Protein AF-0000000073259209 (afdb_homodimer)

Foldseek 3Di:
DPPPPPPPPPPQPQFFFDDLDDQCVLLPPQFFSVQCVQWAWQKDFPFPLLSQLLNVLVSLQQQQWFQQFQQLGTAGAQWSDADPLAFPPRHQLLQLLQNLQQQLQTQPNCSNLSNLCCCQPHRVADFDDLDLSQHVLATGRNQSAADQNLLSVLNSCLFQVPLFFSLLQLVSLVVSLCRQVVQADPVLLAGKDFCVRNVAQQALQLVPDPHRGSDNIWRFLRNLLSSLLSLQSSLVSCVSVVNNVSNVVSVVSNVSSLVSQVVQQADPVLLFGFTFGPPPRPVSDGDPWDFLSRLLNLLRPRDPDPVSVLRLLLCCDPQRQDFLLTRARTGNVDPQACPVPLDPDHRHTWHFQASLQSNLSSLQSCAPPHDDDDRDALVNSQVSLSSNSVLQDDPRHGWFFGTHHRYDNDDSHHDALTGTSRSRHHNNCCVVCNAQNFAGDSDQKTKTFHSHDPVTQWMKTTQRRGLSWGKIWIAHQQCPPSVPDHFIFIDISNHTFDTDRYHGMDMGGNDHRRDDDDQFDKIWQCADQQPQPLGKDKDKPAWDPLEDLNLQRNRGDHDDVSPPYSWTKCFQPPDQKMKMKMFRNAKAKFFKKKWFKADNVPQAHQFPDKFKWFDDPNDTDGAPAWDWDDRDPDGGHIIIIGGKIDIGRMMMMMGGAPDRRRIIITSYMTTMFFQKWFKAFQLQRWTWFFDVLDLDWPTFIFTAHDDPDQRRMWGWDAGHNSWTWIARRSNRFTWFFDVLDLDWFTTIITHHPPPDQRRTWRWHDPDSQKTWIAGRSNRWTWFFVVSDSDGGTTITTHHPPVDRRRIIHTRDHHDDICVSSD/DPPPPPPPPPPQPQFFFDDLDDQCVLLPPQFFSVQCVQWAWDKDFPFPLLSQLLNVLVSLQQQQWFQQFDQLGTAGAQWSDADPLAFPPRHQLLQLLQNLQQQLQTQPNCSNLSNLCCCLPHRVADFDDLDLSQHVLATGRNQSAADQNLLSVLNSCLFQVPLQFSLLQLVSLVVSLCRQVVQADPVLLAGKDFCVSNVAQQALQLVPDPHRGSDNIWRFLRNLLSSLLSLCSSLVSCVSVVNNPSNVVSVVSNVSSLVSQVVQQADPVLLFGFTFGPPPHPVSDGDPWDFLSSLLNLLRPRDPDPVSVLRLLLCCDQQRQDFQLTRARTGNVDPQACPVPLDPDHRHTWHFQASLQSNLSSLQSCAPPHDDDDRAALVNSQVSLSSNSVLQDDPRHGWDFGTHHRYDNDDSHHDALTGTSRSRHHNNCCVVCNAQNFAGDSDQKTKTFHSHDPVTQWMKTTFRRGLSHGKIWIAHQQCPPSVPDHFIFIDISNHTFDTDRYHGMDMGGNDHRRDDDDQFDKIWQCADQQPQPLGKDKDKPAWDPLADLNLQRNRGDHDDVSPPYSWTKCFQPPDQKMKMKMFRNAKAKFFKKKWFKADNVPQAHQFPDKFKWFDDPNDTDGAPAWDWDDRDPHGGHIIIIGGKIDIGRMMMMMGGAPDRRRIIITSYMTTMFFQKWFKAFQLQRWTWFFDVLDLDWPTFIFTAHDDPDQRRMWGWDDGHNSWTWIARPSNRFTWFFDVLDLDWFTTIITHHPPPDQRRTWRWHDPDSQKTWIAGRSNRWTWFFVVSDNDGGTTITTHHPPVDRRRIIHTRDHHDDICPSSD

InterPro domains:
  IPR000421 Coagulation factor 5/8, C-terminal domain [PF00754] (542-666)
  IPR000772 Ricin B, lectin domain [PF14200] (713-797)
  IPR005194 Glycoside hydrolase family 65, C-terminal [PF03633] (442-495)
  IPR008928 Six-hairpin glycosidase superfamily [SSF48208] (43-484)
  IPR008979 Galactose-binding-like domain superfamily [SSF49785] (564-672)
  IPR012341 Six-hairpin glycosidase-like superfamily [G3DSA:1.50.10.10] (106-423)
  IPR035992 Ricin B-like lectins [SSF50370] (673-811)
  IPR054491 Mannosylglycerate hydrolase MGH1-like, glycoside hydrolase domain [PF22422] (92-425)

pLDDT: mean 93.27, std 10.39, range [22.23, 98.94]

Nearest PDB structures (foldseek):
  5mqs-assembly1_A  TM=9.187E-01  e=3.353E-42  Bacteroides thetaiotaomicron
  6m5a-assembly1_A  TM=8.054E-01  e=6.433E-20  Bifidobacterium longum
  3pg0-assembly1_A  TM=9.809E-01  e=1.001E-13  synthetic construct
  3vsf-assembly4_D  TM=3.713E-01  e=2.303E-13  Acetivibrio thermocellus ATCC 27405
  8ekn-assembly2_B  TM=6.575E-01  e=1.799E-06  Thermochaetoides thermophila DSM 1495

Structure (mmCIF, N/CA/C/O backbone):
data_AF-0000000073259209-model_v1
#
loop_
_entity.id
_entity.type
_entity.pdbx_description
1 polymer 'Chromosome 4, complete genome'
#
loop_
_atom_site.group_PDB
_atom_site.id
_atom_site.type_symbol
_atom_site.label_atom_id
_atom_site.label_alt_id
_atom_site.label_comp_id
_atom_site.label_asym_id
_atom_site.label_entity_id
_atom_site.label_seq_id
_atom_site.pdbx_PDB_ins_code
_atom_site.Cartn_x
_atom_site.Cartn_y
_atom_site.Cartn_z
_atom_site.occupancy
_atom_site.B_iso_or_equiv
_atom_site.auth_seq_id
_atom_site.auth_comp_id
_atom_site.auth_asym_id
_atom_site.auth_atom_id
_atom_site.pdbx_PDB_model_num
ATOM 1 N N . MET A 1 1 ? 52.562 33.031 4.934 1 22.23 1 MET A N 1
ATOM 2 C CA . MET A 1 1 ? 51.656 34 5.543 1 22.23 1 MET A CA 1
ATOM 3 C C . MET A 1 1 ? 50.312 33.375 5.871 1 22.23 1 MET A C 1
ATOM 5 O O . MET A 1 1 ? 49.625 32.875 4.984 1 22.23 1 MET A O 1
ATOM 9 N N . ARG A 1 2 ? 50.312 32.812 7.121 1 26.67 2 ARG A N 1
ATOM 10 C CA . ARG A 1 2 ? 49.344 32.031 7.902 1 26.67 2 ARG A CA 1
ATOM 11 C C . ARG A 1 2 ? 48.062 32.781 8.117 1 26.67 2 ARG A C 1
ATOM 13 O O . ARG A 1 2 ? 48.031 33.844 8.742 1 26.67 2 ARG A O 1
ATOM 20 N N . TYR A 1 3 ? 47.25 32.875 7.055 1 28.02 3 TYR A N 1
ATOM 21 C CA . TYR A 1 3 ? 46 33.625 7.051 1 28.02 3 TYR A CA 1
ATOM 22 C C . TYR A 1 3 ? 45.125 33.25 8.242 1 28.02 3 TYR A C 1
ATOM 24 O O . TYR A 1 3 ? 44.844 32.062 8.469 1 28.02 3 TYR A O 1
ATOM 32 N N . LEU A 1 4 ? 45.312 34 9.328 1 32.53 4 LEU A N 1
ATOM 33 C CA . LEU A 1 4 ? 44.5 33.875 10.539 1 32.53 4 LEU A CA 1
ATOM 34 C C . LEU A 1 4 ? 43.031 34.062 10.234 1 32.53 4 LEU A C 1
ATOM 36 O O . LEU A 1 4 ? 42.594 35.125 9.75 1 32.53 4 LEU A O 1
ATOM 40 N N . SER A 1 5 ? 42.375 33.031 9.898 1 30.59 5 SER A N 1
ATOM 41 C CA . SER A 1 5 ? 40.938 33.031 9.68 1 30.59 5 SER A CA 1
ATOM 42 C C . SER A 1 5 ? 40.188 33.594 10.898 1 30.59 5 SER A C 1
ATOM 44 O O . SER A 1 5 ? 40.344 33.062 12.008 1 30.59 5 SER A O 1
ATOM 46 N N . LEU A 1 6 ? 39.969 34.844 10.953 1 33.28 6 LEU A N 1
ATOM 47 C CA . LEU A 1 6 ? 39.156 35.5 11.984 1 33.28 6 LEU A CA 1
ATOM 48 C C . LEU A 1 6 ? 37.781 34.812 12.086 1 33.28 6 LEU A C 1
ATOM 50 O O . LEU A 1 6 ? 37 34.812 11.117 1 33.28 6 LEU A O 1
ATOM 54 N N . LEU A 1 7 ? 37.656 33.906 13.008 1 32.22 7 LEU A N 1
ATOM 55 C CA . LEU A 1 7 ? 36.375 33.344 13.398 1 32.22 7 LEU A CA 1
ATOM 56 C C . LEU A 1 7 ? 35.438 34.406 13.969 1 32.22 7 LEU A C 1
ATOM 58 O O . LEU A 1 7 ? 35.75 35.031 14.992 1 32.22 7 LEU A O 1
ATOM 62 N N . LEU A 1 8 ? 34.812 35.219 13.133 1 31.89 8 LEU A N 1
ATOM 63 C CA . LEU A 1 8 ? 33.781 36.125 13.625 1 31.89 8 LEU A CA 1
ATOM 64 C C . LEU A 1 8 ? 32.75 35.375 14.477 1 31.89 8 LEU A C 1
ATOM 66 O O . LEU A 1 8 ? 32.125 34.438 14.008 1 31.89 8 LEU A O 1
ATOM 70 N N . PHE A 1 9 ? 32.906 35.469 15.75 1 32.12 9 PHE A N 1
ATOM 71 C CA . PHE A 1 9 ? 31.891 35.062 16.719 1 32.12 9 PHE A CA 1
ATOM 72 C C . PHE A 1 9 ? 30.578 35.781 16.484 1 32.12 9 PHE A C 1
ATOM 74 O O . PHE A 1 9 ? 30.5 37 16.672 1 32.12 9 PHE A O 1
ATOM 81 N N . VAL A 1 10 ? 29.797 35.406 15.578 1 35.88 10 VAL A N 1
ATOM 82 C CA . VAL A 1 10 ? 28.453 35.938 15.5 1 35.88 10 VAL A CA 1
ATOM 83 C C . VAL A 1 10 ? 27.719 35.719 16.828 1 35.88 10 VAL A C 1
ATOM 85 O O . VAL A 1 10 ? 27.609 34.594 17.297 1 35.88 10 VAL A O 1
ATOM 88 N N . SER A 1 11 ? 27.672 36.656 17.703 1 35.06 11 SER A N 1
ATOM 89 C CA . SER A 1 11 ? 26.844 36.656 18.922 1 35.06 11 SER A CA 1
ATOM 90 C C . SER A 1 11 ? 25.406 36.25 18.609 1 35.06 11 SER A C 1
ATOM 92 O O . SER A 1 11 ? 24.75 36.844 17.75 1 35.06 11 SER A O 1
ATOM 94 N N . VAL A 1 12 ? 25.031 35.094 18.859 1 43.06 12 VAL A N 1
ATOM 95 C CA . VAL A 1 12 ? 23.641 34.656 18.875 1 43.06 12 VAL A CA 1
ATOM 96 C C . VAL A 1 12 ? 22.828 35.469 19.859 1 43.06 12 VAL A C 1
ATOM 98 O O . VAL A 1 12 ? 22.984 35.344 21.062 1 43.06 12 VAL A O 1
ATOM 101 N N . ALA A 1 13 ? 22.484 36.656 19.578 1 45.84 13 ALA A N 1
ATOM 102 C CA . ALA A 1 13 ? 21.547 37.438 20.422 1 45.84 13 ALA A CA 1
ATOM 103 C C . ALA A 1 13 ? 20.219 36.688 20.531 1 45.84 13 ALA A C 1
ATOM 105 O O . ALA A 1 13 ? 19.578 36.406 19.531 1 45.84 13 ALA A O 1
ATOM 106 N N . SER A 1 14 ? 20.031 35.906 21.578 1 56.97 14 SER A N 1
ATOM 107 C CA . SER A 1 14 ? 18.734 35.312 21.891 1 56.97 14 SER A CA 1
ATOM 108 C C . SER A 1 14 ? 17.625 36.344 21.891 1 56.97 14 SER A C 1
ATOM 110 O O . SER A 1 14 ? 17.781 37.438 22.469 1 56.97 14 SER A O 1
ATOM 112 N N . ALA A 1 15 ? 16.625 36.188 21.016 1 67.44 15 ALA A N 1
ATOM 113 C CA . ALA A 1 15 ? 15.469 37.094 20.922 1 67.44 15 ALA A CA 1
ATOM 114 C C . ALA A 1 15 ? 14.859 37.312 22.297 1 67.44 15 ALA A C 1
ATOM 116 O O . ALA A 1 15 ? 14.422 36.375 22.953 1 67.44 15 ALA A O 1
ATOM 117 N N . VAL A 1 16 ? 15.062 38.5 22.891 1 73.5 16 VAL A N 1
ATOM 118 C CA . VAL A 1 16 ? 14.523 38.875 24.203 1 73.5 16 VAL A CA 1
ATOM 119 C C . VAL A 1 16 ? 13.008 39 24.109 1 73.5 16 VAL A C 1
ATOM 121 O O . VAL A 1 16 ? 12.492 39.719 23.25 1 73.5 16 VAL A O 1
ATOM 124 N N . ALA A 1 17 ? 12.297 38.25 24.922 1 85 17 ALA A N 1
ATOM 125 C CA . ALA A 1 17 ? 10.844 38.25 24.969 1 85 17 ALA A CA 1
ATOM 126 C C . ALA A 1 17 ? 10.312 39.312 25.922 1 85 17 ALA A C 1
ATOM 128 O O . ALA A 1 17 ? 11.023 39.75 26.828 1 85 17 ALA A O 1
ATOM 129 N N . THR A 1 18 ? 9.141 39.844 25.594 1 93.44 18 THR A N 1
ATOM 130 C CA . THR A 1 18 ? 8.422 40.688 26.531 1 93.44 18 THR A CA 1
ATOM 131 C C . THR A 1 18 ? 7.555 39.875 27.469 1 93.44 18 THR A C 1
ATOM 133 O O . THR A 1 18 ? 7.301 38.688 27.203 1 93.44 18 THR A O 1
ATOM 136 N N . LYS A 1 19 ? 7.188 40.469 28.625 1 94.25 19 LYS A N 1
ATOM 137 C CA . LYS A 1 19 ? 6.293 39.812 29.594 1 94.25 19 LYS A CA 1
ATOM 138 C C . LYS A 1 19 ? 5.215 40.781 30.062 1 94.25 19 LYS A C 1
ATOM 140 O O . LYS A 1 19 ? 5.109 41.094 31.266 1 94.25 19 LYS A O 1
ATOM 145 N N . PHE A 1 20 ? 4.383 41.156 29.156 1 95.62 20 PHE A N 1
ATOM 146 C CA . PHE A 1 20 ? 3.32 42.094 29.438 1 95.62 20 PHE A CA 1
ATOM 147 C C . PHE A 1 20 ? 2.057 41.375 29.906 1 95.62 20 PHE A C 1
ATOM 149 O O . PHE A 1 20 ? 1.268 41.938 30.672 1 95.62 20 PHE A O 1
ATOM 156 N N . LEU A 1 21 ? 1.869 40.188 29.438 1 96.62 21 LEU A N 1
ATOM 157 C CA . LEU A 1 21 ? 0.653 39.438 29.703 1 96.62 21 LEU A CA 1
ATOM 158 C C . LEU A 1 21 ? 0.922 38.312 30.719 1 96.62 21 LEU A C 1
ATOM 160 O O . LEU A 1 21 ? 2.064 37.875 30.875 1 96.62 21 LEU A O 1
ATOM 164 N N . ASP A 1 22 ? -0.138 37.875 31.359 1 95.75 22 ASP A N 1
ATOM 165 C CA . ASP A 1 22 ? -0.096 36.688 32.188 1 95.75 22 ASP A CA 1
ATOM 166 C C . ASP A 1 22 ? -0.296 35.406 31.359 1 95.75 22 ASP A C 1
ATOM 168 O O . ASP A 1 22 ? -1.408 34.906 31.266 1 95.75 22 ASP A O 1
ATOM 172 N N . HIS A 1 23 ? 0.76 34.938 30.922 1 95.62 23 HIS A N 1
ATOM 173 C CA . HIS A 1 23 ? 0.717 33.781 30.016 1 95.62 23 HIS A CA 1
ATOM 174 C C . HIS A 1 23 ? 0.043 32.594 30.656 1 95.62 23 HIS A C 1
ATOM 176 O O . HIS A 1 23 ? -0.74 31.875 30.016 1 95.62 23 HIS A O 1
ATOM 182 N N . ASP A 1 24 ? 0.311 32.281 31.875 1 93.69 24 ASP A N 1
ATOM 183 C CA . ASP A 1 24 ? -0.249 31.141 32.594 1 93.69 24 ASP A CA 1
ATOM 184 C C . ASP A 1 24 ? -1.772 31.234 32.656 1 93.69 24 ASP A C 1
ATOM 186 O O . ASP A 1 24 ? -2.467 30.219 32.469 1 93.69 24 ASP A O 1
ATOM 190 N N . ALA A 1 25 ? -2.234 32.375 32.906 1 95.12 25 ALA A N 1
ATOM 191 C CA . ALA A 1 25 ? -3.68 32.594 33 1 95.12 25 ALA A CA 1
ATOM 192 C C . ALA A 1 25 ? -4.348 32.406 31.641 1 95.12 25 ALA A C 1
ATOM 194 O O . ALA A 1 25 ? -5.426 31.797 31.547 1 95.12 25 ALA A O 1
ATOM 195 N N . LEU A 1 26 ? -3.768 32.875 30.625 1 96.31 26 LEU A N 1
ATOM 196 C CA . LEU A 1 26 ? -4.344 32.844 29.281 1 96.31 26 LEU A CA 1
ATOM 197 C C . LEU A 1 26 ? -4.289 31.438 28.703 1 96.31 26 LEU A C 1
ATOM 199 O O . LEU A 1 26 ? -5.09 31.078 27.844 1 96.31 26 LEU A O 1
ATOM 203 N N . LEU A 1 27 ? -3.391 30.641 29.188 1 95 27 LEU A N 1
ATOM 204 C CA . LEU A 1 27 ? -3.219 29.281 28.688 1 95 27 LEU A CA 1
ATOM 205 C C . LEU A 1 27 ? -3.859 28.266 29.625 1 95 27 LEU A C 1
ATOM 207 O O . LEU A 1 27 ? -3.721 27.062 29.422 1 95 27 LEU A O 1
ATOM 211 N N . ASN A 1 28 ? -4.547 28.766 30.594 1 90.81 28 ASN A N 1
ATOM 212 C CA . ASN A 1 28 ? -5.168 27.875 31.578 1 90.81 28 ASN A CA 1
ATOM 213 C C . ASN A 1 28 ? -6.137 26.906 30.906 1 90.81 28 ASN A C 1
ATOM 215 O O . ASN A 1 28 ? -6.895 27.297 30.016 1 90.81 28 ASN A O 1
ATOM 219 N N . GLY A 1 29 ? -6.039 25.609 31.219 1 84.25 29 GLY A N 1
ATOM 220 C CA . GLY A 1 29 ? -6.945 24.594 30.688 1 84.25 29 GLY A CA 1
ATOM 221 C C . GLY A 1 29 ? -6.367 23.828 29.516 1 84.25 29 GLY A C 1
ATOM 222 O O . GLY A 1 29 ? -6.859 22.75 29.172 1 84.25 29 GLY A O 1
ATOM 223 N N . LEU A 1 30 ? -5.418 24.359 28.828 1 88.31 30 LEU A N 1
ATOM 224 C CA . LEU A 1 30 ? -4.785 23.641 27.734 1 88.31 30 LEU A CA 1
ATOM 225 C C . LEU A 1 30 ? -3.879 22.531 28.281 1 88.31 30 LEU A C 1
ATOM 227 O O . LEU A 1 30 ? -3.215 22.703 29.297 1 88.31 30 LEU A O 1
ATOM 231 N N . GLU A 1 31 ? -3.961 21.391 27.562 1 85.19 31 GLU A N 1
ATOM 232 C CA . GLU A 1 31 ? -3.049 20.297 27.922 1 85.19 31 GLU A CA 1
ATOM 233 C C . GLU A 1 31 ? -1.627 20.594 27.469 1 85.19 31 GLU A C 1
ATOM 235 O O . GLU A 1 31 ? -1.404 20.906 26.281 1 85.19 31 GLU A O 1
ATOM 240 N N . ASP A 1 32 ? -0.653 20.672 28.406 1 87.56 32 ASP A N 1
ATOM 241 C CA . ASP A 1 32 ? 0.76 20.938 28.141 1 87.56 32 ASP A CA 1
ATOM 242 C C . ASP A 1 32 ? 1.012 22.422 27.906 1 87.56 32 ASP A C 1
ATOM 244 O O . ASP A 1 32 ? 1.576 22.797 26.875 1 87.56 32 ASP A O 1
ATOM 248 N N . LYS A 1 33 ? 0.739 23.203 28.797 1 91.38 33 LYS A N 1
ATOM 249 C CA . LYS A 1 33 ? 0.842 24.656 28.734 1 91.38 33 LYS A CA 1
ATOM 250 C C . LYS A 1 33 ? 2.252 25.094 28.344 1 91.38 33 LYS A C 1
ATOM 252 O O . LYS A 1 33 ? 2.426 26.078 27.625 1 91.38 33 LYS A O 1
ATOM 257 N N . ASP A 1 34 ? 3.207 24.359 28.797 1 91.5 34 ASP A N 1
ATOM 258 C CA . ASP A 1 34 ? 4.59 24.75 28.562 1 91.5 34 ASP A CA 1
ATOM 259 C C . ASP A 1 34 ? 4.914 24.734 27.062 1 91.5 34 ASP A C 1
ATOM 261 O O . ASP A 1 34 ? 5.664 25.578 26.578 1 91.5 34 ASP A O 1
ATOM 265 N N . TRP A 1 35 ? 4.441 23.734 26.375 1 93.75 35 TRP A N 1
ATOM 266 C CA . TRP A 1 35 ? 4.641 23.688 24.922 1 93.75 35 TRP A CA 1
ATOM 267 C C . TRP A 1 35 ? 4.082 24.938 24.25 1 93.75 35 TRP A C 1
ATOM 269 O O . TRP A 1 35 ? 4.711 25.5 23.359 1 93.75 35 TRP A O 1
ATOM 279 N N . PHE A 1 36 ? 2.918 25.391 24.656 1 96.5 36 PHE A N 1
ATOM 280 C CA . PHE A 1 36 ? 2.27 26.547 24.062 1 96.5 36 PHE A CA 1
ATOM 281 C C . PHE A 1 36 ? 3.008 27.828 24.438 1 96.5 36 PHE A C 1
ATOM 283 O O . PHE A 1 36 ? 3.172 28.719 23.609 1 96.5 36 PHE A O 1
ATOM 290 N N . LYS A 1 37 ? 3.482 27.891 25.641 1 94.38 37 LYS A N 1
ATOM 291 C CA . LYS A 1 37 ? 4.262 29.047 26.078 1 94.38 37 LYS A CA 1
ATOM 292 C C . LYS A 1 37 ? 5.523 29.203 25.234 1 94.38 37 LYS A C 1
ATOM 294 O O . LYS A 1 37 ? 5.934 30.328 24.906 1 94.38 37 LYS A O 1
ATOM 299 N N . GLU A 1 38 ? 6.008 28.109 24.906 1 93.44 38 GLU A N 1
ATOM 300 C CA . GLU A 1 38 ? 7.258 28.109 24.156 1 93.44 38 GLU A CA 1
ATOM 301 C C . GLU A 1 38 ? 7.02 28.406 22.672 1 93.44 38 GLU A C 1
ATOM 303 O O . GLU A 1 38 ? 7.852 29.047 22.031 1 93.44 38 GLU A O 1
ATOM 308 N N . ASN A 1 39 ? 5.918 28 22.156 1 96.31 39 ASN A N 1
ATOM 309 C CA . ASN A 1 39 ? 5.859 27.875 20.703 1 96.31 39 ASN A CA 1
ATOM 310 C C . ASN A 1 39 ? 4.918 28.906 20.078 1 96.31 39 ASN A C 1
ATOM 312 O O . ASN A 1 39 ? 5.051 29.25 18.906 1 96.31 39 ASN A O 1
ATOM 316 N N . ILE A 1 40 ? 3.955 29.406 20.828 1 98.31 40 ILE A N 1
ATOM 317 C CA . ILE A 1 40 ? 2.92 30.156 20.125 1 98.31 40 ILE A CA 1
ATOM 318 C C . ILE A 1 40 ? 2.934 31.609 20.562 1 98.31 40 ILE A C 1
ATOM 320 O O . ILE A 1 40 ? 3.363 31.922 21.688 1 98.31 40 ILE A O 1
ATOM 324 N N . PRO A 1 41 ? 2.445 32.625 19.75 1 98.44 41 PRO A N 1
ATOM 325 C CA . PRO A 1 41 ? 2.148 33.969 20.219 1 98.44 41 PRO A CA 1
ATOM 326 C C . PRO A 1 41 ? 0.991 34.031 21.203 1 98.44 41 PRO A C 1
ATOM 328 O O . PRO A 1 41 ? -0.008 33.312 21.031 1 98.44 41 PRO A O 1
ATOM 331 N N . ILE A 1 42 ? 1.156 34.781 22.234 1 98.44 42 ILE A N 1
ATOM 332 C CA . ILE A 1 42 ? 0.11 34.906 23.234 1 98.44 42 ILE A CA 1
ATOM 333 C C . ILE A 1 42 ? -0.686 36.188 22.969 1 98.44 42 ILE A C 1
ATOM 335 O O . ILE A 1 42 ? -0.106 37.25 22.734 1 98.44 42 ILE A O 1
ATOM 339 N N . ILE A 1 43 ? -2.033 36.062 22.953 1 98.69 43 ILE A N 1
ATOM 340 C CA . ILE A 1 43 ? -2.809 37.281 22.641 1 98.69 43 ILE A CA 1
ATOM 341 C C . ILE A 1 43 ? -3.746 37.594 23.797 1 98.69 43 ILE A C 1
ATOM 343 O O . ILE A 1 43 ? -4.07 36.719 24.609 1 98.69 43 ILE A O 1
ATOM 347 N N . ASP A 1 44 ? -4.09 38.812 23.953 1 98.38 44 ASP A N 1
ATOM 348 C CA . ASP A 1 44 ? -5.16 39.344 24.781 1 98.38 44 ASP A CA 1
ATOM 349 C C . ASP A 1 44 ? -6.047 40.281 23.969 1 98.38 44 ASP A C 1
ATOM 351 O O . ASP A 1 44 ? -5.578 41.312 23.484 1 98.38 44 ASP A O 1
ATOM 355 N N . VAL A 1 45 ? -7.344 39.906 23.812 1 98.31 45 VAL A N 1
ATOM 356 C CA . VAL A 1 45 ? -8.273 40.719 23.031 1 98.31 45 VAL A CA 1
ATOM 357 C C . VAL A 1 45 ? -9.594 40.844 23.797 1 98.31 45 VAL A C 1
ATOM 359 O O . VAL A 1 45 ? -9.93 40 24.625 1 98.31 45 VAL A O 1
ATOM 362 N N . PRO A 1 46 ? -10.406 41.844 23.516 1 97.12 46 PRO A N 1
ATOM 363 C CA . PRO A 1 46 ? -11.633 42.094 24.266 1 97.12 46 PRO A CA 1
ATOM 364 C C . PRO A 1 46 ? -12.766 41.156 23.906 1 97.12 46 PRO A C 1
ATOM 366 O O . PRO A 1 46 ? -13.758 41.062 24.625 1 97.12 46 PRO A O 1
ATOM 369 N N . ASP A 1 47 ? -12.633 40.375 22.922 1 97.94 47 ASP A N 1
ATOM 370 C CA . ASP A 1 47 ? -13.695 39.469 22.469 1 97.94 47 ASP A CA 1
ATOM 371 C C . ASP A 1 47 ? -13.461 38.062 22.984 1 97.94 47 ASP A C 1
ATOM 373 O O . ASP A 1 47 ? -12.516 37.375 22.547 1 97.94 47 ASP A O 1
ATOM 377 N N . LYS A 1 48 ? -14.344 37.594 23.75 1 97.5 48 LYS A N 1
ATOM 378 C CA . LYS A 1 48 ? -14.188 36.281 24.438 1 97.5 48 LYS A CA 1
ATOM 379 C C . LYS A 1 48 ? -14.156 35.156 23.438 1 97.5 48 LYS A C 1
ATOM 381 O O . LYS A 1 48 ? -13.328 34.25 23.547 1 97.5 48 LYS A O 1
ATOM 386 N N . ALA A 1 49 ? -15.031 35.125 22.484 1 98.12 49 ALA A N 1
ATOM 387 C CA . ALA A 1 49 ? -15.125 34.031 21.531 1 98.12 49 ALA A CA 1
ATOM 388 C C . ALA A 1 49 ? -13.859 33.906 20.688 1 98.12 49 ALA A C 1
ATOM 390 O O . ALA A 1 49 ? -13.328 32.812 20.484 1 98.12 49 ALA A O 1
ATOM 391 N N . ILE A 1 50 ? -13.383 35.031 20.203 1 98.62 50 ILE A N 1
ATOM 392 C CA . ILE A 1 50 ? -12.18 35.031 19.375 1 98.62 50 ILE A CA 1
ATOM 393 C C . ILE A 1 50 ? -11 34.531 20.203 1 98.62 50 ILE A C 1
ATOM 395 O O . ILE A 1 50 ? -10.211 33.719 19.734 1 98.62 50 ILE A O 1
ATOM 399 N N . GLN A 1 51 ? -10.883 34.969 21.422 1 98.25 51 GLN A N 1
ATOM 400 C CA . GLN A 1 51 ? -9.766 34.562 22.281 1 98.25 51 GLN A CA 1
ATOM 401 C C . GLN A 1 51 ? -9.828 33.094 22.594 1 98.25 51 GLN A C 1
ATOM 403 O O . GLN A 1 51 ? -8.82 32.375 22.5 1 98.25 51 GLN A O 1
ATOM 408 N N . GLU A 1 52 ? -10.977 32.594 22.984 1 97.81 52 GLU A N 1
ATOM 409 C CA . GLU A 1 52 ? -11.133 31.172 23.359 1 97.81 52 GLU A CA 1
ATOM 410 C C . GLU A 1 52 ? -10.844 30.266 22.172 1 97.81 52 GLU A C 1
ATOM 412 O O . GLU A 1 52 ? -10.133 29.266 22.312 1 97.81 52 GLU A O 1
ATOM 417 N N . VAL A 1 53 ? -11.367 30.594 21.047 1 98.56 53 VAL A N 1
ATOM 418 C CA . VAL A 1 53 ? -11.203 29.75 19.875 1 98.56 53 VAL A CA 1
ATOM 419 C C . VAL A 1 53 ? -9.75 29.812 19.391 1 98.56 53 VAL A C 1
ATOM 421 O O . VAL A 1 53 ? -9.211 28.812 18.906 1 98.56 53 VAL A O 1
ATOM 424 N N . TYR A 1 54 ? -9.148 31.016 19.562 1 98.5 54 TYR A N 1
ATOM 425 C CA . TYR A 1 54 ? -7.734 31.141 19.219 1 98.5 54 TYR A CA 1
ATOM 426 C C . TYR A 1 54 ? -6.902 30.078 19.938 1 98.5 54 TYR A C 1
ATOM 428 O O . TYR A 1 54 ? -6.141 29.344 19.312 1 98.5 54 TYR A O 1
ATOM 436 N N . TYR A 1 55 ? -7 29.984 21.188 1 98.12 55 TYR A N 1
ATOM 437 C CA . TYR A 1 55 ? -6.211 29.047 21.984 1 98.12 55 TYR A CA 1
ATOM 438 C C . TYR A 1 55 ? -6.664 27.609 21.75 1 98.12 55 TYR A C 1
ATOM 440 O O . TYR A 1 55 ? -5.844 26.703 21.703 1 98.12 55 TYR A O 1
ATOM 448 N N . TYR A 1 56 ? -7.961 27.422 21.547 1 96.75 56 TYR A N 1
ATOM 449 C CA . TYR A 1 56 ? -8.477 26.109 21.203 1 96.75 56 TYR A CA 1
ATOM 450 C C . TYR A 1 56 ? -7.871 25.594 19.906 1 96.75 56 TYR A C 1
ATOM 452 O O . TYR A 1 56 ? -7.504 24.422 19.797 1 96.75 56 TYR A O 1
ATOM 460 N N . ARG A 1 57 ? -7.75 26.453 18.922 1 98.19 57 ARG A N 1
ATOM 461 C CA . ARG A 1 57 ? -7.25 26.047 17.609 1 98.19 57 ARG A CA 1
ATOM 462 C C . ARG A 1 57 ? -5.762 25.719 17.672 1 98.19 57 ARG A C 1
ATOM 464 O O . ARG A 1 57 ? -5.281 24.859 16.938 1 98.19 57 ARG A O 1
ATOM 471 N N . TRP A 1 58 ? -4.992 26.375 18.531 1 97.62 58 TRP A N 1
ATOM 472 C CA . TRP A 1 58 ? -3.617 25.938 18.766 1 97.62 58 TRP A CA 1
ATOM 473 C C . TRP A 1 58 ? -3.58 24.547 19.375 1 97.62 58 TRP A C 1
ATOM 475 O O . TRP A 1 58 ? -2.727 23.719 19.016 1 97.62 58 TRP A O 1
ATOM 485 N N . GLN A 1 59 ? -4.469 24.328 20.281 1 95.25 59 GLN A N 1
ATOM 486 C CA . GLN A 1 59 ? -4.562 23 20.859 1 95.25 59 GLN A CA 1
ATOM 487 C C . GLN A 1 59 ? -4.879 21.953 19.812 1 95.25 59 GLN A C 1
ATOM 489 O O . GLN A 1 59 ? -4.305 20.859 19.812 1 95.25 59 GLN A O 1
ATOM 494 N N . THR A 1 60 ? -5.801 22.266 18.938 1 95.5 60 THR A N 1
ATOM 495 C CA . THR A 1 60 ? -6.156 21.359 17.844 1 95.5 60 THR A CA 1
ATOM 496 C C . THR A 1 60 ? -4.957 21.125 16.938 1 95.5 60 THR A C 1
ATOM 498 O O . THR A 1 60 ? -4.684 19.984 16.547 1 95.5 60 THR A O 1
ATOM 501 N N . TYR A 1 61 ? -4.242 22.172 16.594 1 96.69 61 TYR A N 1
ATOM 502 C CA . TYR A 1 61 ? -3.07 22.016 15.734 1 96.69 61 TYR A CA 1
ATOM 503 C C . TYR A 1 61 ? -2.043 21.094 16.375 1 96.69 61 TYR A C 1
ATOM 505 O O . TYR A 1 61 ? -1.521 20.188 15.711 1 96.69 61 TYR A O 1
ATOM 513 N N . ARG A 1 62 ? -1.741 21.312 17.641 1 95.75 62 ARG A N 1
ATOM 514 C CA . ARG A 1 62 ? -0.767 20.484 18.344 1 95.75 62 ARG A CA 1
ATOM 515 C C . ARG A 1 62 ? -1.204 19.031 18.391 1 95.75 62 ARG A C 1
ATOM 517 O O . ARG A 1 62 ? -0.382 18.125 18.219 1 95.75 62 ARG A O 1
ATOM 524 N N . GLU A 1 63 ? -2.506 18.812 18.609 1 93.62 63 GLU A N 1
ATOM 525 C CA . GLU A 1 63 ? -3.07 17.469 18.672 1 93.62 63 GLU A CA 1
ATOM 526 C C . GLU A 1 63 ? -2.867 16.734 17.344 1 93.62 63 GLU A C 1
ATOM 528 O O . GLU A 1 63 ? -2.688 15.508 17.344 1 93.62 63 GLU A O 1
ATOM 533 N N . HIS A 1 64 ? -2.83 17.469 16.281 1 95.44 64 HIS A N 1
ATOM 534 C CA . HIS A 1 64 ? -2.785 16.875 14.953 1 95.44 64 HIS A CA 1
ATOM 535 C C . HIS A 1 64 ? -1.348 16.703 14.469 1 95.44 64 HIS A C 1
ATOM 537 O O . HIS A 1 64 ? -1.112 16.234 13.359 1 95.44 64 HIS A O 1
ATOM 543 N N . LEU A 1 65 ? -0.351 17.078 15.281 1 95.44 65 LEU A N 1
ATOM 544 C CA . LEU A 1 65 ? 1.038 16.781 14.945 1 95.44 65 LEU A CA 1
ATOM 545 C C . LEU A 1 65 ? 1.343 15.305 15.141 1 95.44 65 LEU A C 1
ATOM 547 O O . LEU A 1 65 ? 1.195 14.773 16.25 1 95.44 65 LEU A O 1
ATOM 551 N N . VAL A 1 66 ? 1.716 14.664 14.078 1 95.12 66 VAL A N 1
ATOM 552 C CA . VAL A 1 66 ? 2.068 13.25 14.078 1 95.12 66 VAL A CA 1
ATOM 553 C C . VAL A 1 66 ? 3.557 13.086 13.781 1 95.12 66 VAL A C 1
ATOM 555 O O . VAL A 1 66 ? 4.027 13.5 12.719 1 95.12 66 VAL A O 1
ATOM 558 N N . TYR A 1 67 ? 4.277 12.617 14.75 1 95.94 67 TYR A N 1
ATOM 559 C CA . TYR A 1 67 ? 5.66 12.234 14.469 1 95.94 67 TYR A CA 1
ATOM 560 C C . TYR A 1 67 ? 5.723 10.906 13.727 1 95.94 67 TYR A C 1
ATOM 562 O O . TYR A 1 67 ? 5.496 9.844 14.32 1 95.94 67 TYR A O 1
ATOM 570 N N . THR A 1 68 ? 6.066 10.914 12.453 1 94.75 68 THR A N 1
ATOM 571 C CA . THR A 1 68 ? 5.965 9.742 11.586 1 94.75 68 THR A CA 1
ATOM 572 C C . THR A 1 68 ? 7.156 8.812 11.781 1 94.75 68 THR A C 1
ATOM 574 O O . THR A 1 68 ? 7.078 7.621 11.477 1 94.75 68 THR A O 1
ATOM 577 N N . GLY A 1 69 ? 8.242 9.281 12.219 1 93.12 69 GLY A N 1
ATOM 578 C CA . GLY A 1 69 ? 9.477 8.547 12.422 1 93.12 69 GLY A CA 1
ATOM 579 C C . GLY A 1 69 ? 10.719 9.383 12.18 1 93.12 69 GLY A C 1
ATOM 580 O O . GLY A 1 69 ? 10.625 10.57 11.859 1 93.12 69 GLY A O 1
ATOM 581 N N . ALA A 1 70 ? 11.812 8.75 12.305 1 92.5 70 ALA A N 1
ATOM 582 C CA . ALA A 1 70 ? 13.094 9.445 12.211 1 92.5 70 ALA A CA 1
ATOM 583 C C . ALA A 1 70 ? 13.32 9.984 10.805 1 92.5 70 ALA A C 1
ATOM 585 O O . ALA A 1 70 ? 13.992 11.008 10.625 1 92.5 70 ALA A O 1
ATOM 586 N N . GLN A 1 71 ? 12.711 9.391 9.852 1 92.5 71 GLN A N 1
ATOM 587 C CA . GLN A 1 71 ? 13.039 9.688 8.461 1 92.5 71 GLN A CA 1
ATOM 588 C C . GLN A 1 71 ? 12.242 10.883 7.945 1 92.5 71 GLN A C 1
ATOM 590 O O . GLN A 1 71 ? 12.734 11.648 7.113 1 92.5 71 GLN A O 1
ATOM 595 N N . TYR A 1 72 ? 11.023 11.078 8.492 1 94.06 72 TYR A N 1
ATOM 596 C CA . TYR A 1 72 ? 10.172 12.086 7.867 1 94.06 72 TYR A CA 1
ATOM 597 C C . TYR A 1 72 ? 9.688 13.102 8.898 1 94.06 72 TYR A C 1
ATOM 599 O O . TYR A 1 72 ? 9.07 14.109 8.539 1 94.06 72 TYR A O 1
ATOM 607 N N . GLY A 1 73 ? 10 12.883 10.133 1 96.06 73 GLY A N 1
ATOM 608 C CA . GLY A 1 73 ? 9.656 13.859 11.156 1 96.06 73 GLY A CA 1
ATOM 609 C C . GLY A 1 73 ? 8.156 14 11.359 1 96.06 73 GLY A C 1
ATOM 610 O O . GLY A 1 73 ? 7.445 13.008 11.516 1 96.06 73 GLY A O 1
ATOM 611 N N . TYR A 1 74 ? 7.703 15.266 11.383 1 96.69 74 TYR A N 1
ATOM 612 C CA . TYR A 1 74 ? 6.316 15.562 11.711 1 96.69 74 TYR A CA 1
ATOM 613 C C . TYR A 1 74 ? 5.484 15.75 10.445 1 96.69 74 TYR A C 1
ATOM 615 O O . TYR A 1 74 ? 5.996 16.203 9.422 1 96.69 74 TYR A O 1
ATOM 623 N N . MET A 1 75 ? 4.262 15.414 10.539 1 96.62 75 MET A N 1
ATOM 624 C CA . MET A 1 75 ? 3.193 15.82 9.633 1 96.62 75 MET A CA 1
ATOM 625 C C . MET A 1 75 ? 1.982 16.328 10.414 1 96.62 75 MET A C 1
ATOM 627 O O . MET A 1 75 ? 1.94 16.219 11.641 1 96.62 75 MET A O 1
ATOM 631 N N . ALA A 1 76 ? 1.097 17 9.719 1 97.44 76 ALA A N 1
ATOM 632 C CA . ALA A 1 76 ? -0.174 17.422 10.312 1 97.44 76 ALA A CA 1
ATOM 633 C C . ALA A 1 76 ? -1.343 16.672 9.672 1 97.44 76 ALA A C 1
ATOM 635 O O . ALA A 1 76 ? -1.549 16.75 8.461 1 97.44 76 ALA A O 1
ATOM 636 N N . SER A 1 77 ? -2.1 16 10.484 1 95.19 77 SER A N 1
ATOM 637 C CA . SER A 1 77 ? -3.248 15.266 9.969 1 95.19 77 SER A CA 1
ATOM 638 C C . SER A 1 77 ? -4.48 16.156 9.867 1 95.19 77 SER A C 1
ATOM 640 O O . SER A 1 77 ? -4.492 17.266 10.406 1 95.19 77 SER A O 1
ATOM 642 N N . GLU A 1 78 ? -5.43 15.719 9.102 1 95.44 78 GLU A N 1
ATOM 643 C CA . GLU A 1 78 ? -6.727 16.375 8.984 1 95.44 78 GLU A CA 1
ATOM 644 C C . GLU A 1 78 ? -7.734 15.781 9.969 1 95.44 78 GLU A C 1
ATOM 646 O O . GLU A 1 78 ? -8.445 16.516 10.664 1 95.44 78 GLU A O 1
ATOM 651 N N . PHE A 1 79 ? -7.824 14.516 9.938 1 92.56 79 PHE A N 1
ATOM 652 C CA . PHE A 1 79 ? -8.578 13.727 10.898 1 92.56 79 PHE A CA 1
ATOM 653 C C . PHE A 1 79 ? -7.652 13.078 11.922 1 92.56 79 PHE A C 1
ATOM 655 O O . PHE A 1 79 ? -6.523 12.703 11.586 1 92.56 79 PHE A O 1
ATOM 662 N N . LEU A 1 80 ? -8.125 13.031 13.141 1 89.06 80 LEU A N 1
ATOM 663 C CA . LEU A 1 80 ? -7.309 12.367 14.148 1 89.06 80 LEU A CA 1
ATOM 664 C C . LEU A 1 80 ? -7.043 10.914 13.758 1 89.06 80 LEU A C 1
ATOM 666 O O . LEU A 1 80 ? -5.891 10.492 13.672 1 89.06 80 LEU A O 1
ATOM 670 N N . SER A 1 81 ? -8.102 10.258 13.406 1 82 81 SER A N 1
ATOM 671 C CA . SER A 1 81 ? -7.941 8.891 12.906 1 82 81 SER A CA 1
ATOM 672 C C . SER A 1 81 ? -7.793 8.875 11.391 1 82 81 SER A C 1
ATOM 674 O O . SER A 1 81 ? -8.602 9.461 10.672 1 82 81 SER A O 1
ATOM 676 N N . PRO A 1 82 ? -6.77 8.164 10.898 1 85.19 82 PRO A N 1
ATOM 677 C CA . PRO A 1 82 ? -6.59 8.094 9.445 1 85.19 82 PRO A CA 1
ATOM 678 C C . PRO A 1 82 ? -7.805 7.512 8.727 1 85.19 82 PRO A C 1
ATOM 680 O O . PRO A 1 82 ? -8.422 6.566 9.219 1 85.19 82 PRO A O 1
ATOM 683 N N . VAL A 1 83 ? -8.094 8.055 7.566 1 88 83 VAL A N 1
ATOM 684 C CA . VAL A 1 83 ? -9.148 7.543 6.699 1 88 83 VAL A CA 1
ATOM 685 C C . VAL A 1 83 ? -8.539 6.723 5.566 1 88 83 VAL A C 1
ATOM 687 O O . VAL A 1 83 ? -7.336 6.812 5.305 1 88 83 VAL A O 1
ATOM 690 N N . SER A 1 84 ? -9.367 5.875 4.867 1 83.19 84 SER A N 1
ATOM 691 C CA . SER A 1 84 ? -8.867 4.918 3.891 1 83.19 84 SER A CA 1
ATOM 692 C C . SER A 1 84 ? -8.305 5.621 2.66 1 83.19 84 SER A C 1
ATOM 694 O O . SER A 1 84 ? -7.488 5.059 1.935 1 83.19 84 SER A O 1
ATOM 696 N N . TYR A 1 85 ? -8.75 6.805 2.354 1 89.81 85 TYR A N 1
ATOM 697 C CA . TYR A 1 85 ? -8.258 7.52 1.179 1 89.81 85 TYR A CA 1
ATOM 698 C C . TYR A 1 85 ? -7.098 8.438 1.542 1 89.81 85 TYR A C 1
ATOM 700 O O . TYR A 1 85 ? -6.676 9.266 0.731 1 89.81 85 TYR A O 1
ATOM 708 N N . GLY A 1 86 ? -6.605 8.328 2.734 1 93.75 86 GLY A N 1
ATOM 709 C CA . GLY A 1 86 ? -5.488 9.156 3.16 1 93.75 86 GLY A CA 1
ATOM 710 C C . GLY A 1 86 ? -4.145 8.633 2.684 1 93.75 86 GLY A C 1
ATOM 711 O O . GLY A 1 86 ? -3.992 7.441 2.426 1 93.75 86 GLY A O 1
ATOM 712 N N . ALA A 1 87 ? -3.209 9.523 2.531 1 94.62 87 ALA A N 1
ATOM 713 C CA . ALA A 1 87 ? -1.811 9.188 2.273 1 94.62 87 ALA A CA 1
ATOM 714 C C . ALA A 1 87 ? -1.193 8.453 3.461 1 94.62 87 ALA A C 1
ATOM 716 O O . ALA A 1 87 ? -1.815 8.344 4.52 1 94.62 87 ALA A O 1
ATOM 717 N N . PRO A 1 88 ? 0.053 7.949 3.299 1 89.62 88 PRO A N 1
ATOM 718 C CA . PRO A 1 88 ? 0.702 7.254 4.414 1 89.62 88 PRO A CA 1
ATOM 719 C C . PRO A 1 88 ? 0.732 8.086 5.691 1 89.62 88 PRO A C 1
ATOM 721 O O . PRO A 1 88 ? 0.934 9.305 5.633 1 89.62 88 PRO A O 1
ATOM 724 N N . PHE A 1 89 ? 0.495 7.48 6.887 1 88.88 89 PHE A N 1
ATOM 725 C CA . PHE A 1 89 ? 0.493 8.047 8.227 1 88.88 89 PHE A CA 1
ATOM 726 C C . PHE A 1 89 ? -0.743 8.914 8.445 1 88.88 89 PHE A C 1
ATOM 728 O O . PHE A 1 89 ? -0.875 9.562 9.484 1 88.88 89 PHE A O 1
ATOM 735 N N . GLY A 1 90 ? -1.609 9.039 7.418 1 91.19 90 GLY A N 1
ATOM 736 C CA . GLY A 1 90 ? -2.906 9.664 7.609 1 91.19 90 GLY A CA 1
ATOM 737 C C . GLY A 1 90 ? -2.986 11.062 7.02 1 91.19 90 GLY A C 1
ATOM 738 O O . GLY A 1 90 ? -3.912 11.812 7.32 1 91.19 90 GLY A O 1
ATOM 739 N N . GLY A 1 91 ? -2.066 11.414 6.172 1 95.06 91 GLY A N 1
ATOM 740 C CA . GLY A 1 91 ? -2.102 12.734 5.566 1 95.06 91 GLY A CA 1
ATOM 741 C C . GLY A 1 91 ? -3.168 12.875 4.496 1 95.06 91 GLY A C 1
ATOM 742 O O . GLY A 1 91 ? -3.445 11.922 3.762 1 95.06 91 GLY A O 1
ATOM 743 N N . ILE A 1 92 ? -3.822 13.969 4.441 1 97.12 92 ILE A N 1
ATOM 744 C CA . ILE A 1 92 ? -4.695 14.375 3.348 1 97.12 92 ILE A CA 1
ATOM 745 C C . ILE A 1 92 ? -4.258 15.742 2.816 1 97.12 92 ILE A C 1
ATOM 747 O O . ILE A 1 92 ? -4.223 16.719 3.564 1 97.12 92 ILE A O 1
ATOM 751 N N . VAL A 1 93 ? -3.957 15.781 1.558 1 98.12 93 VAL A N 1
ATOM 752 C CA . VAL A 1 93 ? -3.227 16.922 1.015 1 98.12 93 VAL A CA 1
ATOM 753 C C . VAL A 1 93 ? -4.168 18.109 0.852 1 98.12 93 VAL A C 1
ATOM 755 O O . VAL A 1 93 ? -3.727 19.266 0.81 1 98.12 93 VAL A O 1
ATOM 758 N N . ALA A 1 94 ? -5.457 17.891 0.857 1 97.44 94 ALA A N 1
ATOM 759 C CA . ALA A 1 94 ? -6.441 18.938 0.609 1 97.44 94 ALA A CA 1
ATOM 760 C C . ALA A 1 94 ? -6.211 20.125 1.532 1 97.44 94 ALA A C 1
ATOM 762 O O . ALA A 1 94 ? -6.309 21.281 1.104 1 97.44 94 ALA A O 1
ATOM 763 N N . ALA A 1 95 ? -5.895 19.875 2.777 1 97.19 95 ALA A N 1
ATOM 764 C CA . ALA A 1 95 ? -5.797 20.922 3.777 1 97.19 95 ALA A CA 1
ATOM 765 C C . ALA A 1 95 ? -4.34 21.312 4.023 1 97.19 95 ALA A C 1
ATOM 767 O O . ALA A 1 95 ? -4.043 22.094 4.934 1 97.19 95 ALA A O 1
ATOM 768 N N . ALA A 1 96 ? -3.432 20.797 3.219 1 98.25 96 ALA A N 1
ATOM 769 C CA . ALA A 1 96 ? -2.008 21.016 3.471 1 98.25 96 ALA A CA 1
ATOM 770 C C . ALA A 1 96 ? -1.669 22.5 3.439 1 98.25 96 ALA A C 1
ATOM 772 O O . ALA A 1 96 ? -0.831 22.969 4.211 1 98.25 96 ALA A O 1
ATOM 773 N N . GLY A 1 97 ? -2.279 23.281 2.555 1 98.56 97 GLY A N 1
ATOM 774 C CA . GLY A 1 97 ? -2.045 24.719 2.527 1 98.56 97 GLY A CA 1
ATOM 775 C C . GLY A 1 97 ? -2.426 25.406 3.824 1 98.56 97 GLY A C 1
ATOM 776 O O . GLY A 1 97 ? -1.73 26.312 4.273 1 98.56 97 GLY A O 1
ATOM 777 N N . HIS A 1 98 ? -3.568 24.969 4.414 1 98.62 98 HIS A N 1
ATOM 778 C CA . HIS A 1 98 ? -3.988 25.5 5.707 1 98.62 98 HIS A CA 1
ATOM 779 C C . HIS A 1 98 ? -2.998 25.125 6.805 1 98.62 98 HIS A C 1
ATOM 781 O O . HIS A 1 98 ? -2.65 25.969 7.645 1 98.62 98 HIS A O 1
ATOM 787 N N . HIS A 1 99 ? -2.508 23.875 6.816 1 98.62 99 HIS A N 1
ATOM 788 C CA . HIS A 1 99 ? -1.591 23.391 7.844 1 98.62 99 HIS A CA 1
ATOM 789 C C . HIS A 1 99 ? -0.271 24.156 7.809 1 98.62 99 HIS A C 1
ATOM 791 O O . HIS A 1 99 ? 0.243 24.562 8.852 1 98.62 99 HIS A O 1
ATOM 797 N N . ILE A 1 100 ? 0.265 24.344 6.617 1 98.69 100 ILE A N 1
ATOM 798 C CA . ILE A 1 100 ? 1.525 25.062 6.457 1 98.69 100 ILE A CA 1
ATOM 799 C C . ILE A 1 100 ? 1.351 26.516 6.887 1 98.69 100 ILE A C 1
ATOM 801 O O . ILE A 1 100 ? 2.211 27.062 7.57 1 98.69 100 ILE A O 1
ATOM 805 N N . THR A 1 101 ? 0.227 27.078 6.523 1 98.62 101 THR A N 1
ATOM 806 C CA . THR A 1 101 ? -0.046 28.469 6.848 1 98.62 101 THR A CA 1
ATOM 807 C C . THR A 1 101 ? -0.187 28.656 8.359 1 98.62 101 THR A C 1
ATOM 809 O O . THR A 1 101 ? 0.362 29.609 8.922 1 98.62 101 THR A O 1
ATOM 812 N N . GLU A 1 102 ? -0.9 27.75 9.016 1 98.31 102 GLU A N 1
ATOM 813 C CA . GLU A 1 102 ? -1.021 27.844 10.469 1 98.31 102 GLU A CA 1
ATOM 814 C C . GLU A 1 102 ? 0.329 27.609 11.141 1 98.31 102 GLU A C 1
ATOM 816 O O . GLU A 1 102 ? 0.682 28.328 12.086 1 98.31 102 GLU A O 1
ATOM 821 N N . GLY A 1 103 ? 1.088 26.703 10.609 1 98.19 103 GLY A N 1
ATOM 822 C CA . GLY A 1 103 ? 2.346 26.312 11.219 1 98.19 103 GLY A CA 1
ATOM 823 C C . GLY A 1 103 ? 3.43 27.359 11.109 1 98.19 103 GLY A C 1
ATOM 824 O O . GLY A 1 103 ? 4.438 27.297 11.812 1 98.19 103 GLY A O 1
ATOM 825 N N . ARG A 1 104 ? 3.236 28.391 10.281 1 98.12 104 ARG A N 1
ATOM 826 C CA . ARG A 1 104 ? 4.27 29.406 10.07 1 98.12 104 ARG A CA 1
ATOM 827 C C . ARG A 1 104 ? 4.477 30.25 11.32 1 98.12 104 ARG A C 1
ATOM 829 O O . ARG A 1 104 ? 5.508 30.906 11.469 1 98.12 104 ARG A O 1
ATOM 836 N N . TRP A 1 105 ? 3.492 30.188 12.266 1 98.56 105 TRP A N 1
ATOM 837 C CA . TRP A 1 105 ? 3.527 31.047 13.438 1 98.56 105 TRP A CA 1
ATOM 838 C C . TRP A 1 105 ? 4.16 30.344 14.625 1 98.56 105 TRP A C 1
ATOM 840 O O . TRP A 1 105 ? 4.277 30.906 15.711 1 98.56 105 TRP A O 1
ATOM 850 N N . LEU A 1 106 ? 4.562 29.078 14.438 1 97.81 106 LEU A N 1
ATOM 851 C CA . LEU A 1 106 ? 5.223 28.344 15.516 1 97.81 106 LEU A CA 1
ATOM 852 C C . LEU A 1 106 ? 6.695 28.719 15.609 1 97.81 106 LEU A C 1
ATOM 854 O O . LEU A 1 106 ? 7.367 28.891 14.594 1 97.81 106 LEU A O 1
ATOM 858 N N . ARG A 1 107 ? 7.188 28.891 16.859 1 96.12 107 ARG A N 1
ATOM 859 C CA . ARG A 1 107 ? 8.578 29.281 17.109 1 96.12 107 ARG A CA 1
ATOM 860 C C . ARG A 1 107 ? 9.531 28.188 16.641 1 96.12 107 ARG A C 1
ATOM 862 O O . ARG A 1 107 ? 10.547 28.484 16 1 96.12 107 ARG A O 1
ATOM 869 N N . GLN A 1 108 ? 9.258 26.953 17.047 1 94.44 108 GLN A N 1
ATOM 870 C CA . GLN A 1 108 ? 10.055 25.844 16.5 1 94.44 108 GLN A CA 1
ATOM 871 C C . GLN A 1 108 ? 9.625 25.516 15.078 1 94.44 108 GLN A C 1
ATOM 873 O O . GLN A 1 108 ? 8.555 24.922 14.867 1 94.44 108 GLN A O 1
ATOM 878 N N . THR A 1 109 ? 10.461 25.734 14.133 1 94.94 109 THR A N 1
ATOM 879 C CA . THR A 1 109 ? 10.078 25.719 12.727 1 94.94 109 THR A CA 1
ATOM 880 C C . THR A 1 109 ? 9.914 24.281 12.234 1 94.94 109 THR A C 1
ATOM 882 O O . THR A 1 109 ? 9.297 24.047 11.195 1 94.94 109 THR A O 1
ATOM 885 N N . LYS A 1 110 ? 10.461 23.266 12.969 1 93.94 110 LYS A N 1
ATOM 886 C CA . LYS A 1 110 ? 10.375 21.875 12.516 1 93.94 110 LYS A CA 1
ATOM 887 C C . LYS A 1 110 ? 8.922 21.422 12.383 1 93.94 110 LYS A C 1
ATOM 889 O O . LYS A 1 110 ? 8.586 20.625 11.508 1 93.94 110 LYS A O 1
ATOM 894 N N . TYR A 1 111 ? 8.031 21.984 13.234 1 96.31 111 TYR A N 1
ATOM 895 C CA . TYR A 1 111 ? 6.633 21.562 13.219 1 96.31 111 TYR A CA 1
ATOM 896 C C . TYR A 1 111 ? 5.941 22 11.938 1 96.31 111 TYR A C 1
ATOM 898 O O . TYR A 1 111 ? 5 21.359 11.477 1 96.31 111 TYR A O 1
ATOM 906 N N . GLY A 1 112 ? 6.367 23.141 11.352 1 96.88 112 GLY A N 1
ATOM 907 C CA . GLY A 1 112 ? 5.828 23.609 10.086 1 96.88 112 GLY A CA 1
ATOM 908 C C . GLY A 1 112 ? 6.605 23.109 8.883 1 96.88 112 GLY A C 1
ATOM 909 O O . GLY A 1 112 ? 6.016 22.688 7.887 1 96.88 112 GLY A O 1
ATOM 910 N N . GLN A 1 113 ? 7.922 23.047 8.984 1 96.81 113 GLN A N 1
ATOM 911 C CA . GLN A 1 113 ? 8.773 22.719 7.852 1 96.81 113 GLN A CA 1
ATOM 912 C C . GLN A 1 113 ? 8.742 21.219 7.566 1 96.81 113 GLN A C 1
ATOM 914 O O . GLN A 1 113 ? 8.828 20.797 6.41 1 96.81 113 GLN A O 1
ATOM 919 N N . ASP A 1 114 ? 8.555 20.391 8.602 1 97.38 114 ASP A N 1
ATOM 920 C CA . ASP A 1 114 ? 8.43 18.953 8.375 1 97.38 114 ASP A CA 1
ATOM 921 C C . ASP A 1 114 ? 7.16 18.625 7.59 1 97.38 114 ASP A C 1
ATOM 923 O O . ASP A 1 114 ? 7.133 17.672 6.801 1 97.38 114 ASP A O 1
ATOM 927 N N . VAL A 1 115 ? 6.098 19.406 7.82 1 98.19 115 VAL A N 1
ATOM 928 C CA . VAL A 1 115 ? 4.863 19.234 7.062 1 98.19 115 VAL A CA 1
ATOM 929 C C . VAL A 1 115 ? 5.137 19.453 5.574 1 98.19 115 VAL A C 1
ATOM 931 O O . VAL A 1 115 ? 4.648 18.688 4.73 1 98.19 115 VAL A O 1
ATOM 934 N N . VAL A 1 116 ? 5.938 20.453 5.273 1 98.5 116 VAL A N 1
ATOM 935 C CA . VAL A 1 116 ? 6.328 20.734 3.895 1 98.5 116 VAL A CA 1
ATOM 936 C C . VAL A 1 116 ? 7.141 19.562 3.34 1 98.5 116 VAL A C 1
ATOM 938 O O . VAL A 1 116 ? 6.855 19.062 2.25 1 98.5 116 VAL A O 1
ATOM 941 N N . ASN A 1 117 ? 8.102 19.094 4.125 1 98.06 117 ASN A N 1
ATOM 942 C CA . ASN A 1 117 ? 8.938 17.969 3.703 1 98.06 117 ASN A CA 1
ATOM 943 C C . ASN A 1 117 ? 8.109 16.703 3.479 1 98.06 117 ASN A C 1
ATOM 945 O O . ASN A 1 117 ? 8.359 15.961 2.531 1 98.06 117 ASN A O 1
ATOM 949 N N . TYR A 1 118 ? 7.176 16.453 4.293 1 97.5 118 TYR A N 1
ATOM 950 C CA . TYR A 1 118 ? 6.316 15.281 4.156 1 97.5 118 TYR A CA 1
ATOM 951 C C . TYR A 1 118 ? 5.625 15.273 2.801 1 97.5 118 TYR A C 1
ATOM 953 O O . TYR A 1 118 ? 5.598 14.242 2.117 1 97.5 118 TYR A O 1
ATOM 961 N N . TRP A 1 119 ? 5.109 16.344 2.389 1 98.31 119 TRP A N 1
ATOM 962 C CA . TRP A 1 119 ? 4.301 16.406 1.177 1 98.31 119 TRP A CA 1
ATOM 963 C C . TRP A 1 119 ? 5.18 16.531 -0.062 1 98.31 119 TRP A C 1
ATOM 965 O O . TRP A 1 119 ? 4.902 15.922 -1.097 1 98.31 119 TRP A O 1
ATOM 975 N N . LEU A 1 120 ? 6.285 17.344 0.022 1 98.19 120 LEU A N 1
ATOM 976 C CA . LEU A 1 120 ? 6.988 17.719 -1.197 1 98.19 120 LEU A CA 1
ATOM 977 C C . LEU A 1 120 ? 8.219 16.859 -1.413 1 98.19 120 LEU A C 1
ATOM 979 O O . LEU A 1 120 ? 8.766 16.797 -2.52 1 98.19 120 LEU A O 1
ATOM 983 N N . SER A 1 121 ? 8.656 16.141 -0.361 1 96.56 121 SER A N 1
ATOM 984 C CA . SER A 1 121 ? 9.883 15.352 -0.51 1 96.56 121 SER A CA 1
ATOM 985 C C . SER A 1 121 ? 9.797 14.047 0.266 1 96.56 121 SER A C 1
ATOM 987 O O . SER A 1 121 ? 10.789 13.32 0.371 1 96.56 121 SER A O 1
ATOM 989 N N . GLY A 1 122 ? 8.719 13.734 0.86 1 96.31 122 GLY A N 1
ATOM 990 C CA . GLY A 1 122 ? 8.492 12.539 1.646 1 96.31 122 GLY A CA 1
ATOM 991 C C . GLY A 1 122 ? 7.312 11.719 1.154 1 96.31 122 GLY A C 1
ATOM 992 O O . GLY A 1 122 ? 7.133 11.539 -0.052 1 96.31 122 GLY A O 1
ATOM 993 N N . PRO A 1 123 ? 6.496 11.211 2.053 1 95.75 123 PRO A N 1
ATOM 994 C CA . PRO A 1 123 ? 5.41 10.289 1.718 1 95.75 123 PRO A CA 1
ATOM 995 C C . PRO A 1 123 ? 4.391 10.898 0.762 1 95.75 123 PRO A C 1
ATOM 997 O O . PRO A 1 123 ? 3.746 10.18 -0.005 1 95.75 123 PRO A O 1
ATOM 1000 N N . GLY A 1 124 ? 4.25 12.172 0.793 1 97.12 124 GLY A N 1
ATOM 1001 C CA . GLY A 1 124 ? 3.367 12.82 -0.163 1 97.12 124 GLY A CA 1
ATOM 1002 C C . GLY A 1 124 ? 3.721 12.508 -1.605 1 97.12 124 GLY A C 1
ATOM 1003 O O . GLY A 1 124 ? 2.852 12.523 -2.48 1 97.12 124 GLY A O 1
ATOM 1004 N N . GLN A 1 125 ? 4.957 12.148 -1.86 1 95.12 125 GLN A N 1
ATOM 1005 C CA . GLN A 1 125 ? 5.445 11.906 -3.213 1 95.12 125 GLN A CA 1
ATOM 1006 C C . GLN A 1 125 ? 5.277 10.445 -3.607 1 95.12 125 GLN A C 1
ATOM 1008 O O . GLN A 1 125 ? 5.516 10.07 -4.758 1 95.12 125 GLN A O 1
ATOM 1013 N N . PHE A 1 126 ? 4.848 9.641 -2.676 1 93.06 126 PHE A N 1
ATOM 1014 C CA . PHE A 1 126 ? 4.699 8.219 -2.984 1 93.06 126 PHE A CA 1
ATOM 1015 C C . PHE A 1 126 ? 3.582 8 -3.996 1 93.06 126 PHE A C 1
ATOM 1017 O O . PHE A 1 126 ? 2.615 8.758 -4.039 1 93.06 126 PHE A O 1
ATOM 1024 N N . PRO A 1 127 ? 3.742 6.922 -4.797 1 88.12 127 PRO A N 1
ATOM 1025 C CA . PRO A 1 127 ? 2.678 6.613 -5.754 1 88.12 127 PRO A CA 1
ATOM 1026 C C . PRO A 1 127 ? 1.387 6.156 -5.078 1 88.12 127 PRO A C 1
ATOM 1028 O O . PRO A 1 127 ? 1.429 5.562 -3.998 1 88.12 127 PRO A O 1
ATOM 1031 N N . LYS A 1 128 ? 0.306 6.43 -5.656 1 89.44 128 LYS A N 1
ATOM 1032 C CA . LYS A 1 128 ? -1.019 5.961 -5.258 1 89.44 128 LYS A CA 1
ATOM 1033 C C . LYS A 1 128 ? -1.753 5.324 -6.438 1 89.44 128 LYS A C 1
ATOM 1035 O O . LYS A 1 128 ? -1.388 5.543 -7.594 1 89.44 128 LYS A O 1
ATOM 1040 N N . PRO A 1 129 ? -2.834 4.484 -6.203 1 81.06 129 PRO A N 1
ATOM 1041 C CA . PRO A 1 129 ? -3.66 4.012 -7.312 1 81.06 129 PRO A CA 1
ATOM 1042 C C . PRO A 1 129 ? -4.355 5.148 -8.062 1 81.06 129 PRO A C 1
ATOM 1044 O O . PRO A 1 129 ? -4.613 6.203 -7.48 1 81.06 129 PRO A O 1
ATOM 1047 N N . MET A 1 130 ? -4.516 4.977 -9.297 1 86.62 130 MET A N 1
ATOM 1048 C CA . MET A 1 130 ? -5.273 5.934 -10.094 1 86.62 130 MET A CA 1
ATOM 1049 C C . MET A 1 130 ? -6.703 5.449 -10.312 1 86.62 130 MET A C 1
ATOM 1051 O O . MET A 1 130 ? -7.055 5.008 -11.406 1 86.62 130 MET A O 1
ATOM 1055 N N . LYS A 1 131 ? -7.512 5.602 -9.219 1 83.69 131 LYS A N 1
ATOM 1056 C CA . LYS A 1 131 ? -8.906 5.172 -9.188 1 83.69 131 LYS A CA 1
ATOM 1057 C C . LYS A 1 131 ? -9.812 6.285 -8.672 1 83.69 131 LYS A C 1
ATOM 1059 O O . LYS A 1 131 ? -9.336 7.285 -8.133 1 83.69 131 LYS A O 1
ATOM 1064 N N . GLU A 1 132 ? -11.055 6.098 -8.836 1 81.06 132 GLU A N 1
ATOM 1065 C CA . GLU A 1 132 ? -12.039 7.129 -8.523 1 81.06 132 GLU A CA 1
ATOM 1066 C C . GLU A 1 132 ? -11.992 7.52 -7.051 1 81.06 132 GLU A C 1
ATOM 1068 O O . GLU A 1 132 ? -12.211 8.68 -6.703 1 81.06 132 GLU A O 1
ATOM 1073 N N . GLU A 1 133 ? -11.602 6.633 -6.184 1 82.88 133 GLU A N 1
ATOM 1074 C CA . GLU A 1 133 ? -11.68 6.832 -4.738 1 82.88 133 GLU A CA 1
ATOM 1075 C C . GLU A 1 133 ? -10.578 7.766 -4.246 1 82.88 133 GLU A C 1
ATOM 1077 O O . GLU A 1 133 ? -10.672 8.32 -3.15 1 82.88 133 GLU A O 1
ATOM 1082 N N . VAL A 1 134 ? -9.484 7.844 -5.062 1 92.5 134 VAL A N 1
ATOM 1083 C CA . VAL A 1 134 ? -8.344 8.648 -4.629 1 92.5 134 VAL A CA 1
ATOM 1084 C C . VAL A 1 134 ? -7.832 9.484 -5.801 1 92.5 134 VAL A C 1
ATOM 1086 O O . VAL A 1 134 ? -6.625 9.703 -5.934 1 92.5 134 VAL A O 1
ATOM 1089 N N . ASN A 1 135 ? -8.734 9.867 -6.715 1 94.38 135 ASN A N 1
ATOM 1090 C CA . ASN A 1 135 ? -8.445 10.688 -7.887 1 94.38 135 ASN A CA 1
ATOM 1091 C C . ASN A 1 135 ? -7.75 9.875 -8.977 1 94.38 135 ASN A C 1
ATOM 1093 O O . ASN A 1 135 ? -6.527 9.742 -8.977 1 94.38 135 ASN A O 1
ATOM 1097 N N . LYS A 1 136 ? -8.469 9.484 -9.961 1 89.12 136 LYS A N 1
ATOM 1098 C CA . LYS A 1 136 ? -8.016 8.586 -11.023 1 89.12 136 LYS A CA 1
ATOM 1099 C C . LYS A 1 136 ? -7.09 9.312 -12 1 89.12 136 LYS A C 1
ATOM 1101 O O . LYS A 1 136 ? -6.441 8.68 -12.828 1 89.12 136 LYS A O 1
ATOM 1106 N N . ASP A 1 137 ? -6.953 10.695 -11.852 1 90.44 137 ASP A N 1
ATOM 1107 C CA . ASP A 1 137 ? -6.207 11.484 -12.828 1 90.44 137 ASP A CA 1
ATOM 1108 C C . ASP A 1 137 ? -4.785 11.742 -12.344 1 90.44 137 ASP A C 1
ATOM 1110 O O . ASP A 1 137 ? -3.979 12.336 -13.07 1 90.44 137 ASP A O 1
ATOM 1114 N N . THR A 1 138 ? -4.477 11.336 -11.133 1 92.75 138 THR A N 1
ATOM 1115 C CA . THR A 1 138 ? -3.164 11.633 -10.578 1 92.75 138 THR A CA 1
ATOM 1116 C C . THR A 1 138 ? -2.512 10.375 -10.016 1 92.75 138 THR A C 1
ATOM 1118 O O . THR A 1 138 ? -3.199 9.398 -9.703 1 92.75 138 THR A O 1
ATOM 1121 N N . SER A 1 139 ? -1.199 10.398 -9.852 1 89.12 139 SER A N 1
ATOM 1122 C CA . SER A 1 139 ? -0.495 9.148 -9.602 1 89.12 139 SER A CA 1
ATOM 1123 C C . SER A 1 139 ? 0.208 9.172 -8.242 1 89.12 139 SER A C 1
ATOM 1125 O O . SER A 1 139 ? 0.774 8.164 -7.816 1 89.12 139 SER A O 1
ATOM 1127 N N . ASP A 1 140 ? 0.233 10.336 -7.578 1 93 140 ASP A N 1
ATOM 1128 C CA . ASP A 1 140 ? 0.913 10.43 -6.289 1 93 140 ASP A CA 1
ATOM 1129 C C . ASP A 1 140 ? 0.041 11.148 -5.262 1 93 140 ASP A C 1
ATOM 1131 O O . ASP A 1 140 ? -0.973 11.75 -5.613 1 93 140 ASP A O 1
ATOM 1135 N N . TRP A 1 141 ? 0.382 11.062 -4.008 1 96.69 141 TRP A N 1
ATOM 1136 C CA . TRP A 1 141 ? -0.477 11.516 -2.916 1 96.69 141 TRP A CA 1
ATOM 1137 C C . TRP A 1 141 ? -0.504 13.031 -2.836 1 96.69 141 TRP A C 1
ATOM 1139 O O . TRP A 1 141 ? -1.509 13.625 -2.432 1 96.69 141 TRP A O 1
ATOM 1149 N N . VAL A 1 142 ? 0.515 13.734 -3.27 1 97.94 142 VAL A N 1
ATOM 1150 C CA . VAL A 1 142 ? 0.576 15.188 -3.162 1 97.94 142 VAL A CA 1
ATOM 1151 C C . VAL A 1 142 ? -0.384 15.82 -4.168 1 97.94 142 VAL A C 1
ATOM 1153 O O . VAL A 1 142 ? -0.774 16.984 -4.02 1 97.94 142 VAL A O 1
ATOM 1156 N N . HIS A 1 143 ? -0.879 14.977 -5.168 1 97.62 143 HIS A N 1
ATOM 1157 C CA . HIS A 1 143 ? -1.799 15.492 -6.172 1 97.62 143 HIS A CA 1
ATOM 1158 C C . HIS A 1 143 ? -3.189 14.883 -6.012 1 97.62 143 HIS A C 1
ATOM 1160 O O . HIS A 1 143 ? -4.027 15 -6.906 1 97.62 143 HIS A O 1
ATOM 1166 N N . GLU A 1 144 ? -3.385 14.188 -4.891 1 97.25 144 GLU A N 1
ATOM 1167 C CA . GLU A 1 144 ? -4.723 13.648 -4.676 1 97.25 144 GLU A CA 1
ATOM 1168 C C . GLU A 1 144 ? -5.781 14.75 -4.746 1 97.25 144 GLU A C 1
ATOM 1170 O O . GLU A 1 144 ? -6.809 14.586 -5.406 1 97.25 144 GLU A O 1
ATOM 1175 N N . TYR A 1 145 ? -5.531 15.844 -4.133 1 98 145 TYR A N 1
ATOM 1176 C CA . TYR A 1 145 ? -6.316 17.078 -4.176 1 98 145 TYR A CA 1
ATOM 1177 C C . TYR A 1 145 ? -5.465 18.25 -4.633 1 98 145 TYR A C 1
ATOM 1179 O O . TYR A 1 145 ? -4.246 18.25 -4.449 1 98 145 TYR A O 1
ATOM 1187 N N . SER A 1 146 ? -6.137 19.219 -5.301 1 97.5 146 SER A N 1
ATOM 1188 C CA . SER A 1 146 ? -5.422 20.453 -5.551 1 97.5 146 SER A CA 1
ATOM 1189 C C . SER A 1 146 ? -5.273 21.281 -4.277 1 97.5 146 SER A C 1
ATOM 1191 O O . SER A 1 146 ? -6.152 21.25 -3.412 1 97.5 146 SER A O 1
ATOM 1193 N N . PHE A 1 147 ? -4.148 21.828 -4.086 1 97 147 PHE A N 1
ATOM 1194 C CA . PHE A 1 147 ? -3.895 22.781 -3.014 1 97 147 PHE A CA 1
ATOM 1195 C C . PHE A 1 147 ? -2.854 23.812 -3.439 1 97 147 PHE A C 1
ATOM 1197 O O . PHE A 1 147 ? -2.385 23.781 -4.578 1 97 147 PHE A O 1
ATOM 1204 N N . TRP A 1 148 ? -2.492 24.781 -2.672 1 98.56 148 TRP A N 1
ATOM 1205 C CA . TRP A 1 148 ? -1.635 25.906 -3.008 1 98.56 148 TRP A CA 1
ATOM 1206 C C . TRP A 1 148 ? -0.302 25.828 -2.271 1 98.56 148 TRP A C 1
ATOM 1208 O O . TRP A 1 148 ? -0.036 26.609 -1.359 1 98.56 148 TRP A O 1
ATOM 1218 N N . ALA A 1 149 ? 0.526 24.938 -2.771 1 98.44 149 ALA A N 1
ATOM 1219 C CA . ALA A 1 149 ? 1.752 24.531 -2.092 1 98.44 149 ALA A CA 1
ATOM 1220 C C . ALA A 1 149 ? 2.742 25.688 -2 1 98.44 149 ALA A C 1
ATOM 1222 O O . ALA A 1 149 ? 3.191 26.031 -0.908 1 98.44 149 ALA A O 1
ATOM 1223 N N . ALA A 1 150 ? 3.113 26.281 -3.119 1 98.88 150 ALA A N 1
ATOM 1224 C CA . ALA A 1 150 ? 4.152 27.312 -3.154 1 98.88 150 ALA A CA 1
ATOM 1225 C C . ALA A 1 150 ? 3.695 28.578 -2.424 1 98.88 150 ALA A C 1
ATOM 1227 O O . ALA A 1 150 ? 4.488 29.219 -1.738 1 98.88 150 ALA A O 1
ATOM 1228 N N . SER A 1 151 ? 2.424 28.891 -2.592 1 98.81 151 SER A N 1
ATOM 1229 C CA . SER A 1 151 ? 1.885 30.062 -1.908 1 98.81 151 SER A CA 1
ATOM 1230 C C . SER A 1 151 ? 1.959 29.891 -0.394 1 98.81 151 SER A C 1
ATOM 1232 O O . SER A 1 151 ? 2.332 30.828 0.319 1 98.81 151 SER A O 1
ATOM 1234 N N . ALA A 1 152 ? 1.585 28.734 0.069 1 98.81 152 ALA A N 1
ATOM 1235 C CA . ALA A 1 152 ? 1.652 28.469 1.505 1 98.81 152 ALA A CA 1
ATOM 1236 C C . ALA A 1 152 ? 3.092 28.531 2.006 1 98.81 152 ALA A C 1
ATOM 1238 O O . ALA A 1 152 ? 3.361 29.078 3.074 1 98.81 152 ALA A O 1
ATOM 1239 N N . LEU A 1 153 ? 3.979 27.969 1.23 1 98.62 153 LEU A N 1
ATOM 1240 C CA . LEU A 1 153 ? 5.383 27.969 1.626 1 98.62 153 LEU A CA 1
ATOM 1241 C C . LEU A 1 153 ? 5.957 29.391 1.603 1 98.62 153 LEU A C 1
ATOM 1243 O O . LEU A 1 153 ? 6.812 29.734 2.42 1 98.62 153 LEU A O 1
ATOM 1247 N N . TRP A 1 154 ? 5.613 30.203 0.639 1 98.75 154 TRP A N 1
ATOM 1248 C CA . TRP A 1 154 ? 6.039 31.594 0.595 1 98.75 154 TRP A CA 1
ATOM 1249 C C . TRP A 1 154 ? 5.613 32.344 1.859 1 98.75 154 TRP A C 1
ATOM 1251 O O . TRP A 1 154 ? 6.41 33.062 2.459 1 98.75 154 TRP A O 1
ATOM 1261 N N . LYS A 1 155 ? 4.363 32.094 2.266 1 98.5 155 LYS A N 1
ATOM 1262 C CA . LYS A 1 155 ? 3.889 32.688 3.502 1 98.5 155 LYS A CA 1
ATOM 1263 C C . LYS A 1 155 ? 4.727 32.25 4.695 1 98.5 155 LYS A C 1
ATOM 1265 O O . LYS A 1 155 ? 5.031 33.062 5.582 1 98.5 155 LYS A O 1
ATOM 1270 N N . GLN A 1 156 ? 5.035 30.953 4.727 1 98.56 156 GLN A N 1
ATOM 1271 C CA . GLN A 1 156 ? 5.875 30.453 5.812 1 98.56 156 GLN A CA 1
ATOM 1272 C C . GLN A 1 156 ? 7.234 31.141 5.82 1 98.56 156 GLN A C 1
ATOM 1274 O O . GLN A 1 156 ? 7.742 31.516 6.879 1 98.56 156 GLN A O 1
ATOM 1279 N N . TYR A 1 157 ? 7.867 31.391 4.637 1 98.25 157 TYR A N 1
ATOM 1280 C CA . TYR A 1 157 ? 9.156 32.062 4.508 1 98.25 157 TYR A CA 1
ATOM 1281 C C . TYR A 1 157 ? 9.07 33.5 5.023 1 98.25 157 TYR A C 1
ATOM 1283 O O . TYR A 1 157 ? 9.977 33.969 5.707 1 98.25 157 TYR A O 1
ATOM 1291 N N . LEU A 1 158 ? 7.977 34.125 4.711 1 98.69 158 LEU A N 1
ATOM 1292 C CA . LEU A 1 158 ? 7.84 35.531 5.09 1 98.69 158 LEU A CA 1
ATOM 1293 C C . LEU A 1 158 ? 7.906 35.688 6.605 1 98.69 158 LEU A C 1
ATOM 1295 O O . LEU A 1 158 ? 8.352 36.719 7.102 1 98.69 158 LEU A O 1
ATOM 1299 N N . VAL A 1 159 ? 7.508 34.656 7.355 1 98.56 159 VAL A N 1
ATOM 1300 C CA . VAL A 1 159 ? 7.523 34.75 8.812 1 98.56 159 VAL A CA 1
ATOM 1301 C C . VAL A 1 159 ? 8.844 34.188 9.352 1 98.56 159 VAL A C 1
ATOM 1303 O O . VAL A 1 159 ? 9.492 34.844 10.188 1 98.56 159 VAL A O 1
ATOM 1306 N N . THR A 1 160 ? 9.289 33.031 8.82 1 97.19 160 THR A N 1
ATOM 1307 C CA . THR A 1 160 ? 10.461 32.375 9.375 1 97.19 160 THR A CA 1
ATOM 1308 C C . THR A 1 160 ? 11.742 33.062 8.922 1 97.19 160 THR A C 1
ATOM 1310 O O . THR A 1 160 ? 12.75 33.031 9.633 1 97.19 160 THR A O 1
ATOM 1313 N N . GLY A 1 161 ? 11.758 33.656 7.754 1 97.38 161 GLY A N 1
ATOM 1314 C CA . GLY A 1 161 ? 12.938 34.281 7.164 1 97.38 161 GLY A CA 1
ATOM 1315 C C . GLY A 1 161 ? 13.961 33.25 6.691 1 97.38 161 GLY A C 1
ATOM 1316 O O . GLY A 1 161 ? 15.055 33.625 6.266 1 97.38 161 GLY A O 1
ATOM 1317 N N . ASP A 1 162 ? 13.664 31.969 6.715 1 96.19 162 ASP A N 1
ATOM 1318 C CA . ASP A 1 162 ? 14.609 30.906 6.418 1 96.19 162 ASP A CA 1
ATOM 1319 C C . ASP A 1 162 ? 14.789 30.734 4.91 1 96.19 162 ASP A C 1
ATOM 1321 O O . ASP A 1 162 ? 14.195 29.828 4.309 1 96.19 162 ASP A O 1
ATOM 1325 N N . ARG A 1 163 ? 15.68 31.453 4.34 1 96.94 163 ARG A N 1
ATOM 1326 C CA . ARG A 1 163 ? 15.922 31.5 2.902 1 96.94 163 ARG A CA 1
ATOM 1327 C C . ARG A 1 163 ? 16.422 30.141 2.398 1 96.94 163 ARG A C 1
ATOM 1329 O O . ARG A 1 163 ? 16 29.688 1.331 1 96.94 163 ARG A O 1
ATOM 1336 N N . ASP A 1 164 ? 17.312 29.469 3.102 1 95.38 164 ASP A N 1
ATOM 1337 C CA . ASP A 1 164 ? 17.859 28.188 2.674 1 95.38 164 ASP A CA 1
ATOM 1338 C C . ASP A 1 164 ? 16.766 27.141 2.535 1 95.38 164 ASP A C 1
ATOM 1340 O O . ASP A 1 164 ? 16.766 26.344 1.591 1 95.38 164 ASP A O 1
ATOM 1344 N N . PHE A 1 165 ? 15.859 27.141 3.436 1 96.75 165 PHE A N 1
ATOM 1345 C CA . PHE A 1 165 ? 14.797 26.141 3.404 1 96.75 165 PHE A CA 1
ATOM 1346 C C . PHE A 1 165 ? 13.922 26.328 2.168 1 96.75 165 PHE A C 1
ATOM 1348 O O . PHE A 1 165 ? 13.664 25.375 1.434 1 96.75 165 PHE A O 1
ATOM 1355 N N . ILE A 1 166 ? 13.445 27.547 1.883 1 98.19 166 ILE A N 1
ATOM 1356 C CA . ILE A 1 166 ? 12.477 27.734 0.807 1 98.19 166 ILE A CA 1
ATOM 1357 C C . ILE A 1 166 ? 13.172 27.562 -0.544 1 98.19 166 ILE A C 1
ATOM 1359 O O . ILE A 1 166 ? 12.602 27 -1.478 1 98.19 166 ILE A O 1
ATOM 1363 N N . VAL A 1 167 ? 14.406 28.094 -0.687 1 98.19 167 VAL A N 1
ATOM 1364 C CA . VAL A 1 167 ? 15.141 27.938 -1.941 1 98.19 167 VAL A CA 1
ATOM 1365 C C . VAL A 1 167 ? 15.422 26.453 -2.191 1 98.19 167 VAL A C 1
ATOM 1367 O O . VAL A 1 167 ? 15.375 25.984 -3.334 1 98.19 167 VAL A O 1
ATOM 1370 N N . GLY A 1 168 ? 15.695 25.719 -1.104 1 97.56 168 GLY A N 1
ATOM 1371 C CA . GLY A 1 168 ? 15.922 24.281 -1.209 1 97.56 168 GLY A CA 1
ATOM 1372 C C . GLY A 1 168 ? 14.711 23.516 -1.716 1 97.56 168 GLY A C 1
ATOM 1373 O O . GLY A 1 168 ? 14.836 22.422 -2.248 1 97.56 168 GLY A O 1
ATOM 1374 N N . GLN A 1 169 ? 13.516 24.094 -1.619 1 98.31 169 GLN A N 1
ATOM 1375 C CA . GLN A 1 169 ? 12.281 23.438 -2.016 1 98.31 169 GLN A CA 1
ATOM 1376 C C . GLN A 1 169 ? 11.906 23.766 -3.457 1 98.31 169 GLN A C 1
ATOM 1378 O O . GLN A 1 169 ? 10.93 23.25 -3.992 1 98.31 169 GLN A O 1
ATOM 1383 N N . LEU A 1 170 ? 12.695 24.641 -4.156 1 98.5 170 LEU A N 1
ATOM 1384 C CA . LEU A 1 170 ? 12.305 25.188 -5.445 1 98.5 170 LEU A CA 1
ATOM 1385 C C . LEU A 1 170 ? 12.07 24.078 -6.465 1 98.5 170 LEU A C 1
ATOM 1387 O O . LEU A 1 170 ? 11.055 24.062 -7.156 1 98.5 170 LEU A O 1
ATOM 1391 N N . GLU A 1 171 ? 13 23.094 -6.523 1 97 171 GLU A N 1
ATOM 1392 C CA . GLU A 1 171 ? 12.836 21.984 -7.461 1 97 171 GLU A CA 1
ATOM 1393 C C . GLU A 1 171 ? 11.586 21.172 -7.145 1 97 171 GLU A C 1
ATOM 1395 O O . GLU A 1 171 ? 10.875 20.734 -8.047 1 97 171 GLU A O 1
ATOM 1400 N N . ASN A 1 172 ? 11.359 20.906 -5.863 1 98.25 172 ASN A N 1
ATOM 1401 C CA . ASN A 1 172 ? 10.172 20.188 -5.438 1 98.25 172 ASN A CA 1
ATOM 1402 C C . ASN A 1 172 ? 8.891 20.922 -5.812 1 98.25 172 ASN A C 1
ATOM 1404 O O . ASN A 1 172 ? 7.906 20.312 -6.223 1 98.25 172 ASN A O 1
ATOM 1408 N N . LEU A 1 173 ? 8.891 22.219 -5.648 1 98.81 173 LEU A N 1
ATOM 1409 C CA . LEU A 1 173 ? 7.719 23.047 -5.93 1 98.81 173 LEU A CA 1
ATOM 1410 C C . LEU A 1 173 ? 7.414 23.062 -7.426 1 98.81 173 LEU A C 1
ATOM 1412 O O . LEU A 1 173 ? 6.25 23 -7.824 1 98.81 173 LEU A O 1
ATOM 1416 N N . VAL A 1 174 ? 8.453 23.156 -8.227 1 98.38 174 VAL A N 1
ATOM 1417 C CA . VAL A 1 174 ? 8.273 23.125 -9.672 1 98.38 174 VAL A CA 1
ATOM 1418 C C . VAL A 1 174 ? 7.684 21.781 -10.086 1 98.38 174 VAL A C 1
ATOM 1420 O O . VAL A 1 174 ? 6.754 21.719 -10.891 1 98.38 174 VAL A O 1
ATOM 1423 N N . LYS A 1 175 ? 8.25 20.734 -9.484 1 96.19 175 LYS A N 1
ATOM 1424 C CA . LYS A 1 175 ? 7.727 19.391 -9.766 1 96.19 175 LYS A CA 1
ATOM 1425 C C . LYS A 1 175 ? 6.254 19.281 -9.383 1 96.19 175 LYS A C 1
ATOM 1427 O O . LYS A 1 175 ? 5.445 18.75 -10.141 1 96.19 175 LYS A O 1
ATOM 1432 N N . GLN A 1 176 ? 5.938 19.703 -8.242 1 98.06 176 GLN A N 1
ATOM 1433 C CA . GLN A 1 176 ? 4.555 19.656 -7.781 1 98.06 176 GLN A CA 1
ATOM 1434 C C . GLN A 1 176 ? 3.645 20.469 -8.695 1 98.06 176 GLN A C 1
ATOM 1436 O O . GLN A 1 176 ? 2.549 20.031 -9.047 1 98.06 176 GLN A O 1
ATOM 1441 N N . TYR A 1 177 ? 4.078 21.688 -9.102 1 98.38 177 TYR A N 1
ATOM 1442 C CA . TYR A 1 177 ? 3.309 22.547 -9.992 1 98.38 177 TYR A CA 1
ATOM 1443 C C . TYR A 1 177 ? 3.037 21.844 -11.32 1 98.38 177 TYR A C 1
ATOM 1445 O O . TYR A 1 177 ? 1.896 21.812 -11.789 1 98.38 177 TYR A O 1
ATOM 1453 N N . ARG A 1 178 ? 4.031 21.25 -11.867 1 96.12 178 ARG A N 1
ATOM 1454 C CA . ARG A 1 178 ? 3.955 20.656 -13.195 1 96.12 178 ARG A CA 1
ATOM 1455 C C . ARG A 1 178 ? 3.154 19.359 -13.164 1 96.12 178 ARG A C 1
ATOM 1457 O O . ARG A 1 178 ? 2.678 18.891 -14.195 1 96.12 178 ARG A O 1
ATOM 1464 N N . GLY A 1 179 ? 2.99 18.812 -11.938 1 94.94 179 GLY A N 1
ATOM 1465 C CA . GLY A 1 179 ? 2.174 17.625 -11.789 1 94.94 179 GLY A CA 1
ATOM 1466 C C . GLY A 1 179 ? 0.731 17.828 -12.219 1 94.94 179 GLY A C 1
ATOM 1467 O O . GLY A 1 179 ? -0.004 16.859 -12.43 1 94.94 179 GLY A O 1
ATOM 1468 N N . TRP A 1 180 ? 0.288 19.016 -12.445 1 96.69 180 TRP A N 1
ATOM 1469 C CA . TRP A 1 180 ? -1.074 19.328 -12.859 1 96.69 180 TRP A CA 1
ATOM 1470 C C . TRP A 1 180 ? -1.139 19.594 -14.359 1 96.69 180 TRP A C 1
ATOM 1472 O O . TRP A 1 180 ? -2.199 19.922 -14.891 1 96.69 180 TRP A O 1
ATOM 1482 N N . ASP A 1 181 ? -0.017 19.422 -15.086 1 92.38 181 ASP A N 1
ATOM 1483 C CA . ASP A 1 181 ? 0.028 19.75 -16.516 1 92.38 181 ASP A CA 1
ATOM 1484 C C . ASP A 1 181 ? -1.013 18.938 -17.297 1 92.38 181 ASP A C 1
ATOM 1486 O O . ASP A 1 181 ? -1.551 19.422 -18.297 1 92.38 181 ASP A O 1
ATOM 1490 N N . ASN A 1 182 ? -1.326 17.75 -16.812 1 89.94 182 ASN A N 1
ATOM 1491 C CA . ASN A 1 182 ? -2.316 16.938 -17.516 1 89.94 182 ASN A CA 1
ATOM 1492 C C . ASN A 1 182 ? -3.723 17.5 -17.359 1 89.94 182 ASN A C 1
ATOM 1494 O O . ASN A 1 182 ? -4.648 17.094 -18.062 1 89.94 182 ASN A O 1
ATOM 1498 N N . HIS A 1 183 ? -3.926 18.453 -16.516 1 96.81 183 HIS A N 1
ATOM 1499 C CA . HIS A 1 183 ? -5.211 19.109 -16.312 1 96.81 183 HIS A CA 1
ATOM 1500 C C . HIS A 1 183 ? -5.27 20.438 -17.078 1 96.81 183 HIS A C 1
ATOM 1502 O O . HIS A 1 183 ? -6.305 21.109 -17.094 1 96.81 183 HIS A O 1
ATOM 1508 N N . PHE A 1 184 ? -4.211 20.875 -17.734 1 96.69 184 PHE A N 1
ATOM 1509 C CA . PHE A 1 184 ? -4.133 22.172 -18.406 1 96.69 184 PHE A CA 1
ATOM 1510 C C . PHE A 1 184 ? -4.738 22.094 -19.797 1 96.69 184 PHE A C 1
ATOM 1512 O O . PHE A 1 184 ? -4.438 21.172 -20.562 1 96.69 184 PHE A O 1
ATOM 1519 N N . ASN A 1 185 ? -5.625 22.969 -20.062 1 96.88 185 ASN A N 1
ATOM 1520 C CA . ASN A 1 185 ? -6.188 23.141 -21.406 1 96.88 185 ASN A CA 1
ATOM 1521 C C . ASN A 1 185 ? -5.496 24.266 -22.156 1 96.88 185 ASN A C 1
ATOM 1523 O O . ASN A 1 185 ? -5.691 25.453 -21.844 1 96.88 185 ASN A O 1
ATOM 1527 N N .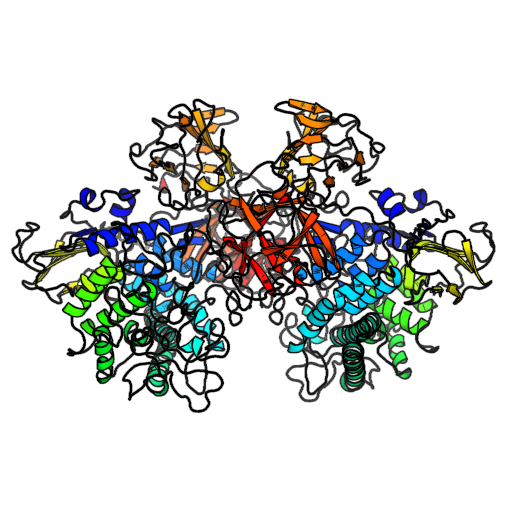 ASP A 1 186 ? -4.805 23.984 -23.234 1 92.12 186 ASP A N 1
ATOM 1528 C CA . ASP A 1 186 ? -3.969 24.938 -23.969 1 92.12 186 ASP A CA 1
ATOM 1529 C C . ASP A 1 186 ? -4.82 26 -24.672 1 92.12 186 ASP A C 1
ATOM 1531 O O . ASP A 1 186 ? -4.41 27.156 -24.766 1 92.12 186 ASP A O 1
ATOM 1535 N N . SER A 1 187 ? -5.914 25.641 -25.109 1 94.81 187 SER A N 1
ATOM 1536 C CA . SER A 1 187 ? -6.758 26.547 -25.875 1 94.81 187 SER A CA 1
ATOM 1537 C C . SER A 1 187 ? -7.336 27.641 -24.984 1 94.81 187 SER A C 1
ATOM 1539 O O . SER A 1 187 ? -7.418 28.812 -25.391 1 94.81 187 SER A O 1
ATOM 1541 N N . LEU A 1 188 ? -7.73 27.234 -23.734 1 97.5 188 LEU A N 1
ATOM 1542 C CA . LEU A 1 188 ? -8.344 28.203 -22.828 1 97.5 188 LEU A CA 1
ATOM 1543 C C . LEU A 1 188 ? -7.301 28.844 -21.922 1 97.5 188 LEU A C 1
ATOM 1545 O O . LEU A 1 188 ? -7.539 29.922 -21.344 1 97.5 188 LEU A O 1
ATOM 1549 N N . GLY A 1 189 ? -6.133 28.156 -21.766 1 98.25 189 GLY A N 1
ATOM 1550 C CA . GLY A 1 189 ? -5.121 28.609 -20.828 1 98.25 189 GLY A CA 1
ATOM 1551 C C . GLY A 1 189 ? -5.539 28.438 -19.375 1 98.25 189 GLY A C 1
ATOM 1552 O O . GLY A 1 189 ? -5.223 29.281 -18.547 1 98.25 189 GLY A O 1
ATOM 1553 N N . LEU A 1 190 ? -6.355 27.406 -19.078 1 98.75 190 LEU A N 1
ATOM 1554 C CA . LEU A 1 190 ? -6.879 27.188 -17.734 1 98.75 190 LEU A CA 1
ATOM 1555 C C . LEU A 1 190 ? -6.691 25.734 -17.312 1 98.75 190 LEU A C 1
ATOM 1557 O O . LEU A 1 190 ? -6.516 24.844 -18.172 1 98.75 190 LEU A O 1
ATOM 1561 N N . TYR A 1 191 ? -6.688 25.5 -16.094 1 98.62 191 TYR A N 1
ATOM 1562 C CA . TYR A 1 191 ? -6.695 24.156 -15.516 1 98.62 191 TYR A CA 1
ATOM 1563 C C . TYR A 1 191 ? -8.117 23.719 -15.18 1 98.62 191 TYR A C 1
ATOM 1565 O O . TYR A 1 191 ? -8.922 24.5 -14.688 1 98.62 191 TYR A O 1
ATOM 1573 N N . TRP A 1 192 ? -8.438 22.484 -15.5 1 98.38 192 TRP A N 1
ATOM 1574 C CA . TRP A 1 192 ? -9.711 21.922 -15.078 1 98.38 192 TRP A CA 1
ATOM 1575 C C . TRP A 1 192 ? -9.531 21.016 -13.867 1 98.38 192 TRP A C 1
ATOM 1577 O O . TRP A 1 192 ? -8.422 20.531 -13.602 1 98.38 192 TRP A O 1
ATOM 1587 N N . GLN A 1 193 ? -10.539 20.766 -13.055 1 97.81 193 GLN A N 1
ATOM 1588 C CA . GLN A 1 193 ? -10.57 19.875 -11.898 1 97.81 193 GLN A CA 1
ATOM 1589 C C . GLN A 1 193 ? -11.984 19.375 -11.633 1 97.81 193 GLN A C 1
ATOM 1591 O O . GLN A 1 193 ? -12.961 20 -12.047 1 97.81 193 GLN A O 1
ATOM 1596 N N . VAL A 1 194 ? -12.047 18.188 -11.023 1 96.94 194 VAL A N 1
ATOM 1597 C CA . VAL A 1 194 ? -13.305 17.672 -10.508 1 96.94 194 VAL A CA 1
ATOM 1598 C C . VAL A 1 194 ? -13.555 18.219 -9.102 1 96.94 194 VAL A C 1
ATOM 1600 O O . VAL A 1 194 ? -12.648 18.25 -8.273 1 96.94 194 VAL A O 1
ATOM 1603 N N . PRO A 1 195 ? -14.766 18.672 -8.766 1 97.06 195 PRO A N 1
ATOM 1604 C CA . PRO A 1 195 ? -15.031 19.312 -7.48 1 97.06 195 PRO A CA 1
ATOM 1605 C C . PRO A 1 195 ? -14.578 18.469 -6.289 1 97.06 195 PRO A C 1
ATOM 1607 O O . PRO A 1 195 ? -13.977 19 -5.352 1 97.06 195 PRO A O 1
ATOM 1610 N N . VAL A 1 196 ? -14.773 17.188 -6.324 1 95.75 196 VAL A N 1
ATOM 1611 C CA . VAL A 1 196 ? -14.414 16.344 -5.188 1 95.75 196 VAL A CA 1
ATOM 1612 C C . VAL A 1 196 ? -12.898 16.406 -4.957 1 95.75 196 VAL A C 1
ATOM 1614 O O . VAL A 1 196 ? -12.438 16.344 -3.816 1 95.75 196 VAL A O 1
ATOM 1617 N N . TRP A 1 197 ? -12.086 16.625 -5.965 1 96.94 197 TRP A N 1
ATOM 1618 C CA . TRP A 1 197 ? -10.633 16.609 -5.844 1 96.94 197 TRP A CA 1
ATOM 1619 C C . TRP A 1 197 ? -10.086 18.016 -5.625 1 96.94 197 TRP A C 1
ATOM 1621 O O . TRP A 1 197 ? -8.875 18.219 -5.605 1 96.94 197 TRP A O 1
ATOM 1631 N N . ASP A 1 198 ? -11.031 18.938 -5.461 1 93.5 198 ASP A N 1
ATOM 1632 C CA . ASP A 1 198 ? -10.773 20.266 -4.895 1 93.5 198 ASP A CA 1
ATOM 1633 C C . ASP A 1 198 ? -11.383 20.391 -3.504 1 93.5 198 ASP A C 1
ATOM 1635 O O . ASP A 1 198 ? -11.547 21.5 -2.992 1 93.5 198 ASP A O 1
ATOM 1639 N N . ALA A 1 199 ? -11.781 19.297 -3.008 1 94.62 199 ALA A N 1
ATOM 1640 C CA . ALA A 1 199 ? -12.375 19.172 -1.682 1 94.62 199 ALA A CA 1
ATOM 1641 C C . ALA A 1 199 ? -13.766 19.797 -1.636 1 94.62 199 ALA A C 1
ATOM 1643 O O . ALA A 1 199 ? -14.195 20.281 -0.586 1 94.62 199 ALA A O 1
ATOM 1644 N N . THR A 1 200 ? -14.422 19.953 -2.777 1 96.25 200 THR A N 1
ATOM 1645 C CA . THR A 1 200 ? -15.719 20.625 -2.82 1 96.25 200 THR A CA 1
ATOM 1646 C C . THR A 1 200 ? -16.781 19.703 -3.436 1 96.25 200 THR A C 1
ATOM 1648 O O . THR A 1 200 ? -17.516 20.125 -4.32 1 96.25 200 THR A O 1
ATOM 1651 N N . GLU A 1 201 ? -16.828 18.5 -3.008 1 92.25 201 GLU A N 1
ATOM 1652 C CA . GLU A 1 201 ? -17.797 17.547 -3.531 1 92.25 201 GLU A CA 1
ATOM 1653 C C . GLU A 1 201 ? -19.219 18.047 -3.314 1 92.25 201 GLU A C 1
ATOM 1655 O O . GLU A 1 201 ? -19.484 18.844 -2.412 1 92.25 201 GLU A O 1
ATOM 1660 N N . TYR A 1 202 ? -20.078 17.734 -4.125 1 94.56 202 TYR A N 1
ATOM 1661 C CA . TYR A 1 202 ? -21.5 18.031 -4.09 1 94.56 202 TYR A CA 1
ATOM 1662 C C . TYR A 1 202 ? -21.734 19.547 -4.051 1 94.56 202 TYR A C 1
ATOM 1664 O O . TYR A 1 202 ? -22.547 20.031 -3.264 1 94.56 202 TYR A O 1
ATOM 1672 N N . THR A 1 203 ? -20.969 20.266 -4.824 1 96.88 203 THR A N 1
ATOM 1673 C CA . THR A 1 203 ? -21.25 21.672 -5.098 1 96.88 203 THR A CA 1
ATOM 1674 C C . THR A 1 203 ? -22.25 21.812 -6.254 1 96.88 203 THR A C 1
ATOM 1676 O O . THR A 1 203 ? -22.562 20.828 -6.922 1 96.88 203 THR A O 1
ATOM 1679 N N . ALA A 1 204 ? -22.703 23.078 -6.516 1 97.5 204 ALA A N 1
ATOM 1680 C CA . ALA A 1 204 ? -23.625 23.328 -7.613 1 97.5 204 ALA A CA 1
ATOM 1681 C C . ALA A 1 204 ? -23.062 22.844 -8.938 1 97.5 204 ALA A C 1
ATOM 1683 O O . ALA A 1 204 ? -23.781 22.266 -9.758 1 97.5 204 ALA A O 1
ATOM 1684 N N . ALA A 1 205 ? -21.781 23 -9.141 1 96.25 205 ALA A N 1
ATOM 1685 C CA . ALA A 1 205 ? -21.125 22.562 -10.367 1 96.25 205 ALA A CA 1
ATOM 1686 C C . ALA A 1 205 ? -21.266 21.062 -10.57 1 96.25 205 ALA A C 1
ATOM 1688 O O . ALA A 1 205 ? -21.484 20.594 -11.688 1 96.25 205 ALA A O 1
ATOM 1689 N N . SER A 1 206 ? -21.078 20.312 -9.492 1 94.94 206 SER A N 1
ATOM 1690 C CA . SER A 1 206 ? -21.172 18.859 -9.602 1 94.94 206 SER A CA 1
ATOM 1691 C C . SER A 1 206 ? -22.609 18.406 -9.812 1 94.94 206 SER A C 1
ATOM 1693 O O . SER A 1 206 ? -22.875 17.469 -10.562 1 94.94 206 SER A O 1
ATOM 1695 N N . TYR A 1 207 ? -23.578 19.094 -9.18 1 95.06 207 TYR A N 1
ATOM 1696 C CA . TYR A 1 207 ? -24.984 18.75 -9.312 1 95.06 207 TYR A CA 1
ATOM 1697 C C . TYR A 1 207 ? -25.469 18.953 -10.75 1 95.06 207 TYR A C 1
ATOM 1699 O O . TYR A 1 207 ? -26.391 18.281 -11.203 1 95.06 207 TYR A O 1
ATOM 1707 N N . GLU A 1 208 ? -24.859 19.781 -11.445 1 95 208 GLU A N 1
ATOM 1708 C CA . GLU A 1 208 ? -25.266 20.062 -12.82 1 95 208 GLU A CA 1
ATOM 1709 C C . GLU A 1 208 ? -24.578 19.109 -13.797 1 95 208 GLU A C 1
ATOM 1711 O O . GLU A 1 208 ? -24.672 19.312 -15.016 1 95 208 GLU A O 1
ATOM 1716 N N . SER A 1 209 ? -23.922 18.141 -13.344 1 93.56 209 SER A N 1
ATOM 1717 C CA . SER A 1 209 ? -23.375 17.062 -14.156 1 93.56 209 SER A CA 1
ATOM 1718 C C . SER A 1 209 ? -24.188 15.781 -14 1 93.56 209 SER A C 1
ATOM 1720 O O . SER A 1 209 ? -25.156 15.742 -13.234 1 93.56 209 SER A O 1
ATOM 1722 N N . SER A 1 210 ? -23.797 14.711 -14.719 1 90.5 210 SER A N 1
ATOM 1723 C CA . SER A 1 210 ? -24.5 13.43 -14.664 1 90.5 210 SER A CA 1
ATOM 1724 C C . SER A 1 210 ? -24.125 12.641 -13.422 1 90.5 210 SER A C 1
ATOM 1726 O O . SER A 1 210 ? -24.812 11.688 -13.055 1 90.5 210 SER A O 1
ATOM 1728 N N . ASP A 1 211 ? -23.125 13.047 -12.727 1 89.56 211 ASP A N 1
ATOM 1729 C CA . ASP A 1 211 ? -22.625 12.422 -11.5 1 89.56 211 ASP A CA 1
ATOM 1730 C C . ASP A 1 211 ? -22.328 13.477 -10.438 1 89.56 211 ASP A C 1
ATOM 1732 O O . ASP A 1 211 ? -21.234 14.031 -10.391 1 89.56 211 ASP A O 1
ATOM 1736 N N . PRO A 1 212 ? -23.203 13.695 -9.516 1 91.19 212 PRO A N 1
ATOM 1737 C CA . PRO A 1 212 ? -23.094 14.805 -8.562 1 91.19 212 PRO A CA 1
ATOM 1738 C C . PRO A 1 212 ? -21.875 14.672 -7.652 1 91.19 212 PRO A C 1
ATOM 1740 O O . PRO A 1 212 ? -21.438 15.648 -7.035 1 91.19 212 PRO A O 1
ATOM 1743 N N . TYR A 1 213 ? -21.344 13.484 -7.535 1 88.06 213 TYR A N 1
ATOM 1744 C CA . TYR A 1 213 ? -20.203 13.305 -6.645 1 88.06 213 TYR A CA 1
ATOM 1745 C C . TYR A 1 213 ? -18.891 13.297 -7.426 1 88.06 213 TYR A C 1
ATOM 1747 O O . TYR A 1 213 ? -17.984 14.07 -7.125 1 88.06 213 TYR A O 1
ATOM 1755 N N . HIS A 1 214 ? -18.75 12.461 -8.508 1 88.56 214 HIS A N 1
ATOM 1756 C CA . HIS A 1 214 ? -17.484 12.289 -9.219 1 88.56 214 HIS A CA 1
ATOM 1757 C C . HIS A 1 214 ? -17.438 13.164 -10.469 1 88.56 214 HIS A C 1
ATOM 1759 O O . HIS A 1 214 ? -16.406 13.25 -11.133 1 88.56 214 HIS A O 1
ATOM 1765 N N . GLY A 1 215 ? -18.547 13.789 -10.773 1 92.44 215 GLY A N 1
ATOM 1766 C CA . GLY A 1 215 ? -18.609 14.602 -11.977 1 92.44 215 GLY A CA 1
ATOM 1767 C C . GLY A 1 215 ? -18.375 16.078 -11.711 1 92.44 215 GLY A C 1
ATOM 1768 O O . GLY A 1 215 ? -17.828 16.453 -10.672 1 92.44 215 GLY A O 1
ATOM 1769 N N . GLY A 1 216 ? -18.609 16.922 -12.727 1 95.69 216 GLY A N 1
ATOM 1770 C CA . GLY A 1 216 ? -18.484 18.375 -12.625 1 95.69 216 GLY A CA 1
ATOM 1771 C C . GLY A 1 216 ? -17.109 18.875 -12.992 1 95.69 216 GLY A C 1
ATOM 1772 O O . GLY A 1 216 ? -16.719 19.969 -12.578 1 95.69 216 GLY A O 1
ATOM 1773 N N . ALA A 1 217 ? -16.422 18.016 -13.758 1 96.69 217 ALA A N 1
ATOM 1774 C CA . ALA A 1 217 ? -15.125 18.5 -14.227 1 96.69 217 ALA A CA 1
ATOM 1775 C C . ALA A 1 217 ? -15.258 19.844 -14.93 1 96.69 217 ALA A C 1
ATOM 1777 O O . ALA A 1 217 ? -16.125 20.016 -15.781 1 96.69 217 ALA A O 1
ATOM 1778 N N . GLY A 1 218 ? -14.445 20.797 -14.539 1 98.12 218 GLY A N 1
ATOM 1779 C CA . GLY A 1 218 ? -14.523 22.109 -15.148 1 98.12 218 GLY A CA 1
ATOM 1780 C C . GLY A 1 218 ? -13.375 23.016 -14.75 1 98.12 218 GLY A C 1
ATOM 1781 O O . GLY A 1 218 ? -12.523 22.641 -13.945 1 98.12 218 GLY A O 1
ATOM 1782 N N . PHE A 1 219 ? -13.297 24.109 -15.508 1 98.5 219 PHE A N 1
ATOM 1783 C CA . PHE A 1 219 ? -12.359 25.188 -15.18 1 98.5 219 PHE A CA 1
ATOM 1784 C C . PHE A 1 219 ? -12.883 26.016 -14.008 1 98.5 219 PHE A C 1
ATOM 1786 O O . PHE A 1 219 ? -13.891 26.703 -14.133 1 98.5 219 PHE A O 1
ATOM 1793 N N . ARG A 1 220 ? -12.211 25.828 -12.859 1 98.44 220 ARG A N 1
ATOM 1794 C CA . ARG A 1 220 ? -12.766 26.328 -11.609 1 98.44 220 ARG A CA 1
ATOM 1795 C C . ARG A 1 220 ? -11.898 27.438 -11.031 1 98.44 220 ARG A C 1
ATOM 1797 O O . ARG A 1 220 ? -10.688 27.453 -11.227 1 98.44 220 ARG A O 1
ATOM 1804 N N . PRO A 1 221 ? -12.469 28.406 -10.25 1 98.31 221 PRO A N 1
ATOM 1805 C CA . PRO A 1 221 ? -11.664 29.438 -9.578 1 98.31 221 PRO A CA 1
ATOM 1806 C C . PRO A 1 221 ? -10.672 28.844 -8.578 1 98.31 221 PRO A C 1
ATOM 1808 O O . PRO A 1 221 ? -9.602 29.422 -8.359 1 98.31 221 PRO A O 1
ATOM 1811 N N . THR A 1 222 ? -10.953 27.656 -8.023 1 97.88 222 THR A N 1
ATOM 1812 C CA . THR A 1 222 ? -10.086 27.031 -7.027 1 97.88 222 THR A CA 1
ATOM 1813 C C . THR A 1 222 ? -8.719 26.719 -7.625 1 97.88 222 THR A C 1
ATOM 1815 O O . THR A 1 222 ? -7.797 27.516 -7.539 1 97.88 222 THR A O 1
ATOM 1818 N N . ILE A 1 223 ? -8.641 25.688 -8.484 1 98.44 223 ILE A N 1
ATOM 1819 C CA . ILE A 1 223 ? -7.355 25.203 -8.969 1 98.44 223 ILE A CA 1
ATOM 1820 C C . ILE A 1 223 ? -6.648 26.312 -9.75 1 98.44 223 ILE A C 1
ATOM 1822 O O . ILE A 1 223 ? -5.422 26.422 -9.703 1 98.44 223 ILE A O 1
ATOM 1826 N N . ASN A 1 224 ? -7.375 27.156 -10.461 1 98.81 224 ASN A N 1
ATOM 1827 C CA . ASN A 1 224 ? -6.723 28.203 -11.242 1 98.81 224 ASN A CA 1
ATOM 1828 C C . ASN A 1 224 ? -6.164 29.297 -10.344 1 98.81 224 ASN A C 1
ATOM 1830 O O . ASN A 1 224 ? -5.098 29.844 -10.625 1 98.81 224 ASN A O 1
ATOM 1834 N N . ALA A 1 225 ? -6.867 29.656 -9.289 1 98.75 225 ALA A N 1
ATOM 1835 C CA . ALA A 1 225 ? -6.305 30.609 -8.32 1 98.75 225 ALA A CA 1
ATOM 1836 C C . ALA A 1 225 ? -5.098 30 -7.605 1 98.75 225 ALA A C 1
ATOM 1838 O O . ALA A 1 225 ? -4.105 30.703 -7.367 1 98.75 225 ALA A O 1
ATOM 1839 N N . TYR A 1 226 ? -5.191 28.672 -7.223 1 98.69 226 TYR A N 1
ATOM 1840 C CA . TYR A 1 226 ? -4.059 27.984 -6.613 1 98.69 226 TYR A CA 1
ATOM 1841 C C . TYR A 1 226 ? -2.84 28.031 -7.527 1 98.69 226 TYR A C 1
ATOM 1843 O O . TYR A 1 226 ? -1.744 28.391 -7.094 1 98.69 226 TYR A O 1
ATOM 1851 N N . GLN A 1 227 ? -3.061 27.688 -8.789 1 98.75 227 GLN A N 1
ATOM 1852 C CA . GLN A 1 227 ? -1.966 27.641 -9.758 1 98.75 227 GLN A CA 1
ATOM 1853 C C . GLN A 1 227 ? -1.405 29.031 -10.016 1 98.75 227 GLN A C 1
ATOM 1855 O O . GLN A 1 227 ? -0.2 29.188 -10.219 1 98.75 227 GLN A O 1
ATOM 1860 N N . TYR A 1 228 ? -2.281 30.062 -10.094 1 98.81 228 TYR A N 1
ATOM 1861 C CA . TYR A 1 228 ? -1.786 31.422 -10.211 1 98.81 228 TYR A CA 1
ATOM 1862 C C . TYR A 1 228 ? -0.884 31.781 -9.039 1 98.81 228 TYR A C 1
ATOM 1864 O O . TYR A 1 228 ? 0.237 32.25 -9.227 1 98.81 228 TYR A O 1
ATOM 1872 N N . GLY A 1 229 ? -1.457 31.625 -7.836 1 98.88 229 GLY A N 1
ATOM 1873 C CA . GLY A 1 229 ? -0.678 31.938 -6.648 1 98.88 229 GLY A CA 1
ATOM 1874 C C . GLY A 1 229 ? 0.638 31.188 -6.582 1 98.88 229 GLY A C 1
ATOM 1875 O O . GLY A 1 229 ? 1.667 31.766 -6.215 1 98.88 229 GLY A O 1
ATOM 1876 N N . ASP A 1 230 ? 0.608 29.906 -6.918 1 98.88 230 ASP A N 1
ATOM 1877 C CA . ASP A 1 230 ? 1.807 29.078 -6.871 1 98.88 230 ASP A CA 1
ATOM 1878 C C . ASP A 1 230 ? 2.82 29.516 -7.926 1 98.88 230 ASP A C 1
ATOM 1880 O O . ASP A 1 230 ? 4.027 29.531 -7.668 1 98.88 230 ASP A O 1
ATOM 1884 N N . ALA A 1 231 ? 2.336 29.828 -9.117 1 98.88 231 ALA A N 1
ATOM 1885 C CA . ALA A 1 231 ? 3.248 30.328 -10.148 1 98.88 231 ALA A CA 1
ATOM 1886 C C . ALA A 1 231 ? 3.924 31.625 -9.695 1 98.88 231 ALA A C 1
ATOM 1888 O O . ALA A 1 231 ? 5.133 31.797 -9.883 1 98.88 231 ALA A O 1
ATOM 1889 N N . TRP A 1 232 ? 3.152 32.531 -9.18 1 98.81 232 TRP A N 1
ATOM 1890 C CA . TRP A 1 232 ? 3.715 33.75 -8.664 1 98.81 232 TRP A CA 1
ATOM 1891 C C . TRP A 1 232 ? 4.758 33.469 -7.586 1 98.81 232 TRP A C 1
ATOM 1893 O O . TRP A 1 232 ? 5.859 34.031 -7.621 1 98.81 232 TRP A O 1
ATOM 1903 N N . ALA A 1 233 ? 4.418 32.656 -6.598 1 98.94 233 ALA A N 1
ATOM 1904 C CA . ALA A 1 233 ? 5.324 32.312 -5.5 1 98.94 233 ALA A CA 1
ATOM 1905 C C . ALA A 1 233 ? 6.609 31.672 -6.016 1 98.94 233 ALA A C 1
ATOM 1907 O O . ALA A 1 233 ? 7.703 32 -5.555 1 98.94 233 ALA A O 1
ATOM 1908 N N . ILE A 1 234 ? 6.496 30.719 -6.949 1 98.94 234 ILE A N 1
ATOM 1909 C CA . ILE A 1 234 ? 7.672 30.078 -7.531 1 98.94 234 ILE A CA 1
ATOM 1910 C C . ILE A 1 234 ? 8.562 31.141 -8.188 1 98.94 234 ILE A C 1
ATOM 1912 O O . ILE A 1 234 ? 9.789 31.078 -8.07 1 98.94 234 ILE A O 1
ATOM 1916 N N . SER A 1 235 ? 7.965 32.125 -8.898 1 98.88 235 SER A N 1
ATOM 1917 C CA . SER A 1 235 ? 8.75 33.188 -9.5 1 98.88 235 SER A CA 1
ATOM 1918 C C . SER A 1 235 ? 9.516 33.969 -8.438 1 98.88 235 SER A C 1
ATOM 1920 O O . SER A 1 235 ? 10.68 34.344 -8.648 1 98.88 235 SER A O 1
ATOM 1922 N N . GLN A 1 236 ? 8.914 34.281 -7.297 1 98.75 236 GLN A N 1
ATOM 1923 C CA . GLN A 1 236 ? 9.57 34.969 -6.211 1 98.75 236 GLN A CA 1
ATOM 1924 C C . GLN A 1 236 ? 10.727 34.156 -5.637 1 98.75 236 GLN A C 1
ATOM 1926 O O . GLN A 1 236 ? 11.797 34.688 -5.348 1 98.75 236 GLN A O 1
ATOM 1931 N N . ILE A 1 237 ? 10.516 32.875 -5.48 1 98.81 237 ILE A N 1
ATOM 1932 C CA . ILE A 1 237 ? 11.539 31.984 -4.922 1 98.81 237 ILE A CA 1
ATOM 1933 C C . ILE A 1 237 ? 12.695 31.859 -5.902 1 98.81 237 ILE A C 1
ATOM 1935 O O . ILE A 1 237 ? 13.859 31.844 -5.496 1 98.81 237 ILE A O 1
ATOM 1939 N N . ALA A 1 238 ? 12.367 31.719 -7.16 1 98.81 238 ALA A N 1
ATOM 1940 C CA . ALA A 1 238 ? 13.406 31.703 -8.188 1 98.81 238 ALA A CA 1
ATOM 1941 C C . ALA A 1 238 ? 14.25 32.969 -8.141 1 98.81 238 ALA A C 1
ATOM 1943 O O . ALA A 1 238 ? 15.469 32.938 -8.32 1 98.81 238 ALA A O 1
ATOM 1944 N N . SER A 1 239 ? 13.641 34.094 -7.949 1 98.56 239 SER A N 1
ATOM 1945 C CA . SER A 1 239 ? 14.359 35.344 -7.797 1 98.56 239 SER A CA 1
ATOM 1946 C C . SER A 1 239 ? 15.297 35.312 -6.602 1 98.56 239 SER A C 1
ATOM 1948 O O . SER A 1 239 ? 16.438 35.812 -6.684 1 98.56 239 SER A O 1
ATOM 1950 N N . LEU A 1 240 ? 14.828 34.781 -5.449 1 98.06 240 LEU A N 1
ATOM 1951 C CA . LEU A 1 240 ? 15.672 34.625 -4.27 1 98.06 240 LEU A CA 1
ATOM 1952 C C . LEU A 1 240 ? 16.922 33.812 -4.598 1 98.06 240 LEU A C 1
ATOM 1954 O O . LEU A 1 240 ? 18.016 34.125 -4.09 1 98.06 240 LEU A O 1
ATOM 1958 N N . ARG A 1 241 ? 16.719 32.812 -5.375 1 97.06 241 ARG A N 1
ATOM 1959 C CA . ARG A 1 241 ? 17.828 31.953 -5.75 1 97.06 241 ARG A CA 1
ATOM 1960 C C . ARG A 1 241 ? 18.75 32.625 -6.758 1 97.06 241 ARG A C 1
ATOM 1962 O O . ARG A 1 241 ? 19.906 32.25 -6.93 1 97.06 241 ARG A O 1
ATOM 1969 N N . GLY A 1 242 ? 18.281 33.625 -7.57 1 97.56 242 GLY A N 1
ATOM 1970 C CA . GLY A 1 242 ? 18.984 34.281 -8.664 1 97.56 242 GLY A CA 1
ATOM 1971 C C . GLY A 1 242 ? 18.797 33.594 -9.992 1 97.56 242 GLY A C 1
ATOM 1972 O O . GLY A 1 242 ? 19.594 33.75 -10.922 1 97.56 242 GLY A O 1
ATOM 1973 N N . ASP A 1 243 ? 17.766 32.781 -10.047 1 97.69 243 ASP A N 1
ATOM 1974 C CA . ASP A 1 243 ? 17.438 32.062 -11.281 1 97.69 243 ASP A CA 1
ATOM 1975 C C . ASP A 1 243 ? 16.484 32.875 -12.148 1 97.69 243 ASP A C 1
ATOM 1977 O O . ASP A 1 243 ? 15.289 32.625 -12.203 1 97.69 243 ASP A O 1
ATOM 1981 N N . THR A 1 244 ? 16.953 33.719 -12.977 1 98 244 THR A N 1
ATOM 1982 C CA . THR A 1 244 ? 16.188 34.688 -13.719 1 98 244 THR A CA 1
ATOM 1983 C C . THR A 1 244 ? 15.32 34 -14.781 1 98 244 THR A C 1
ATOM 1985 O O . THR A 1 244 ? 14.219 34.469 -15.086 1 98 244 THR A O 1
ATOM 1988 N N . LYS A 1 245 ? 15.836 32.906 -15.336 1 97.38 245 LYS A N 1
ATOM 1989 C CA . LYS A 1 245 ? 15.07 32.188 -16.359 1 97.38 245 LYS A CA 1
ATOM 1990 C C . LYS A 1 245 ? 13.797 31.594 -15.766 1 97.38 245 LYS A C 1
ATOM 1992 O O . LYS A 1 245 ? 12.711 31.75 -16.328 1 97.38 245 LYS A O 1
ATOM 1997 N N . LEU A 1 246 ? 13.969 30.875 -14.648 1 98.12 246 LEU A N 1
ATOM 1998 C CA . LEU A 1 246 ? 12.82 30.266 -13.992 1 98.12 246 LEU A CA 1
ATOM 1999 C C . LEU A 1 246 ? 11.867 31.344 -13.461 1 98.12 246 LEU A C 1
ATOM 2001 O O . LEU A 1 246 ? 10.648 31.172 -13.5 1 98.12 246 LEU A O 1
ATOM 2005 N N . GLU A 1 247 ? 12.406 32.438 -12.914 1 98.5 247 GLU A N 1
ATOM 2006 C CA . GLU A 1 247 ? 11.594 33.562 -12.469 1 98.5 247 GLU A CA 1
ATOM 2007 C C . GLU A 1 247 ? 10.695 34.062 -13.594 1 98.5 247 GLU A C 1
ATOM 2009 O O . GLU A 1 247 ? 9.484 34.25 -13.406 1 98.5 247 GLU A O 1
ATOM 2014 N N . ASP A 1 248 ? 11.273 34.281 -14.781 1 98.38 248 ASP A N 1
ATOM 2015 C CA . ASP A 1 248 ? 10.539 34.812 -15.922 1 98.38 248 ASP A CA 1
ATOM 2016 C C . ASP A 1 248 ? 9.469 33.812 -16.391 1 98.38 248 ASP A C 1
ATOM 2018 O O . ASP A 1 248 ? 8.352 34.219 -16.719 1 98.38 248 ASP A O 1
ATOM 2022 N N . GLU A 1 249 ? 9.844 32.594 -16.438 1 98.25 249 GLU A N 1
ATOM 2023 C CA . GLU A 1 249 ? 8.898 31.562 -16.859 1 98.25 249 GLU A CA 1
ATOM 2024 C C . GLU A 1 249 ? 7.652 31.562 -15.984 1 98.25 249 GLU A C 1
ATOM 2026 O O . GLU A 1 249 ? 6.531 31.562 -16.484 1 98.25 249 GLU A O 1
ATOM 2031 N N . TYR A 1 250 ? 7.828 31.578 -14.758 1 98.81 250 TYR A N 1
ATOM 2032 C CA . TYR A 1 250 ? 6.691 31.422 -13.859 1 98.81 250 TYR A CA 1
ATOM 2033 C C . TYR A 1 250 ? 5.965 32.75 -13.656 1 98.81 250 TYR A C 1
ATOM 2035 O O . TYR A 1 250 ? 4.762 32.75 -13.391 1 98.81 250 TYR A O 1
ATOM 2043 N N . ARG A 1 251 ? 6.609 33.844 -13.789 1 98.5 251 ARG A N 1
ATOM 2044 C CA . ARG A 1 251 ? 5.91 35.125 -13.867 1 98.5 251 ARG A CA 1
ATOM 2045 C C . ARG A 1 251 ? 4.953 35.156 -15.047 1 98.5 251 ARG A C 1
ATOM 2047 O O . ARG A 1 251 ? 3.811 35.594 -14.922 1 98.5 251 ARG A O 1
ATOM 2054 N N . LYS A 1 252 ? 5.414 34.656 -16.188 1 98.31 252 LYS A N 1
ATOM 2055 C CA . LYS A 1 252 ? 4.59 34.625 -17.391 1 98.31 252 LYS A CA 1
ATOM 2056 C C . LYS A 1 252 ? 3.408 33.656 -17.219 1 98.31 252 LYS A C 1
ATOM 2058 O O . LYS A 1 252 ? 2.307 33.938 -17.688 1 98.31 252 LYS A O 1
ATOM 2063 N N . ARG A 1 253 ? 3.654 32.531 -16.547 1 98.31 253 ARG A N 1
ATOM 2064 C CA . ARG A 1 253 ? 2.568 31.609 -16.266 1 98.31 253 ARG A CA 1
ATOM 2065 C C . ARG A 1 253 ? 1.492 32.25 -15.406 1 98.31 253 ARG A C 1
ATOM 2067 O O . ARG A 1 253 ? 0.298 32.094 -15.656 1 98.31 253 ARG A O 1
ATOM 2074 N N . ALA A 1 254 ? 1.917 32.969 -14.359 1 98.69 254 ALA A N 1
ATOM 2075 C CA . ALA A 1 254 ? 0.972 33.656 -13.484 1 98.69 254 ALA A CA 1
ATOM 2076 C C . ALA A 1 254 ? 0.166 34.688 -14.258 1 98.69 254 ALA A C 1
ATOM 2078 O O . ALA A 1 254 ? -1.062 34.75 -14.148 1 98.69 254 ALA A O 1
ATOM 2079 N N . GLU A 1 255 ? 0.812 35.469 -15.086 1 98.25 255 GLU A N 1
ATOM 2080 C CA . GLU A 1 255 ? 0.159 36.5 -15.852 1 98.25 255 GLU A CA 1
ATOM 2081 C C . GLU A 1 255 ? -0.827 35.938 -16.859 1 98.25 255 GLU A C 1
ATOM 2083 O O . GLU A 1 255 ? -1.922 36.469 -17.047 1 98.25 255 GLU A O 1
ATOM 2088 N N . SER A 1 256 ? -0.367 34.875 -17.469 1 98.38 256 SER A N 1
ATOM 2089 C CA . SER A 1 256 ? -1.24 34.219 -18.438 1 98.38 256 SER A CA 1
ATOM 2090 C C . SER A 1 256 ? -2.496 33.688 -17.781 1 98.38 256 SER A C 1
ATOM 2092 O O . SER A 1 256 ? -3.592 33.781 -18.344 1 98.38 256 SER A O 1
ATOM 2094 N N . LEU A 1 257 ? -2.357 33.094 -16.625 1 98.62 257 LEU A N 1
ATOM 2095 C CA . LEU A 1 257 ? -3.498 32.562 -15.906 1 98.62 257 LEU A CA 1
ATOM 2096 C C . LEU A 1 257 ? -4.449 33.656 -15.461 1 98.62 257 LEU A C 1
ATOM 2098 O O . LEU A 1 257 ? -5.668 33.5 -15.508 1 98.62 257 LEU A O 1
ATOM 2102 N N . ARG A 1 258 ? -3.885 34.75 -14.984 1 98.25 258 ARG A N 1
ATOM 2103 C CA . ARG A 1 258 ? -4.703 35.875 -14.602 1 98.25 258 ARG A CA 1
ATOM 2104 C C . ARG A 1 258 ? -5.562 36.344 -15.773 1 98.25 258 ARG A C 1
ATOM 2106 O O . ARG A 1 258 ? -6.77 36.562 -15.625 1 98.25 258 ARG A O 1
ATOM 2113 N N . SER A 1 259 ? -4.922 36.469 -16.922 1 98.12 259 SER A N 1
ATOM 2114 C CA . SER A 1 259 ? -5.621 36.938 -18.109 1 98.12 259 SER A CA 1
ATOM 2115 C C . SER A 1 259 ? -6.711 35.969 -18.531 1 98.12 259 SER A C 1
ATOM 2117 O O . SER A 1 259 ? -7.824 36.375 -18.875 1 98.12 259 SER A O 1
ATOM 2119 N N . SER A 1 260 ? -6.363 34.688 -18.484 1 98.56 260 SER A N 1
ATOM 2120 C CA . SER A 1 260 ? -7.312 33.656 -18.906 1 98.56 260 SER A CA 1
ATOM 2121 C C . SER A 1 260 ? -8.5 33.594 -17.938 1 98.56 260 SER A C 1
ATOM 2123 O O . SER A 1 260 ? -9.641 33.438 -18.375 1 98.56 260 SER A O 1
ATOM 2125 N N . MET A 1 261 ? -8.273 33.688 -16.656 1 98.38 261 MET A N 1
ATOM 2126 C CA . MET A 1 261 ? -9.352 33.625 -15.68 1 98.38 261 MET A CA 1
ATOM 2127 C C . MET A 1 261 ? -10.281 34.844 -15.836 1 98.38 261 MET A C 1
ATOM 2129 O O . MET A 1 261 ? -11.5 34.688 -15.766 1 98.38 261 MET A O 1
ATOM 2133 N N . GLN A 1 262 ? -9.703 35.938 -16.047 1 97.12 262 GLN A N 1
ATOM 2134 C CA . GLN A 1 262 ? -10.5 37.156 -16.234 1 97.12 262 GLN A CA 1
ATOM 2135 C C . GLN A 1 262 ? -11.391 37 -17.469 1 97.12 262 GLN A C 1
ATOM 2137 O O . GLN A 1 262 ? -12.555 37.406 -17.453 1 97.12 262 GLN A O 1
ATOM 2142 N N . LYS A 1 263 ? -10.836 36.438 -18.438 1 97.31 263 LYS A N 1
ATOM 2143 C CA . LYS A 1 263 ? -11.523 36.344 -19.719 1 97.31 263 LYS A CA 1
ATOM 2144 C C . LYS A 1 263 ? -12.617 35.281 -19.672 1 97.31 263 LYS A C 1
ATOM 2146 O O . LYS A 1 263 ? -13.711 35.469 -20.219 1 97.31 263 LYS A O 1
ATOM 2151 N N . HIS A 1 264 ? -12.312 34.156 -19 1 98.19 264 HIS A N 1
ATOM 2152 C CA . HIS A 1 264 ? -13.156 32.969 -19.234 1 98.19 264 HIS A CA 1
ATOM 2153 C C . HIS A 1 264 ? -13.992 32.656 -18.016 1 98.19 264 HIS A C 1
ATOM 2155 O O . HIS A 1 264 ? -14.984 31.922 -18.109 1 98.19 264 HIS A O 1
ATOM 2161 N N . LEU A 1 265 ? -13.656 33.219 -16.797 1 98.56 265 LEU A N 1
ATOM 2162 C CA . LEU A 1 265 ? -14.352 32.719 -15.602 1 98.56 265 LEU A CA 1
ATOM 2163 C C . LEU A 1 265 ? -15.086 33.875 -14.914 1 98.56 265 LEU A C 1
ATOM 2165 O O . LEU A 1 265 ? -15.852 33.656 -13.969 1 98.56 265 LEU A O 1
ATOM 2169 N N . TRP A 1 266 ? -14.867 35.062 -15.375 1 98.19 266 TRP A N 1
ATOM 2170 C CA . TRP A 1 266 ? -15.602 36.188 -14.812 1 98.19 266 TRP A CA 1
ATOM 2171 C C . TRP A 1 266 ? -16.953 36.375 -15.5 1 98.19 266 TRP A C 1
ATOM 2173 O O . TRP A 1 266 ? -17.031 36.5 -16.719 1 98.19 266 TRP A O 1
ATOM 2183 N N . ASP A 1 267 ? -17.969 36.375 -14.75 1 98.19 267 ASP A N 1
ATOM 2184 C CA . ASP A 1 267 ? -19.312 36.688 -15.211 1 98.19 267 ASP A CA 1
ATOM 2185 C C . ASP A 1 267 ? -19.625 38.156 -15.023 1 98.19 267 ASP A C 1
ATOM 2187 O O . ASP A 1 267 ? -19.922 38.594 -13.906 1 98.19 267 ASP A O 1
ATOM 2191 N N . SER A 1 268 ? -19.734 38.844 -16.078 1 96 268 SER A N 1
ATOM 2192 C CA . SER A 1 268 ? -19.906 40.312 -16 1 96 268 SER A CA 1
ATOM 2193 C C . SER A 1 268 ? -21.328 40.656 -15.57 1 96 268 SER A C 1
ATOM 2195 O O . SER A 1 268 ? -21.547 41.75 -15 1 96 268 SER A O 1
ATOM 2197 N N . LYS A 1 269 ? -22.188 39.781 -15.867 1 96.38 269 LYS A N 1
ATOM 2198 C CA . LYS A 1 269 ? -23.578 40.031 -15.445 1 96.38 269 LYS A CA 1
ATOM 2199 C C . LYS A 1 269 ? -23.75 39.812 -13.953 1 96.38 269 LYS A C 1
ATOM 2201 O O . LYS A 1 269 ? -24.25 40.656 -13.234 1 96.38 269 LYS A O 1
ATOM 2206 N N . ALA A 1 270 ? -23.266 38.688 -13.492 1 97.12 270 ALA A N 1
ATOM 2207 C CA . ALA A 1 270 ? -23.391 38.344 -12.078 1 97.12 270 ALA A CA 1
ATOM 2208 C C . ALA A 1 270 ? -22.297 39.031 -11.258 1 97.12 270 ALA A C 1
ATOM 2210 O O . ALA A 1 270 ? -22.391 39.094 -10.031 1 97.12 270 ALA A O 1
ATOM 2211 N N . GLU A 1 271 ? -21.234 39.5 -11.914 1 97.25 271 GLU A N 1
ATOM 2212 C CA . GLU A 1 271 ? -20.094 40.188 -11.305 1 97.25 271 GLU A CA 1
ATOM 2213 C C . GLU A 1 271 ? -19.406 39.281 -10.289 1 97.25 271 GLU A C 1
ATOM 2215 O O . GLU A 1 271 ? -19.219 39.688 -9.133 1 97.25 271 GLU A O 1
ATOM 2220 N N . PHE A 1 272 ? -19 38.156 -10.773 1 98.44 272 PHE A N 1
ATOM 2221 C CA . PHE A 1 272 ? -18.422 37.125 -9.914 1 98.44 272 PHE A CA 1
ATOM 2222 C C . PHE A 1 272 ? -17.625 36.125 -10.734 1 98.44 272 PHE A C 1
ATOM 2224 O O . PHE A 1 272 ? -17.891 35.938 -11.914 1 98.44 272 PHE A O 1
ATOM 2231 N N . TYR A 1 273 ? -16.484 35.562 -10.219 1 98.56 273 TYR A N 1
ATOM 2232 C CA . TYR A 1 273 ? -15.805 34.438 -10.859 1 98.56 273 TYR A CA 1
ATOM 2233 C C . TYR A 1 273 ? -16.594 33.125 -10.672 1 98.56 273 TYR A C 1
ATOM 2235 O O . TYR A 1 273 ? -17.016 32.812 -9.562 1 98.56 273 TYR A O 1
ATOM 2243 N N . LYS A 1 274 ? -16.766 32.406 -11.758 1 98.56 274 LYS A N 1
ATOM 2244 C CA . LYS A 1 274 ? -17.641 31.219 -11.695 1 98.56 274 LYS A CA 1
ATOM 2245 C C . LYS A 1 274 ? -17.016 30.031 -12.414 1 98.56 274 LYS A C 1
ATOM 2247 O O . LYS A 1 274 ? -16.016 30.188 -13.133 1 98.56 274 LYS A O 1
ATOM 2252 N N . HIS A 1 275 ? -17.547 28.828 -12.109 1 98 275 HIS A N 1
ATOM 2253 C CA . HIS A 1 275 ? -17.172 27.547 -12.703 1 98 275 HIS A CA 1
ATOM 2254 C C . HIS A 1 275 ? -17.625 27.453 -14.156 1 98 275 HIS A C 1
ATOM 2256 O O . HIS A 1 275 ? -18.734 27.906 -14.5 1 98 275 HIS A O 1
ATOM 2262 N N . ARG A 1 276 ? -16.734 26.969 -15.031 1 98.38 276 ARG A N 1
ATOM 2263 C CA . ARG A 1 276 ? -17.031 26.641 -16.422 1 98.38 276 ARG A CA 1
ATOM 2264 C C . ARG A 1 276 ? -16.891 25.141 -16.656 1 98.38 276 ARG A C 1
ATOM 2266 O O . ARG A 1 276 ? -15.781 24.609 -16.625 1 98.38 276 ARG A O 1
ATOM 2273 N N . ALA A 1 277 ? -17.984 24.453 -16.953 1 97.69 277 ALA A N 1
ATOM 2274 C CA . ALA A 1 277 ? -17.953 23.016 -17.188 1 97.69 277 ALA A CA 1
ATOM 2275 C C . ALA A 1 277 ? -17.031 22.672 -18.359 1 97.69 277 ALA A C 1
ATOM 2277 O O . ALA A 1 277 ? -17 23.375 -19.359 1 97.69 277 ALA A O 1
ATOM 2278 N N . ARG A 1 278 ? -16.234 21.688 -18.156 1 96.69 278 ARG A N 1
ATOM 2279 C CA . ARG A 1 278 ? -15.297 21.219 -19.188 1 96.69 278 ARG A CA 1
ATOM 2280 C C . ARG A 1 278 ? -16.031 20.406 -20.25 1 96.69 278 ARG A C 1
ATOM 2282 O O . ARG A 1 278 ? -15.734 20.531 -21.438 1 96.69 278 ARG A O 1
ATOM 2289 N N . ASP A 1 279 ? -16.969 19.609 -19.766 1 92.94 279 ASP A N 1
ATOM 2290 C CA . ASP A 1 279 ? -17.609 18.625 -20.641 1 92.94 279 ASP A CA 1
ATOM 2291 C C . ASP A 1 279 ? -19 19.109 -21.078 1 92.94 279 ASP A C 1
ATOM 2293 O O . ASP A 1 279 ? -19.688 19.781 -20.328 1 92.94 279 ASP A O 1
ATOM 2297 N N . SER A 1 280 ? -19.391 18.766 -22.297 1 91.94 280 SER A N 1
ATOM 2298 C CA . SER A 1 280 ? -20.719 19.016 -22.859 1 91.94 280 SER A CA 1
ATOM 2299 C C . SER A 1 280 ? -21.078 20.5 -22.75 1 91.94 280 SER A C 1
ATOM 2301 O O . SER A 1 280 ? -22.219 20.828 -22.391 1 91.94 280 SER A O 1
ATOM 2303 N N . ASN A 1 281 ? -20.109 21.406 -22.938 1 93.75 281 ASN A N 1
ATOM 2304 C CA . ASN A 1 281 ? -20.281 22.859 -22.797 1 93.75 281 ASN A CA 1
ATOM 2305 C C . ASN A 1 281 ? -19.547 23.609 -23.906 1 93.75 281 ASN A C 1
ATOM 2307 O O . ASN A 1 281 ? -18.734 24.484 -23.641 1 93.75 281 ASN A O 1
ATOM 2311 N N . PRO A 1 282 ? -19.891 23.359 -25.188 1 90 282 PRO A N 1
ATOM 2312 C CA . PRO A 1 282 ? -19.188 24 -26.297 1 90 282 PRO A CA 1
ATOM 2313 C C . PRO A 1 282 ? -19.312 25.516 -26.297 1 90 282 PRO A C 1
ATOM 2315 O O . PRO A 1 282 ? -18.438 26.219 -26.812 1 90 282 PRO A O 1
ATOM 2318 N N . SER A 1 283 ? -20.344 26.125 -25.703 1 93.88 283 SER A N 1
ATOM 2319 C CA . SER A 1 283 ? -20.562 27.562 -25.672 1 93.88 283 SER A CA 1
ATOM 2320 C C . SER A 1 283 ? -19.688 28.234 -24.625 1 93.88 283 SER A C 1
ATOM 2322 O O . SER A 1 283 ? -19.5 29.453 -24.641 1 93.88 283 SER A O 1
ATOM 2324 N N . GLY A 1 284 ? -19.234 27.406 -23.672 1 95.62 284 GLY A N 1
ATOM 2325 C CA . GLY A 1 284 ? -18.438 27.953 -22.594 1 95.62 284 GLY A CA 1
ATOM 2326 C C . GLY A 1 284 ? -19.25 28.703 -21.547 1 95.62 284 GLY A C 1
ATOM 2327 O O . GLY A 1 284 ? -18.734 29.594 -20.875 1 95.62 284 GLY A O 1
ATOM 2328 N N . THR A 1 285 ? -20.484 28.312 -21.469 1 96.75 285 THR A N 1
ATOM 2329 C CA . THR A 1 285 ? -21.391 28.969 -20.531 1 96.75 285 THR A CA 1
ATOM 2330 C C . THR A 1 285 ? -20.922 28.75 -19.094 1 96.75 285 THR A C 1
ATOM 2332 O O . THR A 1 285 ? -20.516 27.641 -18.719 1 96.75 285 THR A O 1
ATOM 2335 N N . LEU A 1 286 ? -20.969 29.797 -18.312 1 98.19 286 LEU A N 1
ATOM 2336 C CA . LEU A 1 286 ? -20.609 29.734 -16.891 1 98.19 286 LEU A CA 1
ATOM 2337 C C . LEU A 1 286 ? -21.766 29.219 -16.047 1 98.19 286 LEU A C 1
ATOM 2339 O O . LEU A 1 286 ? -22.922 29.344 -16.453 1 98.19 286 LEU A O 1
ATOM 2343 N N . LEU A 1 287 ? -21.406 28.578 -14.953 1 98.06 287 LEU A N 1
ATOM 2344 C CA . LEU A 1 287 ? -22.391 28.156 -13.969 1 98.06 287 LEU A CA 1
ATOM 2345 C C . LEU A 1 287 ? -23.281 29.312 -13.539 1 98.06 287 LEU A C 1
ATOM 2347 O O . LEU A 1 287 ? -22.781 30.422 -13.32 1 98.06 287 LEU A O 1
ATOM 2351 N N . SER A 1 288 ? -24.547 29.094 -13.414 1 97.12 288 SER A N 1
ATOM 2352 C CA . SER A 1 288 ? -25.453 30.156 -13.031 1 97.12 288 SER A CA 1
ATOM 2353 C C . SER A 1 288 ? -25.297 30.516 -11.555 1 97.12 288 SER A C 1
ATOM 2355 O O . SER A 1 288 ? -25.5 31.672 -11.164 1 97.12 288 SER A O 1
ATOM 2357 N N . THR A 1 289 ? -24.938 29.625 -10.688 1 98.06 289 THR A N 1
ATOM 2358 C CA . THR A 1 289 ? -24.859 29.75 -9.234 1 98.06 289 THR A CA 1
ATOM 2359 C C . THR A 1 289 ? -23.5 30.328 -8.82 1 98.06 289 THR A C 1
ATOM 2361 O O . THR A 1 289 ? -22.453 29.859 -9.281 1 98.06 289 THR A O 1
ATOM 2364 N N . ARG A 1 290 ? -23.516 31.375 -7.922 1 98.56 290 ARG A N 1
ATOM 2365 C CA . ARG A 1 290 ? -22.266 31.781 -7.266 1 98.56 290 ARG A CA 1
ATOM 2366 C C . ARG A 1 290 ? -21.875 30.781 -6.184 1 98.56 290 ARG A C 1
ATOM 2368 O O . ARG A 1 290 ? -22.641 30.5 -5.266 1 98.56 290 ARG A O 1
ATOM 2375 N N . GLU A 1 291 ? -20.75 30.234 -6.316 1 98.56 291 GLU A N 1
ATOM 2376 C CA . GLU A 1 291 ? -20.125 29.422 -5.273 1 98.56 291 GLU A CA 1
ATOM 2377 C C . GLU A 1 291 ? -19.047 30.203 -4.531 1 98.56 291 GLU A C 1
ATOM 2379 O O . GLU A 1 291 ? -18.344 31.016 -5.129 1 98.56 291 GLU A O 1
ATOM 2384 N N . ILE A 1 292 ? -18.859 30 -3.285 1 98.5 292 ILE A N 1
ATOM 2385 C CA . ILE A 1 292 ? -18.031 30.828 -2.434 1 98.5 292 ILE A CA 1
ATOM 2386 C C . ILE A 1 292 ? -16.578 30.797 -2.928 1 98.5 292 ILE A C 1
ATOM 2388 O O . ILE A 1 292 ? -15.82 31.75 -2.727 1 98.5 292 ILE A O 1
ATOM 2392 N N . MET A 1 293 ? -16.188 29.781 -3.623 1 96.81 293 MET A N 1
ATOM 2393 C CA . MET A 1 293 ? -14.805 29.656 -4.094 1 96.81 293 MET A CA 1
ATOM 2394 C C . MET A 1 293 ? -14.484 30.719 -5.137 1 96.81 293 MET A C 1
ATOM 2396 O O . MET A 1 293 ? -13.312 30.953 -5.449 1 96.81 293 MET A O 1
ATOM 2400 N N . GLY A 1 294 ? -15.516 31.406 -5.598 1 98.44 294 GLY A N 1
ATOM 2401 C CA . GLY A 1 294 ? -15.273 32.531 -6.496 1 98.44 294 GLY A CA 1
ATOM 2402 C C . GLY A 1 294 ? -14.469 33.656 -5.863 1 98.44 294 GLY A C 1
ATOM 2403 O O . GLY A 1 294 ? -13.961 34.531 -6.559 1 98.44 294 GLY A O 1
ATOM 2404 N N . TYR A 1 295 ? -14.266 33.656 -4.555 1 98.62 295 TYR A N 1
ATOM 2405 C CA . TYR A 1 295 ? -13.477 34.688 -3.865 1 98.62 295 TYR A CA 1
ATOM 2406 C C . TYR A 1 295 ? -11.992 34.312 -3.873 1 98.62 295 TYR A C 1
ATOM 2408 O O . TYR A 1 295 ? -11.141 35.156 -3.566 1 98.62 295 TYR A O 1
ATOM 2416 N N . LEU A 1 296 ? -11.578 33.094 -4.273 1 98.38 296 LEU A N 1
ATOM 2417 C CA . LEU A 1 296 ? -10.227 32.594 -4.121 1 98.38 296 LEU A CA 1
ATOM 2418 C C . LEU A 1 296 ? -9.234 33.375 -4.961 1 98.38 296 LEU A C 1
ATOM 2420 O O . LEU A 1 296 ? -8.07 33.531 -4.578 1 98.38 296 LEU A O 1
ATOM 2424 N N . PRO A 1 297 ? -9.625 33.906 -6.141 1 98.56 297 PRO A N 1
ATOM 2425 C CA . PRO A 1 297 ? -8.664 34.75 -6.855 1 98.56 297 PRO A CA 1
ATOM 2426 C C . PRO A 1 297 ? -8.094 35.875 -5.98 1 98.56 297 PRO A C 1
ATOM 2428 O O . PRO A 1 297 ? -6.895 36.156 -6.043 1 98.56 297 PRO A O 1
ATOM 2431 N N . TRP A 1 298 ? -8.898 36.438 -5.078 1 98.69 298 TRP A N 1
ATOM 2432 C CA . TRP A 1 298 ? -8.43 37.5 -4.211 1 98.69 298 TRP A CA 1
ATOM 2433 C C . TRP A 1 298 ? -7.602 36.938 -3.055 1 98.69 298 TRP A C 1
ATOM 2435 O O . TRP A 1 298 ? -6.809 37.688 -2.451 1 98.69 298 TRP A O 1
ATOM 2445 N N . THR A 1 299 ? -7.82 35.656 -2.707 1 98.38 299 THR A N 1
ATOM 2446 C CA . THR A 1 299 ? -6.98 35.031 -1.7 1 98.38 299 THR A CA 1
ATOM 2447 C C . THR A 1 299 ? -5.516 35.031 -2.129 1 98.38 299 THR A C 1
ATOM 2449 O O . THR A 1 299 ? -4.617 35.062 -1.284 1 98.38 299 THR A O 1
ATOM 2452 N N . PHE A 1 300 ? -5.266 35.188 -3.461 1 98.31 300 PHE A N 1
ATOM 2453 C CA . PHE A 1 300 ? -3.908 35.125 -3.994 1 98.31 300 PHE A CA 1
ATOM 2454 C C . PHE A 1 300 ? -3.557 36.438 -4.703 1 98.31 300 PHE A C 1
ATOM 2456 O O . PHE A 1 300 ? -2.627 36.469 -5.512 1 98.31 300 PHE A O 1
ATOM 2463 N N . ASN A 1 301 ? -4.355 37.469 -4.449 1 97.5 301 ASN A N 1
ATOM 2464 C CA . ASN A 1 301 ? -4.125 38.812 -5.004 1 97.5 301 ASN A CA 1
ATOM 2465 C C . ASN A 1 301 ? -4.027 38.75 -6.527 1 97.5 301 ASN A C 1
ATOM 2467 O O . ASN A 1 301 ? -3.158 39.406 -7.113 1 97.5 301 ASN A O 1
ATOM 2471 N N . MET A 1 302 ? -4.879 38 -7.121 1 97.81 302 MET A N 1
ATOM 2472 C CA . MET A 1 302 ? -4.766 37.781 -8.555 1 97.81 302 MET A CA 1
ATOM 2473 C C . MET A 1 302 ? -5.406 38.938 -9.336 1 97.81 302 MET A C 1
ATOM 2475 O O . MET A 1 302 ? -4.785 39.5 -10.234 1 97.81 302 MET A O 1
ATOM 2479 N N . PRO A 1 303 ? -6.672 39.375 -9.031 1 94.62 303 PRO A N 1
ATOM 2480 C CA . PRO A 1 303 ? -7.309 40.406 -9.875 1 94.62 303 PRO A CA 1
ATOM 2481 C C . PRO A 1 303 ? -6.617 41.75 -9.797 1 94.62 303 PRO A C 1
ATOM 2483 O O . PRO A 1 303 ? -6.23 42.188 -8.711 1 94.62 303 PRO A O 1
ATOM 2486 N N . SER A 1 304 ? -6.422 42.344 -10.906 1 90.19 304 SER A N 1
ATOM 2487 C CA . SER A 1 304 ? -5.809 43.688 -10.961 1 90.19 304 SER A CA 1
ATOM 2488 C C . SER A 1 304 ? -6.84 44.75 -11.289 1 90.19 304 SER A C 1
ATOM 2490 O O . SER A 1 304 ? -6.535 45.938 -11.242 1 90.19 304 SER A O 1
ATOM 2492 N N . ASP A 1 305 ? -7.996 44.344 -11.57 1 86.94 305 ASP A N 1
ATOM 2493 C CA . ASP A 1 305 ? -9.094 45.25 -11.922 1 86.94 305 ASP A CA 1
ATOM 2494 C C . ASP A 1 305 ? -9.969 45.562 -10.703 1 86.94 305 ASP A C 1
ATOM 2496 O O . ASP A 1 305 ? -10.742 44.688 -10.266 1 86.94 305 ASP A O 1
ATOM 2500 N N . ASP A 1 306 ? -10.055 46.75 -10.312 1 89.25 306 ASP A N 1
ATOM 2501 C CA . ASP A 1 306 ? -10.719 47.156 -9.078 1 89.25 306 ASP A CA 1
ATOM 2502 C C . ASP A 1 306 ? -12.234 47.156 -9.25 1 89.25 306 ASP A C 1
ATOM 2504 O O . ASP A 1 306 ? -12.977 47.156 -8.266 1 89.25 306 ASP A O 1
ATOM 2508 N N . THR A 1 307 ? -12.672 47.156 -10.414 1 87.88 307 THR A N 1
ATOM 2509 C CA . THR A 1 307 ? -14.117 47.125 -10.648 1 87.88 307 THR A CA 1
ATOM 2510 C C . THR A 1 307 ? -14.727 45.812 -10.203 1 87.88 307 THR A C 1
ATOM 2512 O O . THR A 1 307 ? -15.938 45.719 -9.977 1 87.88 307 THR A O 1
ATOM 2515 N N . LYS A 1 308 ? -13.945 44.906 -10.047 1 94 308 LYS A N 1
ATOM 2516 C CA . LYS A 1 308 ? -14.422 43.562 -9.711 1 94 308 LYS A CA 1
ATOM 2517 C C . LYS A 1 308 ? -14.648 43.406 -8.211 1 94 308 LYS A C 1
ATOM 2519 O O . LYS A 1 308 ? -15.273 42.469 -7.766 1 94 308 LYS A O 1
ATOM 2524 N N . LEU A 1 309 ? -14.258 44.406 -7.453 1 97.25 309 LEU A N 1
ATOM 2525 C CA . LEU A 1 309 ? -14.406 44.375 -6.004 1 97.25 309 LEU A CA 1
ATOM 2526 C C . LEU A 1 309 ? -15.875 44.438 -5.609 1 97.25 309 LEU A C 1
ATOM 2528 O O . LEU A 1 309 ? -16.234 44.125 -4.465 1 97.25 309 LEU A O 1
ATOM 2532 N N . ILE A 1 310 ? -16.781 44.719 -6.535 1 97.19 310 ILE A N 1
ATOM 2533 C CA . ILE A 1 310 ? -18.219 44.719 -6.312 1 97.19 310 ILE A CA 1
ATOM 2534 C C . ILE A 1 310 ? -18.672 43.344 -5.855 1 97.19 310 ILE A C 1
ATOM 2536 O O . ILE A 1 310 ? -19.703 43.188 -5.191 1 97.19 310 ILE A O 1
ATOM 2540 N N . ALA A 1 311 ? -17.906 42.312 -6.207 1 98.25 311 ALA A N 1
ATOM 2541 C CA . ALA A 1 311 ? -18.219 40.938 -5.836 1 98.25 311 ALA A CA 1
ATOM 2542 C C . ALA A 1 311 ? -18.375 40.781 -4.324 1 98.25 311 ALA A C 1
ATOM 2544 O O . ALA A 1 311 ? -19.141 39.938 -3.852 1 98.25 311 ALA A O 1
ATOM 2545 N N . PHE A 1 312 ? -17.703 41.594 -3.506 1 98.56 312 PHE A N 1
ATOM 2546 C CA . PHE A 1 312 ? -17.641 41.438 -2.057 1 98.56 312 PHE A CA 1
ATOM 2547 C C . PHE A 1 312 ? -18.938 41.938 -1.413 1 98.56 312 PHE A C 1
ATOM 2549 O O . PHE A 1 312 ? -19.203 41.656 -0.245 1 98.56 312 PHE A O 1
ATOM 2556 N N . SER A 1 313 ? -19.828 42.594 -2.189 1 98.19 313 SER A N 1
ATOM 2557 C CA . SER A 1 313 ? -21.141 42.969 -1.681 1 98.19 313 SER A CA 1
ATOM 2558 C C . SER A 1 313 ? -22 41.75 -1.396 1 98.19 313 SER A C 1
ATOM 2560 O O . SER A 1 313 ? -22.922 41.812 -0.577 1 98.19 313 SER A O 1
ATOM 2562 N N . GLN A 1 314 ? -21.641 40.656 -2.086 1 98.44 314 GLN A N 1
ATOM 2563 C CA . GLN A 1 314 ? -22.422 39.438 -1.931 1 98.44 314 GLN A CA 1
ATOM 2564 C C . GLN A 1 314 ? -22.188 38.812 -0.562 1 98.44 314 GLN A C 1
ATOM 2566 O O . GLN A 1 314 ? -22.984 37.969 -0.105 1 98.44 314 GLN A O 1
ATOM 2571 N N . LEU A 1 315 ? -21.125 39.125 0.187 1 98.62 315 LEU A N 1
ATOM 2572 C CA . LEU A 1 315 ? -20.812 38.562 1.491 1 98.62 315 LEU A CA 1
ATOM 2573 C C . LEU A 1 315 ? -21.766 39.094 2.561 1 98.62 315 LEU A C 1
ATOM 2575 O O . LEU A 1 315 ? -21.969 38.469 3.594 1 98.62 315 LEU A O 1
ATOM 2579 N N . THR A 1 316 ? -22.375 40.312 2.295 1 97.5 316 THR A N 1
ATOM 2580 C CA . THR A 1 316 ? -23.266 40.906 3.271 1 97.5 316 THR A CA 1
ATOM 2581 C C . THR A 1 316 ? -24.719 40.844 2.775 1 97.5 316 THR A C 1
ATOM 2583 O O . THR A 1 316 ? -25.625 41.312 3.469 1 97.5 316 THR A O 1
ATOM 2586 N N . ASP A 1 317 ? -24.891 40.344 1.59 1 97.69 317 ASP A N 1
ATOM 2587 C CA . ASP A 1 317 ? -26.219 40.188 1.011 1 97.69 317 ASP A CA 1
ATOM 2588 C C . ASP A 1 317 ? -26.922 38.969 1.572 1 97.69 317 ASP A C 1
ATOM 2590 O O . ASP A 1 317 ? -26.391 37.844 1.515 1 97.69 317 ASP A O 1
ATOM 2594 N N . SER A 1 318 ? -28.141 39.125 2.041 1 97.19 318 SER A N 1
ATOM 2595 C CA . SER A 1 318 ? -28.906 38.062 2.656 1 97.19 318 SER A CA 1
ATOM 2596 C C . SER A 1 318 ? -29.312 37 1.625 1 97.19 318 SER A C 1
ATOM 2598 O O . SER A 1 318 ? -29.641 35.875 1.979 1 97.19 318 SER A O 1
ATOM 2600 N N . GLN A 1 319 ? -29.328 37.438 0.411 1 97.94 319 GLN A N 1
ATOM 2601 C CA . GLN A 1 319 ? -29.609 36.469 -0.65 1 97.94 319 GLN A CA 1
ATOM 2602 C C . GLN A 1 319 ? -28.312 36 -1.301 1 97.94 319 GLN A C 1
ATOM 2604 O O . GLN A 1 319 ? -28.359 35.125 -2.172 1 97.94 319 GLN A O 1
ATOM 2609 N N . GLY A 1 320 ? -27.203 36.562 -0.842 1 98.5 320 GLY A N 1
ATOM 2610 C CA . GLY A 1 320 ? -25.891 36.094 -1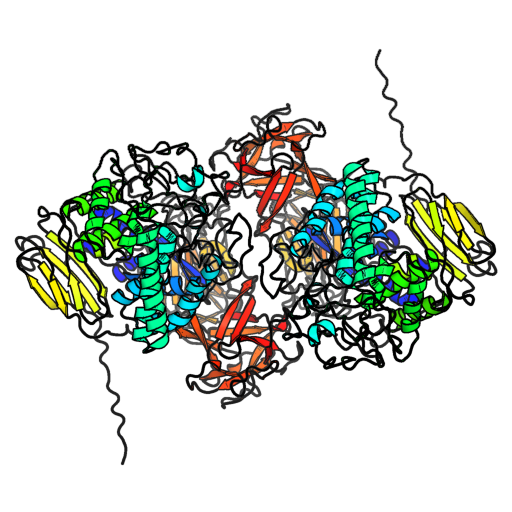.256 1 98.5 320 GLY A CA 1
ATOM 2611 C C . GLY A 1 320 ? -25.297 35.062 -0.331 1 98.5 320 GLY A C 1
ATOM 2612 O O . GLY A 1 320 ? -25.891 34 -0.147 1 98.5 320 GLY A O 1
ATOM 2613 N N . PHE A 1 321 ? -24.219 35.406 0.379 1 98.81 321 PHE A N 1
ATOM 2614 C CA . PHE A 1 321 ? -23.531 34.406 1.187 1 98.81 321 PHE A CA 1
ATOM 2615 C C . PHE A 1 321 ? -23.766 34.656 2.672 1 98.81 321 PHE A C 1
ATOM 2617 O O . PHE A 1 321 ? -23.344 33.875 3.514 1 98.81 321 PHE A O 1
ATOM 2624 N N . SER A 1 322 ? -24.469 35.719 3.033 1 98.38 322 SER A N 1
ATOM 2625 C CA . SER A 1 322 ? -24.641 36.094 4.43 1 98.38 322 SER A CA 1
ATOM 2626 C C . SER A 1 322 ? -25.625 35.156 5.141 1 98.38 322 SER A C 1
ATOM 2628 O O . SER A 1 322 ? -26.672 34.812 4.598 1 98.38 322 SER A O 1
ATOM 2630 N N . ALA A 1 323 ? -25.266 34.75 6.309 1 98.25 323 ALA A N 1
ATOM 2631 C CA . ALA A 1 323 ? -26.094 33.938 7.184 1 98.25 323 ALA A CA 1
ATOM 2632 C C . ALA A 1 323 ? -25.688 34.125 8.648 1 98.25 323 ALA A C 1
ATOM 2634 O O . ALA A 1 323 ? -24.594 34.625 8.938 1 98.25 323 ALA A O 1
ATOM 2635 N N . LYS A 1 324 ? -26.5 33.625 9.555 1 97.5 324 LYS A N 1
ATOM 2636 C CA . LYS A 1 324 ? -26.234 33.781 10.984 1 97.5 324 LYS A CA 1
ATOM 2637 C C . LYS A 1 324 ? -24.922 33.094 11.375 1 97.5 324 LYS A C 1
ATOM 2639 O O . LYS A 1 324 ? -24.188 33.625 12.227 1 97.5 324 LYS A O 1
ATOM 2644 N N . TYR A 1 325 ? -24.641 32.062 10.773 1 97.56 325 TYR A N 1
ATOM 2645 C CA . TYR A 1 325 ? -23.406 31.328 10.969 1 97.56 325 TYR A CA 1
ATOM 2646 C C . TYR A 1 325 ? -22.656 31.172 9.648 1 97.56 325 TYR A C 1
ATOM 2648 O O . TYR A 1 325 ? -22.062 30.109 9.375 1 97.56 325 TYR A O 1
ATOM 2656 N N . GLY A 1 326 ? -22.703 32.125 8.82 1 93.12 326 GLY A N 1
ATOM 2657 C CA . GLY A 1 326 ? -22.062 32.094 7.516 1 93.12 326 GLY A CA 1
ATOM 2658 C C . GLY A 1 326 ? -20.594 32.438 7.562 1 93.12 326 GLY A C 1
ATOM 2659 O O . GLY A 1 326 ? -20.031 32.625 8.641 1 93.12 326 GLY A O 1
ATOM 2660 N N . PRO A 1 327 ? -20.062 32.656 6.328 1 98.19 327 PRO A N 1
ATOM 2661 C CA . PRO A 1 327 ? -20.719 32.625 5.02 1 98.19 327 PRO A CA 1
ATOM 2662 C C . PRO A 1 327 ? -21.109 31.234 4.559 1 98.19 327 PRO A C 1
ATOM 2664 O O . PRO A 1 327 ? -20.547 30.25 5.035 1 98.19 327 PRO A O 1
ATOM 2667 N N . THR A 1 328 ? -22.141 31.219 3.719 1 98.69 328 THR A N 1
ATOM 2668 C CA . THR A 1 328 ? -22.562 29.969 3.107 1 98.69 328 THR A CA 1
ATOM 2669 C C . THR A 1 328 ? -21.656 29.594 1.944 1 98.69 328 THR A C 1
ATOM 2671 O O . THR A 1 328 ? -20.969 30.453 1.386 1 98.69 328 THR A O 1
ATOM 2674 N N . THR A 1 329 ? -21.594 28.25 1.569 1 98.5 329 THR A N 1
ATOM 2675 C CA . THR A 1 329 ? -20.719 27.797 0.497 1 98.5 329 THR A CA 1
ATOM 2676 C C . THR A 1 329 ? -21.359 28.047 -0.867 1 98.5 329 THR A C 1
ATOM 2678 O O . THR A 1 329 ? -20.672 28 -1.894 1 98.5 329 THR A O 1
ATOM 2681 N N . THR A 1 330 ? -22.625 28.297 -0.875 1 98.62 330 THR A N 1
ATOM 2682 C CA . THR A 1 330 ? -23.406 28.641 -2.059 1 98.62 330 THR A CA 1
ATOM 2683 C C . THR A 1 330 ? -24.359 29.797 -1.762 1 98.62 330 THR A C 1
ATOM 2685 O O . THR A 1 330 ? -24.891 29.906 -0.657 1 98.62 330 THR A O 1
ATOM 2688 N N . GLU A 1 331 ? -24.516 30.734 -2.773 1 98.69 331 GLU A N 1
ATOM 2689 C CA . GLU A 1 331 ? -25.453 31.828 -2.566 1 98.69 331 GLU A CA 1
ATOM 2690 C C . GLU A 1 331 ? -26.859 31.328 -2.248 1 98.69 331 GLU A C 1
ATOM 2692 O O . GLU A 1 331 ? -27.297 30.312 -2.811 1 98.69 331 GLU A O 1
ATOM 2697 N N . ARG A 1 332 ? -27.516 32.031 -1.433 1 98.38 332 ARG A N 1
ATOM 2698 C CA . ARG A 1 332 ? -28.766 31.547 -0.859 1 98.38 332 ARG A CA 1
ATOM 2699 C C . ARG A 1 332 ? -29.906 31.609 -1.885 1 98.38 332 ARG A C 1
ATOM 2701 O O . ARG A 1 332 ? -30.859 30.859 -1.8 1 98.38 332 ARG A O 1
ATOM 2708 N N . ARG A 1 333 ? -29.797 32.438 -2.887 1 98.38 333 ARG A N 1
ATOM 2709 C CA . ARG A 1 333 ? -30.844 32.594 -3.896 1 98.38 333 ARG A CA 1
ATOM 2710 C C . ARG A 1 333 ? -30.812 31.438 -4.898 1 98.38 333 ARG A C 1
ATOM 2712 O O . ARG A 1 333 ? -31.75 31.25 -5.672 1 98.38 333 ARG A O 1
ATOM 2719 N N . SER A 1 334 ? -29.797 30.578 -4.906 1 98.25 334 SER A N 1
ATOM 2720 C CA . SER A 1 334 ? -29.641 29.469 -5.852 1 98.25 334 SER A CA 1
ATOM 2721 C C . SER A 1 334 ? -30.625 28.344 -5.566 1 98.25 334 SER A C 1
ATOM 2723 O O . SER A 1 334 ? -30.922 28.062 -4.406 1 98.25 334 SER A O 1
ATOM 2725 N N . LYS A 1 335 ? -31 27.516 -6.598 1 97.81 335 LYS A N 1
ATOM 2726 C CA . LYS A 1 335 ? -31.844 26.328 -6.449 1 97.81 335 LYS A CA 1
ATOM 2727 C C . LYS A 1 335 ? -31.094 25.203 -5.734 1 97.81 335 LYS A C 1
ATOM 2729 O O . LYS A 1 335 ? -31.719 24.281 -5.199 1 97.81 335 LYS A O 1
ATOM 2734 N N . TRP A 1 336 ? -29.797 25.328 -5.707 1 97.88 336 TRP A N 1
ATOM 2735 C CA . TRP A 1 336 ? -29 24.25 -5.133 1 97.88 336 TRP A CA 1
ATOM 2736 C C . TRP A 1 336 ? -28.703 24.516 -3.66 1 97.88 336 TRP A C 1
ATOM 2738 O O . TRP A 1 336 ? -28.125 23.672 -2.975 1 97.88 336 TRP A O 1
ATOM 2748 N N . PHE A 1 337 ? -29.219 25.688 -3.15 1 98.06 337 PHE A N 1
ATOM 2749 C CA . PHE A 1 337 ? -28.922 26.047 -1.769 1 98.06 337 PHE A CA 1
ATOM 2750 C C . PHE A 1 337 ? -29.5 25.016 -0.804 1 98.06 337 PHE A C 1
ATOM 2752 O O . PHE A 1 337 ? -30.703 24.797 -0.764 1 98.06 337 PHE A O 1
ATOM 2759 N N . MET A 1 338 ? -28.578 24.312 -0.085 1 97.56 338 MET A N 1
ATOM 2760 C CA . MET A 1 338 ? -28.859 23.344 0.963 1 97.56 338 MET A CA 1
ATOM 2761 C C . MET A 1 338 ? -29.609 22.125 0.397 1 97.56 338 MET A C 1
ATOM 2763 O O . MET A 1 338 ? -30.312 21.438 1.126 1 97.56 338 MET A O 1
ATOM 2767 N N . TYR A 1 339 ? -29.422 21.953 -0.903 1 96.81 339 TYR A N 1
ATOM 2768 C CA . TYR A 1 339 ? -30.016 20.781 -1.537 1 96.81 339 TYR A CA 1
ATOM 2769 C C . TYR A 1 339 ? -29.406 19.5 -0.983 1 96.81 339 TYR A C 1
ATOM 2771 O O . TYR A 1 339 ? -28.219 19.234 -1.179 1 96.81 339 TYR A O 1
ATOM 2779 N N . GLU A 1 340 ? -30.141 18.625 -0.257 1 92.06 340 GLU A N 1
ATOM 2780 C CA . GLU A 1 340 ? -29.766 17.344 0.333 1 92.06 340 GLU A CA 1
ATOM 2781 C C . GLU A 1 340 ? -28.672 17.516 1.369 1 92.06 340 GLU A C 1
ATOM 2783 O O . GLU A 1 340 ? -27.875 16.594 1.605 1 92.06 340 GLU A O 1
ATOM 2788 N N . ALA A 1 341 ? -28.531 18.625 1.98 1 93.25 341 ALA A N 1
ATOM 2789 C CA . ALA A 1 341 ? -27.406 18.984 2.84 1 93.25 341 ALA A CA 1
ATOM 2790 C C . ALA A 1 341 ? -27.469 18.234 4.164 1 93.25 341 ALA A C 1
ATOM 2792 O O . ALA A 1 341 ? -26.516 18.234 4.938 1 93.25 341 ALA A O 1
ATOM 2793 N N . GLN A 1 342 ? -28.484 17.5 4.363 1 84.19 342 GLN A N 1
ATOM 2794 C CA . GLN A 1 342 ? -28.562 16.672 5.566 1 84.19 342 GLN A CA 1
ATOM 2795 C C . GLN A 1 342 ? -27.625 15.469 5.477 1 84.19 342 GLN A C 1
ATOM 2797 O O . GLN A 1 342 ? -27.297 14.859 6.492 1 84.19 342 GLN A O 1
ATOM 2802 N N . ASN A 1 343 ? -27.203 15.164 4.32 1 78.81 343 ASN A N 1
ATOM 2803 C CA . ASN A 1 343 ? -26.266 14.078 4.078 1 78.81 343 ASN A CA 1
ATOM 2804 C C . ASN A 1 343 ? -24.844 14.602 3.9 1 78.81 343 ASN A C 1
ATOM 2806 O O . ASN A 1 343 ? -24.625 15.57 3.178 1 78.81 343 ASN A O 1
ATOM 2810 N N . CYS A 1 344 ? -23.797 13.945 4.625 1 84.75 344 CYS A N 1
ATOM 2811 C CA . CYS A 1 344 ? -22.406 14.344 4.488 1 84.75 344 CYS A CA 1
ATOM 2812 C C . CYS A 1 344 ? -21.766 13.688 3.275 1 84.75 344 CYS A C 1
ATOM 2814 O O . CYS A 1 344 ? -22.094 12.555 2.924 1 84.75 344 CYS A O 1
ATOM 2816 N N . CYS A 1 345 ? -20.844 14.586 2.625 1 88.94 345 CYS A N 1
ATOM 2817 C CA . CYS A 1 345 ? -20.672 16.016 2.898 1 88.94 345 CYS A CA 1
ATOM 2818 C C . CYS A 1 345 ? -21 16.844 1.669 1 88.94 345 CYS A C 1
ATOM 2820 O O . CYS A 1 345 ? -20.609 16.5 0.553 1 88.94 345 CYS A O 1
ATOM 2822 N N . ARG A 1 346 ? -21.766 17.859 1.857 1 94 346 ARG A N 1
ATOM 2823 C CA . ARG A 1 346 ? -22.188 18.672 0.731 1 94 346 ARG A CA 1
ATOM 2824 C C . ARG A 1 346 ? -21.75 20.125 0.916 1 94 346 ARG A C 1
ATOM 2826 O O . ARG A 1 346 ? -21.812 20.672 2.021 1 94 346 ARG A O 1
ATOM 2833 N N . TRP A 1 347 ? -21.25 20.703 -0.136 1 96.62 347 TRP A N 1
ATOM 2834 C CA . TRP A 1 347 ? -20.766 22.078 -0.1 1 96.62 347 TRP A CA 1
ATOM 2835 C C . TRP A 1 347 ? -21.609 22.969 -1.007 1 96.62 347 TRP A C 1
ATOM 2837 O O . TRP A 1 347 ? -21.078 23.672 -1.862 1 96.62 347 TRP A O 1
ATOM 2847 N N . ASP A 1 348 ? -22.953 22.875 -0.785 1 97.88 348 ASP A N 1
ATOM 2848 C CA . ASP A 1 348 ? -23.953 23.578 -1.562 1 97.88 348 ASP A CA 1
ATOM 2849 C C . ASP A 1 348 ? -24.75 24.547 -0.683 1 97.88 348 ASP A C 1
ATOM 2851 O O . ASP A 1 348 ? -25.875 24.922 -1.017 1 97.88 348 ASP A O 1
ATOM 2855 N N . GLY A 1 349 ? -24.172 24.875 0.492 1 98.19 349 GLY A N 1
ATOM 2856 C CA . GLY A 1 349 ? -24.891 25.797 1.354 1 98.19 349 GLY A CA 1
ATOM 2857 C C . GLY A 1 349 ? -24.344 25.844 2.768 1 98.19 349 GLY A C 1
ATOM 2858 O O . GLY A 1 349 ? -24.203 26.922 3.342 1 98.19 349 GLY A O 1
ATOM 2859 N N . PRO A 1 350 ? -23.984 24.766 3.426 1 97.88 350 PRO A N 1
ATOM 2860 C CA . PRO A 1 350 ? -23.453 24.734 4.789 1 97.88 350 PRO A CA 1
ATOM 2861 C C . PRO A 1 350 ? -22.266 25.672 4.973 1 97.88 350 PRO A C 1
ATOM 2863 O O . PRO A 1 350 ? -21.562 25.984 4.012 1 97.88 350 PRO A O 1
ATOM 2866 N N . SER A 1 351 ? -22.172 26.203 6.215 1 97.88 351 SER A N 1
ATOM 2867 C CA . SER A 1 351 ? -20.969 26.922 6.605 1 97.88 351 SER A CA 1
ATOM 2868 C C . SER A 1 351 ? -19.781 25.969 6.773 1 97.88 351 SER A C 1
ATOM 2870 O O . SER A 1 351 ? -19.875 25 7.523 1 97.88 351 SER A O 1
ATOM 2872 N N . TRP A 1 352 ? -18.812 26.203 6.059 1 97.88 352 TRP A N 1
ATOM 2873 C CA . TRP A 1 352 ? -17.656 25.312 5.969 1 97.88 352 TRP A CA 1
ATOM 2874 C C . TRP A 1 352 ? -16.391 26.047 6.383 1 97.88 352 TRP A C 1
ATOM 2876 O O . TRP A 1 352 ? -15.922 26.953 5.684 1 97.88 352 TRP A O 1
ATOM 2886 N N . PRO A 1 353 ? -15.75 25.688 7.539 1 98.31 353 PRO A N 1
ATOM 2887 C CA . PRO A 1 353 ? -14.555 26.375 8.016 1 98.31 353 PRO A CA 1
ATOM 2888 C C . PRO A 1 353 ? -13.469 26.5 6.945 1 98.31 353 PRO A C 1
ATOM 2890 O O . PRO A 1 353 ? -12.797 27.531 6.863 1 98.31 353 PRO A O 1
ATOM 2893 N N . PHE A 1 354 ? -13.305 25.531 6.102 1 97.94 354 PHE A N 1
ATOM 2894 C CA . PHE A 1 354 ? -12.297 25.5 5.043 1 97.94 354 PHE A CA 1
ATOM 2895 C C . PHE A 1 354 ? -12.461 26.703 4.121 1 97.94 354 PHE A C 1
ATOM 2897 O O . PHE A 1 354 ? -11.516 27.469 3.926 1 97.94 354 PHE A O 1
ATOM 2904 N N . ALA A 1 355 ? -13.602 26.891 3.582 1 97.94 355 ALA A N 1
ATOM 2905 C CA . ALA A 1 355 ? -13.875 27.969 2.637 1 97.94 355 ALA A CA 1
ATOM 2906 C C . ALA A 1 355 ? -14.008 29.312 3.357 1 97.94 355 ALA A C 1
ATOM 2908 O O . ALA A 1 355 ? -13.633 30.344 2.82 1 97.94 355 ALA A O 1
ATOM 2909 N N . THR A 1 356 ? -14.562 29.297 4.578 1 98.56 356 THR A N 1
ATOM 2910 C CA . THR A 1 356 ? -14.672 30.516 5.367 1 98.56 356 THR A CA 1
ATOM 2911 C C . THR A 1 356 ? -13.297 31.141 5.594 1 98.56 356 THR A C 1
ATOM 2913 O O . THR A 1 356 ? -13.117 32.344 5.391 1 98.56 356 THR A O 1
ATOM 2916 N N . ALA A 1 357 ? -12.383 30.328 5.926 1 98.62 357 ALA A N 1
ATOM 2917 C CA . ALA A 1 357 ? -11.047 30.828 6.23 1 98.62 357 ALA A CA 1
ATOM 2918 C C . ALA A 1 357 ? -10.375 31.406 4.98 1 98.62 357 ALA A C 1
ATOM 2920 O O . ALA A 1 357 ? -9.727 32.438 5.043 1 98.62 357 ALA A O 1
ATOM 2921 N N . GLN A 1 358 ? -10.531 30.75 3.883 1 98.44 358 GLN A N 1
ATOM 2922 C CA . GLN A 1 358 ? -9.969 31.266 2.631 1 98.44 358 GLN A CA 1
ATOM 2923 C C . GLN A 1 358 ? -10.625 32.594 2.23 1 98.44 358 GLN A C 1
ATOM 2925 O O . GLN A 1 358 ? -9.953 33.469 1.729 1 98.44 358 GLN A O 1
ATOM 2930 N N . THR A 1 359 ? -11.891 32.656 2.453 1 98.81 359 THR A N 1
ATOM 2931 C CA . THR A 1 359 ? -12.625 33.875 2.127 1 98.81 359 THR A CA 1
ATOM 2932 C C . THR A 1 359 ? -12.18 35.031 3.021 1 98.81 359 THR A C 1
ATOM 2934 O O . THR A 1 359 ? -12.047 36.156 2.559 1 98.81 359 THR A O 1
ATOM 2937 N N . LEU A 1 360 ? -11.992 34.719 4.266 1 98.88 360 LEU A N 1
ATOM 2938 C CA . LEU A 1 360 ? -11.461 35.719 5.172 1 98.88 360 LEU A CA 1
ATOM 2939 C C . LEU A 1 360 ? -10.117 36.25 4.668 1 98.88 360 LEU A C 1
ATOM 2941 O O . LEU A 1 360 ? -9.867 37.469 4.711 1 98.88 360 LEU A O 1
ATOM 2945 N N . THR A 1 361 ? -9.273 35.375 4.207 1 98.75 361 THR A N 1
ATOM 2946 C CA . THR A 1 361 ? -7.992 35.812 3.66 1 98.75 361 THR A CA 1
ATOM 2947 C C . THR A 1 361 ? -8.195 36.688 2.439 1 98.75 361 THR A C 1
ATOM 2949 O O . THR A 1 361 ? -7.465 37.688 2.254 1 98.75 361 THR A O 1
ATOM 2952 N N . ALA A 1 362 ? -9.141 36.375 1.606 1 98.75 362 ALA A N 1
ATOM 2953 C CA . ALA A 1 362 ? -9.461 37.25 0.469 1 98.75 362 ALA A CA 1
ATOM 2954 C C . ALA A 1 362 ? -9.836 38.656 0.93 1 98.75 362 ALA A C 1
ATOM 2956 O O . ALA A 1 362 ? -9.367 39.625 0.369 1 98.75 362 ALA A O 1
ATOM 2957 N N . VAL A 1 363 ? -10.656 38.719 1.918 1 98.75 363 VAL A N 1
ATOM 2958 C CA . VAL A 1 363 ? -11.094 40.031 2.441 1 98.75 363 VAL A CA 1
ATOM 2959 C C . VAL A 1 363 ? -9.906 40.781 3.027 1 98.75 363 VAL A C 1
ATOM 2961 O O . VAL A 1 363 ? -9.766 42 2.836 1 98.75 363 VAL A O 1
ATOM 2964 N N . GLU A 1 364 ? -9.078 40.094 3.768 1 98.56 364 GLU A N 1
ATOM 2965 C CA . GLU A 1 364 ? -7.852 40.688 4.293 1 98.56 364 GLU A CA 1
ATOM 2966 C C . GLU A 1 364 ? -7.039 41.344 3.182 1 98.56 364 GLU A C 1
ATOM 2968 O O . GLU A 1 364 ? -6.57 42.469 3.334 1 98.56 364 GLU A O 1
ATOM 2973 N N . ASN A 1 365 ? -6.848 40.625 2.127 1 98.12 365 ASN A N 1
ATOM 2974 C CA . ASN A 1 365 ? -6.059 41.156 1.009 1 98.12 365 ASN A CA 1
ATOM 2975 C C . ASN A 1 365 ? -6.707 42.375 0.381 1 98.12 365 ASN A C 1
ATOM 2977 O O . ASN A 1 365 ? -6.02 43.344 0.062 1 98.12 365 ASN A O 1
ATOM 2981 N N . VAL A 1 366 ? -8 42.344 0.221 1 98.12 366 VAL A N 1
ATOM 2982 C CA . VAL A 1 366 ? -8.719 43.469 -0.374 1 98.12 366 VAL A CA 1
ATOM 2983 C C . VAL A 1 366 ? -8.547 44.719 0.49 1 98.12 366 VAL A C 1
ATOM 2985 O O . VAL A 1 366 ? -8.336 45.812 -0.03 1 98.12 366 VAL A O 1
ATOM 2988 N N . LEU A 1 367 ? -8.602 44.562 1.786 1 97.94 367 LEU A N 1
ATOM 2989 C CA . LEU A 1 367 ? -8.562 45.688 2.711 1 97.94 367 LEU A CA 1
ATOM 2990 C C . LEU A 1 367 ? -7.137 46.219 2.875 1 97.94 367 LEU A C 1
ATOM 2992 O O . LEU A 1 367 ? -6.93 47.312 3.359 1 97.94 367 LEU A O 1
ATOM 2996 N N . ASN A 1 368 ? -6.164 45.438 2.477 1 97.31 368 ASN A N 1
ATOM 2997 C CA . ASN A 1 368 ? -4.777 45.844 2.684 1 97.31 368 ASN A CA 1
ATOM 2998 C C . ASN A 1 368 ? -4.09 46.188 1.365 1 97.31 368 ASN A C 1
ATOM 3000 O O . ASN A 1 368 ? -3.213 47.062 1.324 1 97.31 368 ASN A O 1
ATOM 3004 N N . ASP A 1 369 ? -4.441 45.5 0.273 1 95.69 369 ASP A N 1
ATOM 3005 C CA . ASP A 1 369 ? -3.592 45.5 -0.914 1 95.69 369 ASP A CA 1
ATOM 3006 C C . ASP A 1 369 ? -4.301 46.188 -2.084 1 95.69 369 ASP A C 1
ATOM 3008 O O . ASP A 1 369 ? -3.691 46.438 -3.127 1 95.69 369 ASP A O 1
ATOM 3012 N N . TYR A 1 370 ? -5.547 46.469 -1.936 1 96.5 370 TYR A N 1
ATOM 3013 C CA . TYR A 1 370 ? -6.324 47.094 -2.984 1 96.5 370 TYR A CA 1
ATOM 3014 C C . TYR A 1 370 ? -6.738 48.5 -2.57 1 96.5 370 TYR A C 1
ATOM 3016 O O . TYR A 1 370 ? -6.684 48.875 -1.389 1 96.5 370 TYR A O 1
ATOM 3024 N N . PRO A 1 371 ? -7.16 49.344 -3.547 1 94.44 371 PRO A N 1
ATOM 3025 C CA . PRO A 1 371 ? -7.641 50.688 -3.205 1 94.44 371 PRO A CA 1
ATOM 3026 C C . PRO A 1 371 ? -8.898 50.656 -2.344 1 94.44 371 PRO A C 1
ATOM 3028 O O . PRO A 1 371 ? -9.641 49.688 -2.357 1 94.44 371 PRO A O 1
ATOM 3031 N N . ALA A 1 372 ? -9.094 51.75 -1.676 1 93.25 372 ALA A N 1
ATOM 3032 C CA . ALA A 1 372 ? -10.297 51.875 -0.862 1 93.25 372 ALA A CA 1
ATOM 3033 C C . ALA A 1 372 ? -11.555 51.688 -1.705 1 93.25 372 ALA A C 1
ATOM 3035 O O . ALA A 1 372 ? -11.625 52.125 -2.848 1 93.25 372 ALA A O 1
ATOM 3036 N N . GLN A 1 373 ? -12.445 50.938 -1.217 1 94.31 373 GLN A N 1
ATOM 3037 C CA . GLN A 1 373 ? -13.703 50.625 -1.873 1 94.31 373 GLN A CA 1
ATOM 3038 C C . GLN A 1 373 ? -14.852 50.531 -0.863 1 94.31 373 GLN A C 1
ATOM 3040 O O . GLN A 1 373 ? -14.617 50.625 0.346 1 94.31 373 GLN A O 1
ATOM 3045 N N . LYS A 1 374 ? -16.125 50.406 -1.294 1 94.62 374 LYS A N 1
ATOM 3046 C CA . LYS A 1 374 ? -17.281 50.594 -0.405 1 94.62 374 LYS A CA 1
ATOM 3047 C C . LYS A 1 374 ? -18.016 49.281 -0.197 1 94.62 374 LYS A C 1
ATOM 3049 O O . LYS A 1 374 ? -19.062 49.25 0.45 1 94.62 374 LYS A O 1
ATOM 3054 N N . TYR A 1 375 ? -17.531 48.25 -0.823 1 97.12 375 TYR A N 1
ATOM 3055 C CA . TYR A 1 375 ? -18.312 47 -0.851 1 97.12 375 TYR A CA 1
ATOM 3056 C C . TYR A 1 375 ? -18.062 46.156 0.402 1 97.12 375 TYR A C 1
ATOM 3058 O O . TYR A 1 375 ? -18.906 45.375 0.817 1 97.12 375 TYR A O 1
ATOM 3066 N N . ILE A 1 376 ? -16.859 46.25 1.062 1 97.5 376 ILE A N 1
ATOM 3067 C CA . ILE A 1 376 ? -16.484 45.531 2.268 1 97.5 376 ILE A CA 1
ATOM 3068 C C . ILE A 1 376 ? -15.539 46.375 3.111 1 97.5 376 ILE A C 1
ATOM 3070 O O . ILE A 1 376 ? -14.672 47.062 2.572 1 97.5 376 ILE A O 1
ATOM 3074 N N . THR A 1 377 ? -15.711 46.312 4.402 1 96.94 377 THR A N 1
ATOM 3075 C CA . THR A 1 377 ? -14.961 47.188 5.297 1 96.94 377 THR A CA 1
ATOM 3076 C C . THR A 1 377 ? -14.266 46.406 6.391 1 96.94 377 THR A C 1
ATOM 3078 O O . THR A 1 377 ? -14.484 45.188 6.508 1 96.94 377 THR A O 1
ATOM 3081 N N . SER A 1 378 ? -13.469 47.094 7.145 1 97 378 SER A N 1
ATOM 3082 C CA . SER A 1 378 ? -12.828 46.469 8.289 1 97 378 SER A CA 1
ATOM 3083 C C . SER A 1 378 ? -13.859 46.031 9.328 1 97 378 SER A C 1
ATOM 3085 O O . SER A 1 378 ? -13.664 45 10.008 1 97 378 SER A O 1
ATOM 3087 N N . SER A 1 379 ? -14.945 46.75 9.43 1 97.06 379 SER A N 1
ATOM 3088 C CA . SER A 1 379 ? -16.031 46.344 10.32 1 97.06 379 SER A CA 1
ATOM 3089 C C . SER A 1 379 ? -16.656 45.031 9.859 1 97.06 379 SER A C 1
ATOM 3091 O O . SER A 1 379 ? -16.984 44.156 10.68 1 97.06 379 SER A O 1
ATOM 3093 N N . ASP A 1 380 ? -16.828 44.969 8.555 1 97.75 380 ASP A N 1
ATOM 3094 C CA . ASP A 1 380 ? -17.359 43.719 8.008 1 97.75 380 ASP A CA 1
ATOM 3095 C C . ASP A 1 380 ? -16.422 42.562 8.297 1 97.75 380 ASP A C 1
ATOM 3097 O O . ASP A 1 380 ? -16.859 41.438 8.625 1 97.75 380 ASP A O 1
ATOM 3101 N N . TYR A 1 381 ? -15.133 42.781 8.133 1 98.25 381 TYR A N 1
ATOM 3102 C CA . TYR A 1 381 ? -14.164 41.719 8.406 1 98.25 381 TYR A CA 1
ATOM 3103 C C . TYR A 1 381 ? -14.25 41.25 9.859 1 98.25 381 TYR A C 1
ATOM 3105 O O . TYR A 1 381 ? -14.258 40.062 10.133 1 98.25 381 TYR A O 1
ATOM 3113 N N . PHE A 1 382 ? -14.344 42.219 10.836 1 98.19 382 PHE A N 1
ATOM 3114 C CA . PHE A 1 382 ? -14.469 41.906 12.25 1 98.19 382 PHE A CA 1
ATOM 3115 C C . PHE A 1 382 ? -15.719 41.062 12.5 1 98.19 382 PHE A C 1
ATOM 3117 O O . PHE A 1 382 ? -15.664 40.062 13.203 1 98.19 382 PHE A O 1
ATOM 3124 N N . ASP A 1 383 ? -16.781 41.469 11.875 1 98.12 383 ASP A N 1
ATOM 3125 C CA . ASP A 1 383 ? -18.031 40.719 12.055 1 98.12 383 ASP A CA 1
ATOM 3126 C C . ASP A 1 383 ? -17.891 39.281 11.547 1 98.12 383 ASP A C 1
ATOM 3128 O O . ASP A 1 383 ? -18.406 38.375 12.172 1 98.12 383 ASP A O 1
ATOM 3132 N N . MET A 1 384 ? -17.219 39.156 10.461 1 98.44 384 MET A N 1
ATOM 3133 C CA . MET A 1 384 ? -17.047 37.812 9.875 1 98.44 384 MET A CA 1
ATOM 3134 C C . MET A 1 384 ? -16.172 36.969 10.773 1 98.44 384 MET A C 1
ATOM 3136 O O . MET A 1 384 ? -16.484 35.781 11 1 98.44 384 MET A O 1
ATOM 3140 N N . VAL A 1 385 ? -15.039 37.469 11.281 1 98.62 385 VAL A N 1
ATOM 3141 C CA . VAL A 1 385 ? -14.141 36.719 12.148 1 98.62 385 VAL A CA 1
ATOM 3142 C C . VAL A 1 385 ? -14.859 36.344 13.445 1 98.62 385 VAL A C 1
ATOM 3144 O O . VAL A 1 385 ? -14.727 35.25 13.938 1 98.62 385 VAL A O 1
ATOM 3147 N N . GLN A 1 386 ? -15.617 37.312 14.008 1 98.38 386 GLN A N 1
ATOM 3148 C CA . GLN A 1 386 ? -16.359 37.062 15.234 1 98.38 386 GLN A CA 1
ATOM 3149 C C . GLN A 1 386 ? -17.406 35.969 15.023 1 98.38 386 GLN A C 1
ATOM 3151 O O . GLN A 1 386 ? -17.578 35.094 15.867 1 98.38 386 GLN A O 1
ATOM 3156 N N . ARG A 1 387 ? -18.109 36.062 13.922 1 98.31 387 ARG A N 1
ATOM 3157 C CA . ARG A 1 387 ? -19.094 35.031 13.586 1 98.31 387 ARG A CA 1
ATOM 3158 C C . ARG A 1 387 ? -18.422 33.656 13.406 1 98.31 387 ARG A C 1
ATOM 3160 O O . ARG A 1 387 ? -18.938 32.656 13.875 1 98.31 387 ARG A O 1
ATOM 3167 N N . TYR A 1 388 ? -17.344 33.656 12.703 1 98.56 388 TYR A N 1
ATOM 3168 C CA . TYR A 1 388 ? -16.578 32.438 12.508 1 98.56 388 TYR A CA 1
ATOM 3169 C C . TYR A 1 388 ? -16.156 31.828 13.844 1 98.56 388 TYR A C 1
ATOM 3171 O O . TYR A 1 388 ? -16.234 30.625 14.047 1 98.56 388 TYR A O 1
ATOM 3179 N N . ALA A 1 389 ? -15.672 32.656 14.773 1 98.69 389 ALA A N 1
ATOM 3180 C CA . ALA A 1 389 ? -15.32 32.188 16.125 1 98.69 389 ALA A CA 1
ATOM 3181 C C . ALA A 1 389 ? -16.531 31.625 16.844 1 98.69 389 ALA A C 1
ATOM 3183 O O . ALA A 1 389 ? -16.469 30.531 17.422 1 98.69 389 ALA A O 1
ATOM 3184 N N . LYS A 1 390 ? -17.656 32.281 16.75 1 97.88 390 LYS A N 1
ATOM 3185 C CA . LYS A 1 390 ? -18.875 31.875 17.438 1 97.88 390 LYS A CA 1
ATOM 3186 C C . LYS A 1 390 ? -19.438 30.578 16.859 1 97.88 390 LYS A C 1
ATOM 3188 O O . LYS A 1 390 ? -20.094 29.812 17.547 1 97.88 390 LYS A O 1
ATOM 3193 N N . THR A 1 391 ? -19.188 30.391 15.609 1 97.94 391 THR A N 1
ATOM 3194 C CA . THR A 1 391 ? -19.594 29.156 14.953 1 97.94 391 THR A CA 1
ATOM 3195 C C . THR A 1 391 ? -18.844 27.969 15.523 1 97.94 391 THR A C 1
ATOM 3197 O O . THR A 1 391 ? -19.359 26.844 15.547 1 97.94 391 THR A O 1
ATOM 3200 N N . GLN A 1 392 ? -17.688 28.141 16.062 1 98.25 392 GLN A N 1
ATOM 3201 C CA . GLN A 1 392 ? -16.797 27.062 16.5 1 98.25 392 GLN A CA 1
ATOM 3202 C C . GLN A 1 392 ? -17.016 26.75 17.984 1 98.25 392 GLN A C 1
ATOM 3204 O O . GLN A 1 392 ? -16.078 26.781 18.781 1 98.25 392 GLN A O 1
ATOM 3209 N N . TYR A 1 393 ? -18.266 26.469 18.312 1 97.44 393 TYR A N 1
ATOM 3210 C CA . TYR A 1 393 ? -18.672 26.031 19.625 1 97.44 393 TYR A CA 1
ATOM 3211 C C . TYR A 1 393 ? -19.594 24.812 19.547 1 97.44 393 TYR A C 1
ATOM 3213 O O . TYR A 1 393 ? -20.266 24.609 18.531 1 97.44 393 TYR A O 1
ATOM 3221 N N . LYS A 1 394 ? -19.547 24.031 20.422 1 95.75 394 LYS A N 1
ATOM 3222 C CA . LYS A 1 394 ? -20.5 22.953 20.688 1 95.75 394 LYS A CA 1
ATOM 3223 C C . LYS A 1 394 ? -20.766 22.812 22.188 1 95.75 394 LYS A C 1
ATOM 3225 O O . LYS A 1 394 ? -19.828 22.672 22.969 1 95.75 394 LYS A O 1
ATOM 3230 N N . ASN A 1 395 ? -22.016 22.938 22.609 1 94.5 395 ASN A N 1
ATOM 3231 C CA . ASN A 1 395 ? -22.422 22.828 24 1 94.5 395 ASN A CA 1
ATOM 3232 C C . ASN A 1 395 ? -21.672 23.828 24.891 1 94.5 395 ASN A C 1
ATOM 3234 O O . ASN A 1 395 ? -21.188 23.469 25.953 1 94.5 395 ASN A O 1
ATOM 3238 N N . GLY A 1 396 ? -21.406 24.969 24.328 1 94.62 396 GLY A N 1
ATOM 3239 C CA . GLY A 1 396 ? -20.828 26.047 25.109 1 94.62 396 GLY A CA 1
ATOM 3240 C C . GLY A 1 396 ? -19.312 26 25.188 1 94.62 396 GLY A C 1
ATOM 3241 O O . GLY A 1 396 ? -18.703 26.844 25.844 1 94.62 396 GLY A O 1
ATOM 3242 N N . LYS A 1 397 ? -18.703 25.062 24.5 1 94.88 397 LYS A N 1
ATOM 3243 C CA . LYS A 1 397 ? -17.25 24.953 24.484 1 94.88 397 LYS A CA 1
ATOM 3244 C C . LYS A 1 397 ? -16.688 25.094 23.078 1 94.88 397 LYS A C 1
ATOM 3246 O O . LYS A 1 397 ? -17.359 24.703 22.109 1 94.88 397 LYS A O 1
ATOM 3251 N N . PRO A 1 398 ? -15.477 25.625 22.938 1 96.56 398 PRO A N 1
ATOM 3252 C CA . PRO A 1 398 ? -14.883 25.672 21.594 1 96.56 398 PRO A CA 1
ATOM 3253 C C . PRO A 1 398 ? -14.797 24.312 20.938 1 96.56 398 PRO A C 1
ATOM 3255 O O . PRO A 1 398 ? -14.492 23.312 21.594 1 96.56 398 PRO A O 1
ATOM 3258 N N . TYR A 1 399 ? -15.172 24.234 19.719 1 96.31 399 TYR A N 1
ATOM 3259 C CA . TYR A 1 399 ? -15.281 22.984 18.953 1 96.31 399 TYR A CA 1
ATOM 3260 C C . TYR A 1 399 ? -15.289 23.266 17.453 1 96.31 399 TYR A C 1
ATOM 3262 O O . TYR A 1 399 ? -15.828 24.297 17.016 1 96.31 399 TYR A O 1
ATOM 3270 N N . VAL A 1 400 ? -14.648 22.422 16.703 1 97.5 400 VAL A N 1
ATOM 3271 C CA . VAL A 1 400 ? -14.711 22.547 15.25 1 97.5 400 VAL A CA 1
ATOM 3272 C C . VAL A 1 400 ? -14.945 21.172 14.633 1 97.5 400 VAL A C 1
ATOM 3274 O O . VAL A 1 400 ? -14.359 20.172 15.07 1 97.5 400 VAL A O 1
ATOM 3277 N N . ALA A 1 401 ? -15.875 21.062 13.781 1 96.12 401 ALA A N 1
ATOM 3278 C CA . ALA A 1 401 ? -16.188 19.875 12.992 1 96.12 401 ALA A CA 1
ATOM 3279 C C . ALA A 1 401 ? -16.219 20.203 11.5 1 96.12 401 ALA A C 1
ATOM 3281 O O . ALA A 1 401 ? -15.656 21.203 11.062 1 96.12 401 ALA A O 1
ATOM 3282 N N . GLU A 1 402 ? -16.797 19.469 10.703 1 94.69 402 GLU A N 1
ATOM 3283 C CA . GLU A 1 402 ? -16.641 19.562 9.258 1 94.69 402 GLU A CA 1
ATOM 3284 C C . GLU A 1 402 ? -17.5 20.672 8.68 1 94.69 402 GLU A C 1
ATOM 3286 O O . GLU A 1 402 ? -17.047 21.453 7.84 1 94.69 402 GLU A O 1
ATOM 3291 N N . ALA A 1 403 ? -18.766 20.719 9.094 1 96.75 403 ALA A N 1
ATOM 3292 C CA . ALA A 1 403 ? -19.625 21.812 8.617 1 96.75 403 ALA A CA 1
ATOM 3293 C C . ALA A 1 403 ? -20.672 22.172 9.672 1 96.75 403 ALA A C 1
ATOM 3295 O O . ALA A 1 403 ? -21.047 21.344 10.5 1 96.75 403 ALA A O 1
ATOM 3296 N N . HIS A 1 404 ? -21.109 23.422 9.625 1 97.62 404 HIS A N 1
ATOM 3297 C CA . HIS A 1 404 ? -22.156 23.969 10.484 1 97.62 404 HIS A CA 1
ATOM 3298 C C . HIS A 1 404 ? -23.375 24.375 9.672 1 97.62 404 HIS A C 1
ATOM 3300 O O . HIS A 1 404 ? -23.266 24.766 8.508 1 97.62 404 HIS A O 1
ATOM 3306 N N . HIS A 1 405 ? -24.547 24.188 10.281 1 97.44 405 HIS A N 1
ATOM 3307 C CA . HIS A 1 405 ? -25.75 24.734 9.641 1 97.44 405 HIS A CA 1
ATOM 3308 C C . HIS A 1 405 ? -25.656 26.25 9.523 1 97.44 405 HIS A C 1
ATOM 3310 O O . HIS A 1 405 ? -25.156 26.922 10.43 1 97.44 405 HIS A O 1
ATOM 3316 N N . PRO A 1 406 ? -26.047 26.891 8.422 1 97.56 406 PRO A N 1
ATOM 3317 C CA . PRO A 1 406 ? -25.859 28.328 8.234 1 97.56 406 PRO A CA 1
ATOM 3318 C C . PRO A 1 406 ? -26.797 29.172 9.094 1 97.56 406 PRO A C 1
ATOM 3320 O O . PRO A 1 406 ? -26.516 30.328 9.375 1 97.56 406 PRO A O 1
ATOM 3323 N N . ASP A 1 407 ? -27.891 28.562 9.562 1 97.38 407 ASP A N 1
ATOM 3324 C CA . ASP A 1 407 ? -28.906 29.391 10.203 1 97.38 407 ASP A CA 1
ATOM 3325 C C . ASP A 1 407 ? -29.203 28.891 11.617 1 97.38 407 ASP A C 1
ATOM 3327 O O . ASP A 1 407 ? -29.875 29.578 12.391 1 97.38 407 ASP A O 1
ATOM 3331 N N . THR A 1 408 ? -28.75 27.719 11.891 1 96.38 408 THR A N 1
ATOM 3332 C CA . THR A 1 408 ? -29 27.156 13.219 1 96.38 408 THR A CA 1
ATOM 3333 C C . THR A 1 408 ? -27.688 26.781 13.891 1 96.38 408 THR A C 1
ATOM 3335 O O . THR A 1 408 ? -26.703 26.422 13.227 1 96.38 408 THR A O 1
ATOM 3338 N N . ASP A 1 409 ? -27.703 26.859 15.188 1 96.06 409 ASP A N 1
ATOM 3339 C CA . ASP A 1 409 ? -26.516 26.531 15.961 1 96.06 409 ASP A CA 1
ATOM 3340 C C . ASP A 1 409 ? -26.328 25.016 16.078 1 96.06 409 ASP A C 1
ATOM 3342 O O . ASP A 1 409 ? -26.562 24.438 17.156 1 96.06 409 ASP A O 1
ATOM 3346 N N . GLN A 1 410 ? -25.875 24.453 14.961 1 95.5 410 GLN A N 1
ATOM 3347 C CA . GLN A 1 410 ? -25.734 23 14.906 1 95.5 410 GLN A CA 1
ATOM 3348 C C . GLN A 1 410 ? -24.656 22.594 13.906 1 95.5 410 GLN A C 1
ATOM 3350 O O . GLN A 1 410 ? -24.672 23.031 12.758 1 95.5 410 GLN A O 1
ATOM 3355 N N . TRP A 1 411 ? -23.75 21.797 14.438 1 95.88 411 TRP A N 1
ATOM 3356 C CA . TRP A 1 411 ? -22.844 21.125 13.508 1 95.88 411 TRP A CA 1
ATOM 3357 C C . TRP A 1 411 ? -23.578 20 12.766 1 95.88 411 TRP A C 1
ATOM 3359 O O . TRP A 1 411 ? -24.219 19.156 13.383 1 95.88 411 TRP A O 1
ATOM 3369 N N . ILE A 1 412 ? -23.547 19.906 11.461 1 93.88 412 ILE A N 1
ATOM 3370 C CA . ILE A 1 412 ? -24.359 18.969 10.703 1 93.88 412 ILE A CA 1
ATOM 3371 C C . ILE A 1 412 ? -23.484 17.859 10.141 1 93.88 412 ILE A C 1
ATOM 3373 O O . ILE A 1 412 ? -23.969 16.781 9.781 1 93.88 412 ILE A O 1
ATOM 3377 N N . TYR A 1 413 ? -22.266 18.031 9.945 1 92.81 413 TYR A N 1
ATOM 3378 C CA . TYR A 1 413 ? -21.297 16.969 9.656 1 92.81 413 TYR A CA 1
ATOM 3379 C C . TYR A 1 413 ? -20.328 16.781 10.82 1 92.81 413 TYR A C 1
ATOM 3381 O O . TYR A 1 413 ? -19.234 17.359 10.836 1 92.81 413 TYR A O 1
ATOM 3389 N N . ASP A 1 414 ? -20.688 15.938 11.773 1 91.25 414 ASP A N 1
ATOM 3390 C CA . ASP A 1 414 ? -20.016 15.75 13.055 1 91.25 414 ASP A CA 1
ATOM 3391 C C . ASP A 1 414 ? -20.016 14.281 13.477 1 91.25 414 ASP A C 1
ATOM 3393 O O . ASP A 1 414 ? -20.469 13.945 14.57 1 91.25 414 ASP A O 1
ATOM 3397 N N . GLY A 1 415 ? -19.391 13.484 12.555 1 82.31 415 GLY A N 1
ATOM 3398 C CA . GLY A 1 415 ? -19.344 12.062 12.852 1 82.31 415 GLY A CA 1
ATOM 3399 C C . GLY A 1 415 ? -18.531 11.742 14.086 1 82.31 415 GLY A C 1
ATOM 3400 O O . GLY A 1 415 ? -17.5 12.359 14.336 1 82.31 415 GLY A O 1
ATOM 3401 N N . GLN A 1 416 ? -18.984 10.75 14.859 1 78.19 416 GLN A N 1
ATOM 3402 C CA . GLN A 1 416 ? -18.297 10.344 16.078 1 78.19 416 GLN A CA 1
ATOM 3403 C C . GLN A 1 416 ? -16.984 9.617 15.758 1 78.19 416 GLN A C 1
ATOM 3405 O O . GLN A 1 416 ? -16.953 8.734 14.898 1 78.19 416 GLN A O 1
ATOM 3410 N N . ASN A 1 417 ? -15.891 10.016 16.5 1 77.94 417 ASN A N 1
ATOM 3411 C CA . ASN A 1 417 ? -14.547 9.484 16.312 1 77.94 417 ASN A CA 1
ATOM 3412 C C . ASN A 1 417 ? -14.031 9.75 14.898 1 77.94 417 ASN A C 1
ATOM 3414 O O . ASN A 1 417 ? -13.336 8.922 14.32 1 77.94 417 ASN A O 1
ATOM 3418 N N . HIS A 1 418 ? -14.547 10.836 14.391 1 85.62 418 HIS A N 1
ATOM 3419 C CA . HIS A 1 418 ? -14.141 11.172 13.031 1 85.62 418 HIS A CA 1
ATOM 3420 C C . HIS A 1 418 ? -13.953 12.68 12.867 1 85.62 418 HIS A C 1
ATOM 3422 O O . HIS A 1 418 ? -12.859 13.141 12.516 1 85.62 418 HIS A O 1
ATOM 3428 N N . SER A 1 419 ? -14.977 13.422 13.227 1 90.5 419 SER A N 1
ATOM 3429 C CA . SER A 1 419 ? -15.023 14.836 12.852 1 90.5 419 SER A CA 1
ATOM 3430 C C . SER A 1 419 ? -14.516 15.719 13.984 1 90.5 419 SER A C 1
ATOM 3432 O O . SER A 1 419 ? -14.344 16.922 13.805 1 90.5 419 SER A O 1
ATOM 3434 N N . GLU A 1 420 ? -14.242 15.18 15.18 1 89.88 420 GLU A N 1
ATOM 3435 C CA . GLU A 1 420 ? -13.797 16 16.297 1 89.88 420 GLU A CA 1
ATOM 3436 C C . GLU A 1 420 ? -12.469 16.688 15.977 1 89.88 420 GLU A C 1
ATOM 3438 O O . GLU A 1 420 ? -11.578 16.078 15.383 1 89.88 420 GLU A O 1
ATOM 3443 N N . ASP A 1 421 ? -12.352 18.031 16.453 1 94.12 421 ASP A N 1
ATOM 3444 C CA . ASP A 1 421 ? -11.109 18.781 16.328 1 94.12 421 ASP A CA 1
ATOM 3445 C C . ASP A 1 421 ? -10.586 18.734 14.898 1 94.12 421 ASP A C 1
ATOM 3447 O O . ASP A 1 421 ? -9.398 18.469 14.672 1 94.12 421 ASP A O 1
ATOM 3451 N N . TYR A 1 422 ? -11.531 18.906 13.977 1 95.62 422 TYR A N 1
ATOM 3452 C CA . TYR A 1 422 ? -11.258 18.797 12.547 1 95.62 422 TYR A CA 1
ATOM 3453 C C . TYR A 1 422 ? -10.242 19.844 12.109 1 95.62 422 TYR A C 1
ATOM 3455 O O . TYR A 1 422 ? -10.516 21.047 12.156 1 95.62 422 TYR A O 1
ATOM 3463 N N . ASN A 1 423 ? -8.992 19.391 11.719 1 96.94 423 ASN A N 1
ATOM 3464 C CA . ASN A 1 423 ? -7.895 20.266 11.32 1 96.94 423 ASN A CA 1
ATOM 3465 C C . ASN A 1 423 ? -7.867 20.5 9.812 1 96.94 423 ASN A C 1
ATOM 3467 O O . ASN A 1 423 ? -6.949 20.031 9.133 1 96.94 423 ASN A O 1
ATOM 3471 N N . HIS A 1 424 ? -8.797 21.219 9.297 1 97.06 424 HIS A N 1
ATOM 3472 C CA . HIS A 1 424 ? -9.031 21.328 7.863 1 97.06 424 HIS A CA 1
ATOM 3473 C C . HIS A 1 424 ? -9.125 22.781 7.438 1 97.06 424 HIS A C 1
ATOM 3475 O O . HIS A 1 424 ? -9.523 23.078 6.309 1 97.06 424 HIS A O 1
ATOM 3481 N N . SER A 1 425 ? -8.758 23.781 8.352 1 98.44 425 SER A N 1
ATOM 3482 C CA . SER A 1 425 ? -8.914 25.203 8.062 1 98.44 425 SER A CA 1
ATOM 3483 C C . SER A 1 425 ? -8.023 26.062 8.953 1 98.44 425 SER A C 1
ATOM 3485 O O . SER A 1 425 ? -7.512 25.578 9.969 1 98.44 425 SER A O 1
ATOM 3487 N N . THR A 1 426 ? -7.828 27.297 8.5 1 98.5 426 THR A N 1
ATOM 3488 C CA . THR A 1 426 ? -7.105 28.25 9.344 1 98.5 426 THR A CA 1
ATOM 3489 C C . THR A 1 426 ? -8.07 29.031 10.227 1 98.5 426 THR A C 1
ATOM 3491 O O . THR A 1 426 ? -9.242 29.188 9.891 1 98.5 426 THR A O 1
ATOM 3494 N N . PHE A 1 427 ? -7.641 29.469 11.336 1 98.75 427 PHE A N 1
ATOM 3495 C CA . PHE A 1 427 ? -8.258 30.453 12.227 1 98.75 427 PHE A CA 1
ATOM 3496 C C . PHE A 1 427 ? -7.199 31.344 12.859 1 98.75 427 PHE A C 1
ATOM 3498 O O . PHE A 1 427 ? -7.387 32.562 12.953 1 98.75 427 PHE A O 1
ATOM 3505 N N . ILE A 1 428 ? -6.102 30.734 13.227 1 98.81 428 ILE A N 1
ATOM 3506 C CA . ILE A 1 428 ? -4.992 31.422 13.859 1 98.81 428 ILE A CA 1
ATOM 3507 C C . ILE A 1 428 ? -4.441 32.5 12.914 1 98.81 428 ILE A C 1
ATOM 3509 O O . ILE A 1 428 ? -4.227 33.625 13.312 1 98.81 428 ILE A O 1
ATOM 3513 N N . ASP A 1 429 ? -4.262 32.125 11.734 1 98.75 429 ASP A N 1
ATOM 3514 C CA . ASP A 1 429 ? -3.738 33.031 10.734 1 98.75 429 ASP A CA 1
ATOM 3515 C C . ASP A 1 429 ? -4.695 34.219 10.508 1 98.75 429 ASP A C 1
ATOM 3517 O O . ASP A 1 429 ? -4.262 35.344 10.344 1 98.75 429 ASP A O 1
ATOM 3521 N N . ASN A 1 430 ? -5.969 33.938 10.484 1 98.88 430 ASN A N 1
ATOM 3522 C CA . ASN A 1 430 ? -6.969 35 10.273 1 98.88 430 ASN A CA 1
ATOM 3523 C C . ASN A 1 430 ? -7.008 35.969 11.43 1 98.88 430 ASN A C 1
ATOM 3525 O O . ASN A 1 430 ? -7.305 37.156 11.234 1 98.88 430 ASN A O 1
ATOM 3529 N N . VAL A 1 431 ? -6.637 35.469 12.57 1 98.94 431 VAL A N 1
ATOM 3530 C CA . VAL A 1 431 ? -6.578 36.375 13.734 1 98.94 431 VAL A CA 1
ATOM 3531 C C . VAL A 1 431 ? -5.27 37.156 13.719 1 98.94 431 VAL A C 1
ATOM 3533 O O . VAL A 1 431 ? -5.281 38.375 13.82 1 98.94 431 VAL A O 1
ATOM 3536 N N . LEU A 1 432 ? -4.164 36.5 13.562 1 98.88 432 LEU A N 1
ATOM 3537 C CA . LEU A 1 432 ? -2.857 37.125 13.68 1 98.88 432 LEU A CA 1
ATOM 3538 C C . LEU A 1 432 ? -2.584 38.031 12.484 1 98.88 432 LEU A C 1
ATOM 3540 O O . LEU A 1 432 ? -2.361 39.25 12.641 1 98.88 432 LEU A O 1
ATOM 3544 N N . ALA A 1 433 ? -2.641 37.531 11.32 1 98.56 433 ALA A N 1
ATOM 3545 C CA . ALA A 1 433 ? -2.32 38.281 10.109 1 98.56 433 ALA A CA 1
ATOM 3546 C C . ALA A 1 433 ? -3.482 39.188 9.703 1 98.56 433 ALA A C 1
ATOM 3548 O O . ALA A 1 433 ? -3.273 40.281 9.156 1 98.56 433 ALA A O 1
ATOM 3549 N N . GLY A 1 434 ? -4.688 38.719 9.938 1 98.5 434 GLY A N 1
ATOM 3550 C CA . GLY A 1 434 ? -5.867 39.438 9.523 1 98.5 434 GLY A CA 1
ATOM 3551 C C . GLY A 1 434 ? -6.32 40.469 10.555 1 98.5 434 GLY A C 1
ATOM 3552 O O . GLY A 1 434 ? -5.984 41.656 10.453 1 98.5 434 GLY A O 1
ATOM 3553 N N . LEU A 1 435 ? -6.898 40.031 11.594 1 98.75 435 LEU A N 1
ATOM 3554 C CA . LEU A 1 435 ? -7.559 40.875 12.57 1 98.75 435 LEU A CA 1
ATOM 3555 C C . LEU A 1 435 ? -6.543 41.75 13.305 1 98.75 435 LEU A C 1
ATOM 3557 O O . LEU A 1 435 ? -6.707 42.969 13.375 1 98.75 435 LEU A O 1
ATOM 3561 N N . LEU A 1 436 ? -5.457 41.156 13.805 1 98.69 436 LEU A N 1
ATOM 3562 C CA . LEU A 1 436 ? -4.469 41.906 14.586 1 98.69 436 LEU A CA 1
ATOM 3563 C C . LEU A 1 436 ? -3.412 42.5 13.68 1 98.69 436 LEU A C 1
ATOM 3565 O O . LEU A 1 436 ? -2.619 43.344 14.117 1 98.69 436 LEU A O 1
ATOM 3569 N N . GLY A 1 437 ? -3.33 42.094 12.445 1 98.5 437 GLY A N 1
ATOM 3570 C CA . GLY A 1 437 ? -2.742 42.875 11.367 1 98.5 437 GLY A CA 1
ATOM 3571 C C . GLY A 1 437 ? -1.257 42.625 11.188 1 98.5 437 GLY A C 1
ATOM 3572 O O . GLY A 1 437 ? -0.527 43.5 10.719 1 98.5 437 GLY A O 1
ATOM 3573 N N . LEU A 1 438 ? -0.702 41.5 11.648 1 98.69 438 LEU A N 1
ATOM 3574 C CA . LEU A 1 438 ? 0.703 41.188 11.406 1 98.69 438 LEU A CA 1
ATOM 3575 C C . LEU A 1 438 ? 0.926 40.781 9.953 1 98.69 438 LEU A C 1
ATOM 3577 O O . LEU A 1 438 ? 0.72 39.594 9.594 1 98.69 438 LEU A O 1
ATOM 3581 N N . ARG A 1 439 ? 1.414 41.656 9.156 1 98.44 439 ARG A N 1
ATOM 3582 C CA . ARG A 1 439 ? 1.655 41.438 7.742 1 98.44 439 ARG A CA 1
ATOM 3583 C C . ARG A 1 439 ? 3.139 41.188 7.469 1 98.44 439 ARG A C 1
ATOM 3585 O O . ARG A 1 439 ? 3.891 42.156 7.254 1 98.44 439 ARG A O 1
ATOM 3592 N N . ALA A 1 440 ? 3.502 39.969 7.355 1 98.44 440 ALA A N 1
ATOM 3593 C CA . ALA A 1 440 ? 4.898 39.562 7.195 1 98.44 440 ALA A CA 1
ATOM 3594 C C . ALA A 1 440 ? 5.453 40.031 5.852 1 98.44 440 ALA A C 1
ATOM 3596 O O . ALA A 1 440 ? 4.715 40.094 4.863 1 98.44 440 ALA A O 1
ATOM 3597 N N . GLN A 1 441 ? 6.781 40.344 5.828 1 98 441 GLN A N 1
ATOM 3598 C CA . GLN A 1 441 ? 7.449 40.875 4.645 1 98 441 GLN A CA 1
ATOM 3599 C C . GLN A 1 441 ? 8.672 40.062 4.281 1 98 441 GLN A C 1
ATOM 3601 O O . GLN A 1 441 ? 9.242 39.375 5.133 1 98 441 GLN A O 1
ATOM 3606 N N . ALA A 1 442 ? 9.078 40.156 3.006 1 96.94 442 ALA A N 1
ATOM 3607 C CA . ALA A 1 442 ? 10.266 39.438 2.545 1 96.94 442 ALA A CA 1
ATOM 3608 C C . ALA A 1 442 ? 11.547 40.125 2.975 1 96.94 442 ALA A C 1
ATOM 3610 O O . ALA A 1 442 ? 12.602 39.5 3.078 1 96.94 442 ALA A O 1
ATOM 3611 N N . ASP A 1 443 ? 11.414 41.438 3.209 1 96.75 443 ASP A N 1
ATOM 3612 C CA . ASP A 1 443 ? 12.586 42.188 3.643 1 96.75 443 ASP A CA 1
ATOM 3613 C C . ASP A 1 443 ? 12.68 42.219 5.164 1 96.75 443 ASP A C 1
ATOM 3615 O O . ASP A 1 443 ? 12.047 41.438 5.852 1 96.75 443 ASP A O 1
ATOM 3619 N N . ASP A 1 444 ? 13.477 43.125 5.754 1 97.31 444 ASP A N 1
ATOM 3620 C CA . ASP A 1 444 ? 13.781 43.125 7.18 1 97.31 444 ASP A CA 1
ATOM 3621 C C . ASP A 1 444 ? 12.781 43.969 7.949 1 97.31 444 ASP A C 1
ATOM 3623 O O . ASP A 1 444 ? 13.141 44.656 8.914 1 97.31 444 ASP A O 1
ATOM 3627 N N . THR A 1 445 ? 11.539 44.031 7.457 1 98.31 445 THR A N 1
ATOM 3628 C CA . THR A 1 445 ? 10.508 44.812 8.125 1 98.31 445 THR A CA 1
ATOM 3629 C C . THR A 1 445 ? 9.289 43.969 8.43 1 98.31 445 THR A C 1
ATOM 3631 O O . THR A 1 445 ? 9.195 42.812 7.984 1 98.31 445 THR A O 1
ATOM 3634 N N . ILE A 1 446 ? 8.469 44.469 9.234 1 98.44 446 ILE A N 1
ATOM 3635 C CA . ILE A 1 446 ? 7.105 44 9.422 1 98.44 446 ILE A CA 1
ATOM 3636 C C . ILE A 1 446 ? 6.121 45.156 9.305 1 98.44 446 ILE A C 1
ATOM 3638 O O . ILE A 1 446 ? 6.449 46.281 9.648 1 98.44 446 ILE A O 1
ATOM 3642 N N . ILE A 1 447 ? 5.055 44.906 8.695 1 98.62 447 ILE A N 1
ATOM 3643 C CA . ILE A 1 447 ? 3.957 45.875 8.68 1 98.62 447 ILE A CA 1
ATOM 3644 C C . ILE A 1 447 ? 2.857 45.406 9.641 1 98.62 447 ILE A C 1
ATOM 3646 O O . ILE A 1 447 ? 2.443 44.25 9.609 1 98.62 447 ILE A O 1
ATOM 3650 N N . VAL A 1 448 ? 2.418 46.25 10.547 1 98.62 448 VAL A N 1
ATOM 3651 C CA . VAL A 1 448 ? 1.283 46.031 11.43 1 98.62 448 VAL A CA 1
ATOM 3652 C C . VAL A 1 448 ? 0.11 46.906 11.016 1 98.62 448 VAL A C 1
ATOM 3654 O O . VAL A 1 448 ? 0.209 48.125 11.047 1 98.62 448 VAL A O 1
ATOM 3657 N N . ASN A 1 449 ? -0.956 46.281 10.555 1 98.38 449 ASN A N 1
ATOM 3658 C CA . ASN A 1 449 ? -2.166 47 10.164 1 98.38 449 ASN A CA 1
ATOM 3659 C C . ASN A 1 449 ? -3.42 46.312 10.688 1 98.38 449 ASN A C 1
ATOM 3661 O O . ASN A 1 449 ? -4.09 45.594 9.938 1 98.38 449 ASN A O 1
ATOM 3665 N N . PRO A 1 450 ? -3.836 46.594 11.953 1 98.25 450 PRO A N 1
ATOM 3666 C CA . PRO A 1 450 ? -4.988 45.906 12.547 1 98.25 450 PRO A CA 1
ATOM 3667 C C . PRO A 1 450 ? -6.301 46.25 11.844 1 98.25 450 PRO A C 1
ATOM 3669 O O . PRO A 1 450 ? -6.512 47.375 11.438 1 98.25 450 PRO A O 1
ATOM 3672 N N . LEU A 1 451 ? -7.133 45.281 11.695 1 98.25 451 LEU A N 1
ATOM 3673 C CA . LEU A 1 451 ? -8.484 45.469 11.18 1 98.25 451 LEU A CA 1
ATOM 3674 C C . LEU A 1 451 ? -9.516 45.375 12.305 1 98.25 451 LEU A C 1
ATOM 3676 O O . LEU A 1 451 ? -10.656 44.969 12.07 1 98.25 451 LEU A O 1
ATOM 3680 N N . THR A 1 452 ? -9.156 45.719 13.508 1 97.56 452 THR A N 1
ATOM 3681 C CA . THR A 1 452 ? -10.008 45.656 14.688 1 97.56 452 THR A CA 1
ATOM 3682 C C . THR A 1 452 ? -11.031 46.781 14.664 1 97.56 452 THR A C 1
ATOM 3684 O O . THR A 1 452 ? -10.812 47.812 14.016 1 97.56 452 THR A O 1
ATOM 3687 N N . PRO A 1 453 ? -12.156 46.562 15.367 1 95.69 453 PRO A N 1
ATOM 3688 C CA . PRO A 1 453 ? -13.117 47.688 15.445 1 95.69 453 PRO A CA 1
ATOM 3689 C C . PRO A 1 453 ? -12.609 48.844 16.297 1 95.69 453 PRO A C 1
ATOM 3691 O O . PRO A 1 453 ? -11.844 48.625 17.234 1 95.69 453 PRO A O 1
ATOM 3694 N N . GLY A 1 454 ? -13.164 50 16.016 1 91.12 454 GLY A N 1
ATOM 3695 C CA . GLY A 1 454 ? -12.781 51.188 16.766 1 91.12 454 GLY A CA 1
ATOM 3696 C C . GLY A 1 454 ? -13.148 51.125 18.234 1 91.12 454 GLY A C 1
ATOM 3697 O O . GLY A 1 454 ? -12.578 51.844 19.062 1 91.12 454 GLY A O 1
ATOM 3698 N N . THR A 1 455 ? -14 50.25 18.547 1 93.06 455 THR A N 1
ATOM 3699 C CA . THR A 1 455 ? -14.492 50.156 19.906 1 93.06 455 THR A CA 1
ATOM 3700 C C . THR A 1 455 ? -13.492 49.406 20.781 1 93.06 455 THR A C 1
ATOM 3702 O O . THR A 1 455 ? -13.586 49.438 22.016 1 93.06 455 THR A O 1
ATOM 3705 N N . TRP A 1 456 ? -12.539 48.688 20.188 1 96.88 456 TRP A N 1
ATOM 3706 C CA . TRP A 1 456 ? -11.516 48.031 20.984 1 96.88 456 TRP A CA 1
ATOM 3707 C C . TRP A 1 456 ? -10.523 49.031 21.562 1 96.88 456 TRP A C 1
ATOM 3709 O O . TRP A 1 456 ? -9.766 49.656 20.812 1 96.88 456 TRP A O 1
ATOM 3719 N N . ASP A 1 457 ? -10.453 49.125 22.844 1 96 457 ASP A N 1
ATOM 3720 C CA . ASP A 1 457 ? -9.578 50.094 23.5 1 96 457 ASP A CA 1
ATOM 3721 C C . ASP A 1 457 ? -8.203 49.5 23.766 1 96 457 ASP A C 1
ATOM 3723 O O . ASP A 1 457 ? -7.258 50.219 24.109 1 96 457 ASP A O 1
ATOM 3727 N N . HIS A 1 458 ? -8.109 48.25 23.578 1 97.5 458 HIS A N 1
ATOM 3728 C CA . HIS A 1 458 ? -6.824 47.594 23.828 1 97.5 458 HIS A CA 1
ATOM 3729 C C . HIS A 1 458 ? -6.762 46.219 23.172 1 97.5 458 HIS A C 1
ATOM 3731 O O . HIS A 1 458 ? -7.797 45.594 22.922 1 97.5 458 HIS A O 1
ATOM 3737 N N . PHE A 1 459 ? -5.617 45.75 22.844 1 98.38 459 PHE A N 1
ATOM 3738 C CA . PHE A 1 459 ? -5.266 44.375 22.531 1 98.38 459 PHE A CA 1
ATOM 3739 C C . PHE A 1 459 ? -3.752 44.188 22.5 1 98.38 459 PHE A C 1
ATOM 3741 O O . PHE A 1 459 ? -3.008 45.156 22.453 1 98.38 459 PHE A O 1
ATOM 3748 N N . THR A 1 460 ? -3.264 42.969 22.609 1 98.06 460 THR A N 1
ATOM 3749 C CA . THR A 1 460 ? -1.834 42.688 22.531 1 98.06 460 THR A CA 1
ATOM 3750 C C . THR A 1 460 ? -1.587 41.312 21.891 1 98.06 460 THR A C 1
ATOM 3752 O O . THR A 1 460 ? -2.381 40.406 22.062 1 98.06 460 THR A O 1
ATOM 3755 N N . VAL A 1 461 ? -0.59 41.281 21.047 1 98.38 461 VAL A N 1
ATOM 3756 C CA . VAL A 1 461 ? 0.045 40.031 20.609 1 98.38 461 VAL A CA 1
ATOM 3757 C C . VAL A 1 461 ? 1.495 40 21.094 1 98.38 461 VAL A C 1
ATOM 3759 O O . VAL A 1 461 ? 2.279 40.906 20.781 1 98.38 461 VAL A O 1
ATOM 3762 N N . GLU A 1 462 ? 1.795 39 21.797 1 98 462 GLU A N 1
ATOM 3763 C CA . GLU A 1 462 ? 3.092 39 22.469 1 98 462 GLU A CA 1
ATOM 3764 C C . GLU A 1 462 ? 3.951 37.844 22.016 1 98 462 GLU A C 1
ATOM 3766 O O . GLU A 1 462 ? 3.465 36.688 21.922 1 98 462 GLU A O 1
ATOM 3771 N N . ASN A 1 463 ? 5.242 38.156 21.609 1 97.31 463 ASN A N 1
ATOM 3772 C CA . ASN A 1 463 ? 6.332 37.188 21.375 1 97.31 463 ASN A CA 1
ATOM 3773 C C . ASN A 1 463 ? 6.094 36.375 20.125 1 97.31 463 ASN A C 1
ATOM 3775 O O . ASN A 1 463 ? 6.203 35.156 20.156 1 97.31 463 ASN A O 1
ATOM 3779 N N . VAL A 1 464 ? 5.762 37 19.078 1 98.25 464 VAL A N 1
ATOM 3780 C CA . VAL A 1 464 ? 5.695 36.375 17.766 1 98.25 464 VAL A CA 1
ATOM 3781 C C . VAL A 1 464 ? 7.105 36.094 17.25 1 98.25 464 VAL A C 1
ATOM 3783 O O . VAL A 1 464 ? 7.941 37 17.172 1 98.25 464 VAL A O 1
ATOM 3786 N N . ALA A 1 465 ? 7.398 34.781 17 1 96.81 465 ALA A N 1
ATOM 3787 C CA . ALA A 1 465 ? 8.656 34.469 16.328 1 96.81 465 ALA A CA 1
ATOM 3788 C C . ALA A 1 465 ? 8.656 35 14.898 1 96.81 465 ALA A C 1
ATOM 3790 O O . ALA A 1 465 ? 7.746 34.688 14.125 1 96.81 465 ALA A O 1
ATOM 3791 N N . TYR A 1 466 ? 9.602 35.875 14.539 1 97.81 466 TYR A N 1
ATOM 3792 C CA . TYR A 1 466 ? 9.633 36.531 13.242 1 97.81 466 TYR A CA 1
ATOM 3793 C C . TYR A 1 466 ? 11.07 36.812 12.797 1 97.81 466 TYR A C 1
ATOM 3795 O O . TYR A 1 466 ? 11.773 37.594 13.414 1 97.81 466 TYR A O 1
ATOM 3803 N N . HIS A 1 467 ? 11.617 36.156 11.742 1 97.38 467 HIS A N 1
ATOM 3804 C CA . HIS A 1 467 ? 12.953 36.312 11.18 1 97.38 467 HIS A CA 1
ATOM 3805 C C . HIS A 1 467 ? 14.031 36.062 12.227 1 97.38 467 HIS A C 1
ATOM 3807 O O . HIS A 1 467 ? 15.062 36.75 12.234 1 97.38 467 HIS A O 1
ATOM 3813 N N . GLY A 1 468 ? 13.75 35.188 13.125 1 95 468 GLY A N 1
ATOM 3814 C CA . GLY A 1 468 ? 14.703 34.906 14.188 1 95 468 GLY A CA 1
ATOM 3815 C C . GLY A 1 468 ? 14.617 35.875 15.344 1 95 468 GLY A C 1
ATOM 3816 O O . GLY A 1 468 ? 15.391 35.781 16.297 1 95 468 GLY A O 1
ATOM 3817 N N . HIS A 1 469 ? 13.711 36.812 15.312 1 96.44 469 HIS A N 1
ATOM 3818 C CA . HIS A 1 469 ? 13.453 37.812 16.344 1 96.44 469 HIS A CA 1
ATOM 3819 C C . HIS A 1 469 ? 12.133 37.531 17.062 1 96.44 469 HIS A C 1
ATOM 3821 O O . HIS A 1 469 ? 11.391 36.625 16.672 1 96.44 469 HIS A O 1
ATOM 3827 N N . SER A 1 470 ? 11.883 38.25 18.172 1 96.81 470 SER A N 1
ATOM 3828 C CA . SER A 1 470 ? 10.609 38.219 18.891 1 96.81 470 SER A CA 1
ATOM 3829 C C . SER A 1 470 ? 9.867 39.562 18.766 1 96.81 470 SER A C 1
ATOM 3831 O O . SER A 1 470 ? 10.398 40.625 19.125 1 96.81 470 SER A O 1
ATOM 3833 N N . ILE A 1 471 ? 8.609 39.5 18.25 1 98.19 471 ILE A N 1
ATOM 3834 C CA . ILE A 1 471 ? 7.828 40.719 18 1 98.19 471 ILE A CA 1
ATOM 3835 C C . ILE A 1 471 ? 6.652 40.781 18.969 1 98.19 471 ILE A C 1
ATOM 3837 O O . ILE A 1 471 ? 5.965 39.781 19.188 1 98.19 471 ILE A O 1
ATOM 3841 N N . THR A 1 472 ? 6.441 41.844 19.594 1 98.31 472 THR A N 1
ATOM 3842 C CA . THR A 1 472 ? 5.262 42.125 20.391 1 98.31 472 THR A CA 1
ATOM 3843 C C . THR A 1 472 ? 4.562 43.375 19.906 1 98.31 472 THR A C 1
ATOM 3845 O O . THR A 1 472 ? 5.207 44.406 19.672 1 98.31 472 THR A O 1
ATOM 3848 N N . VAL A 1 473 ? 3.281 43.312 19.703 1 98.56 473 VAL A N 1
ATOM 3849 C CA . VAL A 1 473 ? 2.436 44.438 19.297 1 98.56 473 VAL A CA 1
ATOM 3850 C C . VAL A 1 473 ? 1.432 44.75 20.422 1 98.56 473 VAL A C 1
ATOM 3852 O O . VAL A 1 473 ? 0.802 43.844 20.953 1 98.56 473 VAL A O 1
ATOM 3855 N N . LEU A 1 474 ? 1.302 46.031 20.734 1 97.5 474 LEU A N 1
ATOM 3856 C CA . LEU A 1 474 ? 0.427 46.469 21.828 1 97.5 474 LEU A CA 1
ATOM 3857 C C . LEU A 1 474 ? -0.383 47.688 21.406 1 97.5 474 LEU A C 1
ATOM 3859 O O . LEU A 1 474 ? 0.169 48.625 20.875 1 97.5 474 LEU A O 1
ATOM 3863 N N . TRP A 1 475 ? -1.685 47.594 21.516 1 98.25 475 TRP A N 1
ATOM 3864 C CA . TRP A 1 475 ? -2.596 48.719 21.375 1 98.25 475 TRP A CA 1
ATOM 3865 C C . TRP A 1 475 ? -3.262 49.031 22.719 1 98.25 475 TRP A C 1
ATOM 3867 O O . TRP A 1 475 ? -3.883 48.156 23.328 1 98.25 475 TRP A O 1
ATOM 3877 N N . ASP A 1 476 ? -3.107 50.188 23.156 1 97.38 476 ASP A N 1
ATOM 3878 C CA . ASP A 1 476 ? -3.727 50.719 24.375 1 97.38 476 ASP A CA 1
ATOM 3879 C C . ASP A 1 476 ? -4.16 52.156 24.203 1 97.38 476 ASP A C 1
ATOM 3881 O O . ASP A 1 476 ? -3.332 53.062 24.266 1 97.38 476 ASP A O 1
ATOM 3885 N N . LYS A 1 477 ? -5.406 52.312 24.062 1 96.12 477 LYS A N 1
ATOM 3886 C CA . LYS A 1 477 ? -5.938 53.625 23.719 1 96.12 477 LYS A CA 1
ATOM 3887 C C . LYS A 1 477 ? -5.613 54.656 24.812 1 96.12 477 LYS A C 1
ATOM 3889 O O . LYS A 1 477 ? -5.301 55.812 24.516 1 96.12 477 LYS A O 1
ATOM 3894 N N . THR A 1 478 ? -5.625 54.281 26.094 1 95.12 478 THR A N 1
ATOM 3895 C CA . THR A 1 478 ? -5.445 55.219 27.203 1 95.12 478 THR A CA 1
ATOM 3896 C C . THR A 1 478 ? -4.098 55 27.891 1 95.12 478 THR A C 1
ATOM 3898 O O . THR A 1 478 ? -3.621 55.844 28.625 1 95.12 478 THR A O 1
ATOM 3901 N N . GLY A 1 479 ? -3.543 53.812 27.688 1 94.56 479 GLY A N 1
ATOM 3902 C CA . GLY A 1 479 ? -2.307 53.438 28.359 1 94.56 479 GLY A CA 1
ATOM 3903 C C . GLY A 1 479 ? -2.535 52.75 29.688 1 94.56 479 GLY A C 1
ATOM 3904 O O . GLY A 1 479 ? -1.585 52.312 30.328 1 94.56 479 GLY A O 1
ATOM 3905 N N . SER A 1 480 ? -3.729 52.531 30.047 1 94.69 480 SER A N 1
ATOM 3906 C CA . SER A 1 480 ? -4.039 52.062 31.375 1 94.69 480 SER A CA 1
ATOM 3907 C C . SER A 1 480 ? -4.25 50.531 31.375 1 94.69 480 SER A C 1
ATOM 3909 O O . SER A 1 480 ? -4.18 49.906 32.438 1 94.69 480 SER A O 1
ATOM 3911 N N . SER A 1 481 ? -4.496 49.938 30.203 1 95.44 481 SER A N 1
ATOM 3912 C CA . SER A 1 481 ? -4.824 48.531 30.156 1 95.44 481 SER A CA 1
ATOM 3913 C C . SER A 1 481 ? -3.596 47.656 30.422 1 95.44 481 SER A C 1
ATOM 3915 O O . SER A 1 481 ? -3.697 46.625 31.062 1 95.44 481 SER A O 1
ATOM 3917 N N . TYR A 1 482 ? -2.406 48.125 29.906 1 95.81 482 TYR A N 1
ATOM 3918 C CA . TYR A 1 482 ? -1.197 47.312 30.047 1 95.81 482 TYR A CA 1
ATOM 3919 C C . TYR A 1 482 ? -0.115 48.094 30.797 1 95.81 482 TYR A C 1
ATOM 3921 O O . TYR A 1 482 ? 0.944 47.562 31.109 1 95.81 482 TYR A O 1
ATOM 3929 N N . ASN A 1 483 ? -0.264 49.375 31.016 1 94.31 483 ASN A N 1
ATOM 3930 C CA . ASN A 1 483 ? 0.645 50.25 31.75 1 94.31 483 ASN A CA 1
ATOM 3931 C C . ASN A 1 483 ? 2 50.344 31.047 1 94.31 483 ASN A C 1
ATOM 3933 O O . ASN A 1 483 ? 3.043 50.25 31.703 1 94.31 483 ASN A O 1
ATOM 3937 N N . ARG A 1 484 ? 1.925 50.438 29.703 1 93.94 484 ARG A N 1
ATOM 3938 C CA . ARG A 1 484 ? 3.139 50.531 28.891 1 93.94 484 ARG A CA 1
ATOM 3939 C C . ARG A 1 484 ? 3.082 51.781 27.984 1 93.94 484 ARG A C 1
ATOM 3941 O O . ARG A 1 484 ? 3.805 51.844 27 1 93.94 484 ARG A O 1
ATOM 3948 N N . GLY A 1 485 ? 2.105 52.656 28.328 1 93.62 485 GLY A N 1
ATOM 3949 C CA . GLY A 1 485 ? 1.943 53.844 27.484 1 93.62 485 GLY A CA 1
ATOM 3950 C C . GLY A 1 485 ? 0.768 53.75 26.531 1 93.62 485 GLY A C 1
ATOM 3951 O O . GLY A 1 485 ? 0.22 52.656 26.328 1 93.62 485 GLY A O 1
ATOM 3952 N N . LYS A 1 486 ? 0.422 54.875 25.969 1 95.81 486 LYS A N 1
ATOM 3953 C CA . LYS A 1 486 ? -0.725 54.938 25.062 1 95.81 486 LYS A CA 1
ATOM 3954 C C . LYS A 1 486 ? -0.299 54.75 23.625 1 95.81 486 LYS A C 1
ATOM 3956 O O . LYS A 1 486 ? 0.813 55.125 23.234 1 95.81 486 LYS A O 1
ATOM 3961 N N . GLY A 1 487 ? -1.305 54.156 22.828 1 97.38 487 GLY A N 1
ATOM 3962 C CA . GLY A 1 487 ? -1.11 54.062 21.375 1 97.38 487 GLY A CA 1
ATOM 3963 C C . GLY A 1 487 ? -0.787 52.656 20.906 1 97.38 487 GLY A C 1
ATOM 3964 O O . GLY A 1 487 ? -0.905 51.688 21.672 1 97.38 487 GLY A O 1
ATOM 3965 N N . LEU A 1 488 ? -0.501 52.562 19.578 1 98.06 488 LEU A N 1
ATOM 3966 C CA . LEU A 1 488 ? -0.019 51.312 18.953 1 98.06 488 LEU A CA 1
ATOM 3967 C C . LEU A 1 488 ? 1.501 51.25 19.031 1 98.06 488 LEU A C 1
ATOM 3969 O O . LEU A 1 488 ? 2.203 52.156 18.594 1 98.06 488 LEU A O 1
ATOM 3973 N N . GLN A 1 489 ? 2.018 50.25 19.656 1 98.25 489 GLN A N 1
ATOM 3974 C CA . GLN A 1 489 ? 3.447 50.062 19.875 1 98.25 489 GLN A CA 1
ATOM 3975 C C . GLN A 1 489 ? 3.912 48.688 19.359 1 98.25 489 GLN A C 1
ATOM 3977 O O . GLN A 1 489 ? 3.191 47.688 19.469 1 98.25 489 GLN A O 1
ATOM 3982 N N . VAL A 1 490 ? 5.109 48.688 18.75 1 98.31 490 VAL A N 1
ATOM 3983 C CA . VAL A 1 490 ? 5.734 47.469 18.297 1 98.31 490 VAL A CA 1
ATOM 3984 C C . VAL A 1 490 ? 7.105 47.312 18.953 1 98.31 490 VAL A C 1
ATOM 3986 O O . VAL A 1 490 ? 7.938 48.219 18.891 1 98.31 490 VAL A O 1
ATOM 3989 N N . PHE A 1 491 ? 7.328 46.219 19.609 1 97.94 491 PHE A N 1
ATOM 3990 C CA . PHE A 1 491 ? 8.594 45.875 20.25 1 97.94 491 PHE A CA 1
ATOM 3991 C C . PHE A 1 491 ? 9.312 44.781 19.469 1 97.94 491 PHE A C 1
ATOM 3993 O O . PHE A 1 491 ? 8.688 43.812 19.047 1 97.94 491 PHE A O 1
ATOM 4000 N N . VAL A 1 492 ? 10.555 44.969 19.219 1 97.81 492 VAL A N 1
ATOM 4001 C CA . VAL A 1 492 ? 11.438 43.969 18.625 1 97.81 492 VAL A CA 1
ATOM 4002 C C . VAL A 1 492 ? 12.508 43.562 19.625 1 97.81 492 VAL A C 1
ATOM 4004 O O . VAL A 1 492 ? 13.305 44.406 20.078 1 97.81 492 VAL A O 1
ATOM 4007 N N . ASP A 1 493 ? 12.484 42.344 19.984 1 96.31 493 ASP A N 1
ATOM 4008 C CA . ASP A 1 493 ? 13.438 41.844 20.953 1 96.31 493 ASP A CA 1
ATOM 4009 C C . ASP A 1 493 ? 13.406 42.656 22.25 1 96.31 493 ASP A C 1
ATOM 4011 O O . ASP A 1 493 ? 14.461 43.062 22.75 1 96.31 493 ASP A O 1
ATOM 4015 N N . GLY A 1 494 ? 12.164 42.969 22.641 1 95.44 494 GLY A N 1
ATOM 4016 C CA . GLY A 1 494 ? 11.961 43.625 23.922 1 95.44 494 GLY A CA 1
ATOM 4017 C C . GLY A 1 494 ? 12.109 45.125 23.875 1 95.44 494 GLY A C 1
ATOM 4018 O O . GLY A 1 494 ? 11.828 45.812 24.844 1 95.44 494 GLY A O 1
ATOM 4019 N N . LYS A 1 495 ? 12.516 45.625 22.75 1 96.44 495 LYS A N 1
ATOM 4020 C CA . LYS A 1 495 ? 12.75 47.062 22.625 1 96.44 495 LYS A CA 1
ATOM 4021 C C . LYS A 1 495 ? 11.68 47.719 21.75 1 96.44 495 LYS A C 1
ATOM 4023 O O . LYS A 1 495 ? 11.297 47.188 20.719 1 96.44 495 LYS A O 1
ATOM 4028 N N . LEU A 1 496 ? 11.234 48.875 22.219 1 97.06 496 LEU A N 1
ATOM 4029 C CA . LEU A 1 496 ? 10.281 49.625 21.422 1 97.06 496 LEU A CA 1
ATOM 4030 C C . LEU A 1 496 ? 10.914 50.094 20.094 1 97.06 496 LEU A C 1
ATOM 4032 O O . LEU A 1 496 ? 11.883 50.844 20.094 1 97.06 496 LEU A O 1
ATOM 4036 N N . SER A 1 497 ? 10.398 49.656 19.062 1 97.5 497 SER A N 1
ATOM 4037 C CA . SER A 1 497 ? 11.008 49.906 17.75 1 97.5 497 SER A CA 1
ATOM 4038 C C . SER A 1 497 ? 10.102 50.75 16.859 1 97.5 497 SER A C 1
ATOM 4040 O O . SER A 1 497 ? 10.539 51.25 15.82 1 97.5 497 SER A O 1
ATOM 4042 N N . GLY A 1 498 ? 8.852 50.906 17.172 1 97.38 498 GLY A N 1
ATOM 4043 C CA . GLY A 1 498 ? 7.898 51.719 16.469 1 97.38 498 GLY A CA 1
ATOM 4044 C C . GLY A 1 498 ? 6.641 52.031 17.266 1 97.38 498 GLY A C 1
ATOM 4045 O O . GLY A 1 498 ? 6.215 51.188 18.078 1 97.38 498 GLY A O 1
ATOM 4046 N N . SER A 1 499 ? 6.035 53.188 17.031 1 97.19 499 SER A N 1
ATOM 4047 C CA . SER A 1 499 ? 4.793 53.531 17.719 1 97.19 499 SER A CA 1
ATOM 4048 C C . SER A 1 499 ? 3.994 54.562 16.938 1 97.19 499 SER A C 1
ATOM 4050 O O . SER A 1 499 ? 4.539 55.25 16.062 1 97.19 499 SER A O 1
ATOM 4052 N N . ARG A 1 500 ? 2.74 54.625 17.219 1 96.06 500 ARG A N 1
ATOM 4053 C CA . ARG A 1 500 ? 1.832 55.656 16.719 1 96.06 500 ARG A CA 1
ATOM 4054 C C . ARG A 1 500 ? 0.664 55.875 17.672 1 96.06 500 ARG A C 1
ATOM 4056 O O . ARG A 1 500 ? 0.208 54.906 18.328 1 96.06 500 ARG A O 1
ATOM 4063 N N . ASP A 1 501 ? 0.084 57.031 17.672 1 95.12 501 ASP A N 1
ATOM 4064 C CA . ASP A 1 501 ? -0.914 57.406 18.672 1 95.12 501 ASP A CA 1
ATOM 4065 C C . ASP A 1 501 ? -2.268 56.781 18.375 1 95.12 501 ASP A C 1
ATOM 4067 O O . ASP A 1 501 ? -3.053 56.5 19.281 1 95.12 501 ASP A O 1
ATOM 4071 N N . THR A 1 502 ? -2.572 56.531 17.109 1 94.69 502 THR A N 1
ATOM 4072 C CA . THR A 1 502 ? -3.857 55.969 16.703 1 94.69 502 THR A CA 1
ATOM 4073 C C . THR A 1 502 ? -3.678 54.594 16.062 1 94.69 502 THR A C 1
ATOM 4075 O O . THR A 1 502 ? -2.57 54.25 15.664 1 94.69 502 THR A O 1
ATOM 4078 N N . ILE A 1 503 ? -4.762 53.906 16.078 1 94.81 503 ILE A N 1
ATOM 4079 C CA . ILE A 1 503 ? -4.723 52.625 15.422 1 94.81 503 ILE A CA 1
ATOM 4080 C C . ILE A 1 503 ? -4.598 52.781 13.914 1 94.81 503 ILE A C 1
ATOM 4082 O O . ILE A 1 503 ? -5.16 53.719 13.344 1 94.81 503 ILE A O 1
ATOM 4086 N N . GLY A 1 504 ? -3.754 52.062 13.242 1 93.75 504 GLY A N 1
ATOM 4087 C CA . GLY A 1 504 ? -3.492 52.156 11.812 1 93.75 504 GLY A CA 1
ATOM 4088 C C . GLY A 1 504 ? -2.195 51.469 11.414 1 93.75 504 GLY A C 1
ATOM 4089 O O . GLY A 1 504 ? -1.481 50.938 12.258 1 93.75 504 GLY A O 1
ATOM 4090 N N . SER A 1 505 ? -1.847 51.656 10.148 1 96.94 505 SER A N 1
ATOM 4091 C CA . SER A 1 505 ? -0.705 50.938 9.586 1 96.94 505 SER A CA 1
ATOM 4092 C C . SER A 1 505 ? 0.611 51.5 10.109 1 96.94 505 SER A C 1
ATOM 4094 O O . SER A 1 505 ? 0.785 52.719 10.195 1 96.94 505 SER A O 1
ATOM 4096 N N . LEU A 1 506 ? 1.523 50.656 10.492 1 98.19 506 LEU A N 1
ATOM 4097 C CA . LEU A 1 506 ? 2.852 50.969 11.008 1 98.19 506 LEU A CA 1
ATOM 4098 C C . LEU A 1 506 ? 3.891 50 10.469 1 98.19 506 LEU A C 1
ATOM 4100 O O . LEU A 1 506 ? 3.75 48.781 10.625 1 98.19 506 LEU A O 1
ATOM 4104 N N . LYS A 1 507 ? 4.891 50.469 9.734 1 98.31 507 LYS A N 1
ATOM 4105 C CA . LYS A 1 507 ? 6.008 49.656 9.258 1 98.31 507 LYS A CA 1
ATOM 4106 C C . LYS A 1 507 ? 7.211 49.781 10.188 1 98.31 507 LYS A C 1
ATOM 4108 O O . LYS A 1 507 ? 7.637 50.906 10.516 1 98.31 507 LYS A O 1
ATOM 4113 N N . VAL A 1 508 ? 7.73 48.719 10.609 1 98.44 508 VAL A N 1
ATOM 4114 C CA . VAL A 1 508 ? 8.82 48.719 11.578 1 98.44 508 VAL A CA 1
ATOM 4115 C C . VAL A 1 508 ? 9.977 47.875 11.055 1 98.44 508 VAL A C 1
ATOM 4117 O O . VAL A 1 508 ? 9.758 46.781 10.492 1 98.44 508 VAL A O 1
ATOM 4120 N N . ASN A 1 509 ? 11.195 48.375 11.195 1 98 509 ASN A N 1
ATOM 4121 C CA . ASN A 1 509 ? 12.375 47.562 10.914 1 98 509 ASN A CA 1
ATOM 4122 C C . ASN A 1 509 ? 12.617 46.531 12.008 1 98 509 ASN A C 1
ATOM 4124 O O . ASN A 1 509 ? 12.633 46.875 13.195 1 98 509 ASN A O 1
ATOM 4128 N N . VAL A 1 510 ? 12.781 45.281 11.648 1 97.12 510 VAL A N 1
ATOM 4129 C CA . VAL A 1 510 ? 12.93 44.219 12.625 1 97.12 510 VAL A CA 1
ATOM 4130 C C . VAL A 1 510 ? 14.391 43.781 12.672 1 97.12 510 VAL A C 1
ATOM 4132 O O . VAL A 1 510 ? 14.789 43.062 13.594 1 97.12 510 VAL A O 1
ATOM 4135 N N . GLY A 1 511 ? 15.258 44.188 11.688 1 95.38 511 GLY A N 1
ATOM 4136 C CA . GLY A 1 511 ? 16.641 43.781 11.602 1 95.38 511 GLY A CA 1
ATOM 4137 C C . GLY A 1 511 ? 16.859 42.594 10.688 1 95.38 511 GLY A C 1
ATOM 4138 O O . GLY A 1 511 ? 15.891 41.969 10.211 1 95.38 511 GLY A O 1
ATOM 4139 N N . ALA A 1 512 ? 18.125 42.25 10.469 1 94.75 512 ALA A N 1
ATOM 4140 C CA . ALA A 1 512 ? 18.5 41.125 9.586 1 94.75 512 ALA A CA 1
ATOM 4141 C C . ALA A 1 512 ? 18.078 39.781 10.188 1 94.75 512 ALA A C 1
ATOM 4143 O O . ALA A 1 512 ? 17.969 39.656 11.406 1 94.75 512 ALA A O 1
ATOM 4144 N N . TYR A 1 513 ? 17.812 38.844 9.32 1 94.56 513 TYR A N 1
ATOM 4145 C CA . TYR A 1 513 ? 17.469 37.469 9.711 1 94.56 513 TYR A CA 1
ATOM 4146 C C . TYR A 1 513 ? 18.516 36.906 10.672 1 94.56 513 TYR A C 1
ATOM 4148 O O . TYR A 1 513 ? 19.719 37.062 10.445 1 94.56 513 TYR A O 1
ATOM 4156 N N . VAL A 1 514 ? 18.094 36.344 11.703 1 92.06 514 VAL A N 1
ATOM 4157 C CA . VAL A 1 514 ? 18.953 35.625 12.648 1 92.06 514 VAL A CA 1
ATOM 4158 C C . VAL A 1 514 ? 18.609 34.156 12.664 1 92.06 514 VAL A C 1
ATOM 4160 O O . VAL A 1 514 ? 17.484 33.781 12.984 1 92.06 514 VAL A O 1
ATOM 4163 N N . GLN A 1 515 ? 19.562 33.312 12.289 1 85.88 515 GLN A N 1
ATOM 4164 C CA . GLN A 1 515 ? 19.344 31.891 12.352 1 85.88 515 GLN A CA 1
ATOM 4165 C C . GLN A 1 515 ? 19.172 31.406 13.789 1 85.88 515 GLN A C 1
ATOM 4167 O O . GLN A 1 515 ? 20.016 31.688 14.641 1 85.88 515 GLN A O 1
ATOM 4172 N N . PRO A 1 516 ? 18.047 30.859 14.023 1 78.62 516 PRO A N 1
ATOM 4173 C CA . PRO A 1 516 ? 17.906 30.328 15.375 1 78.62 516 PRO A CA 1
ATOM 4174 C C . PRO A 1 516 ? 19.031 29.375 15.766 1 78.62 516 PRO A C 1
ATOM 4176 O O . PRO A 1 516 ? 19.594 28.703 14.906 1 78.62 516 PRO A O 1
ATOM 4179 N N . ALA A 1 517 ? 19.578 29.547 17.047 1 64.75 517 ALA A N 1
ATOM 4180 C CA . ALA A 1 517 ? 20.625 28.656 17.516 1 64.75 517 ALA A CA 1
ATOM 4181 C C . ALA A 1 517 ? 20.297 27.203 17.188 1 64.75 517 ALA A C 1
ATOM 4183 O O . ALA A 1 517 ? 19.172 26.75 17.406 1 64.75 517 ALA A O 1
ATOM 4184 N N . ALA A 1 518 ? 21.203 26.688 16.328 1 58.75 518 ALA A N 1
ATOM 4185 C CA . ALA A 1 518 ? 20.953 25.359 15.781 1 58.75 518 ALA A CA 1
ATOM 4186 C C . ALA A 1 518 ? 20.969 24.297 16.875 1 58.75 518 ALA A C 1
ATOM 4188 O O . ALA A 1 518 ? 22 24.094 17.531 1 58.75 518 ALA A O 1
ATOM 4189 N N . ALA A 1 519 ? 19.719 23.906 17.469 1 65.38 519 ALA A N 1
ATOM 4190 C CA . ALA A 1 519 ? 19.719 22.672 18.25 1 65.38 519 ALA A CA 1
ATOM 4191 C C . ALA A 1 519 ? 20.188 21.484 17.391 1 65.38 519 ALA A C 1
ATOM 4193 O O . ALA A 1 519 ? 19.953 21.469 16.188 1 65.38 519 ALA A O 1
ATOM 4194 N N . SER A 1 520 ? 21.062 20.703 17.953 1 81.31 520 SER A N 1
ATOM 4195 C CA . SER A 1 520 ? 21.484 19.469 17.266 1 81.31 520 SER A CA 1
ATOM 4196 C C . SER A 1 520 ? 20.281 18.656 16.812 1 81.31 520 SER A C 1
ATOM 4198 O O . SER A 1 520 ? 19.281 18.562 17.531 1 81.31 520 SER A O 1
ATOM 4200 N N . PHE A 1 521 ? 20.312 18.281 15.609 1 90.19 521 PHE A N 1
ATOM 4201 C CA . PHE A 1 521 ? 19.25 17.469 15.047 1 90.19 521 PHE A CA 1
ATOM 4202 C C . PHE A 1 521 ? 19.125 16.141 15.789 1 90.19 521 PHE A C 1
ATOM 4204 O O . PHE A 1 521 ? 20.125 15.438 15.969 1 90.19 521 PHE A O 1
ATOM 4211 N N . SER A 1 522 ? 18 15.922 16.312 1 93.62 522 SER A N 1
ATOM 4212 C CA . SER A 1 522 ? 17.719 14.695 17.047 1 93.62 522 SER A CA 1
ATOM 4213 C C . SER A 1 522 ? 16.469 13.992 16.5 1 93.62 522 SER A C 1
ATOM 4215 O O . SER A 1 522 ? 15.648 14.617 15.828 1 93.62 522 SER A O 1
ATOM 4217 N N . VAL A 1 523 ? 16.453 12.703 16.688 1 96 523 VAL A N 1
ATOM 4218 C CA . VAL A 1 523 ? 15.305 11.891 16.281 1 96 523 VAL A CA 1
ATOM 4219 C C . VAL A 1 523 ? 14.789 11.094 17.484 1 96 523 VAL A C 1
ATOM 4221 O O . VAL A 1 523 ? 15.555 10.797 18.406 1 96 523 VAL A O 1
ATOM 4224 N N . ASN A 1 524 ? 13.508 10.844 17.547 1 97.06 524 ASN A N 1
ATOM 4225 C CA . ASN A 1 524 ? 12.891 9.977 18.547 1 97.06 524 ASN A CA 1
ATOM 4226 C C . ASN A 1 524 ? 13 8.508 18.156 1 97.06 524 ASN A C 1
ATOM 4228 O O . ASN A 1 524 ? 12.25 8.023 17.312 1 97.06 524 ASN A O 1
ATOM 4232 N N . ILE A 1 525 ? 13.836 7.742 18.844 1 96.25 525 ILE A N 1
ATOM 4233 C CA . ILE A 1 525 ? 14.133 6.375 18.438 1 96.25 525 ILE A CA 1
ATOM 4234 C C . ILE A 1 525 ? 13.125 5.414 19.062 1 96.25 525 ILE A C 1
ATOM 4236 O O . ILE A 1 525 ? 13.102 4.227 18.734 1 96.25 525 ILE A O 1
ATOM 4240 N N . ALA A 1 526 ? 12.281 5.922 19.922 1 96.94 526 ALA A N 1
ATOM 4241 C CA . ALA A 1 526 ? 11.234 5.086 20.5 1 96.94 526 ALA A CA 1
ATOM 4242 C C . ALA A 1 526 ? 10.047 4.965 19.547 1 96.94 526 ALA A C 1
ATOM 4244 O O . ALA A 1 526 ? 9.32 3.971 19.562 1 96.94 526 ALA A O 1
ATOM 4245 N N . ALA A 1 527 ? 9.867 5.914 18.703 1 95.5 527 ALA A N 1
ATOM 4246 C CA . ALA A 1 527 ? 8.68 5.988 17.844 1 95.5 527 ALA A CA 1
ATOM 4247 C C . ALA A 1 527 ? 8.656 4.848 16.828 1 95.5 527 ALA A C 1
ATOM 4249 O O . ALA A 1 527 ? 9.648 4.613 16.141 1 95.5 527 ALA A O 1
ATOM 4250 N N . ASN A 1 528 ? 7.57 4.148 16.812 1 92.44 528 ASN A N 1
ATOM 4251 C CA . ASN A 1 528 ? 7.297 3.074 15.875 1 92.44 528 ASN A CA 1
ATOM 4252 C C . ASN A 1 528 ? 5.82 3.027 15.492 1 92.44 528 ASN A C 1
ATOM 4254 O O . ASN A 1 528 ? 5.125 2.057 15.797 1 92.44 528 ASN A O 1
ATOM 4258 N N . SER A 1 529 ? 5.441 3.992 14.695 1 86.5 529 SER A N 1
ATOM 4259 C CA . SER A 1 529 ? 4.031 4.195 14.367 1 86.5 529 SER A CA 1
ATOM 4260 C C . SER A 1 529 ? 3.506 3.088 13.461 1 86.5 529 SER A C 1
ATOM 4262 O O . SER A 1 529 ? 2.305 2.811 13.445 1 86.5 529 SER A O 1
ATOM 4264 N N . GLN A 1 530 ? 4.344 2.445 12.75 1 79.38 530 GLN A N 1
ATOM 4265 C CA . GLN A 1 530 ? 3.916 1.421 11.805 1 79.38 530 GLN A CA 1
ATOM 4266 C C . GLN A 1 530 ? 4.188 0.021 12.352 1 79.38 530 GLN A C 1
ATOM 4268 O O . GLN A 1 530 ? 3.904 -0.976 11.68 1 79.38 530 GLN A O 1
ATOM 4273 N N . ARG A 1 531 ? 4.793 -0.086 13.531 1 81.06 531 ARG A N 1
ATOM 4274 C CA . ARG A 1 531 ? 5.035 -1.329 14.258 1 81.06 531 ARG A CA 1
ATOM 4275 C C . ARG A 1 531 ? 5.977 -2.242 13.484 1 81.06 531 ARG A C 1
ATOM 4277 O O . ARG A 1 531 ? 5.699 -3.432 13.312 1 81.06 531 ARG A O 1
ATOM 4284 N N . PHE A 1 532 ? 6.977 -1.673 12.969 1 77.31 532 PHE A N 1
ATOM 4285 C CA . PHE A 1 532 ? 8.016 -2.477 12.344 1 77.31 532 PHE A CA 1
ATOM 4286 C C . PHE A 1 532 ? 8.773 -3.293 13.383 1 77.31 532 PHE A C 1
ATOM 4288 O O . PHE A 1 532 ? 9.25 -2.748 14.383 1 77.31 532 PHE A O 1
ATOM 4295 N N . PRO A 1 533 ? 8.93 -4.555 13.156 1 69.12 533 PRO A N 1
ATOM 4296 C CA . PRO A 1 533 ? 9.5 -5.422 14.188 1 69.12 533 PRO A CA 1
ATOM 4297 C C . PRO A 1 533 ? 10.969 -5.117 14.469 1 69.12 533 PRO A C 1
ATOM 4299 O O . PRO A 1 533 ? 11.477 -5.422 15.547 1 69.12 533 PRO A O 1
ATOM 4302 N N . GLN A 1 534 ? 11.688 -4.594 13.477 1 79.25 534 GLN A N 1
ATOM 4303 C CA . GLN A 1 534 ? 13.109 -4.352 13.672 1 79.25 534 GLN A CA 1
ATOM 4304 C C . GLN A 1 534 ? 13.352 -3.053 14.43 1 79.25 534 GLN A C 1
ATOM 4306 O O . GLN A 1 534 ? 14.484 -2.758 14.828 1 79.25 534 GLN A O 1
ATOM 4311 N N . LEU A 1 535 ? 12.32 -2.268 14.711 1 89.5 535 LEU A N 1
ATOM 4312 C CA . LEU A 1 535 ? 12.414 -1.03 15.477 1 89.5 535 LEU A CA 1
ATOM 4313 C C . LEU A 1 535 ? 11.945 -1.244 16.906 1 89.5 535 LEU A C 1
ATOM 4315 O O . LEU A 1 535 ? 11.617 -2.369 17.297 1 89.5 535 LEU A O 1
ATOM 4319 N N . THR A 1 536 ? 11.992 -0.194 17.641 1 93.19 536 THR A N 1
ATOM 4320 C CA . THR A 1 536 ? 11.617 -0.236 19.062 1 93.19 536 THR A CA 1
ATOM 4321 C C . THR A 1 536 ? 10.219 -0.816 19.234 1 93.19 536 THR A C 1
ATOM 4323 O O . THR A 1 536 ? 9.305 -0.481 18.469 1 93.19 536 THR A O 1
ATOM 4326 N N . THR A 1 537 ? 10.078 -1.756 20.125 1 86.5 537 THR A N 1
ATOM 4327 C CA . THR A 1 537 ? 8.781 -2.312 20.5 1 86.5 537 THR A CA 1
ATOM 4328 C C . THR A 1 537 ? 8.461 -2.014 21.969 1 86.5 537 THR A C 1
ATOM 4330 O O . THR A 1 537 ? 9.367 -1.753 22.766 1 86.5 537 THR A O 1
ATOM 4333 N N . ALA A 1 538 ? 7.191 -2.014 22.25 1 92.38 538 ALA A N 1
ATOM 4334 C CA . ALA A 1 538 ? 6.746 -1.735 23.609 1 92.38 538 ALA A CA 1
ATOM 4335 C C . ALA A 1 538 ? 6.281 -3.012 24.312 1 92.38 538 ALA A C 1
ATOM 4337 O O . ALA A 1 538 ? 5.867 -3.969 23.656 1 92.38 538 ALA A O 1
ATOM 4338 N N . PHE A 1 539 ? 6.465 -3.035 25.625 1 87 539 PHE A N 1
ATOM 4339 C CA . PHE A 1 539 ? 5.977 -4.109 26.484 1 87 539 PHE A CA 1
ATOM 4340 C C . PHE A 1 539 ? 5.449 -3.553 27.797 1 87 539 PHE A C 1
ATOM 4342 O O . PHE A 1 539 ? 5.68 -2.387 28.125 1 87 539 PHE A O 1
ATOM 4349 N N . ALA A 1 540 ? 4.633 -4.332 28.5 1 92.25 540 ALA A N 1
ATOM 4350 C CA . ALA A 1 540 ? 4.07 -3.916 29.781 1 92.25 540 ALA A CA 1
ATOM 4351 C C . ALA A 1 540 ? 3.748 -5.125 30.656 1 92.25 540 ALA A C 1
ATOM 4353 O O . ALA A 1 540 ? 3.637 -6.246 30.172 1 92.25 540 ALA A O 1
ATOM 4354 N N . SER A 1 541 ? 3.742 -4.832 32 1 91.06 541 SER A N 1
ATOM 4355 C CA . SER A 1 541 ? 3.344 -5.879 32.938 1 91.06 541 SER A CA 1
ATOM 4356 C C . SER A 1 541 ? 1.859 -6.203 32.812 1 91.06 541 SER A C 1
ATOM 4358 O O . SER A 1 541 ? 1.438 -7.328 33.094 1 91.06 541 SER A O 1
ATOM 4360 N N . TYR A 1 542 ? 1.109 -5.188 32.531 1 88.62 542 TYR A N 1
ATOM 4361 C CA . TYR A 1 542 ? -0.326 -5.273 32.281 1 88.62 542 TYR A CA 1
ATOM 4362 C C . TYR A 1 542 ? -0.772 -4.211 31.281 1 88.62 542 TYR A C 1
ATOM 4364 O O . TYR A 1 542 ? -0.224 -3.105 31.25 1 88.62 542 TYR A O 1
ATOM 4372 N N . THR A 1 543 ? -1.633 -4.656 30.391 1 86.75 543 THR A N 1
ATOM 4373 C CA . THR A 1 543 ? -2.285 -3.727 29.484 1 86.75 543 THR A CA 1
ATOM 4374 C C . THR A 1 543 ? -3.801 -3.879 29.547 1 86.75 543 THR A C 1
ATOM 4376 O O . THR A 1 543 ? -4.328 -4.984 29.406 1 86.75 543 THR A O 1
ATOM 4379 N N . SER A 1 544 ? -4.406 -2.719 29.797 1 83.31 544 SER A N 1
ATOM 4380 C CA . SER A 1 544 ? -5.863 -2.729 29.75 1 83.31 544 SER A CA 1
ATOM 4381 C C . SER A 1 544 ? -6.359 -3.342 28.438 1 83.31 544 SER A C 1
ATOM 4383 O O . SER A 1 544 ? -5.766 -3.127 27.375 1 83.31 544 SER A O 1
ATOM 4385 N N . PRO A 1 545 ? -7.461 -4.066 28.5 1 65.44 545 PRO A N 1
ATOM 4386 C CA . PRO A 1 545 ? -8.016 -4.676 27.281 1 65.44 545 PRO A CA 1
ATOM 4387 C C . PRO A 1 545 ? -8.414 -3.641 26.234 1 65.44 545 PRO A C 1
ATOM 4389 O O . PRO A 1 545 ? -8.617 -3.988 25.062 1 65.44 545 PRO A O 1
ATOM 4392 N N . HIS A 1 546 ? -8.523 -2.41 26.609 1 68.88 546 HIS A N 1
ATOM 4393 C CA . HIS A 1 546 ? -8.938 -1.349 25.703 1 68.88 546 HIS A CA 1
ATOM 4394 C C . HIS A 1 546 ? -7.73 -0.673 25.062 1 68.88 546 HIS A C 1
ATOM 4396 O O . HIS A 1 546 ? -7.891 0.228 24.234 1 68.88 546 HIS A O 1
ATOM 4402 N N . ASP A 1 547 ? -6.562 -1.102 25.453 1 81.12 547 ASP A N 1
ATOM 4403 C CA . ASP A 1 547 ? -5.344 -0.4 25.062 1 81.12 547 ASP A CA 1
ATOM 4404 C C . ASP A 1 547 ? -4.367 -1.345 24.375 1 81.12 547 ASP A C 1
ATOM 4406 O O . ASP A 1 547 ? -4.668 -2.525 24.188 1 81.12 547 ASP A O 1
ATOM 4410 N N . HIS A 1 548 ? -3.316 -0.791 23.859 1 80.44 548 HIS A N 1
ATOM 4411 C CA . HIS A 1 548 ? -2.182 -1.521 23.312 1 80.44 548 HIS A CA 1
ATOM 4412 C C . HIS A 1 548 ? -0.865 -0.831 23.656 1 80.44 548 HIS A C 1
ATOM 4414 O O . HIS A 1 548 ? -0.771 0.398 23.594 1 80.44 548 HIS A O 1
ATOM 4420 N N . PRO A 1 549 ? 0.115 -1.566 24 1 88.75 549 PRO A N 1
ATOM 4421 C CA . PRO A 1 549 ? 1.375 -0.942 24.406 1 88.75 549 PRO A CA 1
ATOM 4422 C C . PRO A 1 549 ? 1.99 -0.079 23.312 1 88.75 549 PRO A C 1
ATOM 4424 O O . PRO A 1 549 ? 2.564 0.975 23.594 1 88.75 549 PRO A O 1
ATOM 4427 N N . MET A 1 550 ? 1.852 -0.438 22.031 1 89 550 MET A N 1
ATOM 4428 C CA . MET A 1 550 ? 2.486 0.28 20.922 1 89 550 MET A CA 1
ATOM 4429 C C . MET A 1 550 ? 1.882 1.671 20.766 1 89 550 MET A C 1
ATOM 4431 O O . MET A 1 550 ? 2.467 2.533 20.109 1 89 550 MET A O 1
ATOM 4435 N N . ARG A 1 551 ? 0.754 1.893 21.359 1 89.88 551 ARG A N 1
ATOM 4436 C CA . ARG A 1 551 ? 0.12 3.203 21.25 1 89.88 551 ARG A CA 1
ATOM 4437 C C . ARG A 1 551 ? 0.895 4.254 22.031 1 89.88 551 ARG A C 1
ATOM 4439 O O . ARG A 1 551 ? 0.771 5.449 21.781 1 89.88 551 ARG A O 1
ATOM 4446 N N . ALA A 1 552 ? 1.722 3.809 22.969 1 95.94 552 ALA A N 1
ATOM 4447 C CA . ALA A 1 552 ? 2.498 4.746 23.766 1 95.94 552 ALA A CA 1
ATOM 4448 C C . ALA A 1 552 ? 3.818 5.094 23.094 1 95.94 552 ALA A C 1
ATOM 4450 O O . ALA A 1 552 ? 4.664 5.781 23.672 1 95.94 552 ALA A O 1
ATOM 4451 N N . ILE A 1 553 ? 4.07 4.578 21.891 1 96.44 553 ILE A N 1
ATOM 4452 C CA . ILE A 1 553 ? 5.266 4.957 21.141 1 96.44 553 ILE A CA 1
ATOM 4453 C C . ILE A 1 553 ? 4.918 5.141 19.672 1 96.44 553 ILE A C 1
ATOM 4455 O O . ILE A 1 553 ? 5.715 4.801 18.797 1 96.44 553 ILE A O 1
ATOM 4459 N N . ASP A 1 554 ? 3.75 5.531 19.281 1 93.06 554 ASP A N 1
ATOM 4460 C CA . ASP A 1 554 ? 3.297 5.641 17.906 1 93.06 554 ASP A CA 1
ATOM 4461 C C . ASP A 1 554 ? 3.48 7.059 17.375 1 93.06 554 ASP A C 1
ATOM 4463 O O . ASP A 1 554 ? 3.08 7.367 16.25 1 93.06 554 ASP A O 1
ATOM 4467 N N . GLY A 1 555 ? 4.055 8.016 18.141 1 93.5 555 GLY A N 1
ATOM 4468 C CA . GLY A 1 555 ? 4.371 9.367 17.703 1 93.5 555 GLY A CA 1
ATOM 4469 C C . GLY A 1 555 ? 3.207 10.328 17.828 1 93.5 555 GLY A C 1
ATOM 4470 O O . GLY A 1 555 ? 3.238 11.422 17.266 1 93.5 555 GLY A O 1
ATOM 4471 N N . ILE A 1 556 ? 2.152 9.906 18.594 1 91.62 556 ILE A N 1
ATOM 4472 C CA . ILE A 1 556 ? 0.927 10.695 18.656 1 91.62 556 ILE A CA 1
ATOM 4473 C C . ILE A 1 556 ? 0.58 11 20.109 1 91.62 556 ILE A C 1
ATOM 4475 O O . ILE A 1 556 ? 0.65 10.117 20.969 1 91.62 556 ILE A O 1
ATOM 4479 N N . VAL A 1 557 ? 0.278 12.188 20.391 1 90.38 557 VAL A N 1
ATOM 4480 C CA . VAL A 1 557 ? -0.3 12.602 21.672 1 90.38 557 VAL A CA 1
ATOM 4481 C C . VAL A 1 557 ? -1.625 13.32 21.422 1 90.38 557 VAL A C 1
ATOM 4483 O O . VAL A 1 557 ? -1.648 14.531 21.188 1 90.38 557 VAL A O 1
ATOM 4486 N N . TRP A 1 558 ? -2.771 12.562 21.531 1 85.06 558 TRP A N 1
ATOM 4487 C CA . TRP A 1 558 ? -4.094 13.164 21.406 1 85.06 558 TRP A CA 1
ATOM 4488 C C . TRP A 1 558 ? -4.551 13.766 22.734 1 85.06 558 TRP A C 1
ATOM 4490 O O . TRP A 1 558 ? -4.023 13.406 23.797 1 85.06 558 TRP A O 1
ATOM 4500 N N . ARG A 1 559 ? -5.43 14.703 22.578 1 82.31 559 ARG A N 1
ATOM 4501 C CA . ARG A 1 559 ? -6.066 15.219 23.781 1 82.31 559 ARG A CA 1
ATOM 4502 C C . ARG A 1 559 ? -6.848 14.125 24.5 1 82.31 559 ARG A C 1
ATOM 4504 O O . ARG A 1 559 ? -7.332 13.18 23.875 1 82.31 559 ARG A O 1
ATOM 4511 N N . THR A 1 560 ? -6.941 14.289 25.719 1 76.94 560 THR A N 1
ATOM 4512 C CA . THR A 1 560 ? -7.582 13.305 26.578 1 76.94 560 THR A CA 1
ATOM 4513 C C . THR A 1 560 ? -9.031 13.078 26.156 1 76.94 560 THR A C 1
ATOM 4515 O O . THR A 1 560 ? -9.781 14.031 25.953 1 76.94 560 THR A O 1
ATOM 4518 N N . GLY A 1 561 ? -9.305 11.922 25.953 1 68.25 561 GLY A N 1
ATOM 4519 C CA . GLY A 1 561 ? -10.68 11.492 25.719 1 68.25 561 GLY A CA 1
ATOM 4520 C C . GLY A 1 561 ? -11.117 11.656 24.281 1 68.25 561 GLY A C 1
ATOM 4521 O O . GLY A 1 561 ? -12.25 11.32 23.922 1 68.25 561 GLY A O 1
ATOM 4522 N N . ILE A 1 562 ? -10.328 12.078 23.297 1 66.19 562 ILE A N 1
ATOM 4523 C CA . ILE A 1 562 ? -10.75 12.352 21.922 1 66.19 562 ILE A CA 1
ATOM 4524 C C . ILE A 1 562 ? -9.797 11.672 20.953 1 66.19 562 ILE A C 1
ATOM 4526 O O . ILE A 1 562 ? -8.734 12.211 20.641 1 66.19 562 ILE A O 1
ATOM 4530 N N . PRO A 1 563 ? -9.992 10.602 20.234 1 60.97 563 PRO A N 1
ATOM 4531 C CA . PRO A 1 563 ? -10.773 9.477 20.75 1 60.97 563 PRO A CA 1
ATOM 4532 C C . PRO A 1 563 ? -10.117 8.805 21.953 1 60.97 563 PRO A C 1
ATOM 4534 O O . PRO A 1 563 ? -9.008 9.172 22.344 1 60.97 563 PRO A O 1
ATOM 4537 N N . GLN A 1 564 ? -10.711 7.934 22.672 1 49.5 564 GLN A N 1
ATOM 4538 C CA . GLN A 1 564 ? -10.289 7.328 23.922 1 49.5 564 GLN A CA 1
ATOM 4539 C C . GLN A 1 564 ? -9.234 6.25 23.688 1 49.5 564 GLN A C 1
ATOM 4541 O O . GLN A 1 564 ? -8.68 5.699 24.641 1 49.5 564 GLN A O 1
ATOM 4546 N N . ASN A 1 565 ? -8.648 6.137 22.547 1 55.44 565 ASN A N 1
ATOM 4547 C CA . ASN A 1 565 ? -7.895 4.902 22.344 1 55.44 565 ASN A CA 1
ATOM 4548 C C . ASN A 1 565 ? -6.543 5.164 21.688 1 55.44 565 ASN A C 1
ATOM 4550 O O . ASN A 1 565 ? -6.062 4.348 20.906 1 55.44 565 ASN A O 1
ATOM 4554 N N . SER A 1 566 ? -5.816 6.188 22.172 1 74.44 566 SER A N 1
ATOM 4555 C CA . SER A 1 566 ? -4.504 6.441 21.578 1 74.44 566 SER A CA 1
ATOM 4556 C C . SER A 1 566 ? -3.402 6.355 22.641 1 74.44 566 SER A C 1
ATOM 4558 O O . SER A 1 566 ? -2.393 7.059 22.547 1 74.44 566 SER A O 1
ATOM 4560 N N . ARG A 1 567 ? -3.684 5.496 23.656 1 89.38 567 ARG A N 1
ATOM 4561 C CA . ARG A 1 567 ? -2.777 5.426 24.797 1 89.38 567 ARG A CA 1
ATOM 4562 C C . ARG A 1 567 ? -2.615 3.986 25.281 1 89.38 567 ARG A C 1
ATOM 4564 O O . ARG A 1 567 ? -3.256 3.074 24.766 1 89.38 567 ARG A O 1
ATOM 4571 N N . TRP A 1 568 ? -1.662 3.805 26.156 1 94.12 568 TRP A N 1
ATOM 4572 C CA . TRP A 1 568 ? -1.545 2.611 26.984 1 94.12 568 TRP A CA 1
ATOM 4573 C C . TRP A 1 568 ? -1.965 2.904 28.422 1 94.12 568 TRP A C 1
ATOM 4575 O O . TRP A 1 568 ? -1.649 3.967 28.969 1 94.12 568 TRP A O 1
ATOM 4585 N N . THR A 1 569 ? -2.684 1.964 29.094 1 94.19 569 THR A N 1
ATOM 4586 C CA . THR A 1 569 ? -3.018 2.121 30.5 1 94.19 569 THR A CA 1
ATOM 4587 C C . THR A 1 569 ? -2.975 0.774 31.219 1 94.19 569 THR A C 1
ATOM 4589 O O . THR A 1 569 ? -3.035 -0.278 30.594 1 94.19 569 THR A O 1
ATOM 4592 N N . SER A 1 570 ? -2.801 0.84 32.531 1 95.25 570 SER A N 1
ATOM 4593 C CA . SER A 1 570 ? -2.955 -0.305 33.406 1 95.25 570 SER A CA 1
ATOM 4594 C C . SER A 1 570 ? -4.34 -0.325 34.062 1 95.25 570 SER A C 1
ATOM 4596 O O . SER A 1 570 ? -4.508 -0.816 35.188 1 95.25 570 SER A O 1
ATOM 4598 N N . TYR A 1 571 ? -5.262 0.264 33.406 1 91.56 571 TYR A N 1
ATOM 4599 C CA . TYR A 1 571 ? -6.633 0.267 33.906 1 91.56 571 TYR A CA 1
ATOM 4600 C C . TYR A 1 571 ? -7.113 -1.151 34.188 1 91.56 571 TYR A C 1
ATOM 4602 O O . TYR A 1 571 ? -6.98 -2.037 33.344 1 91.56 571 TYR A O 1
ATOM 4610 N N . GLN A 1 572 ? -7.605 -1.338 35.406 1 85.69 572 GLN A N 1
ATOM 4611 C CA . GLN A 1 572 ? -8.172 -2.6 35.875 1 85.69 572 GLN A CA 1
ATOM 4612 C C . GLN A 1 572 ? -7.082 -3.635 36.125 1 85.69 572 GLN A C 1
ATOM 4614 O O . GLN A 1 572 ? -7.359 -4.832 36.219 1 85.69 572 GLN A O 1
ATOM 4619 N N . SER A 1 573 ? -5.875 -3.18 36.281 1 92.06 573 SER A N 1
ATOM 4620 C CA . SER A 1 573 ? -4.789 -4.094 36.625 1 92.06 573 SER A CA 1
ATOM 4621 C C . SER A 1 573 ? -4.988 -4.703 38 1 92.06 573 SER A C 1
ATOM 4623 O O . SER A 1 573 ? -5.391 -4.008 38.938 1 92.06 573 SER A O 1
ATOM 4625 N N . PRO A 1 574 ? -4.742 -6.023 38.156 1 89.38 574 PRO A N 1
ATOM 4626 C CA . PRO A 1 574 ? -4.785 -6.629 39.5 1 89.38 574 PRO A CA 1
ATOM 4627 C C . PRO A 1 574 ? -3.531 -6.336 40.312 1 89.38 574 PRO A C 1
ATOM 4629 O O . PRO A 1 574 ? -3.471 -6.676 41.5 1 89.38 574 PRO A O 1
ATOM 4632 N N . ASN A 1 575 ? -2.553 -5.672 39.781 1 92.38 575 ASN A N 1
ATOM 4633 C CA . ASN A 1 575 ? -1.272 -5.426 40.438 1 92.38 575 ASN A CA 1
ATOM 4634 C C . ASN A 1 575 ? -1.282 -4.109 41.188 1 92.38 575 ASN A C 1
ATOM 4636 O O . ASN A 1 575 ? -1.903 -3.137 40.75 1 92.38 575 ASN A O 1
ATOM 4640 N N . PRO A 1 576 ? -0.606 -4.141 42.344 1 94.31 576 PRO A N 1
ATOM 4641 C CA . PRO A 1 576 ? -0.466 -2.855 43.031 1 94.31 576 PRO A CA 1
ATOM 4642 C C . PRO A 1 576 ? 0.384 -1.856 42.25 1 94.31 576 PRO A C 1
ATOM 4644 O O . PRO A 1 576 ? 0.234 -0.645 42.438 1 94.31 576 PRO A O 1
ATOM 4647 N N . SER A 1 577 ? 1.255 -2.404 41.438 1 96.5 577 SER A N 1
ATOM 4648 C CA . SER A 1 577 ? 2.145 -1.626 40.562 1 96.5 577 SER A CA 1
ATOM 4649 C C . SER A 1 577 ? 2.314 -2.283 39.188 1 96.5 577 SER A C 1
ATOM 4651 O O . SER A 1 577 ? 2.266 -3.508 39.094 1 96.5 577 SER A O 1
ATOM 4653 N N . ASP A 1 578 ? 2.418 -1.419 38.219 1 97.38 578 ASP A N 1
ATOM 4654 C CA . ASP A 1 578 ? 2.662 -1.923 36.875 1 97.38 578 ASP A CA 1
ATOM 4655 C C . ASP A 1 578 ? 3.824 -1.186 36.188 1 97.38 578 ASP A C 1
ATOM 4657 O O . ASP A 1 578 ? 4.301 -0.174 36.719 1 97.38 578 ASP A O 1
ATOM 4661 N N . TYR A 1 579 ? 4.379 -1.739 35.188 1 97.94 579 TYR A N 1
ATOM 4662 C CA . TYR A 1 579 ? 5.395 -1.054 34.406 1 97.94 579 TYR A CA 1
ATOM 4663 C C . TYR A 1 579 ? 5.016 -1.035 32.938 1 97.94 579 TYR A C 1
ATOM 4665 O O . TYR A 1 579 ? 4.246 -1.882 32.469 1 97.94 579 TYR A O 1
ATOM 4673 N N . PHE A 1 580 ? 5.43 -0.034 32.281 1 97.81 580 PHE A N 1
ATOM 4674 C CA . PHE A 1 580 ? 5.488 0.104 30.828 1 97.81 580 PHE A CA 1
ATOM 4675 C C . PHE A 1 580 ? 6.926 0.287 30.359 1 97.81 580 PHE A C 1
ATOM 4677 O O . PHE A 1 580 ? 7.684 1.059 30.953 1 97.81 580 PHE A O 1
ATOM 4684 N N . GLY A 1 581 ? 7.281 -0.495 29.297 1 97.19 581 GLY A N 1
ATOM 4685 C CA . GLY A 1 581 ? 8.656 -0.365 28.828 1 97.19 581 GLY A CA 1
ATOM 4686 C C . GLY A 1 581 ? 8.781 -0.469 27.328 1 97.19 581 GLY A C 1
ATOM 4687 O O . GLY A 1 581 ? 7.801 -0.729 26.625 1 97.19 581 GLY A O 1
ATOM 4688 N N . VAL A 1 582 ? 10 -0.104 26.844 1 96.94 582 VAL A N 1
ATOM 4689 C CA . VAL A 1 582 ? 10.336 -0.235 25.438 1 96.94 582 VAL A CA 1
ATOM 4690 C C . VAL A 1 582 ? 11.586 -1.095 25.281 1 96.94 582 VAL A C 1
ATOM 4692 O O . VAL A 1 582 ? 12.484 -1.053 26.125 1 96.94 582 VAL A O 1
ATOM 4695 N N . ASP A 1 583 ? 11.578 -1.95 24.281 1 91.38 583 ASP A N 1
ATOM 4696 C CA . ASP A 1 583 ? 12.734 -2.691 23.797 1 91.38 583 ASP A CA 1
ATOM 4697 C C . ASP A 1 583 ? 13.328 -2.021 22.547 1 91.38 583 ASP A C 1
ATOM 4699 O O . ASP A 1 583 ? 12.719 -2.033 21.484 1 91.38 583 ASP A O 1
ATOM 4703 N N . LEU A 1 584 ? 14.5 -1.512 22.75 1 93.81 584 LEU A N 1
ATOM 4704 C CA . LEU A 1 584 ? 15.156 -0.765 21.672 1 93.81 584 LEU A CA 1
ATOM 4705 C C . LEU A 1 584 ? 15.742 -1.709 20.625 1 93.81 584 LEU A C 1
ATOM 4707 O O . LEU A 1 584 ? 16.266 -1.262 19.609 1 93.81 584 LEU A O 1
ATOM 4711 N N . ARG A 1 585 ? 15.648 -2.986 20.812 1 83.38 585 ARG A N 1
ATOM 4712 C CA . ARG A 1 585 ? 16.047 -4.07 19.906 1 83.38 585 ARG A CA 1
ATOM 4713 C C . ARG A 1 585 ? 17.547 -4.293 19.938 1 83.38 585 ARG A C 1
ATOM 4715 O O . ARG A 1 585 ? 18.031 -5.359 19.562 1 83.38 585 ARG A O 1
ATOM 4722 N N . ARG A 1 586 ? 18.359 -3.309 20.312 1 85.06 586 ARG A N 1
ATOM 4723 C CA . ARG A 1 586 ? 19.812 -3.357 20.438 1 85.06 586 ARG A CA 1
ATOM 4724 C C . ARG A 1 586 ? 20.312 -2.369 21.484 1 85.06 586 ARG A C 1
ATOM 4726 O O . ARG A 1 586 ? 19.562 -1.475 21.906 1 85.06 586 ARG A O 1
ATOM 4733 N N . THR A 1 587 ? 21.531 -2.59 21.891 1 90.12 587 THR A N 1
ATOM 4734 C CA . THR A 1 587 ? 22.109 -1.684 22.891 1 90.12 587 THR A CA 1
ATOM 4735 C C . THR A 1 587 ? 22.375 -0.311 22.266 1 90.12 587 THR A C 1
ATOM 4737 O O . THR A 1 587 ? 22.984 -0.208 21.203 1 90.12 587 THR A O 1
ATOM 4740 N N . GLN A 1 588 ? 21.875 0.704 22.906 1 94.06 588 GLN A N 1
ATOM 4741 C CA . GLN A 1 588 ? 22.047 2.092 22.484 1 94.06 588 GLN A CA 1
ATOM 4742 C C . GLN A 1 588 ? 22.344 2.99 23.688 1 94.06 588 GLN A C 1
ATOM 4744 O O . GLN A 1 588 ? 22.031 2.643 24.828 1 94.06 588 GLN A O 1
ATOM 4749 N N . VAL A 1 589 ? 23 4.062 23.391 1 94.94 589 VAL A N 1
ATOM 4750 C CA . VAL A 1 589 ? 23.203 5.07 24.422 1 94.94 589 VAL A CA 1
ATOM 4751 C C . VAL A 1 589 ? 22.016 6.031 24.453 1 94.94 589 VAL A C 1
ATOM 4753 O O . VAL A 1 589 ? 21.672 6.629 23.438 1 94.94 589 VAL A O 1
ATOM 4756 N N . VAL A 1 590 ? 21.391 6.129 25.609 1 95.88 590 VAL A N 1
ATOM 4757 C CA . VAL A 1 590 ? 20.234 7.008 25.766 1 95.88 590 VAL A CA 1
ATOM 4758 C C . VAL A 1 590 ? 20.469 7.953 26.953 1 95.88 590 VAL A C 1
ATOM 4760 O O . VAL A 1 590 ? 21.156 7.602 27.906 1 95.88 590 VAL A O 1
ATOM 4763 N N . CYS A 1 591 ? 19.938 9.242 26.812 1 96.56 591 CYS A N 1
ATOM 4764 C CA . CYS A 1 591 ? 20.156 10.203 27.891 1 96.56 591 CYS A CA 1
ATOM 4765 C C . CYS A 1 591 ? 19.016 11.219 27.953 1 96.56 591 CYS A C 1
ATOM 4767 O O . CYS A 1 591 ? 19.078 12.172 28.734 1 96.56 591 CYS A O 1
ATOM 4769 N N . ASN A 1 592 ? 18.062 11.141 27.141 1 96.06 592 ASN A N 1
ATOM 4770 C CA . ASN A 1 592 ? 16.984 12.109 27.016 1 96.06 592 ASN A CA 1
ATOM 4771 C C . ASN A 1 592 ? 15.641 11.422 26.766 1 96.06 592 ASN A C 1
ATOM 4773 O O . ASN A 1 592 ? 15.367 10.969 25.656 1 96.06 592 ASN A O 1
ATOM 4777 N N . VAL A 1 593 ? 14.773 11.344 27.812 1 97.5 593 VAL A N 1
ATOM 4778 C CA . VAL A 1 593 ? 13.492 10.656 27.766 1 97.5 593 VAL A CA 1
ATOM 4779 C C . VAL A 1 593 ? 12.359 11.648 28.031 1 97.5 593 VAL A C 1
ATOM 4781 O O . VAL A 1 593 ? 12.508 12.547 28.859 1 97.5 593 VAL A O 1
ATOM 4784 N N . ARG A 1 594 ? 11.297 11.555 27.25 1 97.44 594 ARG A N 1
ATOM 4785 C CA . ARG A 1 594 ? 10.07 12.297 27.5 1 97.44 594 ARG A CA 1
ATOM 4786 C C . ARG A 1 594 ? 8.906 11.344 27.781 1 97.44 594 ARG A C 1
ATOM 4788 O O . ARG A 1 594 ? 8.75 10.328 27.109 1 97.44 594 ARG A O 1
ATOM 4795 N N . LEU A 1 595 ? 8.141 11.641 28.797 1 97.69 595 LEU A N 1
ATOM 4796 C CA . LEU A 1 595 ? 6.938 10.883 29.141 1 97.69 595 LEU A CA 1
ATOM 4797 C C . LEU A 1 595 ? 5.703 11.781 29.094 1 97.69 595 LEU A C 1
ATOM 4799 O O . LEU A 1 595 ? 5.762 12.945 29.516 1 97.69 595 LEU A O 1
ATOM 4803 N N . PHE A 1 596 ? 4.668 11.281 28.578 1 96.31 596 PHE A N 1
ATOM 4804 C CA . PHE A 1 596 ? 3.361 11.93 28.578 1 96.31 596 PHE A CA 1
ATOM 4805 C C . PHE A 1 596 ? 2.332 11.062 29.297 1 96.31 596 PHE A C 1
ATOM 4807 O O . PHE A 1 596 ? 1.692 10.211 28.688 1 96.31 596 PHE A O 1
ATOM 4814 N N . PHE A 1 597 ? 2.137 11.359 30.578 1 96.06 597 PHE A N 1
ATOM 4815 C CA . PHE A 1 597 ? 1.204 10.578 31.391 1 96.06 597 PHE A CA 1
ATOM 4816 C C . PHE A 1 597 ? -0.238 10.938 31.047 1 96.06 597 PHE A C 1
ATOM 4818 O O . PHE A 1 597 ? -0.556 12.102 30.812 1 96.06 597 PHE A O 1
ATOM 4825 N N . TYR A 1 598 ? -1.057 9.938 30.922 1 94.5 598 TYR A N 1
ATOM 4826 C CA . TYR A 1 598 ? -2.471 10.07 30.594 1 94.5 598 TYR A CA 1
ATOM 4827 C C . TYR A 1 598 ? -3.326 10.07 31.859 1 94.5 598 TYR A C 1
ATOM 4829 O O . TYR A 1 598 ? -3.062 9.312 32.781 1 94.5 598 TYR A O 1
ATOM 4837 N N . ASP A 1 599 ? -4.285 10.984 31.953 1 93.25 599 ASP A N 1
ATOM 4838 C CA . ASP A 1 599 ? -5.242 11.078 33.062 1 93.25 599 ASP A CA 1
ATOM 4839 C C . ASP A 1 599 ? -6.641 11.406 32.531 1 93.25 599 ASP A C 1
ATOM 4841 O O . ASP A 1 599 ? -6.867 12.492 31.984 1 93.25 599 ASP A O 1
ATOM 4845 N N . ASP A 1 600 ? -7.598 10.492 32.719 1 89.62 600 ASP A N 1
ATOM 4846 C CA . ASP A 1 600 ? -8.961 10.742 32.25 1 89.62 600 ASP A CA 1
ATOM 4847 C C . ASP A 1 600 ? -9.867 11.117 33.406 1 89.62 600 ASP A C 1
ATOM 4849 O O . ASP A 1 600 ? -11.094 11.156 33.281 1 89.62 600 ASP A O 1
ATOM 4853 N N . ASN A 1 601 ? -9.273 11.43 34.594 1 89.81 601 ASN A N 1
ATOM 4854 C CA . ASN A 1 601 ? -9.992 11.758 35.812 1 89.81 601 ASN A CA 1
ATOM 4855 C C . ASN A 1 601 ? -10.984 10.656 36.188 1 89.81 601 ASN A C 1
ATOM 4857 O O . ASN A 1 601 ? -12.031 10.938 36.781 1 89.81 601 ASN A O 1
ATOM 4861 N N . GLY A 1 602 ? -10.695 9.492 35.812 1 90.56 602 GLY A N 1
ATOM 4862 C CA . GLY A 1 602 ? -11.516 8.32 36.062 1 90.56 602 GLY A CA 1
ATOM 4863 C C . GLY A 1 602 ? -10.695 7.086 36.406 1 90.56 602 GLY A C 1
ATOM 4864 O O . GLY A 1 602 ? -9.969 7.066 37.406 1 90.56 602 GLY A O 1
ATOM 4865 N N . GLY A 1 603 ? -10.789 6.141 35.406 1 91.62 603 GLY A N 1
ATOM 4866 C CA . GLY A 1 603 ? -10.117 4.875 35.656 1 91.62 603 GLY A CA 1
ATOM 4867 C C . GLY A 1 603 ? -8.609 4.953 35.5 1 91.62 603 GLY A C 1
ATOM 4868 O O . GLY A 1 603 ? -7.891 4.02 35.844 1 91.62 603 GLY A O 1
ATOM 4869 N N . VAL A 1 604 ? -8.148 5.984 34.969 1 94.75 604 VAL A N 1
ATOM 4870 C CA . VAL A 1 604 ? -6.719 6.199 34.781 1 94.75 604 VAL A CA 1
ATOM 4871 C C . VAL A 1 604 ? -6.309 7.535 35.406 1 94.75 604 VAL A C 1
ATOM 4873 O O . VAL A 1 604 ? -6.883 8.578 35.062 1 94.75 604 VAL A O 1
ATOM 4876 N N . ARG A 1 605 ? -5.379 7.547 36.312 1 95.44 605 ARG A N 1
ATOM 4877 C CA . ARG A 1 605 ? -4.922 8.742 37 1 95.44 605 ARG A CA 1
ATOM 4878 C C . ARG A 1 605 ? -3.41 8.898 36.875 1 95.44 605 ARG A C 1
ATOM 4880 O O . ARG A 1 605 ? -2.699 7.934 36.625 1 95.44 605 ARG A O 1
ATOM 4887 N N . LEU A 1 606 ? -2.951 10.156 37.156 1 96.38 606 LEU A N 1
ATOM 4888 C CA . LEU A 1 606 ? -1.513 10.367 37.281 1 96.38 606 LEU A CA 1
ATOM 4889 C C . LEU A 1 606 ? -0.944 9.547 38.438 1 96.38 606 LEU A C 1
ATOM 4891 O O . LEU A 1 606 ? -1.535 9.5 39.5 1 96.38 606 LEU A O 1
ATOM 4895 N N . PRO A 1 607 ? 0.154 8.859 38.188 1 97.25 607 PRO A N 1
ATOM 4896 C CA . PRO A 1 607 ? 0.751 8.148 39.312 1 97.25 607 PRO A CA 1
ATOM 4897 C C . PRO A 1 607 ? 1.338 9.094 40.375 1 97.25 607 PRO A C 1
ATOM 4899 O O . PRO A 1 607 ? 1.788 10.195 40.031 1 97.25 607 PRO A O 1
ATOM 4902 N N . SER A 1 608 ? 1.312 8.625 41.656 1 96.25 608 SER A N 1
ATOM 4903 C CA . SER A 1 608 ? 1.843 9.438 42.719 1 96.25 608 SER A CA 1
ATOM 4904 C C . SER A 1 608 ? 3.355 9.594 42.625 1 96.25 608 SER A C 1
ATOM 4906 O O . SER A 1 608 ? 3.926 10.562 43.125 1 96.25 608 SER A O 1
ATOM 4908 N N . LYS A 1 609 ? 3.947 8.742 42.031 1 97 609 LYS A N 1
ATOM 4909 C CA . LYS A 1 609 ? 5.379 8.703 41.75 1 97 609 LYS A CA 1
ATOM 4910 C C . LYS A 1 609 ? 5.684 7.738 40.625 1 97 609 LYS A C 1
ATOM 4912 O O . LYS A 1 609 ? 4.816 6.977 40.188 1 97 609 LYS A O 1
ATOM 4917 N N . TYR A 1 610 ? 6.848 7.809 40.094 1 98.12 610 TYR A N 1
ATOM 4918 C CA . TYR A 1 610 ? 7.281 6.844 39.094 1 98.12 610 TYR A CA 1
ATOM 4919 C C . TYR A 1 610 ? 8.789 6.621 39.156 1 98.12 610 TYR A C 1
ATOM 4921 O O . TYR A 1 610 ? 9.516 7.457 39.688 1 98.12 610 TYR A O 1
ATOM 4929 N N . ASP A 1 611 ? 9.195 5.48 38.719 1 98.19 611 ASP A N 1
ATOM 4930 C CA . ASP A 1 611 ? 10.602 5.09 38.625 1 98.19 611 ASP A CA 1
ATOM 4931 C C . ASP A 1 611 ? 10.992 4.738 37.188 1 98.19 611 ASP A C 1
ATOM 4933 O O . ASP A 1 611 ? 10.391 3.854 36.562 1 98.19 611 ASP A O 1
ATOM 4937 N N . LEU A 1 612 ? 11.953 5.531 36.656 1 98.44 612 LEU A N 1
ATOM 4938 C CA . LEU A 1 612 ? 12.5 5.203 35.344 1 98.44 612 LEU A CA 1
ATOM 4939 C C . LEU A 1 612 ? 13.719 4.293 35.469 1 98.44 612 LEU A C 1
ATOM 4941 O O . LEU A 1 612 ? 14.703 4.656 36.125 1 98.44 612 LEU A O 1
ATOM 4945 N N . GLN A 1 613 ? 13.594 3.107 34.812 1 98.5 613 GLN A N 1
ATOM 4946 C CA . GLN A 1 613 ? 14.617 2.082 34.969 1 98.5 613 GLN A CA 1
ATOM 4947 C C . GLN A 1 613 ? 15.18 1.664 33.625 1 98.5 613 GLN A C 1
ATOM 4949 O O . GLN A 1 613 ? 14.57 1.921 32.562 1 98.5 613 GLN A O 1
ATOM 4954 N N . TYR A 1 614 ? 16.391 1.155 33.625 1 97.56 614 TYR A N 1
ATOM 4955 C CA . TYR A 1 614 ? 16.984 0.517 32.469 1 97.56 614 TYR A CA 1
ATOM 4956 C C . TYR A 1 614 ? 17.469 -0.89 32.781 1 97.56 614 TYR A C 1
ATOM 4958 O O . TYR A 1 614 ? 17.719 -1.209 33.969 1 97.56 614 TYR A O 1
ATOM 4966 N N . LYS A 1 615 ? 17.469 -1.731 31.812 1 94.69 615 LYS A N 1
ATOM 4967 C CA . LYS A 1 615 ? 17.953 -3.096 31.984 1 94.69 615 LYS A CA 1
ATOM 4968 C C . LYS A 1 615 ? 19.484 -3.139 31.938 1 94.69 615 LYS A C 1
ATOM 4970 O O . LYS A 1 615 ? 20.094 -2.746 30.938 1 94.69 615 LYS A O 1
ATOM 4975 N N . LYS A 1 616 ? 20.109 -3.49 32.969 1 90.88 616 LYS A N 1
ATOM 4976 C CA . LYS A 1 616 ? 21.531 -3.738 33.125 1 90.88 616 LYS A CA 1
ATOM 4977 C C . LYS A 1 616 ? 21.812 -5.223 33.312 1 90.88 616 LYS A C 1
ATOM 4979 O O . LYS A 1 616 ? 21.609 -5.762 34.406 1 90.88 616 LYS A O 1
ATOM 4984 N N . GLY A 1 617 ? 22.391 -5.777 32.281 1 84.12 617 GLY A N 1
ATOM 4985 C CA . GLY A 1 617 ? 22.438 -7.227 32.344 1 84.12 617 GLY A CA 1
ATOM 4986 C C . GLY A 1 617 ? 21.047 -7.855 32.406 1 84.12 617 GLY A C 1
ATOM 4987 O O . GLY A 1 617 ? 20.219 -7.617 31.531 1 84.12 617 GLY A O 1
ATOM 4988 N N . ASP A 1 618 ? 20.781 -8.57 33.406 1 82.5 618 ASP A N 1
ATOM 4989 C CA . ASP A 1 618 ? 19.484 -9.211 33.531 1 82.5 618 ASP A CA 1
ATOM 4990 C C . ASP A 1 618 ? 18.672 -8.586 34.656 1 82.5 618 ASP A C 1
ATOM 4992 O O . ASP A 1 618 ? 17.688 -9.156 35.125 1 82.5 618 ASP A O 1
ATOM 4996 N N . THR A 1 619 ? 19.109 -7.43 35.062 1 90.69 619 THR A N 1
ATOM 4997 C CA . THR A 1 619 ? 18.453 -6.785 36.188 1 90.69 619 THR A CA 1
ATOM 4998 C C . THR A 1 619 ? 17.953 -5.395 35.812 1 90.69 619 THR A C 1
ATOM 5000 O O . THR A 1 619 ? 18.594 -4.695 35.031 1 90.69 619 THR A O 1
ATOM 5003 N N . TRP A 1 620 ? 16.812 -5.125 36.312 1 96.31 620 TRP A N 1
ATOM 5004 C CA . TRP A 1 620 ? 16.281 -3.771 36.188 1 96.31 620 TRP A CA 1
ATOM 5005 C C . TRP A 1 620 ? 16.812 -2.869 37.281 1 96.31 620 TRP A C 1
ATOM 5007 O O . TRP A 1 620 ? 16.75 -3.219 38.469 1 96.31 620 TRP A O 1
ATOM 5017 N N . VAL A 1 621 ? 17.391 -1.707 36.875 1 97.38 621 VAL A N 1
ATOM 5018 C CA . VAL A 1 621 ? 17.953 -0.76 37.844 1 97.38 621 VAL A CA 1
ATOM 5019 C C . VAL A 1 621 ? 17.438 0.646 37.531 1 97.38 621 VAL A C 1
ATOM 5021 O O . VAL A 1 621 ? 17.25 1.017 36.375 1 97.38 621 VAL A O 1
ATOM 5024 N N . THR A 1 622 ? 17.219 1.411 38.594 1 98.12 622 THR A N 1
ATOM 5025 C CA . THR A 1 622 ? 16.844 2.809 38.438 1 98.12 622 THR A CA 1
ATOM 5026 C C . THR A 1 622 ? 17.922 3.588 37.719 1 98.12 622 THR A C 1
ATOM 5028 O O . THR A 1 622 ? 19.109 3.457 38.031 1 98.12 622 THR A O 1
ATOM 5031 N N . ILE A 1 623 ? 17.547 4.387 36.75 1 97.75 623 ILE A N 1
ATOM 5032 C CA . ILE A 1 623 ? 18.516 5.207 36.031 1 97.75 623 ILE A CA 1
ATOM 5033 C C . ILE A 1 623 ? 19.109 6.254 36.969 1 97.75 623 ILE A C 1
ATOM 5035 O O . ILE A 1 623 ? 18.375 7.023 37.594 1 97.75 623 ILE A O 1
ATOM 5039 N N . PRO A 1 624 ? 20.422 6.371 37.125 1 95.94 624 PRO A N 1
ATOM 5040 C CA . PRO A 1 624 ? 21.047 7.324 38.031 1 95.94 624 PRO A CA 1
ATOM 5041 C C . PRO A 1 624 ? 21.141 8.734 37.469 1 95.94 624 PRO A C 1
ATOM 5043 O O . PRO A 1 624 ? 21.109 8.898 36.219 1 95.94 624 PRO A O 1
ATOM 5046 N N . GLY A 1 625 ? 21.297 9.75 38.281 1 95.75 625 GLY A N 1
ATOM 5047 C CA . GLY A 1 625 ? 21.609 11.109 37.875 1 95.75 625 GLY A CA 1
ATOM 5048 C C . GLY A 1 625 ? 20.5 11.773 37.094 1 95.75 625 GLY A C 1
ATOM 5049 O O . GLY A 1 625 ? 20.75 12.609 36.219 1 95.75 625 GLY A O 1
ATOM 5050 N N . GLN A 1 626 ? 19.219 11.445 37.312 1 96.19 626 GLN A N 1
ATOM 5051 C CA . GLN A 1 626 ? 18.094 11.992 36.562 1 96.19 626 GLN A CA 1
ATOM 5052 C C . GLN A 1 626 ? 17.828 13.445 36.938 1 96.19 626 GLN A C 1
ATOM 5054 O O . GLN A 1 626 ? 17.828 13.789 38.125 1 96.19 626 GLN A O 1
ATOM 5059 N N . VAL A 1 627 ? 17.766 14.297 36 1 96.44 627 VAL A N 1
ATOM 5060 C CA . VAL A 1 627 ? 17.156 15.625 36.125 1 96.44 627 VAL A CA 1
ATOM 5061 C C . VAL A 1 627 ? 15.766 15.617 35.5 1 96.44 627 VAL A C 1
ATOM 5063 O O . VAL A 1 627 ? 15.609 15.367 34.312 1 96.44 627 VAL A O 1
ATOM 5066 N N . ARG A 1 628 ? 14.75 15.867 36.375 1 96.19 628 ARG A N 1
ATOM 5067 C CA . ARG A 1 628 ? 13.359 15.734 35.938 1 96.19 628 ARG A CA 1
ATOM 5068 C C . ARG A 1 628 ? 12.633 17.078 36.031 1 96.19 628 ARG A C 1
ATOM 5070 O O . ARG A 1 628 ? 12.891 17.859 36.938 1 96.19 628 ARG A O 1
ATOM 5077 N N . SER A 1 629 ? 11.805 17.266 35.094 1 95.31 629 SER A N 1
ATOM 5078 C CA . SER A 1 629 ? 10.805 18.312 35.312 1 95.31 629 SER A CA 1
ATOM 5079 C C . SER A 1 629 ? 9.852 17.953 36.438 1 95.31 629 SER A C 1
ATOM 5081 O O . SER A 1 629 ? 9.812 16.797 36.875 1 95.31 629 SER A O 1
ATOM 5083 N N . PRO A 1 630 ? 9.102 18.922 36.938 1 92.94 630 PRO A N 1
ATOM 5084 C CA . PRO A 1 630 ? 8.148 18.625 38 1 92.94 630 PRO A CA 1
ATOM 5085 C C . PRO A 1 630 ? 7.105 17.578 37.594 1 92.94 630 PRO A C 1
ATOM 5087 O O . PRO A 1 630 ? 6.789 17.453 36.406 1 92.94 630 PRO A O 1
ATOM 5090 N N . MET A 1 631 ? 6.629 16.844 38.531 1 93.94 631 MET A N 1
ATOM 5091 C CA . MET A 1 631 ? 5.547 15.906 38.281 1 93.94 631 MET A CA 1
ATOM 5092 C C . MET A 1 631 ? 4.371 16.609 37.594 1 93.94 631 MET A C 1
ATOM 5094 O O . MET A 1 631 ? 4.012 17.734 37.969 1 93.94 631 MET A O 1
ATOM 5098 N N . PRO A 1 632 ? 3.9 15.945 36.594 1 92.75 632 PRO A N 1
ATOM 5099 C CA . PRO A 1 632 ? 2.773 16.594 35.938 1 92.75 632 PRO A CA 1
ATOM 5100 C C . PRO A 1 632 ? 1.524 16.656 36.812 1 92.75 632 PRO A C 1
ATOM 5102 O O . PRO A 1 632 ? 1.287 15.766 37.625 1 92.75 632 PRO A O 1
ATOM 5105 N N . THR A 1 633 ? 0.736 17.703 36.656 1 90.25 633 THR A N 1
ATOM 5106 C CA . THR A 1 633 ? -0.505 17.875 37.406 1 90.25 633 THR A CA 1
ATOM 5107 C C . THR A 1 633 ? -1.713 17.75 36.5 1 90.25 633 THR A C 1
ATOM 5109 O O . THR A 1 633 ? -2.857 17.812 36.938 1 90.25 633 THR A O 1
ATOM 5112 N N . ALA A 1 634 ? -1.491 17.625 35.25 1 90.31 634 ALA A N 1
ATOM 5113 C CA . ALA A 1 634 ? -2.545 17.422 34.25 1 90.31 634 ALA A CA 1
ATOM 5114 C C . ALA A 1 634 ? -2.127 16.406 33.188 1 90.31 634 ALA A C 1
ATOM 5116 O O . ALA A 1 634 ? -0.945 16.062 33.094 1 90.31 634 ALA A O 1
ATOM 5117 N N . SER A 1 635 ? -3.121 15.898 32.531 1 91.94 635 SER A N 1
ATOM 5118 C CA . SER A 1 635 ? -2.904 14.867 31.516 1 91.94 635 SER A CA 1
ATOM 5119 C C . SER A 1 635 ? -2.02 15.383 30.375 1 91.94 635 SER A C 1
ATOM 5121 O O . SER A 1 635 ? -2.148 16.531 29.953 1 91.94 635 SER A O 1
ATOM 5123 N N . ASN A 1 636 ? -1.081 14.617 29.906 1 92.19 636 ASN A N 1
ATOM 5124 C CA . ASN A 1 636 ? -0.314 14.742 28.672 1 92.19 636 ASN A CA 1
ATOM 5125 C C . ASN A 1 636 ? 0.663 15.906 28.734 1 92.19 636 ASN A C 1
ATOM 5127 O O . ASN A 1 636 ? 1.133 16.391 27.703 1 92.19 636 ASN A O 1
ATOM 5131 N N . VAL A 1 637 ? 0.912 16.359 29.969 1 92.69 637 VAL A N 1
ATOM 5132 C CA . VAL A 1 637 ? 2.004 17.312 30.141 1 92.69 637 VAL A CA 1
ATOM 5133 C C . VAL A 1 637 ? 3.342 16.609 29.922 1 92.69 637 VAL A C 1
ATOM 5135 O O . VAL A 1 637 ? 3.566 15.516 30.438 1 92.69 637 VAL A O 1
ATOM 5138 N N . GLU A 1 638 ? 4.18 17.25 29.156 1 94.31 638 GLU A N 1
ATOM 5139 C CA . GLU A 1 638 ? 5.492 16.656 28.891 1 94.31 638 GLU A CA 1
ATOM 5140 C C . GLU A 1 638 ? 6.32 16.562 30.172 1 94.31 638 GLU A C 1
ATOM 5142 O O . GLU A 1 638 ? 6.535 17.562 30.844 1 94.31 638 GLU A O 1
ATOM 5147 N N . THR A 1 639 ? 6.703 15.406 30.531 1 96.62 639 THR A N 1
ATOM 5148 C CA . THR A 1 639 ? 7.688 15.164 31.578 1 96.62 639 THR A CA 1
ATOM 5149 C C . THR A 1 639 ? 9.07 14.93 30.969 1 96.62 639 THR A C 1
ATOM 5151 O O . THR A 1 639 ? 9.312 13.891 30.344 1 96.62 639 THR A O 1
ATOM 5154 N N . LYS A 1 640 ? 9.961 15.852 31.25 1 96.31 640 LYS A N 1
ATOM 5155 C CA . LYS A 1 640 ? 11.305 15.781 30.703 1 96.31 640 LYS A CA 1
ATOM 5156 C C . LYS A 1 640 ? 12.273 15.148 31.688 1 96.31 640 LYS A C 1
ATOM 5158 O O . LYS A 1 640 ? 12.336 15.555 32.844 1 96.31 640 LYS A O 1
ATOM 5163 N N . ILE A 1 641 ? 12.984 14.172 31.203 1 97.62 641 ILE A N 1
ATOM 5164 C CA . ILE A 1 641 ? 13.984 13.508 32.031 1 97.62 641 ILE A CA 1
ATOM 5165 C C . ILE A 1 641 ? 15.305 13.422 31.266 1 97.62 641 ILE A C 1
ATOM 5167 O O . ILE A 1 641 ? 15.375 12.805 30.188 1 97.62 641 ILE A O 1
ATOM 5171 N N . THR A 1 642 ? 16.359 14.016 31.797 1 96.38 642 THR A N 1
ATOM 5172 C CA . THR A 1 642 ? 17.703 13.898 31.234 1 96.38 642 THR A CA 1
ATOM 5173 C C . THR A 1 642 ? 18.656 13.289 32.25 1 96.38 642 THR A C 1
ATOM 5175 O O . THR A 1 642 ? 18.422 13.375 33.469 1 96.38 642 THR A O 1
ATOM 5178 N N . PHE A 1 643 ? 19.688 12.648 31.828 1 96.31 643 PHE A N 1
ATOM 5179 C CA . PHE A 1 643 ? 20.672 11.969 32.656 1 96.31 643 PHE A CA 1
ATOM 5180 C C . PHE A 1 643 ? 21.938 11.68 31.859 1 96.31 643 PHE A C 1
ATOM 5182 O O . PHE A 1 643 ? 21.953 11.797 30.641 1 96.31 643 PHE A O 1
ATOM 5189 N N . PRO A 1 644 ? 23.062 11.414 32.594 1 94.12 644 PRO A N 1
ATOM 5190 C CA . PRO A 1 644 ? 24.25 10.961 31.859 1 94.12 644 PRO A CA 1
ATOM 5191 C C . PRO A 1 644 ? 23.984 9.734 31 1 94.12 644 PRO A C 1
ATOM 5193 O O . PRO A 1 644 ? 23.219 8.859 31.391 1 94.12 644 PRO A O 1
ATOM 5196 N N . GLY A 1 645 ? 24.656 9.68 29.906 1 94.69 645 GLY A N 1
ATOM 5197 C CA . GLY A 1 645 ? 24.422 8.617 28.938 1 94.69 645 GLY A CA 1
ATOM 5198 C C . GLY A 1 645 ? 24.562 7.23 29.547 1 94.69 645 GLY A C 1
ATOM 5199 O O . GLY A 1 645 ? 25.516 6.965 30.281 1 94.69 645 GLY A O 1
ATOM 5200 N N . ILE A 1 646 ? 23.594 6.359 29.281 1 95.06 646 ILE A N 1
ATOM 5201 C CA . ILE A 1 646 ? 23.656 4.957 29.688 1 95.06 646 ILE A CA 1
ATOM 5202 C C . ILE A 1 646 ? 23.5 4.059 28.453 1 95.06 646 ILE A C 1
ATOM 5204 O O . ILE A 1 646 ? 22.812 4.41 27.5 1 95.06 646 ILE A O 1
ATOM 5208 N N . SER A 1 647 ? 24.203 2.957 28.469 1 93.62 647 SER A N 1
ATOM 5209 C CA . SER A 1 647 ? 24.094 1.952 27.422 1 93.62 647 SER A CA 1
ATOM 5210 C C . SER A 1 647 ? 23.125 0.845 27.797 1 93.62 647 SER A C 1
ATOM 5212 O O . SER A 1 647 ? 23.312 0.169 28.812 1 93.62 647 SER A O 1
ATOM 5214 N N . THR A 1 648 ? 22 0.733 27.078 1 95.19 648 THR A N 1
ATOM 5215 C CA . THR A 1 648 ? 21 -0.274 27.391 1 95.19 648 THR A CA 1
ATOM 5216 C C . THR A 1 648 ? 20.172 -0.609 26.156 1 95.19 648 THR A C 1
ATOM 5218 O O . THR A 1 648 ? 20.219 0.106 25.156 1 95.19 648 THR A O 1
ATOM 5221 N N . SER A 1 649 ? 19.5 -1.729 26.203 1 93.69 649 SER A N 1
ATOM 5222 C CA . SER A 1 649 ? 18.578 -2.117 25.125 1 93.69 649 SER A CA 1
ATOM 5223 C C . SER A 1 649 ? 17.125 -1.976 25.578 1 93.69 649 SER A C 1
ATOM 5225 O O . SER A 1 649 ? 16.203 -2.09 24.75 1 93.69 649 SER A O 1
ATOM 5227 N N . GLN A 1 650 ? 16.859 -1.709 26.844 1 95.5 650 GLN A N 1
ATOM 5228 C CA . GLN A 1 650 ? 15.492 -1.6 27.312 1 95.5 650 GLN A CA 1
ATOM 5229 C C . GLN A 1 650 ? 15.375 -0.551 28.422 1 95.5 650 GLN A C 1
ATOM 5231 O O . GLN A 1 650 ? 16.281 -0.413 29.25 1 95.5 650 GLN A O 1
ATOM 5236 N N . ILE A 1 651 ? 14.305 0.131 28.406 1 97.69 651 ILE A N 1
ATOM 5237 C CA . ILE A 1 651 ? 13.922 1.101 29.438 1 97.69 651 ILE A CA 1
ATOM 5238 C C . ILE A 1 651 ? 12.477 0.87 29.844 1 97.69 651 ILE A C 1
ATOM 5240 O O . ILE A 1 651 ? 11.648 0.43 29.047 1 97.69 651 ILE A O 1
ATOM 5244 N N . ARG A 1 652 ? 12.156 1.062 31.094 1 98.31 652 ARG A N 1
ATOM 5245 C CA . ARG A 1 652 ? 10.758 0.967 31.516 1 98.31 652 ARG A CA 1
ATOM 5246 C C . ARG A 1 652 ? 10.445 1.994 32.594 1 98.31 652 ARG A C 1
ATOM 5248 O O . ARG A 1 652 ? 11.344 2.498 33.281 1 98.31 652 ARG A O 1
ATOM 5255 N N . VAL A 1 653 ? 9.25 2.332 32.688 1 98.69 653 VAL A N 1
ATOM 5256 C CA . VAL A 1 653 ? 8.664 3.162 33.719 1 98.69 653 VAL A CA 1
ATOM 5257 C C . VAL A 1 653 ? 7.844 2.293 34.688 1 98.69 653 VAL A C 1
ATOM 5259 O O . VAL A 1 653 ? 6.977 1.535 34.25 1 98.69 653 VAL A O 1
ATOM 5262 N N . VAL A 1 654 ? 8.148 2.361 35.969 1 98.44 654 VAL A N 1
ATOM 5263 C CA . VAL A 1 654 ? 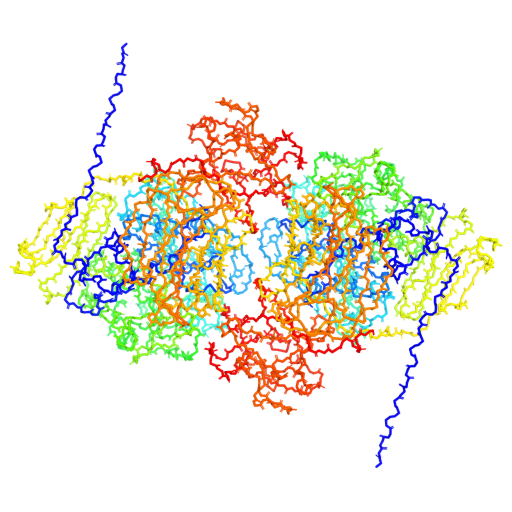7.406 1.658 37 1 98.44 654 VAL A CA 1
ATOM 5264 C C . VAL A 1 654 ? 6.652 2.664 37.875 1 98.44 654 VAL A C 1
ATOM 5266 O O . VAL A 1 654 ? 7.227 3.664 38.312 1 98.44 654 VAL A O 1
ATOM 5269 N N . ALA A 1 655 ? 5.422 2.4 38.094 1 98.5 655 ALA A N 1
ATOM 5270 C CA . ALA A 1 655 ? 4.621 3.291 38.938 1 98.5 655 ALA A CA 1
ATOM 5271 C C . ALA A 1 655 ? 3.504 2.523 39.625 1 98.5 655 ALA A C 1
ATOM 5273 O O . ALA A 1 655 ? 3.029 1.505 39.125 1 98.5 655 ALA A O 1
ATOM 5274 N N . PRO A 1 656 ? 3.143 3.051 40.75 1 97.56 656 PRO A N 1
ATOM 5275 C CA . PRO A 1 656 ? 2.037 2.404 41.469 1 97.56 656 PRO A CA 1
ATOM 5276 C C . PRO A 1 656 ? 0.673 2.748 40.875 1 97.56 656 PRO A C 1
ATOM 5278 O O . PRO A 1 656 ? 0.483 3.852 40.344 1 97.56 656 PRO A O 1
ATOM 5281 N N . ASN A 1 657 ? -0.189 1.768 40.938 1 96.81 657 ASN A N 1
ATOM 5282 C CA . ASN A 1 657 ? -1.597 2.047 40.688 1 96.81 657 ASN A CA 1
ATOM 5283 C C . ASN A 1 657 ? -2.262 2.736 41.875 1 96.81 657 ASN A C 1
ATOM 5285 O O . ASN A 1 657 ? -1.876 2.51 43 1 96.81 657 ASN A O 1
ATOM 5289 N N . ALA A 1 658 ? -3.178 3.617 41.594 1 92.38 658 ALA A N 1
ATOM 5290 C CA . ALA A 1 658 ? -3.775 4.438 42.656 1 92.38 658 ALA A CA 1
ATOM 5291 C C . ALA A 1 658 ? -4.738 3.617 43.5 1 92.38 658 ALA A C 1
ATOM 5293 O O . ALA A 1 658 ? -5.098 4.027 44.625 1 92.38 658 ALA A O 1
ATOM 5294 N N . GLY A 1 659 ? -5.195 2.455 43.125 1 86.81 659 GLY A N 1
ATOM 5295 C CA . GLY A 1 659 ? -6.137 1.61 43.844 1 86.81 659 GLY A CA 1
ATOM 5296 C C . GLY A 1 659 ? -6.75 0.53 42.969 1 86.81 659 GLY A C 1
ATOM 5297 O O . GLY A 1 659 ? -6.27 0.26 41.875 1 86.81 659 GLY A O 1
ATOM 5298 N N . SER A 1 660 ? -7.797 0.022 43.594 1 83.06 660 SER A N 1
ATOM 5299 C CA . SER A 1 660 ? -8.484 -1.034 42.875 1 83.06 660 SER A CA 1
ATOM 5300 C C . SER A 1 660 ? -9.156 -0.486 41.594 1 83.06 660 SER A C 1
ATOM 5302 O O . SER A 1 660 ? -9.93 0.473 41.688 1 83.06 660 SER A O 1
ATOM 5304 N N . ASN A 1 661 ? -8.891 -0.918 40.469 1 87.94 661 ASN A N 1
ATOM 5305 C CA . ASN A 1 661 ? -9.469 -0.623 39.156 1 87.94 661 ASN A CA 1
ATOM 5306 C C . ASN A 1 661 ? -9.023 0.741 38.656 1 87.94 661 ASN A C 1
ATOM 5308 O O . ASN A 1 661 ? -9.672 1.322 37.781 1 87.94 661 ASN A O 1
ATOM 5312 N N . VAL A 1 662 ? -8.141 1.379 39.375 1 94.75 662 VAL A N 1
ATOM 5313 C CA . VAL A 1 662 ? -7.59 2.637 38.906 1 94.75 662 VAL A CA 1
ATOM 5314 C C . VAL A 1 662 ? -6.121 2.449 38.531 1 94.75 662 VAL A C 1
ATOM 5316 O O . VAL A 1 662 ? -5.297 2.139 39.375 1 94.75 662 VAL A O 1
ATOM 5319 N N . GLY A 1 663 ? -5.816 2.582 37.312 1 96.56 663 GLY A N 1
ATOM 5320 C CA . GLY A 1 663 ? -4.457 2.438 36.812 1 96.56 663 GLY A CA 1
ATOM 5321 C C . GLY A 1 663 ? -3.82 3.76 36.438 1 96.56 663 GLY A C 1
ATOM 5322 O O . GLY A 1 663 ? -4.277 4.824 36.875 1 96.56 663 GLY A O 1
ATOM 5323 N N . TRP A 1 664 ? -2.67 3.752 35.844 1 96.94 664 TRP A N 1
ATOM 5324 C CA . TRP A 1 664 ? -1.989 4.875 35.188 1 96.94 664 TRP A CA 1
ATOM 5325 C C . TRP A 1 664 ? -1.707 4.578 33.719 1 96.94 664 TRP A C 1
ATOM 5327 O O . TRP A 1 664 ? -1.97 3.471 33.25 1 96.94 664 TRP A O 1
ATOM 5337 N N . GLY A 1 665 ? -1.34 5.598 32.969 1 96.31 665 GLY A N 1
ATOM 5338 C CA . GLY A 1 665 ? -1.131 5.375 31.547 1 96.31 665 GLY A CA 1
ATOM 5339 C C . GLY A 1 665 ? -0.193 6.387 30.922 1 96.31 665 GLY A C 1
ATOM 5340 O O . GLY A 1 665 ? 0.206 7.359 31.562 1 96.31 665 GLY A O 1
ATOM 5341 N N . LEU A 1 666 ? 0.287 6.055 29.719 1 96.62 666 LEU A N 1
ATOM 5342 C CA . LEU A 1 666 ? 1.116 6.922 28.891 1 96.62 666 LEU A CA 1
ATOM 5343 C C . LEU A 1 666 ? 0.493 7.113 27.516 1 96.62 666 LEU A C 1
ATOM 5345 O O . LEU A 1 666 ? 0.099 6.141 26.859 1 96.62 666 LEU A O 1
ATOM 5349 N N . SER A 1 667 ? 0.435 8.367 27.094 1 94.94 667 SER A N 1
ATOM 5350 C CA . SER A 1 667 ? 0.13 8.648 25.688 1 94.94 667 SER A CA 1
ATOM 5351 C C . SER A 1 667 ? 1.358 8.453 24.812 1 94.94 667 SER A C 1
ATOM 5353 O O . SER A 1 667 ? 1.237 8.055 23.641 1 94.94 667 SER A O 1
ATOM 5355 N N . GLU A 1 668 ? 2.52 8.75 25.422 1 96.25 668 GLU A N 1
ATOM 5356 C CA . GLU A 1 668 ? 3.754 8.617 24.656 1 96.25 668 GLU A CA 1
ATOM 5357 C C . GLU A 1 668 ? 4.961 8.453 25.578 1 96.25 668 GLU A C 1
ATOM 5359 O O . GLU A 1 668 ? 5.02 9.055 26.641 1 96.25 668 GLU A O 1
ATOM 5364 N N . LEU A 1 669 ? 5.828 7.648 25.219 1 97.81 669 LEU A N 1
ATOM 5365 C CA . LEU A 1 669 ? 7.215 7.594 25.656 1 97.81 669 LEU A CA 1
ATOM 5366 C C . LEU A 1 669 ? 8.164 7.891 24.5 1 97.81 669 LEU A C 1
ATOM 5368 O O . LEU A 1 669 ? 8.133 7.211 23.469 1 97.81 669 LEU A O 1
ATOM 5372 N N . GLN A 1 670 ? 8.977 8.945 24.688 1 97.44 670 GLN A N 1
ATOM 5373 C CA . GLN A 1 670 ? 9.914 9.352 23.641 1 97.44 670 GLN A CA 1
ATOM 5374 C C . GLN A 1 670 ? 11.359 9.266 24.141 1 97.44 670 GLN A C 1
ATOM 5376 O O . GLN A 1 670 ? 11.633 9.5 25.312 1 97.44 670 GLN A O 1
ATOM 5381 N N . ILE A 1 671 ? 12.258 8.891 23.25 1 97.31 671 ILE A N 1
ATOM 5382 C CA . ILE A 1 671 ? 13.695 8.914 23.484 1 97.31 671 ILE A CA 1
ATOM 5383 C C . ILE A 1 671 ? 14.391 9.664 22.359 1 97.31 671 ILE A C 1
ATOM 5385 O O . ILE A 1 671 ? 14.414 9.195 21.219 1 97.31 671 ILE A O 1
ATOM 5389 N N . TRP A 1 672 ? 14.953 10.781 22.656 1 96.19 672 TRP A N 1
ATOM 5390 C CA . TRP A 1 672 ? 15.578 11.625 21.641 1 96.19 672 TRP A CA 1
ATOM 5391 C C . TRP A 1 672 ? 17.094 11.422 21.625 1 96.19 672 TRP A C 1
ATOM 5393 O O . TRP A 1 672 ? 17.75 11.492 22.672 1 96.19 672 TRP A O 1
ATOM 5403 N N . THR A 1 673 ? 17.672 11.117 20.469 1 95.75 673 THR A N 1
ATOM 5404 C CA . THR A 1 673 ? 19.109 10.914 20.234 1 95.75 673 THR A CA 1
ATOM 5405 C C . THR A 1 673 ? 19.547 11.586 18.938 1 95.75 673 THR A C 1
ATOM 5407 O O . THR A 1 673 ? 18.719 11.992 18.125 1 95.75 673 THR A O 1
ATOM 5410 N N . PRO A 1 674 ? 20.891 11.758 18.797 1 94.19 674 PRO A N 1
ATOM 5411 C CA . PRO A 1 674 ? 21.328 12.023 17.422 1 94.19 674 PRO A CA 1
ATOM 5412 C C . PRO A 1 674 ? 20.859 10.961 16.438 1 94.19 674 PRO A C 1
ATOM 5414 O O . PRO A 1 674 ? 20.578 9.82 16.828 1 94.19 674 PRO A O 1
ATOM 5417 N N . ALA A 1 675 ? 20.766 11.258 15.18 1 95.94 675 ALA A N 1
ATOM 5418 C CA . ALA A 1 675 ? 20.25 10.359 14.148 1 95.94 675 ALA A CA 1
ATOM 5419 C C . ALA A 1 675 ? 21.344 9.414 13.641 1 95.94 675 ALA A C 1
ATOM 5421 O O . ALA A 1 675 ? 21.766 9.516 12.492 1 95.94 675 ALA A O 1
ATOM 5422 N N . ILE A 1 676 ? 21.719 8.477 14.492 1 97 676 ILE A N 1
ATOM 5423 C CA . ILE A 1 676 ? 22.766 7.508 14.156 1 97 676 ILE A CA 1
ATOM 5424 C C . ILE A 1 676 ? 22.125 6.145 13.906 1 97 676 ILE A C 1
ATOM 5426 O O . ILE A 1 676 ? 21.328 5.66 14.719 1 97 676 ILE A O 1
ATOM 5430 N N . PHE A 1 677 ? 22.5 5.48 12.773 1 97.62 677 PHE A N 1
ATOM 5431 C CA . PHE A 1 677 ? 21.859 4.234 12.367 1 97.62 677 PHE A CA 1
ATOM 5432 C C . PHE A 1 677 ? 22.891 3.229 11.875 1 97.62 677 PHE A C 1
ATOM 5434 O O . PHE A 1 677 ? 23.938 3.615 11.344 1 97.62 677 PHE A O 1
ATOM 5441 N N . HIS A 1 678 ? 22.625 1.952 12.102 1 97.44 678 HIS A N 1
ATOM 5442 C CA . HIS A 1 678 ? 23.109 0.914 11.195 1 97.44 678 HIS A CA 1
ATOM 5443 C C . HIS A 1 678 ? 22.266 0.855 9.922 1 97.44 678 HIS A C 1
ATOM 5445 O O . HIS A 1 678 ? 21.031 0.933 9.992 1 97.44 678 HIS A O 1
ATOM 5451 N N . ILE A 1 679 ? 22.875 0.794 8.859 1 98.12 679 ILE A N 1
ATOM 5452 C CA . ILE A 1 679 ? 22.188 0.569 7.59 1 98.12 679 ILE A CA 1
ATOM 5453 C C . ILE A 1 679 ? 22.359 -0.889 7.168 1 98.12 679 ILE A C 1
ATOM 5455 O O . ILE A 1 679 ? 23.438 -1.312 6.773 1 98.12 679 ILE A O 1
ATOM 5459 N N . ARG A 1 680 ? 21.219 -1.668 7.234 1 95.44 680 ARG A N 1
ATOM 5460 C CA . ARG A 1 680 ? 21.297 -3.111 7.035 1 95.44 680 ARG A CA 1
ATOM 5461 C C . ARG A 1 680 ? 20.594 -3.525 5.742 1 95.44 680 ARG A C 1
ATOM 5463 O O . ARG A 1 680 ? 19.438 -3.176 5.516 1 95.44 680 ARG A O 1
ATOM 5470 N N . ASN A 1 681 ? 21.281 -4.277 4.961 1 94.94 681 ASN A N 1
ATOM 5471 C CA . ASN A 1 681 ? 20.688 -4.77 3.719 1 94.94 681 ASN A CA 1
ATOM 5472 C C . ASN A 1 681 ? 19.719 -5.914 3.971 1 94.94 681 ASN A C 1
ATOM 5474 O O . ASN A 1 681 ? 20.016 -6.832 4.734 1 94.94 681 ASN A O 1
ATOM 5478 N N . GLU A 1 682 ? 18.578 -5.832 3.346 1 88.19 682 GLU A N 1
ATOM 5479 C CA . GLU A 1 682 ? 17.516 -6.812 3.58 1 88.19 682 GLU A CA 1
ATOM 5480 C C . GLU A 1 682 ? 17.906 -8.18 3.021 1 88.19 682 GLU A C 1
ATOM 5482 O O . GLU A 1 682 ? 17.547 -9.211 3.598 1 88.19 682 GLU A O 1
ATOM 5487 N N . ASN A 1 683 ? 18.641 -8.195 1.923 1 85.56 683 ASN A N 1
ATOM 5488 C CA . ASN A 1 683 ? 18.969 -9.461 1.271 1 85.56 683 ASN A CA 1
ATOM 5489 C C . ASN A 1 683 ? 20.031 -10.227 2.059 1 85.56 683 ASN A C 1
ATOM 5491 O O . ASN A 1 683 ? 19.906 -11.438 2.266 1 85.56 683 ASN A O 1
ATOM 5495 N N . SER A 1 684 ? 21.156 -9.578 2.512 1 88.12 684 SER A N 1
ATOM 5496 C CA . SER A 1 684 ? 22.312 -10.234 3.121 1 88.12 684 SER A CA 1
ATOM 5497 C C . SER A 1 684 ? 22.203 -10.227 4.645 1 88.12 684 SER A C 1
ATOM 5499 O O . SER A 1 684 ? 22.891 -10.992 5.32 1 88.12 684 SER A O 1
ATOM 5501 N N . GLY A 1 685 ? 21.344 -9.312 5.211 1 84.69 685 GLY A N 1
ATOM 5502 C CA . GLY A 1 685 ? 21.312 -9.117 6.652 1 84.69 685 GLY A CA 1
ATOM 5503 C C . GLY A 1 685 ? 22.562 -8.422 7.184 1 84.69 685 GLY A C 1
ATOM 5504 O O . GLY A 1 685 ? 22.75 -8.336 8.398 1 84.69 685 GLY A O 1
ATOM 5505 N N . LYS A 1 686 ? 23.453 -7.891 6.324 1 91.88 686 LYS A N 1
ATOM 5506 C CA . LYS A 1 686 ? 24.719 -7.309 6.727 1 91.88 686 LYS A CA 1
ATOM 5507 C C . LYS A 1 686 ? 24.641 -5.785 6.758 1 91.88 686 LYS A C 1
ATOM 5509 O O . LYS A 1 686 ? 23.719 -5.191 6.215 1 91.88 686 LYS A O 1
ATOM 5514 N N . LEU A 1 687 ? 25.594 -5.211 7.453 1 96.88 687 LEU A N 1
ATOM 5515 C CA . LEU A 1 687 ? 25.609 -3.771 7.68 1 96.88 687 LEU A CA 1
ATOM 5516 C C . LEU A 1 687 ? 26.5 -3.072 6.668 1 96.88 687 LEU A C 1
ATOM 5518 O O . LEU A 1 687 ? 27.562 -3.592 6.312 1 96.88 687 LEU A O 1
ATOM 5522 N N . MET A 1 688 ? 26.047 -1.932 6.203 1 98.25 688 MET A N 1
ATOM 5523 C CA . MET A 1 688 ? 26.875 -1.064 5.367 1 98.25 688 MET A CA 1
ATOM 5524 C C . MET A 1 688 ? 28.062 -0.515 6.152 1 98.25 688 MET A C 1
ATOM 5526 O O . MET A 1 688 ? 27.891 0.004 7.258 1 98.25 688 MET A O 1
ATOM 5530 N N . GLY A 1 689 ? 29.281 -0.665 5.688 1 98.12 689 GLY A N 1
ATOM 5531 C CA . GLY A 1 689 ? 30.484 -0.173 6.332 1 98.12 689 GLY A CA 1
ATOM 5532 C C . GLY A 1 689 ? 31.578 0.206 5.348 1 98.12 689 GLY A C 1
ATOM 5533 O O . GLY A 1 689 ? 31.297 0.461 4.176 1 98.12 689 GLY A O 1
ATOM 5534 N N . LEU A 1 690 ? 32.844 0.4 5.902 1 97.75 690 LEU A N 1
ATOM 5535 C CA . LEU A 1 690 ? 33.938 0.913 5.105 1 97.75 690 LEU A CA 1
ATOM 5536 C C . LEU A 1 690 ? 34.969 -0.181 4.84 1 97.75 690 LEU A C 1
ATOM 5538 O O . LEU A 1 690 ? 35.281 -0.97 5.734 1 97.75 690 LEU A O 1
ATOM 5542 N N . GLU A 1 691 ? 35.375 -0.15 3.535 1 96.62 691 GLU A N 1
ATOM 5543 C CA . GLU A 1 691 ? 36.5 -1.015 3.191 1 96.62 691 GLU A CA 1
ATOM 5544 C C . GLU A 1 691 ? 37.688 -0.775 4.125 1 96.62 691 GLU A C 1
ATOM 5546 O O . GLU A 1 691 ? 38.156 0.353 4.246 1 96.62 691 GLU A O 1
ATOM 5551 N N . LYS A 1 692 ? 38.125 -1.841 4.77 1 95.81 692 LYS A N 1
ATOM 5552 C CA . LYS A 1 692 ? 39.281 -1.83 5.641 1 95.81 692 LYS A CA 1
ATOM 5553 C C . LYS A 1 692 ? 39.156 -0.768 6.727 1 95.81 692 LYS A C 1
ATOM 5555 O O . LYS A 1 692 ? 40.156 -0.206 7.18 1 95.81 692 LYS A O 1
ATOM 5560 N N . LYS A 1 693 ? 38 -0.318 7.043 1 96.69 693 LYS A N 1
ATOM 5561 C CA . LYS A 1 693 ? 37.75 0.688 8.07 1 96.69 693 LYS A CA 1
ATOM 5562 C C . LYS A 1 693 ? 38.5 1.975 7.789 1 96.69 693 LYS A C 1
ATOM 5564 O O . LYS A 1 693 ? 39 2.629 8.711 1 96.69 693 LYS A O 1
ATOM 5569 N N . SER A 1 694 ? 38.562 2.291 6.574 1 96.81 694 SER A N 1
ATOM 5570 C CA . SER A 1 694 ? 39.406 3.412 6.129 1 96.81 694 SER A CA 1
ATOM 5571 C C . SER A 1 694 ? 38.812 4.742 6.602 1 96.81 694 SER A C 1
ATOM 5573 O O . SER A 1 694 ? 37.594 4.875 6.762 1 96.81 694 SER A O 1
ATOM 5575 N N . THR A 1 695 ? 39.688 5.746 6.816 1 97.19 695 THR A N 1
ATOM 5576 C CA . THR A 1 695 ? 39.281 7.102 7.141 1 97.19 695 THR A CA 1
ATOM 5577 C C . THR A 1 695 ? 39.625 8.07 6.016 1 97.19 695 THR A C 1
ATOM 5579 O O . THR A 1 695 ? 39.625 9.289 6.207 1 97.19 695 THR A O 1
ATOM 5582 N N . THR A 1 696 ? 39.969 7.488 4.879 1 96.75 696 THR A N 1
ATOM 5583 C CA . THR A 1 696 ? 40.469 8.32 3.775 1 96.75 696 THR A CA 1
ATOM 5584 C C . THR A 1 696 ? 39.375 8.484 2.717 1 96.75 696 THR A C 1
ATOM 5586 O O . THR A 1 696 ? 38.469 7.641 2.6 1 96.75 696 THR A O 1
ATOM 5589 N N . ASN A 1 697 ? 39.469 9.594 2.012 1 97.25 697 ASN A N 1
ATOM 5590 C CA . ASN A 1 697 ? 38.594 9.789 0.861 1 97.25 697 ASN A CA 1
ATOM 5591 C C . ASN A 1 697 ? 38.688 8.625 -0.117 1 97.25 697 ASN A C 1
ATOM 5593 O O . ASN A 1 697 ? 39.719 8.008 -0.263 1 97.25 697 ASN A O 1
ATOM 5597 N N . ARG A 1 698 ? 37.594 8.25 -0.714 1 96.88 698 ARG A N 1
ATOM 5598 C CA . ARG A 1 698 ? 37.469 7.348 -1.858 1 96.88 698 ARG A CA 1
ATOM 5599 C C . ARG A 1 698 ? 37.5 5.887 -1.412 1 96.88 698 ARG A C 1
ATOM 5601 O O . ARG A 1 698 ? 37.5 4.98 -2.244 1 96.88 698 ARG A O 1
ATOM 5608 N N . ALA A 1 699 ? 37.531 5.699 -0.149 1 98 699 ALA A N 1
ATOM 5609 C CA . ALA A 1 699 ? 37.344 4.32 0.294 1 98 699 ALA A CA 1
ATOM 5610 C C . ALA A 1 699 ? 35.969 3.801 -0.089 1 98 699 ALA A C 1
ATOM 5612 O O . ALA A 1 699 ? 34.969 4.52 0.033 1 98 699 ALA A O 1
ATOM 5613 N N . ASN A 1 700 ? 35.938 2.529 -0.546 1 98.31 700 ASN A N 1
ATOM 5614 C CA . ASN A 1 700 ? 34.656 1.938 -0.986 1 98.31 700 ASN A CA 1
ATOM 5615 C C . ASN A 1 700 ? 33.781 1.587 0.197 1 98.31 700 ASN A C 1
ATOM 5617 O O . ASN A 1 700 ? 34.25 1.283 1.285 1 98.31 700 ASN A O 1
ATOM 5621 N N . ILE A 1 701 ? 32.469 1.711 -0.058 1 98.75 701 ILE A N 1
ATOM 5622 C CA . ILE A 1 701 ? 31.469 1.203 0.87 1 98.75 701 ILE A CA 1
ATOM 5623 C C . ILE A 1 701 ? 31.219 -0.28 0.603 1 98.75 701 ILE A C 1
ATOM 5625 O O . ILE A 1 701 ? 31.078 -0.695 -0.55 1 98.75 701 ILE A O 1
ATOM 5629 N N . GLN A 1 702 ? 31.234 -1.078 1.602 1 98.25 702 GLN A N 1
ATOM 5630 C CA . GLN A 1 702 ? 31 -2.518 1.546 1 98.25 702 GLN A CA 1
ATOM 5631 C C . GLN A 1 702 ? 30.016 -2.959 2.627 1 98.25 702 GLN A C 1
ATOM 5633 O O . GLN A 1 702 ? 29.531 -2.135 3.406 1 98.25 702 GLN A O 1
ATOM 5638 N N . GLN A 1 703 ? 29.547 -4.203 2.557 1 97.56 703 GLN A N 1
ATOM 5639 C CA . GLN A 1 703 ? 28.703 -4.734 3.625 1 97.56 703 GLN A CA 1
ATOM 5640 C C . GLN A 1 703 ? 29.484 -5.715 4.5 1 97.56 703 GLN A C 1
ATOM 5642 O O . GLN A 1 703 ? 30.359 -6.43 4.008 1 97.56 703 GLN A O 1
ATOM 5647 N N . PHE A 1 704 ? 29.156 -5.719 5.805 1 96.38 704 PHE A N 1
ATOM 5648 C CA . PHE A 1 704 ? 29.875 -6.539 6.773 1 96.38 704 PHE A CA 1
ATOM 5649 C C . PHE A 1 704 ? 28.906 -7.137 7.797 1 96.38 704 PHE A C 1
ATOM 5651 O O . PHE A 1 704 ? 27.812 -6.629 7.988 1 96.38 704 PHE A O 1
ATOM 5658 N N . GLU A 1 705 ? 29.391 -8.227 8.367 1 89.62 705 GLU A N 1
ATOM 5659 C CA . GLU A 1 705 ? 28.703 -8.758 9.539 1 89.62 705 GLU A CA 1
ATOM 5660 C C . GLU A 1 705 ? 28.656 -7.738 10.672 1 89.62 705 GLU A C 1
ATOM 5662 O O . GLU A 1 705 ? 29.547 -6.887 10.773 1 89.62 705 GLU A O 1
ATOM 5667 N N . SER A 1 706 ? 27.625 -7.848 11.461 1 87.88 706 SER A N 1
ATOM 5668 C CA . SER A 1 706 ? 27.438 -6.926 12.57 1 87.88 706 SER A CA 1
ATOM 5669 C C . SER A 1 706 ? 28.609 -7.004 13.547 1 87.88 706 SER A C 1
ATOM 5671 O O . SER A 1 706 ? 29.109 -8.094 13.836 1 87.88 706 SER A O 1
ATOM 5673 N N . SER A 1 707 ? 29.125 -5.883 13.906 1 88.88 707 SER A N 1
ATOM 5674 C CA . SER A 1 707 ? 30.141 -5.727 14.93 1 88.88 707 SER A CA 1
ATOM 5675 C C . SER A 1 707 ? 30.031 -4.375 15.633 1 88.88 707 SER A C 1
ATOM 5677 O O . SER A 1 707 ? 29.141 -3.576 15.297 1 88.88 707 SER A O 1
ATOM 5679 N N . SER A 1 708 ? 30.844 -4.129 16.625 1 88.38 708 SER A N 1
ATOM 5680 C CA . SER A 1 708 ? 30.812 -2.871 17.359 1 88.38 708 SER A CA 1
ATOM 5681 C C . SER A 1 708 ? 31.688 -1.813 16.688 1 88.38 708 SER A C 1
ATOM 5683 O O . SER A 1 708 ? 31.875 -0.727 17.234 1 88.38 708 SER A O 1
ATOM 5685 N N . SER A 1 709 ? 32.125 -2.076 15.531 1 93 709 SER A N 1
ATOM 5686 C CA . SER A 1 709 ? 33.031 -1.171 14.844 1 93 709 SER A CA 1
ATOM 5687 C C . SER A 1 709 ? 32.344 0.12 14.438 1 93 709 SER A C 1
ATOM 5689 O O . SER A 1 709 ? 31.203 0.09 13.953 1 93 709 SER A O 1
ATOM 5691 N N . ARG A 1 710 ? 33 1.218 14.555 1 95.81 710 ARG A N 1
ATOM 5692 C CA . ARG A 1 710 ? 32.438 2.541 14.32 1 95.81 710 ARG A CA 1
ATOM 5693 C C . ARG A 1 710 ? 32.188 2.779 12.836 1 95.81 710 ARG A C 1
ATOM 5695 O O . ARG A 1 710 ? 31.406 3.646 12.453 1 95.81 710 ARG A O 1
ATOM 5702 N N . ASP A 1 711 ? 32.938 2.072 12.016 1 97.38 711 ASP A N 1
ATOM 5703 C CA . ASP A 1 711 ? 32.781 2.273 10.578 1 97.38 711 ASP A CA 1
ATOM 5704 C C . ASP A 1 711 ? 31.422 1.758 10.102 1 97.38 711 ASP A C 1
ATOM 5706 O O . ASP A 1 711 ? 31.016 2.047 8.977 1 97.38 711 ASP A O 1
ATOM 5710 N N . LEU A 1 712 ? 30.656 1.025 10.945 1 97.75 712 LEU A N 1
ATOM 5711 C CA . LEU A 1 712 ? 29.344 0.5 10.609 1 97.75 712 LEU A CA 1
ATOM 5712 C C . LEU A 1 712 ? 28.25 1.462 11.047 1 97.75 712 LEU A C 1
ATOM 5714 O O . LEU A 1 712 ? 27.062 1.178 10.875 1 97.75 712 LEU A O 1
ATOM 5718 N N . LEU A 1 713 ? 28.594 2.666 11.609 1 97.69 713 LEU A N 1
ATOM 5719 C CA . LEU A 1 713 ? 27.656 3.646 12.133 1 97.69 713 LEU A CA 1
ATOM 5720 C C . LEU A 1 713 ? 27.578 4.871 11.227 1 97.69 713 LEU A C 1
ATOM 5722 O O . LEU A 1 713 ? 28.609 5.414 10.828 1 97.69 713 LEU A O 1
ATOM 5726 N N . TRP A 1 714 ? 26.359 5.273 10.914 1 98.31 714 TRP A N 1
ATOM 5727 C CA . TRP A 1 714 ? 26.109 6.383 10 1 98.31 714 TRP A CA 1
ATOM 5728 C C . TRP A 1 714 ? 25.188 7.418 10.648 1 98.31 714 TRP A C 1
ATOM 5730 O O . TRP A 1 714 ? 24.125 7.078 11.172 1 98.31 714 TRP A O 1
ATOM 5740 N N . GLN A 1 715 ? 25.562 8.672 10.633 1 97.12 715 GLN A N 1
ATOM 5741 C CA . GLN A 1 715 ? 24.75 9.766 11.148 1 97.12 715 GLN A CA 1
ATOM 5742 C C . GLN A 1 715 ? 24.078 10.547 10.023 1 97.12 715 GLN A C 1
ATOM 5744 O O . GLN A 1 715 ? 24.734 10.898 9.039 1 97.12 715 GLN A O 1
ATOM 5749 N N . PHE A 1 716 ? 22.828 10.789 10.148 1 97.56 716 PHE A N 1
ATOM 5750 C CA . PHE A 1 716 ? 22.047 11.508 9.164 1 97.56 716 PHE A CA 1
ATOM 5751 C C . PHE A 1 716 ? 21.891 12.977 9.555 1 97.56 716 PHE A C 1
ATOM 5753 O O . PHE A 1 716 ? 21.562 13.289 10.703 1 97.56 716 PHE A O 1
ATOM 5760 N N . PHE A 1 717 ? 22.172 13.891 8.594 1 95.31 717 PHE A N 1
ATOM 5761 C CA . PHE A 1 717 ? 21.953 15.328 8.75 1 95.31 717 PHE A CA 1
ATOM 5762 C C . PHE A 1 717 ? 20.969 15.844 7.695 1 95.31 717 PHE A C 1
ATOM 5764 O O . PHE A 1 717 ? 21.141 15.578 6.504 1 95.31 717 PHE A O 1
ATOM 5771 N N . PRO A 1 718 ? 19.922 16.562 8.18 1 94.56 718 PRO A N 1
ATOM 5772 C CA . PRO A 1 718 ? 19 17.125 7.188 1 94.56 718 PRO A CA 1
ATOM 5773 C C . PRO A 1 718 ? 19.656 18.172 6.301 1 94.56 718 PRO A C 1
ATOM 5775 O O . PRO A 1 718 ? 20.531 18.922 6.758 1 94.56 718 PRO A O 1
ATOM 5778 N N . SER A 1 719 ? 19.266 18.203 5.066 1 94.19 719 SER A N 1
ATOM 5779 C CA . SER A 1 719 ? 19.656 19.203 4.086 1 94.19 719 SER A CA 1
ATOM 5780 C C . SER A 1 719 ? 18.438 19.781 3.363 1 94.19 719 SER A C 1
ATOM 5782 O O . SER A 1 719 ? 17.359 19.188 3.391 1 94.19 719 SER A O 1
ATOM 5784 N N . ALA A 1 720 ? 18.625 20.938 2.803 1 92.44 720 ALA A N 1
ATOM 5785 C CA . ALA A 1 720 ? 17.516 21.641 2.143 1 92.44 720 ALA A CA 1
ATOM 5786 C C . ALA A 1 720 ? 16.891 20.781 1.056 1 92.44 720 ALA A C 1
ATOM 5788 O O . ALA A 1 720 ? 17.594 20.047 0.35 1 92.44 720 ALA A O 1
ATOM 5789 N N . GLY A 1 721 ? 15.586 20.906 0.904 1 95.5 721 GLY A N 1
ATOM 5790 C CA . GLY A 1 721 ? 14.867 20.188 -0.134 1 95.5 721 GLY A CA 1
ATOM 5791 C C . GLY A 1 721 ? 14.477 18.781 0.271 1 95.5 721 GLY A C 1
ATOM 5792 O O . GLY A 1 721 ? 14.008 18 -0.558 1 95.5 721 GLY A O 1
ATOM 5793 N N . GLY A 1 722 ? 14.656 18.438 1.558 1 95.19 722 GLY A N 1
ATOM 5794 C CA . GLY A 1 722 ? 14.297 17.125 2.059 1 95.19 722 GLY A CA 1
ATOM 5795 C C . GLY A 1 722 ? 15.359 16.078 1.806 1 95.19 722 GLY A C 1
ATOM 5796 O O . GLY A 1 722 ? 15.062 14.883 1.752 1 95.19 722 GLY A O 1
ATOM 5797 N N . TRP A 1 723 ? 16.625 16.484 1.53 1 97.25 723 TRP A N 1
ATOM 5798 C CA . TRP A 1 723 ? 17.75 15.57 1.313 1 97.25 723 TRP A CA 1
ATOM 5799 C C . TRP A 1 723 ? 18.516 15.336 2.609 1 97.25 723 TRP A C 1
ATOM 5801 O O . TRP A 1 723 ? 18.359 16.094 3.574 1 97.25 723 TRP A O 1
ATOM 5811 N N . TRP A 1 724 ? 19.266 14.242 2.635 1 97.81 724 TRP A N 1
ATOM 5812 C CA . TRP A 1 724 ? 20.141 13.898 3.756 1 97.81 724 TRP A CA 1
ATOM 5813 C C . TRP A 1 724 ? 21.594 13.922 3.336 1 97.81 724 TRP A C 1
ATOM 5815 O O . TRP A 1 724 ? 21.938 13.492 2.23 1 97.81 724 TRP A O 1
ATOM 5825 N N . ARG A 1 725 ? 22.438 14.414 4.16 1 98 725 ARG A N 1
ATOM 5826 C CA . ARG A 1 725 ? 23.844 14.039 4.191 1 98 725 ARG A CA 1
ATOM 5827 C C . ARG A 1 725 ? 24.094 12.914 5.191 1 98 725 ARG A C 1
ATOM 5829 O O . ARG A 1 725 ? 23.578 12.938 6.309 1 98 725 ARG A O 1
ATOM 5836 N N . ILE A 1 726 ? 24.766 11.914 4.75 1 98.5 726 ILE A N 1
ATOM 5837 C CA . ILE A 1 726 ? 25 10.742 5.582 1 98.5 726 ILE A CA 1
ATOM 5838 C C . ILE A 1 726 ? 26.5 10.641 5.898 1 98.5 726 ILE A C 1
ATOM 5840 O O . ILE A 1 726 ? 27.312 10.461 4.992 1 98.5 726 ILE A O 1
ATOM 5844 N N . LYS A 1 727 ? 26.828 10.734 7.168 1 98.25 727 LYS A N 1
ATOM 5845 C CA . LYS A 1 727 ? 28.219 10.812 7.617 1 98.25 727 LYS A CA 1
ATOM 5846 C C . LYS A 1 727 ? 28.625 9.555 8.375 1 98.25 727 LYS A C 1
ATOM 5848 O O . LYS A 1 727 ? 27.891 9.086 9.25 1 98.25 727 LYS A O 1
ATOM 5853 N N . ASN A 1 728 ? 29.797 9 8.008 1 98.31 728 ASN A N 1
ATOM 5854 C CA . ASN A 1 728 ? 30.328 7.875 8.773 1 98.31 728 ASN A CA 1
ATOM 5855 C C . ASN A 1 728 ? 30.984 8.336 10.062 1 98.31 728 ASN A C 1
ATOM 5857 O O . ASN A 1 728 ? 31.781 9.289 10.055 1 98.31 728 ASN A O 1
ATOM 5861 N N . LEU A 1 729 ? 30.766 7.684 11.117 1 96.88 729 LEU A N 1
ATOM 5862 C CA . LEU A 1 729 ? 31.234 8.133 12.422 1 96.88 729 LEU A CA 1
ATOM 5863 C C . LEU A 1 729 ? 32.719 7.859 12.578 1 96.88 729 LEU A C 1
ATOM 5865 O O . LEU A 1 729 ? 33.406 8.508 13.383 1 96.88 729 LEU A O 1
ATOM 5869 N N . ASN A 1 730 ? 33.219 6.832 11.906 1 97.12 730 ASN A N 1
ATOM 5870 C CA . ASN A 1 730 ? 34.625 6.5 11.984 1 97.12 730 ASN A CA 1
ATOM 5871 C C . ASN A 1 730 ? 35.5 7.547 11.289 1 97.12 730 ASN A C 1
ATOM 5873 O O . ASN A 1 730 ? 36.531 7.965 11.82 1 97.12 730 ASN A O 1
ATOM 5877 N N . SER A 1 731 ? 35.125 7.957 10.109 1 97.25 731 SER A N 1
ATOM 5878 C CA . SER A 1 731 ? 35.969 8.812 9.273 1 97.25 731 SER A CA 1
ATOM 5879 C C . SER A 1 731 ? 35.5 10.266 9.352 1 97.25 731 SER A C 1
ATOM 5881 O O . SER A 1 731 ? 36.281 11.18 9.062 1 97.25 731 SER A O 1
ATOM 5883 N N . GLY A 1 732 ? 34.219 10.508 9.695 1 97.19 732 GLY A N 1
ATOM 5884 C CA . GLY A 1 732 ? 33.656 11.844 9.633 1 97.19 732 GLY A CA 1
ATOM 5885 C C . GLY A 1 732 ? 33.375 12.312 8.211 1 97.19 732 GLY A C 1
ATOM 5886 O O . GLY A 1 732 ? 33.062 13.484 7.992 1 97.19 732 GLY A O 1
ATOM 5887 N N . LEU A 1 733 ? 33.5 11.43 7.242 1 98.25 733 LEU A N 1
ATOM 5888 C CA . LEU A 1 733 ? 33.25 11.758 5.84 1 98.25 733 LEU A CA 1
ATOM 5889 C C . LEU A 1 733 ? 31.844 11.359 5.422 1 98.25 733 LEU A C 1
ATOM 5891 O O . LEU A 1 733 ? 31.156 10.641 6.148 1 98.25 733 LEU A O 1
ATOM 5895 N N . LEU A 1 734 ? 31.469 11.875 4.246 1 98.69 734 LEU A N 1
ATOM 5896 C CA . LEU A 1 734 ? 30.109 11.672 3.783 1 98.69 734 LEU A CA 1
ATOM 5897 C C . LEU A 1 734 ? 30.031 10.5 2.811 1 98.69 734 LEU A C 1
ATOM 5899 O O . LEU A 1 734 ? 30.984 10.227 2.08 1 98.69 734 LEU A O 1
ATOM 5903 N N . LEU A 1 735 ? 28.875 9.75 2.822 1 98.62 735 LEU A N 1
ATOM 5904 C CA . LEU A 1 735 ? 28.516 8.797 1.782 1 98.62 735 LEU A CA 1
ATOM 5905 C C . LEU A 1 735 ? 28.375 9.484 0.431 1 98.62 735 LEU A C 1
ATOM 5907 O O . LEU A 1 735 ? 27.688 10.5 0.318 1 98.62 735 LEU A O 1
ATOM 5911 N N . ALA A 1 736 ? 29.062 8.992 -0.582 1 98.5 736 ALA A N 1
ATOM 5912 C CA . ALA A 1 736 ? 29.094 9.562 -1.926 1 98.5 736 ALA A CA 1
ATOM 5913 C C . ALA A 1 736 ? 29.188 8.469 -2.984 1 98.5 736 ALA A C 1
ATOM 5915 O O . ALA A 1 736 ? 29.031 7.285 -2.678 1 98.5 736 ALA A O 1
ATOM 5916 N N . VAL A 1 737 ? 29.25 8.906 -4.242 1 98.12 737 VAL A N 1
ATOM 5917 C CA . VAL A 1 737 ? 29.375 7.988 -5.371 1 98.12 737 VAL A CA 1
ATOM 5918 C C . VAL A 1 737 ? 30.734 8.195 -6.051 1 98.12 737 VAL A C 1
ATOM 5920 O O . VAL A 1 737 ? 31.188 9.336 -6.211 1 98.12 737 VAL A O 1
ATOM 5923 N N . GLU A 1 738 ? 31.312 7.09 -6.41 1 97.5 738 GLU A N 1
ATOM 5924 C CA . GLU A 1 738 ? 32.594 7.125 -7.09 1 97.5 738 GLU A CA 1
ATOM 5925 C C . GLU A 1 738 ? 32.562 8.062 -8.289 1 97.5 738 GLU A C 1
ATOM 5927 O O . GLU A 1 738 ? 31.875 7.812 -9.266 1 97.5 738 GLU A O 1
ATOM 5932 N N . GLY A 1 739 ? 33.344 9.117 -8.164 1 96.19 739 GLY A N 1
ATOM 5933 C CA . GLY A 1 739 ? 33.469 10.062 -9.266 1 96.19 739 GLY A CA 1
ATOM 5934 C C . GLY A 1 739 ? 32.188 10.75 -9.617 1 96.19 739 GLY A C 1
ATOM 5935 O O . GLY A 1 739 ? 31.969 11.148 -10.766 1 96.19 739 GLY A O 1
ATOM 5936 N N . ALA A 1 740 ? 31.25 10.758 -8.758 1 96.81 740 ALA A N 1
ATOM 5937 C CA . ALA A 1 740 ? 29.922 11.32 -9.008 1 96.81 740 ALA A CA 1
ATOM 5938 C C . ALA A 1 740 ? 29.281 10.695 -10.242 1 96.81 740 ALA A C 1
ATOM 5940 O O . ALA A 1 740 ? 28.625 11.383 -11.023 1 96.81 740 ALA A O 1
ATOM 5941 N N . SER A 1 741 ? 29.531 9.391 -10.422 1 96.12 741 SER A N 1
ATOM 5942 C CA . SER A 1 741 ? 29.047 8.648 -11.586 1 96.12 741 SER A CA 1
ATOM 5943 C C . SER A 1 741 ? 27.531 8.555 -11.594 1 96.12 741 SER A C 1
ATOM 5945 O O . SER A 1 741 ? 26.891 8.578 -10.531 1 96.12 741 SER A O 1
ATOM 5947 N N . THR A 1 742 ? 26.953 8.445 -12.75 1 93.62 742 THR A N 1
ATOM 5948 C CA . THR A 1 742 ? 25.531 8.148 -12.883 1 93.62 742 THR A CA 1
ATOM 5949 C C . THR A 1 742 ? 25.328 6.742 -13.445 1 93.62 742 THR A C 1
ATOM 5951 O O . THR A 1 742 ? 24.203 6.383 -13.82 1 93.62 742 THR A O 1
ATOM 5954 N N . ALA A 1 743 ? 26.422 5.984 -13.516 1 87.62 743 ALA A N 1
ATOM 5955 C CA . ALA A 1 743 ? 26.359 4.652 -14.117 1 87.62 743 ALA A CA 1
ATOM 5956 C C . ALA A 1 743 ? 25.875 3.615 -13.109 1 87.62 743 ALA A C 1
ATOM 5958 O O . ALA A 1 743 ? 26.094 3.75 -11.906 1 87.62 743 ALA A O 1
ATOM 5959 N N . ASN A 1 744 ? 25.203 2.584 -13.641 1 84.94 744 ASN A N 1
ATOM 5960 C CA . ASN A 1 744 ? 24.922 1.411 -12.82 1 84.94 744 ASN A CA 1
ATOM 5961 C C . ASN A 1 744 ? 26.203 0.753 -12.312 1 84.94 744 ASN A C 1
ATOM 5963 O O . ASN A 1 744 ? 27.219 0.746 -13.008 1 84.94 744 ASN A O 1
ATOM 5967 N N . SER A 1 745 ? 26.172 0.233 -11.148 1 89.19 745 SER A N 1
ATOM 5968 C CA . SER A 1 745 ? 27.203 -0.575 -10.516 1 89.19 745 SER A CA 1
ATOM 5969 C C . SER A 1 745 ? 28.406 0.281 -10.102 1 89.19 745 SER A C 1
ATOM 5971 O O . SER A 1 745 ? 29.453 -0.246 -9.711 1 89.19 745 SER A O 1
ATOM 5973 N N . ALA A 1 746 ? 28.281 1.635 -10.281 1 96.06 746 ALA A N 1
ATOM 5974 C CA . ALA A 1 746 ? 29.328 2.473 -9.68 1 96.06 746 ALA A CA 1
ATOM 5975 C C . ALA A 1 746 ? 29.391 2.262 -8.172 1 96.06 746 ALA A C 1
ATOM 5977 O O . ALA A 1 746 ? 28.344 2.174 -7.504 1 96.06 746 ALA A O 1
ATOM 5978 N N . ASN A 1 747 ? 30.594 2.197 -7.676 1 97.81 747 ASN A N 1
ATOM 5979 C CA . ASN A 1 747 ? 30.781 1.979 -6.242 1 97.81 747 ASN A CA 1
ATOM 5980 C C . ASN A 1 747 ? 30.312 3.184 -5.43 1 97.81 747 ASN A C 1
ATOM 5982 O O . ASN A 1 747 ? 30.516 4.328 -5.836 1 97.81 747 ASN A O 1
ATOM 5986 N N . LEU A 1 748 ? 29.672 2.965 -4.355 1 98.62 748 LEU A N 1
ATOM 5987 C CA . LEU A 1 748 ? 29.594 4.016 -3.346 1 98.62 748 LEU A CA 1
ATOM 5988 C C . LEU A 1 748 ? 30.906 4.16 -2.602 1 98.62 748 LEU A C 1
ATOM 5990 O O . LEU A 1 748 ? 31.609 3.174 -2.375 1 98.62 748 LEU A O 1
ATOM 5994 N N . GLN A 1 749 ? 31.281 5.41 -2.248 1 98.38 749 GLN A N 1
ATOM 5995 C CA . GLN A 1 749 ? 32.5 5.746 -1.53 1 98.38 749 GLN A CA 1
ATOM 5996 C C . GLN A 1 749 ? 32.25 6.793 -0.453 1 98.38 749 GLN A C 1
ATOM 5998 O O . GLN A 1 749 ? 31.141 7.355 -0.381 1 98.38 749 GLN A O 1
ATOM 6003 N N . GLN A 1 750 ? 33.156 6.875 0.448 1 98.19 750 GLN A N 1
ATOM 6004 C CA . GLN A 1 750 ? 33.156 8.039 1.328 1 98.19 750 GLN A CA 1
ATOM 6005 C C . GLN A 1 750 ? 34.031 9.164 0.766 1 98.19 750 GLN A C 1
ATOM 6007 O O . GLN A 1 750 ? 35.031 8.906 0.127 1 98.19 750 GLN A O 1
ATOM 6012 N N . PHE A 1 751 ? 33.594 10.414 1.038 1 97.81 751 PHE A N 1
ATOM 6013 C CA . PHE A 1 751 ? 34.312 11.578 0.521 1 97.81 751 PHE A CA 1
ATOM 6014 C C . PHE A 1 751 ? 34 12.812 1.356 1 97.81 751 PHE A C 1
ATOM 6016 O O . PHE A 1 751 ? 32.969 12.906 1.981 1 97.81 751 PHE A O 1
ATOM 6023 N N . GLU A 1 752 ? 34.906 13.766 1.402 1 97.5 752 GLU A N 1
ATOM 6024 C CA . GLU A 1 752 ? 34.688 15.023 2.121 1 97.5 752 GLU A CA 1
ATOM 6025 C C . GLU A 1 752 ? 33.5 15.805 1.522 1 97.5 752 GLU A C 1
ATOM 6027 O O . GLU A 1 752 ? 33.156 15.594 0.365 1 97.5 752 GLU A O 1
ATOM 6032 N N . ASP A 1 753 ? 32.906 16.641 2.354 1 95.62 753 ASP A N 1
ATOM 6033 C CA . ASP A 1 753 ? 31.828 17.469 1.869 1 95.62 753 ASP A CA 1
ATOM 6034 C C . ASP A 1 753 ? 32.312 18.531 0.882 1 95.62 753 ASP A C 1
ATOM 6036 O O . ASP A 1 753 ? 32.906 19.547 1.285 1 95.62 753 ASP A O 1
ATOM 6040 N N . ASN A 1 754 ? 32.156 18.297 -0.328 1 94.44 754 ASN A N 1
ATOM 6041 C CA . ASN A 1 754 ? 32.594 19.25 -1.333 1 94.44 754 ASN A CA 1
ATOM 6042 C C . ASN A 1 754 ? 31.391 19.969 -1.979 1 94.44 754 ASN A C 1
ATOM 6044 O O . ASN A 1 754 ? 31.547 20.625 -3.008 1 94.44 754 ASN A O 1
ATOM 6048 N N . GLY A 1 755 ? 30.172 19.719 -1.468 1 93.25 755 GLY A N 1
ATOM 6049 C CA . GLY A 1 755 ? 29 20.484 -1.856 1 93.25 755 GLY A CA 1
ATOM 6050 C C . GLY A 1 755 ? 28.312 19.938 -3.1 1 93.25 755 GLY A C 1
ATOM 6051 O O . GLY A 1 755 ? 27.375 20.547 -3.619 1 93.25 755 GLY A O 1
ATOM 6052 N N . THR A 1 756 ? 28.719 18.75 -3.596 1 95.75 756 THR A N 1
ATOM 6053 C CA . THR A 1 756 ? 28.156 18.219 -4.828 1 95.75 756 THR A CA 1
ATOM 6054 C C . THR A 1 756 ? 26.969 17.312 -4.523 1 95.75 756 THR A C 1
ATOM 6056 O O . THR A 1 756 ? 26.844 16.781 -3.42 1 95.75 756 THR A O 1
ATOM 6059 N N . ASP A 1 757 ? 26.125 17.125 -5.508 1 96.5 757 ASP A N 1
ATOM 6060 C CA . ASP A 1 757 ? 24.828 16.484 -5.352 1 96.5 757 ASP A CA 1
ATOM 6061 C C . ASP A 1 757 ? 24.984 14.992 -5.062 1 96.5 757 ASP A C 1
ATOM 6063 O O . ASP A 1 757 ? 24.047 14.344 -4.59 1 96.5 757 ASP A O 1
ATOM 6067 N N . ASP A 1 758 ? 26.125 14.406 -5.402 1 97.12 758 ASP A N 1
ATOM 6068 C CA . ASP A 1 758 ? 26.297 12.977 -5.164 1 97.12 758 ASP A CA 1
ATOM 6069 C C . ASP A 1 758 ? 26.422 12.68 -3.672 1 97.12 758 ASP A C 1
ATOM 6071 O O . ASP A 1 758 ? 26.375 11.516 -3.26 1 97.12 758 ASP A O 1
ATOM 6075 N N . HIS A 1 759 ? 26.484 13.781 -2.812 1 97.75 759 HIS A N 1
ATOM 6076 C CA . HIS A 1 759 ? 26.516 13.633 -1.361 1 97.75 759 HIS A CA 1
ATOM 6077 C C . HIS A 1 759 ? 25.109 13.672 -0.774 1 97.75 759 HIS A C 1
ATOM 6079 O O . HIS A 1 759 ? 24.938 13.516 0.435 1 97.75 759 HIS A O 1
ATOM 6085 N N . LEU A 1 760 ? 24.109 13.922 -1.573 1 98.12 760 LEU A N 1
ATOM 6086 C CA . LEU A 1 760 ? 22.734 14.102 -1.104 1 98.12 760 LEU A CA 1
ATOM 6087 C C . LEU A 1 760 ? 21.891 12.859 -1.392 1 98.12 760 LEU A C 1
ATOM 6089 O O . LEU A 1 760 ? 21.891 12.352 -2.516 1 98.12 760 LEU A O 1
ATOM 6093 N N . TRP A 1 761 ? 21.266 12.359 -0.363 1 98.19 761 TRP A N 1
ATOM 6094 C CA . TRP A 1 761 ? 20.5 11.117 -0.438 1 98.19 761 TRP A CA 1
ATOM 6095 C C . TRP A 1 761 ? 19.078 11.312 0.044 1 98.19 761 TRP A C 1
ATOM 6097 O O . TRP A 1 761 ? 18.797 12.211 0.85 1 98.19 761 TRP A O 1
ATOM 6107 N N . ARG A 1 762 ? 18.156 10.562 -0.468 1 97.25 762 ARG A N 1
ATOM 6108 C CA . ARG A 1 762 ? 16.766 10.516 -0.003 1 97.25 762 ARG A CA 1
ATOM 6109 C C . ARG A 1 762 ? 16.328 9.086 0.278 1 97.25 762 ARG A C 1
ATOM 6111 O O . ARG A 1 762 ? 16.688 8.164 -0.464 1 97.25 762 ARG A O 1
ATOM 6118 N N . VAL A 1 763 ? 15.633 8.867 1.364 1 96.44 763 VAL A N 1
ATOM 6119 C CA . VAL A 1 763 ? 15.109 7.547 1.689 1 96.44 763 VAL A CA 1
ATOM 6120 C C . VAL A 1 763 ? 13.633 7.469 1.325 1 96.44 763 VAL A C 1
ATOM 6122 O O . VAL A 1 763 ? 12.891 8.438 1.513 1 96.44 763 VAL A O 1
ATOM 6125 N N . GLU A 1 764 ? 13.242 6.402 0.71 1 94.5 764 GLU A N 1
ATOM 6126 C CA . GLU A 1 764 ? 11.852 6.137 0.357 1 94.5 764 GLU A CA 1
ATOM 6127 C C . GLU A 1 764 ? 11.352 4.852 1.017 1 94.5 764 GLU A C 1
ATOM 6129 O O . GLU A 1 764 ? 11.836 3.762 0.707 1 94.5 764 GLU A O 1
ATOM 6134 N N . SER A 1 765 ? 10.352 4.961 1.894 1 93.31 765 SER A N 1
ATOM 6135 C CA . SER A 1 765 ? 9.797 3.799 2.58 1 93.31 765 SER A CA 1
ATOM 6136 C C . SER A 1 765 ? 9.055 2.887 1.609 1 93.31 765 SER A C 1
ATOM 6138 O O . SER A 1 765 ? 8.289 3.361 0.768 1 93.31 765 SER A O 1
ATOM 6140 N N . LYS A 1 766 ? 9.328 1.637 1.73 1 86.62 766 LYS A N 1
ATOM 6141 C CA . LYS A 1 766 ? 8.633 0.627 0.936 1 86.62 766 LYS A CA 1
ATOM 6142 C C . LYS A 1 766 ? 7.805 -0.297 1.824 1 86.62 766 LYS A C 1
ATOM 6144 O O . LYS A 1 766 ? 7.438 -1.4 1.413 1 86.62 766 LYS A O 1
ATOM 6149 N N . GLY A 1 767 ? 7.613 0.141 3.039 1 77.5 767 GLY A N 1
ATOM 6150 C CA . GLY A 1 767 ? 6.887 -0.681 3.994 1 77.5 767 GLY A CA 1
ATOM 6151 C C . GLY A 1 767 ? 7.777 -1.647 4.75 1 77.5 767 GLY A C 1
ATOM 6152 O O . GLY A 1 767 ? 8.945 -1.832 4.395 1 77.5 767 GLY A O 1
ATOM 6153 N N . ASP A 1 768 ? 7.316 -2.152 5.914 1 74.06 768 ASP A N 1
ATOM 6154 C CA . ASP A 1 768 ? 7.98 -3.152 6.746 1 74.06 768 ASP A CA 1
ATOM 6155 C C . ASP A 1 768 ? 9.305 -2.625 7.293 1 74.06 768 ASP A C 1
ATOM 6157 O O . ASP A 1 768 ? 10.234 -3.396 7.527 1 74.06 768 ASP A O 1
ATOM 6161 N N . GLY A 1 769 ? 9.469 -1.336 7.375 1 86.25 769 GLY A N 1
ATOM 6162 C CA . GLY A 1 769 ? 10.688 -0.728 7.891 1 86.25 769 GLY A CA 1
ATOM 6163 C C . GLY A 1 769 ? 11.82 -0.714 6.883 1 86.25 769 GLY A C 1
ATOM 6164 O O . GLY A 1 769 ? 12.977 -0.504 7.25 1 86.25 769 GLY A O 1
ATOM 6165 N N . LEU A 1 770 ? 11.484 -0.999 5.578 1 90.75 770 LEU A N 1
ATOM 6166 C CA . LEU A 1 770 ? 12.492 -1.065 4.52 1 90.75 770 LEU A CA 1
ATOM 6167 C C . LEU A 1 770 ? 12.453 0.192 3.656 1 90.75 770 LEU A C 1
ATOM 6169 O O . LEU A 1 770 ? 11.383 0.752 3.412 1 90.75 770 LEU A O 1
ATOM 6173 N N . PHE A 1 771 ? 13.656 0.621 3.213 1 95.38 771 PHE A N 1
ATOM 6174 C CA . PHE A 1 771 ? 13.797 1.863 2.461 1 95.38 771 PHE A CA 1
ATOM 6175 C C . PHE A 1 771 ? 14.648 1.649 1.218 1 95.38 771 PHE A C 1
ATOM 6177 O O . PHE A 1 771 ? 15.633 0.905 1.253 1 95.38 771 PHE A O 1
ATOM 6184 N N . LEU A 1 772 ? 14.273 2.279 0.145 1 95.5 772 LEU A N 1
ATOM 6185 C CA . LEU A 1 772 ? 15.242 2.596 -0.899 1 95.5 772 LEU A CA 1
ATOM 6186 C C . LEU A 1 772 ? 16.062 3.824 -0.523 1 95.5 772 LEU A C 1
ATOM 6188 O O . LEU A 1 772 ? 15.562 4.738 0.135 1 95.5 772 LEU A O 1
ATOM 6192 N N . ILE A 1 773 ? 17.297 3.867 -0.847 1 97.88 773 ILE A N 1
ATOM 6193 C CA . ILE A 1 773 ? 18.156 5.02 -0.647 1 97.88 773 ILE A CA 1
ATOM 6194 C C . ILE A 1 773 ? 18.594 5.586 -2 1 97.88 773 ILE A C 1
ATOM 6196 O O . ILE A 1 773 ? 19.422 4.992 -2.697 1 97.88 773 ILE A O 1
ATOM 6200 N N . TRP A 1 774 ? 18.078 6.754 -2.389 1 97.31 774 TRP A N 1
ATOM 6201 C CA . TRP A 1 774 ? 18.25 7.387 -3.693 1 97.31 774 TRP A CA 1
ATOM 6202 C C . TRP A 1 774 ? 19.375 8.422 -3.656 1 97.31 774 TRP A C 1
ATOM 6204 O O . TRP A 1 774 ? 19.484 9.195 -2.701 1 97.31 774 TRP A O 1
ATOM 6214 N N . ASN A 1 775 ? 20.141 8.453 -4.672 1 97.94 775 ASN A N 1
ATOM 6215 C CA . ASN A 1 775 ? 21.125 9.516 -4.844 1 97.94 775 ASN A CA 1
ATOM 6216 C C . ASN A 1 775 ? 20.578 10.641 -5.723 1 97.94 775 ASN A C 1
ATOM 6218 O O . ASN A 1 775 ? 19.984 10.383 -6.773 1 97.94 775 ASN A O 1
ATOM 6222 N N . LYS A 1 776 ? 20.781 11.852 -5.312 1 97 776 LYS A N 1
ATOM 6223 C CA . LYS A 1 776 ? 20.234 13 -6.023 1 97 776 LYS A CA 1
ATOM 6224 C C . LYS A 1 776 ? 20.859 13.148 -7.402 1 97 776 LYS A C 1
ATOM 6226 O O . LYS A 1 776 ? 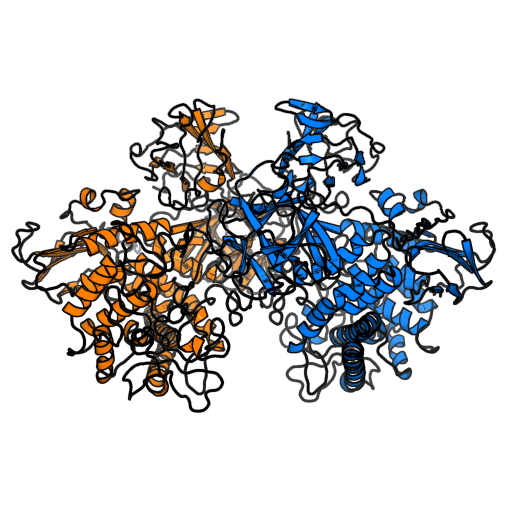20.172 13.438 -8.383 1 97 776 LYS A O 1
ATOM 6231 N N . ASN A 1 777 ? 22.188 12.938 -7.492 1 97.31 777 ASN A N 1
ATOM 6232 C CA . ASN A 1 777 ? 22.906 13.18 -8.734 1 97.31 777 ASN A CA 1
ATOM 6233 C C . ASN A 1 777 ? 22.547 12.148 -9.805 1 97.31 777 ASN A C 1
ATOM 6235 O O . ASN A 1 777 ? 22.328 12.508 -10.969 1 97.31 777 ASN A O 1
ATOM 6239 N N . SER A 1 778 ? 22.5 10.867 -9.43 1 94.81 778 SER A N 1
ATOM 6240 C CA . SER A 1 778 ? 22.375 9.805 -10.422 1 94.81 778 SER A CA 1
ATOM 6241 C C . SER A 1 778 ? 20.922 9.391 -10.594 1 94.81 778 SER A C 1
ATOM 6243 O O . SER A 1 778 ? 20.562 8.75 -11.586 1 94.81 778 SER A O 1
ATOM 6245 N N . GLY A 1 779 ? 20.078 9.703 -9.586 1 91.62 779 GLY A N 1
ATOM 6246 C CA . GLY A 1 779 ? 18.703 9.203 -9.617 1 91.62 779 GLY A CA 1
ATOM 6247 C C . GLY A 1 779 ? 18.625 7.695 -9.461 1 91.62 779 GLY A C 1
ATOM 6248 O O . GLY A 1 779 ? 17.656 7.074 -9.906 1 91.62 779 GLY A O 1
ATOM 6249 N N . LYS A 1 780 ? 19.625 7.055 -8.898 1 92.25 780 LYS A N 1
ATOM 6250 C CA . LYS A 1 780 ? 19.688 5.609 -8.711 1 92.25 780 LYS A CA 1
ATOM 6251 C C . LYS A 1 780 ? 19.641 5.246 -7.227 1 92.25 780 LYS A C 1
ATOM 6253 O O . LYS A 1 780 ? 19.719 6.121 -6.363 1 92.25 780 LYS A O 1
ATOM 6258 N N . VAL A 1 781 ? 19.438 3.904 -6.938 1 96.81 781 VAL A N 1
ATOM 6259 C CA . VAL A 1 781 ? 19.297 3.469 -5.551 1 96.81 781 VAL A CA 1
ATOM 6260 C C . VAL A 1 781 ? 20.547 2.699 -5.129 1 96.81 781 VAL A C 1
ATOM 6262 O O . VAL A 1 781 ? 21.219 2.08 -5.961 1 96.81 781 VAL A O 1
ATOM 6265 N N . ALA A 1 782 ? 20.859 2.736 -3.875 1 98.12 782 ALA A N 1
ATOM 6266 C CA . ALA A 1 782 ? 21.938 1.927 -3.307 1 98.12 782 ALA A CA 1
ATOM 6267 C C . ALA A 1 782 ? 21.547 0.455 -3.238 1 98.12 782 ALA A C 1
ATOM 6269 O O . ALA A 1 782 ? 20.406 0.13 -2.891 1 98.12 782 ALA A O 1
ATOM 6270 N N . GLY A 1 783 ? 22.406 -0.418 -3.633 1 96 783 GLY A N 1
ATOM 6271 C CA . GLY A 1 783 ? 22.266 -1.864 -3.541 1 96 783 GLY A CA 1
ATOM 6272 C C . GLY A 1 783 ? 23.609 -2.574 -3.395 1 96 783 GLY A C 1
ATOM 6273 O O . GLY A 1 783 ? 24.625 -1.937 -3.152 1 96 783 GLY A O 1
ATOM 6274 N N . VAL A 1 784 ? 23.578 -3.9 -3.398 1 95.25 784 VAL A N 1
ATOM 6275 C CA . VAL A 1 784 ? 24.797 -4.699 -3.289 1 95.25 784 VAL A CA 1
ATOM 6276 C C . VAL A 1 784 ? 25.125 -5.332 -4.637 1 95.25 784 VAL A C 1
ATOM 6278 O O . VAL A 1 784 ? 24.25 -5.906 -5.289 1 95.25 784 VAL A O 1
ATOM 6281 N N . ASP A 1 785 ? 26.375 -5.277 -4.973 1 91.38 785 ASP A N 1
ATOM 6282 C CA . ASP A 1 785 ? 26.812 -5.77 -6.273 1 91.38 785 ASP A CA 1
ATOM 6283 C C . ASP A 1 785 ? 26.422 -7.227 -6.477 1 91.38 785 ASP A C 1
ATOM 6285 O O . ASP A 1 785 ? 26.75 -8.086 -5.66 1 91.38 785 ASP A O 1
ATOM 6289 N N . ARG A 1 786 ? 25.672 -7.496 -7.527 1 80.75 786 ARG A N 1
ATOM 6290 C CA . ARG A 1 786 ? 25.234 -8.82 -7.965 1 80.75 786 ARG A CA 1
ATOM 6291 C C . ARG A 1 786 ? 24.391 -9.5 -6.895 1 80.75 786 ARG A C 1
ATOM 6293 O O . ARG A 1 786 ? 24.344 -10.734 -6.828 1 80.75 786 ARG A O 1
ATOM 6300 N N . MET A 1 787 ? 23.859 -8.766 -5.953 1 87.38 787 MET A N 1
ATOM 6301 C CA . MET A 1 787 ? 23 -9.227 -4.867 1 87.38 787 MET A CA 1
ATOM 6302 C C . MET A 1 787 ? 23.75 -10.18 -3.947 1 87.38 787 MET A C 1
ATOM 6304 O O . MET A 1 787 ? 23.156 -11.078 -3.352 1 87.38 787 MET A O 1
ATOM 6308 N N . LEU A 1 788 ? 25.141 -10.016 -3.885 1 87.69 788 LEU A N 1
ATOM 6309 C CA . LEU A 1 788 ? 25.969 -10.898 -3.07 1 87.69 788 LEU A CA 1
ATOM 6310 C C . LEU A 1 788 ? 25.609 -10.766 -1.594 1 87.69 788 LEU A C 1
ATOM 6312 O O . LEU A 1 788 ? 25.219 -9.695 -1.136 1 87.69 788 LEU A O 1
ATOM 6316 N N . THR A 1 789 ? 25.688 -11.852 -0.836 1 87.25 789 THR A N 1
ATOM 6317 C CA . THR A 1 789 ? 25.422 -11.836 0.597 1 87.25 789 THR A CA 1
ATOM 6318 C C . THR A 1 789 ? 26.719 -12.023 1.394 1 87.25 789 THR A C 1
ATOM 6320 O O . THR A 1 789 ? 26.672 -12.164 2.617 1 87.25 789 THR A O 1
ATOM 6323 N N . THR A 1 790 ? 27.875 -12.078 0.64 1 91.19 790 THR A N 1
ATOM 6324 C CA . THR A 1 790 ? 29.156 -12.336 1.281 1 91.19 790 THR A CA 1
ATOM 6325 C C . THR A 1 790 ? 29.672 -11.078 1.979 1 91.19 790 THR A C 1
ATOM 6327 O O . THR A 1 790 ? 29.391 -9.961 1.545 1 91.19 790 THR A O 1
ATOM 6330 N N . ASP A 1 791 ? 30.484 -11.258 3.084 1 92.38 791 ASP A N 1
ATOM 6331 C CA . ASP A 1 791 ? 31.172 -10.156 3.75 1 92.38 791 ASP A CA 1
ATOM 6332 C C . ASP A 1 791 ? 32.156 -9.484 2.805 1 92.38 791 ASP A C 1
ATOM 6334 O O . ASP A 1 791 ? 32.906 -10.164 2.076 1 92.38 791 ASP A O 1
ATOM 6338 N N . GLY A 1 792 ? 32.094 -8.234 2.754 1 95.44 792 GLY A N 1
ATOM 6339 C CA . GLY A 1 792 ? 33.031 -7.5 1.927 1 95.44 792 GLY A CA 1
ATOM 6340 C C . GLY A 1 792 ? 32.5 -7.215 0.534 1 95.44 792 GLY A C 1
ATOM 6341 O O . GLY A 1 792 ? 33.156 -6.539 -0.259 1 95.44 792 GLY A O 1
ATOM 6342 N N . ALA A 1 793 ? 31.266 -7.625 0.251 1 96.38 793 ALA A N 1
ATOM 6343 C CA . ALA A 1 793 ? 30.688 -7.305 -1.048 1 96.38 793 ALA A CA 1
ATOM 6344 C C . ALA A 1 793 ? 30.5 -5.801 -1.215 1 96.38 793 ALA A C 1
ATOM 6346 O O . ALA A 1 793 ? 30.141 -5.102 -0.263 1 96.38 793 ALA A O 1
ATOM 6347 N N . GLN A 1 794 ? 30.688 -5.266 -2.428 1 97.5 794 GLN A N 1
ATOM 6348 C CA . GLN A 1 794 ? 30.625 -3.84 -2.727 1 97.5 794 GLN A CA 1
ATOM 6349 C C . GLN A 1 794 ? 29.188 -3.332 -2.695 1 97.5 794 GLN A C 1
ATOM 6351 O O . GLN A 1 794 ? 28.281 -4 -3.188 1 97.5 794 GLN A O 1
ATOM 6356 N N . VAL A 1 795 ? 28.953 -2.238 -2.006 1 98.44 795 VAL A N 1
ATOM 6357 C CA . VAL A 1 795 ? 27.703 -1.504 -2.162 1 98.44 795 VAL A CA 1
ATOM 6358 C C . VAL A 1 795 ? 27.797 -0.564 -3.361 1 98.44 795 VAL A C 1
ATOM 6360 O O . VAL A 1 795 ? 28.75 0.217 -3.471 1 98.44 795 VAL A O 1
ATOM 6363 N N . VAL A 1 796 ? 26.859 -0.639 -4.254 1 97.5 796 VAL A N 1
ATOM 6364 C CA . VAL A 1 796 ? 26.875 0.099 -5.516 1 97.5 796 VAL A CA 1
ATOM 6365 C C . VAL A 1 796 ? 25.531 0.792 -5.723 1 97.5 796 VAL A C 1
ATOM 6367 O O . VAL A 1 796 ? 24.609 0.605 -4.938 1 97.5 796 VAL A O 1
ATOM 6370 N N . GLN A 1 797 ? 25.5 1.67 -6.695 1 96.62 797 GLN A N 1
ATOM 6371 C CA . GLN A 1 797 ? 24.203 2.182 -7.137 1 96.62 797 GLN A CA 1
ATOM 6372 C C . GLN A 1 797 ? 23.703 1.421 -8.359 1 96.62 797 GLN A C 1
ATOM 6374 O O . GLN A 1 797 ? 24.484 0.924 -9.156 1 96.62 797 GLN A O 1
ATOM 6379 N N . PHE A 1 798 ? 22.406 1.349 -8.469 1 90.25 798 PHE A N 1
ATOM 6380 C CA . PHE A 1 798 ? 21.766 0.653 -9.578 1 90.25 798 PHE A CA 1
ATOM 6381 C C . PHE A 1 798 ? 20.344 1.18 -9.805 1 90.25 798 PHE A C 1
ATOM 6383 O O . PHE A 1 798 ? 19.766 1.813 -8.922 1 90.25 798 PHE A O 1
ATOM 6390 N N . GLU A 1 799 ? 19.891 0.937 -11.023 1 82.5 799 GLU A N 1
ATOM 6391 C CA . GLU A 1 799 ? 18.453 1.133 -11.227 1 82.5 799 GLU A CA 1
ATOM 6392 C C . GLU A 1 799 ? 17.641 0.269 -10.266 1 82.5 799 GLU A C 1
ATOM 6394 O O . GLU A 1 799 ? 18.062 -0.824 -9.891 1 82.5 799 GLU A O 1
ATOM 6399 N N . ASN A 1 800 ? 16.5 0.708 -9.797 1 86.06 800 ASN A N 1
ATOM 6400 C CA . ASN A 1 800 ? 15.656 -0.074 -8.898 1 86.06 800 ASN A CA 1
ATOM 6401 C C . ASN A 1 800 ? 15.078 -1.296 -9.609 1 86.06 800 ASN A C 1
ATOM 6403 O O . ASN A 1 800 ? 14.055 -1.195 -10.281 1 86.06 800 ASN A O 1
ATOM 6407 N N . SER A 1 801 ? 15.664 -2.436 -9.43 1 76.75 801 SER A N 1
ATOM 6408 C CA . SER A 1 801 ? 15.227 -3.662 -10.086 1 76.75 801 SER A CA 1
ATOM 6409 C C . SER A 1 801 ? 14.164 -4.387 -9.258 1 76.75 801 SER A C 1
ATOM 6411 O O . SER A 1 801 ? 13.641 -5.418 -9.68 1 76.75 801 SER A O 1
ATOM 6413 N N . GLY A 1 802 ? 13.891 -3.791 -8.086 1 78 802 GLY A N 1
ATOM 6414 C CA . GLY A 1 802 ? 12.859 -4.363 -7.242 1 78 802 GLY A CA 1
ATOM 6415 C C . GLY A 1 802 ? 13.352 -5.523 -6.395 1 78 802 GLY A C 1
ATOM 6416 O O . GLY A 1 802 ? 12.562 -6.211 -5.75 1 78 802 GLY A O 1
ATOM 6417 N N . THR A 1 803 ? 14.648 -5.824 -6.391 1 83.44 803 THR A N 1
ATOM 6418 C CA . THR A 1 803 ? 15.219 -6.941 -5.652 1 83.44 803 THR A CA 1
ATOM 6419 C C . THR A 1 803 ? 15.57 -6.531 -4.227 1 83.44 803 THR A C 1
ATOM 6421 O O . THR A 1 803 ? 15.664 -5.34 -3.926 1 83.44 803 THR A O 1
ATOM 6424 N N . LYS A 1 804 ? 15.734 -7.488 -3.307 1 85 804 LYS A N 1
ATOM 6425 C CA . LYS A 1 804 ? 15.875 -7.254 -1.873 1 85 804 LYS A CA 1
ATOM 6426 C C . LYS A 1 804 ? 17.172 -6.508 -1.563 1 85 804 LYS A C 1
ATOM 6428 O O . LYS A 1 804 ? 17.281 -5.836 -0.536 1 85 804 LYS A O 1
ATOM 6433 N N . ASP A 1 805 ? 18.172 -6.633 -2.447 1 92.12 805 ASP A N 1
ATOM 6434 C CA . ASP A 1 805 ? 19.453 -5.992 -2.154 1 92.12 805 ASP A CA 1
ATOM 6435 C C . ASP A 1 805 ? 19.328 -4.469 -2.232 1 92.12 805 ASP A C 1
ATOM 6437 O O . ASP A 1 805 ? 20.219 -3.748 -1.761 1 92.12 805 ASP A O 1
ATOM 6441 N N . HIS A 1 806 ? 18.266 -3.941 -2.824 1 94.06 806 HIS A N 1
ATOM 6442 C CA . HIS A 1 806 ? 18.047 -2.502 -2.896 1 94.06 806 HIS A CA 1
ATOM 6443 C C . HIS A 1 806 ? 17.312 -1.999 -1.656 1 94.06 806 HIS A C 1
ATOM 6445 O O . HIS A 1 806 ? 17.172 -0.79 -1.458 1 94.06 806 HIS A O 1
ATOM 6451 N N . LEU A 1 807 ? 16.812 -2.867 -0.832 1 92.38 807 LEU A N 1
ATOM 6452 C CA . LEU A 1 807 ? 16.047 -2.51 0.36 1 92.38 807 LEU A CA 1
ATOM 6453 C C . LEU A 1 807 ? 16.953 -2.5 1.595 1 92.38 807 LEU A C 1
ATOM 6455 O O . LEU A 1 807 ? 17.719 -3.434 1.811 1 92.38 807 LEU A O 1
ATOM 6459 N N . TRP A 1 808 ? 16.875 -1.437 2.318 1 96.5 808 TRP A N 1
ATOM 6460 C CA . TRP A 1 808 ? 17.703 -1.246 3.506 1 96.5 808 TRP A CA 1
ATOM 6461 C C . TRP A 1 808 ? 16.844 -0.938 4.727 1 96.5 808 TRP A C 1
ATOM 6463 O O . TRP A 1 808 ? 15.836 -0.241 4.617 1 96.5 808 TRP A O 1
ATOM 6473 N N . SER A 1 809 ? 17.203 -1.464 5.914 1 93.81 809 SER A N 1
ATOM 6474 C CA . SER A 1 809 ? 16.672 -1.018 7.195 1 93.81 809 SER A CA 1
ATOM 6475 C C . SER A 1 809 ? 17.562 0.046 7.824 1 93.81 809 SER A C 1
ATOM 6477 O O . SER A 1 809 ? 18.781 -0.042 7.746 1 93.81 809 SER A O 1
ATOM 6479 N N . LEU A 1 810 ? 17.031 1.069 8.344 1 97 810 LEU A N 1
ATOM 6480 C CA . LEU A 1 810 ? 17.734 2.066 9.148 1 97 810 LEU A CA 1
ATOM 6481 C C . LEU A 1 810 ? 17.5 1.815 10.633 1 97 810 LEU A C 1
ATOM 6483 O O . LEU A 1 810 ? 16.5 2.258 11.195 1 97 810 LEU A O 1
ATOM 6487 N N . LEU A 1 811 ? 18.469 1.159 11.242 1 94.31 811 LEU A N 1
ATOM 6488 C CA . LEU A 1 811 ? 18.328 0.685 12.617 1 94.31 811 LEU A CA 1
ATOM 6489 C C . LEU A 1 811 ? 18.984 1.65 13.594 1 94.31 811 LEU A C 1
ATOM 6491 O O . LEU A 1 811 ? 20.203 1.833 13.562 1 94.31 811 LEU A O 1
ATOM 6495 N N . PRO A 1 812 ? 18.188 2.303 14.492 1 95.25 812 PRO A N 1
ATOM 6496 C CA . PRO A 1 812 ? 18.797 3.217 15.461 1 95.25 812 PRO A CA 1
ATOM 6497 C C . PRO A 1 812 ? 19.969 2.584 16.219 1 95.25 812 PRO A C 1
ATOM 6499 O O . PRO A 1 812 ? 19.875 1.437 16.656 1 95.25 812 PRO A O 1
ATOM 6502 N N . ALA A 1 813 ? 21.109 3.328 16.281 1 95.62 813 ALA A N 1
ATOM 6503 C CA . ALA A 1 813 ? 22.344 2.834 16.891 1 95.62 813 ALA A CA 1
ATOM 6504 C C . ALA A 1 813 ? 23.109 3.959 17.594 1 95.62 813 ALA A C 1
ATOM 6506 O O . ALA A 1 813 ? 24.297 4.156 17.359 1 95.62 813 ALA A O 1
ATOM 6507 N N . SER A 1 814 ? 22.438 4.598 18.453 1 93.62 814 SER A N 1
ATOM 6508 C CA . SER A 1 814 ? 23.047 5.73 19.156 1 93.62 814 SER A CA 1
ATOM 6509 C C . SER A 1 814 ? 24.188 5.285 20.047 1 93.62 814 SER A C 1
ATOM 6511 O O . SER A 1 814 ? 24.031 4.379 20.875 1 93.62 814 SER A O 1
ATOM 6513 N N . VAL A 1 815 ? 25.375 5.93 19.891 1 91.44 815 VAL A N 1
ATOM 6514 C CA . VAL A 1 815 ? 26.562 5.602 20.672 1 91.44 815 VAL A CA 1
ATOM 6515 C C . VAL A 1 815 ? 27.094 6.859 21.359 1 91.44 815 VAL A C 1
ATOM 6517 O O . VAL A 1 815 ? 28.125 6.816 22.031 1 91.44 815 VAL A O 1
ATOM 6520 N N . GLU A 1 816 ? 26.516 7.895 21.109 1 81.88 816 GLU A N 1
ATOM 6521 C CA . GLU A 1 816 ? 27.031 9.164 21.625 1 81.88 816 GLU A CA 1
ATOM 6522 C C . GLU A 1 816 ? 26.234 9.641 22.828 1 81.88 816 GLU A C 1
ATOM 6524 O O . GLU A 1 816 ? 25.031 9.352 22.953 1 81.88 816 GLU A O 1
ATOM 6529 N N . ASP A 1 817 ? 27 10.172 23.781 1 71.19 817 ASP A N 1
ATOM 6530 C CA . ASP A 1 817 ? 26.391 10.742 24.969 1 71.19 817 ASP A CA 1
ATOM 6531 C C . ASP A 1 817 ? 25.625 12.023 24.641 1 71.19 817 ASP A C 1
ATOM 6533 O O . ASP A 1 817 ? 25.906 12.68 23.641 1 71.19 817 ASP A O 1
ATOM 6537 N N . CYS A 1 818 ? 24.5 12.148 25.297 1 65.62 818 CYS A N 1
ATOM 6538 C CA . CYS A 1 818 ? 23.594 13.281 25.062 1 65.62 818 CYS A CA 1
ATOM 6539 C C . CYS A 1 818 ? 24.234 14.586 25.531 1 65.62 818 CYS A C 1
ATOM 6541 O O . CYS A 1 818 ? 23.578 15.625 25.547 1 65.62 818 CYS A O 1
ATOM 6543 N N . SER A 1 819 ? 25.422 14.633 26.109 1 53.41 819 SER A N 1
ATOM 6544 C CA . SER A 1 819 ? 25.969 15.898 26.594 1 53.41 819 SER A CA 1
ATOM 6545 C C . SER A 1 819 ? 25.938 16.969 25.516 1 53.41 819 SER A C 1
ATOM 6547 O O . SER A 1 819 ? 25.812 18.156 25.812 1 53.41 819 SER A O 1
ATOM 6549 N N . LYS A 1 820 ? 26.25 16.703 24.328 1 47.47 820 LYS A N 1
ATOM 6550 C CA . LYS A 1 820 ? 26.25 17.75 23.312 1 47.47 820 LYS A CA 1
ATOM 6551 C C . LYS A 1 820 ? 24.844 18 22.781 1 47.47 820 LYS A C 1
ATOM 6553 O O . LYS A 1 820 ? 24.641 18.906 21.969 1 47.47 820 LYS A O 1
ATOM 6558 N N . SER A 1 821 ? 23.953 17.203 22.953 1 41.66 821 SER A N 1
ATOM 6559 C CA . SER A 1 821 ? 22.625 17.375 22.375 1 41.66 821 SER A CA 1
ATOM 6560 C C . SER A 1 821 ? 21.719 18.188 23.297 1 41.66 821 SER A C 1
ATOM 6562 O O . SER A 1 821 ? 20.5 18.141 23.172 1 41.66 821 SER A O 1
ATOM 6564 N N . SER A 1 822 ? 22.172 18.781 24.438 1 34.78 822 SER A N 1
ATOM 6565 C CA . SER A 1 822 ? 21.25 19.609 25.219 1 34.78 822 SER A CA 1
ATOM 6566 C C . SER A 1 822 ? 20.875 20.875 24.469 1 34.78 822 SER A C 1
ATOM 6568 O O . SER A 1 822 ? 21.734 21.5 23.844 1 34.78 822 SER A O 1
ATOM 6570 N N . MET B 1 1 ? -52.125 -36.875 -3.439 1 29.12 1 MET B N 1
ATOM 6571 C CA . MET B 1 1 ? -51.156 -37.75 -4.105 1 29.12 1 MET B CA 1
ATOM 6572 C C . MET B 1 1 ? -49.719 -37.312 -3.83 1 29.12 1 MET B C 1
ATOM 6574 O O . MET B 1 1 ? -49.375 -36.156 -4.074 1 29.12 1 MET B O 1
ATOM 6578 N N . ARG B 1 2 ? -49.094 -38.062 -2.807 1 31.31 2 ARG B N 1
ATOM 6579 C CA . ARG B 1 2 ? -47.844 -37.875 -2.062 1 31.31 2 ARG B CA 1
ATOM 6580 C C . ARG B 1 2 ? -46.625 -38 -2.977 1 31.31 2 ARG B C 1
ATOM 6582 O O . ARG B 1 2 ? -46.406 -39.062 -3.57 1 31.31 2 ARG B O 1
ATOM 6589 N N . TYR B 1 3 ? -46.375 -37 -3.762 1 31.61 3 TYR B N 1
ATOM 6590 C CA . TYR B 1 3 ? -45.219 -37.094 -4.66 1 31.61 3 TYR B CA 1
ATOM 6591 C C . TYR B 1 3 ? -43.969 -37.469 -3.898 1 31.61 3 TYR B C 1
ATOM 6593 O O . TYR B 1 3 ? -43.562 -36.781 -2.949 1 31.61 3 TYR B O 1
ATOM 6601 N N . LEU B 1 4 ? -43.781 -38.781 -3.742 1 32.53 4 LEU B N 1
ATOM 6602 C CA . LEU B 1 4 ? -42.594 -39.344 -3.121 1 32.53 4 LEU B CA 1
ATOM 6603 C C . LEU B 1 4 ? -41.344 -38.906 -3.832 1 32.53 4 LEU B C 1
ATOM 6605 O O . LEU B 1 4 ? -41.156 -39.156 -5.027 1 32.53 4 LEU B O 1
ATOM 6609 N N . SER B 1 5 ? -40.812 -37.812 -3.398 1 30.75 5 SER B N 1
ATOM 6610 C CA . SER B 1 5 ? -39.531 -37.312 -3.893 1 30.75 5 SER B CA 1
ATOM 6611 C C . SER B 1 5 ? -38.438 -38.344 -3.777 1 30.75 5 SER B C 1
ATOM 6613 O O . SER B 1 5 ? -38.156 -38.844 -2.684 1 30.75 5 SER B O 1
ATOM 6615 N N . LEU B 1 6 ? -38.281 -39.219 -4.758 1 31.89 6 LEU B N 1
ATOM 6616 C CA . LEU B 1 6 ? -37.219 -40.188 -4.832 1 31.89 6 LEU B CA 1
ATOM 6617 C C . LEU B 1 6 ? -35.844 -39.531 -4.695 1 31.89 6 LEU B C 1
ATOM 6619 O O . LEU B 1 6 ? -35.5 -38.688 -5.508 1 31.89 6 LEU B O 1
ATOM 6623 N N . LEU B 1 7 ? -35.344 -39.5 -3.508 1 31.5 7 LEU B N 1
ATOM 6624 C CA . LEU B 1 7 ? -33.969 -39.125 -3.252 1 31.5 7 LEU B CA 1
ATOM 6625 C C . LEU B 1 7 ? -33 -40.062 -3.971 1 31.5 7 LEU B C 1
ATOM 6627 O O . LEU B 1 7 ? -32.969 -41.25 -3.682 1 31.5 7 LEU B O 1
ATOM 6631 N N . LEU B 1 8 ? -32.75 -39.875 -5.234 1 31.86 8 LEU B N 1
ATOM 6632 C CA . LEU B 1 8 ? -31.719 -40.625 -5.914 1 31.86 8 LEU B CA 1
ATOM 6633 C C . LEU B 1 8 ? -30.391 -40.531 -5.164 1 31.86 8 LEU B C 1
ATOM 6635 O O . LEU B 1 8 ? -29.875 -39.438 -4.977 1 31.86 8 LEU B O 1
ATOM 6639 N N . PHE B 1 9 ? -30.125 -41.469 -4.367 1 32.72 9 PHE B N 1
ATOM 6640 C CA . PHE B 1 9 ? -28.797 -41.688 -3.795 1 32.72 9 PHE B CA 1
ATOM 6641 C C . PHE B 1 9 ? -27.734 -41.812 -4.891 1 32.72 9 PHE B C 1
ATOM 6643 O O . PHE B 1 9 ? -27.75 -42.781 -5.664 1 32.72 9 PHE B O 1
ATOM 6650 N N . VAL B 1 10 ? -27.266 -40.75 -5.434 1 36.84 10 VAL B N 1
ATOM 6651 C CA . VAL B 1 10 ? -26.125 -40.844 -6.324 1 36.84 10 VAL B CA 1
ATOM 6652 C C . VAL B 1 10 ? -24.953 -41.5 -5.59 1 36.84 10 VAL B C 1
ATOM 6654 O O . VAL B 1 10 ? -24.5 -41 -4.555 1 36.84 10 VAL B O 1
ATOM 6657 N N . SER B 1 11 ? -24.688 -42.719 -5.672 1 35.41 11 SER B N 1
ATOM 6658 C CA . SER B 1 11 ? -23.5 -43.438 -5.219 1 35.41 11 SER B CA 1
ATOM 6659 C C . SER B 1 11 ? -22.234 -42.688 -5.648 1 35.41 11 SER B C 1
ATOM 6661 O O . SER B 1 11 ? -22.031 -42.406 -6.832 1 35.41 11 SER B O 1
ATOM 6663 N N . VAL B 1 12 ? -21.641 -41.969 -4.793 1 43.31 12 VAL B N 1
ATOM 6664 C CA . VAL B 1 12 ? -20.297 -41.406 -4.984 1 43.31 12 VAL B CA 1
ATOM 6665 C C . VAL B 1 12 ? -19.312 -42.531 -5.258 1 43.31 12 VAL B C 1
ATOM 6667 O O . VAL B 1 12 ? -18.969 -43.312 -4.355 1 43.31 12 VAL B O 1
ATOM 6670 N N . ALA B 1 13 ? -19.266 -43.094 -6.359 1 46.22 13 ALA B N 1
ATOM 6671 C CA . ALA B 1 13 ? -18.219 -44.062 -6.727 1 46.22 13 ALA B CA 1
ATOM 6672 C C . ALA B 1 13 ? -16.828 -43.438 -6.598 1 46.22 13 ALA B C 1
ATOM 6674 O O . ALA B 1 13 ? -16.531 -42.406 -7.242 1 46.22 13 ALA B O 1
ATOM 6675 N N . SER B 1 14 ? -16.141 -43.594 -5.441 1 56.28 14 SER B N 1
ATOM 6676 C CA . SER B 1 14 ? -14.734 -43.219 -5.27 1 56.28 14 SER B CA 1
ATOM 6677 C C . SER B 1 14 ? -13.867 -43.75 -6.406 1 56.28 14 SER B C 1
ATOM 6679 O O . SER B 1 14 ? -13.969 -44.938 -6.762 1 56.28 14 SER B O 1
ATOM 6681 N N . ALA B 1 15 ? -13.25 -42.812 -7.152 1 67.25 15 ALA B N 1
ATOM 6682 C CA . ALA B 1 15 ? -12.352 -43.156 -8.242 1 67.25 15 ALA B CA 1
ATOM 6683 C C . ALA B 1 15 ? -11.336 -44.219 -7.797 1 67.25 15 ALA B C 1
ATOM 6685 O O . ALA B 1 15 ? -10.562 -44 -6.863 1 67.25 15 ALA B O 1
ATOM 6686 N N . VAL B 1 16 ? -11.461 -45.469 -8.234 1 73 16 VAL B N 1
ATOM 6687 C CA . VAL B 1 16 ? -10.562 -46.562 -7.891 1 73 16 VAL B CA 1
ATOM 6688 C C . VAL B 1 16 ? -9.219 -46.375 -8.578 1 73 16 VAL B C 1
ATOM 6690 O O . VAL B 1 16 ? -9.156 -46.156 -9.789 1 73 16 VAL B O 1
ATOM 6693 N N . ALA B 1 17 ? -8.125 -46.312 -7.805 1 84.88 17 ALA B N 1
ATOM 6694 C CA . ALA B 1 17 ? -6.766 -46.094 -8.289 1 84.88 17 ALA B CA 1
ATOM 6695 C C . ALA B 1 17 ? -6.109 -47.438 -8.664 1 84.88 17 ALA B C 1
ATOM 6697 O O . ALA B 1 17 ? -6.5 -48.5 -8.156 1 84.88 17 ALA B O 1
ATOM 6698 N N . THR B 1 18 ? -5.238 -47.375 -9.656 1 93.38 18 THR B N 1
ATOM 6699 C CA . THR B 1 18 ? -4.379 -48.5 -9.953 1 93.38 18 THR B CA 1
ATOM 6700 C C . THR B 1 18 ? -3.109 -48.469 -9.109 1 93.38 18 THR B C 1
ATOM 6702 O O . THR B 1 18 ? -2.785 -47.438 -8.516 1 93.38 18 THR B O 1
ATOM 6705 N N . LYS B 1 19 ? -2.457 -49.625 -8.953 1 94.12 19 LYS B N 1
ATOM 6706 C CA . LYS B 1 19 ? -1.19 -49.75 -8.234 1 94.12 19 LYS B CA 1
ATOM 6707 C C . LYS B 1 19 ? -0.181 -50.562 -9.016 1 94.12 19 LYS B C 1
ATOM 6709 O O . LYS B 1 19 ? 0.271 -51.625 -8.547 1 94.12 19 LYS B O 1
ATOM 6714 N N . PHE B 1 20 ? 0.212 -50.031 -10.117 1 95.62 20 PHE B N 1
ATOM 6715 C CA . PHE B 1 20 ? 1.144 -50.719 -11 1 95.62 20 PHE B CA 1
ATOM 6716 C C . PHE B 1 20 ? 2.584 -50.344 -10.664 1 95.62 20 PHE B C 1
ATOM 6718 O O . PHE B 1 20 ? 3.498 -51.156 -10.867 1 95.62 20 PHE B O 1
ATOM 6725 N N . LEU B 1 21 ? 2.785 -49.156 -10.156 1 96.62 21 LEU B N 1
ATOM 6726 C CA . LEU B 1 21 ? 4.121 -48.625 -9.891 1 96.62 21 LEU B CA 1
ATOM 6727 C C . LEU B 1 21 ? 4.406 -48.625 -8.391 1 96.62 21 LEU B C 1
ATOM 6729 O O . LEU B 1 21 ? 3.48 -48.625 -7.574 1 96.62 21 LEU B O 1
ATOM 6733 N N . ASP B 1 22 ? 5.684 -48.625 -8.062 1 95.69 22 ASP B N 1
ATOM 6734 C CA . ASP B 1 22 ? 6.129 -48.406 -6.695 1 95.69 22 ASP B CA 1
ATOM 6735 C C . ASP B 1 22 ? 6.207 -46.906 -6.383 1 95.69 22 ASP B C 1
ATOM 6737 O O . ASP B 1 22 ? 7.281 -46.312 -6.465 1 95.69 22 ASP B O 1
ATOM 6741 N N . HIS B 1 23 ? 5.152 -46.438 -5.934 1 95.62 23 HIS B N 1
ATOM 6742 C CA . HIS B 1 23 ? 5.043 -45 -5.691 1 95.62 23 HIS B CA 1
ATOM 6743 C C . HIS B 1 23 ? 6.086 -44.531 -4.68 1 95.62 23 HIS B C 1
ATOM 6745 O O . HIS B 1 23 ? 6.688 -43.469 -4.852 1 95.62 23 HIS B O 1
ATOM 6751 N N . ASP B 1 24 ? 6.324 -45.219 -3.629 1 93.69 24 ASP B N 1
ATOM 6752 C CA . ASP B 1 24 ? 7.27 -44.844 -2.584 1 93.69 24 ASP B CA 1
ATOM 6753 C C . ASP B 1 24 ? 8.688 -44.719 -3.146 1 93.69 24 ASP B C 1
ATOM 6755 O O . ASP B 1 24 ? 9.414 -43.781 -2.789 1 93.69 24 ASP B O 1
ATOM 6759 N N . ALA B 1 25 ? 9.023 -45.594 -3.979 1 95.06 25 ALA B N 1
ATOM 6760 C CA . ALA B 1 25 ? 10.359 -45.562 -4.582 1 95.06 25 ALA B CA 1
ATOM 6761 C C . ALA B 1 25 ? 10.508 -44.375 -5.512 1 95.06 25 ALA B C 1
ATOM 6763 O O . ALA B 1 25 ? 11.555 -43.719 -5.531 1 95.06 25 ALA B O 1
ATOM 6764 N N . LEU B 1 26 ? 9.531 -44.094 -6.277 1 96.31 26 LEU B N 1
ATOM 6765 C CA . LEU B 1 26 ? 9.586 -43.031 -7.273 1 96.31 26 LEU B CA 1
ATOM 6766 C C . LEU B 1 26 ? 9.547 -41.656 -6.602 1 96.31 26 LEU B C 1
ATOM 6768 O O . LEU B 1 26 ? 10.023 -40.656 -7.172 1 96.31 26 LEU B O 1
ATOM 6772 N N . LEU B 1 27 ? 9.016 -41.594 -5.422 1 95 27 LEU B N 1
ATOM 6773 C CA . LEU B 1 27 ? 8.891 -40.344 -4.707 1 95 27 LEU B CA 1
ATOM 6774 C C . LEU B 1 27 ? 9.977 -40.188 -3.645 1 95 27 LEU B C 1
ATOM 6776 O O . LEU B 1 27 ? 9.961 -39.25 -2.854 1 95 27 LEU B O 1
ATOM 6780 N N . ASN B 1 28 ? 10.883 -41.125 -3.65 1 90.88 28 ASN B N 1
ATOM 6781 C CA . ASN B 1 28 ? 11.945 -41.094 -2.648 1 90.88 28 ASN B CA 1
ATOM 6782 C C . ASN B 1 28 ? 12.75 -39.781 -2.715 1 90.88 28 ASN B C 1
ATOM 6784 O O . ASN B 1 28 ? 13.078 -39.312 -3.801 1 90.88 28 ASN B O 1
ATOM 6788 N N . GLY B 1 29 ? 12.961 -39.125 -1.569 1 84.56 29 GLY B N 1
ATOM 6789 C CA . GLY B 1 29 ? 13.773 -37.938 -1.49 1 84.56 29 GLY B CA 1
ATOM 6790 C C . GLY B 1 29 ? 12.945 -36.656 -1.458 1 84.56 29 GLY B C 1
ATOM 6791 O O . GLY B 1 29 ? 13.438 -35.594 -1.085 1 84.56 29 GLY B O 1
ATOM 6792 N N . LEU B 1 30 ? 11.734 -36.688 -1.924 1 88.44 30 LEU B N 1
ATOM 6793 C CA . LEU B 1 30 ? 10.875 -35.531 -1.851 1 88.44 30 LEU B CA 1
ATOM 6794 C C . LEU B 1 30 ? 10.406 -35.281 -0.419 1 88.44 30 LEU B C 1
ATOM 6796 O O . LEU B 1 30 ? 10.141 -36.219 0.323 1 88.44 30 LEU B O 1
ATOM 6800 N N . GLU B 1 31 ? 10.414 -33.969 -0.073 1 85.38 31 GLU B N 1
ATOM 6801 C CA . GLU B 1 31 ? 9.883 -33.625 1.24 1 85.38 31 GLU B CA 1
ATOM 6802 C C . GLU B 1 31 ? 8.359 -33.719 1.261 1 85.38 31 GLU B C 1
ATOM 6804 O O . GLU B 1 31 ? 7.684 -33.125 0.417 1 85.38 31 GLU B O 1
ATOM 6809 N N . ASP B 1 32 ? 7.789 -34.594 2.141 1 87.75 32 ASP B N 1
ATOM 6810 C CA . ASP B 1 32 ? 6.355 -34.812 2.309 1 87.75 32 ASP B CA 1
ATOM 6811 C C . ASP B 1 32 ? 5.805 -35.719 1.203 1 87.75 32 ASP B C 1
ATOM 6813 O O . ASP B 1 32 ? 4.855 -35.344 0.508 1 87.75 32 ASP B O 1
ATOM 6817 N N . LYS B 1 33 ? 6.25 -36.844 1.085 1 91.44 33 LYS B N 1
ATOM 6818 C CA . LYS B 1 33 ? 5.906 -37.812 0.061 1 91.44 33 LYS B CA 1
ATOM 6819 C C . LYS B 1 33 ? 4.402 -38.062 0.018 1 91.44 33 LYS B C 1
ATOM 6821 O O . LYS B 1 33 ? 3.832 -38.25 -1.056 1 91.44 33 LYS B O 1
ATOM 6826 N N . ASP B 1 34 ? 3.807 -38.031 1.158 1 91.56 34 ASP B N 1
ATOM 6827 C CA . ASP B 1 34 ? 2.383 -38.344 1.225 1 91.56 34 ASP B CA 1
ATOM 6828 C C . ASP B 1 34 ? 1.556 -37.344 0.449 1 91.56 34 ASP B C 1
ATOM 6830 O O . ASP B 1 34 ? 0.556 -37.688 -0.181 1 91.56 34 ASP B O 1
ATOM 6834 N N . TRP B 1 35 ? 1.899 -36.062 0.569 1 93.94 35 TRP B N 1
ATOM 6835 C CA . TRP B 1 35 ? 1.204 -35.062 -0.203 1 93.94 35 TRP B CA 1
ATOM 6836 C C . TRP B 1 35 ? 1.282 -35.344 -1.697 1 93.94 35 TRP B C 1
ATOM 6838 O O . TRP B 1 35 ? 0.288 -35.219 -2.414 1 93.94 35 TRP B O 1
ATOM 6848 N N . PHE B 1 36 ? 2.432 -35.781 -2.182 1 96.62 36 PHE B N 1
ATOM 6849 C CA . PHE B 1 36 ? 2.631 -36.031 -3.6 1 96.62 36 PHE B CA 1
ATOM 6850 C C . PHE B 1 36 ? 1.887 -37.312 -4.016 1 96.62 36 PHE B C 1
ATOM 6852 O O . PHE B 1 36 ? 1.292 -37.344 -5.094 1 96.62 36 PHE B O 1
ATOM 6859 N N . LYS B 1 37 ? 1.869 -38.281 -3.16 1 94.38 37 LYS B N 1
ATOM 6860 C CA . LYS B 1 37 ? 1.12 -39.5 -3.441 1 94.38 37 LYS B CA 1
ATOM 6861 C C . LYS B 1 37 ? -0.368 -39.219 -3.609 1 94.38 37 LYS B C 1
ATOM 6863 O O . LYS B 1 37 ? -1.034 -39.812 -4.449 1 94.38 37 LYS B O 1
ATOM 6868 N N . GLU B 1 38 ? -0.756 -38.312 -2.861 1 93.62 38 GLU B N 1
ATOM 6869 C CA . GLU B 1 38 ? -2.178 -37.969 -2.865 1 93.62 38 GLU B CA 1
ATOM 6870 C C . GLU B 1 38 ? -2.537 -37.094 -4.059 1 93.62 38 GLU B C 1
ATOM 6872 O O . GLU B 1 38 ? -3.641 -37.188 -4.602 1 93.62 38 GLU B O 1
ATOM 6877 N N . ASN B 1 39 ? -1.65 -36.281 -4.492 1 96.38 39 ASN B N 1
ATOM 6878 C CA . ASN B 1 39 ? -2.098 -35.156 -5.309 1 96.38 39 ASN B CA 1
ATOM 6879 C C . ASN B 1 39 ? -1.616 -35.281 -6.75 1 96.38 39 ASN B C 1
ATOM 6881 O O . ASN B 1 39 ? -2.217 -34.688 -7.66 1 96.38 39 ASN B O 1
ATOM 6885 N N . ILE B 1 40 ? -0.53 -36 -6.996 1 98.31 40 ILE B N 1
ATOM 6886 C CA . ILE B 1 40 ? 0.047 -35.844 -8.328 1 98.31 40 ILE B CA 1
ATOM 6887 C C . ILE B 1 40 ? -0.033 -37.156 -9.086 1 98.31 40 ILE B C 1
ATOM 6889 O O . ILE B 1 40 ? -0.08 -38.219 -8.477 1 98.31 40 ILE B O 1
ATOM 6893 N N . PRO B 1 41 ? -0.034 -37.188 -10.477 1 98.5 41 PRO B N 1
ATOM 6894 C CA . PRO B 1 41 ? 0.194 -38.406 -11.258 1 98.5 41 PRO B CA 1
ATOM 6895 C C . PRO B 1 41 ? 1.609 -38.938 -11.094 1 98.5 41 PRO B C 1
ATOM 6897 O O . PRO B 1 41 ? 2.574 -38.188 -11.062 1 98.5 41 PRO B O 1
ATOM 6900 N N . ILE B 1 42 ? 1.703 -40.219 -10.938 1 98.44 42 ILE B N 1
ATOM 6901 C CA . ILE B 1 42 ? 3.002 -40.875 -10.812 1 98.44 42 ILE B CA 1
ATOM 6902 C C . ILE B 1 42 ? 3.434 -41.438 -12.172 1 98.44 42 ILE B C 1
ATOM 6904 O O . ILE B 1 42 ? 2.65 -42.094 -12.852 1 98.44 42 ILE B O 1
ATOM 6908 N N . ILE B 1 43 ? 4.691 -41.125 -12.578 1 98.69 43 ILE B N 1
ATOM 6909 C CA . ILE B 1 43 ? 5.105 -41.594 -13.891 1 98.69 43 ILE B CA 1
ATOM 6910 C C . ILE B 1 43 ? 6.336 -42.5 -13.75 1 98.69 43 ILE B C 1
ATOM 6912 O O . ILE B 1 43 ? 7.062 -42.406 -12.758 1 98.69 43 ILE B O 1
ATOM 6916 N N . ASP B 1 44 ? 6.508 -43.375 -14.648 1 98.31 44 ASP B N 1
ATOM 6917 C CA . ASP B 1 44 ? 7.707 -44.156 -14.914 1 98.31 44 ASP B CA 1
ATOM 6918 C C . ASP B 1 44 ? 8.086 -44.125 -16.391 1 98.31 44 ASP B C 1
ATOM 6920 O O . ASP B 1 44 ? 7.32 -44.562 -17.25 1 98.31 44 ASP B O 1
ATOM 6924 N N . VAL B 1 45 ? 9.273 -43.5 -16.672 1 98.31 45 VAL B N 1
ATOM 6925 C CA . VAL B 1 45 ? 9.727 -43.375 -18.062 1 98.31 45 VAL B CA 1
ATOM 6926 C C . VAL B 1 45 ? 11.195 -43.781 -18.156 1 98.31 45 VAL B C 1
ATOM 6928 O O . VAL B 1 45 ? 11.93 -43.75 -17.172 1 98.31 45 VAL B O 1
ATOM 6931 N N . PRO B 1 46 ? 11.68 -44.156 -19.328 1 97.12 46 PRO B N 1
ATOM 6932 C CA . PRO B 1 46 ? 13.039 -44.688 -19.484 1 97.12 46 PRO B CA 1
ATOM 6933 C C . PRO B 1 46 ? 14.102 -43.594 -19.438 1 97.12 46 PRO B C 1
ATOM 6935 O O . PRO B 1 46 ? 15.289 -43.875 -19.297 1 97.12 46 PRO B O 1
ATOM 6938 N N . ASP B 1 47 ? 13.75 -42.375 -19.438 1 97.94 47 ASP B N 1
ATOM 6939 C CA . ASP B 1 47 ? 14.703 -41.25 -19.453 1 97.94 47 ASP B CA 1
ATOM 6940 C C . ASP B 1 47 ? 14.898 -40.688 -18.062 1 97.94 47 ASP B C 1
ATOM 6942 O O . ASP B 1 47 ? 13.977 -40.062 -17.5 1 97.94 47 ASP B O 1
ATOM 6946 N N . LYS B 1 48 ? 16.062 -40.75 -17.562 1 97.44 48 LYS B N 1
ATOM 6947 C CA . LYS B 1 48 ? 16.375 -40.375 -16.188 1 97.44 48 LYS B CA 1
ATOM 6948 C C . LYS B 1 48 ? 16.156 -38.875 -15.961 1 97.44 48 LYS B C 1
ATOM 6950 O O . LYS B 1 48 ? 15.586 -38.469 -14.953 1 97.44 48 LYS B O 1
ATOM 6955 N N . ALA B 1 49 ? 16.641 -38.062 -16.828 1 98.12 49 ALA B N 1
ATOM 6956 C CA . ALA B 1 49 ? 16.547 -36.625 -16.672 1 98.12 49 ALA B CA 1
ATOM 6957 C C . ALA B 1 49 ? 15.102 -36.156 -16.641 1 98.12 49 ALA B C 1
ATOM 6959 O O . ALA B 1 49 ? 14.711 -35.344 -15.805 1 98.12 49 ALA B O 1
ATOM 6960 N N . ILE B 1 50 ? 14.312 -36.656 -17.578 1 98.62 50 ILE B N 1
ATOM 6961 C CA . ILE B 1 50 ? 12.906 -36.281 -17.641 1 98.62 50 ILE B CA 1
ATOM 6962 C C . ILE B 1 50 ? 12.195 -36.688 -16.359 1 98.62 50 ILE B C 1
ATOM 6964 O O . ILE B 1 50 ? 11.445 -35.906 -15.773 1 98.62 50 ILE B O 1
ATOM 6968 N N . GLN B 1 51 ? 12.453 -37.875 -15.898 1 98.25 51 GLN B N 1
ATOM 6969 C CA . GLN B 1 51 ? 11.805 -38.375 -14.695 1 98.25 51 GLN B CA 1
ATOM 6970 C C . GLN B 1 51 ? 12.211 -37.594 -13.461 1 98.25 51 GLN B C 1
ATOM 6972 O O . GLN B 1 51 ? 11.359 -37.188 -12.664 1 98.25 51 GLN B O 1
ATOM 6977 N N . GLU B 1 52 ? 13.484 -37.344 -13.273 1 97.81 52 GLU B N 1
ATOM 6978 C CA . GLU B 1 52 ? 13.984 -36.594 -12.109 1 97.81 52 GLU B CA 1
ATOM 6979 C C . GLU B 1 52 ? 13.43 -35.188 -12.078 1 97.81 52 GLU B C 1
ATOM 6981 O O . GLU B 1 52 ? 12.984 -34.719 -11.031 1 97.81 52 GLU B O 1
ATOM 6986 N N . VAL B 1 53 ? 13.453 -34.531 -13.195 1 98.56 53 VAL B N 1
ATOM 6987 C CA . VAL B 1 53 ? 13.016 -33.125 -13.242 1 98.56 53 VAL B CA 1
ATOM 6988 C C . VAL B 1 53 ? 11.5 -33.062 -13.07 1 98.56 53 VAL B C 1
ATOM 6990 O O . VAL B 1 53 ? 10.977 -32.125 -12.453 1 98.56 53 VAL B O 1
ATOM 6993 N N . TYR B 1 54 ? 10.805 -34.125 -13.594 1 98.5 54 TYR B N 1
ATOM 6994 C CA . TYR B 1 54 ? 9.359 -34.156 -13.391 1 98.5 54 TYR B CA 1
ATOM 6995 C C . TYR B 1 54 ? 9.023 -34.094 -11.906 1 98.5 54 TYR B C 1
ATOM 6997 O O . TYR B 1 54 ? 8.211 -33.25 -11.484 1 98.5 54 TYR B O 1
ATOM 7005 N N . TYR B 1 55 ? 9.578 -34.906 -11.117 1 98.12 55 TYR B N 1
ATOM 7006 C CA . TYR B 1 55 ? 9.281 -34.969 -9.688 1 98.12 55 TYR B CA 1
ATOM 7007 C C . TYR B 1 55 ? 9.844 -33.719 -8.977 1 98.12 55 TYR B C 1
ATOM 7009 O O . TYR B 1 55 ? 9.211 -33.188 -8.062 1 98.12 55 TYR B O 1
ATOM 7017 N N . TYR B 1 56 ? 10.992 -33.25 -9.422 1 96.75 56 TYR B N 1
ATOM 7018 C CA . TYR B 1 56 ? 11.555 -32.031 -8.875 1 96.75 56 TYR B CA 1
ATOM 7019 C C . TYR B 1 56 ? 10.617 -30.844 -9.086 1 96.75 56 TYR B C 1
ATOM 7021 O O . TYR B 1 56 ? 10.422 -30.031 -8.188 1 96.75 56 TYR B O 1
ATOM 7029 N N . ARG B 1 57 ? 10.008 -30.75 -10.258 1 98.19 57 ARG B N 1
ATOM 7030 C CA . ARG B 1 57 ? 9.148 -29.609 -10.578 1 98.19 57 ARG B CA 1
ATOM 7031 C C . ARG B 1 57 ? 7.848 -29.672 -9.781 1 98.19 57 ARG B C 1
ATOM 7033 O O . ARG B 1 57 ? 7.281 -28.625 -9.438 1 98.19 57 ARG B O 1
ATOM 7040 N N . TRP B 1 58 ? 7.355 -30.859 -9.438 1 97.75 58 TRP B N 1
ATOM 7041 C CA . TRP B 1 58 ? 6.242 -30.938 -8.5 1 97.75 58 TRP B CA 1
ATOM 7042 C C . TRP B 1 58 ? 6.645 -30.422 -7.129 1 97.75 58 TRP B C 1
ATOM 7044 O O . TRP B 1 58 ? 5.863 -29.734 -6.465 1 97.75 58 TRP B O 1
ATOM 7054 N N . GLN B 1 59 ? 7.816 -30.781 -6.746 1 95.38 59 GLN B N 1
ATOM 7055 C CA . GLN B 1 59 ? 8.328 -30.266 -5.477 1 95.38 59 GLN B CA 1
ATOM 7056 C C . GLN B 1 59 ? 8.398 -28.734 -5.492 1 95.38 59 GLN B C 1
ATOM 7058 O O . GLN B 1 59 ? 8.047 -28.094 -4.508 1 95.38 59 GLN B O 1
ATOM 7063 N N . THR B 1 60 ? 8.883 -28.188 -6.582 1 95.56 60 THR B N 1
ATOM 7064 C CA . THR B 1 60 ? 8.961 -26.75 -6.734 1 95.56 60 THR B CA 1
ATOM 7065 C C . THR B 1 60 ? 7.57 -26.125 -6.684 1 95.56 60 THR B C 1
ATOM 7067 O O . THR B 1 60 ? 7.359 -25.109 -6.008 1 95.56 60 THR B O 1
ATOM 7070 N N . TYR B 1 61 ? 6.625 -26.719 -7.375 1 96.81 61 TYR B N 1
ATOM 7071 C CA . TYR B 1 61 ? 5.266 -26.188 -7.371 1 96.81 61 TYR B CA 1
ATOM 7072 C C . TYR B 1 61 ? 4.691 -26.156 -5.957 1 96.81 61 TYR B C 1
ATOM 7074 O O . TYR B 1 61 ? 4.125 -25.156 -5.531 1 96.81 61 TYR B O 1
ATOM 7082 N N . ARG B 1 62 ? 4.836 -27.266 -5.234 1 95.88 62 ARG B N 1
ATOM 7083 C CA . ARG B 1 62 ? 4.328 -27.359 -3.869 1 95.88 62 ARG B CA 1
ATOM 7084 C C . ARG B 1 62 ? 4.977 -26.312 -2.969 1 95.88 62 ARG B C 1
ATOM 7086 O O . ARG B 1 62 ? 4.301 -25.703 -2.141 1 95.88 62 ARG B O 1
ATOM 7093 N N . GLU B 1 63 ? 6.281 -26.109 -3.156 1 93.81 63 GLU B N 1
ATOM 7094 C CA . GLU B 1 63 ? 7.039 -25.141 -2.373 1 93.81 63 GLU B CA 1
ATOM 7095 C C . GLU B 1 63 ? 6.492 -23.734 -2.572 1 93.81 63 GLU B C 1
ATOM 7097 O O . GLU B 1 63 ? 6.512 -22.922 -1.648 1 93.81 63 GLU B O 1
ATOM 7102 N N . HIS B 1 64 ? 5.957 -23.484 -3.73 1 95.69 64 HIS B N 1
ATOM 7103 C CA . HIS B 1 64 ? 5.531 -22.141 -4.105 1 95.69 64 HIS B CA 1
ATOM 7104 C C . HIS B 1 64 ? 4.062 -21.922 -3.766 1 95.69 64 HIS B C 1
ATOM 7106 O O . HIS B 1 64 ? 3.523 -20.844 -4.027 1 95.69 64 HIS B O 1
ATOM 7112 N N . LEU B 1 65 ? 3.373 -22.906 -3.18 1 95.62 65 LEU B N 1
ATOM 7113 C CA . LEU B 1 65 ? 2.021 -22.688 -2.676 1 95.62 65 LEU B CA 1
ATOM 7114 C C . LEU B 1 65 ? 2.045 -21.844 -1.398 1 95.62 65 LEU B C 1
ATOM 7116 O O . LEU B 1 65 ? 2.676 -22.234 -0.411 1 95.62 65 LEU B O 1
ATOM 7120 N N . VAL B 1 66 ? 1.42 -20.719 -1.456 1 95.44 66 VAL B N 1
ATOM 7121 C CA . VAL B 1 66 ? 1.317 -19.812 -0.327 1 95.44 66 VAL B CA 1
ATOM 7122 C C . VAL B 1 66 ? -0.136 -19.719 0.135 1 95.44 66 VAL B C 1
ATOM 7124 O O . VAL B 1 66 ? -1.015 -19.312 -0.632 1 95.44 66 VAL B O 1
ATOM 7127 N N . TYR B 1 67 ? -0.377 -20.188 1.324 1 96.12 67 TYR B N 1
ATOM 7128 C CA . TYR B 1 67 ? -1.688 -19.953 1.916 1 96.12 67 TYR B CA 1
ATOM 7129 C C . TYR B 1 67 ? -1.804 -18.531 2.43 1 96.12 67 TYR B C 1
ATOM 7131 O O . TYR B 1 67 ? -1.221 -18.188 3.461 1 96.12 67 TYR B O 1
ATOM 7139 N N . THR B 1 68 ? -2.586 -17.672 1.769 1 95 68 THR B N 1
ATOM 7140 C CA . THR B 1 68 ? -2.617 -16.25 2.033 1 95 68 THR B CA 1
ATOM 7141 C C . THR B 1 68 ? -3.494 -15.938 3.242 1 95 68 THR B C 1
ATOM 7143 O O . THR B 1 68 ? -3.332 -14.898 3.885 1 95 68 THR B O 1
ATOM 7146 N N . GLY B 1 69 ? -4.418 -16.719 3.557 1 93.44 69 GLY B N 1
ATOM 7147 C CA . GLY B 1 69 ? -5.367 -16.562 4.648 1 93.44 69 GLY B CA 1
ATOM 7148 C C . GLY B 1 69 ? -6.727 -17.156 4.355 1 93.44 69 GLY B C 1
ATOM 7149 O O . GLY B 1 69 ? -6.938 -17.734 3.285 1 93.44 69 GLY B O 1
ATOM 7150 N N . ALA B 1 70 ? -7.586 -16.984 5.277 1 92.88 70 ALA B N 1
ATOM 7151 C CA . ALA B 1 70 ? -8.906 -17.594 5.188 1 92.88 70 ALA B CA 1
ATOM 7152 C C . ALA B 1 70 ? -9.711 -17.016 4.031 1 92.88 70 ALA B C 1
ATOM 7154 O O . ALA B 1 70 ? -10.562 -17.688 3.449 1 92.88 70 ALA B O 1
ATOM 7155 N N . GLN B 1 71 ? -9.391 -15.828 3.65 1 92.75 71 GLN B N 1
ATOM 7156 C CA . GLN B 1 71 ? -10.242 -15.102 2.715 1 92.75 71 GLN B CA 1
ATOM 7157 C C . GLN B 1 71 ? -9.883 -15.43 1.27 1 92.75 71 GLN B C 1
ATOM 7159 O O . GLN B 1 71 ? -10.75 -15.438 0.394 1 92.75 71 GLN B O 1
ATOM 7164 N N . TYR B 1 72 ? -8.594 -15.758 1.025 1 94.19 72 TYR B N 1
ATOM 7165 C CA . TYR B 1 72 ? -8.188 -15.875 -0.372 1 94.19 72 TYR B CA 1
ATOM 7166 C C . TYR B 1 72 ? -7.539 -17.219 -0.643 1 94.19 72 TYR B C 1
ATOM 7168 O O . TYR B 1 72 ? -7.254 -17.562 -1.794 1 94.19 72 TYR B O 1
ATOM 7176 N N . GLY B 1 73 ? -7.344 -18 0.387 1 96.19 73 GLY B N 1
ATOM 7177 C CA . GLY B 1 73 ? -6.816 -19.344 0.19 1 96.19 73 GLY B CA 1
ATOM 7178 C C . GLY B 1 73 ? -5.391 -19.359 -0.326 1 96.19 73 GLY B C 1
ATOM 7179 O O . GLY B 1 73 ? -4.52 -18.672 0.223 1 96.19 73 GLY B O 1
ATOM 7180 N N . TYR B 1 74 ? -5.16 -20.172 -1.375 1 96.88 74 TYR B N 1
ATOM 7181 C CA . TYR B 1 74 ? -3.811 -20.391 -1.881 1 96.88 74 TYR B CA 1
ATOM 7182 C C . TYR B 1 74 ? -3.527 -19.5 -3.082 1 96.88 74 TYR B C 1
ATOM 7184 O O . TYR B 1 74 ? -4.441 -19.156 -3.842 1 96.88 74 TYR B O 1
ATOM 7192 N N . MET B 1 75 ? -2.316 -19.141 -3.219 1 96.75 75 MET B N 1
ATOM 7193 C CA . MET B 1 75 ? -1.727 -18.609 -4.445 1 96.75 75 MET B CA 1
ATOM 7194 C C . MET B 1 75 ? -0.412 -19.312 -4.762 1 96.75 75 MET B C 1
ATOM 7196 O O . MET B 1 75 ? 0.081 -20.109 -3.959 1 96.75 75 MET B O 1
ATOM 7200 N N . ALA B 1 76 ? 0.053 -19.141 -5.984 1 97.56 76 ALA B N 1
ATOM 7201 C CA . ALA B 1 76 ? 1.368 -19.641 -6.375 1 97.56 76 ALA B CA 1
ATOM 7202 C C . ALA B 1 76 ? 2.334 -18.484 -6.648 1 97.56 76 ALA B C 1
ATOM 7204 O O . ALA B 1 76 ? 2.078 -17.641 -7.508 1 97.56 76 ALA B O 1
ATOM 7205 N N . SER B 1 77 ? 3.426 -18.5 -5.949 1 95.44 77 SER B N 1
ATOM 7206 C CA . SER B 1 77 ? 4.414 -17.438 -6.152 1 95.44 77 SER B CA 1
ATOM 7207 C C . SER B 1 77 ? 5.371 -17.781 -7.285 1 95.44 77 SER B C 1
ATOM 7209 O O . SER B 1 77 ? 5.406 -18.938 -7.746 1 95.44 77 SER B O 1
ATOM 7211 N N . GLU B 1 78 ? 6.035 -16.781 -7.781 1 95.62 78 GLU B N 1
ATOM 7212 C CA . GLU B 1 78 ? 7.082 -16.938 -8.781 1 95.62 78 GLU B CA 1
ATOM 7213 C C . GLU B 1 78 ? 8.453 -17.078 -8.125 1 95.62 78 GLU B C 1
ATOM 7215 O O . GLU B 1 78 ? 9.234 -17.953 -8.477 1 95.62 78 GLU B O 1
ATOM 7220 N N . PHE B 1 79 ? 8.727 -16.156 -7.281 1 92.81 79 PHE B N 1
ATOM 7221 C CA . PHE B 1 79 ? 9.891 -16.188 -6.41 1 92.81 79 PHE B CA 1
ATOM 7222 C C . PHE B 1 79 ? 9.5 -16.594 -4.996 1 92.81 79 PHE B C 1
ATOM 7224 O O . PHE B 1 79 ? 8.406 -16.281 -4.531 1 92.81 79 PHE B O 1
ATOM 7231 N N . LEU B 1 80 ? 10.383 -17.359 -4.383 1 89.38 80 LEU B N 1
ATOM 7232 C CA . LEU B 1 80 ? 10.094 -17.75 -3.006 1 89.38 80 LEU B CA 1
ATOM 7233 C C . LEU B 1 80 ? 9.938 -16.516 -2.121 1 89.38 80 LEU B C 1
ATOM 7235 O O . LEU B 1 80 ? 8.906 -16.344 -1.468 1 89.38 80 LEU B O 1
ATOM 7239 N N . SER B 1 81 ? 10.883 -15.648 -2.24 1 82.5 81 SER B N 1
ATOM 7240 C CA . SER B 1 81 ? 10.781 -14.383 -1.524 1 82.5 81 SER B CA 1
ATOM 7241 C C . SER B 1 81 ? 10.102 -13.312 -2.383 1 82.5 81 SER B C 1
ATOM 7243 O O . SER B 1 81 ? 10.508 -13.086 -3.525 1 82.5 81 SER B O 1
ATOM 7245 N N . PRO B 1 82 ? 9.094 -12.633 -1.808 1 85.69 82 PRO B N 1
ATOM 7246 C CA . PRO B 1 82 ? 8.422 -11.594 -2.582 1 85.69 82 PRO B CA 1
ATOM 7247 C C . PRO B 1 82 ? 9.375 -10.492 -3.043 1 85.69 82 PRO B C 1
ATOM 7249 O O . PRO B 1 82 ? 10.273 -10.094 -2.297 1 85.69 82 PRO B O 1
ATOM 7252 N N . VAL B 1 83 ? 9.141 -9.992 -4.238 1 88.5 83 VAL B N 1
ATOM 7253 C CA . VAL B 1 83 ? 9.875 -8.859 -4.789 1 88.5 83 VAL B CA 1
ATOM 7254 C C . VAL B 1 83 ? 9.031 -7.59 -4.68 1 88.5 83 VAL B C 1
ATOM 7256 O O . VAL B 1 83 ? 7.816 -7.66 -4.48 1 88.5 83 VAL B O 1
ATOM 7259 N N . SER B 1 84 ? 9.672 -6.383 -4.801 1 83.62 84 SER B N 1
ATOM 7260 C CA . SER B 1 84 ? 9.008 -5.109 -4.535 1 83.62 84 SER B CA 1
ATOM 7261 C C . SER B 1 84 ? 7.938 -4.816 -5.582 1 83.62 84 SER B C 1
ATOM 7263 O O . SER B 1 84 ? 7.016 -4.039 -5.336 1 83.62 84 SER B O 1
ATOM 7265 N N . TYR B 1 85 ? 8.062 -5.348 -6.77 1 90 85 TYR B N 1
ATOM 7266 C CA . TYR B 1 85 ? 7.082 -5.082 -7.812 1 90 85 TYR B CA 1
ATOM 7267 C C . TYR B 1 85 ? 5.996 -6.152 -7.824 1 90 85 TYR B C 1
ATOM 7269 O O . TYR B 1 85 ? 5.18 -6.207 -8.75 1 90 85 TYR B O 1
ATOM 7277 N N . GLY B 1 86 ? 5.992 -7.004 -6.852 1 93.94 86 GLY B N 1
ATOM 7278 C CA . GLY B 1 86 ? 4.984 -8.055 -6.777 1 93.94 86 GLY B CA 1
ATOM 7279 C C . GLY B 1 86 ? 3.662 -7.57 -6.211 1 93.94 86 GLY B C 1
ATOM 7280 O O . GLY B 1 86 ? 3.623 -6.594 -5.457 1 93.94 86 GLY B O 1
ATOM 7281 N N . ALA B 1 87 ? 2.607 -8.219 -6.594 1 94.81 87 ALA B N 1
ATOM 7282 C CA . ALA B 1 87 ? 1.282 -8.031 -6.008 1 94.81 87 ALA B CA 1
ATOM 7283 C C . ALA B 1 87 ? 1.259 -8.469 -4.547 1 94.81 87 ALA B C 1
ATOM 7285 O O . ALA B 1 87 ? 2.23 -9.047 -4.051 1 94.81 87 ALA B O 1
ATOM 7286 N N . PRO B 1 88 ? 0.138 -8.203 -3.84 1 89.88 88 PRO B N 1
ATOM 7287 C CA . PRO B 1 88 ? 0.05 -8.617 -2.439 1 89.88 88 PRO B CA 1
ATOM 7288 C C . PRO B 1 88 ? 0.353 -10.102 -2.246 1 89.88 88 PRO B C 1
ATOM 7290 O O . PRO B 1 88 ? -0.034 -10.93 -3.076 1 89.88 88 PRO B O 1
ATOM 7293 N N . PHE B 1 89 ? 1.094 -10.508 -1.159 1 89.12 89 PHE B N 1
ATOM 7294 C CA . PHE B 1 89 ? 1.485 -11.844 -0.748 1 89.12 89 PHE B CA 1
ATOM 7295 C C . PHE B 1 89 ? 2.562 -12.406 -1.672 1 89.12 89 PHE B C 1
ATOM 7297 O O . PHE B 1 89 ? 2.951 -13.57 -1.551 1 89.12 89 PHE B O 1
ATOM 7304 N N . GLY B 1 90 ? 2.971 -11.609 -2.697 1 91.44 90 GLY B N 1
ATOM 7305 C CA . GLY B 1 90 ? 4.133 -11.977 -3.492 1 91.44 90 GLY B CA 1
ATOM 7306 C C . GLY B 1 90 ? 3.771 -12.5 -4.871 1 91.44 90 GLY B C 1
ATOM 7307 O O . GLY B 1 90 ? 4.609 -13.102 -5.551 1 91.44 90 GLY B O 1
ATOM 7308 N N . GLY B 1 91 ? 2.568 -12.281 -5.305 1 95.25 91 GLY B N 1
ATOM 7309 C CA . GLY B 1 91 ? 2.174 -12.75 -6.621 1 95.25 91 GLY B CA 1
ATOM 7310 C C . GLY B 1 91 ? 2.752 -11.922 -7.75 1 95.25 91 GLY B C 1
ATOM 7311 O O . GLY B 1 91 ? 2.895 -10.703 -7.625 1 95.25 91 GLY B O 1
ATOM 7312 N N . ILE B 1 92 ? 3.156 -12.531 -8.797 1 97.25 92 ILE B N 1
ATOM 7313 C CA . ILE B 1 92 ? 3.506 -11.898 -10.062 1 97.25 92 ILE B CA 1
ATOM 7314 C C . ILE B 1 92 ? 2.703 -12.531 -11.195 1 97.25 92 ILE B C 1
ATOM 7316 O O . ILE B 1 92 ? 2.779 -13.742 -11.422 1 97.25 92 ILE B O 1
ATOM 7320 N N . VAL B 1 93 ? 1.971 -11.711 -11.891 1 98.12 93 VAL B N 1
ATOM 7321 C CA . VAL B 1 93 ? 0.925 -12.227 -12.766 1 98.12 93 VAL B CA 1
ATOM 7322 C C . VAL B 1 93 ? 1.549 -12.773 -14.047 1 98.12 93 VAL B C 1
ATOM 7324 O O . VAL B 1 93 ? 0.944 -13.602 -14.734 1 98.12 93 VAL B O 1
ATOM 7327 N N . ALA B 1 94 ? 2.771 -12.422 -14.336 1 97.44 94 ALA B N 1
ATOM 7328 C CA . ALA B 1 94 ? 3.42 -12.812 -15.586 1 97.44 94 ALA B CA 1
ATOM 7329 C C . ALA B 1 94 ? 3.355 -14.328 -15.789 1 97.44 94 ALA B C 1
ATOM 7331 O O . ALA B 1 94 ? 3.111 -14.797 -16.891 1 97.44 94 ALA B O 1
ATOM 7332 N N . ALA B 1 95 ? 3.553 -15.078 -14.734 1 97.25 95 ALA B N 1
ATOM 7333 C CA . ALA B 1 95 ? 3.652 -16.531 -14.836 1 97.25 95 ALA B CA 1
ATOM 7334 C C . ALA B 1 95 ? 2.342 -17.203 -14.438 1 97.25 95 ALA B C 1
ATOM 7336 O O . ALA B 1 95 ? 2.271 -18.422 -14.336 1 97.25 95 ALA B O 1
ATOM 7337 N N . ALA B 1 96 ? 1.293 -16.422 -14.234 1 98.25 96 ALA B N 1
ATOM 7338 C CA . ALA B 1 96 ? 0.04 -16.984 -13.734 1 98.25 96 ALA B CA 1
ATOM 7339 C C . ALA B 1 96 ? -0.516 -18.031 -14.68 1 98.25 96 ALA B C 1
ATOM 7341 O O . ALA B 1 96 ? -1.076 -19.047 -14.242 1 98.25 96 ALA B O 1
ATOM 7342 N N . GLY B 1 97 ? -0.388 -17.844 -15.984 1 98.56 97 GLY B N 1
ATOM 7343 C CA . GLY B 1 97 ? -0.837 -18.844 -16.938 1 98.56 97 GLY B CA 1
ATOM 7344 C C . GLY B 1 97 ? -0.129 -20.172 -16.781 1 98.56 97 GLY B C 1
ATOM 7345 O O . GLY B 1 97 ? -0.75 -21.234 -16.891 1 98.56 97 GLY B O 1
ATOM 7346 N N . HIS B 1 98 ? 1.2 -20.109 -16.516 1 98.62 98 HIS B N 1
ATOM 7347 C CA . HIS B 1 98 ? 1.968 -21.328 -16.266 1 98.62 98 HIS B CA 1
ATOM 7348 C C . HIS B 1 98 ? 1.512 -22 -14.977 1 98.62 98 HIS B C 1
ATOM 7350 O O . HIS B 1 98 ? 1.36 -23.219 -14.93 1 98.62 98 HIS B O 1
ATOM 7356 N N . HIS B 1 99 ? 1.259 -21.234 -13.906 1 98.62 99 HIS B N 1
ATOM 7357 C CA . HIS B 1 99 ? 0.86 -21.781 -12.609 1 98.62 99 HIS B CA 1
ATOM 7358 C C . HIS B 1 99 ? -0.485 -22.484 -12.703 1 98.62 99 HIS B C 1
ATOM 7360 O O . HIS B 1 99 ? -0.644 -23.594 -12.18 1 98.62 99 HIS B O 1
ATOM 7366 N N . ILE B 1 100 ? -1.432 -21.859 -13.359 1 98.75 100 ILE B N 1
ATOM 7367 C CA . ILE B 1 100 ? -2.762 -22.438 -13.516 1 98.75 100 ILE B CA 1
ATOM 7368 C C . ILE B 1 100 ? -2.672 -23.719 -14.352 1 98.75 100 ILE B C 1
ATOM 7370 O O . ILE B 1 100 ? -3.297 -24.719 -14.016 1 98.75 100 ILE B O 1
ATOM 7374 N N . THR B 1 101 ? -1.856 -23.656 -15.375 1 98.62 101 THR B N 1
ATOM 7375 C CA . THR B 1 101 ? -1.708 -24.812 -16.266 1 98.62 101 THR B CA 1
ATOM 7376 C C . THR B 1 101 ? -1.065 -25.984 -15.531 1 98.62 101 THR B C 1
ATOM 7378 O O . THR B 1 101 ? -1.512 -27.125 -15.672 1 98.62 101 THR B O 1
ATOM 7381 N N . GLU B 1 102 ? -0.032 -25.719 -14.742 1 98.38 102 GLU B N 1
ATOM 7382 C CA . GLU B 1 102 ? 0.584 -26.781 -13.961 1 98.38 102 GLU B CA 1
ATOM 7383 C C . GLU B 1 102 ? -0.38 -27.328 -12.914 1 98.38 102 GLU B C 1
ATOM 7385 O O . GLU B 1 102 ? -0.483 -28.531 -12.727 1 98.38 102 GLU B O 1
ATOM 7390 N N . GLY B 1 103 ? -1.131 -26.453 -12.32 1 98.25 103 GLY B N 1
ATOM 7391 C CA . GLY B 1 103 ? -2.006 -26.812 -11.211 1 98.25 103 GLY B CA 1
ATOM 7392 C C . GLY B 1 103 ? -3.211 -27.625 -11.641 1 98.25 103 GLY B C 1
ATOM 7393 O O . GLY B 1 103 ? -3.879 -28.234 -10.812 1 98.25 103 GLY B O 1
ATOM 7394 N N . ARG B 1 104 ? -3.486 -27.703 -12.953 1 98.12 104 ARG B N 1
ATOM 7395 C CA . ARG B 1 104 ? -4.676 -28.406 -13.422 1 98.12 104 ARG B CA 1
ATOM 7396 C C . ARG B 1 104 ? -4.551 -29.906 -13.188 1 98.12 104 ARG B C 1
ATOM 7398 O O . ARG B 1 104 ? -5.551 -30.641 -13.211 1 98.12 104 ARG B O 1
ATOM 7405 N N . TRP B 1 105 ? -3.295 -30.391 -12.922 1 98.56 105 TRP B N 1
ATOM 7406 C CA . TRP B 1 105 ? -3.043 -31.828 -12.812 1 98.56 105 TRP B CA 1
ATOM 7407 C C . TRP B 1 105 ? -3.086 -32.281 -11.352 1 98.56 105 TRP B C 1
ATOM 7409 O O . TRP B 1 105 ? -2.896 -33.438 -11.055 1 98.56 105 TRP B O 1
ATOM 7419 N N . LEU B 1 106 ? -3.338 -31.344 -10.422 1 97.88 106 LEU B N 1
ATOM 7420 C CA . LEU B 1 106 ? -3.443 -31.703 -9.016 1 97.88 106 LEU B CA 1
ATOM 7421 C C . LEU B 1 106 ? -4.824 -32.281 -8.703 1 97.88 106 LEU B C 1
ATOM 7423 O O . LEU B 1 106 ? -5.832 -31.766 -9.195 1 97.88 106 LEU B O 1
ATOM 7427 N N . ARG B 1 107 ? -4.859 -33.344 -7.891 1 96.19 107 ARG B N 1
ATOM 7428 C CA . ARG B 1 107 ? -6.105 -34 -7.516 1 96.19 107 ARG B CA 1
ATOM 7429 C C . ARG B 1 107 ? -6.984 -33.062 -6.684 1 96.19 107 ARG B C 1
ATOM 7431 O O . ARG B 1 107 ? -8.188 -32.969 -6.918 1 96.19 107 ARG B O 1
ATOM 7438 N N . GLN B 1 108 ? -6.395 -32.469 -5.664 1 94.56 108 GLN B N 1
ATOM 7439 C CA . GLN B 1 108 ? -7.141 -31.453 -4.926 1 94.56 108 GLN B CA 1
ATOM 7440 C C . GLN B 1 108 ? -7.199 -30.141 -5.703 1 94.56 108 GLN B C 1
ATOM 7442 O O . GLN B 1 108 ? -6.203 -29.438 -5.801 1 94.56 108 GLN B O 1
ATOM 7447 N N . THR B 1 109 ? -8.344 -29.766 -6.145 1 94.94 109 THR B N 1
ATOM 7448 C CA . THR B 1 109 ? -8.492 -28.688 -7.117 1 94.94 109 THR B CA 1
ATOM 7449 C C . THR B 1 109 ? -8.297 -27.328 -6.457 1 94.94 109 THR B C 1
ATOM 7451 O O . THR B 1 109 ? -8.062 -26.328 -7.141 1 94.94 109 THR B O 1
ATOM 7454 N N . LYS B 1 110 ? -8.375 -27.234 -5.09 1 94.06 110 LYS B N 1
ATOM 7455 C CA . LYS B 1 110 ? -8.242 -25.938 -4.414 1 94.06 110 LYS B CA 1
ATOM 7456 C C . LYS B 1 110 ? -6.879 -25.312 -4.691 1 94.06 110 LYS B C 1
ATOM 7458 O O . LYS B 1 110 ? -6.762 -24.094 -4.781 1 94.06 110 LYS B O 1
ATOM 7463 N N . TYR B 1 111 ? -5.84 -26.156 -4.898 1 96.38 111 TYR B N 1
ATOM 7464 C CA . TYR B 1 111 ? -4.492 -25.641 -5.105 1 96.38 111 TYR B CA 1
ATOM 7465 C C . TYR B 1 111 ? -4.383 -24.922 -6.445 1 96.38 111 TYR B C 1
ATOM 7467 O O . TYR B 1 111 ? -3.574 -24.016 -6.605 1 96.38 111 TYR B O 1
ATOM 7475 N N . GLY B 1 112 ? -5.16 -25.359 -7.457 1 97 112 GLY B N 1
ATOM 7476 C CA . GLY B 1 112 ? -5.191 -24.703 -8.75 1 97 112 GLY B CA 1
ATOM 7477 C C . GLY B 1 112 ? -6.258 -23.625 -8.844 1 97 112 GLY B C 1
ATOM 7478 O O . GLY B 1 112 ? -6.008 -22.531 -9.367 1 97 112 GLY B O 1
ATOM 7479 N N . GLN B 1 113 ? -7.43 -23.859 -8.281 1 96.88 113 GLN B N 1
ATOM 7480 C CA . GLN B 1 113 ? -8.57 -22.969 -8.422 1 96.88 113 GLN B CA 1
ATOM 7481 C C . GLN B 1 113 ? -8.406 -21.719 -7.547 1 96.88 113 GLN B C 1
ATOM 7483 O O . GLN B 1 113 ? -8.844 -20.641 -7.918 1 96.88 113 GLN B O 1
ATOM 7488 N N . ASP B 1 114 ? -7.738 -21.859 -6.387 1 97.44 114 ASP B N 1
ATOM 7489 C CA . ASP B 1 114 ? -7.48 -20.688 -5.551 1 97.44 114 ASP B CA 1
ATOM 7490 C C . ASP B 1 114 ? -6.539 -19.719 -6.254 1 97.44 114 ASP B C 1
ATOM 7492 O O . ASP B 1 114 ? -6.652 -18.5 -6.074 1 97.44 114 ASP B O 1
ATOM 7496 N N . VAL B 1 115 ? -5.602 -20.25 -7.059 1 98.19 115 VAL B N 1
ATOM 7497 C CA . VAL B 1 115 ? -4.715 -19.391 -7.832 1 98.19 115 VAL B CA 1
ATOM 7498 C C . VAL B 1 115 ? -5.531 -18.531 -8.797 1 98.19 115 VAL B C 1
ATOM 7500 O O . VAL B 1 115 ? -5.266 -17.328 -8.945 1 98.19 115 VAL B O 1
ATOM 7503 N N . VAL B 1 116 ? -6.535 -19.125 -9.398 1 98.5 116 VAL B N 1
ATOM 7504 C CA . VAL B 1 116 ? -7.434 -18.406 -10.297 1 98.5 116 VAL B CA 1
ATOM 7505 C C . VAL B 1 116 ? -8.195 -17.344 -9.516 1 98.5 116 VAL B C 1
ATOM 7507 O O . VAL B 1 116 ? -8.242 -16.172 -9.922 1 98.5 116 VAL B O 1
ATOM 7510 N N . ASN B 1 117 ? -8.727 -17.719 -8.359 1 98.06 117 ASN B N 1
ATOM 7511 C CA . ASN B 1 117 ? -9.477 -16.797 -7.52 1 98.06 117 ASN B CA 1
ATOM 7512 C C . ASN B 1 117 ? -8.602 -15.633 -7.059 1 98.06 117 ASN B C 1
ATOM 7514 O O . ASN B 1 117 ? -9.047 -14.484 -7.023 1 98.06 117 ASN B O 1
ATOM 7518 N N . TYR B 1 118 ? -7.406 -15.883 -6.715 1 97.5 118 TYR B N 1
ATOM 7519 C CA . TYR B 1 118 ? -6.484 -14.844 -6.277 1 97.5 118 TYR B CA 1
ATOM 7520 C C . TYR B 1 118 ? -6.328 -13.766 -7.344 1 97.5 118 TYR B C 1
ATOM 7522 O O . TYR B 1 118 ? -6.398 -12.578 -7.043 1 97.5 118 TYR B O 1
ATOM 7530 N N . TRP B 1 119 ? -6.176 -14.125 -8.531 1 98.31 119 TRP B N 1
ATOM 7531 C CA . TRP B 1 119 ? -5.871 -13.172 -9.602 1 98.31 119 TRP B CA 1
ATOM 7532 C C . TRP B 1 119 ? -7.145 -12.531 -10.133 1 98.31 119 TRP B C 1
ATOM 7534 O O . TRP B 1 119 ? -7.164 -11.336 -10.438 1 98.31 119 TRP B O 1
ATOM 7544 N N . LEU B 1 120 ? -8.258 -13.32 -10.258 1 98.19 120 LEU B N 1
ATOM 7545 C CA . LEU B 1 120 ? -9.406 -12.836 -11.023 1 98.19 120 LEU B CA 1
ATOM 7546 C C . LEU B 1 120 ? -10.477 -12.273 -10.094 1 98.19 120 LEU B C 1
ATOM 7548 O O . LEU B 1 120 ? -11.367 -11.547 -10.539 1 98.19 120 LEU B O 1
ATOM 7552 N N . SER B 1 121 ? -10.391 -12.594 -8.789 1 96.56 121 SER B N 1
ATOM 7553 C CA . SER B 1 121 ? -11.445 -12.148 -7.887 1 96.56 121 SER B CA 1
ATOM 7554 C C . SER B 1 121 ? -10.891 -11.781 -6.516 1 96.56 121 SER B C 1
ATOM 7556 O O . SER B 1 121 ? -11.648 -11.5 -5.586 1 96.56 121 SER B O 1
ATOM 7558 N N . GLY B 1 122 ? -9.625 -11.836 -6.328 1 96.38 122 GLY B N 1
ATOM 7559 C CA . GLY B 1 122 ? -8.945 -11.531 -5.082 1 96.38 122 GLY B CA 1
ATOM 7560 C C . GLY B 1 122 ? -7.91 -10.43 -5.223 1 96.38 122 GLY B C 1
ATOM 7561 O O . GLY B 1 122 ? -8.156 -9.43 -5.895 1 96.38 122 GLY B O 1
ATOM 7562 N N . PRO B 1 123 ? -6.766 -10.586 -4.605 1 95.88 123 PRO B N 1
ATOM 7563 C CA . PRO B 1 123 ? -5.746 -9.539 -4.543 1 95.88 123 PRO B CA 1
ATOM 7564 C C . PRO B 1 123 ? -5.242 -9.117 -5.922 1 95.88 123 PRO B C 1
ATOM 7566 O O . PRO B 1 123 ? -4.812 -7.977 -6.105 1 95.88 123 PRO B O 1
ATOM 7569 N N . GLY B 1 124 ? -5.301 -9.992 -6.859 1 97.19 124 GLY B N 1
ATOM 7570 C CA . GLY B 1 124 ? -4.934 -9.617 -8.219 1 97.19 124 GLY B CA 1
ATOM 7571 C C . GLY B 1 124 ? -5.727 -8.445 -8.75 1 97.19 124 GLY B C 1
ATOM 7572 O O . GLY B 1 124 ? -5.242 -7.695 -9.602 1 97.19 124 GLY B O 1
ATOM 7573 N N . GLN B 1 125 ? -6.902 -8.211 -8.203 1 95.25 125 GLN B N 1
ATOM 7574 C CA . GLN B 1 125 ? -7.801 -7.16 -8.68 1 95.25 125 GLN B CA 1
ATOM 7575 C C . GLN B 1 125 ? -7.555 -5.848 -7.938 1 95.25 125 GLN B C 1
ATOM 7577 O O . GLN B 1 125 ? -8.133 -4.816 -8.289 1 95.25 125 GLN B O 1
ATOM 7582 N N . PHE B 1 126 ? -6.695 -5.887 -6.957 1 93.25 126 PHE B N 1
ATOM 7583 C CA . PHE B 1 126 ? -6.449 -4.672 -6.191 1 93.25 126 PHE B CA 1
ATOM 7584 C C . PHE B 1 126 ? -5.75 -3.623 -7.047 1 93.25 126 PHE B C 1
ATOM 7586 O O . PHE B 1 126 ? -4.992 -3.965 -7.957 1 93.25 126 PHE B O 1
ATOM 7593 N N . PRO B 1 127 ? -6.02 -2.338 -6.711 1 88.31 127 PRO B N 1
ATOM 7594 C CA . PRO B 1 127 ? -5.336 -1.275 -7.457 1 88.31 127 PRO B CA 1
ATOM 7595 C C . PRO B 1 127 ? -3.834 -1.233 -7.184 1 88.31 127 PRO B C 1
ATOM 7597 O O . PRO B 1 127 ? -3.395 -1.588 -6.086 1 88.31 127 PRO B O 1
ATOM 7600 N N . LYS B 1 128 ? -3.082 -0.847 -8.117 1 89.69 128 LYS B N 1
ATOM 7601 C CA . LYS B 1 128 ? -1.647 -0.593 -8.016 1 89.69 128 LYS B CA 1
ATOM 7602 C C . LYS B 1 128 ? -1.298 0.795 -8.547 1 89.69 128 LYS B C 1
ATOM 7604 O O . LYS B 1 128 ? -2.086 1.406 -9.273 1 89.69 128 LYS B O 1
ATOM 7609 N N . PRO B 1 129 ? -0.089 1.379 -8.195 1 81.19 129 PRO B N 1
ATOM 7610 C CA . PRO B 1 129 ? 0.342 2.625 -8.836 1 81.19 129 PRO B CA 1
ATOM 7611 C C . PRO B 1 129 ? 0.528 2.48 -10.344 1 81.19 129 PRO B C 1
ATOM 7613 O O . PRO B 1 129 ? 0.804 1.381 -10.828 1 81.19 129 PRO B O 1
ATOM 7616 N N . MET B 1 130 ? 0.253 3.498 -11.031 1 86.94 130 MET B N 1
ATOM 7617 C CA . MET B 1 130 ? 0.511 3.529 -12.469 1 86.94 130 MET B CA 1
ATOM 7618 C C . MET B 1 130 ? 1.823 4.246 -12.766 1 86.94 130 MET B C 1
ATOM 7620 O O . MET B 1 130 ? 1.819 5.383 -13.242 1 86.94 130 MET B O 1
ATOM 7624 N N . LYS B 1 131 ? 2.938 3.506 -12.508 1 83.69 131 LYS B N 1
ATOM 7625 C CA . LYS B 1 131 ? 4.297 4.004 -12.688 1 83.69 131 LYS B CA 1
ATOM 7626 C C . LYS B 1 131 ? 5.145 3.02 -13.484 1 83.69 131 LYS B C 1
ATOM 7628 O O . LYS B 1 131 ? 4.742 1.873 -13.695 1 83.69 131 LYS B O 1
ATOM 7633 N N . GLU B 1 132 ? 6.27 3.463 -13.883 1 81 132 GLU B N 1
ATOM 7634 C CA . GLU B 1 132 ? 7.121 2.689 -14.781 1 81 132 GLU B CA 1
ATOM 7635 C C . GLU B 1 132 ? 7.539 1.369 -14.141 1 81 132 GLU B C 1
ATOM 7637 O O . GLU B 1 132 ? 7.684 0.357 -14.828 1 81 132 GLU B O 1
ATOM 7642 N N . GLU B 1 133 ? 7.633 1.299 -12.844 1 82.94 133 GLU B N 1
ATOM 7643 C CA . GLU B 1 133 ? 8.195 0.152 -12.141 1 82.94 133 GLU B CA 1
ATOM 7644 C C . GLU B 1 133 ? 7.215 -1.013 -12.109 1 82.94 133 GLU B C 1
ATOM 7646 O O . GLU B 1 133 ? 7.605 -2.156 -11.867 1 82.94 133 GLU B O 1
ATOM 7651 N N . VAL B 1 134 ? 5.898 -0.662 -12.258 1 92.62 134 VAL B N 1
ATOM 7652 C CA . VAL B 1 134 ? 4.887 -1.706 -12.156 1 92.62 134 VAL B CA 1
ATOM 7653 C C . VAL B 1 134 ? 3.859 -1.537 -13.273 1 92.62 134 VAL B C 1
ATOM 7655 O O . VAL B 1 134 ? 2.668 -1.788 -13.078 1 92.62 134 VAL B O 1
ATOM 7658 N N . ASN B 1 135 ? 4.297 -1.008 -14.43 1 94.5 135 ASN B N 1
ATOM 7659 C CA . ASN B 1 135 ? 3.482 -0.786 -15.625 1 94.5 135 ASN B CA 1
ATOM 7660 C C . ASN B 1 135 ? 2.576 0.431 -15.461 1 94.5 135 ASN B C 1
ATOM 7662 O O . ASN B 1 135 ? 1.471 0.321 -14.93 1 94.5 135 ASN B O 1
ATOM 7666 N N . LYS B 1 136 ? 2.943 1.502 -16.047 1 89.25 136 LYS B N 1
ATOM 7667 C CA . LYS B 1 136 ? 2.281 2.793 -15.898 1 89.25 136 LYS B CA 1
ATOM 7668 C C . LYS B 1 136 ? 0.969 2.836 -16.672 1 89.25 136 LYS B C 1
ATOM 7670 O O . LYS B 1 136 ? 0.173 3.762 -16.516 1 89.25 136 LYS B O 1
ATOM 7675 N N . ASP B 1 137 ? 0.682 1.758 -17.516 1 90.69 137 ASP B N 1
ATOM 7676 C CA . ASP B 1 137 ? -0.478 1.784 -18.406 1 90.69 137 ASP B CA 1
ATOM 7677 C C . ASP B 1 137 ? -1.659 1.04 -17.781 1 90.69 137 ASP B C 1
ATOM 7679 O O . ASP B 1 137 ? -2.754 1.024 -18.359 1 90.69 137 ASP B O 1
ATOM 7683 N N . THR B 1 138 ? -1.437 0.414 -16.641 1 92.81 138 THR B N 1
ATOM 7684 C CA . THR B 1 138 ? -2.49 -0.398 -16.047 1 92.81 138 THR B CA 1
ATOM 7685 C C . THR B 1 138 ? -2.686 -0.033 -14.578 1 92.81 138 THR B C 1
ATOM 7687 O O . THR B 1 138 ? -1.786 0.524 -13.945 1 92.81 138 THR B O 1
ATOM 7690 N N . SER B 1 139 ? -3.838 -0.369 -14.031 1 89.38 139 SER B N 1
ATOM 7691 C CA . SER B 1 139 ? -4.195 0.197 -12.734 1 89.38 139 SER B CA 1
ATOM 7692 C C . SER B 1 139 ? -4.359 -0.893 -11.68 1 89.38 139 SER B C 1
ATOM 7694 O O . SER B 1 139 ? -4.574 -0.598 -10.5 1 89.38 139 SER B O 1
ATOM 7696 N N . ASP B 1 140 ? -4.312 -2.17 -12.086 1 93.12 140 ASP B N 1
ATOM 7697 C CA . ASP B 1 140 ? -4.492 -3.258 -11.133 1 93.12 140 ASP B CA 1
ATOM 7698 C C . ASP B 1 140 ? -3.434 -4.34 -11.328 1 93.12 140 ASP B C 1
ATOM 7700 O O . ASP B 1 140 ? -2.725 -4.348 -12.336 1 93.12 140 ASP B O 1
ATOM 7704 N N . TRP B 1 141 ? -3.281 -5.223 -10.375 1 96.81 141 TRP B N 1
ATOM 7705 C CA . TRP B 1 141 ? -2.17 -6.168 -10.336 1 96.81 141 TRP B CA 1
ATOM 7706 C C . TRP B 1 141 ? -2.354 -7.266 -11.383 1 96.81 141 TRP B C 1
ATOM 7708 O O . TRP B 1 141 ? -1.375 -7.789 -11.914 1 96.81 141 TRP B O 1
ATOM 7718 N N . VAL B 1 142 ? -3.559 -7.594 -11.766 1 98 142 VAL B N 1
ATOM 7719 C CA . VAL B 1 142 ? -3.803 -8.68 -12.711 1 98 142 VAL B CA 1
ATOM 7720 C C . VAL B 1 142 ? -3.377 -8.25 -14.109 1 98 142 VAL B C 1
ATOM 7722 O O . VAL B 1 142 ? -3.139 -9.086 -14.984 1 98 142 VAL B O 1
ATOM 7725 N N . HIS B 1 143 ? -3.164 -6.883 -14.305 1 97.69 143 HIS B N 1
ATOM 7726 C CA . HIS B 1 143 ? -2.762 -6.375 -15.609 1 97.69 143 HIS B CA 1
ATOM 7727 C C . HIS B 1 143 ? -1.33 -5.848 -15.586 1 97.69 143 HIS B C 1
ATOM 7729 O O . HIS B 1 143 ? -0.901 -5.152 -16.5 1 97.69 143 HIS B O 1
ATOM 7735 N N . GLU B 1 144 ? -0.639 -6.148 -14.477 1 97.25 144 GLU B N 1
ATOM 7736 C CA . GLU B 1 144 ? 0.754 -5.711 -14.438 1 97.25 144 GLU B CA 1
ATOM 7737 C C . GLU B 1 144 ? 1.531 -6.246 -15.641 1 97.25 144 GLU B C 1
ATOM 7739 O O . GLU B 1 144 ? 2.254 -5.496 -16.297 1 97.25 144 GLU B O 1
ATOM 7744 N N . TYR B 1 145 ? 1.361 -7.473 -15.953 1 98.06 145 TYR B N 1
ATOM 7745 C CA . TYR B 1 145 ? 1.879 -8.156 -17.125 1 98.06 145 TYR B CA 1
ATOM 7746 C C . TYR B 1 145 ? 0.747 -8.781 -17.938 1 98.06 145 TYR B C 1
ATOM 7748 O O . TYR B 1 145 ? -0.306 -9.117 -17.391 1 98.06 145 TYR B O 1
ATOM 7756 N N . SER B 1 146 ? 0.981 -8.859 -19.266 1 97.5 146 SER B N 1
ATOM 7757 C CA . SER B 1 146 ? 0.035 -9.656 -20.047 1 97.5 146 SER B CA 1
ATOM 7758 C C . SER B 1 146 ? 0.226 -11.148 -19.797 1 97.5 146 SER B C 1
ATOM 7760 O O . SER B 1 146 ? 1.348 -11.602 -19.578 1 97.5 146 SER B O 1
ATOM 7762 N N . PHE B 1 147 ? -0.834 -11.836 -19.656 1 97 147 PHE B N 1
ATOM 7763 C CA . PHE B 1 147 ? -0.832 -13.289 -19.594 1 97 147 PHE B CA 1
ATOM 7764 C C . PHE B 1 147 ? -2.105 -13.867 -20.203 1 97 147 PHE B C 1
ATOM 7766 O O . PHE B 1 147 ? -2.949 -13.117 -20.703 1 97 147 PHE B O 1
ATOM 7773 N N . TRP B 1 148 ? -2.303 -15.133 -20.312 1 98.56 148 TRP B N 1
ATOM 7774 C CA . TRP B 1 148 ? -3.391 -15.812 -21 1 98.56 148 TRP B CA 1
ATOM 7775 C C . TRP B 1 148 ? -4.34 -16.484 -20.016 1 98.56 148 TRP B C 1
ATOM 7777 O O . TRP B 1 148 ? -4.375 -17.719 -19.922 1 98.56 148 TRP B O 1
ATOM 7787 N N . ALA B 1 149 ? -5.141 -15.656 -19.406 1 98.44 149 ALA B N 1
ATOM 7788 C CA . ALA B 1 149 ? -5.961 -16.047 -18.266 1 98.44 149 ALA B CA 1
ATOM 7789 C C . ALA B 1 149 ? -7.02 -17.078 -18.672 1 98.44 149 ALA B C 1
ATOM 7791 O O . ALA B 1 149 ? -7.098 -18.156 -18.109 1 98.44 149 ALA B O 1
ATOM 7792 N N . ALA B 1 150 ? -7.852 -16.75 -19.641 1 98.88 150 ALA B N 1
ATOM 7793 C CA . ALA B 1 150 ? -8.984 -17.594 -20.031 1 98.88 150 ALA B CA 1
ATOM 7794 C C . ALA B 1 150 ? -8.5 -18.906 -20.641 1 98.88 150 ALA B C 1
ATOM 7796 O O . ALA B 1 150 ? -9.086 -19.969 -20.391 1 98.88 150 ALA B O 1
ATOM 7797 N N . SER B 1 151 ? -7.445 -18.797 -21.422 1 98.81 151 SER B N 1
ATOM 7798 C CA . SER B 1 151 ? -6.887 -20.016 -22.031 1 98.81 151 SER B CA 1
ATOM 7799 C C . SER B 1 151 ? -6.391 -20.984 -20.969 1 98.81 151 SER B C 1
ATOM 7801 O O . SER B 1 151 ? -6.629 -22.188 -21.062 1 98.81 151 SER B O 1
ATOM 7803 N N . ALA B 1 152 ? -5.699 -20.453 -20 1 98.81 152 ALA B N 1
ATOM 7804 C CA . ALA B 1 152 ? -5.207 -21.297 -18.906 1 98.81 152 ALA B CA 1
ATOM 7805 C C . ALA B 1 152 ? -6.363 -21.922 -18.141 1 98.81 152 ALA B C 1
ATOM 7807 O O . ALA B 1 152 ? -6.316 -23.109 -17.781 1 98.81 152 ALA B O 1
ATOM 7808 N N . LEU B 1 153 ? -7.371 -21.141 -17.891 1 98.69 153 LEU B N 1
ATOM 7809 C CA . LEU B 1 153 ? -8.523 -21.641 -17.156 1 98.69 153 LEU B CA 1
ATOM 7810 C C . LEU B 1 153 ? -9.273 -22.688 -17.969 1 98.69 153 LEU B C 1
ATOM 7812 O O . LEU B 1 153 ? -9.828 -23.641 -17.406 1 98.69 153 LEU B O 1
ATOM 7816 N N . TRP B 1 154 ? -9.43 -22.5 -19.25 1 98.75 154 TRP B N 1
ATOM 7817 C CA . TRP B 1 154 ? -10.055 -23.484 -20.109 1 98.75 154 TRP B CA 1
ATOM 7818 C C . TRP B 1 154 ? -9.328 -24.828 -20.016 1 98.75 154 TRP B C 1
ATOM 7820 O O . TRP B 1 154 ? -9.961 -25.875 -19.875 1 98.75 154 TRP B O 1
ATOM 7830 N N . LYS B 1 155 ? -7.992 -24.75 -20.047 1 98.56 155 LYS B N 1
ATOM 7831 C CA . LYS B 1 155 ? -7.207 -25.969 -19.891 1 98.56 155 LYS B CA 1
ATOM 7832 C C . LYS B 1 155 ? -7.48 -26.641 -18.547 1 98.56 155 LYS B C 1
ATOM 7834 O O . LYS B 1 155 ? -7.566 -27.875 -18.469 1 98.56 155 LYS B O 1
ATOM 7839 N N . GLN B 1 156 ? -7.559 -25.828 -17.5 1 98.56 156 GLN B N 1
ATOM 7840 C CA . GLN B 1 156 ? -7.863 -26.375 -16.188 1 98.56 156 GLN B CA 1
ATOM 7841 C C . GLN B 1 156 ? -9.219 -27.078 -16.172 1 98.56 156 GLN B C 1
ATOM 7843 O O . GLN B 1 156 ? -9.367 -28.172 -15.633 1 98.56 156 GLN B O 1
ATOM 7848 N N . TYR B 1 157 ? -10.266 -26.516 -16.844 1 98.25 157 TYR B N 1
ATOM 7849 C CA . TYR B 1 157 ? -11.602 -27.094 -16.953 1 98.25 157 TYR B CA 1
ATOM 7850 C C . TYR B 1 157 ? -11.562 -28.422 -17.672 1 98.25 157 TYR B C 1
ATOM 7852 O O . TYR B 1 157 ? -12.227 -29.375 -17.266 1 98.25 157 TYR B O 1
ATOM 7860 N N . LEU B 1 158 ? -10.766 -28.453 -18.703 1 98.69 158 LEU B N 1
ATOM 7861 C CA . LEU B 1 158 ? -10.719 -29.672 -19.516 1 98.69 158 LEU B CA 1
ATOM 7862 C C . LEU B 1 158 ? -10.258 -30.859 -18.688 1 98.69 158 LEU B C 1
ATOM 7864 O O . LEU B 1 158 ? -10.648 -32 -18.969 1 98.69 158 LEU B O 1
ATOM 7868 N N . VAL B 1 159 ? -9.461 -30.625 -17.641 1 98.56 159 VAL B N 1
ATOM 7869 C CA . VAL B 1 159 ? -8.969 -31.719 -16.812 1 98.56 159 VAL B CA 1
ATOM 7870 C C . VAL B 1 159 ? -9.906 -31.938 -15.625 1 98.56 159 VAL B C 1
ATOM 7872 O O . VAL B 1 159 ? -10.312 -33.062 -15.344 1 98.56 159 VAL B O 1
ATOM 7875 N N . THR B 1 160 ? -10.328 -30.844 -14.961 1 97.25 160 THR B N 1
ATOM 7876 C CA . THR B 1 160 ? -11.109 -30.953 -13.734 1 97.25 160 THR B CA 1
ATOM 7877 C C . THR B 1 160 ? -12.555 -31.312 -14.047 1 97.25 160 THR B C 1
ATOM 7879 O O . THR B 1 160 ? -13.227 -31.969 -13.234 1 97.25 160 THR B O 1
ATOM 7882 N N . GLY B 1 161 ? -13.078 -30.891 -15.164 1 97.44 161 GLY B N 1
ATOM 7883 C CA . GLY B 1 161 ? -14.477 -31.078 -15.539 1 97.44 161 GLY B CA 1
ATOM 7884 C C . GLY B 1 161 ? -15.43 -30.219 -14.742 1 97.44 161 GLY B C 1
ATOM 7885 O O . GLY B 1 161 ? -16.656 -30.344 -14.867 1 97.44 161 GLY B O 1
ATOM 7886 N N . ASP B 1 162 ? -14.945 -29.312 -13.922 1 96.25 162 ASP B N 1
ATOM 7887 C CA . ASP B 1 162 ? -15.75 -28.516 -13 1 96.25 162 ASP B CA 1
ATOM 7888 C C . ASP B 1 162 ? -16.422 -27.359 -13.734 1 96.25 162 ASP B C 1
ATOM 7890 O O . ASP B 1 162 ? -15.938 -26.219 -13.703 1 96.25 162 ASP B O 1
ATOM 7894 N N . ARG B 1 163 ? -17.562 -27.594 -14.281 1 97 163 ARG B N 1
ATOM 7895 C CA . ARG B 1 163 ? -18.312 -26.641 -15.086 1 97 163 ARG B CA 1
ATOM 7896 C C . ARG B 1 163 ? -18.734 -25.422 -14.258 1 97 163 ARG B C 1
ATOM 7898 O O . ARG B 1 163 ? -18.672 -24.297 -14.727 1 97 163 ARG B O 1
ATOM 7905 N N . ASP B 1 164 ? -19.188 -25.594 -13.039 1 95.44 164 ASP B N 1
ATOM 7906 C CA . ASP B 1 164 ? -19.656 -24.5 -12.188 1 95.44 164 ASP B CA 1
ATOM 7907 C C . ASP B 1 164 ? -18.531 -23.516 -11.922 1 95.44 164 ASP B C 1
ATOM 7909 O O . ASP B 1 164 ? -18.75 -22.297 -11.938 1 95.44 164 ASP B O 1
ATOM 7913 N N . PHE B 1 165 ? -17.391 -24.031 -11.703 1 96.81 165 PHE B N 1
ATOM 7914 C CA . PHE B 1 165 ? -16.266 -23.156 -11.398 1 96.81 165 PHE B CA 1
ATOM 7915 C C . PHE B 1 165 ? -15.93 -22.266 -12.594 1 96.81 165 PHE B C 1
ATOM 7917 O O . PHE B 1 165 ? -15.812 -21.047 -12.453 1 96.81 165 PHE B O 1
ATOM 7924 N N . ILE B 1 166 ? -15.773 -22.797 -13.789 1 98.19 166 ILE B N 1
ATOM 7925 C CA . ILE B 1 166 ? -15.297 -22.016 -14.922 1 98.19 166 ILE B CA 1
ATOM 7926 C C . ILE B 1 166 ? -16.391 -21.047 -15.383 1 98.19 166 ILE B C 1
ATOM 7928 O O . ILE B 1 166 ? -16.109 -19.906 -15.75 1 98.19 166 ILE B O 1
ATOM 7932 N N . VAL B 1 167 ? -17.672 -21.516 -15.414 1 98.19 167 VAL B N 1
ATOM 7933 C CA . VAL B 1 167 ? -18.766 -20.641 -15.805 1 98.19 167 VAL B CA 1
ATOM 7934 C C . VAL B 1 167 ? -18.891 -19.484 -14.812 1 98.19 167 VAL B C 1
ATOM 7936 O O . VAL B 1 167 ? -19.172 -18.344 -15.195 1 98.19 167 VAL B O 1
ATOM 7939 N N . GLY B 1 168 ? -18.625 -19.781 -13.523 1 97.62 168 GLY B N 1
ATOM 7940 C CA . GLY B 1 168 ? -18.641 -18.75 -12.492 1 97.62 168 GLY B CA 1
ATOM 7941 C C . GLY B 1 168 ? -17.594 -17.688 -12.695 1 97.62 168 GLY B C 1
ATOM 7942 O O . GLY B 1 168 ? -17.734 -16.562 -12.188 1 97.62 168 GLY B O 1
ATOM 7943 N N . GLN B 1 169 ? -16.562 -17.953 -13.469 1 98.38 169 GLN B N 1
ATOM 7944 C CA . GLN B 1 169 ? -15.453 -17.031 -13.688 1 98.38 169 GLN B CA 1
ATOM 7945 C C . GLN B 1 169 ? -15.688 -16.188 -14.938 1 98.38 169 GLN B C 1
ATOM 7947 O O . GLN B 1 169 ? -14.891 -15.297 -15.25 1 98.38 169 GLN B O 1
ATOM 7952 N N . LEU B 1 170 ? -16.812 -16.422 -15.695 1 98.5 170 LEU B N 1
ATOM 7953 C CA . LEU B 1 170 ? -17 -15.82 -17.016 1 98.5 170 LEU B CA 1
ATOM 7954 C C . LEU B 1 170 ? -16.969 -14.297 -16.922 1 98.5 170 LEU B C 1
ATOM 7956 O O . LEU B 1 170 ? -16.266 -13.641 -17.688 1 98.5 170 LEU B O 1
ATOM 7960 N N . GLU B 1 171 ? -17.688 -13.727 -15.93 1 97 171 GLU B N 1
ATOM 7961 C CA . GLU B 1 171 ? -17.703 -12.273 -15.773 1 97 171 GLU B CA 1
ATOM 7962 C C . GLU B 1 171 ? -16.312 -11.734 -15.445 1 97 171 GLU B C 1
ATOM 7964 O O . GLU B 1 171 ? -15.906 -10.688 -15.953 1 97 171 GLU B O 1
ATOM 7969 N N . ASN B 1 172 ? -15.602 -12.438 -14.57 1 98.31 172 ASN B N 1
ATOM 7970 C CA . ASN B 1 172 ? -14.242 -12.047 -14.211 1 98.31 172 ASN B CA 1
ATOM 7971 C C . ASN B 1 172 ? -13.312 -12.086 -15.422 1 98.31 172 ASN B C 1
ATOM 7973 O O . ASN B 1 172 ? -12.461 -11.219 -15.586 1 98.31 172 ASN B O 1
ATOM 7977 N N . LEU B 1 173 ? -13.453 -13.086 -16.234 1 98.81 173 LEU B N 1
ATOM 7978 C CA . LEU B 1 173 ? -12.602 -13.266 -17.406 1 98.81 173 LEU B CA 1
ATOM 7979 C C . LEU B 1 173 ? -12.867 -12.172 -18.453 1 98.81 173 LEU B C 1
ATOM 7981 O O . LEU B 1 173 ? -11.93 -11.656 -19.062 1 98.81 173 LEU B O 1
ATOM 7985 N N . VAL B 1 174 ? -14.125 -11.844 -18.641 1 98.38 174 VAL B N 1
ATOM 7986 C CA . VAL B 1 174 ? -14.469 -10.766 -19.562 1 98.38 174 VAL B CA 1
ATOM 7987 C C . VAL B 1 174 ? -13.867 -9.453 -19.062 1 98.38 174 VAL B C 1
ATOM 7989 O O . VAL B 1 174 ? -13.289 -8.695 -19.844 1 98.38 174 VAL B O 1
ATOM 7992 N N . LYS B 1 175 ? -14.008 -9.242 -17.766 1 96.25 175 LYS B N 1
ATOM 7993 C CA . LYS B 1 175 ? -13.43 -8.039 -17.172 1 96.25 175 LYS B CA 1
ATOM 7994 C C . LYS B 1 175 ? -11.914 -8.008 -17.375 1 96.25 175 LYS B C 1
ATOM 7996 O O . LYS B 1 175 ? -11.359 -6.973 -17.766 1 96.25 175 LYS B O 1
ATOM 8001 N N . GLN B 1 176 ? -11.281 -9.055 -17.094 1 98.12 176 GLN B N 1
ATOM 8002 C CA . GLN B 1 176 ? -9.836 -9.125 -17.266 1 98.12 176 GLN B CA 1
ATOM 8003 C C . GLN B 1 176 ? -9.445 -8.891 -18.734 1 98.12 176 GLN B C 1
ATOM 8005 O O . GLN B 1 176 ? -8.5 -8.164 -19.016 1 98.12 176 GLN B O 1
ATOM 8010 N N . TYR B 1 177 ? -10.18 -9.5 -19.672 1 98.44 177 TYR B N 1
ATOM 8011 C CA . TYR B 1 177 ? -9.93 -9.344 -21.109 1 98.44 177 TYR B CA 1
ATOM 8012 C C . TYR B 1 177 ? -10.047 -7.883 -21.516 1 98.44 177 TYR B C 1
ATOM 8014 O O . TYR B 1 177 ? -9.156 -7.344 -22.188 1 98.44 177 TYR B O 1
ATOM 8022 N N . ARG B 1 178 ? -11.062 -7.246 -21.062 1 96.19 178 ARG B N 1
ATOM 8023 C CA . ARG B 1 178 ? -11.375 -5.883 -21.484 1 96.19 178 ARG B CA 1
ATOM 8024 C C . ARG B 1 178 ? -10.422 -4.883 -20.828 1 96.19 178 ARG B C 1
ATOM 8026 O O . ARG B 1 178 ? -10.281 -3.752 -21.297 1 96.19 178 ARG B O 1
ATOM 8033 N N . GLY B 1 179 ? -9.758 -5.355 -19.766 1 95.12 179 GLY B N 1
ATOM 8034 C CA . GLY B 1 179 ? -8.766 -4.508 -19.125 1 95.12 179 GLY B CA 1
ATOM 8035 C C . GLY B 1 179 ? -7.625 -4.121 -20.031 1 95.12 179 GLY B C 1
ATOM 8036 O O . GLY B 1 179 ? -6.875 -3.186 -19.75 1 95.12 179 GLY B O 1
ATOM 8037 N N . TRP B 1 180 ? -7.48 -4.699 -21.172 1 96.88 180 TRP B N 1
ATOM 8038 C CA . TRP B 1 180 ? -6.422 -4.406 -22.141 1 96.88 180 TRP B CA 1
ATOM 8039 C C . TRP B 1 180 ? -6.945 -3.521 -23.266 1 96.88 180 TRP B C 1
ATOM 8041 O O . TRP B 1 180 ? -6.211 -3.207 -24.203 1 96.88 180 TRP B O 1
ATOM 8051 N N . ASP B 1 181 ? -8.211 -3.062 -23.188 1 92.5 181 ASP B N 1
ATOM 8052 C CA . ASP B 1 181 ? -8.82 -2.291 -24.266 1 92.5 181 ASP B CA 1
ATOM 8053 C C . ASP B 1 181 ? -8.016 -1.02 -24.547 1 92.5 181 ASP B C 1
ATOM 8055 O O . ASP B 1 181 ? -7.957 -0.557 -25.688 1 92.5 181 ASP B O 1
ATOM 8059 N N . ASN B 1 182 ? -7.363 -0.484 -23.516 1 90.12 182 ASN B N 1
ATOM 8060 C CA . ASN B 1 182 ? -6.582 0.731 -23.719 1 90.12 182 ASN B CA 1
ATOM 8061 C C . ASN B 1 182 ? -5.316 0.453 -24.531 1 90.12 182 ASN B C 1
ATOM 8063 O O . ASN B 1 182 ? -4.66 1.382 -25 1 90.12 182 ASN B O 1
ATOM 8067 N N . HIS B 1 183 ? -4.984 -0.765 -24.766 1 97 183 HIS B N 1
ATOM 8068 C CA . HIS B 1 183 ? -3.836 -1.15 -25.578 1 97 183 HIS B CA 1
ATOM 8069 C C . HIS B 1 183 ? -4.262 -1.51 -27 1 97 183 HIS B C 1
ATOM 8071 O O . HIS B 1 183 ? -3.418 -1.803 -27.844 1 97 183 HIS B O 1
ATOM 8077 N N . PHE B 1 184 ? -5.535 -1.507 -27.328 1 96.81 184 PHE B N 1
ATOM 8078 C CA . PHE B 1 184 ? -6.051 -1.938 -28.625 1 96.81 184 PHE B CA 1
ATOM 8079 C C . PHE B 1 184 ? -5.984 -0.801 -29.641 1 96.81 184 PHE B C 1
ATOM 8081 O O . PHE B 1 184 ? -6.395 0.325 -29.344 1 96.81 184 PHE B O 1
ATOM 8088 N N . ASN B 1 185 ? -5.391 -1.085 -30.734 1 97 185 ASN B N 1
ATOM 8089 C CA . ASN B 1 185 ? -5.375 -0.174 -31.875 1 97 185 ASN B CA 1
ATOM 8090 C C . ASN B 1 185 ? -6.461 -0.527 -32.875 1 97 185 ASN B C 1
ATOM 8092 O O . ASN B 1 185 ? -6.348 -1.526 -33.594 1 97 185 ASN B O 1
ATOM 8096 N N . ASP B 1 186 ? -7.449 0.322 -33.094 1 92.31 186 ASP B N 1
ATOM 8097 C CA . ASP B 1 186 ? -8.633 0.052 -33.906 1 92.31 186 ASP B CA 1
ATOM 8098 C C . ASP B 1 186 ? -8.266 -0.046 -35.375 1 92.31 186 ASP B C 1
ATOM 8100 O O . ASP B 1 186 ? -8.859 -0.835 -36.125 1 92.31 186 ASP B O 1
ATOM 8104 N N . SER B 1 187 ? -7.363 0.702 -35.812 1 94.94 187 SER B N 1
ATOM 8105 C CA . SER B 1 187 ? -7 0.747 -37.219 1 94.94 187 SER B CA 1
ATOM 8106 C C . SER B 1 187 ? -6.32 -0.545 -37.656 1 94.94 187 SER B C 1
ATOM 8108 O O . SER B 1 187 ? -6.574 -1.047 -38.75 1 94.94 187 SER B O 1
ATOM 8110 N N . LEU B 1 188 ? -5.445 -1.104 -36.75 1 97.56 188 LEU B N 1
ATOM 8111 C CA . LEU B 1 188 ? -4.699 -2.309 -37.094 1 97.56 188 LEU B CA 1
ATOM 8112 C C . LEU B 1 188 ? -5.434 -3.559 -36.625 1 97.56 188 LEU B C 1
ATOM 8114 O O . LEU B 1 188 ? -5.176 -4.656 -37.125 1 97.56 188 LEU B O 1
ATOM 8118 N N . GLY B 1 189 ? -6.352 -3.375 -35.625 1 98.25 189 GLY B N 1
ATOM 8119 C CA . GLY B 1 189 ? -7.016 -4.516 -35.031 1 98.25 189 GLY B CA 1
ATOM 8120 C C . GLY B 1 189 ? -6.082 -5.359 -34.188 1 98.25 189 GLY B C 1
ATOM 8121 O O . GLY B 1 189 ? -6.199 -6.586 -34.156 1 98.25 189 GLY B O 1
ATOM 8122 N N . LEU B 1 190 ? -5.062 -4.734 -33.562 1 98.75 190 LEU B N 1
ATOM 8123 C CA . LEU B 1 190 ? -4.062 -5.445 -32.75 1 98.75 190 LEU B CA 1
ATOM 8124 C C . LEU B 1 190 ? -3.859 -4.766 -31.406 1 98.75 190 LEU B C 1
ATOM 8126 O O . LEU B 1 190 ? -4.195 -3.59 -31.234 1 98.75 190 LEU B O 1
ATOM 8130 N N . TYR B 1 191 ? -3.387 -5.473 -30.484 1 98.62 191 TYR B N 1
ATOM 8131 C CA . TYR B 1 191 ? -2.963 -4.953 -29.188 1 98.62 191 TYR B CA 1
ATOM 8132 C C . TYR B 1 191 ? -1.468 -4.66 -29.188 1 98.62 191 TYR B C 1
ATOM 8134 O O . TYR B 1 191 ? -0.674 -5.426 -29.734 1 98.62 191 TYR B O 1
ATOM 8142 N N . TRP B 1 192 ? -1.096 -3.535 -28.625 1 98.38 192 TRP B N 1
ATOM 8143 C CA . TRP B 1 192 ? 0.319 -3.24 -28.422 1 98.38 192 TRP B CA 1
ATOM 8144 C C . TRP B 1 192 ? 0.727 -3.498 -26.969 1 98.38 192 TRP B C 1
ATOM 8146 O O . TRP B 1 192 ? -0.122 -3.533 -26.078 1 98.38 192 TRP B O 1
ATOM 8156 N N . GLN B 1 193 ? 1.988 -3.752 -26.656 1 97.81 193 GLN B N 1
ATOM 8157 C CA . GLN B 1 193 ? 2.568 -3.947 -25.344 1 97.81 193 GLN B CA 1
ATOM 8158 C C . GLN B 1 193 ? 4.047 -3.561 -25.328 1 97.81 193 GLN B C 1
ATOM 8160 O O . GLN B 1 193 ? 4.699 -3.545 -26.375 1 97.81 193 GLN B O 1
ATOM 8165 N N . VAL B 1 194 ? 4.512 -3.162 -24.156 1 97 194 VAL B N 1
ATOM 8166 C CA . VAL B 1 194 ? 5.938 -2.965 -23.922 1 97 194 VAL B CA 1
ATOM 8167 C C . VAL B 1 194 ? 6.59 -4.293 -23.531 1 97 194 VAL B C 1
ATOM 8169 O O . VAL B 1 194 ? 6.047 -5.051 -22.719 1 97 194 VAL B O 1
ATOM 8172 N N . PRO B 1 195 ? 7.758 -4.652 -24.094 1 97.06 195 PRO B N 1
ATOM 8173 C CA . PRO B 1 195 ? 8.367 -5.965 -23.859 1 97.06 195 PRO B CA 1
ATOM 8174 C C . PRO B 1 195 ? 8.508 -6.297 -22.375 1 97.06 195 PRO B C 1
ATOM 8176 O O . PRO B 1 195 ? 8.195 -7.418 -21.953 1 97.06 195 PRO B O 1
ATOM 8179 N N . VAL B 1 196 ? 8.867 -5.359 -21.562 1 95.81 196 VAL B N 1
ATOM 8180 C CA . VAL B 1 196 ? 9.07 -5.645 -20.141 1 95.81 196 VAL B CA 1
ATOM 8181 C C . VAL B 1 196 ? 7.758 -6.09 -19.5 1 95.81 196 VAL B C 1
ATOM 8183 O O . VAL B 1 196 ? 7.746 -6.934 -18.609 1 95.81 196 VAL B O 1
ATOM 8186 N N . TRP B 1 197 ? 6.605 -5.664 -19.984 1 97 197 TRP B N 1
ATOM 8187 C CA . TRP B 1 197 ? 5.316 -5.973 -19.375 1 97 197 TRP B CA 1
ATOM 8188 C C . TRP B 1 197 ? 4.672 -7.184 -20.047 1 97 197 TRP B C 1
ATOM 8190 O O . TRP B 1 197 ? 3.529 -7.535 -19.75 1 97 197 TRP B O 1
ATOM 8200 N N . ASP B 1 198 ? 5.469 -7.781 -20.938 1 93.56 198 ASP B N 1
ATOM 8201 C CA . ASP B 1 198 ? 5.242 -9.133 -21.438 1 93.56 198 ASP B CA 1
ATOM 8202 C C . ASP B 1 198 ? 6.285 -10.109 -20.891 1 93.56 198 ASP B C 1
ATOM 8204 O O . ASP B 1 198 ? 6.449 -11.211 -21.406 1 93.56 198 ASP B O 1
ATOM 8208 N N . ALA B 1 199 ? 6.973 -9.648 -19.969 1 94.75 199 ALA B N 1
ATOM 8209 C CA . ALA B 1 199 ? 8.023 -10.391 -19.281 1 94.75 199 ALA B CA 1
ATOM 8210 C C . ALA B 1 199 ? 9.211 -10.648 -20.188 1 94.75 199 ALA B C 1
ATOM 8212 O O . ALA B 1 199 ? 9.906 -11.656 -20.047 1 94.75 199 ALA B O 1
ATOM 8213 N N . THR B 1 200 ? 9.391 -9.836 -21.219 1 96.38 200 THR B N 1
ATOM 8214 C CA . THR B 1 200 ? 10.461 -10.062 -22.188 1 96.38 200 THR B CA 1
ATOM 8215 C C . THR B 1 200 ? 11.359 -8.836 -22.297 1 96.38 200 THR B C 1
ATOM 8217 O O . THR B 1 200 ? 11.672 -8.383 -23.406 1 96.38 200 THR B O 1
ATOM 8220 N N . GLU B 1 201 ? 11.727 -8.289 -21.203 1 92.31 201 GLU B N 1
ATOM 8221 C CA . GLU B 1 201 ? 12.586 -7.109 -21.188 1 92.31 201 GLU B CA 1
ATOM 8222 C C . GLU B 1 201 ? 13.906 -7.379 -21.922 1 92.31 201 GLU B C 1
ATOM 8224 O O . GLU B 1 201 ? 14.336 -8.531 -22.031 1 92.31 201 GLU B O 1
ATOM 8229 N N . TYR B 1 202 ? 14.461 -6.449 -22.5 1 94.69 202 TYR B N 1
ATOM 8230 C CA . TYR B 1 202 ? 15.734 -6.461 -23.203 1 94.69 202 TYR B CA 1
ATOM 8231 C C . TYR B 1 202 ? 15.719 -7.488 -24.328 1 94.69 202 TYR B C 1
ATOM 8233 O O . TYR B 1 202 ? 16.672 -8.25 -24.484 1 94.69 202 TYR B O 1
ATOM 8241 N N . THR B 1 203 ? 14.633 -7.555 -25.047 1 96.88 203 THR B N 1
ATOM 8242 C CA . THR B 1 203 ? 14.578 -8.281 -26.312 1 96.88 203 THR B CA 1
ATOM 8243 C C . THR B 1 203 ? 15.039 -7.395 -27.469 1 96.88 203 THR B C 1
ATOM 8245 O O . THR B 1 203 ? 15.25 -6.195 -27.281 1 96.88 203 THR B O 1
ATOM 8248 N N . ALA B 1 204 ? 15.172 -8.008 -28.688 1 97.44 204 ALA B N 1
ATOM 8249 C CA . ALA B 1 204 ? 15.594 -7.254 -29.859 1 97.44 204 ALA B CA 1
ATOM 8250 C C . ALA B 1 204 ? 14.664 -6.07 -30.109 1 97.44 204 ALA B C 1
ATOM 8252 O O . ALA B 1 204 ? 15.117 -4.98 -30.453 1 97.44 204 ALA B O 1
ATOM 8253 N N . ALA B 1 205 ? 13.398 -6.246 -29.891 1 96.19 205 ALA B N 1
ATOM 8254 C CA . ALA B 1 205 ? 12.406 -5.188 -30.094 1 96.19 205 ALA B CA 1
ATOM 8255 C C . ALA B 1 205 ? 12.703 -3.986 -29.203 1 96.19 205 ALA B C 1
ATOM 8257 O O . ALA B 1 205 ? 12.578 -2.838 -29.625 1 96.19 205 ALA B O 1
ATOM 8258 N N . SER B 1 206 ? 13.031 -4.27 -27.953 1 94.94 206 SER B N 1
ATOM 8259 C CA . SER B 1 206 ? 13.305 -3.176 -27.016 1 94.94 206 SER B CA 1
ATOM 8260 C C . SER B 1 206 ? 14.625 -2.49 -27.344 1 94.94 206 SER B C 1
ATOM 8262 O O . SER B 1 206 ? 14.742 -1.269 -27.219 1 94.94 206 SER B O 1
ATOM 8264 N N . TYR B 1 207 ? 15.641 -3.25 -27.797 1 95.12 207 TYR B N 1
ATOM 8265 C CA . TYR B 1 207 ? 16.938 -2.688 -28.125 1 95.12 207 TYR B CA 1
ATOM 8266 C C . TYR B 1 207 ? 16.828 -1.731 -29.312 1 95.12 207 TYR B C 1
ATOM 8268 O O . TYR B 1 207 ? 17.625 -0.8 -29.438 1 95.12 207 TYR B O 1
ATOM 8276 N N . GLU B 1 208 ? 15.906 -1.905 -30.109 1 94.94 208 GLU B N 1
ATOM 8277 C CA . GLU B 1 208 ? 15.742 -1.06 -31.281 1 94.94 208 GLU B CA 1
ATOM 8278 C C . GLU B 1 208 ? 14.891 0.17 -30.969 1 94.94 208 GLU B C 1
ATOM 8280 O O . GLU B 1 208 ? 14.492 0.902 -31.875 1 94.94 208 GLU B O 1
ATOM 8285 N N . SER B 1 209 ? 14.625 0.419 -29.781 1 93.62 209 SER B N 1
ATOM 8286 C CA . SER B 1 209 ? 13.992 1.646 -29.312 1 93.62 209 SER B CA 1
ATOM 8287 C C . SER B 1 209 ? 14.992 2.547 -28.594 1 93.62 209 SER B C 1
ATOM 8289 O O . SER B 1 209 ? 16.156 2.186 -28.438 1 93.62 209 SER B O 1
ATOM 8291 N N . SER B 1 210 ? 14.539 3.742 -28.125 1 90.56 210 SER B N 1
ATOM 8292 C CA . SER B 1 210 ? 15.406 4.699 -27.453 1 90.56 210 SER B CA 1
ATOM 8293 C C . SER B 1 210 ? 15.625 4.301 -25.984 1 90.56 210 SER B C 1
ATOM 8295 O O . SER B 1 210 ? 16.531 4.809 -25.328 1 90.56 210 SER B O 1
ATOM 8297 N N . ASP B 1 211 ? 14.883 3.357 -25.5 1 89.75 211 ASP B N 1
ATOM 8298 C CA . ASP B 1 211 ? 14.961 2.842 -24.141 1 89.75 211 ASP B CA 1
ATOM 8299 C C . ASP B 1 211 ? 14.906 1.315 -24.125 1 89.75 211 ASP B C 1
ATOM 8301 O O . ASP B 1 211 ? 13.82 0.726 -24.094 1 89.75 211 ASP B O 1
ATOM 8305 N N . PRO B 1 212 ? 16.016 0.649 -24.031 1 91.25 212 PRO B N 1
ATOM 8306 C CA . PRO B 1 212 ? 16.078 -0.805 -24.203 1 91.25 212 PRO B CA 1
ATOM 8307 C C . PRO B 1 212 ? 15.305 -1.553 -23.109 1 91.25 212 PRO B C 1
ATOM 8309 O O . PRO B 1 212 ? 15 -2.738 -23.266 1 91.25 212 PRO B O 1
ATOM 8312 N N . TYR B 1 213 ? 15.039 -0.896 -22.016 1 88.12 213 TYR B N 1
ATOM 8313 C CA . TYR B 1 213 ? 14.336 -1.587 -20.938 1 88.12 213 TYR B CA 1
ATOM 8314 C C . TYR B 1 213 ? 12.852 -1.239 -20.938 1 88.12 213 TYR B C 1
ATOM 8316 O O . TYR B 1 213 ? 12 -2.129 -20.969 1 88.12 213 TYR B O 1
ATOM 8324 N N . HIS B 1 214 ? 12.461 0.076 -20.953 1 88.69 214 HIS B N 1
ATOM 8325 C CA . HIS B 1 214 ? 11.07 0.498 -20.828 1 88.69 214 HIS B CA 1
ATOM 8326 C C . HIS B 1 214 ? 10.438 0.768 -22.188 1 88.69 214 HIS B C 1
ATOM 8328 O O . HIS B 1 214 ? 9.234 1.003 -22.281 1 88.69 214 HIS B O 1
ATOM 8334 N N . GLY B 1 215 ? 11.273 0.735 -23.203 1 92.5 215 GLY B N 1
ATOM 8335 C CA . GLY B 1 215 ? 10.766 1.038 -24.531 1 92.5 215 GLY B CA 1
ATOM 8336 C C . GLY B 1 215 ? 10.422 -0.2 -25.344 1 92.5 215 GLY B C 1
ATOM 8337 O O . GLY B 1 215 ? 10.219 -1.278 -24.766 1 92.5 215 GLY B O 1
ATOM 8338 N N . GLY B 1 216 ? 10.133 -0.033 -26.641 1 95.69 216 GLY B N 1
ATOM 8339 C CA . GLY B 1 216 ? 9.828 -1.115 -27.562 1 95.69 216 GLY B CA 1
ATOM 8340 C C . GLY B 1 216 ? 8.344 -1.428 -27.641 1 95.69 216 GLY B C 1
ATOM 8341 O O . GLY B 1 216 ? 7.961 -2.537 -28.016 1 95.69 216 GLY B O 1
ATOM 8342 N N . ALA B 1 217 ? 7.57 -0.403 -27.25 1 96.81 217 ALA B N 1
ATOM 8343 C CA . ALA B 1 217 ? 6.133 -0.613 -27.406 1 96.81 217 ALA B CA 1
ATOM 8344 C C . ALA B 1 217 ? 5.793 -1.02 -28.844 1 96.81 217 ALA B C 1
ATOM 8346 O O . ALA B 1 217 ? 6.254 -0.394 -29.797 1 96.81 217 ALA B O 1
ATOM 8347 N N . GLY B 1 218 ? 5.051 -2.076 -28.984 1 98.12 218 GLY B N 1
ATOM 8348 C CA . GLY B 1 218 ? 4.699 -2.543 -30.312 1 98.12 218 GLY B CA 1
ATOM 8349 C C . GLY B 1 218 ? 3.643 -3.633 -30.297 1 98.12 218 GLY B C 1
ATOM 8350 O O . GLY B 1 218 ? 3.221 -4.086 -29.234 1 98.12 218 GLY B O 1
ATOM 8351 N N . PHE B 1 219 ? 3.125 -3.861 -31.516 1 98.5 219 PHE B N 1
ATOM 8352 C CA . PHE B 1 219 ? 2.219 -4.984 -31.734 1 98.5 219 PHE B CA 1
ATOM 8353 C C . PHE B 1 219 ? 2.988 -6.297 -31.797 1 98.5 219 PHE B C 1
ATOM 8355 O O . PHE B 1 219 ? 3.762 -6.527 -32.719 1 98.5 219 PHE B O 1
ATOM 8362 N N . ARG B 1 220 ? 2.805 -7.098 -30.734 1 98.44 220 ARG B N 1
ATOM 8363 C CA . ARG B 1 220 ? 3.688 -8.242 -30.516 1 98.44 220 ARG B CA 1
ATOM 8364 C C . ARG B 1 220 ? 2.926 -9.555 -30.641 1 98.44 220 ARG B C 1
ATOM 8366 O O . ARG B 1 220 ? 1.733 -9.617 -30.344 1 98.44 220 ARG B O 1
ATOM 8373 N N . PRO B 1 221 ? 3.584 -10.672 -31.062 1 98.31 221 PRO B N 1
ATOM 8374 C CA . PRO B 1 221 ? 2.928 -11.984 -31.094 1 98.31 221 PRO B CA 1
ATOM 8375 C C . PRO B 1 221 ? 2.461 -12.445 -29.719 1 98.31 221 PRO B C 1
ATOM 8377 O O . PRO B 1 221 ? 1.47 -13.172 -29.609 1 98.31 221 PRO B O 1
ATOM 8380 N N . THR B 1 222 ? 3.105 -11.977 -28.625 1 97.88 222 THR B N 1
ATOM 8381 C CA . THR B 1 222 ? 2.76 -12.391 -27.281 1 97.88 222 THR B CA 1
ATOM 8382 C C . THR B 1 222 ? 1.336 -11.969 -26.922 1 97.88 222 THR B C 1
ATOM 8384 O O . THR B 1 222 ? 0.391 -12.734 -27.109 1 97.88 222 THR B O 1
ATOM 8387 N N . ILE B 1 223 ? 1.121 -10.664 -26.688 1 98.5 223 ILE B N 1
ATOM 8388 C CA . ILE B 1 223 ? -0.165 -10.195 -26.172 1 98.5 223 ILE B CA 1
ATOM 8389 C C . ILE B 1 223 ? -1.266 -10.523 -27.188 1 98.5 223 ILE B C 1
ATOM 8391 O O . ILE B 1 223 ? -2.395 -10.836 -26.797 1 98.5 223 ILE B O 1
ATOM 8395 N N . ASN B 1 224 ? -0.984 -10.477 -28.469 1 98.81 224 ASN B N 1
ATOM 8396 C CA . ASN B 1 224 ? -2.027 -10.742 -29.453 1 98.81 224 ASN B CA 1
ATOM 8397 C C . ASN B 1 224 ? -2.395 -12.219 -29.5 1 98.81 224 ASN B C 1
ATOM 8399 O O . ASN B 1 224 ? -3.562 -12.57 -29.672 1 98.81 224 ASN B O 1
ATOM 8403 N N . ALA B 1 225 ? -1.424 -13.117 -29.359 1 98.75 225 ALA B N 1
ATOM 8404 C CA . ALA B 1 225 ? -1.74 -14.539 -29.234 1 98.75 225 ALA B CA 1
ATOM 8405 C C . ALA B 1 225 ? -2.502 -14.82 -27.953 1 98.75 225 ALA B C 1
ATOM 8407 O O . ALA B 1 225 ? -3.441 -15.617 -27.938 1 98.75 225 ALA B O 1
ATOM 8408 N N . TYR B 1 226 ? -2.064 -14.164 -26.797 1 98.75 226 TYR B N 1
ATOM 8409 C CA . TYR B 1 226 ? -2.783 -14.305 -25.547 1 98.75 226 TYR B CA 1
ATOM 8410 C C . TYR B 1 226 ? -4.238 -13.883 -25.688 1 98.75 226 TYR B C 1
ATOM 8412 O O . TYR B 1 226 ? -5.148 -14.617 -25.297 1 98.75 226 TYR B O 1
ATOM 8420 N N . GLN B 1 227 ? -4.434 -12.711 -26.297 1 98.81 227 GLN B N 1
ATOM 8421 C CA . GLN B 1 227 ? -5.781 -12.18 -26.469 1 98.81 227 GLN B CA 1
ATOM 8422 C C . GLN B 1 227 ? -6.609 -13.039 -27.406 1 98.81 227 GLN B C 1
ATOM 8424 O O . GLN B 1 227 ? -7.816 -13.203 -27.219 1 98.81 227 GLN B O 1
ATOM 8429 N N . TYR B 1 228 ? -5.988 -13.555 -28.484 1 98.81 228 TYR B N 1
ATOM 8430 C CA . TYR B 1 228 ? -6.699 -14.492 -29.359 1 98.81 228 TYR B CA 1
ATOM 8431 C C . TYR B 1 228 ? -7.164 -15.711 -28.578 1 98.81 228 TYR B C 1
ATOM 8433 O O . TYR B 1 228 ? -8.344 -16.078 -28.625 1 98.81 228 TYR B O 1
ATOM 8441 N N . GLY B 1 229 ? -6.18 -16.359 -27.938 1 98.88 229 GLY B N 1
ATOM 8442 C CA . GLY B 1 229 ? -6.52 -17.547 -27.156 1 98.88 229 GLY B CA 1
ATOM 8443 C C . GLY B 1 229 ? -7.59 -17.281 -26.109 1 98.88 229 GLY B C 1
ATOM 8444 O O . GLY B 1 229 ? -8.5 -18.094 -25.922 1 98.88 229 GLY B O 1
ATOM 8445 N N . ASP B 1 230 ? -7.484 -16.156 -25.422 1 98.88 230 ASP B N 1
ATOM 8446 C CA . ASP B 1 230 ? -8.438 -15.812 -24.375 1 98.88 230 ASP B CA 1
ATOM 8447 C C . ASP B 1 230 ? -9.82 -15.531 -24.969 1 98.88 230 ASP B C 1
ATOM 8449 O O . ASP B 1 230 ? -10.836 -15.914 -24.391 1 98.88 230 ASP B O 1
ATOM 8453 N N . ALA B 1 231 ? -9.852 -14.82 -26.078 1 98.88 231 ALA B N 1
ATOM 8454 C CA . ALA B 1 231 ? -11.133 -14.578 -26.734 1 98.88 231 ALA B CA 1
ATOM 8455 C C . ALA B 1 231 ? -11.797 -15.898 -27.141 1 98.88 231 ALA B C 1
ATOM 8457 O O . ALA B 1 231 ? -13 -16.078 -26.938 1 98.88 231 ALA B O 1
ATOM 8458 N N . TRP B 1 232 ? -11.039 -16.75 -27.734 1 98.81 232 TRP B N 1
ATOM 8459 C CA . TRP B 1 232 ? -11.57 -18.062 -28.109 1 98.81 232 TRP B CA 1
ATOM 8460 C C . TRP B 1 232 ? -12.094 -18.797 -26.875 1 98.81 232 TRP B C 1
ATOM 8462 O O . TRP B 1 232 ? -13.211 -19.328 -26.891 1 98.81 232 TRP B O 1
ATOM 8472 N N . ALA B 1 233 ? -11.305 -18.859 -25.797 1 98.94 233 ALA B N 1
ATOM 8473 C CA . ALA B 1 233 ? -11.695 -19.562 -24.578 1 98.94 233 ALA B CA 1
ATOM 8474 C C . ALA B 1 233 ? -12.961 -18.969 -23.984 1 98.94 233 ALA B C 1
ATOM 8476 O O . ALA B 1 233 ? -13.859 -19.688 -23.547 1 98.94 233 ALA B O 1
ATOM 8477 N N . ILE B 1 234 ? -13.047 -17.625 -23.906 1 98.94 234 ILE B N 1
ATOM 8478 C CA . ILE B 1 234 ? -14.234 -16.969 -23.391 1 98.94 234 ILE B CA 1
ATOM 8479 C C . ILE B 1 234 ? -15.453 -17.359 -24.219 1 98.94 234 ILE B C 1
ATOM 8481 O O . ILE B 1 234 ? -16.531 -17.609 -23.672 1 98.94 234 ILE B O 1
ATOM 8485 N N . SER B 1 235 ? -15.312 -17.453 -25.562 1 98.88 235 SER B N 1
ATOM 8486 C CA . SER B 1 235 ? -16.422 -17.891 -26.406 1 98.88 235 SER B CA 1
ATOM 8487 C C . SER B 1 235 ? -16.859 -19.297 -26.047 1 98.88 235 SER B C 1
ATOM 8489 O O . SER B 1 235 ? -18.062 -19.594 -26.016 1 98.88 235 SER B O 1
ATOM 8491 N N . GLN B 1 236 ? -15.938 -20.203 -25.781 1 98.75 236 GLN B N 1
ATOM 8492 C CA . GLN B 1 236 ? -16.266 -21.578 -25.375 1 98.75 236 GLN B CA 1
ATOM 8493 C C . GLN B 1 236 ? -17 -21.594 -24.031 1 98.75 236 GLN B C 1
ATOM 8495 O O . GLN B 1 236 ? -17.969 -22.344 -23.859 1 98.75 236 GLN B O 1
ATOM 8500 N N . ILE B 1 237 ? -16.547 -20.781 -23.109 1 98.88 237 ILE B N 1
ATOM 8501 C CA . ILE B 1 237 ? -17.141 -20.75 -21.781 1 98.88 237 ILE B CA 1
ATOM 8502 C C . ILE B 1 237 ? -18.547 -20.141 -21.859 1 98.88 237 ILE B C 1
ATOM 8504 O O . ILE B 1 237 ? -19.469 -20.609 -21.188 1 98.88 237 ILE B O 1
ATOM 8508 N N . ALA B 1 238 ? -18.672 -19.109 -22.656 1 98.81 238 ALA B N 1
ATOM 8509 C CA . ALA B 1 238 ? -20 -18.531 -22.891 1 98.81 238 ALA B CA 1
ATOM 8510 C C . ALA B 1 238 ? -20.953 -19.578 -23.469 1 98.81 238 ALA B C 1
ATOM 8512 O O . ALA B 1 238 ? -22.125 -19.609 -23.094 1 98.81 238 ALA B O 1
ATOM 8513 N N . SER B 1 239 ? -20.5 -20.375 -24.359 1 98.56 239 SER B N 1
ATOM 8514 C CA . SER B 1 239 ? -21.297 -21.469 -24.906 1 98.56 239 SER B CA 1
ATOM 8515 C C . SER B 1 239 ? -21.734 -22.438 -23.812 1 98.56 239 SER B C 1
ATOM 8517 O O . SER B 1 239 ? -22.875 -22.891 -23.797 1 98.56 239 SER B O 1
ATOM 8519 N N . LEU B 1 240 ? -20.797 -22.812 -22.891 1 98.06 240 LEU B N 1
ATOM 8520 C CA . LEU B 1 240 ? -21.125 -23.672 -21.75 1 98.06 240 LEU B CA 1
ATOM 8521 C C . LEU B 1 240 ? -22.281 -23.078 -20.938 1 98.06 240 LEU B C 1
ATOM 8523 O O . LEU B 1 240 ? -23.141 -23.812 -20.453 1 98.06 240 LEU B O 1
ATOM 8527 N N . ARG B 1 241 ? -22.219 -21.812 -20.781 1 97.06 241 ARG B N 1
ATOM 8528 C CA . ARG B 1 241 ? -23.234 -21.125 -20 1 97.06 241 ARG B CA 1
ATOM 8529 C C . ARG B 1 241 ? -24.547 -21.031 -20.766 1 97.06 241 ARG B C 1
ATOM 8531 O O . ARG B 1 241 ? -25.609 -20.812 -20.188 1 97.06 241 ARG B O 1
ATOM 8538 N N . GLY B 1 242 ? -24.562 -21.062 -22.141 1 97.56 242 GLY B N 1
ATOM 8539 C CA . GLY B 1 242 ? -25.703 -20.859 -23 1 97.56 242 GLY B CA 1
ATOM 8540 C C . GLY B 1 242 ? -25.906 -19.406 -23.391 1 97.56 242 GLY B C 1
ATOM 8541 O O . GLY B 1 242 ? -27 -19 -23.812 1 97.56 242 GLY B O 1
ATOM 8542 N N . ASP B 1 243 ? -24.859 -18.641 -23.219 1 97.81 243 ASP B N 1
ATOM 8543 C CA . ASP B 1 243 ? -24.891 -17.234 -23.594 1 97.81 243 ASP B CA 1
ATOM 8544 C C . ASP B 1 243 ? -24.453 -17.031 -25.047 1 97.81 243 ASP B C 1
ATOM 8546 O O . ASP B 1 243 ? -23.328 -16.625 -25.312 1 97.81 243 ASP B O 1
ATOM 8550 N N . THR B 1 244 ? -25.297 -17.094 -25.953 1 98 244 THR B N 1
ATOM 8551 C CA . THR B 1 244 ? -25.016 -17.125 -27.391 1 98 244 THR B CA 1
ATOM 8552 C C . THR B 1 244 ? -24.5 -15.766 -27.859 1 98 244 THR B C 1
ATOM 8554 O O . THR B 1 244 ? -23.656 -15.695 -28.766 1 98 244 THR B O 1
ATOM 8557 N N . LYS B 1 245 ? -24.984 -14.703 -27.25 1 97.44 245 LYS B N 1
ATOM 8558 C CA . LYS B 1 245 ? -24.531 -13.367 -27.625 1 97.44 245 LYS B CA 1
ATOM 8559 C C . LYS B 1 245 ? -23.062 -13.172 -27.297 1 97.44 245 LYS B C 1
ATOM 8561 O O . LYS B 1 245 ? -22.281 -12.711 -28.141 1 97.44 245 LYS B O 1
ATOM 8566 N N . LEU B 1 246 ? -22.719 -13.5 -26.047 1 98.19 246 LEU B N 1
ATOM 8567 C CA . LEU B 1 246 ? -21.328 -13.359 -25.625 1 98.19 246 LEU B CA 1
ATOM 8568 C C . LEU B 1 246 ? -20.422 -14.32 -26.406 1 98.19 246 LEU B C 1
ATOM 8570 O O . LEU B 1 246 ? -19.297 -13.977 -26.734 1 98.19 246 LEU B O 1
ATOM 8574 N N . GLU B 1 247 ? -20.891 -15.547 -26.656 1 98.5 247 GLU B N 1
ATOM 8575 C CA . GLU B 1 247 ? -20.156 -16.516 -27.469 1 98.5 247 GLU B CA 1
ATOM 8576 C C . GLU B 1 247 ? -19.812 -15.922 -28.844 1 98.5 247 GLU B C 1
ATOM 8578 O O . GLU B 1 247 ? -18.656 -15.984 -29.281 1 98.5 247 GLU B O 1
ATOM 8583 N N . ASP B 1 248 ? -20.812 -15.312 -29.484 1 98.38 248 ASP B N 1
ATOM 8584 C CA . ASP B 1 248 ? -20.625 -14.75 -30.828 1 98.38 248 ASP B CA 1
ATOM 8585 C C . ASP B 1 248 ? -19.656 -13.57 -30.797 1 98.38 248 ASP B C 1
ATOM 8587 O O . ASP B 1 248 ? -18.812 -13.43 -31.672 1 98.38 248 ASP B O 1
ATOM 8591 N N . GLU B 1 249 ? -19.812 -12.75 -29.812 1 98.31 249 GLU B N 1
ATOM 8592 C CA . GLU B 1 249 ? -18.938 -11.594 -29.688 1 98.31 249 GLU B CA 1
ATOM 8593 C C . GLU B 1 249 ? -17.484 -12.008 -29.594 1 98.31 249 GLU B C 1
ATOM 8595 O O . GLU B 1 249 ? -16.625 -11.477 -30.312 1 98.31 249 GLU B O 1
ATOM 8600 N N . TYR B 1 250 ? -17.203 -12.914 -28.797 1 98.81 250 TYR B N 1
ATOM 8601 C CA . TYR B 1 250 ? -15.812 -13.266 -28.547 1 98.81 250 TYR B CA 1
ATOM 8602 C C . TYR B 1 250 ? -15.281 -14.203 -29.609 1 98.81 250 TYR B C 1
ATOM 8604 O O . TYR B 1 250 ? -14.078 -14.211 -29.891 1 98.81 250 TYR B O 1
ATOM 8612 N N . ARG B 1 251 ? -16.078 -14.961 -30.25 1 98.5 251 ARG B N 1
ATOM 8613 C CA . ARG B 1 251 ? -15.664 -15.68 -31.453 1 98.5 251 ARG B CA 1
ATOM 8614 C C . ARG B 1 251 ? -15.219 -14.703 -32.531 1 98.5 251 ARG B C 1
ATOM 8616 O O . ARG B 1 251 ? -14.188 -14.922 -33.188 1 98.5 251 ARG B O 1
ATOM 8623 N N . LYS B 1 252 ? -15.969 -13.641 -32.719 1 98.38 252 LYS B N 1
ATOM 8624 C CA . LYS B 1 252 ? -15.633 -12.633 -33.719 1 98.38 252 LYS B CA 1
ATOM 8625 C C . LYS B 1 252 ? -14.336 -11.914 -33.344 1 98.38 252 LYS B C 1
ATOM 8627 O O . LYS B 1 252 ? -13.531 -11.594 -34.219 1 98.38 252 LYS B O 1
ATOM 8632 N N . ARG B 1 253 ? -14.148 -11.648 -32.062 1 98.31 253 ARG B N 1
ATOM 8633 C CA . ARG B 1 253 ? -12.906 -11.023 -31.609 1 98.31 253 ARG B CA 1
ATOM 8634 C C . ARG B 1 253 ? -11.711 -11.914 -31.938 1 98.31 253 ARG B C 1
ATOM 8636 O O . ARG B 1 253 ? -10.672 -11.422 -32.375 1 98.31 253 ARG B O 1
ATOM 8643 N N . ALA B 1 254 ? -11.844 -13.203 -31.641 1 98.69 254 ALA B N 1
ATOM 8644 C CA . ALA B 1 254 ? -10.766 -14.141 -31.938 1 98.69 254 ALA B CA 1
ATOM 8645 C C . ALA B 1 254 ? -10.461 -14.18 -33.438 1 98.69 254 ALA B C 1
ATOM 8647 O O . ALA B 1 254 ? -9.297 -14.094 -33.844 1 98.69 254 ALA B O 1
ATOM 8648 N N . GLU B 1 255 ? -11.469 -14.234 -34.25 1 98.25 255 GLU B N 1
ATOM 8649 C CA . GLU B 1 255 ? -11.305 -14.32 -35.688 1 98.25 255 GLU B CA 1
ATOM 8650 C C . GLU B 1 255 ? -10.68 -13.047 -36.25 1 98.25 255 GLU B C 1
ATOM 8652 O O . GLU B 1 255 ? -9.82 -13.109 -37.156 1 98.25 255 GLU B O 1
ATOM 8657 N N . SER B 1 256 ? -11.148 -11.969 -35.719 1 98.38 256 SER B N 1
ATOM 8658 C CA . SER B 1 256 ? -10.602 -10.695 -36.156 1 98.38 256 SER B CA 1
ATOM 8659 C C . SER B 1 256 ? -9.117 -10.578 -35.812 1 98.38 256 SER B C 1
ATOM 8661 O O . SER B 1 256 ? -8.32 -10.078 -36.625 1 98.38 256 SER B O 1
ATOM 8663 N N . LEU B 1 257 ? -8.742 -11.016 -34.656 1 98.62 257 LEU B N 1
ATOM 8664 C CA . LEU B 1 257 ? -7.352 -10.969 -34.219 1 98.62 257 LEU B CA 1
ATOM 8665 C C . LEU B 1 257 ? -6.488 -11.891 -35.094 1 98.62 257 LEU B C 1
ATOM 8667 O O . LEU B 1 257 ? -5.355 -11.547 -35.438 1 98.62 257 LEU B O 1
ATOM 8671 N N . ARG B 1 258 ? -7.004 -13.062 -35.344 1 98.31 258 ARG B N 1
ATOM 8672 C CA . ARG B 1 258 ? -6.293 -13.984 -36.219 1 98.31 258 ARG B CA 1
ATOM 8673 C C . ARG B 1 258 ? -6 -13.344 -37.594 1 98.31 258 ARG B C 1
ATOM 8675 O O . ARG B 1 258 ? -4.867 -13.391 -38.062 1 98.31 258 ARG B O 1
ATOM 8682 N N . SER B 1 259 ? -7.02 -12.727 -38.125 1 98.12 259 SER B N 1
ATOM 8683 C CA . SER B 1 259 ? -6.875 -12.094 -39.438 1 98.12 259 SER B CA 1
ATOM 8684 C C . SER B 1 259 ? -5.871 -10.945 -39.406 1 98.12 259 SER B C 1
ATOM 8686 O O . SER B 1 259 ? -5.035 -10.812 -40.312 1 98.12 259 SER B O 1
ATOM 8688 N N . SER B 1 260 ? -5.977 -10.164 -38.344 1 98.56 260 SER B N 1
ATOM 8689 C CA . SER B 1 260 ? -5.09 -9.008 -38.219 1 98.56 260 SER B CA 1
ATOM 8690 C C . SER B 1 260 ? -3.645 -9.445 -38 1 98.56 260 SER B C 1
ATOM 8692 O O . SER B 1 260 ? -2.725 -8.852 -38.562 1 98.56 260 SER B O 1
ATOM 8694 N N . MET B 1 261 ? -3.406 -10.453 -37.188 1 98.38 261 MET B N 1
ATOM 8695 C CA . MET B 1 261 ? -2.051 -10.938 -36.938 1 98.38 261 MET B CA 1
ATOM 8696 C C . MET B 1 261 ? -1.437 -11.508 -38.219 1 98.38 261 MET B C 1
ATOM 8698 O O . MET B 1 261 ? -0.264 -11.266 -38.531 1 98.38 261 MET B O 1
ATOM 8702 N N . GLN B 1 262 ? -2.213 -12.211 -38.938 1 97.06 262 GLN B N 1
ATOM 8703 C CA . GLN B 1 262 ? -1.737 -12.773 -40.188 1 97.06 262 GLN B CA 1
ATOM 8704 C C . GLN B 1 262 ? -1.344 -11.664 -41.156 1 97.06 262 GLN B C 1
ATOM 8706 O O . GLN B 1 262 ? -0.328 -11.773 -41.844 1 97.06 262 GLN B O 1
ATOM 8711 N N . LYS B 1 263 ? -2.107 -10.688 -41.156 1 97.31 263 LYS B N 1
ATOM 8712 C CA . LYS B 1 263 ? -1.917 -9.602 -42.125 1 97.31 263 LYS B CA 1
ATOM 8713 C C . LYS B 1 263 ? -0.731 -8.727 -41.719 1 97.31 263 LYS B C 1
ATOM 8715 O O . LYS B 1 263 ? 0.054 -8.312 -42.562 1 97.31 263 LYS B O 1
ATOM 8720 N N . HIS B 1 264 ? -0.602 -8.469 -40.406 1 98.25 264 HIS B N 1
ATOM 8721 C CA . HIS B 1 264 ? 0.266 -7.359 -40.031 1 98.25 264 HIS B CA 1
ATOM 8722 C C . HIS B 1 264 ? 1.533 -7.863 -39.344 1 98.25 264 HIS B C 1
ATOM 8724 O O . HIS B 1 264 ? 2.523 -7.133 -39.25 1 98.25 264 HIS B O 1
ATOM 8730 N N . LEU B 1 265 ? 1.575 -9.164 -38.875 1 98.56 265 LEU B N 1
ATOM 8731 C CA . LEU B 1 265 ? 2.715 -9.57 -38.062 1 98.56 265 LEU B CA 1
ATOM 8732 C C . LEU B 1 265 ? 3.461 -10.727 -38.719 1 98.56 265 LEU B C 1
ATOM 8734 O O . LEU B 1 265 ? 4.531 -11.125 -38.25 1 98.56 265 LEU B O 1
ATOM 8738 N N . TRP B 1 266 ? 2.908 -11.258 -39.75 1 98.19 266 TRP B N 1
ATOM 8739 C CA . TRP B 1 266 ? 3.609 -12.312 -40.469 1 98.19 266 TRP B CA 1
ATOM 8740 C C . TRP B 1 266 ? 4.582 -11.719 -41.5 1 98.19 266 TRP B C 1
ATOM 8742 O O . TRP B 1 266 ? 4.191 -10.93 -42.344 1 98.19 266 TRP B O 1
ATOM 8752 N N . ASP B 1 267 ? 5.785 -12.086 -41.406 1 98.19 267 ASP B N 1
ATOM 8753 C CA . ASP B 1 267 ? 6.812 -11.758 -42.406 1 98.19 267 ASP B CA 1
ATOM 8754 C C . ASP B 1 267 ? 6.938 -12.867 -43.438 1 98.19 267 ASP B C 1
ATOM 8756 O O . ASP B 1 267 ? 7.543 -13.906 -43.188 1 98.19 267 ASP B O 1
ATOM 8760 N N . SER B 1 268 ? 6.555 -12.578 -44.594 1 95.94 268 SER B N 1
ATOM 8761 C CA . SER B 1 268 ? 6.52 -13.602 -45.656 1 95.94 268 SER B CA 1
ATOM 8762 C C . SER B 1 268 ? 7.922 -13.938 -46.156 1 95.94 268 SER B C 1
ATOM 8764 O O . SER B 1 268 ? 8.164 -15.039 -46.625 1 95.94 268 SER B O 1
ATOM 8766 N N . LYS B 1 269 ? 8.742 -12.969 -46.031 1 96.38 269 LYS B N 1
ATOM 8767 C CA . LYS B 1 269 ? 10.125 -13.219 -46.438 1 96.38 269 LYS B CA 1
ATOM 8768 C C . LYS B 1 269 ? 10.859 -14.086 -45.406 1 96.38 269 LYS B C 1
ATOM 8770 O O . LYS B 1 269 ? 11.453 -15.102 -45.781 1 96.38 269 LYS B O 1
ATOM 8775 N N . ALA B 1 270 ? 10.758 -13.727 -44.188 1 97.06 270 ALA B N 1
ATOM 8776 C CA . ALA B 1 270 ? 11.43 -14.477 -43.125 1 97.06 270 ALA B CA 1
ATOM 8777 C C . ALA B 1 270 ? 10.617 -15.703 -42.719 1 97.06 270 ALA B C 1
ATOM 8779 O O . ALA B 1 270 ? 11.133 -16.594 -42.031 1 97.06 270 ALA B O 1
ATOM 8780 N N . GLU B 1 271 ? 9.328 -15.734 -43.062 1 97.19 271 GLU B N 1
ATOM 8781 C CA . GLU B 1 271 ? 8.391 -16.812 -42.781 1 97.19 271 GLU B CA 1
ATOM 8782 C C . GLU B 1 271 ? 8.258 -17.031 -41.281 1 97.19 271 GLU B C 1
ATOM 8784 O O . GLU B 1 271 ? 8.438 -18.156 -40.781 1 97.19 271 GLU B O 1
ATOM 8789 N N . PHE B 1 272 ? 7.898 -15.969 -40.625 1 98.44 272 PHE B N 1
ATOM 8790 C CA . PHE B 1 272 ? 7.828 -15.969 -39.188 1 98.44 272 PHE B CA 1
ATOM 8791 C C . PHE B 1 272 ? 6.945 -14.828 -38.688 1 98.44 272 PHE B C 1
ATOM 8793 O O . PHE B 1 272 ? 6.809 -13.805 -39.344 1 98.44 272 PHE B O 1
ATOM 8800 N N . TYR B 1 273 ? 6.184 -14.977 -37.531 1 98.56 273 TYR B N 1
ATOM 8801 C CA . TYR B 1 273 ? 5.5 -13.859 -36.906 1 98.56 273 TYR B CA 1
ATOM 8802 C C . TYR B 1 273 ? 6.484 -12.969 -36.156 1 98.56 273 TYR B C 1
ATOM 8804 O O . TYR B 1 273 ? 7.32 -13.469 -35.375 1 98.56 273 TYR B O 1
ATOM 8812 N N . LYS B 1 274 ? 6.375 -11.664 -36.344 1 98.5 274 LYS B N 1
ATOM 8813 C CA . LYS B 1 274 ? 7.383 -10.766 -35.812 1 98.5 274 LYS B CA 1
ATOM 8814 C C . LYS B 1 274 ? 6.73 -9.539 -35.156 1 98.5 274 LYS B C 1
ATOM 8816 O O . LYS B 1 274 ? 5.535 -9.297 -35.344 1 98.5 274 LYS B O 1
ATOM 8821 N N . HIS B 1 275 ? 7.527 -8.844 -34.312 1 98 275 HIS B N 1
ATOM 8822 C CA . HIS B 1 275 ? 7.168 -7.605 -33.625 1 98 275 HIS B CA 1
ATOM 8823 C C . HIS B 1 275 ? 7.078 -6.441 -34.625 1 98 275 HIS B C 1
ATOM 8825 O O . HIS B 1 275 ? 7.895 -6.332 -35.531 1 98 275 HIS B O 1
ATOM 8831 N N . ARG B 1 276 ? 6.012 -5.625 -34.469 1 98.38 276 ARG B N 1
ATOM 8832 C CA . ARG B 1 276 ? 5.844 -4.367 -35.188 1 98.38 276 ARG B CA 1
ATOM 8833 C C . ARG B 1 276 ? 5.859 -3.184 -34.25 1 98.38 276 ARG B C 1
ATOM 8835 O O . ARG B 1 276 ? 4.934 -3.012 -33.438 1 98.38 276 ARG B O 1
ATOM 8842 N N . ALA B 1 277 ? 6.863 -2.326 -34.344 1 97.69 277 ALA B N 1
ATOM 8843 C CA . ALA B 1 277 ? 6.973 -1.176 -33.438 1 97.69 277 ALA B CA 1
ATOM 8844 C C . ALA B 1 277 ? 5.754 -0.263 -33.562 1 97.69 277 ALA B C 1
ATOM 8846 O O . ALA B 1 277 ? 5.258 -0.038 -34.688 1 97.69 277 ALA B O 1
ATOM 8847 N N . ARG B 1 278 ? 5.25 0.143 -32.469 1 96.75 278 ARG B N 1
ATOM 8848 C CA . ARG B 1 278 ? 4.102 1.042 -32.406 1 96.75 278 ARG B CA 1
ATOM 8849 C C . ARG B 1 278 ? 4.512 2.473 -32.75 1 96.75 278 ARG B C 1
ATOM 8851 O O . ARG B 1 278 ? 3.799 3.178 -33.469 1 96.75 278 ARG B O 1
ATOM 8858 N N . ASP B 1 279 ? 5.676 2.838 -32.219 1 93.06 279 ASP B N 1
ATOM 8859 C CA . ASP B 1 279 ? 6.102 4.23 -32.312 1 93.06 279 ASP B CA 1
ATOM 8860 C C . ASP B 1 279 ? 7.145 4.43 -33.406 1 93.06 279 ASP B C 1
ATOM 8862 O O . ASP B 1 279 ? 7.945 3.531 -33.688 1 93.06 279 ASP B O 1
ATOM 8866 N N . SER B 1 280 ? 7.129 5.594 -34.031 1 92 280 SER B N 1
ATOM 8867 C CA . SER B 1 280 ? 8.102 6.023 -35.031 1 92 280 SER B CA 1
ATOM 8868 C C . SER B 1 280 ? 8.25 4.988 -36.156 1 92 280 SER B C 1
ATOM 8870 O O . SER B 1 280 ? 9.367 4.695 -36.594 1 92 280 SER B O 1
ATOM 8872 N N . ASN B 1 281 ? 7.137 4.336 -36.562 1 93.81 281 ASN B N 1
ATOM 8873 C CA . ASN B 1 281 ? 7.117 3.275 -37.562 1 93.81 281 ASN B CA 1
ATOM 8874 C C . ASN B 1 281 ? 5.93 3.428 -38.531 1 93.81 281 ASN B C 1
ATOM 8876 O O . ASN B 1 281 ? 5.137 2.5 -38.688 1 93.81 281 ASN B O 1
ATOM 8880 N N . PRO B 1 282 ? 5.84 4.555 -39.25 1 90 282 PRO B N 1
ATOM 8881 C CA . PRO B 1 282 ? 4.688 4.793 -40.125 1 90 282 PRO B CA 1
ATOM 8882 C C . PRO B 1 282 ? 4.57 3.764 -41.219 1 90 282 PRO B C 1
ATOM 8884 O O . PRO B 1 282 ? 3.471 3.514 -41.719 1 90 282 PRO B O 1
ATOM 8887 N N . SER B 1 283 ? 5.637 3.096 -41.688 1 93.81 283 SER B N 1
ATOM 8888 C CA . SER B 1 283 ? 5.621 2.119 -42.75 1 93.81 283 SER B CA 1
ATOM 8889 C C . SER B 1 283 ? 5.094 0.771 -42.281 1 93.81 283 SER B C 1
ATOM 8891 O O . SER B 1 283 ? 4.738 -0.086 -43.094 1 93.81 283 SER B O 1
ATOM 8893 N N . GLY B 1 284 ? 5.145 0.583 -40.969 1 95.62 284 GLY B N 1
ATOM 8894 C CA . GLY B 1 284 ? 4.707 -0.686 -40.406 1 95.62 284 GLY B CA 1
ATOM 8895 C C . GLY B 1 284 ? 5.723 -1.801 -40.594 1 95.62 284 GLY B C 1
ATOM 8896 O O . GLY B 1 284 ? 5.355 -2.977 -40.625 1 95.62 284 GLY B O 1
ATOM 8897 N N . THR B 1 285 ? 6.949 -1.397 -40.688 1 96.75 285 THR B N 1
ATOM 8898 C CA . THR B 1 285 ? 8.016 -2.365 -40.906 1 96.75 285 THR B CA 1
ATOM 8899 C C . THR B 1 285 ? 8.133 -3.309 -39.688 1 96.75 285 THR B C 1
ATOM 8901 O O . THR B 1 285 ? 8.062 -2.875 -38.562 1 96.75 285 THR B O 1
ATOM 8904 N N . LEU B 1 286 ? 8.289 -4.582 -40 1 98.19 286 LEU B N 1
ATOM 8905 C CA . LEU B 1 286 ? 8.469 -5.594 -38.969 1 98.19 286 LEU B CA 1
ATOM 8906 C C . LEU B 1 286 ? 9.922 -5.652 -38.5 1 98.19 286 LEU B C 1
ATOM 8908 O O . LEU B 1 286 ? 10.828 -5.27 -39.25 1 98.19 286 LEU B O 1
ATOM 8912 N N . LEU B 1 287 ? 10.078 -6.047 -37.25 1 98 287 LEU B N 1
ATOM 8913 C CA . LEU B 1 287 ? 11.406 -6.285 -36.688 1 98 287 LEU B CA 1
ATOM 8914 C C . LEU B 1 287 ? 12.188 -7.254 -37.562 1 98 287 LEU B C 1
ATOM 8916 O O . LEU B 1 287 ? 11.641 -8.25 -38.031 1 98 287 LEU B O 1
ATOM 8920 N N . SER B 1 288 ? 13.438 -6.973 -37.781 1 97.06 288 SER B N 1
ATOM 8921 C CA . SER B 1 288 ? 14.25 -7.84 -38.625 1 97.06 288 SER B CA 1
ATOM 8922 C C . SER B 1 288 ? 14.578 -9.148 -37.938 1 97.06 288 SER B C 1
ATOM 8924 O O . SER B 1 288 ? 14.742 -10.188 -38.594 1 97.06 288 SER B O 1
ATOM 8926 N N . THR B 1 289 ? 14.703 -9.211 -36.656 1 98.06 289 THR B N 1
ATOM 8927 C CA . THR B 1 289 ? 15.125 -10.336 -35.812 1 98.06 289 THR B CA 1
ATOM 8928 C C . THR B 1 289 ? 13.945 -11.242 -35.5 1 98.06 289 THR B C 1
ATOM 8930 O O . THR B 1 289 ? 12.891 -10.758 -35.062 1 98.06 289 THR B O 1
ATOM 8933 N N . ARG B 1 290 ? 14.117 -12.602 -35.688 1 98.56 290 ARG B N 1
ATOM 8934 C CA . ARG B 1 290 ? 13.148 -13.547 -35.125 1 98.56 290 ARG B CA 1
ATOM 8935 C C . ARG B 1 290 ? 13.32 -13.688 -33.625 1 98.56 290 ARG B C 1
ATOM 8937 O O . ARG B 1 290 ? 14.406 -14.016 -33.156 1 98.56 290 ARG B O 1
ATOM 8944 N N . GLU B 1 291 ? 12.32 -13.391 -32.938 1 98.5 291 GLU B N 1
ATOM 8945 C CA . GLU B 1 291 ? 12.25 -13.664 -31.484 1 98.5 291 GLU B CA 1
ATOM 8946 C C . GLU B 1 291 ? 11.406 -14.906 -31.203 1 98.5 291 GLU B C 1
ATOM 8948 O O . GLU B 1 291 ? 10.406 -15.148 -31.891 1 98.5 291 GLU B O 1
ATOM 8953 N N . ILE B 1 292 ? 11.719 -15.672 -30.234 1 98.5 292 ILE B N 1
ATOM 8954 C CA . ILE B 1 292 ? 11.125 -16.984 -30.016 1 98.5 292 ILE B CA 1
ATOM 8955 C C . ILE B 1 292 ? 9.625 -16.844 -29.766 1 98.5 292 ILE B C 1
ATOM 8957 O O . ILE B 1 292 ? 8.852 -17.766 -30.047 1 98.5 292 ILE B O 1
ATOM 8961 N N . MET B 1 293 ? 9.164 -15.719 -29.328 1 96.81 293 MET B N 1
ATOM 8962 C CA . MET B 1 293 ? 7.746 -15.516 -29.031 1 96.81 293 MET B CA 1
ATOM 8963 C C . MET B 1 293 ? 6.906 -15.562 -30.312 1 96.81 293 MET B C 1
ATOM 8965 O O . MET B 1 293 ? 5.684 -15.688 -30.25 1 96.81 293 MET B O 1
ATOM 8969 N N . GLY B 1 294 ? 7.582 -15.547 -31.453 1 98.44 294 GLY B N 1
ATOM 8970 C CA . GLY B 1 294 ? 6.867 -15.719 -32.719 1 98.44 294 GLY B CA 1
ATOM 8971 C C . GLY B 1 294 ? 6.18 -17.062 -32.812 1 98.44 294 GLY B C 1
ATOM 8972 O O . GLY B 1 294 ? 5.328 -17.25 -33.688 1 98.44 294 GLY B O 1
ATOM 8973 N N . TYR B 1 295 ? 6.457 -18.031 -31.953 1 98.62 295 TYR B N 1
ATOM 8974 C CA . TYR B 1 295 ? 5.82 -19.344 -31.969 1 98.62 295 TYR B CA 1
ATOM 8975 C C . TYR B 1 295 ? 4.512 -19.328 -31.188 1 98.62 295 TYR B C 1
ATOM 8977 O O . TYR B 1 295 ? 3.711 -20.25 -31.297 1 98.62 295 TYR B O 1
ATOM 8985 N N . LEU B 1 296 ? 4.168 -18.281 -30.438 1 98.38 296 LEU B N 1
ATOM 8986 C CA . LEU B 1 296 ? 3.055 -18.25 -29.484 1 98.38 296 LEU B CA 1
ATOM 8987 C C . LEU B 1 296 ? 1.72 -18.359 -30.219 1 98.38 296 LEU B C 1
ATOM 8989 O O . LEU B 1 296 ? 0.763 -18.922 -29.688 1 98.38 296 LEU B O 1
ATOM 8993 N N . PRO B 1 297 ? 1.572 -17.812 -31.438 1 98.56 297 PRO B N 1
ATOM 8994 C CA . PRO B 1 297 ? 0.303 -18.047 -32.125 1 98.56 297 PRO B CA 1
ATOM 8995 C C . PRO B 1 297 ? -0.082 -19.516 -32.188 1 98.56 297 PRO B C 1
ATOM 8997 O O . PRO B 1 297 ? -1.252 -19.859 -32 1 98.56 297 PRO B O 1
ATOM 9000 N N . TRP B 1 298 ? 0.906 -20.422 -32.312 1 98.69 298 TRP B N 1
ATOM 9001 C CA . TRP B 1 298 ? 0.616 -21.844 -32.375 1 98.69 298 TRP B CA 1
ATOM 9002 C C . TRP B 1 298 ? 0.362 -22.422 -31 1 98.69 298 TRP B C 1
ATOM 9004 O O . TRP B 1 298 ? -0.26 -23.469 -30.859 1 98.69 298 TRP B O 1
ATOM 9014 N N . THR B 1 299 ? 0.886 -21.75 -29.938 1 98.44 299 THR B N 1
ATOM 9015 C CA . THR B 1 299 ? 0.575 -22.156 -28.578 1 98.44 299 THR B CA 1
ATOM 9016 C C . THR B 1 299 ? -0.929 -22.094 -28.328 1 98.44 299 THR B C 1
ATOM 9018 O O . THR B 1 299 ? -1.457 -22.859 -27.516 1 98.44 299 THR B O 1
ATOM 9021 N N . PHE B 1 300 ? -1.657 -21.281 -29.141 1 98.38 300 PHE B N 1
ATOM 9022 C CA . PHE B 1 300 ? -3.09 -21.094 -28.953 1 98.38 300 PHE B CA 1
ATOM 9023 C C . PHE B 1 300 ? -3.871 -21.547 -30.172 1 98.38 300 PHE B C 1
ATOM 9025 O O . PHE B 1 300 ? -5.023 -21.141 -30.359 1 98.38 300 PHE B O 1
ATOM 9032 N N . ASN B 1 301 ? -3.209 -22.312 -31.047 1 97.5 301 ASN B N 1
ATOM 9033 C CA . ASN B 1 301 ? -3.83 -22.875 -32.25 1 97.5 301 ASN B CA 1
ATOM 9034 C C . ASN B 1 301 ? -4.465 -21.781 -33.094 1 97.5 301 ASN B C 1
ATOM 9036 O O . ASN B 1 301 ? -5.578 -21.953 -33.594 1 97.5 301 ASN B O 1
ATOM 9040 N N . MET B 1 302 ? -3.781 -20.719 -33.25 1 97.81 302 MET B N 1
ATOM 9041 C CA . MET B 1 302 ? -4.367 -19.578 -33.938 1 97.81 302 MET B CA 1
ATOM 9042 C C . MET B 1 302 ? -4.234 -19.703 -35.438 1 97.81 302 MET B C 1
ATOM 9044 O O . MET B 1 302 ? -5.219 -19.578 -36.156 1 97.81 302 MET B O 1
ATOM 9048 N N . PRO B 1 303 ? -3.027 -20.016 -36 1 94.62 303 PRO B N 1
ATOM 9049 C CA . PRO B 1 303 ? -2.898 -20 -37.469 1 94.62 303 PRO B CA 1
ATOM 9050 C C . PRO B 1 303 ? -3.717 -21.109 -38.156 1 94.62 303 PRO B C 1
ATOM 9052 O O . PRO B 1 303 ? -3.752 -22.234 -37.656 1 94.62 303 PRO B O 1
ATOM 9055 N N . SER B 1 304 ? -4.391 -20.766 -39.188 1 90.31 304 SER B N 1
ATOM 9056 C CA . SER B 1 304 ? -5.176 -21.734 -39.938 1 90.31 304 SER B CA 1
ATOM 9057 C C . SER B 1 304 ? -4.516 -22.078 -41.25 1 90.31 304 SER B C 1
ATOM 9059 O O . SER B 1 304 ? -4.973 -22.969 -41.969 1 90.31 304 SER B O 1
ATOM 9061 N N . ASP B 1 305 ? -3.494 -21.406 -41.562 1 86.94 305 ASP B N 1
ATOM 9062 C CA . ASP B 1 305 ? -2.748 -21.609 -42.812 1 86.94 305 ASP B CA 1
ATOM 9063 C C . ASP B 1 305 ? -1.554 -22.531 -42.594 1 86.94 305 ASP B C 1
ATOM 9065 O O . ASP B 1 305 ? -0.547 -22.125 -42 1 86.94 305 ASP B O 1
ATOM 9069 N N . ASP B 1 306 ? -1.528 -23.625 -43.25 1 89.31 306 ASP B N 1
ATOM 9070 C CA . ASP B 1 306 ? -0.54 -24.672 -43 1 89.31 306 ASP B CA 1
ATOM 9071 C C . ASP B 1 306 ? 0.794 -24.328 -43.656 1 89.31 306 ASP B C 1
ATOM 9073 O O . ASP B 1 306 ? 1.828 -24.906 -43.344 1 89.31 306 ASP B O 1
ATOM 9077 N N . THR B 1 307 ? 0.786 -23.422 -44.531 1 87.69 307 THR B N 1
ATOM 9078 C CA . THR B 1 307 ? 2.031 -23.031 -45.156 1 87.69 307 THR B CA 1
ATOM 9079 C C . THR B 1 307 ? 2.959 -22.328 -44.188 1 87.69 307 THR B C 1
ATOM 9081 O O . THR B 1 307 ? 4.168 -22.234 -44.406 1 87.69 307 THR B O 1
ATOM 9084 N N . LYS B 1 308 ? 2.432 -21.938 -43.156 1 94 308 LYS B N 1
ATOM 9085 C CA . LYS B 1 308 ? 3.199 -21.172 -42.188 1 94 308 LYS B CA 1
ATOM 9086 C C . LYS B 1 308 ? 3.969 -22.094 -41.25 1 94 308 LYS B C 1
ATOM 9088 O O . LYS B 1 308 ? 4.855 -21.656 -40.5 1 94 308 LYS B O 1
ATOM 9093 N N . LEU B 1 309 ? 3.719 -23.391 -41.344 1 97.25 309 LEU B N 1
ATOM 9094 C CA . LEU B 1 309 ? 4.387 -24.359 -40.5 1 97.25 309 LEU B CA 1
ATOM 9095 C C . LEU B 1 309 ? 5.875 -24.438 -40.812 1 97.25 309 LEU B C 1
ATOM 9097 O O . LEU B 1 309 ? 6.656 -24.984 -40.031 1 97.25 309 LEU B O 1
ATOM 9101 N N . ILE B 1 310 ? 6.328 -23.844 -41.906 1 97.19 310 ILE B N 1
ATOM 9102 C CA . ILE B 1 310 ? 7.734 -23.766 -42.281 1 97.19 310 ILE B CA 1
ATOM 9103 C C . ILE B 1 310 ? 8.523 -23.062 -41.188 1 97.19 310 ILE B C 1
ATOM 9105 O O . ILE B 1 310 ? 9.734 -23.266 -41.062 1 97.19 310 ILE B O 1
ATOM 9109 N N . ALA B 1 311 ? 7.867 -22.234 -40.406 1 98.25 311 ALA B N 1
ATOM 9110 C CA . ALA B 1 311 ? 8.492 -21.5 -39.312 1 98.25 311 ALA B CA 1
ATOM 9111 C C . ALA B 1 311 ? 9.211 -22.453 -38.344 1 98.25 311 ALA B C 1
ATOM 9113 O O . ALA B 1 311 ? 10.211 -22.078 -37.75 1 98.25 311 ALA B O 1
ATOM 9114 N N . PHE B 1 312 ? 8.758 -23.672 -38.156 1 98.56 312 PHE B N 1
ATOM 9115 C CA . PHE B 1 312 ? 9.242 -24.609 -37.156 1 98.56 312 PHE B CA 1
ATOM 9116 C C . PHE B 1 312 ? 10.586 -25.203 -37.594 1 98.56 312 PHE B C 1
ATOM 9118 O O . PHE B 1 312 ? 11.297 -25.797 -36.781 1 98.56 312 PHE B O 1
ATOM 9125 N N . SER B 1 313 ? 11.031 -24.969 -38.844 1 98.12 313 SER B N 1
ATOM 9126 C CA . SER B 1 313 ? 12.359 -25.391 -39.281 1 98.12 313 SER B CA 1
ATOM 9127 C C . SER B 1 313 ? 13.445 -24.609 -38.562 1 98.12 313 SER B C 1
ATOM 9129 O O . SER B 1 313 ? 14.578 -25.062 -38.438 1 98.12 313 SER B O 1
ATOM 9131 N N . GLN B 1 314 ? 13.039 -23.406 -38.062 1 98.44 314 GLN B N 1
ATOM 9132 C CA . GLN B 1 314 ? 14 -22.547 -37.375 1 98.44 314 GLN B CA 1
ATOM 9133 C C . GLN B 1 314 ? 14.375 -23.125 -36.031 1 98.44 314 GLN B C 1
ATOM 9135 O O . GLN B 1 314 ? 15.406 -22.766 -35.438 1 98.44 314 GLN B O 1
ATOM 9140 N N . LEU B 1 315 ? 13.609 -24.062 -35.406 1 98.62 315 LEU B N 1
ATOM 9141 C CA . LEU B 1 315 ? 13.891 -24.625 -34.094 1 98.62 315 LEU B CA 1
ATOM 9142 C C . LEU B 1 315 ? 15.055 -25.609 -34.188 1 98.62 315 LEU B C 1
ATOM 9144 O O . LEU B 1 315 ? 15.719 -25.875 -33.188 1 98.62 315 LEU B O 1
ATOM 9148 N N . THR B 1 316 ? 15.336 -26.172 -35.406 1 97.44 316 THR B N 1
ATOM 9149 C CA . THR B 1 316 ? 16.422 -27.125 -35.562 1 97.44 316 THR B CA 1
ATOM 9150 C C . THR B 1 316 ? 17.578 -26.516 -36.344 1 97.44 316 THR B C 1
ATOM 9152 O O . THR B 1 316 ? 18.594 -27.172 -36.562 1 97.44 316 THR B O 1
ATOM 9155 N N . ASP B 1 317 ? 17.391 -25.281 -36.75 1 97.69 317 ASP B N 1
ATOM 9156 C CA . ASP B 1 317 ? 18.422 -24.562 -37.5 1 97.69 317 ASP B CA 1
ATOM 9157 C C . ASP B 1 317 ? 19.484 -24 -36.531 1 97.69 317 ASP B C 1
ATOM 9159 O O . ASP B 1 317 ? 19.141 -23.281 -35.594 1 97.69 317 ASP B O 1
ATOM 9163 N N . SER B 1 318 ? 20.734 -24.266 -36.812 1 97.19 318 SER B N 1
ATOM 9164 C CA . SER B 1 318 ? 21.844 -23.828 -35.938 1 97.19 318 SER B CA 1
ATOM 9165 C C . SER B 1 318 ? 22 -22.312 -35.969 1 97.19 318 SER B C 1
ATOM 9167 O O . SER B 1 318 ? 22.609 -21.734 -35.062 1 97.19 318 SER B O 1
ATOM 9169 N N . GLN B 1 319 ? 21.516 -21.75 -37.031 1 97.94 319 GLN B N 1
ATOM 9170 C CA . GLN B 1 319 ? 21.547 -20.281 -37.094 1 97.94 319 GLN B CA 1
ATOM 9171 C C . GLN B 1 319 ? 20.203 -19.688 -36.656 1 97.94 319 GLN B C 1
ATOM 9173 O O . GLN B 1 319 ? 20.047 -18.469 -36.594 1 97.94 319 GLN B O 1
ATOM 9178 N N . GLY B 1 320 ? 19.234 -20.594 -36.406 1 98.5 320 GLY B N 1
ATOM 9179 C CA . GLY B 1 320 ? 17.953 -20.203 -35.844 1 98.5 320 GLY B CA 1
ATOM 9180 C C . GLY B 1 320 ? 17.906 -20.219 -34.344 1 98.5 320 GLY B C 1
ATOM 9181 O O . GLY B 1 320 ? 18.672 -19.531 -33.688 1 98.5 320 GLY B O 1
ATOM 9182 N N . PHE B 1 321 ? 17.109 -21.141 -33.781 1 98.81 321 PHE B N 1
ATOM 9183 C CA . PHE B 1 321 ? 16.922 -21.141 -32.344 1 98.81 321 PHE B CA 1
ATOM 9184 C C . PHE B 1 321 ? 17.625 -22.328 -31.688 1 98.81 321 PHE B C 1
ATOM 9186 O O . PHE B 1 321 ? 17.672 -22.438 -30.453 1 98.81 321 PHE B O 1
ATOM 9193 N N . SER B 1 322 ? 18.25 -23.188 -32.469 1 98.31 322 SER B N 1
ATOM 9194 C CA . SER B 1 322 ? 18.859 -24.422 -31.938 1 98.31 322 SER B CA 1
ATOM 9195 C C . SER B 1 322 ? 20.156 -24.125 -31.188 1 98.31 322 SER B C 1
ATOM 9197 O O . SER B 1 322 ? 20.969 -23.328 -31.656 1 98.31 322 SER B O 1
ATOM 9199 N N . ALA B 1 323 ? 20.297 -24.734 -30.078 1 98.19 323 ALA B N 1
ATOM 9200 C CA . ALA B 1 323 ? 21.5 -24.656 -29.266 1 98.19 323 ALA B CA 1
ATOM 9201 C C . ALA B 1 323 ? 21.641 -25.875 -28.344 1 98.19 323 ALA B C 1
ATOM 9203 O O . ALA B 1 323 ? 20.672 -26.609 -28.141 1 98.19 323 ALA B O 1
ATOM 9204 N N . LYS B 1 324 ? 22.781 -26.047 -27.75 1 97.44 324 LYS B N 1
ATOM 9205 C CA . LYS B 1 324 ? 23.047 -27.188 -26.875 1 97.44 324 LYS B CA 1
ATOM 9206 C C . LYS B 1 324 ? 22.078 -27.219 -25.703 1 97.44 324 LYS B C 1
ATOM 9208 O O . LYS B 1 324 ? 21.625 -28.281 -25.281 1 97.44 324 LYS B O 1
ATOM 9213 N N . TYR B 1 325 ? 21.766 -26.125 -25.219 1 97.5 325 TYR B N 1
ATOM 9214 C CA . TYR B 1 325 ? 20.812 -25.953 -24.141 1 97.5 325 TYR B CA 1
ATOM 9215 C C . TYR B 1 325 ? 19.672 -25.031 -24.562 1 97.5 325 TYR B C 1
ATOM 9217 O O . TYR B 1 325 ? 19.203 -24.203 -23.766 1 97.5 325 TYR B O 1
ATOM 9225 N N . GLY B 1 326 ? 19.266 -25.094 -25.766 1 92.88 326 GLY B N 1
ATOM 9226 C CA . GLY B 1 326 ? 18.219 -24.25 -26.297 1 92.88 326 GLY B CA 1
ATOM 9227 C C . GLY B 1 326 ? 16.828 -24.766 -26.016 1 92.88 326 GLY B C 1
ATOM 9228 O O . GLY B 1 326 ? 16.656 -25.75 -25.281 1 92.88 326 GLY B O 1
ATOM 9229 N N . PRO B 1 327 ? 15.867 -24.109 -26.703 1 98.12 327 PRO B N 1
ATOM 9230 C CA . PRO B 1 327 ? 16 -23.078 -27.719 1 98.12 327 PRO B CA 1
ATOM 9231 C C . PRO B 1 327 ? 16.406 -21.719 -27.141 1 98.12 327 PRO B C 1
ATOM 9233 O O . PRO B 1 327 ? 16.219 -21.469 -25.953 1 98.12 327 PRO B O 1
ATOM 9236 N N . THR B 1 328 ? 17.062 -20.953 -28.016 1 98.69 328 THR B N 1
ATOM 9237 C CA . THR B 1 328 ? 17.422 -19.594 -27.656 1 98.69 328 THR B CA 1
ATOM 9238 C C . THR B 1 328 ? 16.219 -18.656 -27.766 1 98.69 328 THR B C 1
ATOM 9240 O O . THR B 1 328 ? 15.266 -18.969 -28.484 1 98.69 328 THR B O 1
ATOM 9243 N N . THR B 1 329 ? 16.25 -17.484 -27.031 1 98.5 329 THR B N 1
ATOM 9244 C CA . THR B 1 329 ? 15.125 -16.547 -27.047 1 98.5 329 THR B CA 1
ATOM 9245 C C . THR B 1 329 ? 15.18 -15.648 -28.281 1 98.5 329 THR B C 1
ATOM 9247 O O . THR B 1 329 ? 14.195 -15 -28.625 1 98.5 329 THR B O 1
ATOM 9250 N N . THR B 1 330 ? 16.312 -15.617 -28.906 1 98.62 330 THR B N 1
ATOM 9251 C CA . THR B 1 330 ? 16.547 -14.891 -30.156 1 98.62 330 THR B CA 1
ATOM 9252 C C . THR B 1 330 ? 17.344 -15.742 -31.125 1 98.62 330 THR B C 1
ATOM 9254 O O . THR B 1 330 ? 18.234 -16.5 -30.719 1 98.62 330 THR B O 1
ATOM 9257 N N . GLU B 1 331 ? 17 -15.633 -32.469 1 98.69 331 GLU B N 1
ATOM 9258 C CA . GLU B 1 331 ? 17.75 -16.391 -33.469 1 98.69 331 GLU B CA 1
ATOM 9259 C C . GLU B 1 331 ? 19.234 -16.047 -33.406 1 98.69 331 GLU B C 1
ATOM 9261 O O . GLU B 1 331 ? 19.594 -14.883 -33.188 1 98.69 331 GLU B O 1
ATOM 9266 N N . ARG B 1 332 ? 20.016 -17 -33.625 1 98.38 332 ARG B N 1
ATOM 9267 C CA . ARG B 1 332 ? 21.453 -16.891 -33.406 1 98.38 332 ARG B CA 1
ATOM 9268 C C . ARG B 1 332 ? 22.109 -16.031 -34.469 1 98.38 332 ARG B C 1
ATOM 9270 O O . ARG B 1 332 ? 23.156 -15.406 -34.219 1 98.38 332 ARG B O 1
ATOM 9277 N N . ARG B 1 333 ? 21.547 -15.891 -35.625 1 98.38 333 ARG B N 1
ATOM 9278 C CA . ARG B 1 333 ? 22.125 -15.117 -36.719 1 98.38 333 ARG B CA 1
ATOM 9279 C C . ARG B 1 333 ? 21.906 -13.617 -36.5 1 98.38 333 ARG B C 1
ATOM 9281 O O . ARG B 1 333 ? 22.516 -12.797 -37.188 1 98.38 333 ARG B O 1
ATOM 9288 N N . SER B 1 334 ? 21.109 -13.188 -35.531 1 98.25 334 SER B N 1
ATOM 9289 C CA . SER B 1 334 ? 20.797 -11.781 -35.281 1 98.25 334 SER B CA 1
ATOM 9290 C C . SER B 1 334 ? 21.984 -11.055 -34.656 1 98.25 334 SER B C 1
ATOM 9292 O O . SER B 1 334 ? 22.719 -11.633 -33.844 1 98.25 334 SER B O 1
ATOM 9294 N N . LYS B 1 335 ? 22.078 -9.68 -34.844 1 97.81 335 LYS B N 1
ATOM 9295 C CA . LYS B 1 335 ? 23.094 -8.844 -34.219 1 97.81 335 LYS B CA 1
ATOM 9296 C C . LYS B 1 335 ? 22.844 -8.695 -32.719 1 97.81 335 LYS B C 1
ATOM 9298 O O . LYS B 1 335 ? 23.75 -8.344 -31.953 1 97.81 335 LYS B O 1
ATOM 9303 N N . TRP B 1 336 ? 21.641 -9.008 -32.312 1 97.88 336 TRP B N 1
ATOM 9304 C CA . TRP B 1 336 ? 21.266 -8.797 -30.922 1 97.88 336 TRP B CA 1
ATOM 9305 C C . TRP B 1 336 ? 21.5 -10.07 -30.109 1 97.88 336 TRP B C 1
ATOM 9307 O O . TRP B 1 336 ? 21.328 -10.062 -28.891 1 97.88 336 TRP B O 1
ATOM 9317 N N . PHE B 1 337 ? 21.969 -11.156 -30.812 1 98 337 PHE B N 1
ATOM 9318 C CA . PHE B 1 337 ? 22.141 -12.43 -30.109 1 98 337 PHE B CA 1
ATOM 9319 C C . PHE B 1 337 ? 23.172 -12.305 -29 1 98 337 PHE B C 1
ATOM 9321 O O . PHE B 1 337 ? 24.344 -12 -29.266 1 98 337 PHE B O 1
ATOM 9328 N N . MET B 1 338 ? 22.703 -12.5 -27.75 1 97.56 338 MET B N 1
ATOM 9329 C CA . MET B 1 338 ? 23.484 -12.523 -26.516 1 97.56 338 MET B CA 1
ATOM 9330 C C . MET B 1 338 ? 24.156 -11.172 -26.266 1 97.56 338 MET B C 1
ATOM 9332 O O . MET B 1 338 ? 25.188 -11.102 -25.594 1 97.56 338 MET B O 1
ATOM 9336 N N . TYR B 1 339 ? 23.547 -10.156 -26.875 1 96.88 339 TYR B N 1
ATOM 9337 C CA . TYR B 1 339 ? 24.047 -8.805 -26.641 1 96.88 339 TYR B CA 1
ATOM 9338 C C . TYR B 1 339 ? 23.891 -8.414 -25.172 1 96.88 339 TYR B C 1
ATOM 9340 O O . TYR B 1 339 ? 22.766 -8.273 -24.672 1 96.88 339 TYR B O 1
ATOM 9348 N N . GLU B 1 340 ? 24.953 -8.203 -24.375 1 92.06 340 GLU B N 1
ATOM 9349 C CA . GLU B 1 340 ? 25.031 -7.805 -22.969 1 92.06 340 GLU B CA 1
ATOM 9350 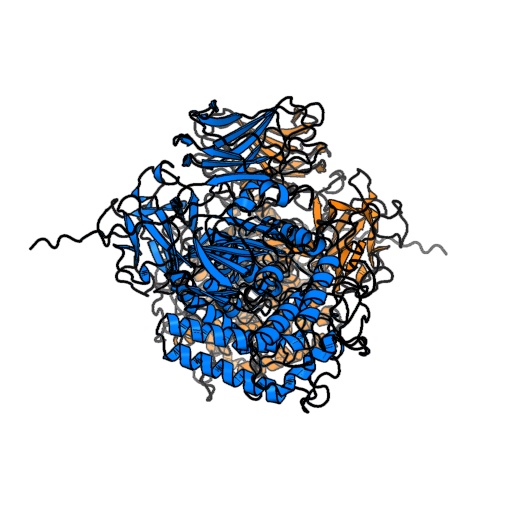C C . GLU B 1 340 ? 24.359 -8.828 -22.078 1 92.06 340 GLU B C 1
ATOM 9352 O O . GLU B 1 340 ? 23.859 -8.484 -21 1 92.06 340 GLU B O 1
ATOM 9357 N N . ALA B 1 341 ? 24.281 -10.055 -22.438 1 93.19 341 ALA B N 1
ATOM 9358 C CA . ALA B 1 341 ? 23.5 -11.086 -21.766 1 93.19 341 ALA B CA 1
ATOM 9359 C C . ALA B 1 341 ? 24.141 -11.492 -20.453 1 93.19 341 ALA B C 1
ATOM 9361 O O . ALA B 1 341 ? 23.531 -12.203 -19.656 1 93.19 341 ALA B O 1
ATOM 9362 N N . GLN B 1 342 ? 25.266 -10.969 -20.172 1 84.19 342 GLN B N 1
ATOM 9363 C CA . GLN B 1 342 ? 25.906 -11.25 -18.891 1 84.19 342 GLN B CA 1
ATOM 9364 C C . GLN B 1 342 ? 25.203 -10.5 -17.75 1 84.19 342 GLN B C 1
ATOM 9366 O O . GLN B 1 342 ? 25.359 -10.852 -16.594 1 84.19 342 GLN B O 1
ATOM 9371 N N . ASN B 1 343 ? 24.438 -9.539 -18.094 1 78.88 343 ASN B N 1
ATOM 9372 C CA . ASN B 1 343 ? 23.656 -8.766 -17.141 1 78.88 343 ASN B CA 1
ATOM 9373 C C . ASN B 1 343 ? 22.188 -9.219 -17.109 1 78.88 343 ASN B C 1
ATOM 9375 O O . ASN B 1 343 ? 21.578 -9.406 -18.156 1 78.88 343 ASN B O 1
ATOM 9379 N N . CYS B 1 344 ? 21.594 -9.461 -15.828 1 84.81 344 CYS B N 1
ATOM 9380 C CA . CYS B 1 344 ? 20.203 -9.859 -15.703 1 84.81 344 CYS B CA 1
ATOM 9381 C C . CYS B 1 344 ? 19.281 -8.641 -15.734 1 84.81 344 CYS B C 1
ATOM 9383 O O . CYS B 1 344 ? 19.641 -7.566 -15.266 1 84.81 344 CYS B O 1
ATOM 9385 N N . CYS B 1 345 ? 18.062 -8.93 -16.422 1 89.12 345 CYS B N 1
ATOM 9386 C CA . CYS B 1 345 ? 17.766 -10.133 -17.203 1 89.12 345 CYS B CA 1
ATOM 9387 C C . CYS B 1 345 ? 17.5 -9.789 -18.672 1 89.12 345 CYS B C 1
ATOM 9389 O O . CYS B 1 345 ? 16.797 -8.82 -18.969 1 89.12 345 CYS B O 1
ATOM 9391 N N . ARG B 1 346 ? 18.125 -10.492 -19.531 1 94.12 346 ARG B N 1
ATOM 9392 C CA . ARG B 1 346 ? 17.984 -10.195 -20.953 1 94.12 346 ARG B CA 1
ATOM 9393 C C . ARG B 1 346 ? 17.422 -11.391 -21.719 1 94.12 346 ARG B C 1
ATOM 9395 O O . ARG B 1 346 ? 17.812 -12.531 -21.453 1 94.12 346 ARG B O 1
ATOM 9402 N N . TRP B 1 347 ? 16.5 -11.133 -22.578 1 96.62 347 TRP B N 1
ATOM 9403 C CA . TRP B 1 347 ? 15.859 -12.18 -23.359 1 96.62 347 TRP B CA 1
ATOM 9404 C C . TRP B 1 347 ? 16.172 -12.016 -24.844 1 96.62 347 TRP B C 1
ATOM 9406 O O . TRP B 1 347 ? 15.258 -11.992 -25.688 1 96.62 347 TRP B O 1
ATOM 9416 N N . ASP B 1 348 ? 17.5 -11.883 -25.109 1 97.88 348 ASP B N 1
ATOM 9417 C CA . ASP B 1 348 ? 18.031 -11.664 -26.453 1 97.88 348 ASP B CA 1
ATOM 9418 C C . ASP B 1 348 ? 18.922 -12.828 -26.891 1 97.88 348 ASP B C 1
ATOM 9420 O O . ASP B 1 348 ? 19.781 -12.672 -27.75 1 97.88 348 ASP B O 1
ATOM 9424 N N . GLY B 1 349 ? 18.75 -13.977 -26.203 1 98.19 349 GLY B N 1
ATOM 9425 C CA . GLY B 1 349 ? 19.594 -15.102 -26.594 1 98.19 349 GLY B CA 1
ATOM 9426 C C . GLY B 1 349 ? 19.578 -16.219 -25.562 1 98.19 349 GLY B C 1
ATOM 9427 O O . GLY B 1 349 ? 19.469 -17.391 -25.938 1 98.19 349 GLY B O 1
ATOM 9428 N N . PRO B 1 350 ? 19.656 -16.016 -24.281 1 97.88 350 PRO B N 1
ATOM 9429 C CA . PRO B 1 350 ? 19.656 -17.047 -23.234 1 97.88 350 PRO B CA 1
ATOM 9430 C C . PRO B 1 350 ? 18.484 -18.016 -23.375 1 97.88 350 PRO B C 1
ATOM 9432 O O . PRO B 1 350 ? 17.438 -17.641 -23.922 1 97.88 350 PRO B O 1
ATOM 9435 N N . SER B 1 351 ? 18.781 -19.266 -22.953 1 97.88 351 SER B N 1
ATOM 9436 C CA . SER B 1 351 ? 17.688 -20.234 -22.797 1 97.88 351 SER B CA 1
ATOM 9437 C C . SER B 1 351 ? 16.812 -19.875 -21.609 1 97.88 351 SER B C 1
ATOM 9439 O O . SER B 1 351 ? 17.312 -19.734 -20.484 1 97.88 351 SER B O 1
ATOM 9441 N N . TRP B 1 352 ? 15.625 -19.688 -21.859 1 97.88 352 TRP B N 1
ATOM 9442 C CA . TRP B 1 352 ? 14.664 -19.203 -20.859 1 97.88 352 TRP B CA 1
ATOM 9443 C C . TRP B 1 352 ? 13.523 -20.203 -20.672 1 97.88 352 TRP B C 1
ATOM 9445 O O . TRP B 1 352 ? 12.711 -20.406 -21.578 1 97.88 352 TRP B O 1
ATOM 9455 N N . PRO B 1 353 ? 13.414 -20.875 -19.484 1 98.31 353 PRO B N 1
ATOM 9456 C CA . PRO B 1 353 ? 12.375 -21.891 -19.266 1 98.31 353 PRO B CA 1
ATOM 9457 C C . PRO B 1 353 ? 10.977 -21.391 -19.609 1 98.31 353 PRO B C 1
ATOM 9459 O O . PRO B 1 353 ? 10.172 -22.141 -20.156 1 98.31 353 PRO B O 1
ATOM 9462 N N . PHE B 1 354 ? 10.672 -20.141 -19.375 1 97.94 354 PHE B N 1
ATOM 9463 C CA . PHE B 1 354 ? 9.375 -19.531 -19.641 1 97.94 354 PHE B CA 1
ATOM 9464 C C . PHE B 1 354 ? 9 -19.688 -21.109 1 97.94 354 PHE B C 1
ATOM 9466 O O . PHE B 1 354 ? 7.945 -20.219 -21.438 1 97.94 354 PHE B O 1
ATOM 9473 N N . ALA B 1 355 ? 9.836 -19.25 -21.984 1 97.94 355 ALA B N 1
ATOM 9474 C CA . ALA B 1 355 ? 9.578 -19.266 -23.422 1 97.94 355 ALA B CA 1
ATOM 9475 C C . ALA B 1 355 ? 9.75 -20.688 -23.969 1 97.94 355 ALA B C 1
ATOM 9477 O O . ALA B 1 355 ? 9.039 -21.078 -24.906 1 97.94 355 ALA B O 1
ATOM 9478 N N . THR B 1 356 ? 10.695 -21.453 -23.422 1 98.56 356 THR B N 1
ATOM 9479 C CA . THR B 1 356 ? 10.891 -22.844 -23.844 1 98.56 356 THR B CA 1
ATOM 9480 C C . THR B 1 356 ? 9.617 -23.641 -23.656 1 98.56 356 THR B C 1
ATOM 9482 O O . THR B 1 356 ? 9.188 -24.359 -24.578 1 98.56 356 THR B O 1
ATOM 9485 N N . ALA B 1 357 ? 9.016 -23.469 -22.547 1 98.62 357 ALA B N 1
ATOM 9486 C CA . ALA B 1 357 ? 7.816 -24.25 -22.25 1 98.62 357 ALA B CA 1
ATOM 9487 C C . ALA B 1 357 ? 6.668 -23.859 -23.172 1 98.62 357 ALA B C 1
ATOM 9489 O O . ALA B 1 357 ? 5.922 -24.719 -23.641 1 98.62 357 ALA B O 1
ATOM 9490 N N . GLN B 1 358 ? 6.508 -22.609 -23.438 1 98.44 358 GLN B N 1
ATOM 9491 C CA . GLN B 1 358 ? 5.469 -22.156 -24.359 1 98.44 358 GLN B CA 1
ATOM 9492 C C . GLN B 1 358 ? 5.715 -22.672 -25.766 1 98.44 358 GLN B C 1
ATOM 9494 O O . GLN B 1 358 ? 4.777 -23.047 -26.469 1 98.44 358 GLN B O 1
ATOM 9499 N N . THR B 1 359 ? 6.953 -22.688 -26.141 1 98.81 359 THR B N 1
ATOM 9500 C CA . THR B 1 359 ? 7.32 -23.172 -27.453 1 98.81 359 THR B CA 1
ATOM 9501 C C . THR B 1 359 ? 7.055 -24.672 -27.578 1 98.81 359 THR B C 1
ATOM 9503 O O . THR B 1 359 ? 6.586 -25.141 -28.609 1 98.81 359 THR B O 1
ATOM 9506 N N . LEU B 1 360 ? 7.371 -25.375 -26.531 1 98.88 360 LEU B N 1
ATOM 9507 C CA . LEU B 1 360 ? 7.051 -26.797 -26.516 1 98.88 360 LEU B CA 1
ATOM 9508 C C . LEU B 1 360 ? 5.555 -27.016 -26.719 1 98.88 360 LEU B C 1
ATOM 9510 O O . LEU B 1 360 ? 5.148 -27.906 -27.453 1 98.88 360 LEU B O 1
ATOM 9514 N N . THR B 1 361 ? 4.746 -26.219 -26.062 1 98.75 361 THR B N 1
ATOM 9515 C CA . THR B 1 361 ? 3.303 -26.328 -26.25 1 98.75 361 THR B CA 1
ATOM 9516 C C . THR B 1 361 ? 2.908 -26.047 -27.688 1 98.75 361 THR B C 1
ATOM 9518 O O . THR B 1 361 ? 2.018 -26.703 -28.234 1 98.75 361 THR B O 1
ATOM 9521 N N . ALA B 1 362 ? 3.535 -25.078 -28.297 1 98.75 362 ALA B N 1
ATOM 9522 C CA . ALA B 1 362 ? 3.287 -24.812 -29.719 1 98.75 362 ALA B CA 1
ATOM 9523 C C . ALA B 1 362 ? 3.58 -26.047 -30.562 1 98.75 362 ALA B C 1
ATOM 9525 O O . ALA B 1 362 ? 2.783 -26.406 -31.438 1 98.75 362 ALA B O 1
ATOM 9526 N N . VAL B 1 363 ? 4.676 -26.688 -30.328 1 98.75 363 VAL B N 1
ATOM 9527 C CA . VAL B 1 363 ? 5.062 -27.875 -31.078 1 98.75 363 VAL B CA 1
ATOM 9528 C C . VAL B 1 363 ? 4.059 -29 -30.828 1 98.75 363 VAL B C 1
ATOM 9530 O O . VAL B 1 363 ? 3.672 -29.703 -31.766 1 98.75 363 VAL B O 1
ATOM 9533 N N . GLU B 1 364 ? 3.666 -29.172 -29.594 1 98.56 364 GLU B N 1
ATOM 9534 C CA . GLU B 1 364 ? 2.637 -30.156 -29.266 1 98.56 364 GLU B CA 1
ATOM 9535 C C . GLU B 1 364 ? 1.387 -29.953 -30.125 1 98.56 364 GLU B C 1
ATOM 9537 O O . GLU B 1 364 ? 0.835 -30.906 -30.656 1 98.56 364 GLU B O 1
ATOM 9542 N N . ASN B 1 365 ? 0.943 -28.734 -30.172 1 98.19 365 ASN B N 1
ATOM 9543 C CA . ASN B 1 365 ? -0.264 -28.422 -30.938 1 98.19 365 ASN B CA 1
ATOM 9544 C C . ASN B 1 365 ? -0.088 -28.719 -32.438 1 98.19 365 ASN B C 1
ATOM 9546 O O . ASN B 1 365 ? -0.984 -29.281 -33.062 1 98.19 365 ASN B O 1
ATOM 9550 N N . VAL B 1 366 ? 1.049 -28.391 -32.969 1 98.12 366 VAL B N 1
ATOM 9551 C CA . VAL B 1 366 ? 1.322 -28.625 -34.375 1 98.12 366 VAL B CA 1
ATOM 9552 C C . VAL B 1 366 ? 1.275 -30.125 -34.688 1 98.12 366 VAL B C 1
ATOM 9554 O O . VAL B 1 366 ? 0.725 -30.547 -35.688 1 98.12 366 VAL B O 1
ATOM 9557 N N . LEU B 1 367 ? 1.813 -30.922 -33.812 1 97.94 367 LEU B N 1
ATOM 9558 C CA . LEU B 1 367 ? 1.934 -32.375 -34.031 1 97.94 367 LEU B CA 1
ATOM 9559 C C . LEU B 1 367 ? 0.602 -33.062 -33.781 1 97.94 367 LEU B C 1
ATOM 9561 O O . LEU B 1 367 ? 0.414 -34.219 -34.188 1 97.94 367 LEU B O 1
ATOM 9565 N N . ASN B 1 368 ? -0.326 -32.406 -33.156 1 97.31 368 ASN B N 1
ATOM 9566 C CA . ASN B 1 368 ? -1.591 -33.062 -32.812 1 97.31 368 ASN B CA 1
ATOM 9567 C C . ASN B 1 368 ? -2.75 -32.469 -33.594 1 97.31 368 ASN B C 1
ATOM 9569 O O . ASN B 1 368 ? -3.703 -33.156 -33.938 1 97.31 368 ASN B O 1
ATOM 9573 N N . ASP B 1 369 ? -2.705 -31.156 -33.875 1 95.75 369 ASP B N 1
ATOM 9574 C CA . ASP B 1 369 ? -3.916 -30.469 -34.312 1 95.75 369 ASP B CA 1
ATOM 9575 C C . ASP B 1 369 ? -3.787 -29.984 -35.781 1 95.75 369 ASP B C 1
ATOM 9577 O O . ASP B 1 369 ? -4.758 -29.5 -36.344 1 95.75 369 ASP B O 1
ATOM 9581 N N . TYR B 1 370 ? -2.637 -30.094 -36.312 1 96.5 370 TYR B N 1
ATOM 9582 C CA . TYR B 1 370 ? -2.391 -29.672 -37.688 1 96.5 370 TYR B CA 1
ATOM 9583 C C . TYR B 1 370 ? -2.078 -30.859 -38.594 1 96.5 370 TYR B C 1
ATOM 9585 O O . TYR B 1 370 ? -1.765 -31.953 -38.094 1 96.5 370 TYR B O 1
ATOM 9593 N N . PRO B 1 371 ? -2.156 -30.672 -39.906 1 94.44 371 PRO B N 1
ATOM 9594 C CA . PRO B 1 371 ? -1.803 -31.766 -40.812 1 94.44 371 PRO B CA 1
ATOM 9595 C C . PRO B 1 371 ? -0.33 -32.156 -40.719 1 94.44 371 PRO B C 1
ATOM 9597 O O . PRO B 1 371 ? 0.502 -31.344 -40.312 1 94.44 371 PRO B O 1
ATOM 9600 N N . ALA B 1 372 ? -0.085 -33.344 -41.156 1 93.31 372 ALA B N 1
ATOM 9601 C CA . ALA B 1 372 ? 1.296 -33.812 -41.188 1 93.31 372 ALA B CA 1
ATOM 9602 C C . ALA B 1 372 ? 2.178 -32.906 -42.031 1 93.31 372 ALA B C 1
ATOM 9604 O O . ALA B 1 372 ? 1.757 -32.406 -43.062 1 93.31 372 ALA B O 1
ATOM 9605 N N . GLN B 1 373 ? 3.291 -32.594 -41.531 1 94.38 373 GLN B N 1
ATOM 9606 C CA . GLN B 1 373 ? 4.266 -31.703 -42.156 1 94.38 373 GLN B CA 1
ATOM 9607 C C . GLN B 1 373 ? 5.691 -32.188 -41.906 1 94.38 373 GLN B C 1
ATOM 9609 O O . GLN B 1 373 ? 5.906 -33.125 -41.125 1 94.38 373 GLN B O 1
ATOM 9614 N N . LYS B 1 374 ? 6.727 -31.578 -42.531 1 94.69 374 LYS B N 1
ATOM 9615 C CA . LYS B 1 374 ? 8.07 -32.156 -42.531 1 94.69 374 LYS B CA 1
ATOM 9616 C C . LYS B 1 374 ? 9.031 -31.266 -41.719 1 94.69 374 LYS B C 1
ATOM 9618 O O . LYS B 1 374 ? 10.242 -31.531 -41.688 1 94.69 374 LYS B O 1
ATOM 9623 N N . TYR B 1 375 ? 8.523 -30.188 -41.188 1 97.12 375 TYR B N 1
ATOM 9624 C CA . TYR B 1 375 ? 9.422 -29.203 -40.625 1 97.12 375 TYR B CA 1
ATOM 9625 C C . TYR B 1 375 ? 9.766 -29.562 -39.188 1 97.12 375 TYR B C 1
ATOM 9627 O O . TYR B 1 375 ? 10.828 -29.172 -38.656 1 97.12 375 TYR B O 1
ATOM 9635 N N . ILE B 1 376 ? 8.883 -30.25 -38.406 1 97.56 376 ILE B N 1
ATOM 9636 C CA . ILE B 1 376 ? 9.086 -30.672 -37.031 1 97.56 376 ILE B CA 1
ATOM 9637 C C . ILE B 1 376 ? 8.383 -32 -36.781 1 97.56 376 ILE B C 1
ATOM 9639 O O . ILE B 1 376 ? 7.281 -32.219 -37.281 1 97.56 376 ILE B O 1
ATOM 9643 N N . THR B 1 377 ? 9.016 -32.844 -36 1 96.88 377 THR B N 1
ATOM 9644 C CA . THR B 1 377 ? 8.516 -34.219 -35.812 1 96.88 377 THR B CA 1
ATOM 9645 C C . THR B 1 377 ? 8.398 -34.531 -34.344 1 96.88 377 THR B C 1
ATOM 9647 O O . THR B 1 377 ? 8.82 -33.75 -33.5 1 96.88 377 THR B O 1
ATOM 9650 N N . SER B 1 378 ? 7.812 -35.688 -34.094 1 97 378 SER B N 1
ATOM 9651 C CA . SER B 1 378 ? 7.734 -36.156 -32.719 1 97 378 SER B CA 1
ATOM 9652 C C . SER B 1 378 ? 9.125 -36.438 -32.156 1 97 378 SER B C 1
ATOM 9654 O O . SER B 1 378 ? 9.352 -36.25 -30.938 1 97 378 SER B O 1
ATOM 9656 N N . SER B 1 379 ? 10.055 -36.844 -32.969 1 97.06 379 SER B N 1
ATOM 9657 C CA . SER B 1 379 ? 11.43 -37 -32.531 1 97.06 379 SER B CA 1
ATOM 9658 C C . SER B 1 379 ? 12.055 -35.688 -32.125 1 97.06 379 SER B C 1
ATOM 9660 O O . SER B 1 379 ? 12.789 -35.625 -31.125 1 97.06 379 SER B O 1
ATOM 9662 N N . ASP B 1 380 ? 11.75 -34.688 -32.938 1 97.75 380 ASP B N 1
ATOM 9663 C CA . ASP B 1 380 ? 12.234 -33.344 -32.562 1 97.75 380 ASP B CA 1
ATOM 9664 C C . ASP B 1 380 ? 11.664 -32.906 -31.219 1 97.75 380 ASP B C 1
ATOM 9666 O O . ASP B 1 380 ? 12.367 -32.312 -30.406 1 97.75 380 ASP B O 1
ATOM 9670 N N . TYR B 1 381 ? 10.383 -33.156 -31.031 1 98.19 381 TYR B N 1
ATOM 9671 C CA . TYR B 1 381 ? 9.75 -32.781 -29.766 1 98.19 381 TYR B CA 1
ATOM 9672 C C . TYR B 1 381 ? 10.43 -33.469 -28.594 1 98.19 381 TYR B C 1
ATOM 9674 O O . TYR B 1 381 ? 10.727 -32.844 -27.578 1 98.19 381 TYR B O 1
ATOM 9682 N N . PHE B 1 382 ? 10.703 -34.812 -28.703 1 98.25 382 PHE B N 1
ATOM 9683 C CA . PHE B 1 382 ? 11.375 -35.562 -27.656 1 98.25 382 PHE B CA 1
ATOM 9684 C C . PHE B 1 382 ? 12.75 -34.969 -27.359 1 98.25 382 PHE B C 1
ATOM 9686 O O . PHE B 1 382 ? 13.109 -34.781 -26.188 1 98.25 382 PHE B O 1
ATOM 9693 N N . ASP B 1 383 ? 13.445 -34.656 -28.391 1 98.12 383 ASP B N 1
ATOM 9694 C CA . ASP B 1 383 ? 14.773 -34.062 -28.219 1 98.12 383 ASP B CA 1
ATOM 9695 C C . ASP B 1 383 ? 14.695 -32.75 -27.453 1 98.12 383 ASP B C 1
ATOM 9697 O O . ASP B 1 383 ? 15.539 -32.469 -26.609 1 98.12 383 ASP B O 1
ATOM 9701 N N . MET B 1 384 ? 13.719 -31.969 -27.781 1 98.44 384 MET B N 1
ATOM 9702 C CA . MET B 1 384 ? 13.547 -30.672 -27.125 1 98.44 384 MET B CA 1
ATOM 9703 C C . MET B 1 384 ? 13.195 -30.844 -25.656 1 98.44 384 MET B C 1
ATOM 9705 O O . MET B 1 384 ? 13.75 -30.156 -24.797 1 98.44 384 MET B O 1
ATOM 9709 N N . VAL B 1 385 ? 12.258 -31.766 -25.312 1 98.62 385 VAL B N 1
ATOM 9710 C CA . VAL B 1 385 ? 11.852 -32 -23.938 1 98.62 385 VAL B CA 1
ATOM 9711 C C . VAL B 1 385 ? 13.039 -32.531 -23.141 1 98.62 385 VAL B C 1
ATOM 9713 O O . VAL B 1 385 ? 13.266 -32.125 -22 1 98.62 385 VAL B O 1
ATOM 9716 N N . GLN B 1 386 ? 13.789 -33.469 -23.75 1 98.38 386 GLN B N 1
ATOM 9717 C CA . GLN B 1 386 ? 14.953 -34.031 -23.078 1 98.38 386 GLN B CA 1
ATOM 9718 C C . GLN B 1 386 ? 16.016 -32.969 -22.812 1 98.38 386 GLN B C 1
ATOM 9720 O O . GLN B 1 386 ? 16.609 -32.938 -21.734 1 98.38 386 GLN B O 1
ATOM 9725 N N . ARG B 1 387 ? 16.25 -32.156 -23.797 1 98.38 387 ARG B N 1
ATOM 9726 C CA . ARG B 1 387 ? 17.188 -31.047 -23.625 1 98.38 387 ARG B CA 1
ATOM 9727 C C . ARG B 1 387 ? 16.719 -30.094 -22.531 1 98.38 387 ARG B C 1
ATOM 9729 O O . ARG B 1 387 ? 17.531 -29.641 -21.703 1 98.38 387 ARG B O 1
ATOM 9736 N N . TYR B 1 388 ? 15.477 -29.75 -22.578 1 98.56 388 TYR B N 1
ATOM 9737 C CA . TYR B 1 388 ? 14.891 -28.891 -21.547 1 98.56 388 TYR B CA 1
ATOM 9738 C C . TYR B 1 388 ? 15.07 -29.5 -20.156 1 98.56 388 TYR B C 1
ATOM 9740 O O . TYR B 1 388 ? 15.414 -28.797 -19.203 1 98.56 388 TYR B O 1
ATOM 9748 N N . ALA B 1 389 ? 14.844 -30.797 -20 1 98.69 389 ALA B N 1
ATOM 9749 C CA . ALA B 1 389 ? 15.07 -31.5 -18.734 1 98.69 389 ALA B CA 1
ATOM 9750 C C . ALA B 1 389 ? 16.531 -31.406 -18.328 1 98.69 389 ALA B C 1
ATOM 9752 O O . ALA B 1 389 ? 16.844 -31.078 -17.172 1 98.69 389 ALA B O 1
ATOM 9753 N N . LYS B 1 390 ? 17.438 -31.641 -19.25 1 97.88 390 LYS B N 1
ATOM 9754 C CA . LYS B 1 390 ? 18.875 -31.656 -18.953 1 97.88 390 LYS B CA 1
ATOM 9755 C C . LYS B 1 390 ? 19.375 -30.25 -18.609 1 97.88 390 LYS B C 1
ATOM 9757 O O . LYS B 1 390 ? 20.359 -30.109 -17.859 1 97.88 390 LYS B O 1
ATOM 9762 N N . THR B 1 391 ? 18.734 -29.281 -19.156 1 97.94 391 THR B N 1
ATOM 9763 C CA . THR B 1 391 ? 19.062 -27.906 -18.828 1 97.94 391 THR B CA 1
ATOM 9764 C C . THR B 1 391 ? 18.766 -27.609 -17.359 1 97.94 391 THR B C 1
ATOM 9766 O O . THR B 1 391 ? 19.422 -26.781 -16.734 1 97.94 391 THR B O 1
ATOM 9769 N N . GLN B 1 392 ? 17.875 -28.297 -16.75 1 98.25 392 GLN B N 1
ATOM 9770 C CA . GLN B 1 392 ? 17.375 -28.016 -15.398 1 98.25 392 GLN B CA 1
ATOM 9771 C C . GLN B 1 392 ? 18.156 -28.812 -14.352 1 98.25 392 GLN B C 1
ATOM 9773 O O . GLN B 1 392 ? 17.578 -29.547 -13.562 1 98.25 392 GLN B O 1
ATOM 9778 N N . TYR B 1 393 ? 19.469 -28.656 -14.398 1 97.5 393 TYR B N 1
ATOM 9779 C CA . TYR B 1 393 ? 20.391 -29.219 -13.43 1 97.5 393 TYR B CA 1
ATOM 9780 C C . TYR B 1 393 ? 21.391 -28.172 -12.945 1 97.5 393 TYR B C 1
ATOM 9782 O O . TYR B 1 393 ? 21.688 -27.219 -13.672 1 97.5 393 TYR B O 1
ATOM 9790 N N . LYS B 1 394 ? 21.781 -28.266 -11.844 1 95.69 394 LYS B N 1
ATOM 9791 C CA . LYS B 1 394 ? 22.922 -27.562 -11.273 1 95.69 394 LYS B CA 1
ATOM 9792 C C . LYS B 1 394 ? 23.719 -28.484 -10.359 1 95.69 394 LYS B C 1
ATOM 9794 O O . LYS B 1 394 ? 23.172 -29.094 -9.445 1 95.69 394 LYS B O 1
ATOM 9799 N N . ASN B 1 395 ? 25.031 -28.656 -10.633 1 94.44 395 ASN B N 1
ATOM 9800 C CA . ASN B 1 395 ? 25.922 -29.516 -9.859 1 94.44 395 ASN B CA 1
ATOM 9801 C C . ASN B 1 395 ? 25.391 -30.938 -9.758 1 94.44 395 ASN B C 1
ATOM 9803 O O . ASN B 1 395 ? 25.359 -31.516 -8.672 1 94.44 395 ASN B O 1
ATOM 9807 N N . GLY B 1 396 ? 24.75 -31.391 -10.797 1 94.69 396 GLY B N 1
ATOM 9808 C CA . GLY B 1 396 ? 24.328 -32.781 -10.891 1 94.69 396 GLY B CA 1
ATOM 9809 C C . GLY B 1 396 ? 22.969 -33.031 -10.266 1 94.69 396 GLY B C 1
ATOM 9810 O O . GLY B 1 396 ? 22.516 -34.188 -10.234 1 94.69 396 GLY B O 1
ATOM 9811 N N . LYS B 1 397 ? 22.297 -32 -9.805 1 94.94 397 LYS B N 1
ATOM 9812 C CA . LYS B 1 397 ? 20.984 -32.156 -9.211 1 94.94 397 LYS B CA 1
ATOM 9813 C C . LYS B 1 397 ? 19.938 -31.328 -9.969 1 94.94 397 LYS B C 1
ATOM 9815 O O . LYS B 1 397 ? 20.266 -30.281 -10.523 1 94.94 397 LYS B O 1
ATOM 9820 N N . PRO B 1 398 ? 18.688 -31.797 -10 1 96.56 398 PRO B N 1
ATOM 9821 C CA . PRO B 1 398 ? 17.656 -30.984 -10.633 1 96.56 398 PRO B CA 1
ATOM 9822 C C . PRO B 1 398 ? 17.547 -29.578 -10.039 1 96.56 398 PRO B C 1
ATOM 9824 O O . PRO B 1 398 ? 17.656 -29.406 -8.82 1 96.56 398 PRO B O 1
ATOM 9827 N N . TYR B 1 399 ? 17.469 -28.609 -10.859 1 96.38 399 TYR B N 1
ATOM 9828 C CA . TYR B 1 399 ? 17.5 -27.188 -10.484 1 96.38 399 TYR B CA 1
ATOM 9829 C C . TYR B 1 399 ? 16.922 -26.328 -11.594 1 96.38 399 TYR B C 1
ATOM 9831 O O . TYR B 1 399 ? 17.094 -26.625 -12.781 1 96.38 399 TYR B O 1
ATOM 9839 N N . VAL B 1 400 ? 16.203 -25.312 -11.227 1 97.56 400 VAL B N 1
ATOM 9840 C CA . VAL B 1 400 ? 15.727 -24.359 -12.219 1 97.56 400 VAL B CA 1
ATOM 9841 C C . VAL B 1 400 ? 15.93 -22.938 -11.695 1 97.56 400 VAL B C 1
ATOM 9843 O O . VAL B 1 400 ? 15.703 -22.656 -10.516 1 97.56 400 VAL B O 1
ATOM 9846 N N . ALA B 1 401 ? 16.5 -22.109 -12.461 1 96.12 401 ALA B N 1
ATOM 9847 C CA . ALA B 1 401 ? 16.688 -20.672 -12.211 1 96.12 401 ALA B CA 1
ATOM 9848 C C . ALA B 1 401 ? 16.141 -19.844 -13.367 1 96.12 401 ALA B C 1
ATOM 9850 O O . ALA B 1 401 ? 15.312 -20.312 -14.148 1 96.12 401 ALA B O 1
ATOM 9851 N N . GLU B 1 402 ? 16.484 -18.672 -13.531 1 94.75 402 GLU B N 1
ATOM 9852 C CA . GLU B 1 402 ? 15.797 -17.75 -14.422 1 94.75 402 GLU B CA 1
ATOM 9853 C C . GLU B 1 402 ? 16.219 -17.953 -15.875 1 94.75 402 GLU B C 1
ATOM 9855 O O . GLU B 1 402 ? 15.367 -17.969 -16.766 1 94.75 402 GLU B O 1
ATOM 9860 N N . ALA B 1 403 ? 17.531 -18.078 -16.094 1 96.81 403 ALA B N 1
ATOM 9861 C CA . ALA B 1 403 ? 17.969 -18.344 -17.469 1 96.81 403 ALA B CA 1
ATOM 9862 C C . ALA B 1 403 ? 19.25 -19.172 -17.469 1 96.81 403 ALA B C 1
ATOM 9864 O O . ALA B 1 403 ? 20.031 -19.141 -16.5 1 96.81 403 ALA B O 1
ATOM 9865 N N . HIS B 1 404 ? 19.438 -19.938 -18.531 1 97.62 404 HIS B N 1
ATOM 9866 C CA . HIS B 1 404 ? 20.625 -20.75 -18.781 1 97.62 404 HIS B CA 1
ATOM 9867 C C . HIS B 1 404 ? 21.391 -20.266 -19.984 1 97.62 404 HIS B C 1
ATOM 9869 O O . HIS B 1 404 ? 20.812 -19.719 -20.938 1 97.62 404 HIS B O 1
ATOM 9875 N N . HIS B 1 405 ? 22.734 -20.375 -19.906 1 97.44 405 HIS B N 1
ATOM 9876 C CA . HIS B 1 405 ? 23.516 -20.109 -21.109 1 97.44 405 HIS B CA 1
ATOM 9877 C C . HIS B 1 405 ? 23.141 -21.078 -22.219 1 97.44 405 HIS B C 1
ATOM 9879 O O . HIS B 1 405 ? 22.922 -22.266 -21.984 1 97.44 405 HIS B O 1
ATOM 9885 N N . PRO B 1 406 ? 23.016 -20.672 -23.484 1 97.56 406 PRO B N 1
ATOM 9886 C CA . PRO B 1 406 ? 22.547 -21.562 -24.547 1 97.56 406 PRO B CA 1
ATOM 9887 C C . PRO B 1 406 ? 23.578 -22.594 -24.969 1 97.56 406 PRO B C 1
ATOM 9889 O O . PRO B 1 406 ? 23.234 -23.641 -25.516 1 97.56 406 PRO B O 1
ATOM 9892 N N . ASP B 1 407 ? 24.859 -22.328 -24.641 1 97.38 407 ASP B N 1
ATOM 9893 C CA . ASP B 1 407 ? 25.891 -23.203 -25.203 1 97.38 407 ASP B CA 1
ATOM 9894 C C . ASP B 1 407 ? 26.75 -23.812 -24.094 1 97.38 407 ASP B C 1
ATOM 9896 O O . ASP B 1 407 ? 27.547 -24.719 -24.344 1 97.38 407 ASP B O 1
ATOM 9900 N N . THR B 1 408 ? 26.625 -23.266 -22.938 1 96.38 408 THR B N 1
ATOM 9901 C CA . THR B 1 408 ? 27.406 -23.781 -21.828 1 96.38 408 THR B CA 1
ATOM 9902 C C . THR B 1 408 ? 26.5 -24.219 -20.672 1 96.38 408 THR B C 1
ATOM 9904 O O . THR B 1 408 ? 25.422 -23.656 -20.484 1 96.38 408 THR B O 1
ATOM 9907 N N . ASP B 1 409 ? 26.984 -25.188 -19.953 1 96.12 409 ASP B N 1
ATOM 9908 C CA . ASP B 1 409 ? 26.203 -25.703 -18.812 1 96.12 409 ASP B CA 1
ATOM 9909 C C . ASP B 1 409 ? 26.328 -24.781 -17.609 1 96.12 409 ASP B C 1
ATOM 9911 O O . ASP B 1 409 ? 27 -25.109 -16.625 1 96.12 409 ASP B O 1
ATOM 9915 N N . GLN B 1 410 ? 25.594 -23.672 -17.734 1 95.5 410 GLN B N 1
ATOM 9916 C CA . GLN B 1 410 ? 25.656 -22.656 -16.688 1 95.5 410 GLN B CA 1
ATOM 9917 C C . GLN B 1 410 ? 24.375 -21.844 -16.625 1 95.5 410 GLN B C 1
ATOM 9919 O O . GLN B 1 410 ? 23.906 -21.328 -17.641 1 95.5 410 GLN B O 1
ATOM 9924 N N . TRP B 1 411 ? 23.844 -21.812 -15.398 1 95.81 411 TRP B N 1
ATOM 9925 C CA . TRP B 1 411 ? 22.797 -20.828 -15.164 1 95.81 411 TRP B CA 1
ATOM 9926 C C . TRP B 1 411 ? 23.375 -19.422 -15.086 1 95.81 411 TRP B C 1
ATOM 9928 O O . TRP B 1 411 ? 24.312 -19.172 -14.32 1 95.81 411 TRP B O 1
ATOM 9938 N N . ILE B 1 412 ? 22.891 -18.438 -15.805 1 94 412 ILE B N 1
ATOM 9939 C CA . ILE B 1 412 ? 23.531 -17.125 -15.883 1 94 412 ILE B CA 1
ATOM 9940 C C . ILE B 1 412 ? 22.688 -16.109 -15.125 1 94 412 ILE B C 1
ATOM 9942 O O . ILE B 1 412 ? 23.172 -15.031 -14.766 1 94 412 ILE B O 1
ATOM 9946 N N . TYR B 1 413 ? 21.453 -16.281 -14.93 1 92.81 413 TYR B N 1
ATOM 9947 C CA . TYR B 1 413 ? 20.625 -15.508 -14.008 1 92.81 413 TYR B CA 1
ATOM 9948 C C . TYR B 1 413 ? 20.188 -16.359 -12.82 1 92.81 413 TYR B C 1
ATOM 9950 O O . TYR B 1 413 ? 19.109 -16.938 -12.844 1 92.81 413 TYR B O 1
ATOM 9958 N N . ASP B 1 414 ? 21 -16.391 -11.773 1 91.19 414 ASP B N 1
ATOM 9959 C CA . ASP B 1 414 ? 20.859 -17.281 -10.625 1 91.19 414 ASP B CA 1
ATOM 9960 C C . ASP B 1 414 ? 21.25 -16.578 -9.328 1 91.19 414 ASP B C 1
ATOM 9962 O O . ASP B 1 414 ? 22.109 -17.047 -8.586 1 91.19 414 ASP B O 1
ATOM 9966 N N . GLY B 1 415 ? 20.469 -15.453 -9.094 1 82.44 415 GLY B N 1
ATOM 9967 C CA . GLY B 1 415 ? 20.766 -14.703 -7.887 1 82.44 415 GLY B CA 1
ATOM 9968 C C . GLY B 1 415 ? 20.516 -15.492 -6.617 1 82.44 415 GLY B C 1
ATOM 9969 O O . GLY B 1 415 ? 19.562 -16.266 -6.535 1 82.44 415 GLY B O 1
ATOM 9970 N N . GLN B 1 416 ? 21.359 -15.273 -5.602 1 78.62 416 GLN B N 1
ATOM 9971 C CA . GLN B 1 416 ? 21.234 -15.977 -4.328 1 78.62 416 GLN B CA 1
ATOM 9972 C C . GLN B 1 416 ? 20.031 -15.469 -3.537 1 78.62 416 GLN B C 1
ATOM 9974 O O . GLN B 1 416 ? 19.828 -14.258 -3.412 1 78.62 416 GLN B O 1
ATOM 9979 N N . ASN B 1 417 ? 19.219 -16.453 -2.967 1 78.56 417 ASN B N 1
ATOM 9980 C CA . ASN B 1 417 ? 17.984 -16.172 -2.227 1 78.56 417 ASN B CA 1
ATOM 9981 C C . ASN B 1 417 ? 16.969 -15.43 -3.09 1 78.56 417 ASN B C 1
ATOM 9983 O O . ASN B 1 417 ? 16.25 -14.555 -2.602 1 78.56 417 ASN B O 1
ATOM 9987 N N . HIS B 1 418 ? 17.109 -15.742 -4.352 1 85.88 418 HIS B N 1
ATOM 9988 C CA . HIS B 1 418 ? 16.188 -15.07 -5.273 1 85.88 418 HIS B CA 1
ATOM 9989 C C . HIS B 1 418 ? 15.719 -16.016 -6.371 1 85.88 418 HIS B C 1
ATOM 9991 O O . HIS B 1 418 ? 14.523 -16.266 -6.508 1 85.88 418 HIS B O 1
ATOM 9997 N N . SER B 1 419 ? 16.672 -16.609 -7.055 1 90.62 419 SER B N 1
ATOM 9998 C CA . SER B 1 419 ? 16.344 -17.297 -8.297 1 90.62 419 SER B CA 1
ATOM 9999 C C . SER B 1 419 ? 16.156 -18.797 -8.062 1 90.62 419 SER B C 1
ATOM 10001 O O . SER B 1 419 ? 15.75 -19.531 -8.969 1 90.62 419 SER B O 1
ATOM 10003 N N . GLU B 1 420 ? 16.422 -19.312 -6.859 1 90 420 GLU B N 1
ATOM 10004 C CA . GLU B 1 420 ? 16.281 -20.75 -6.609 1 90 420 GLU B CA 1
ATOM 10005 C C . GLU B 1 420 ? 14.844 -21.203 -6.809 1 90 420 GLU B C 1
ATOM 10007 O O . GLU B 1 420 ? 13.906 -20.5 -6.41 1 90 420 GLU B O 1
ATOM 10012 N N . ASP B 1 421 ? 14.703 -22.469 -7.434 1 94.12 421 ASP B N 1
ATOM 10013 C CA . ASP B 1 421 ? 13.391 -23.094 -7.602 1 94.12 421 ASP B CA 1
ATOM 10014 C C . ASP B 1 421 ? 12.398 -22.125 -8.242 1 94.12 421 ASP B C 1
ATOM 10016 O O . ASP B 1 421 ? 11.273 -21.984 -7.77 1 94.12 421 ASP B O 1
ATOM 10020 N N . TYR B 1 422 ? 12.914 -21.438 -9.258 1 95.69 422 TYR B N 1
ATOM 10021 C CA . TYR B 1 422 ? 12.164 -20.406 -9.961 1 95.69 422 TYR B CA 1
ATOM 10022 C C . TYR B 1 422 ? 10.906 -20.969 -10.602 1 95.69 422 TYR B C 1
ATOM 10024 O O . TYR B 1 422 ? 10.984 -21.812 -11.508 1 95.69 422 TYR B O 1
ATOM 10032 N N . ASN B 1 423 ? 9.68 -20.594 -10.078 1 97.06 423 ASN B N 1
ATOM 10033 C CA . ASN B 1 423 ? 8.391 -21.078 -10.547 1 97.06 423 ASN B CA 1
ATOM 10034 C C . ASN B 1 423 ? 7.789 -20.172 -11.609 1 97.06 423 ASN B C 1
ATOM 10036 O O . ASN B 1 423 ? 6.77 -19.516 -11.367 1 97.06 423 ASN B O 1
ATOM 10040 N N . HIS B 1 424 ? 8.344 -20.156 -12.766 1 97.12 424 HIS B N 1
ATOM 10041 C CA . HIS B 1 424 ? 8.023 -19.188 -13.797 1 97.12 424 HIS B CA 1
ATOM 10042 C C . HIS B 1 424 ? 7.719 -19.859 -15.125 1 97.12 424 HIS B C 1
ATOM 10044 O O . HIS B 1 424 ? 7.629 -19.203 -16.156 1 97.12 424 HIS B O 1
ATOM 10050 N N . SER B 1 425 ? 7.57 -21.266 -15.141 1 98.44 425 SER B N 1
ATOM 10051 C CA . SER B 1 425 ? 7.387 -22 -16.391 1 98.44 425 SER B CA 1
ATOM 10052 C C . SER B 1 425 ? 6.754 -23.375 -16.125 1 98.44 425 SER B C 1
ATOM 10054 O O . SER B 1 425 ? 6.727 -23.844 -14.977 1 98.44 425 SER B O 1
ATOM 10056 N N . THR B 1 426 ? 6.219 -23.938 -17.203 1 98.56 426 THR B N 1
ATOM 10057 C CA . THR B 1 426 ? 5.707 -25.297 -17.109 1 98.56 426 THR B CA 1
ATOM 10058 C C . THR B 1 426 ? 6.789 -26.312 -17.484 1 98.56 426 THR B C 1
ATOM 10060 O O . THR B 1 426 ? 7.734 -25.984 -18.188 1 98.56 426 THR B O 1
ATOM 10063 N N . PHE B 1 427 ? 6.719 -27.453 -17 1 98.81 427 PHE B N 1
ATOM 10064 C CA . PHE B 1 427 ? 7.453 -28.672 -17.375 1 98.81 427 PHE B CA 1
ATOM 10065 C C . PHE B 1 427 ? 6.566 -29.906 -17.25 1 98.81 427 PHE B C 1
ATOM 10067 O O . PHE B 1 427 ? 6.582 -30.766 -18.125 1 98.81 427 PHE B O 1
ATOM 10074 N N . ILE B 1 428 ? 5.793 -29.906 -16.156 1 98.81 428 ILE B N 1
ATOM 10075 C CA . ILE B 1 428 ? 4.891 -31.016 -15.875 1 98.81 428 ILE B CA 1
ATOM 10076 C C . ILE B 1 428 ? 3.877 -31.156 -17 1 98.81 428 ILE B C 1
ATOM 10078 O O . ILE B 1 428 ? 3.646 -32.25 -17.5 1 98.81 428 ILE B O 1
ATOM 10082 N N . ASP B 1 429 ? 3.348 -30.094 -17.391 1 98.81 429 ASP B N 1
ATOM 10083 C CA . ASP B 1 429 ? 2.359 -30.109 -18.453 1 98.81 429 ASP B CA 1
ATOM 10084 C C . ASP B 1 429 ? 2.975 -30.594 -19.766 1 98.81 429 ASP B C 1
ATOM 10086 O O . ASP B 1 429 ? 2.336 -31.344 -20.516 1 98.81 429 ASP B O 1
ATOM 10090 N N . ASN B 1 430 ? 4.184 -30.203 -20.047 1 98.88 430 ASN B N 1
ATOM 10091 C CA . ASN B 1 430 ? 4.863 -30.609 -21.266 1 98.88 430 ASN B CA 1
ATOM 10092 C C . ASN B 1 430 ? 5.148 -32.094 -21.281 1 98.88 430 ASN B C 1
ATOM 10094 O O . ASN B 1 430 ? 5.156 -32.719 -22.344 1 98.88 430 ASN B O 1
ATOM 10098 N N . VAL B 1 431 ? 5.301 -32.625 -20.109 1 98.94 431 VAL B N 1
ATOM 10099 C CA . VAL B 1 431 ? 5.527 -34.062 -20 1 98.94 431 VAL B CA 1
ATOM 10100 C C . VAL B 1 431 ? 4.199 -34.812 -20.109 1 98.94 431 VAL B C 1
ATOM 10102 O O . VAL B 1 431 ? 4.047 -35.719 -20.922 1 98.94 431 VAL B O 1
ATOM 10105 N N . LEU B 1 432 ? 3.219 -34.438 -19.344 1 98.88 432 LEU B N 1
ATOM 10106 C CA . LEU B 1 432 ? 1.958 -35.156 -19.25 1 98.88 432 LEU B CA 1
ATOM 10107 C C . LEU B 1 432 ? 1.137 -34.969 -20.531 1 98.88 432 LEU B C 1
ATOM 10109 O O . LEU B 1 432 ? 0.799 -35.938 -21.203 1 98.88 432 LEU B O 1
ATOM 10113 N N . ALA B 1 433 ? 0.858 -33.781 -20.891 1 98.56 433 ALA B N 1
ATOM 10114 C CA . ALA B 1 433 ? 0.011 -33.5 -22.047 1 98.56 433 ALA B CA 1
ATOM 10115 C C . ALA B 1 433 ? 0.793 -33.656 -23.344 1 98.56 433 ALA B C 1
ATOM 10117 O O . ALA B 1 433 ? 0.233 -34.031 -24.375 1 98.56 433 ALA B O 1
ATOM 10118 N N . GLY B 1 434 ? 2.061 -33.281 -23.297 1 98.5 434 GLY B N 1
ATOM 10119 C CA . GLY B 1 434 ? 2.883 -33.312 -24.5 1 98.5 434 GLY B CA 1
ATOM 10120 C C . GLY B 1 434 ? 3.51 -34.688 -24.75 1 98.5 434 GLY B C 1
ATOM 10121 O O . GLY B 1 434 ? 2.977 -35.469 -25.531 1 98.5 434 GLY B O 1
ATOM 10122 N N . LEU B 1 435 ? 4.484 -35.031 -24.016 1 98.75 435 LEU B N 1
ATOM 10123 C CA . LEU B 1 435 ? 5.309 -36.188 -24.266 1 98.75 435 LEU B CA 1
ATOM 10124 C C . LEU B 1 435 ? 4.5 -37.469 -24.078 1 98.75 435 LEU B C 1
ATOM 10126 O O . LEU B 1 435 ? 4.484 -38.344 -24.953 1 98.75 435 LEU B O 1
ATOM 10130 N N . LEU B 1 436 ? 3.766 -37.594 -22.953 1 98.69 436 LEU B N 1
ATOM 10131 C CA . LEU B 1 436 ? 3.023 -38.812 -22.641 1 98.69 436 LEU B CA 1
ATOM 10132 C C . LEU B 1 436 ? 1.626 -38.75 -23.25 1 98.69 436 LEU B C 1
ATOM 10134 O O . LEU B 1 436 ? 0.92 -39.781 -23.281 1 98.69 436 LEU B O 1
ATOM 10138 N N . GLY B 1 437 ? 1.172 -37.625 -23.688 1 98.5 437 GLY B N 1
ATOM 10139 C CA . GLY B 1 437 ? 0.122 -37.5 -24.688 1 98.5 437 GLY B CA 1
ATOM 10140 C C . GLY B 1 437 ? -1.269 -37.438 -24.094 1 98.5 437 GLY B C 1
ATOM 10141 O O . GLY B 1 437 ? -2.248 -37.812 -24.734 1 98.5 437 GLY B O 1
ATOM 10142 N N . LEU B 1 438 ? -1.437 -37.062 -22.797 1 98.69 438 LEU B N 1
ATOM 10143 C CA . LEU B 1 438 ? -2.768 -36.875 -22.234 1 98.69 438 LEU B CA 1
ATOM 10144 C C . LEU B 1 438 ? -3.432 -35.625 -22.75 1 98.69 438 LEU B C 1
ATOM 10146 O O . LEU B 1 438 ? -3.178 -34.531 -22.234 1 98.69 438 LEU B O 1
ATOM 10150 N N . ARG B 1 439 ? -4.309 -35.75 -23.688 1 98.44 439 ARG B N 1
ATOM 10151 C CA . ARG B 1 439 ? -5.004 -34.625 -24.297 1 98.44 439 ARG B CA 1
ATOM 10152 C C . ARG B 1 439 ? -6.43 -34.5 -23.766 1 98.44 439 ARG B C 1
ATOM 10154 O O . ARG B 1 439 ? -7.348 -35.125 -24.312 1 98.44 439 ARG B O 1
ATOM 10161 N N . ALA B 1 440 ? -6.613 -33.625 -22.828 1 98.44 440 ALA B N 1
ATOM 10162 C CA . ALA B 1 440 ? -7.891 -33.469 -22.141 1 98.44 440 ALA B CA 1
ATOM 10163 C C . ALA B 1 440 ? -8.953 -32.906 -23.094 1 98.44 440 ALA B C 1
ATOM 10165 O O . ALA B 1 440 ? -8.641 -32.156 -24 1 98.44 440 ALA B O 1
ATOM 10166 N N . GLN B 1 441 ? -10.234 -33.344 -22.859 1 98 441 GLN B N 1
ATOM 10167 C CA . GLN B 1 441 ? -11.352 -32.969 -23.719 1 98 441 GLN B CA 1
ATOM 10168 C C . GLN B 1 441 ? -12.484 -32.344 -22.906 1 98 441 GLN B C 1
ATOM 10170 O O . GLN B 1 441 ? -12.594 -32.562 -21.703 1 98 441 GLN B O 1
ATOM 10175 N N . ALA B 1 442 ? -13.328 -31.578 -23.609 1 96.94 442 ALA B N 1
ATOM 10176 C CA . ALA B 1 442 ? -14.469 -30.938 -22.953 1 96.94 442 ALA B CA 1
ATOM 10177 C C . ALA B 1 442 ? -15.602 -31.938 -22.75 1 96.94 442 ALA B C 1
ATOM 10179 O O . ALA B 1 442 ? -16.438 -31.75 -21.859 1 96.94 442 ALA B O 1
ATOM 10180 N N . ASP B 1 443 ? -15.609 -32.969 -23.578 1 96.69 443 ASP B N 1
ATOM 10181 C CA . ASP B 1 443 ? -16.641 -33.969 -23.422 1 96.69 443 ASP B CA 1
ATOM 10182 C C . ASP B 1 443 ? -16.188 -35.094 -22.484 1 96.69 443 ASP B C 1
ATOM 10184 O O . ASP B 1 443 ? -15.234 -34.938 -21.734 1 96.69 443 ASP B O 1
ATOM 10188 N N . ASP B 1 444 ? -16.859 -36.25 -22.469 1 97.31 444 ASP B N 1
ATOM 10189 C CA . ASP B 1 444 ? -16.641 -37.312 -21.5 1 97.31 444 ASP B CA 1
ATOM 10190 C C . ASP B 1 444 ? -15.562 -38.281 -22 1 97.31 444 ASP B C 1
ATOM 10192 O O . ASP B 1 444 ? -15.656 -39.5 -21.75 1 97.31 444 ASP B O 1
ATOM 10196 N N . THR B 1 445 ? -14.609 -37.781 -22.781 1 98.31 445 THR B N 1
ATOM 10197 C CA . THR B 1 445 ? -13.547 -38.656 -23.297 1 98.31 445 THR B CA 1
ATOM 10198 C C . THR B 1 445 ? -12.172 -38.062 -22.938 1 98.31 445 THR B C 1
ATOM 10200 O O . THR B 1 445 ? -12.078 -36.938 -22.438 1 98.31 445 THR B O 1
ATOM 10203 N N . ILE B 1 446 ? -11.219 -38.875 -23.109 1 98.44 446 ILE B N 1
ATOM 10204 C CA . ILE B 1 446 ? -9.82 -38.438 -23.141 1 98.44 446 ILE B CA 1
ATOM 10205 C C . ILE B 1 446 ? -9.141 -39 -24.391 1 98.44 446 ILE B C 1
ATOM 10207 O O . ILE B 1 446 ? -9.484 -40.094 -24.844 1 98.44 446 ILE B O 1
ATOM 10211 N N . ILE B 1 447 ? -8.328 -38.219 -24.969 1 98.62 447 ILE B N 1
ATOM 10212 C CA . ILE B 1 447 ? -7.477 -38.688 -26.047 1 98.62 447 ILE B CA 1
ATOM 10213 C C . ILE B 1 447 ? -6.051 -38.906 -25.547 1 98.62 447 ILE B C 1
ATOM 10215 O O . ILE B 1 447 ? -5.5 -38 -24.875 1 98.62 447 ILE B O 1
ATOM 10219 N N . VAL B 1 448 ? -5.449 -40.062 -25.734 1 98.62 448 VAL B N 1
ATOM 10220 C CA . VAL B 1 448 ? -4.051 -40.344 -25.438 1 98.62 448 VAL B CA 1
ATOM 10221 C C . VAL B 1 448 ? -3.258 -40.469 -26.734 1 98.62 448 VAL B C 1
ATOM 10223 O O . VAL B 1 448 ? -3.521 -41.344 -27.547 1 98.62 448 VAL B O 1
ATOM 10226 N N . ASN B 1 449 ? -2.352 -39.531 -26.969 1 98.38 449 ASN B N 1
ATOM 10227 C CA . ASN B 1 449 ? -1.49 -39.562 -28.141 1 98.38 449 ASN B CA 1
ATOM 10228 C C . ASN B 1 449 ? -0.04 -39.25 -27.781 1 98.38 449 ASN B C 1
ATOM 10230 O O . ASN B 1 449 ? 0.421 -38.125 -27.969 1 98.38 449 ASN B O 1
ATOM 10234 N N . PRO B 1 450 ? 0.751 -40.281 -27.344 1 98.25 450 PRO B N 1
ATOM 10235 C CA . PRO B 1 450 ? 2.131 -40.031 -26.906 1 98.25 450 PRO B CA 1
ATOM 10236 C C . PRO B 1 450 ? 3.035 -39.562 -28.047 1 98.25 450 PRO B C 1
ATOM 10238 O O . PRO B 1 450 ? 2.904 -40.031 -29.172 1 98.25 450 PRO B O 1
ATOM 10241 N N . LEU B 1 451 ? 3.9 -38.656 -27.75 1 98.25 451 LEU B N 1
ATOM 10242 C CA . LEU B 1 451 ? 4.93 -38.188 -28.672 1 98.25 451 LEU B CA 1
ATOM 10243 C C . LEU B 1 451 ? 6.293 -38.781 -28.297 1 98.25 451 LEU B C 1
ATOM 10245 O O . LEU B 1 451 ? 7.324 -38.156 -28.547 1 98.25 451 LEU B O 1
ATOM 10249 N N . THR B 1 452 ? 6.344 -39.906 -27.672 1 97.56 452 THR B N 1
ATOM 10250 C CA . THR B 1 452 ? 7.555 -40.594 -27.234 1 97.56 452 THR B CA 1
ATOM 10251 C C . THR B 1 452 ? 8.312 -41.188 -28.422 1 97.56 452 THR B C 1
ATOM 10253 O O . THR B 1 452 ? 7.715 -41.469 -29.453 1 97.56 452 THR B O 1
ATOM 10256 N N . PRO B 1 453 ? 9.633 -41.344 -28.234 1 95.69 453 PRO B N 1
ATOM 10257 C CA . PRO B 1 453 ? 10.367 -42 -29.312 1 95.69 453 PRO B CA 1
ATOM 10258 C C . PRO B 1 453 ? 10.039 -43.5 -29.438 1 95.69 453 PRO B C 1
ATOM 10260 O O . PRO B 1 453 ? 9.695 -44.125 -28.438 1 95.69 453 PRO B O 1
ATOM 10263 N N . GLY B 1 454 ? 10.266 -44.031 -30.641 1 91.06 454 GLY B N 1
ATOM 10264 C CA . GLY B 1 454 ? 9.992 -45.438 -30.891 1 91.06 454 GLY B CA 1
ATOM 10265 C C . GLY B 1 454 ? 10.875 -46.344 -30.078 1 91.06 454 GLY B C 1
ATOM 10266 O O . GLY B 1 454 ? 10.531 -47.531 -29.875 1 91.06 454 GLY B O 1
ATOM 10267 N N . THR B 1 455 ? 11.898 -45.844 -29.578 1 93.12 455 THR B N 1
ATOM 10268 C CA . THR B 1 455 ? 12.867 -46.656 -28.844 1 93.12 455 THR B CA 1
ATOM 10269 C C . THR B 1 455 ? 12.367 -46.906 -27.422 1 93.12 455 THR B C 1
ATOM 10271 O O . THR B 1 455 ? 12.898 -47.781 -26.734 1 93.12 455 THR B O 1
ATOM 10274 N N . TRP B 1 456 ? 11.383 -46.156 -26.953 1 96.81 456 TRP B N 1
ATOM 10275 C CA . TRP B 1 456 ? 10.836 -46.438 -25.625 1 96.81 456 TRP B CA 1
ATOM 10276 C C . TRP B 1 456 ? 9.969 -47.688 -25.641 1 96.81 456 TRP B C 1
ATOM 10278 O O . TRP B 1 456 ? 8.914 -47.719 -26.281 1 96.81 456 TRP B O 1
ATOM 10288 N N . ASP B 1 457 ? 10.344 -48.688 -24.906 1 96 457 ASP B N 1
ATOM 10289 C CA . ASP B 1 457 ? 9.625 -49.938 -24.891 1 96 457 ASP B CA 1
ATOM 10290 C C . ASP B 1 457 ? 8.547 -49.938 -23.797 1 96 457 ASP B C 1
ATOM 10292 O O . ASP B 1 457 ? 7.688 -50.812 -23.766 1 96 457 ASP B O 1
ATOM 10296 N N . HIS B 1 458 ? 8.594 -48.969 -22.984 1 97.44 458 HIS B N 1
ATOM 10297 C CA . HIS B 1 458 ? 7.602 -48.906 -21.922 1 97.44 458 HIS B CA 1
ATOM 10298 C C . HIS B 1 458 ? 7.523 -47.5 -21.328 1 97.44 458 HIS B C 1
ATOM 10300 O O . HIS B 1 458 ? 8.484 -46.719 -21.406 1 97.44 458 HIS B O 1
ATOM 10306 N N . PHE B 1 459 ? 6.426 -47.125 -20.766 1 98.44 459 PHE B N 1
ATOM 10307 C CA . PHE B 1 459 ? 6.211 -46 -19.859 1 98.44 459 PHE B CA 1
ATOM 10308 C C . PHE B 1 459 ? 4.832 -46.094 -19.203 1 98.44 459 PHE B C 1
ATOM 10310 O O . PHE B 1 459 ? 3.977 -46.875 -19.656 1 98.44 459 PHE B O 1
ATOM 10317 N N . THR B 1 460 ? 4.621 -45.406 -18.109 1 98.06 460 THR B N 1
ATOM 10318 C CA . THR B 1 460 ? 3.324 -45.406 -17.438 1 98.06 460 THR B CA 1
ATOM 10319 C C . THR B 1 460 ? 3.078 -44.031 -16.781 1 98.06 460 THR B C 1
ATOM 10321 O O . THR B 1 460 ? 4.016 -43.406 -16.297 1 98.06 460 THR B O 1
ATOM 10324 N N . VAL B 1 461 ? 1.851 -43.594 -16.891 1 98.38 461 VAL B N 1
ATOM 10325 C CA . VAL B 1 461 ? 1.302 -42.531 -16.062 1 98.38 461 VAL B CA 1
ATOM 10326 C C . VAL B 1 461 ? 0.146 -43.062 -15.219 1 98.38 461 VAL B C 1
ATOM 10328 O O . VAL B 1 461 ? -0.833 -43.594 -15.766 1 98.38 461 VAL B O 1
ATOM 10331 N N . GLU B 1 462 ? 0.288 -42.938 -13.977 1 98 462 GLU B N 1
ATOM 10332 C CA . GLU B 1 462 ? -0.664 -43.625 -13.109 1 98 462 GLU B CA 1
ATOM 10333 C C . GLU B 1 462 ? -1.434 -42.625 -12.25 1 98 462 GLU B C 1
ATOM 10335 O O . GLU B 1 462 ? -0.846 -41.688 -11.68 1 98 462 GLU B O 1
ATOM 10340 N N . ASN B 1 463 ? -2.811 -42.75 -12.25 1 97.38 463 ASN B N 1
ATOM 10341 C CA . ASN B 1 463 ? -3.746 -42.125 -11.336 1 97.38 463 ASN B CA 1
ATOM 10342 C C . ASN B 1 463 ? -3.848 -40.625 -11.586 1 97.38 463 ASN B C 1
ATOM 10344 O O . ASN B 1 463 ? -3.744 -39.812 -10.656 1 97.38 463 ASN B O 1
ATOM 10348 N N . VAL B 1 464 ? -4.016 -40.25 -12.789 1 98.25 464 VAL B N 1
ATOM 10349 C CA . VAL B 1 464 ? -4.328 -38.875 -13.164 1 98.25 464 VAL B CA 1
ATOM 10350 C C . VAL B 1 464 ? -5.766 -38.531 -12.773 1 98.25 464 VAL B C 1
ATOM 10352 O O . VAL B 1 464 ? -6.703 -39.25 -13.164 1 98.25 464 VAL B O 1
ATOM 10355 N N . ALA B 1 465 ? -5.918 -37.531 -11.898 1 96.81 465 ALA B N 1
ATOM 10356 C CA . ALA B 1 465 ? -7.27 -37.031 -11.633 1 96.81 465 ALA B CA 1
ATOM 10357 C C . ALA B 1 465 ? -7.863 -36.375 -12.875 1 96.81 465 ALA B C 1
ATOM 10359 O O . ALA B 1 465 ? -7.262 -35.469 -13.445 1 96.81 465 ALA B O 1
ATOM 10360 N N . TYR B 1 466 ? -9 -36.875 -13.383 1 97.88 466 TYR B N 1
ATOM 10361 C CA . TYR B 1 466 ? -9.602 -36.406 -14.625 1 97.88 466 TYR B CA 1
ATOM 10362 C C . TYR B 1 466 ? -11.125 -36.5 -14.57 1 97.88 466 TYR B C 1
ATOM 10364 O O . TYR B 1 466 ? -11.68 -37.625 -14.516 1 97.88 466 TYR B O 1
ATOM 10372 N N . HIS B 1 467 ? -11.906 -35.406 -14.555 1 97.38 467 HIS B N 1
ATOM 10373 C CA . HIS B 1 467 ? -13.359 -35.312 -14.531 1 97.38 467 HIS B CA 1
ATOM 10374 C C . HIS B 1 467 ? -13.938 -36.062 -13.328 1 97.38 467 HIS B C 1
ATOM 10376 O O . HIS B 1 467 ? -14.992 -36.688 -13.438 1 97.38 467 HIS B O 1
ATOM 10382 N N . GLY B 1 468 ? -13.227 -36.031 -12.258 1 95 468 GLY B N 1
ATOM 10383 C CA . GLY B 1 468 ? -13.664 -36.75 -11.07 1 95 468 GLY B CA 1
ATOM 10384 C C . GLY B 1 468 ? -13.328 -38.25 -11.102 1 95 468 GLY B C 1
ATOM 10385 O O . GLY B 1 468 ? -13.68 -38.969 -10.18 1 95 468 GLY B O 1
ATOM 10386 N N . HIS B 1 469 ? -12.656 -38.719 -12.102 1 96.44 469 HIS B N 1
ATOM 10387 C CA . HIS B 1 469 ? -12.211 -40.094 -12.266 1 96.44 469 HIS B CA 1
ATOM 10388 C C . HIS B 1 469 ? -10.695 -40.188 -12.125 1 96.44 469 HIS B C 1
ATOM 10390 O O . HIS B 1 469 ? -10.008 -39.188 -11.969 1 96.44 469 HIS B O 1
ATOM 10396 N N . SER B 1 470 ? -10.172 -41.469 -12.055 1 96.88 470 SER B N 1
ATOM 10397 C CA . SER B 1 470 ? -8.742 -41.75 -12.047 1 96.88 470 SER B CA 1
ATOM 10398 C C . SER B 1 470 ? -8.312 -42.438 -13.336 1 96.88 470 SER B C 1
ATOM 10400 O O . SER B 1 470 ? -8.828 -43.5 -13.664 1 96.88 470 SER B O 1
ATOM 10402 N N . ILE B 1 471 ? -7.328 -41.844 -14.047 1 98.25 471 ILE B N 1
ATOM 10403 C CA . ILE B 1 471 ? -6.887 -42.375 -15.336 1 98.25 471 ILE B CA 1
ATOM 10404 C C . ILE B 1 471 ? -5.465 -42.906 -15.211 1 98.25 471 ILE B C 1
ATOM 10406 O O . ILE B 1 471 ? -4.598 -42.25 -14.609 1 98.25 471 ILE B O 1
ATOM 10410 N N . THR B 1 472 ? -5.219 -44.062 -15.664 1 98.31 472 THR B N 1
ATOM 10411 C CA . THR B 1 472 ? -3.887 -44.625 -15.797 1 98.31 472 THR B CA 1
ATOM 10412 C C . THR B 1 472 ? -3.615 -45.031 -17.25 1 98.31 472 THR B C 1
ATOM 10414 O O . THR B 1 472 ? -4.453 -45.688 -17.875 1 98.31 472 THR B O 1
ATOM 10417 N N . VAL B 1 473 ? -2.5 -44.625 -17.781 1 98.56 473 VAL B N 1
ATOM 10418 C CA . VAL B 1 473 ? -2.039 -45 -19.125 1 98.56 473 VAL B CA 1
ATOM 10419 C C . VAL B 1 473 ? -0.768 -45.844 -19.016 1 98.56 473 VAL B C 1
ATOM 10421 O O . VAL B 1 473 ? 0.155 -45.5 -18.281 1 98.56 473 VAL B O 1
ATOM 10424 N N . LEU B 1 474 ? -0.743 -46.906 -19.766 1 97.5 474 LEU B N 1
ATOM 10425 C CA . LEU B 1 474 ? 0.381 -47.844 -19.734 1 97.5 474 LEU B CA 1
ATOM 10426 C C . LEU B 1 474 ? 0.787 -48.25 -21.141 1 97.5 474 LEU B C 1
ATOM 10428 O O . LEU B 1 474 ? -0.064 -48.625 -21.953 1 97.5 474 LEU B O 1
ATOM 10432 N N . TRP B 1 475 ? 2.039 -48.062 -21.469 1 98.25 475 TRP B N 1
ATOM 10433 C CA . TRP B 1 475 ? 2.654 -48.594 -22.672 1 98.25 475 TRP B CA 1
ATOM 10434 C C . TRP B 1 475 ? 3.697 -49.656 -22.328 1 98.25 475 TRP B C 1
ATOM 10436 O O . TRP B 1 475 ? 4.629 -49.406 -21.562 1 98.25 475 TRP B O 1
ATOM 10446 N N . ASP B 1 476 ? 3.525 -50.812 -22.812 1 97.38 476 ASP B N 1
ATOM 10447 C CA . ASP B 1 476 ? 4.453 -51.906 -22.672 1 97.38 476 ASP B CA 1
ATOM 10448 C C . ASP B 1 476 ? 4.562 -52.719 -23.969 1 97.38 476 ASP B C 1
ATOM 10450 O O . ASP B 1 476 ? 3.684 -53.531 -24.266 1 97.38 476 ASP B O 1
ATOM 10454 N N . LYS B 1 477 ? 5.637 -52.5 -24.609 1 96.06 477 LYS B N 1
ATOM 10455 C CA . LYS B 1 477 ? 5.797 -53.094 -25.938 1 96.06 477 LYS B CA 1
ATOM 10456 C C . LYS B 1 477 ? 5.73 -54.594 -25.875 1 96.06 477 LYS B C 1
ATOM 10458 O O . LYS B 1 477 ? 5.152 -55.25 -26.766 1 96.06 477 LYS B O 1
ATOM 10463 N N . THR B 1 478 ? 6.266 -55.281 -24.859 1 95.06 478 THR B N 1
ATOM 10464 C CA . THR B 1 478 ? 6.359 -56.75 -24.781 1 95.06 478 THR B CA 1
ATOM 10465 C C . THR B 1 478 ? 5.398 -57.281 -23.734 1 95.06 478 THR B C 1
ATOM 10467 O O . THR B 1 478 ? 5.094 -58.469 -23.719 1 95.06 478 THR B O 1
ATOM 10470 N N . GLY B 1 479 ? 4.996 -56.406 -22.828 1 94.56 479 GLY B N 1
ATOM 10471 C CA . GLY B 1 479 ? 4.156 -56.844 -21.719 1 94.56 479 GLY B CA 1
ATOM 10472 C C . GLY B 1 479 ? 4.953 -57.281 -20.5 1 94.56 479 GLY B C 1
ATOM 10473 O O . GLY B 1 479 ? 4.379 -57.594 -19.453 1 94.56 479 GLY B O 1
ATOM 10474 N N . SER B 1 480 ? 6.207 -57.188 -20.562 1 94.75 480 SER B N 1
ATOM 10475 C CA . SER B 1 480 ? 7.051 -57.75 -19.516 1 94.75 480 SER B CA 1
ATOM 10476 C C . SER B 1 480 ? 7.48 -56.688 -18.516 1 94.75 480 SER B C 1
ATOM 10478 O O . SER B 1 480 ? 7.898 -57 -17.406 1 94.75 480 SER B O 1
ATOM 10480 N N . SER B 1 481 ? 7.387 -55.406 -18.891 1 95.44 481 SER B N 1
ATOM 10481 C CA . SER B 1 481 ? 7.891 -54.344 -18.031 1 95.44 481 SER B CA 1
ATOM 10482 C C . SER B 1 481 ? 6.996 -54.156 -16.812 1 95.44 481 SER B C 1
ATOM 10484 O O . SER B 1 481 ? 7.484 -53.875 -15.711 1 95.44 481 SER B O 1
ATOM 10486 N N . TYR B 1 482 ? 5.645 -54.281 -17.016 1 95.81 482 TYR B N 1
ATOM 10487 C CA . TYR B 1 482 ? 4.711 -54.031 -15.93 1 95.81 482 TYR B CA 1
ATOM 10488 C C . TYR B 1 482 ? 3.861 -55.25 -15.641 1 95.81 482 TYR B C 1
ATOM 10490 O O . TYR B 1 482 ? 3.082 -55.281 -14.688 1 95.81 482 TYR B O 1
ATOM 10498 N N . ASN B 1 483 ? 3.885 -56.281 -16.469 1 94.25 483 ASN B N 1
ATOM 10499 C CA . ASN B 1 483 ? 3.174 -57.531 -16.328 1 94.25 483 ASN B CA 1
ATOM 10500 C C . ASN B 1 483 ? 1.661 -57.344 -16.328 1 94.25 483 ASN B C 1
ATOM 10502 O O . ASN B 1 483 ? 0.953 -57.875 -15.484 1 94.25 483 ASN B O 1
ATOM 10506 N N . ARG B 1 484 ? 1.23 -56.406 -17.219 1 93.81 484 ARG B N 1
ATOM 10507 C CA . ARG B 1 484 ? -0.192 -56.125 -17.344 1 93.81 484 ARG B CA 1
ATOM 10508 C C . ARG B 1 484 ? -0.664 -56.312 -18.781 1 93.81 484 ARG B C 1
ATOM 10510 O O . ARG B 1 484 ? -1.705 -55.781 -19.188 1 93.81 484 ARG B O 1
ATOM 10517 N N . GLY B 1 485 ? 0.209 -57 -19.578 1 93.5 485 GLY B N 1
ATOM 10518 C CA . GLY B 1 485 ? -0.131 -57.188 -20.969 1 93.5 485 GLY B CA 1
ATOM 10519 C C . GLY B 1 485 ? 0.625 -56.25 -21.906 1 93.5 485 GLY B C 1
ATOM 10520 O O . GLY B 1 485 ? 1.237 -55.281 -21.453 1 93.5 485 GLY B O 1
ATOM 10521 N N . LYS B 1 486 ? 0.557 -56.562 -23.188 1 95.75 486 LYS B N 1
ATOM 10522 C CA . LYS B 1 486 ? 1.279 -55.812 -24.203 1 95.75 486 LYS B CA 1
ATOM 10523 C C . LYS B 1 486 ? 0.4 -54.719 -24.781 1 95.75 486 LYS B C 1
ATOM 10525 O O . LYS B 1 486 ? -0.82 -54.875 -24.875 1 95.75 486 LYS B O 1
ATOM 10530 N N . GLY B 1 487 ? 1.144 -53.562 -25.203 1 97.38 487 GLY B N 1
ATOM 10531 C CA . GLY B 1 487 ? 0.463 -52.531 -25.953 1 97.38 487 GLY B CA 1
ATOM 10532 C C . GLY B 1 487 ? 0.212 -51.281 -25.125 1 97.38 487 GLY B C 1
ATOM 10533 O O . GLY B 1 487 ? 0.748 -51.125 -24.031 1 97.38 487 GLY B O 1
ATOM 10534 N N . LEU B 1 488 ? -0.517 -50.312 -25.75 1 98.12 488 LEU B N 1
ATOM 10535 C CA . LEU B 1 488 ? -0.99 -49.094 -25.078 1 98.12 488 LEU B CA 1
ATOM 10536 C C . LEU B 1 488 ? -2.348 -49.344 -24.438 1 98.12 488 LEU B C 1
ATOM 10538 O O . LEU B 1 488 ? -3.295 -49.75 -25.094 1 98.12 488 LEU B O 1
ATOM 10542 N N . GLN B 1 489 ? -2.441 -49.156 -23.156 1 98.25 489 GLN B N 1
ATOM 10543 C CA . GLN B 1 489 ? -3.648 -49.438 -22.375 1 98.25 489 GLN B CA 1
ATOM 10544 C C . GLN B 1 489 ? -4.051 -48.188 -21.578 1 98.25 489 GLN B C 1
ATOM 10546 O O . GLN B 1 489 ? -3.193 -47.469 -21.062 1 98.25 489 GLN B O 1
ATOM 10551 N N . VAL B 1 490 ? -5.367 -47.969 -21.516 1 98.38 490 VAL B N 1
ATOM 10552 C CA . VAL B 1 490 ? -5.914 -46.875 -20.688 1 98.38 490 VAL B CA 1
ATOM 10553 C C . VAL B 1 490 ? -6.918 -47.469 -19.688 1 98.38 490 VAL B C 1
ATOM 10555 O O . VAL B 1 490 ? -7.852 -48.156 -20.078 1 98.38 490 VAL B O 1
ATOM 10558 N N . PHE B 1 491 ? -6.715 -47.219 -18.453 1 98 491 PHE B N 1
ATOM 10559 C CA . PHE B 1 491 ? -7.594 -47.625 -17.359 1 98 491 PHE B CA 1
ATOM 10560 C C . PHE B 1 491 ? -8.359 -46.438 -16.812 1 98 491 PHE B C 1
ATOM 10562 O O . PHE B 1 491 ? -7.789 -45.375 -16.578 1 98 491 PHE B O 1
ATOM 10569 N N . VAL B 1 492 ? -9.633 -46.594 -16.656 1 97.81 492 VAL B N 1
ATOM 10570 C CA . VAL B 1 492 ? -10.5 -45.625 -15.984 1 97.81 492 VAL B CA 1
ATOM 10571 C C . VAL B 1 492 ? -11.062 -46.219 -14.703 1 97.81 492 VAL B C 1
ATOM 10573 O O . VAL B 1 492 ? -11.773 -47.25 -14.742 1 97.81 492 VAL B O 1
ATOM 10576 N N . ASP B 1 493 ? -10.727 -45.625 -13.641 1 96.31 493 ASP B N 1
ATOM 10577 C CA . ASP B 1 493 ? -11.172 -46.125 -12.336 1 96.31 493 ASP B CA 1
ATOM 10578 C C . ASP B 1 493 ? -10.812 -47.594 -12.141 1 96.31 493 ASP B C 1
ATOM 10580 O O . ASP B 1 493 ? -11.656 -48.375 -11.734 1 96.31 493 ASP B O 1
ATOM 10584 N N . GLY B 1 494 ? -9.57 -47.875 -12.57 1 95.44 494 GLY B N 1
ATOM 10585 C CA . GLY B 1 494 ? -9.023 -49.219 -12.312 1 95.44 494 GLY B CA 1
ATOM 10586 C C . GLY B 1 494 ? -9.422 -50.25 -13.359 1 95.44 494 GLY B C 1
ATOM 10587 O O . GLY B 1 494 ? -8.914 -51.375 -13.359 1 95.44 494 GLY B O 1
ATOM 10588 N N . LYS B 1 495 ? -10.273 -49.844 -14.25 1 96.5 495 LYS B N 1
ATOM 10589 C CA . LYS B 1 495 ? -10.758 -50.781 -15.266 1 96.5 495 LYS B CA 1
ATOM 10590 C C . LYS B 1 495 ? -10.188 -50.438 -16.641 1 96.5 495 LYS B C 1
ATOM 10592 O O . LYS B 1 495 ? -10.133 -49.281 -17.031 1 96.5 495 LYS B O 1
ATOM 10597 N N . LEU B 1 496 ? -9.789 -51.531 -17.344 1 97.06 496 LEU B N 1
ATOM 10598 C CA . LEU B 1 496 ? -9.32 -51.312 -18.703 1 97.06 496 LEU B CA 1
ATOM 10599 C C . LEU B 1 496 ? -10.445 -50.781 -19.594 1 97.06 496 LEU B C 1
ATOM 10601 O O . LEU B 1 496 ? -11.453 -51.469 -19.797 1 97.06 496 LEU B O 1
ATOM 10605 N N . SER B 1 497 ? -10.289 -49.688 -20.125 1 97.44 497 SER B N 1
ATOM 10606 C CA . SER B 1 497 ? -11.352 -49.031 -20.859 1 97.44 497 SER B CA 1
ATOM 10607 C C . SER B 1 497 ? -10.977 -48.812 -22.328 1 97.44 497 SER B C 1
ATOM 10609 O O . SER B 1 497 ? -11.828 -48.5 -23.156 1 97.44 497 SER B O 1
ATOM 10611 N N . GLY B 1 498 ? -9.719 -48.969 -22.688 1 97.38 498 GLY B N 1
ATOM 10612 C CA . GLY B 1 498 ? -9.234 -48.875 -24.047 1 97.38 498 GLY B CA 1
ATOM 10613 C C . GLY B 1 498 ? -7.836 -49.438 -24.219 1 97.38 498 GLY B C 1
ATOM 10614 O O . GLY B 1 498 ? -7.023 -49.375 -23.297 1 97.38 498 GLY B O 1
ATOM 10615 N N . SER B 1 499 ? -7.543 -49.969 -25.391 1 97.12 499 SER B N 1
ATOM 10616 C CA . SER B 1 499 ? -6.207 -50.5 -25.672 1 97.12 499 SER B CA 1
ATOM 10617 C C . SER B 1 499 ? -5.918 -50.531 -27.156 1 97.12 499 SER B C 1
ATOM 10619 O O . SER B 1 499 ? -6.84 -50.469 -27.984 1 97.12 499 SER B O 1
ATOM 10621 N N . ARG B 1 500 ? -4.672 -50.562 -27.5 1 96.06 500 ARG B N 1
ATOM 10622 C CA . ARG B 1 500 ? -4.18 -50.781 -28.844 1 96.06 500 ARG B CA 1
ATOM 10623 C C . ARG B 1 500 ? -2.795 -51.406 -28.844 1 96.06 500 ARG B C 1
ATOM 10625 O O . ARG B 1 500 ? -1.996 -51.156 -27.938 1 96.06 500 ARG B O 1
ATOM 10632 N N . ASP B 1 501 ? -2.443 -52.125 -29.875 1 95.06 501 ASP B N 1
ATOM 10633 C CA . ASP B 1 501 ? -1.23 -52.938 -29.891 1 95.06 501 ASP B CA 1
ATOM 10634 C C . ASP B 1 501 ? 0.008 -52.094 -30.109 1 95.06 501 ASP B C 1
ATOM 10636 O O . ASP B 1 501 ? 1.1 -52.438 -29.641 1 95.06 501 ASP B O 1
ATOM 10640 N N . THR B 1 502 ? -0.111 -50.969 -30.812 1 94.62 502 THR B N 1
ATOM 10641 C CA . THR B 1 502 ? 1.011 -50.094 -31.125 1 94.62 502 THR B CA 1
ATOM 10642 C C . THR B 1 502 ? 0.831 -48.75 -30.469 1 94.62 502 THR B C 1
ATOM 10644 O O . THR B 1 502 ? -0.274 -48.375 -30.062 1 94.62 502 THR B O 1
ATOM 10647 N N . ILE B 1 503 ? 1.934 -48.094 -30.359 1 94.81 503 ILE B N 1
ATOM 10648 C CA . ILE B 1 503 ? 1.868 -46.75 -29.812 1 94.81 503 ILE B CA 1
ATOM 10649 C C . ILE B 1 503 ? 1.184 -45.812 -30.812 1 94.81 503 ILE B C 1
ATOM 10651 O O . ILE B 1 503 ? 1.351 -45.969 -32.031 1 94.81 503 ILE B O 1
ATOM 10655 N N . GLY B 1 504 ? 0.293 -44.969 -30.438 1 93.75 504 GLY B N 1
ATOM 10656 C CA . GLY B 1 504 ? -0.471 -44.062 -31.25 1 93.75 504 GLY B CA 1
ATOM 10657 C C . GLY B 1 504 ? -1.705 -43.5 -30.562 1 93.75 504 GLY B C 1
ATOM 10658 O O . GLY B 1 504 ? -1.97 -43.844 -29.406 1 93.75 504 GLY B O 1
ATOM 10659 N N . SER B 1 505 ? -2.516 -42.812 -31.328 1 96.94 505 SER B N 1
ATOM 10660 C CA . SER B 1 505 ? -3.658 -42.094 -30.766 1 96.94 505 SER B CA 1
ATOM 10661 C C . SER B 1 505 ? -4.766 -43.062 -30.359 1 96.94 505 SER B C 1
ATOM 10663 O O . SER B 1 505 ? -5.09 -43.969 -31.125 1 96.94 505 SER B O 1
ATOM 10665 N N . LEU B 1 506 ? -5.34 -42.906 -29.203 1 98.19 506 LEU B N 1
ATOM 10666 C CA . LEU B 1 506 ? -6.426 -43.688 -28.641 1 98.19 506 LEU B CA 1
ATOM 10667 C C . LEU B 1 506 ? -7.426 -42.812 -27.906 1 98.19 506 LEU B C 1
ATOM 10669 O O . LEU B 1 506 ? -7.051 -42.062 -27 1 98.19 506 LEU B O 1
ATOM 10673 N N . LYS B 1 507 ? -8.688 -42.781 -28.328 1 98.31 507 LYS B N 1
ATOM 10674 C CA . LYS B 1 507 ? -9.758 -42.062 -27.641 1 98.31 507 LYS B CA 1
ATOM 10675 C C . LYS B 1 507 ? -10.547 -43 -26.734 1 98.31 507 LYS B C 1
ATOM 10677 O O . LYS B 1 507 ? -11 -44.062 -27.172 1 98.31 507 LYS B O 1
ATOM 10682 N N . VAL B 1 508 ? -10.703 -42.625 -25.547 1 98.44 508 VAL B N 1
ATOM 10683 C CA . VAL B 1 508 ? -11.352 -43.5 -24.562 1 98.44 508 VAL B CA 1
ATOM 10684 C C . VAL B 1 508 ? -12.477 -42.719 -23.859 1 98.44 508 VAL B C 1
ATOM 10686 O O . VAL B 1 508 ? -12.312 -41.531 -23.531 1 98.44 508 VAL B O 1
ATOM 10689 N N . ASN B 1 509 ? -13.625 -43.375 -23.703 1 98 509 ASN B N 1
ATOM 10690 C CA . ASN B 1 509 ? -14.695 -42.812 -22.891 1 98 509 ASN B CA 1
ATOM 10691 C C . ASN B 1 509 ? -14.359 -42.906 -21.406 1 98 509 ASN B C 1
ATOM 10693 O O . ASN B 1 509 ? -14 -43.969 -20.906 1 98 509 ASN B O 1
ATOM 10697 N N . VAL B 1 510 ? -14.445 -41.812 -20.672 1 97.19 510 VAL B N 1
ATOM 10698 C CA . VAL B 1 510 ? -14.07 -41.781 -19.266 1 97.19 510 VAL B CA 1
ATOM 10699 C C . VAL B 1 510 ? -15.32 -41.75 -18.391 1 97.19 510 VAL B C 1
ATOM 10701 O O . VAL B 1 510 ? -15.25 -41.938 -17.188 1 97.19 510 VAL B O 1
ATOM 10704 N N . GLY B 1 511 ? -16.547 -41.469 -18.984 1 95.44 511 GLY B N 1
ATOM 10705 C CA . GLY B 1 511 ? -17.781 -41.344 -18.25 1 95.44 511 GLY B CA 1
ATOM 10706 C C . GLY B 1 511 ? -18.125 -39.906 -17.891 1 95.44 511 GLY B C 1
ATOM 10707 O O . GLY B 1 511 ? -17.312 -39 -18.094 1 95.44 511 GLY B O 1
ATOM 10708 N N . ALA B 1 512 ? -19.297 -39.75 -17.312 1 94.88 512 ALA B N 1
ATOM 10709 C CA . ALA B 1 512 ? -19.781 -38.406 -16.922 1 94.88 512 ALA B CA 1
ATOM 10710 C C . ALA B 1 512 ? -18.984 -37.844 -15.758 1 94.88 512 ALA B C 1
ATOM 10712 O O . ALA B 1 512 ? -18.422 -38.594 -14.969 1 94.88 512 ALA B O 1
ATOM 10713 N N . TYR B 1 513 ? -18.891 -36.531 -15.727 1 94.56 513 TYR B N 1
ATOM 10714 C CA . TYR B 1 513 ? -18.234 -35.812 -14.641 1 94.56 513 TYR B CA 1
ATOM 10715 C C . TYR B 1 513 ? -18.75 -36.281 -13.289 1 94.56 513 TYR B C 1
ATOM 10717 O O . TYR B 1 513 ? -19.969 -36.406 -13.102 1 94.56 513 TYR B O 1
ATOM 10725 N N . VAL B 1 514 ? -17.922 -36.531 -12.383 1 92.12 514 VAL B N 1
ATOM 10726 C CA . VAL B 1 514 ? -18.266 -36.875 -11 1 92.12 514 VAL B CA 1
ATOM 10727 C C . VAL B 1 514 ? -17.703 -35.781 -10.062 1 92.12 514 VAL B C 1
ATOM 10729 O O . VAL B 1 514 ? -16.5 -35.594 -10 1 92.12 514 VAL B O 1
ATOM 10732 N N . GLN B 1 515 ? -18.594 -35.125 -9.367 1 85.88 515 GLN B N 1
ATOM 10733 C CA . GLN B 1 515 ? -18.141 -34.156 -8.391 1 85.88 515 GLN B CA 1
ATOM 10734 C C . GLN B 1 515 ? -17.406 -34.812 -7.238 1 85.88 515 GLN B C 1
ATOM 10736 O O . GLN B 1 515 ? -17.922 -35.75 -6.609 1 85.88 515 GLN B O 1
ATOM 10741 N N . PRO B 1 516 ? -16.203 -34.406 -7.105 1 78.5 516 PRO B N 1
ATOM 10742 C CA . PRO B 1 516 ? -15.492 -35 -5.957 1 78.5 516 PRO B CA 1
ATOM 10743 C C . PRO B 1 516 ? -16.234 -34.781 -4.641 1 78.5 516 PRO B C 1
ATOM 10745 O O . PRO B 1 516 ? -16.969 -33.812 -4.484 1 78.5 516 PRO B O 1
ATOM 10748 N N . ALA B 1 517 ? -16.312 -35.906 -3.795 1 64.69 517 ALA B N 1
ATOM 10749 C CA . ALA B 1 517 ? -16.969 -35.781 -2.5 1 64.69 517 ALA B CA 1
ATOM 10750 C C . ALA B 1 517 ? -16.562 -34.469 -1.792 1 64.69 517 ALA B C 1
ATOM 10752 O O . ALA B 1 517 ? -15.375 -34.156 -1.738 1 64.69 517 ALA B O 1
ATOM 10753 N N . ALA B 1 518 ? -17.656 -33.688 -1.608 1 58.91 518 ALA B N 1
ATOM 10754 C CA . ALA B 1 518 ? -17.422 -32.344 -1.095 1 58.91 518 ALA B CA 1
ATOM 10755 C C . ALA B 1 518 ? -16.859 -32.375 0.326 1 58.91 518 ALA B C 1
ATOM 10757 O O . ALA B 1 518 ? -17.531 -32.875 1.243 1 58.91 518 ALA B O 1
ATOM 10758 N N . ALA B 1 519 ? -15.414 -32.344 0.494 1 65.25 519 ALA B N 1
ATOM 10759 C CA . ALA B 1 519 ? -14.93 -32.031 1.838 1 65.25 519 ALA B CA 1
ATOM 10760 C C . ALA B 1 519 ? -15.469 -30.703 2.322 1 65.25 519 ALA B C 1
ATOM 10762 O O . ALA B 1 519 ? -15.695 -29.781 1.522 1 65.25 519 ALA B O 1
ATOM 10763 N N . SER B 1 520 ? -15.945 -30.688 3.545 1 81.38 520 SER B N 1
ATOM 10764 C CA . SER B 1 520 ? -16.375 -29.422 4.152 1 81.38 520 SER B CA 1
ATOM 10765 C C . SER B 1 520 ? -15.312 -28.344 4.016 1 81.38 520 SER B C 1
ATOM 10767 O O . SER B 1 520 ? -14.117 -28.625 4.168 1 81.38 520 SER B O 1
ATOM 10769 N N . PHE B 1 521 ? -15.719 -27.25 3.555 1 90.31 521 PHE B N 1
ATOM 10770 C CA . PHE B 1 521 ? -14.812 -26.109 3.41 1 90.31 521 PHE B CA 1
ATOM 10771 C C . PHE B 1 521 ? -14.227 -25.703 4.762 1 90.31 521 PHE B C 1
ATOM 10773 O O . PHE B 1 521 ? -14.969 -25.516 5.73 1 90.31 521 PHE B O 1
ATOM 10780 N N . SER B 1 522 ? -12.953 -25.75 4.832 1 93.75 522 SER B N 1
ATOM 10781 C CA . SER B 1 522 ? -12.242 -25.375 6.055 1 93.75 522 SER B CA 1
ATOM 10782 C C . SER B 1 522 ? -11.188 -24.312 5.777 1 93.75 522 SER B C 1
ATOM 10784 O O . SER B 1 522 ? -10.773 -24.125 4.629 1 93.75 522 SER B O 1
ATOM 10786 N N . VAL B 1 523 ? -10.898 -23.547 6.793 1 96.12 523 VAL B N 1
ATOM 10787 C CA . VAL B 1 523 ? -9.859 -22.531 6.723 1 96.12 523 VAL B CA 1
ATOM 10788 C C . VAL B 1 523 ? -8.836 -22.75 7.828 1 96.12 523 VAL B C 1
ATOM 10790 O O . VAL B 1 523 ? -9.148 -23.328 8.875 1 96.12 523 VAL B O 1
ATOM 10793 N N . ASN B 1 524 ? -7.586 -22.422 7.578 1 97.19 524 ASN B N 1
ATOM 10794 C CA . ASN B 1 524 ? -6.527 -22.422 8.578 1 97.19 524 ASN B CA 1
ATOM 10795 C C . ASN B 1 524 ? -6.539 -21.156 9.422 1 97.19 524 ASN B C 1
ATOM 10797 O O . ASN B 1 524 ? -6.074 -20.109 8.977 1 97.19 524 ASN B O 1
ATOM 10801 N N . ILE B 1 525 ? -6.941 -21.25 10.688 1 96.44 525 ILE B N 1
ATOM 10802 C CA . ILE B 1 525 ? -7.148 -20.062 11.508 1 96.44 525 ILE B CA 1
ATOM 10803 C C . ILE B 1 525 ? -5.844 -19.688 12.211 1 96.44 525 ILE B C 1
ATOM 10805 O O . ILE B 1 525 ? -5.754 -18.625 12.836 1 96.44 525 ILE B O 1
ATOM 10809 N N . ALA B 1 526 ? -4.832 -20.5 12.07 1 97.06 526 ALA B N 1
ATOM 10810 C CA . ALA B 1 526 ? -3.527 -20.172 12.633 1 97.06 526 ALA B CA 1
ATOM 10811 C C . ALA B 1 526 ? -2.76 -19.219 11.711 1 97.06 526 ALA B C 1
ATOM 10813 O O . ALA B 1 526 ? -1.921 -18.453 12.172 1 97.06 526 ALA B O 1
ATOM 10814 N N . ALA B 1 527 ? -3.061 -19.266 10.461 1 95.62 527 ALA B N 1
ATOM 10815 C CA . ALA B 1 527 ? -2.285 -18.516 9.469 1 95.62 527 ALA B CA 1
ATOM 10816 C C . ALA B 1 527 ? -2.451 -17.016 9.648 1 95.62 527 ALA B C 1
ATOM 10818 O O . ALA B 1 527 ? -3.574 -16.516 9.742 1 95.62 527 ALA B O 1
ATOM 10819 N N . ASN B 1 528 ? -1.345 -16.344 9.75 1 92.62 528 ASN B N 1
ATOM 10820 C CA . ASN B 1 528 ? -1.263 -14.891 9.836 1 92.62 528 ASN B CA 1
ATOM 10821 C C . ASN B 1 528 ? -0.033 -14.352 9.109 1 92.62 528 ASN B C 1
ATOM 10823 O O . ASN B 1 528 ? 0.869 -13.797 9.734 1 92.62 528 ASN B O 1
ATOM 10827 N N . SER B 1 529 ? -0.123 -14.391 7.793 1 87.06 529 SER B N 1
ATOM 10828 C CA . SER B 1 529 ? 1.025 -14.086 6.949 1 87.06 529 SER B CA 1
ATOM 10829 C C . SER B 1 529 ? 1.357 -12.594 6.992 1 87.06 529 SER B C 1
ATOM 10831 O O . SER B 1 529 ? 2.5 -12.203 6.742 1 87.06 529 SER B O 1
ATOM 10833 N N . GLN B 1 530 ? 0.432 -11.773 7.309 1 80.19 530 GLN B N 1
ATOM 10834 C CA . GLN B 1 530 ? 0.646 -10.328 7.301 1 80.19 530 GLN B CA 1
ATOM 10835 C C . GLN B 1 530 ? 0.805 -9.789 8.719 1 80.19 530 GLN B C 1
ATOM 10837 O O . GLN B 1 530 ? 0.98 -8.586 8.914 1 80.19 530 GLN B O 1
ATOM 10842 N N . ARG B 1 531 ? 0.697 -10.656 9.734 1 81.19 531 ARG B N 1
ATOM 10843 C CA . ARG B 1 531 ? 0.929 -10.344 11.141 1 81.19 531 ARG B CA 1
ATOM 10844 C C . ARG B 1 531 ? -0.076 -9.32 11.648 1 81.19 531 ARG B C 1
ATOM 10846 O O . ARG B 1 531 ? 0.302 -8.344 12.297 1 81.19 531 ARG B O 1
ATOM 10853 N N . PHE B 1 532 ? -1.27 -9.516 11.281 1 77.56 532 PHE B N 1
ATOM 10854 C CA . PHE B 1 532 ? -2.33 -8.688 11.836 1 77.56 532 PHE B CA 1
ATOM 10855 C C . PHE B 1 532 ? -2.523 -8.969 13.32 1 77.56 532 PHE B C 1
ATOM 10857 O O . PHE B 1 532 ? -2.668 -10.133 13.719 1 77.56 532 PHE B O 1
ATOM 10864 N N . PRO B 1 533 ? -2.555 -7.953 14.125 1 69.06 533 PRO B N 1
ATOM 10865 C CA . PRO B 1 533 ? -2.566 -8.172 15.57 1 69.06 533 PRO B CA 1
ATOM 10866 C C . PRO B 1 533 ? -3.863 -8.812 16.062 1 69.06 533 PRO B C 1
ATOM 10868 O O . PRO B 1 533 ? -3.885 -9.445 17.125 1 69.06 533 PRO B O 1
ATOM 10871 N N . GLN B 1 534 ? -4.957 -8.602 15.352 1 79.25 534 GLN B N 1
ATOM 10872 C CA . GLN B 1 534 ? -6.234 -9.133 15.812 1 79.25 534 GLN B CA 1
ATOM 10873 C C . GLN B 1 534 ? -6.379 -10.609 15.453 1 79.25 534 GLN B C 1
ATOM 10875 O O . GLN B 1 534 ? -7.324 -11.273 15.891 1 79.25 534 GLN B O 1
ATOM 10880 N N . LEU B 1 535 ? -5.453 -11.188 14.695 1 89.75 535 LEU B N 1
ATOM 10881 C CA . LEU B 1 535 ? -5.453 -12.602 14.32 1 89.75 535 LEU B CA 1
ATOM 10882 C C . LEU B 1 535 ? -4.473 -13.391 15.18 1 89.75 535 LEU B C 1
ATOM 10884 O O . LEU B 1 535 ? -3.867 -12.844 16.109 1 89.75 535 LEU B O 1
ATOM 10888 N N . THR B 1 536 ? -4.406 -14.641 14.906 1 93.31 536 THR B N 1
ATOM 10889 C CA . THR B 1 536 ? -3.553 -15.555 15.664 1 93.31 536 THR B CA 1
ATOM 10890 C C . THR B 1 536 ? -2.111 -15.055 15.68 1 93.31 536 THR B C 1
ATOM 10892 O O . THR B 1 536 ? -1.594 -14.602 14.656 1 93.31 536 THR B O 1
ATOM 10895 N N . THR B 1 537 ? -1.518 -15.016 16.844 1 86.62 537 THR B N 1
ATOM 10896 C CA . THR B 1 537 ? -0.104 -14.688 17 1 86.62 537 THR B CA 1
ATOM 10897 C C . THR B 1 537 ? 0.667 -15.883 17.562 1 86.62 537 THR B C 1
ATOM 10899 O O . THR B 1 537 ? 0.081 -16.766 18.188 1 86.62 537 THR B O 1
ATOM 10902 N N . ALA B 1 538 ? 1.943 -15.883 17.281 1 92.56 538 ALA B N 1
ATOM 10903 C CA . ALA B 1 538 ? 2.797 -16.969 17.75 1 92.56 538 ALA B CA 1
ATOM 10904 C C . ALA B 1 538 ? 3.678 -16.516 18.906 1 92.56 538 ALA B C 1
ATOM 10906 O O . ALA B 1 538 ? 3.969 -15.328 19.047 1 92.56 538 ALA B O 1
ATOM 10907 N N . PHE B 1 539 ? 3.984 -17.453 19.797 1 87.06 539 PHE B N 1
ATOM 10908 C CA . PHE B 1 539 ? 4.91 -17.25 20.906 1 87.06 539 PHE B CA 1
ATOM 10909 C C . PHE B 1 539 ? 5.785 -18.469 21.125 1 87.06 539 PHE B C 1
ATOM 10911 O O . PHE B 1 539 ? 5.504 -19.547 20.578 1 87.06 539 PHE B O 1
ATOM 10918 N N . ALA B 1 540 ? 6.902 -18.312 21.797 1 92.31 540 ALA B N 1
ATOM 10919 C CA . ALA B 1 540 ? 7.82 -19.422 22.078 1 92.31 540 ALA B CA 1
ATOM 10920 C C . ALA B 1 540 ? 8.617 -19.156 23.359 1 92.31 540 ALA B C 1
ATOM 10922 O O . ALA B 1 540 ? 8.719 -18.016 23.797 1 92.31 540 ALA B O 1
ATOM 10923 N N . SER B 1 541 ? 9.062 -20.297 23.969 1 91.12 541 SER B N 1
ATOM 10924 C CA . SER B 1 541 ? 9.922 -20.172 25.125 1 91.12 541 SER B CA 1
ATOM 10925 C C . SER B 1 541 ? 11.289 -19.625 24.75 1 91.12 541 SER B C 1
ATOM 10927 O O . SER B 1 541 ? 11.953 -18.984 25.562 1 91.12 541 SER B O 1
ATOM 10929 N N . TYR 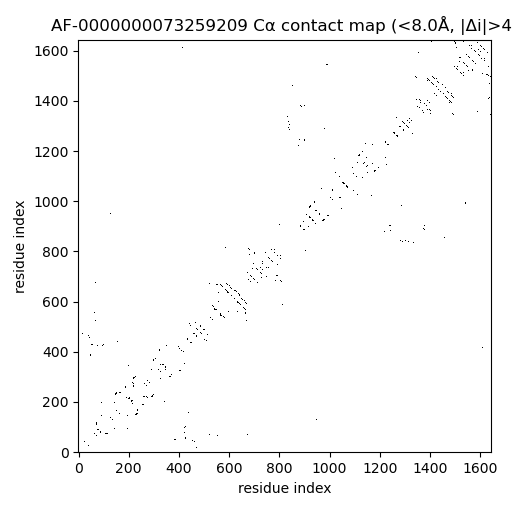B 1 542 ? 11.727 -20.016 23.594 1 88.62 542 TYR B N 1
ATOM 10930 C CA . TYR B 1 542 ? 12.977 -19.562 23 1 88.62 542 TYR B CA 1
ATOM 10931 C C . TYR B 1 542 ? 12.859 -19.516 21.469 1 88.62 542 TYR B C 1
ATOM 10933 O O . TYR B 1 542 ? 12.18 -20.344 20.875 1 88.62 542 TYR B O 1
ATOM 10941 N N . THR B 1 543 ? 13.398 -18.438 20.938 1 86.88 543 THR B N 1
ATOM 10942 C CA . THR B 1 543 ? 13.516 -18.328 19.5 1 86.88 543 THR B CA 1
ATOM 10943 C C . THR B 1 543 ? 14.961 -18.031 19.094 1 86.88 543 THR B C 1
ATOM 10945 O O . THR B 1 543 ? 15.57 -17.094 19.609 1 86.88 543 THR B O 1
ATOM 10948 N N . SER B 1 544 ? 15.422 -18.922 18.203 1 83.62 544 SER B N 1
ATOM 10949 C CA . SER B 1 544 ? 16.75 -18.641 17.656 1 83.62 544 SER B CA 1
ATOM 10950 C C . SER B 1 544 ? 16.828 -17.219 17.109 1 83.62 544 SER B C 1
ATOM 10952 O O . SER B 1 544 ? 15.875 -16.703 16.531 1 83.62 544 SER B O 1
ATOM 10954 N N . PRO B 1 545 ? 17.984 -16.578 17.266 1 65.5 545 PRO B N 1
ATOM 10955 C CA . PRO B 1 545 ? 18.141 -15.219 16.766 1 65.5 545 PRO B CA 1
ATOM 10956 C C . PRO B 1 545 ? 17.969 -15.125 15.25 1 65.5 545 PRO B C 1
ATOM 10958 O O . PRO B 1 545 ? 17.797 -14.031 14.711 1 65.5 545 PRO B O 1
ATOM 10961 N N . HIS B 1 546 ? 18.016 -16.234 14.562 1 69.25 546 HIS B N 1
ATOM 10962 C CA . HIS B 1 546 ? 17.906 -16.25 13.109 1 69.25 546 HIS B CA 1
ATOM 10963 C C . HIS B 1 546 ? 16.453 -16.453 12.672 1 69.25 546 HIS B C 1
ATOM 10965 O O . HIS B 1 546 ? 16.156 -16.453 11.477 1 69.25 546 HIS B O 1
ATOM 10971 N N . ASP B 1 547 ? 15.594 -16.609 13.648 1 81.44 547 ASP B N 1
ATOM 10972 C CA . ASP B 1 547 ? 14.227 -17.016 13.352 1 81.44 547 ASP B CA 1
ATOM 10973 C C . ASP B 1 547 ? 13.227 -16.031 13.953 1 81.44 547 ASP B C 1
ATOM 10975 O O . ASP B 1 547 ? 13.617 -15.023 14.562 1 81.44 547 ASP B O 1
ATOM 10979 N N . HIS B 1 548 ? 11.977 -16.219 13.625 1 80.81 548 HIS B N 1
ATOM 10980 C CA . HIS B 1 548 ? 10.852 -15.5 14.211 1 80.81 548 HIS B CA 1
ATOM 10981 C C . HIS B 1 548 ? 9.656 -16.422 14.398 1 80.81 548 HIS B C 1
ATOM 10983 O O . HIS B 1 548 ? 9.352 -17.234 13.531 1 80.81 548 HIS B O 1
ATOM 10989 N N . PRO B 1 549 ? 9 -16.328 15.492 1 89 549 PRO B N 1
ATOM 10990 C CA . PRO B 1 549 ? 7.887 -17.25 15.742 1 89 549 PRO B CA 1
ATOM 10991 C C . PRO B 1 549 ? 6.789 -17.156 14.688 1 89 549 PRO B C 1
ATOM 10993 O O . PRO B 1 549 ? 6.199 -18.172 14.312 1 89 549 PRO B O 1
ATOM 10996 N N . MET B 1 550 ? 6.512 -15.969 14.117 1 89.19 550 MET B N 1
ATOM 10997 C CA . MET B 1 550 ? 5.422 -15.781 13.164 1 89.19 550 MET B CA 1
ATOM 10998 C C . MET B 1 550 ? 5.699 -16.531 11.859 1 89.19 550 MET B C 1
ATOM 11000 O O . MET B 1 550 ? 4.789 -16.75 11.062 1 89.19 550 MET B O 1
ATOM 11004 N N . ARG B 1 551 ? 6.91 -16.922 11.656 1 90.25 551 ARG B N 1
ATOM 11005 C CA . ARG B 1 551 ? 7.25 -17.641 10.43 1 90.25 551 ARG B CA 1
ATOM 11006 C C . ARG B 1 551 ? 6.664 -19.047 10.445 1 90.25 551 ARG B C 1
ATOM 11008 O O . ARG B 1 551 ? 6.527 -19.688 9.398 1 90.25 551 ARG B O 1
ATOM 11015 N N . ALA B 1 552 ? 6.305 -19.531 11.625 1 96 552 ALA B N 1
ATOM 11016 C CA . ALA B 1 552 ? 5.734 -20.875 11.727 1 96 552 ALA B CA 1
ATOM 11017 C C . ALA B 1 552 ? 4.219 -20.844 11.547 1 96 552 ALA B C 1
ATOM 11019 O O . ALA B 1 552 ? 3.543 -21.859 11.727 1 96 552 ALA B O 1
ATOM 11020 N N . ILE B 1 553 ? 3.639 -19.672 11.281 1 96.5 553 ILE B N 1
ATOM 11021 C CA . ILE B 1 553 ? 2.211 -19.594 10.992 1 96.5 553 ILE B CA 1
ATOM 11022 C C . ILE B 1 553 ? 1.976 -18.625 9.836 1 96.5 553 ILE B C 1
ATOM 11024 O O . ILE B 1 553 ? 0.979 -17.906 9.82 1 96.5 553 ILE B O 1
ATOM 11028 N N . ASP B 1 554 ? 2.846 -18.438 8.898 1 93.38 554 ASP B N 1
ATOM 11029 C CA . ASP B 1 554 ? 2.752 -17.453 7.816 1 93.38 554 ASP B CA 1
ATOM 11030 C C . ASP B 1 554 ? 2.166 -18.094 6.559 1 93.38 554 ASP B C 1
ATOM 11032 O O . ASP B 1 554 ? 2.072 -17.438 5.516 1 93.38 554 ASP B O 1
ATOM 11036 N N . GLY B 1 555 ? 1.767 -19.391 6.559 1 94.06 555 GLY B N 1
ATOM 11037 C CA . GLY B 1 555 ? 1.102 -20.062 5.449 1 94.06 555 GLY B CA 1
ATOM 11038 C C . GLY B 1 555 ? 2.068 -20.625 4.422 1 94.06 555 GLY B C 1
ATOM 11039 O O . GLY B 1 555 ? 1.667 -20.984 3.314 1 94.06 555 GLY B O 1
ATOM 11040 N N . ILE B 1 556 ? 3.391 -20.703 4.797 1 92.19 556 ILE B N 1
ATOM 11041 C CA . ILE B 1 556 ? 4.418 -21.094 3.834 1 92.19 556 ILE B CA 1
ATOM 11042 C C . ILE B 1 556 ? 5.207 -22.281 4.379 1 92.19 556 ILE B C 1
ATOM 11044 O O . ILE B 1 556 ? 5.59 -22.297 5.551 1 92.19 556 ILE B O 1
ATOM 11048 N N . VAL B 1 557 ? 5.402 -23.25 3.611 1 91 557 VAL B N 1
ATOM 11049 C CA . VAL B 1 557 ? 6.328 -24.344 3.883 1 91 557 VAL B CA 1
ATOM 11050 C C . VAL B 1 557 ? 7.344 -24.453 2.748 1 91 557 VAL B C 1
ATOM 11052 O O . VAL B 1 557 ? 7.078 -25.094 1.725 1 91 557 VAL B O 1
ATOM 11055 N N . TRP B 1 558 ? 8.562 -23.844 2.939 1 86.19 558 TRP B N 1
ATOM 11056 C CA . TRP B 1 558 ? 9.641 -23.953 1.963 1 86.19 558 TRP B CA 1
ATOM 11057 C C . TRP B 1 558 ? 10.438 -25.25 2.174 1 86.19 558 TRP B C 1
ATOM 11059 O O . TRP B 1 558 ? 10.391 -25.844 3.256 1 86.19 558 TRP B O 1
ATOM 11069 N N . ARG B 1 559 ? 11.023 -25.641 1.09 1 83.5 559 ARG B N 1
ATOM 11070 C CA . ARG B 1 559 ? 11.961 -26.75 1.223 1 83.5 559 ARG B CA 1
ATOM 11071 C C . ARG B 1 559 ? 13.109 -26.391 2.154 1 83.5 559 ARG B C 1
ATOM 11073 O O . ARG B 1 559 ? 13.492 -25.219 2.252 1 83.5 559 ARG B O 1
ATOM 11080 N N . THR B 1 560 ? 13.602 -27.359 2.771 1 77.94 560 THR B N 1
ATOM 11081 C CA . THR B 1 560 ? 14.664 -27.188 3.758 1 77.94 560 THR B CA 1
ATOM 11082 C C . THR B 1 560 ? 15.883 -26.516 3.133 1 77.94 560 THR B C 1
ATOM 11084 O O . THR B 1 560 ? 16.328 -26.922 2.061 1 77.94 560 THR B O 1
ATOM 11087 N N . GLY B 1 561 ? 16.266 -25.547 3.717 1 70.31 561 GLY B N 1
ATOM 11088 C CA . GLY B 1 561 ? 17.516 -24.875 3.377 1 70.31 561 GLY B CA 1
ATOM 11089 C C . GLY B 1 561 ? 17.375 -23.891 2.234 1 70.31 561 GLY B C 1
ATOM 11090 O O . GLY B 1 561 ? 18.359 -23.25 1.848 1 70.31 561 GLY B O 1
ATOM 11091 N N . ILE B 1 562 ? 16.219 -23.609 1.622 1 67.62 562 ILE B N 1
ATOM 11092 C CA . ILE B 1 562 ? 16.078 -22.766 0.446 1 67.62 562 ILE B CA 1
ATOM 11093 C C . ILE B 1 562 ? 14.969 -21.734 0.673 1 67.62 562 ILE B C 1
ATOM 11095 O O . ILE B 1 562 ? 13.789 -22.047 0.492 1 67.62 562 ILE B O 1
ATOM 11099 N N . PRO B 1 563 ? 15.062 -20.453 0.891 1 61.38 563 PRO B N 1
ATOM 11100 C CA . PRO B 1 563 ? 16.125 -19.938 1.743 1 61.38 563 PRO B CA 1
ATOM 11101 C C . PRO B 1 563 ? 16.047 -20.438 3.182 1 61.38 563 PRO B C 1
ATOM 11103 O O . PRO B 1 563 ? 15.086 -21.125 3.537 1 61.38 563 PRO B O 1
ATOM 11106 N N . GLN B 1 564 ? 16.969 -20.281 4.016 1 51.06 564 GLN B N 1
ATOM 11107 C CA . GLN B 1 564 ? 17.094 -20.844 5.359 1 51.06 564 GLN B CA 1
ATOM 11108 C C . GLN B 1 564 ? 16.188 -20.109 6.344 1 51.06 564 GLN B C 1
ATOM 11110 O O . GLN B 1 564 ? 16.172 -20.438 7.531 1 51.06 564 GLN B O 1
ATOM 11115 N N . ASN B 1 565 ? 15.203 -19.328 5.906 1 57.81 565 ASN B N 1
ATOM 11116 C CA . ASN B 1 565 ? 14.68 -18.438 6.93 1 57.81 565 ASN B CA 1
ATOM 11117 C C . ASN B 1 565 ? 13.156 -18.359 6.883 1 57.81 565 ASN B C 1
ATOM 11119 O O . ASN B 1 565 ? 12.562 -17.344 7.246 1 57.81 565 ASN B O 1
ATOM 11123 N N . SER B 1 566 ? 12.453 -19.5 6.609 1 74.31 566 SER B N 1
ATOM 11124 C CA . SER B 1 566 ? 11 -19.406 6.684 1 74.31 566 SER B CA 1
ATOM 11125 C C . SER B 1 566 ? 10.445 -20.328 7.77 1 74.31 566 SER B C 1
ATOM 11127 O O . SER B 1 566 ? 9.461 -21.031 7.547 1 74.31 566 SER B O 1
ATOM 11129 N N . ARG B 1 567 ? 11.18 -20.344 8.914 1 89.56 567 ARG B N 1
ATOM 11130 C CA . ARG B 1 567 ? 10.812 -21.266 9.992 1 89.56 567 ARG B CA 1
ATOM 11131 C C . ARG B 1 567 ? 11.07 -20.625 11.352 1 89.56 567 ARG B C 1
ATOM 11133 O O . ARG B 1 567 ? 11.609 -19.531 11.445 1 89.56 567 ARG B O 1
ATOM 11140 N N . TRP B 1 568 ? 10.539 -21.281 12.367 1 94.25 568 TRP B N 1
ATOM 11141 C CA . TRP B 1 568 ? 10.922 -21.062 13.758 1 94.25 568 TRP B CA 1
ATOM 11142 C C . TRP B 1 568 ? 11.781 -22.203 14.273 1 94.25 568 TRP B C 1
ATOM 11144 O O . TRP B 1 568 ? 11.516 -23.375 13.977 1 94.25 568 TRP B O 1
ATOM 11154 N N . THR B 1 569 ? 12.844 -21.922 15.086 1 94.31 569 THR B N 1
ATOM 11155 C CA . THR B 1 569 ? 13.641 -22.969 15.711 1 94.31 569 THR B CA 1
ATOM 11156 C C . THR B 1 569 ? 14.07 -22.562 17.109 1 94.31 569 THR B C 1
ATOM 11158 O O . THR B 1 569 ? 14.062 -21.375 17.453 1 94.31 569 THR B O 1
ATOM 11161 N N . SER B 1 570 ? 14.359 -23.547 17.922 1 95.38 570 SER B N 1
ATOM 11162 C CA . SER B 1 570 ? 15 -23.359 19.219 1 95.38 570 SER B CA 1
ATOM 11163 C C . SER B 1 570 ? 16.5 -23.578 19.141 1 95.38 570 SER B C 1
ATOM 11165 O O . SER B 1 570 ? 17.141 -24 20.109 1 95.38 570 SER B O 1
ATOM 11167 N N . TYR B 1 571 ? 17.031 -23.391 17.984 1 91.88 571 TYR B N 1
ATOM 11168 C CA . TYR B 1 571 ? 18.469 -23.516 17.797 1 91.88 571 TYR B CA 1
ATOM 11169 C C . TYR B 1 571 ? 19.234 -22.672 18.797 1 91.88 571 TYR B C 1
ATOM 11171 O O . TYR B 1 571 ? 18.953 -21.469 18.953 1 91.88 571 TYR B O 1
ATOM 11179 N N . GLN B 1 572 ? 20.156 -23.328 19.5 1 85.81 572 GLN B N 1
ATOM 11180 C CA . GLN B 1 572 ? 21.047 -22.688 20.469 1 85.81 572 GLN B CA 1
ATOM 11181 C C . GLN B 1 572 ? 20.297 -22.328 21.75 1 85.81 572 GLN B C 1
ATOM 11183 O O . GLN B 1 572 ? 20.781 -21.516 22.547 1 85.81 572 GLN B O 1
ATOM 11188 N N . SER B 1 573 ? 19.172 -22.938 21.969 1 92.19 573 SER B N 1
ATOM 11189 C CA . SER B 1 573 ? 18.438 -22.719 23.203 1 92.19 573 SER B CA 1
ATOM 11190 C C . SER B 1 573 ? 19.219 -23.234 24.406 1 92.19 573 SER B C 1
ATOM 11192 O O . SER B 1 573 ? 19.812 -24.312 24.344 1 92.19 573 SER B O 1
ATOM 11194 N N . PRO B 1 574 ? 19.266 -22.469 25.516 1 89.56 574 PRO B N 1
ATOM 11195 C CA . PRO B 1 574 ? 19.875 -22.984 26.734 1 89.56 574 PRO B CA 1
ATOM 11196 C C . PRO B 1 574 ? 18.969 -23.969 27.484 1 89.56 574 PRO B C 1
ATOM 11198 O O . PRO B 1 574 ? 19.391 -24.578 28.469 1 89.56 574 PRO B O 1
ATOM 11201 N N . ASN B 1 575 ? 17.766 -24.203 27.031 1 92.5 575 ASN B N 1
ATOM 11202 C CA . ASN B 1 575 ? 16.797 -25.047 27.719 1 92.5 575 ASN B CA 1
ATOM 11203 C C . ASN B 1 575 ? 16.859 -26.5 27.25 1 92.5 575 ASN B C 1
ATOM 11205 O O . ASN B 1 575 ? 17.125 -26.766 26.078 1 92.5 575 ASN B O 1
ATOM 11209 N N . PRO B 1 576 ? 16.656 -27.391 28.219 1 94.44 576 PRO B N 1
ATOM 11210 C CA . PRO B 1 576 ? 16.578 -28.781 27.781 1 94.44 576 PRO B CA 1
ATOM 11211 C C . PRO B 1 576 ? 15.352 -29.062 26.906 1 94.44 576 PRO B C 1
ATOM 11213 O O . PRO B 1 576 ? 15.352 -30 26.109 1 94.44 576 PRO B O 1
ATOM 11216 N N . SER B 1 577 ? 14.344 -28.234 27.109 1 96.56 577 SER B N 1
ATOM 11217 C CA . SER B 1 577 ? 13.094 -28.312 26.359 1 96.56 577 SER B CA 1
ATOM 11218 C C . SER B 1 577 ? 12.555 -26.922 26.047 1 96.56 577 SER B C 1
ATOM 11220 O O . SER B 1 577 ? 12.742 -25.984 26.828 1 96.56 577 SER B O 1
ATOM 11222 N N . ASP B 1 578 ? 11.961 -26.828 24.859 1 97.44 578 ASP B N 1
ATOM 11223 C CA . ASP B 1 578 ? 11.336 -25.562 24.484 1 97.44 578 ASP B CA 1
ATOM 11224 C C . ASP B 1 578 ? 9.914 -25.797 23.969 1 97.44 578 ASP B C 1
ATOM 11226 O O . ASP B 1 578 ? 9.508 -26.938 23.734 1 97.44 578 ASP B O 1
ATOM 11230 N N . TYR B 1 579 ? 9.133 -24.781 23.953 1 98 579 TYR B N 1
ATOM 11231 C CA . TYR B 1 579 ? 7.805 -24.859 23.359 1 98 579 TYR B CA 1
ATOM 11232 C C . TYR B 1 579 ? 7.621 -23.766 22.297 1 98 579 TYR B C 1
ATOM 11234 O O . TYR B 1 579 ? 8.297 -22.734 22.344 1 98 579 TYR B O 1
ATOM 11242 N N . PHE B 1 580 ? 6.852 -24.062 21.344 1 97.75 580 PHE B N 1
ATOM 11243 C CA . PHE B 1 580 ? 6.254 -23.141 20.375 1 97.75 580 PHE B CA 1
ATOM 11244 C C . PHE B 1 580 ? 4.734 -23.156 20.484 1 97.75 580 PHE B C 1
ATOM 11246 O O . PHE B 1 580 ? 4.125 -24.234 20.578 1 97.75 580 PHE B O 1
ATOM 11253 N N . GLY B 1 581 ? 4.152 -21.922 20.516 1 97.25 581 GLY B N 1
ATOM 11254 C CA . GLY B 1 581 ? 2.701 -21.906 20.625 1 97.25 581 GLY B CA 1
ATOM 11255 C C . GLY B 1 581 ? 2.055 -20.781 19.828 1 97.25 581 GLY B C 1
ATOM 11256 O O . GLY B 1 581 ? 2.75 -19.969 19.234 1 97.25 581 GLY B O 1
ATOM 11257 N N . VAL B 1 582 ? 0.702 -20.906 19.734 1 97 582 VAL B N 1
ATOM 11258 C CA . VAL B 1 582 ? -0.093 -19.875 19.078 1 97 582 VAL B CA 1
ATOM 11259 C C . VAL B 1 582 ? -1.164 -19.359 20.047 1 97 582 VAL B C 1
ATOM 11261 O O . VAL B 1 582 ? -1.702 -20.125 20.844 1 97 582 VAL B O 1
ATOM 11264 N N . ASP B 1 583 ? -1.371 -18.062 20.047 1 91.5 583 ASP B N 1
ATOM 11265 C CA . ASP B 1 583 ? -2.494 -17.391 20.688 1 91.5 583 ASP B CA 1
ATOM 11266 C C . ASP B 1 583 ? -3.588 -17.062 19.672 1 91.5 583 ASP B C 1
ATOM 11268 O O . ASP B 1 583 ? -3.408 -16.188 18.812 1 91.5 583 ASP B O 1
ATOM 11272 N N . LEU B 1 584 ? -4.68 -17.734 19.844 1 93.75 584 LEU B N 1
ATOM 11273 C CA . LEU B 1 584 ? -5.785 -17.594 18.906 1 93.75 584 LEU B CA 1
ATOM 11274 C C . LEU B 1 584 ? -6.547 -16.297 19.156 1 93.75 584 LEU B C 1
ATOM 11276 O O . LEU B 1 584 ? -7.473 -15.961 18.406 1 93.75 584 LEU B O 1
ATOM 11280 N N . ARG B 1 585 ? -6.195 -15.531 20.125 1 83.06 585 ARG B N 1
ATOM 11281 C CA . ARG B 1 585 ? -6.707 -14.211 20.484 1 83.06 585 ARG B CA 1
ATOM 11282 C C . ARG B 1 585 ? -8.047 -14.328 21.219 1 83.06 585 ARG B C 1
ATOM 11284 O O . ARG B 1 585 ? -8.453 -13.406 21.922 1 83.06 585 ARG B O 1
ATOM 11291 N N . ARG B 1 586 ? -8.812 -15.375 21.016 1 84.81 586 ARG B N 1
ATOM 11292 C CA . ARG B 1 586 ? -10.102 -15.656 21.641 1 84.81 586 ARG B CA 1
ATOM 11293 C C . ARG B 1 586 ? -10.336 -17.156 21.766 1 84.81 586 ARG B C 1
ATOM 11295 O O . ARG B 1 586 ? -9.648 -17.953 21.125 1 84.81 586 ARG B O 1
ATOM 11302 N N . THR B 1 587 ? -11.289 -17.5 22.609 1 90 587 THR B N 1
ATOM 11303 C CA . THR B 1 587 ? -11.617 -18.906 22.781 1 90 587 THR B CA 1
ATOM 11304 C C . THR B 1 587 ? -12.289 -19.469 21.531 1 90 587 THR B C 1
ATOM 11306 O O . THR B 1 587 ? -13.25 -18.875 21.016 1 90 587 THR B O 1
ATOM 11309 N N . GLN B 1 588 ? -11.758 -20.531 21.016 1 94 588 GLN B N 1
ATOM 11310 C CA . GLN B 1 588 ? -12.281 -21.234 19.844 1 94 588 GLN B CA 1
ATOM 11311 C C . GLN B 1 588 ? -12.273 -22.734 20.062 1 94 588 GLN B C 1
ATOM 11313 O O . GLN B 1 588 ? -11.523 -23.25 20.891 1 94 588 GLN B O 1
ATOM 11318 N N . VAL B 1 589 ? -13.148 -23.359 19.344 1 94.94 589 VAL B N 1
ATOM 11319 C CA . VAL B 1 589 ? -13.133 -24.828 19.344 1 94.94 589 VAL B CA 1
ATOM 11320 C C . VAL B 1 589 ? -12.18 -25.328 18.266 1 94.94 589 VAL B C 1
ATOM 11322 O O . VAL B 1 589 ? -12.312 -24.953 17.094 1 94.94 589 VAL B O 1
ATOM 11325 N N . VAL B 1 590 ? -11.203 -26.109 18.656 1 95.88 590 VAL B N 1
ATOM 11326 C CA . VAL B 1 590 ? -10.227 -26.656 17.719 1 95.88 590 VAL B CA 1
ATOM 11327 C C . VAL B 1 590 ? -10.164 -28.172 17.859 1 95.88 590 VAL B C 1
ATOM 11329 O O . VAL B 1 590 ? -10.398 -28.719 18.938 1 95.88 590 VAL B O 1
ATOM 11332 N N . CYS B 1 591 ? -9.922 -28.875 16.672 1 96.56 591 CYS B N 1
ATOM 11333 C CA . CYS B 1 591 ? -9.891 -30.328 16.719 1 96.56 591 CYS B CA 1
ATOM 11334 C C . CYS B 1 591 ? -8.984 -30.891 15.633 1 96.56 591 CYS B C 1
ATOM 11336 O O . CYS B 1 591 ? -8.906 -32.125 15.453 1 96.56 591 CYS B O 1
ATOM 11338 N N . ASN B 1 592 ? -8.383 -30.125 14.844 1 96 592 ASN B N 1
ATOM 11339 C CA . ASN B 1 592 ? -7.586 -30.531 13.695 1 96 592 ASN B CA 1
ATOM 11340 C C . ASN B 1 592 ? -6.332 -29.672 13.547 1 96 592 ASN B C 1
ATOM 11342 O O . ASN B 1 592 ? -6.41 -28.531 13.102 1 96 592 ASN B O 1
ATOM 11346 N N . VAL B 1 593 ? -5.16 -30.219 13.93 1 97.56 593 VAL B N 1
ATOM 11347 C CA . VAL B 1 593 ? -3.885 -29.5 13.93 1 97.56 593 VAL B CA 1
ATOM 11348 C C . VAL B 1 593 ? -2.906 -30.203 12.992 1 97.56 593 VAL B C 1
ATOM 11350 O O . VAL B 1 593 ? -2.879 -31.438 12.914 1 97.56 593 VAL B O 1
ATOM 11353 N N . ARG B 1 594 ? -2.191 -29.422 12.195 1 97.5 594 ARG B N 1
ATOM 11354 C CA . ARG B 1 594 ? -1.084 -29.922 11.383 1 97.5 594 ARG B CA 1
ATOM 11355 C C . ARG B 1 594 ? 0.235 -29.281 11.812 1 97.5 594 ARG B C 1
ATOM 11357 O O . ARG B 1 594 ? 0.298 -28.078 12.062 1 97.5 594 ARG B O 1
ATOM 11364 N N . LEU B 1 595 ? 1.255 -30.078 11.945 1 97.69 595 LEU B N 1
ATOM 11365 C CA . LEU B 1 595 ? 2.602 -29.609 12.258 1 97.69 595 LEU B CA 1
ATOM 11366 C C . LEU B 1 595 ? 3.58 -30 11.156 1 97.69 595 LEU B C 1
ATOM 11368 O O . LEU B 1 595 ? 3.492 -31.109 10.602 1 97.69 595 LEU B O 1
ATOM 11372 N N . PHE B 1 596 ? 4.426 -29.125 10.812 1 96.38 596 PHE B N 1
ATOM 11373 C CA . PHE B 1 596 ? 5.527 -29.359 9.883 1 96.38 596 PHE B CA 1
ATOM 11374 C C . PHE B 1 596 ? 6.871 -29.125 10.562 1 96.38 596 PHE B C 1
ATOM 11376 O O . PHE B 1 596 ? 7.371 -28 10.57 1 96.38 596 PHE B O 1
ATOM 11383 N N . PHE B 1 597 ? 7.469 -30.203 11.078 1 96.12 597 PHE B N 1
ATOM 11384 C CA . PHE B 1 597 ? 8.742 -30.094 11.781 1 96.12 597 PHE B CA 1
ATOM 11385 C C . PHE B 1 597 ? 9.891 -29.859 10.805 1 96.12 597 PHE B C 1
ATOM 11387 O O . PHE B 1 597 ? 9.914 -30.453 9.727 1 96.12 597 PHE B O 1
ATOM 11394 N N . TYR B 1 598 ? 10.758 -28.953 11.141 1 94.56 598 TYR B N 1
ATOM 11395 C CA . TYR B 1 598 ? 11.914 -28.594 10.336 1 94.56 598 TYR B CA 1
ATOM 11396 C C . TYR B 1 598 ? 13.156 -29.344 10.797 1 94.56 598 TYR B C 1
ATOM 11398 O O . TYR B 1 598 ? 13.375 -29.516 12 1 94.56 598 TYR B O 1
ATOM 11406 N N . ASP B 1 599 ? 13.922 -29.891 9.867 1 93.19 599 ASP B N 1
ATOM 11407 C CA . ASP B 1 599 ? 15.188 -30.578 10.117 1 93.19 599 ASP B CA 1
ATOM 11408 C C . ASP B 1 599 ? 16.234 -30.203 9.07 1 93.19 599 ASP B C 1
ATOM 11410 O O . ASP B 1 599 ? 16.062 -30.531 7.887 1 93.19 599 ASP B O 1
ATOM 11414 N N . ASP B 1 600 ? 17.312 -29.547 9.484 1 89.81 600 ASP B N 1
ATOM 11415 C CA . ASP B 1 600 ? 18.359 -29.188 8.539 1 89.81 600 ASP B CA 1
ATOM 11416 C C . ASP B 1 600 ? 19.562 -30.125 8.656 1 89.81 600 ASP B C 1
ATOM 11418 O O . ASP B 1 600 ? 20.625 -29.859 8.102 1 89.81 600 ASP B O 1
ATOM 11422 N N . ASN B 1 601 ? 19.391 -31.266 9.367 1 89.81 601 ASN B N 1
ATOM 11423 C CA . ASN B 1 601 ? 20.438 -32.25 9.625 1 89.81 601 ASN B CA 1
ATOM 11424 C C . ASN B 1 601 ? 21.656 -31.609 10.273 1 89.81 601 ASN B C 1
ATOM 11426 O O . ASN B 1 601 ? 22.781 -32.062 10.062 1 89.81 601 ASN B O 1
ATOM 11430 N N . GLY B 1 602 ? 21.438 -30.562 10.945 1 90.75 602 GLY B N 1
ATOM 11431 C CA . GLY B 1 602 ? 22.469 -29.812 11.648 1 90.75 602 GLY B CA 1
ATOM 11432 C C . GLY B 1 602 ? 22.047 -29.344 13.016 1 90.75 602 GLY B C 1
ATOM 11433 O O . GLY B 1 602 ? 21.734 -30.156 13.898 1 90.75 602 GLY B O 1
ATOM 11434 N N . GLY B 1 603 ? 21.906 -27.969 13.062 1 91.81 603 GLY B N 1
ATOM 11435 C CA . GLY B 1 603 ? 21.578 -27.391 14.352 1 91.81 603 GLY B CA 1
ATOM 11436 C C . GLY B 1 603 ? 20.125 -27.562 14.727 1 91.81 603 GLY B C 1
ATOM 11437 O O . GLY B 1 603 ? 19.734 -27.297 15.867 1 91.81 603 GLY B O 1
ATOM 11438 N N . VAL B 1 604 ? 19.344 -27.969 13.859 1 94.81 604 VAL B N 1
ATOM 11439 C CA . VAL B 1 604 ? 17.922 -28.219 14.102 1 94.81 604 VAL B CA 1
ATOM 11440 C C . VAL B 1 604 ? 17.562 -29.641 13.672 1 94.81 604 VAL B C 1
ATOM 11442 O O . VAL B 1 604 ? 17.797 -30.031 12.531 1 94.81 604 VAL B O 1
ATOM 11445 N N . ARG B 1 605 ? 17.047 -30.422 14.547 1 95.44 605 ARG B N 1
ATOM 11446 C CA . ARG B 1 605 ? 16.688 -31.812 14.305 1 95.44 605 ARG B CA 1
ATOM 11447 C C . ARG B 1 605 ? 15.234 -32.094 14.664 1 95.44 605 ARG B C 1
ATOM 11449 O O . ARG B 1 605 ? 14.633 -31.328 15.43 1 95.44 605 ARG B O 1
ATOM 11456 N N . LEU B 1 606 ? 14.695 -33.219 14.094 1 96.44 606 LEU B N 1
ATOM 11457 C CA . LEU B 1 606 ? 13.383 -33.656 14.539 1 96.44 606 LEU B CA 1
ATOM 11458 C C . LEU B 1 606 ? 13.398 -34 16.016 1 96.44 606 LEU B C 1
ATOM 11460 O O . LEU B 1 606 ? 14.344 -34.656 16.5 1 96.44 606 LEU B O 1
ATOM 11464 N N . PRO B 1 607 ? 12.414 -33.531 16.75 1 97.31 607 PRO B N 1
ATOM 11465 C CA . PRO B 1 607 ? 12.383 -33.938 18.156 1 97.31 607 PRO B CA 1
ATOM 11466 C C . PRO B 1 607 ? 12.07 -35.406 18.344 1 97.31 607 PRO B C 1
ATOM 11468 O O . PRO B 1 607 ? 11.359 -36 17.516 1 97.31 607 PRO B O 1
ATOM 11471 N N . SER B 1 608 ? 12.625 -36 19.453 1 96.25 608 SER B N 1
ATOM 11472 C CA . SER B 1 608 ? 12.398 -37.406 19.734 1 96.25 608 SER B CA 1
ATOM 11473 C C . SER B 1 608 ? 10.938 -37.688 20.109 1 96.25 608 SER B C 1
ATOM 11475 O O . SER B 1 608 ? 10.445 -38.781 19.922 1 96.25 608 SER B O 1
ATOM 11477 N N . LYS B 1 609 ? 10.336 -36.781 20.562 1 97 609 LYS B N 1
ATOM 11478 C CA . LYS B 1 609 ? 8.922 -36.781 20.938 1 97 609 LYS B CA 1
ATOM 11479 C C . LYS B 1 609 ? 8.383 -35.344 21.031 1 97 609 LYS B C 1
ATOM 11481 O O . LYS B 1 609 ? 9.148 -34.375 21 1 97 609 LYS B O 1
ATOM 11486 N N . TYR B 1 610 ? 7.105 -35.188 21.062 1 98.12 610 TYR B N 1
ATOM 11487 C CA . TYR B 1 610 ? 6.496 -33.906 21.297 1 98.12 610 TYR B CA 1
ATOM 11488 C C . TYR B 1 610 ? 5.172 -34.031 22.031 1 98.12 610 TYR B C 1
ATOM 11490 O O . TYR B 1 610 ? 4.559 -35.094 22.031 1 98.12 610 TYR B O 1
ATOM 11498 N N . ASP B 1 611 ? 4.82 -33 22.719 1 98.19 611 ASP B N 1
ATOM 11499 C CA . ASP B 1 611 ? 3.561 -32.906 23.453 1 98.19 611 ASP B CA 1
ATOM 11500 C C . ASP B 1 611 ? 2.742 -31.703 22.953 1 98.19 611 ASP B C 1
ATOM 11502 O O . ASP B 1 611 ? 3.215 -30.562 22.984 1 98.19 611 ASP B O 1
ATOM 11506 N N . LEU B 1 612 ? 1.542 -32 22.406 1 98.44 612 LEU B N 1
ATOM 11507 C CA . LEU B 1 612 ? 0.617 -30.953 22.031 1 98.44 612 LEU B CA 1
ATOM 11508 C C . LEU B 1 612 ? -0.311 -30.609 23.203 1 98.44 612 LEU B C 1
ATOM 11510 O O . LEU B 1 612 ? -1.04 -31.469 23.688 1 98.44 612 LEU B O 1
ATOM 11514 N N . GLN B 1 613 ? -0.238 -29.312 23.594 1 98.5 613 GLN B N 1
ATOM 11515 C CA . GLN B 1 613 ? -0.965 -28.875 24.781 1 98.5 613 GLN B CA 1
ATOM 11516 C C . GLN B 1 613 ? -1.902 -27.719 24.453 1 98.5 613 GLN B C 1
ATOM 11518 O O . GLN B 1 613 ? -1.749 -27.062 23.422 1 98.5 613 GLN B O 1
ATOM 11523 N N . TYR B 1 614 ? -2.938 -27.578 25.266 1 97.56 614 TYR B N 1
ATOM 11524 C CA . TYR B 1 614 ? -3.807 -26.406 25.219 1 97.56 614 TYR B CA 1
ATOM 11525 C C . TYR B 1 614 ? -3.904 -25.734 26.578 1 97.56 614 TYR B C 1
ATOM 11527 O O . TYR B 1 614 ? -3.654 -26.391 27.609 1 97.56 614 TYR B O 1
ATOM 11535 N N . LYS B 1 615 ? -4.121 -24.453 26.578 1 94.81 615 LYS B N 1
ATOM 11536 C CA . LYS B 1 615 ? -4.297 -23.719 27.828 1 94.81 615 LYS B CA 1
ATOM 11537 C C . LYS B 1 615 ? -5.711 -23.891 28.375 1 94.81 615 LYS B C 1
ATOM 11539 O O . LYS B 1 615 ? -6.688 -23.531 27.719 1 94.81 615 LYS B O 1
ATOM 11544 N N . LYS B 1 616 ? -5.848 -24.5 29.484 1 90.81 616 LYS B N 1
ATOM 11545 C CA . LYS B 1 616 ? -7.078 -24.641 30.266 1 90.81 616 LYS B CA 1
ATOM 11546 C C . LYS B 1 616 ? -7.035 -23.797 31.531 1 90.81 616 LYS B C 1
ATOM 11548 O O . LYS B 1 616 ? -6.363 -24.156 32.5 1 90.81 616 LYS B O 1
ATOM 11553 N N . GLY B 1 617 ? -7.836 -22.797 31.5 1 84.06 617 GLY B N 1
ATOM 11554 C CA . GLY B 1 617 ? -7.621 -21.828 32.562 1 84.06 617 GLY B CA 1
ATOM 11555 C C . GLY B 1 617 ? -6.23 -21.219 32.562 1 84.06 617 GLY B C 1
ATOM 11556 O O . GLY B 1 617 ? -5.812 -20.641 31.547 1 84.06 617 GLY B O 1
ATOM 11557 N N . ASP B 1 618 ? -5.52 -21.391 33.562 1 82.56 618 ASP B N 1
ATOM 11558 C CA . ASP B 1 618 ? -4.168 -20.844 33.656 1 82.56 618 ASP B CA 1
ATOM 11559 C C . ASP B 1 618 ? -3.121 -21.953 33.594 1 82.56 618 ASP B C 1
ATOM 11561 O O . ASP B 1 618 ? -1.953 -21.734 33.938 1 82.56 618 ASP B O 1
ATOM 11565 N N . THR B 1 619 ? -3.561 -23.094 33.156 1 90.75 619 THR B N 1
ATOM 11566 C CA . THR B 1 619 ? -2.66 -24.234 33.156 1 90.75 619 THR B CA 1
ATOM 11567 C C . THR B 1 619 ? -2.555 -24.844 31.781 1 90.75 619 THR B C 1
ATOM 11569 O O . THR B 1 619 ? -3.535 -24.875 31.031 1 90.75 619 THR B O 1
ATOM 11572 N N . TRP B 1 620 ? -1.362 -25.203 31.484 1 96.31 620 TRP B N 1
ATOM 11573 C CA . TRP B 1 620 ? -1.141 -25.969 30.25 1 96.31 620 TRP B CA 1
ATOM 11574 C C . TRP B 1 620 ? -1.375 -27.453 30.484 1 96.31 620 TRP B C 1
ATOM 11576 O O . TRP B 1 620 ? -0.834 -28.047 31.422 1 96.31 620 TRP B O 1
ATOM 11586 N N . VAL B 1 621 ? -2.227 -28.047 29.625 1 97.44 621 VAL B N 1
ATOM 11587 C CA . VAL B 1 621 ? -2.566 -29.469 29.734 1 97.44 621 VAL B CA 1
ATOM 11588 C C . VAL B 1 621 ? -2.414 -30.156 28.375 1 97.44 621 VAL B C 1
ATOM 11590 O O . VAL B 1 621 ? -2.721 -29.562 27.344 1 97.44 621 VAL B O 1
ATOM 11593 N N . THR B 1 622 ? -1.95 -31.406 28.422 1 98.12 622 THR B N 1
ATOM 11594 C CA . THR B 1 622 ? -1.876 -32.188 27.188 1 98.12 622 THR B CA 1
ATOM 11595 C C . THR B 1 622 ? -3.264 -32.375 26.578 1 98.12 622 THR B C 1
ATOM 11597 O O . THR B 1 622 ? -4.219 -32.688 27.297 1 98.12 622 THR B O 1
ATOM 11600 N N . ILE B 1 623 ? -3.391 -32.188 25.297 1 97.75 623 ILE B N 1
ATOM 11601 C CA . ILE B 1 623 ? -4.668 -32.375 24.625 1 97.75 623 ILE B CA 1
ATOM 11602 C C . ILE B 1 623 ? -5.043 -33.875 24.672 1 97.75 623 ILE B C 1
ATOM 11604 O O . ILE B 1 623 ? -4.27 -34.719 24.234 1 97.75 623 ILE B O 1
ATOM 11608 N N . PRO B 1 624 ? -6.219 -34.281 25.141 1 95.94 624 PRO B N 1
ATOM 11609 C CA . PRO B 1 624 ? -6.609 -35.688 25.25 1 95.94 624 PRO B CA 1
ATOM 11610 C C . PRO B 1 624 ? -7.141 -36.25 23.938 1 95.94 624 PRO B C 1
ATOM 11612 O O . PRO B 1 624 ? -7.574 -35.5 23.062 1 95.94 624 PRO B O 1
ATOM 11615 N N . GLY B 1 625 ? -7.148 -37.562 23.781 1 95.69 625 GLY B N 1
ATOM 11616 C CA . GLY B 1 625 ? -7.801 -38.25 22.688 1 95.69 625 GLY B CA 1
ATOM 11617 C C . GLY B 1 625 ? -7.164 -37.969 21.344 1 95.69 625 GLY B C 1
ATOM 11618 O O . GLY B 1 625 ? -7.848 -37.969 20.312 1 95.69 625 GLY B O 1
ATOM 11619 N N . GLN B 1 626 ? -5.867 -37.719 21.234 1 96.19 626 GLN B N 1
ATOM 11620 C CA . GLN B 1 626 ? -5.188 -37.375 19.984 1 96.19 626 GLN B CA 1
ATOM 11621 C C . GLN B 1 626 ? -5.035 -38.594 19.109 1 96.19 626 GLN B C 1
ATOM 11623 O O . GLN B 1 626 ? -4.668 -39.688 19.578 1 96.19 626 GLN B O 1
ATOM 11628 N N . VAL B 1 627 ? -5.434 -38.531 17.906 1 96.38 627 VAL B N 1
ATOM 11629 C CA . VAL B 1 627 ? -5.039 -39.438 16.844 1 96.38 627 VAL B CA 1
ATOM 11630 C C . VAL B 1 627 ? -3.973 -38.781 15.961 1 96.38 627 VAL B C 1
ATOM 11632 O O . VAL B 1 627 ? -4.219 -37.719 15.352 1 96.38 627 VAL B O 1
ATOM 11635 N N . ARG B 1 628 ? -2.777 -39.375 15.945 1 96.12 628 ARG B N 1
ATOM 11636 C CA . ARG B 1 628 ? -1.635 -38.75 15.273 1 96.12 628 ARG B CA 1
ATOM 11637 C C . ARG B 1 628 ? -1.143 -39.625 14.125 1 96.12 628 ARG B C 1
ATOM 11639 O O . ARG B 1 628 ? -1.177 -40.875 14.211 1 96.12 628 ARG B O 1
ATOM 11646 N N . SER B 1 629 ? -0.739 -39 13.117 1 95.31 629 SER B N 1
ATOM 11647 C CA . SER B 1 629 ? 0.09 -39.688 12.141 1 95.31 629 SER B CA 1
ATOM 11648 C C . SER B 1 629 ? 1.429 -40.094 12.75 1 95.31 629 SER B C 1
ATOM 11650 O O . SER B 1 629 ? 1.806 -39.625 13.812 1 95.31 629 SER B O 1
ATOM 11652 N N . PRO B 1 630 ? 2.154 -41 12.109 1 92.81 630 PRO B N 1
ATOM 11653 C CA . PRO B 1 630 ? 3.463 -41.406 12.625 1 92.81 630 PRO B CA 1
ATOM 11654 C C . PRO B 1 630 ? 4.438 -40.219 12.742 1 92.81 630 PRO B C 1
ATOM 11656 O O . PRO B 1 630 ? 4.328 -39.25 11.992 1 92.81 630 PRO B O 1
ATOM 11659 N N . MET B 1 631 ? 5.324 -40.312 13.656 1 93.94 631 MET B N 1
ATOM 11660 C CA . MET B 1 631 ? 6.375 -39.312 13.773 1 93.94 631 MET B CA 1
ATOM 11661 C C . MET B 1 631 ? 7.102 -39.125 12.445 1 93.94 631 MET B C 1
ATOM 11663 O O . MET B 1 631 ? 7.398 -40.094 11.758 1 93.94 631 MET B O 1
ATOM 11667 N N . PRO B 1 632 ? 7.285 -37.875 12.141 1 92.81 632 PRO B N 1
ATOM 11668 C CA . PRO B 1 632 ? 7.973 -37.688 10.859 1 92.81 632 PRO B CA 1
ATOM 11669 C C . PRO B 1 632 ? 9.43 -38.156 10.891 1 92.81 632 PRO B C 1
ATOM 11671 O O . PRO B 1 632 ? 10.086 -38.062 11.93 1 92.81 632 PRO B O 1
ATOM 11674 N N . THR B 1 633 ? 9.938 -38.625 9.805 1 90.31 633 THR B N 1
ATOM 11675 C CA . THR B 1 633 ? 11.312 -39.094 9.68 1 90.31 633 THR B CA 1
ATOM 11676 C C . THR B 1 633 ? 12.117 -38.156 8.773 1 90.31 633 THR B C 1
ATOM 11678 O O . THR B 1 633 ? 13.312 -38.344 8.578 1 90.31 633 THR B O 1
ATOM 11681 N N . ALA B 1 634 ? 11.484 -37.219 8.172 1 90.38 634 ALA B N 1
ATOM 11682 C CA . ALA B 1 634 ? 12.133 -36.219 7.328 1 90.38 634 ALA B CA 1
ATOM 11683 C C . ALA B 1 634 ? 11.531 -34.844 7.566 1 90.38 634 ALA B C 1
ATOM 11685 O O . ALA B 1 634 ? 10.461 -34.719 8.156 1 90.38 634 ALA B O 1
ATOM 11686 N N . SER B 1 635 ? 12.289 -33.844 7.16 1 92.12 635 SER B N 1
ATOM 11687 C CA . SER B 1 635 ? 11.891 -32.469 7.352 1 92.12 635 SER B CA 1
ATOM 11688 C C . SER B 1 635 ? 10.586 -32.156 6.617 1 92.12 635 SER B C 1
ATOM 11690 O O . SER B 1 635 ? 10.375 -32.625 5.5 1 92.12 635 SER B O 1
ATOM 11692 N N . ASN B 1 636 ? 9.664 -31.453 7.211 1 92.31 636 ASN B N 1
ATOM 11693 C CA . ASN B 1 636 ? 8.492 -30.781 6.645 1 92.31 636 ASN B CA 1
ATOM 11694 C C . ASN B 1 636 ? 7.434 -31.797 6.211 1 92.31 636 ASN B C 1
ATOM 11696 O O . ASN B 1 636 ? 6.547 -31.469 5.418 1 92.31 636 ASN B O 1
ATOM 11700 N N . VAL B 1 637 ? 7.586 -33 6.715 1 92.81 637 VAL B N 1
ATOM 11701 C CA . VAL B 1 637 ? 6.496 -33.969 6.539 1 92.81 637 VAL B CA 1
ATOM 11702 C C . VAL B 1 637 ? 5.293 -33.531 7.383 1 92.81 637 VAL B C 1
ATOM 11704 O O . VAL B 1 637 ? 5.445 -33.188 8.555 1 92.81 637 VAL B O 1
ATOM 11707 N N . GLU B 1 638 ? 4.141 -33.562 6.766 1 94.44 638 GLU B N 1
ATOM 11708 C CA . GLU B 1 638 ? 2.934 -33.156 7.488 1 94.44 638 GLU B CA 1
ATOM 11709 C C . GLU B 1 638 ? 2.645 -34.156 8.633 1 94.44 638 GLU B C 1
ATOM 11711 O O . GLU B 1 638 ? 2.527 -35.344 8.406 1 94.44 638 GLU B O 1
ATOM 11716 N N . THR B 1 639 ? 2.609 -33.656 9.805 1 96.62 639 THR B N 1
ATOM 11717 C CA . THR B 1 639 ? 2.121 -34.375 10.969 1 96.62 639 THR B CA 1
ATOM 11718 C C . THR B 1 639 ? 0.67 -34.031 11.266 1 96.62 639 THR B C 1
ATOM 11720 O O . THR B 1 639 ? 0.386 -32.906 11.703 1 96.62 639 THR B O 1
ATOM 11723 N N . LYS B 1 640 ? -0.196 -35 11.109 1 96.31 640 LYS B N 1
ATOM 11724 C CA . LYS B 1 640 ? -1.625 -34.781 11.305 1 96.31 640 LYS B CA 1
ATOM 11725 C C . LYS B 1 640 ? -2.057 -35.188 12.711 1 96.31 640 LYS B C 1
ATOM 11727 O O . LYS B 1 640 ? -1.756 -36.281 13.156 1 96.31 640 LYS B O 1
ATOM 11732 N N . ILE B 1 641 ? -2.736 -34.281 13.352 1 97.62 641 ILE B N 1
ATOM 11733 C CA . ILE B 1 641 ? -3.256 -34.562 14.688 1 97.62 641 ILE B CA 1
ATOM 11734 C C . ILE B 1 641 ? -4.73 -34.156 14.758 1 97.62 641 ILE B C 1
ATOM 11736 O O . ILE B 1 641 ? -5.078 -33 14.57 1 97.62 641 ILE B O 1
ATOM 11740 N N . THR B 1 642 ? -5.602 -35.125 15.031 1 96.31 642 THR B N 1
ATOM 11741 C CA . THR B 1 642 ? -7.02 -34.844 15.258 1 96.31 642 THR B CA 1
ATOM 11742 C C . THR B 1 642 ? -7.438 -35.312 16.656 1 96.31 642 THR B C 1
ATOM 11744 O O . THR B 1 642 ? -6.809 -36.188 17.25 1 96.31 642 THR B O 1
ATOM 11747 N N . PHE B 1 643 ? -8.43 -34.719 17.219 1 96.31 643 PHE B N 1
ATOM 11748 C CA . PHE B 1 643 ? -8.93 -35 18.547 1 96.31 643 PHE B CA 1
ATOM 11749 C C . PHE B 1 643 ? -10.336 -34.438 18.734 1 96.31 643 PHE B C 1
ATOM 11751 O O . PHE B 1 643 ? -10.805 -33.656 17.906 1 96.31 643 PHE B O 1
ATOM 11758 N N . PRO B 1 644 ? -11.078 -34.938 19.781 1 94.06 644 PRO B N 1
ATOM 11759 C CA . PRO B 1 644 ? -12.367 -34.312 20.078 1 94.06 644 PRO B CA 1
ATOM 11760 C C . PRO B 1 644 ? -12.234 -32.812 20.328 1 94.06 644 PRO B C 1
ATOM 11762 O O . PRO B 1 644 ? -11.242 -32.375 20.906 1 94.06 644 PRO B O 1
ATOM 11765 N N . GLY B 1 645 ? -13.234 -32.094 19.938 1 94.69 645 GLY B N 1
ATOM 11766 C CA . GLY B 1 645 ? -13.195 -30.641 20.031 1 94.69 645 GLY B CA 1
ATOM 11767 C C . GLY B 1 645 ? -12.891 -30.141 21.422 1 94.69 645 GLY B C 1
ATOM 11768 O O . GLY B 1 645 ? -13.461 -30.625 22.406 1 94.69 645 GLY B O 1
ATOM 11769 N N . ILE B 1 646 ? -11.945 -29.203 21.531 1 95.06 646 ILE B N 1
ATOM 11770 C CA . ILE B 1 646 ? -11.641 -28.531 22.781 1 95.06 646 ILE B CA 1
ATOM 11771 C C . ILE B 1 646 ? -11.797 -27.031 22.625 1 95.06 646 ILE B C 1
ATOM 11773 O O . ILE B 1 646 ? -11.547 -26.484 21.547 1 95.06 646 ILE B O 1
ATOM 11777 N N . SER B 1 647 ? -12.266 -26.391 23.656 1 93.62 647 SER B N 1
ATOM 11778 C CA . SER B 1 647 ? -12.391 -24.938 23.688 1 93.62 647 SER B CA 1
ATOM 11779 C C . SER B 1 647 ? -11.18 -24.297 24.359 1 93.62 647 SER B C 1
ATOM 11781 O O . SER B 1 647 ? -10.883 -24.578 25.516 1 93.62 647 SER B O 1
ATOM 11783 N N . THR B 1 648 ? -10.383 -23.516 23.578 1 95.19 648 THR B N 1
ATOM 11784 C CA . THR B 1 648 ? -9.188 -22.891 24.125 1 95.19 648 THR B CA 1
ATOM 11785 C C . THR B 1 648 ? -8.812 -21.656 23.312 1 95.19 648 THR B C 1
ATOM 11787 O O . THR B 1 648 ? -9.352 -21.438 22.219 1 95.19 648 THR B O 1
ATOM 11790 N N . SER B 1 649 ? -8 -20.812 23.891 1 93.69 649 SER B N 1
ATOM 11791 C CA . SER B 1 649 ? -7.48 -19.641 23.188 1 93.69 649 SER B CA 1
ATOM 11792 C C . SER B 1 649 ? -6.008 -19.828 22.828 1 93.69 649 SER B C 1
ATOM 11794 O O . SER B 1 649 ? -5.434 -19.016 22.094 1 93.69 649 SER B O 1
ATOM 11796 N N . GLN B 1 650 ? -5.352 -20.875 23.328 1 95.56 650 GLN B N 1
ATOM 11797 C CA . GLN B 1 650 ? -3.936 -21.062 23.047 1 95.56 650 GLN B CA 1
ATOM 11798 C C . GLN B 1 650 ? -3.6 -22.547 22.938 1 95.56 650 GLN B C 1
ATOM 11800 O O . GLN B 1 650 ? -4.148 -23.375 23.672 1 95.56 650 GLN B O 1
ATOM 11805 N N . ILE B 1 651 ? -2.727 -22.844 22.062 1 97.69 651 ILE B N 1
ATOM 11806 C CA . ILE B 1 651 ? -2.164 -24.172 21.859 1 97.69 651 ILE B CA 1
ATOM 11807 C C . ILE B 1 651 ? -0.644 -24.078 21.766 1 97.69 651 ILE B C 1
ATOM 11809 O O . ILE B 1 651 ? -0.107 -23.078 21.281 1 97.69 651 ILE B O 1
ATOM 11813 N N . ARG B 1 652 ? 0.067 -25.047 22.266 1 98.31 652 ARG B N 1
ATOM 11814 C CA . ARG B 1 652 ? 1.516 -25.062 22.094 1 98.31 652 ARG B CA 1
ATOM 11815 C C . ARG B 1 652 ? 2.033 -26.484 21.906 1 98.31 652 ARG B C 1
ATOM 11817 O O . ARG B 1 652 ? 1.362 -27.453 22.281 1 98.31 652 ARG B O 1
ATOM 11824 N N . VAL B 1 653 ? 3.111 -26.578 21.297 1 98.69 653 VAL B N 1
ATOM 11825 C CA . VAL B 1 653 ? 3.893 -27.797 21.125 1 98.69 653 VAL B CA 1
ATOM 11826 C C . VAL B 1 653 ? 5.125 -27.75 22.031 1 98.69 653 VAL B C 1
ATOM 11828 O O . VAL B 1 653 ? 5.891 -26.781 21.984 1 98.69 653 VAL B O 1
ATOM 11831 N N . VAL B 1 654 ? 5.277 -28.734 22.859 1 98.44 654 VAL B N 1
ATOM 11832 C CA . VAL B 1 654 ? 6.445 -28.875 23.734 1 98.44 654 VAL B CA 1
ATOM 11833 C C . VAL B 1 654 ? 7.293 -30.062 23.281 1 98.44 654 VAL B C 1
ATOM 11835 O O . VAL B 1 654 ? 6.766 -31.156 23.047 1 98.44 654 VAL B O 1
ATOM 11838 N N . ALA B 1 655 ? 8.547 -29.844 23.172 1 98.5 655 ALA B N 1
ATOM 11839 C CA . ALA B 1 655 ? 9.445 -30.922 22.766 1 98.5 655 ALA B CA 1
ATOM 11840 C C . ALA B 1 655 ? 10.844 -30.719 23.328 1 98.5 655 ALA B C 1
ATOM 11842 O O . ALA B 1 655 ? 11.266 -29.578 23.578 1 98.5 655 ALA B O 1
ATOM 11843 N N . PRO B 1 656 ? 11.5 -31.828 23.531 1 97.62 656 PRO B N 1
ATOM 11844 C CA . PRO B 1 656 ? 12.875 -31.703 24.016 1 97.62 656 PRO B CA 1
ATOM 11845 C C . PRO B 1 656 ? 13.859 -31.297 22.922 1 97.62 656 PRO B C 1
ATOM 11847 O O . PRO B 1 656 ? 13.672 -31.656 21.766 1 97.62 656 PRO B O 1
ATOM 11850 N N . ASN B 1 657 ? 14.82 -30.531 23.344 1 96.94 657 ASN B N 1
ATOM 11851 C CA . ASN B 1 657 ? 15.984 -30.312 22.484 1 96.94 657 ASN B CA 1
ATOM 11852 C C . ASN B 1 657 ? 16.922 -31.516 22.484 1 96.94 657 ASN B C 1
ATOM 11854 O O . ASN B 1 657 ? 17.016 -32.219 23.484 1 96.94 657 ASN B O 1
ATOM 11858 N N . ALA B 1 658 ? 17.531 -31.812 21.375 1 92.5 658 ALA B N 1
ATOM 11859 C CA . ALA B 1 658 ? 18.328 -33.031 21.219 1 92.5 658 ALA B CA 1
ATOM 11860 C C . ALA B 1 658 ? 19.641 -32.906 21.969 1 92.5 658 ALA B C 1
ATOM 11862 O O . ALA B 1 658 ? 20.312 -33.906 22.234 1 92.5 658 ALA B O 1
ATOM 11863 N N . GLY B 1 659 ? 20.125 -31.766 22.391 1 86.94 659 GLY B N 1
ATOM 11864 C CA . GLY B 1 659 ? 21.375 -31.547 23.094 1 86.94 659 GLY B CA 1
ATOM 11865 C C . GLY B 1 659 ? 21.797 -30.094 23.109 1 86.94 659 GLY B C 1
ATOM 11866 O O . GLY B 1 659 ? 21 -29.203 22.797 1 86.94 659 GLY B O 1
ATOM 11867 N N . SER B 1 660 ? 23.078 -30 23.484 1 83.25 660 SER B N 1
ATOM 11868 C CA . SER B 1 660 ? 23.609 -28.641 23.531 1 83.25 660 SER B CA 1
ATOM 11869 C C . SER B 1 660 ? 23.688 -28.031 22.141 1 83.25 660 SER B C 1
ATOM 11871 O O . SER B 1 660 ? 24.281 -28.625 21.234 1 83.25 660 SER B O 1
ATOM 11873 N N . ASN B 1 661 ? 23.094 -26.969 21.844 1 88.25 661 ASN B N 1
ATOM 11874 C CA . ASN B 1 661 ? 23.125 -26.172 20.625 1 88.25 661 ASN B CA 1
ATOM 11875 C C . ASN B 1 661 ? 22.312 -26.812 19.5 1 88.25 661 ASN B C 1
ATOM 11877 O O . ASN B 1 661 ? 22.5 -26.5 18.328 1 88.25 661 ASN B O 1
ATOM 11881 N N . VAL B 1 662 ? 21.672 -27.922 19.828 1 94.81 662 VAL B N 1
ATOM 11882 C CA . VAL B 1 662 ? 20.797 -28.531 18.828 1 94.81 662 VAL B CA 1
ATOM 11883 C C . VAL B 1 662 ? 19.344 -28.375 19.266 1 94.81 662 VAL B C 1
ATOM 11885 O O . VAL B 1 662 ? 18.938 -28.891 20.312 1 94.81 662 VAL B O 1
ATOM 11888 N N . GLY B 1 663 ? 18.594 -27.672 18.531 1 96.62 663 GLY B N 1
ATOM 11889 C CA . GLY B 1 663 ? 17.188 -27.438 18.828 1 96.62 663 GLY B CA 1
ATOM 11890 C C . GLY B 1 663 ? 16.25 -28.172 17.875 1 96.62 663 GLY B C 1
ATOM 11891 O O . GLY B 1 663 ? 16.656 -29.141 17.234 1 96.62 663 GLY B O 1
ATOM 11892 N N . TRP B 1 664 ? 14.977 -27.906 17.938 1 97 664 TRP B N 1
ATOM 11893 C CA . TRP B 1 664 ? 13.945 -28.344 17 1 97 664 TRP B CA 1
ATOM 11894 C C . TRP B 1 664 ? 13.203 -27.141 16.406 1 97 664 TRP B C 1
ATOM 11896 O O . TRP B 1 664 ? 13.445 -26 16.812 1 97 664 TRP B O 1
ATOM 11906 N N . GLY B 1 665 ? 12.43 -27.359 15.352 1 96.38 665 GLY B N 1
ATOM 11907 C CA . GLY B 1 665 ? 11.766 -26.234 14.719 1 96.38 665 GLY B CA 1
ATOM 11908 C C . GLY B 1 665 ? 10.516 -26.641 13.961 1 96.38 665 GLY B C 1
ATOM 11909 O O . GLY B 1 665 ? 10.227 -27.828 13.805 1 96.38 665 GLY B O 1
ATOM 11910 N N . LEU B 1 666 ? 9.68 -25.641 13.641 1 96.62 666 LEU B N 1
ATOM 11911 C CA . LEU B 1 666 ? 8.484 -25.781 12.82 1 96.62 666 LEU B CA 1
ATOM 11912 C C . LEU B 1 666 ? 8.523 -24.844 11.625 1 96.62 666 LEU B C 1
ATOM 11914 O O . LEU B 1 666 ? 8.805 -23.641 11.773 1 96.62 666 LEU B O 1
ATOM 11918 N N . SER B 1 667 ? 8.242 -25.406 10.453 1 95 667 SER B N 1
ATOM 11919 C CA . SER B 1 667 ? 7.98 -24.562 9.289 1 95 667 SER B CA 1
ATOM 11920 C C . SER B 1 667 ? 6.562 -24 9.328 1 95 667 SER B C 1
ATOM 11922 O O . SER B 1 667 ? 6.32 -22.875 8.859 1 95 667 SER B O 1
ATOM 11924 N N . GLU B 1 668 ? 5.672 -24.812 9.914 1 96.31 668 GLU B N 1
ATOM 11925 C CA . GLU B 1 668 ? 4.281 -24.375 9.984 1 96.31 668 GLU B CA 1
ATOM 11926 C C . GLU B 1 668 ? 3.525 -25.109 11.086 1 96.31 668 GLU B C 1
ATOM 11928 O O . GLU B 1 668 ? 3.768 -26.281 11.336 1 96.31 668 GLU B O 1
ATOM 11933 N N . LEU B 1 669 ? 2.734 -24.422 11.75 1 97.81 669 LEU B N 1
ATOM 11934 C CA . LEU B 1 669 ? 1.623 -24.906 12.562 1 97.81 669 LEU B CA 1
ATOM 11935 C C . LEU B 1 669 ? 0.288 -24.453 11.984 1 97.81 669 LEU B C 1
ATOM 11937 O O . LEU B 1 669 ? 0.061 -23.25 11.82 1 97.81 669 LEU B O 1
ATOM 11941 N N . GLN B 1 670 ? -0.566 -25.438 11.641 1 97.5 670 GLN B N 1
ATOM 11942 C CA . GLN B 1 670 ? -1.865 -25.141 11.055 1 97.5 670 GLN B CA 1
ATOM 11943 C C . GLN B 1 670 ? -3.002 -25.656 11.93 1 97.5 670 GLN B C 1
ATOM 11945 O O . GLN B 1 670 ? -2.873 -26.703 12.578 1 97.5 670 GLN B O 1
ATOM 11950 N N . ILE B 1 671 ? -4.082 -24.906 11.984 1 97.38 671 ILE B N 1
ATOM 11951 C CA . ILE B 1 671 ? -5.324 -25.312 12.633 1 97.38 671 ILE B CA 1
ATOM 11952 C C . ILE B 1 671 ? -6.492 -25.141 11.656 1 97.38 671 ILE B C 1
ATOM 11954 O O . ILE B 1 671 ? -6.84 -24.016 11.297 1 97.38 671 ILE B O 1
ATOM 11958 N N . TRP B 1 672 ? -7.078 -26.219 11.258 1 96.25 672 TRP B N 1
ATOM 11959 C CA . TRP B 1 672 ? -8.148 -26.188 10.266 1 96.25 672 TRP B CA 1
ATOM 11960 C C . TRP B 1 672 ? -9.516 -26.266 10.938 1 96.25 672 TRP B C 1
ATOM 11962 O O . TRP B 1 672 ? -9.758 -27.156 11.758 1 96.25 672 TRP B O 1
ATOM 11972 N N . THR B 1 673 ? -10.422 -25.328 10.656 1 95.81 673 THR B N 1
ATOM 11973 C CA . THR B 1 673 ? -11.781 -25.25 11.172 1 95.81 673 THR B CA 1
ATOM 11974 C C . THR B 1 673 ? -12.758 -24.859 10.07 1 95.81 673 THR B C 1
ATOM 11976 O O . THR B 1 673 ? -12.344 -24.438 8.992 1 95.81 673 THR B O 1
ATOM 11979 N N . PRO B 1 674 ? -14.078 -25.094 10.336 1 94.19 674 PRO B N 1
ATOM 11980 C CA . PRO B 1 674 ? -15.016 -24.375 9.469 1 94.19 674 PRO B CA 1
ATOM 11981 C C . PRO B 1 674 ? -14.773 -22.859 9.453 1 94.19 674 PRO B C 1
ATOM 11983 O O . PRO B 1 674 ? -14.188 -22.312 10.398 1 94.19 674 PRO B O 1
ATOM 11986 N N . ALA B 1 675 ? -15.188 -22.172 8.445 1 96 675 ALA B N 1
ATOM 11987 C CA . ALA B 1 675 ? -14.938 -20.734 8.273 1 96 675 ALA B CA 1
ATOM 11988 C C . ALA B 1 675 ? -15.977 -19.906 9.016 1 96 675 ALA B C 1
ATOM 11990 O O . ALA B 1 675 ? -16.797 -19.234 8.398 1 96 675 ALA B O 1
ATOM 11991 N N . ILE B 1 676 ? -15.875 -19.922 10.344 1 97 676 ILE B N 1
ATOM 11992 C CA . ILE B 1 676 ? -16.797 -19.188 11.195 1 97 676 ILE B CA 1
ATOM 11993 C C . ILE B 1 676 ? -16.094 -17.969 11.781 1 97 676 ILE B C 1
ATOM 11995 O O . ILE B 1 676 ? -14.984 -18.078 12.328 1 97 676 ILE B O 1
ATOM 11999 N N . PHE B 1 677 ? -16.734 -16.766 11.695 1 97.69 677 PHE B N 1
ATOM 12000 C CA . PHE B 1 677 ? -16.094 -15.516 12.102 1 97.69 677 PHE B CA 1
ATOM 12001 C C . PHE B 1 677 ? -17.062 -14.641 12.883 1 97.69 677 PHE B C 1
ATOM 12003 O O . PHE B 1 677 ? -18.266 -14.688 12.656 1 97.69 677 PHE B O 1
ATOM 12010 N N . HIS B 1 678 ? -16.531 -13.875 13.836 1 97.44 678 HIS B N 1
ATOM 12011 C CA . HIS B 1 678 ? -17.141 -12.602 14.195 1 97.44 678 HIS B CA 1
ATOM 12012 C C . HIS B 1 678 ? -16.812 -11.523 13.164 1 97.44 678 HIS B C 1
ATOM 12014 O O . HIS B 1 678 ? -15.664 -11.43 12.711 1 97.44 678 HIS B O 1
ATOM 12020 N N . ILE B 1 679 ? -17.75 -10.828 12.773 1 98.12 679 ILE B N 1
ATOM 12021 C CA . ILE B 1 679 ? -17.531 -9.672 11.914 1 98.12 679 ILE B CA 1
ATOM 12022 C C . ILE B 1 679 ? -17.609 -8.391 12.75 1 98.12 679 ILE B C 1
ATOM 12024 O O . ILE B 1 679 ? -18.688 -7.996 13.203 1 98.12 679 ILE B O 1
ATOM 12028 N N . ARG B 1 680 ? -16.422 -7.719 12.938 1 95.31 680 ARG B N 1
ATOM 12029 C CA . ARG B 1 680 ? -16.328 -6.598 13.867 1 95.31 680 ARG B CA 1
ATOM 12030 C C . ARG B 1 680 ? -16.094 -5.289 13.125 1 95.31 680 ARG B C 1
ATOM 12032 O O . ARG B 1 680 ? -15.172 -5.184 12.312 1 95.31 680 ARG B O 1
ATOM 12039 N N . ASN B 1 681 ? -16.891 -4.324 13.422 1 94.69 681 ASN B N 1
ATOM 12040 C CA . ASN B 1 681 ? -16.719 -3.016 12.805 1 94.69 681 ASN B CA 1
ATOM 12041 C C . ASN B 1 681 ? -15.555 -2.248 13.414 1 94.69 681 ASN B C 1
ATOM 12043 O O . ASN B 1 681 ? -15.406 -2.201 14.641 1 94.69 681 ASN B O 1
ATOM 12047 N N . GLU B 1 682 ? -14.75 -1.678 12.57 1 87.94 682 GLU B N 1
ATOM 12048 C CA . GLU B 1 682 ? -13.539 -1.002 13.023 1 87.94 682 GLU B CA 1
ATOM 12049 C C . GLU B 1 682 ? -13.875 0.274 13.789 1 87.94 682 GLU B C 1
ATOM 12051 O O . GLU B 1 682 ? -13.18 0.634 14.742 1 87.94 682 GLU B O 1
ATOM 12056 N N . ASN B 1 683 ? -14.953 0.95 13.398 1 85 683 ASN B N 1
ATOM 12057 C CA . ASN B 1 683 ? -15.305 2.223 14.023 1 85 683 ASN B CA 1
ATOM 12058 C C . ASN B 1 683 ? -15.875 2.025 15.422 1 85 683 ASN B C 1
ATOM 12060 O O . ASN B 1 683 ? -15.484 2.725 16.359 1 85 683 ASN B O 1
ATOM 12064 N N . SER B 1 684 ? -16.828 1.086 15.641 1 87.69 684 SER B N 1
ATOM 12065 C CA . SER B 1 684 ? -17.578 0.918 16.891 1 87.69 684 SER B CA 1
ATOM 12066 C C . SER B 1 684 ? -16.938 -0.148 17.766 1 87.69 684 SER B C 1
ATOM 12068 O O . SER B 1 684 ? -17.203 -0.209 18.969 1 87.69 684 SER B O 1
ATOM 12070 N N . GLY B 1 685 ? -16.094 -1.043 17.156 1 84.38 685 GLY B N 1
ATOM 12071 C CA . GLY B 1 685 ? -15.57 -2.191 17.891 1 84.38 685 GLY B CA 1
ATOM 12072 C C . GLY B 1 685 ? -16.625 -3.246 18.172 1 84.38 685 GLY B C 1
ATOM 12073 O O . GLY B 1 685 ? -16.375 -4.191 18.922 1 84.38 685 GLY B O 1
ATOM 12074 N N . LYS B 1 686 ? -17.828 -3.145 17.594 1 91.44 686 LYS B N 1
ATOM 12075 C CA . LYS B 1 686 ? -18.953 -4.035 17.875 1 91.44 686 LYS B CA 1
ATOM 12076 C C . LYS B 1 686 ? -19.109 -5.094 16.797 1 91.44 686 LYS B C 1
ATOM 12078 O O . LYS B 1 686 ? -18.531 -4.965 15.703 1 91.44 686 LYS B O 1
ATOM 12083 N N . LEU B 1 687 ? -19.812 -6.133 17.141 1 96.81 687 LEU B N 1
ATOM 12084 C CA . LEU B 1 687 ? -19.969 -7.285 16.266 1 96.81 687 LEU B CA 1
ATOM 12085 C C . LEU B 1 687 ? -21.266 -7.199 15.469 1 96.81 687 LEU B C 1
ATOM 12087 O O . LEU B 1 687 ? -22.297 -6.766 16 1 96.81 687 LEU B O 1
ATOM 12091 N N . MET B 1 688 ? -21.188 -7.566 14.219 1 98.25 688 MET B N 1
ATOM 12092 C CA . MET B 1 688 ? -22.391 -7.703 13.391 1 98.25 688 MET B CA 1
ATOM 12093 C C . MET B 1 688 ? -23.281 -8.82 13.906 1 98.25 688 MET B C 1
ATOM 12095 O O . MET B 1 688 ? -22.812 -9.938 14.148 1 98.25 688 MET B O 1
ATOM 12099 N N . GLY B 1 689 ? -24.547 -8.586 14.164 1 98.12 689 GLY B N 1
ATOM 12100 C CA . GLY B 1 689 ? -25.516 -9.57 14.641 1 98.12 689 GLY B CA 1
ATOM 12101 C C . GLY B 1 689 ? -26.922 -9.312 14.156 1 98.12 689 GLY B C 1
ATOM 12102 O O . GLY B 1 689 ? -27.125 -8.617 13.156 1 98.12 689 GLY B O 1
ATOM 12103 N N . LEU B 1 690 ? -27.922 -10.031 14.82 1 97.75 690 LEU B N 1
ATOM 12104 C CA . LEU B 1 690 ? -29.312 -10 14.367 1 97.75 690 LEU B CA 1
ATOM 12105 C C . LEU B 1 690 ? -30.188 -9.227 15.352 1 97.75 690 LEU B C 1
ATOM 12107 O O . LEU B 1 690 ? -30.047 -9.383 16.562 1 97.75 690 LEU B O 1
ATOM 12111 N N . GLU B 1 691 ? -31.016 -8.391 14.672 1 96.56 691 GLU B N 1
ATOM 12112 C CA . GLU B 1 691 ? -32.031 -7.738 15.484 1 96.56 691 GLU B CA 1
ATOM 12113 C C . GLU B 1 691 ? -32.844 -8.758 16.297 1 96.56 691 GLU B C 1
ATOM 12115 O O . GLU B 1 691 ? -33.406 -9.695 15.75 1 96.56 691 GLU B O 1
ATOM 12120 N N . LYS B 1 692 ? -32.844 -8.547 17.609 1 95.81 692 LYS B N 1
ATOM 12121 C CA . LYS B 1 692 ? -33.594 -9.367 18.547 1 95.81 692 LYS B CA 1
ATOM 12122 C C . LYS B 1 692 ? -33.25 -10.844 18.406 1 95.81 692 LYS B C 1
ATOM 12124 O O . LYS B 1 692 ? -34.094 -11.711 18.641 1 95.81 692 LYS B O 1
ATOM 12129 N N . LYS B 1 693 ? -32.156 -11.188 17.875 1 96.81 693 LYS B N 1
ATOM 12130 C CA . LYS B 1 693 ? -31.688 -12.555 17.688 1 96.81 693 LYS B CA 1
ATOM 12131 C C . LYS B 1 693 ? -32.688 -13.367 16.875 1 96.81 693 LYS B C 1
ATOM 12133 O O . LYS B 1 693 ? -32.938 -14.547 17.156 1 96.81 693 LYS B O 1
ATOM 12138 N N . SER B 1 694 ? -33.25 -12.734 15.938 1 96.81 694 SER B N 1
ATOM 12139 C CA . SER B 1 694 ? -34.344 -13.328 15.164 1 96.81 694 SER B CA 1
ATOM 12140 C C . SER B 1 694 ? -33.844 -14.484 14.305 1 96.81 694 SER B C 1
ATOM 12142 O O . SER B 1 694 ? -32.688 -14.508 13.883 1 96.81 694 SER B O 1
ATOM 12144 N N . THR B 1 695 ? -34.719 -15.469 14.039 1 97.19 695 THR B N 1
ATOM 12145 C CA . THR B 1 695 ? -34.438 -16.562 13.125 1 97.19 695 THR B CA 1
ATOM 12146 C C . THR B 1 695 ? -35.312 -16.484 11.883 1 97.19 695 THR B C 1
ATOM 12148 O O . THR B 1 695 ? -35.438 -17.453 11.133 1 97.19 695 THR B O 1
ATOM 12151 N N . THR B 1 696 ? -35.969 -15.336 11.734 1 96.81 696 THR B N 1
ATOM 12152 C CA . THR B 1 696 ? -36.938 -15.203 10.648 1 96.81 696 THR B CA 1
ATOM 12153 C C . THR B 1 696 ? -36.344 -14.391 9.5 1 96.81 696 THR B C 1
ATOM 12155 O O . THR B 1 696 ? -35.406 -13.594 9.703 1 96.81 696 THR B O 1
ATOM 12158 N N . ASN B 1 697 ? -36.844 -14.68 8.305 1 97.19 697 ASN B N 1
ATOM 12159 C CA . ASN B 1 697 ? -36.5 -13.859 7.148 1 97.19 697 ASN B CA 1
ATOM 12160 C C . ASN B 1 697 ? -36.75 -12.383 7.414 1 97.19 697 ASN B C 1
ATOM 12162 O O . ASN B 1 697 ? -37.656 -12.023 8.141 1 97.19 697 ASN B O 1
ATOM 12166 N N . ARG B 1 698 ? -35.906 -11.523 6.93 1 96.88 698 ARG B N 1
ATOM 12167 C CA . ARG B 1 698 ? -36.062 -10.078 6.836 1 96.88 698 ARG B CA 1
ATOM 12168 C C . ARG B 1 698 ? -35.719 -9.398 8.148 1 96.88 698 ARG B C 1
ATOM 12170 O O . ARG B 1 698 ? -35.844 -8.18 8.289 1 96.88 698 ARG B O 1
ATOM 12177 N N . ALA B 1 699 ? -35.25 -10.164 9.062 1 98 699 ALA B N 1
ATOM 12178 C CA . ALA B 1 699 ? -34.688 -9.492 10.242 1 98 699 ALA B CA 1
ATOM 12179 C C . ALA B 1 699 ? -33.5 -8.648 9.883 1 98 699 ALA B C 1
ATOM 12181 O O . ALA B 1 699 ? -32.625 -9.07 9.102 1 98 699 ALA B O 1
ATOM 12182 N N . ASN B 1 700 ? -33.406 -7.441 10.492 1 98.31 700 ASN B N 1
ATOM 12183 C CA . ASN B 1 700 ? -32.344 -6.52 10.188 1 98.31 700 ASN B CA 1
ATOM 12184 C C . ASN B 1 700 ? -31.016 -6.973 10.836 1 98.31 700 ASN B C 1
ATOM 12186 O O . ASN B 1 700 ? -31.031 -7.605 11.891 1 98.31 700 ASN B O 1
ATOM 12190 N N . ILE B 1 701 ? -29.938 -6.684 10.125 1 98.75 701 ILE B N 1
ATOM 12191 C CA . ILE B 1 701 ? -28.594 -6.828 10.688 1 98.75 701 ILE B CA 1
ATOM 12192 C C . ILE B 1 701 ? -28.234 -5.582 11.492 1 98.75 701 ILE B C 1
ATOM 12194 O O . ILE B 1 701 ? -28.469 -4.457 11.039 1 98.75 701 ILE B O 1
ATOM 12198 N N . GLN B 1 702 ? -27.75 -5.738 12.664 1 98.25 702 GLN B N 1
ATOM 12199 C CA . GLN B 1 702 ? -27.344 -4.672 13.57 1 98.25 702 GLN B CA 1
ATOM 12200 C C . GLN B 1 702 ? -25.984 -4.98 14.188 1 98.25 702 GLN B C 1
ATOM 12202 O O . GLN B 1 702 ? -25.391 -6.023 13.906 1 98.25 702 GLN B O 1
ATOM 12207 N N . GLN B 1 703 ? -25.375 -3.994 14.852 1 97.56 703 GLN B N 1
ATOM 12208 C CA . GLN B 1 703 ? -24.141 -4.254 15.578 1 97.56 703 GLN B CA 1
ATOM 12209 C C . GLN B 1 703 ? -24.391 -4.32 17.078 1 97.56 703 GLN B C 1
ATOM 12211 O O . GLN B 1 703 ? -25.25 -3.613 17.609 1 97.56 703 GLN B O 1
ATOM 12216 N N . PHE B 1 704 ? -23.609 -5.191 17.781 1 96.12 704 PHE B N 1
ATOM 12217 C CA . PHE B 1 704 ? -23.797 -5.426 19.203 1 96.12 704 PHE B CA 1
ATOM 12218 C C . PHE B 1 704 ? -22.453 -5.582 19.906 1 96.12 704 PHE B C 1
ATOM 12220 O O . PHE B 1 704 ? -21.453 -5.895 19.266 1 96.12 704 PHE B O 1
ATOM 12227 N N . GLU B 1 705 ? -22.516 -5.316 21.188 1 89.31 705 GLU B N 1
ATOM 12228 C CA . GLU B 1 705 ? -21.375 -5.664 22.031 1 89.31 705 GLU B CA 1
ATOM 12229 C C . GLU B 1 705 ? -21.094 -7.164 21.984 1 89.31 705 GLU B C 1
ATOM 12231 O O . GLU B 1 705 ? -22 -7.969 21.766 1 89.31 705 GLU B O 1
ATOM 12236 N N . SER B 1 706 ? -19.828 -7.473 22.172 1 87.56 706 SER B N 1
ATOM 12237 C CA . SER B 1 706 ? -19.406 -8.867 22.141 1 87.56 706 SER B CA 1
ATOM 12238 C C . SER B 1 706 ? -20.125 -9.688 23.203 1 87.56 706 SER B C 1
ATOM 12240 O O . SER B 1 706 ? -20.312 -9.227 24.328 1 87.56 706 SER B O 1
ATOM 12242 N N . SER B 1 707 ? -20.641 -10.797 22.797 1 88.69 707 SER B N 1
ATOM 12243 C CA . SER B 1 707 ? -21.234 -11.797 23.688 1 88.69 707 SER B CA 1
ATOM 12244 C C . SER B 1 707 ? -21.078 -13.203 23.109 1 88.69 707 SER B C 1
ATOM 12246 O O . SER B 1 707 ? -20.5 -13.375 22.031 1 88.69 707 SER B O 1
ATOM 12248 N N . SER B 1 708 ? -21.516 -14.203 23.828 1 88.25 708 SER B N 1
ATOM 12249 C CA . SER B 1 708 ? -21.422 -15.586 23.375 1 88.25 708 SER B CA 1
ATOM 12250 C C . SER B 1 708 ? -22.641 -15.969 22.531 1 88.25 708 SER B C 1
ATOM 12252 O O . SER B 1 708 ? -22.797 -17.141 22.156 1 88.25 708 SER B O 1
ATOM 12254 N N . SER B 1 709 ? -23.406 -15.031 22.172 1 93 709 SER B N 1
ATOM 12255 C CA . SER B 1 709 ? -24.641 -15.305 21.438 1 93 709 SER B CA 1
ATOM 12256 C C . SER B 1 709 ? -24.344 -15.789 20.016 1 93 709 SER B C 1
ATOM 12258 O O . SER B 1 709 ? -23.469 -15.258 19.344 1 93 709 SER B O 1
ATOM 12260 N N . ARG B 1 710 ? -25.094 -16.75 19.547 1 95.75 710 ARG B N 1
ATOM 12261 C CA . ARG B 1 710 ? -24.859 -17.391 18.266 1 95.75 710 ARG B CA 1
ATOM 12262 C C . ARG B 1 710 ? -25.219 -16.469 17.109 1 95.75 710 ARG B C 1
ATOM 12264 O O . ARG B 1 710 ? -24.781 -16.688 15.977 1 95.75 710 ARG B O 1
ATOM 12271 N N . ASP B 1 711 ? -26.094 -15.531 17.391 1 97.31 711 ASP B N 1
ATOM 12272 C CA . ASP B 1 711 ? -26.5 -14.625 16.312 1 97.31 711 ASP B CA 1
ATOM 12273 C C . ASP B 1 711 ? -25.344 -13.719 15.906 1 97.31 711 ASP B C 1
ATOM 12275 O O . ASP B 1 711 ? -25.406 -13.055 14.859 1 97.31 711 ASP B O 1
ATOM 12279 N N . LEU B 1 712 ? -24.203 -13.695 16.656 1 97.75 712 LEU B N 1
ATOM 12280 C CA . LEU B 1 712 ? -23.031 -12.883 16.359 1 97.75 712 LEU B CA 1
ATOM 12281 C C . LEU B 1 712 ? -22.016 -13.688 15.539 1 97.75 712 LEU B C 1
ATOM 12283 O O . LEU B 1 712 ? -20.953 -13.18 15.203 1 97.75 712 LEU B O 1
ATOM 12287 N N . LEU B 1 713 ? -22.328 -14.969 15.164 1 97.69 713 LEU B N 1
ATOM 12288 C CA . LEU B 1 713 ? -21.422 -15.867 14.453 1 97.69 713 LEU B CA 1
ATOM 12289 C C . LEU B 1 713 ? -21.859 -16.047 13.008 1 97.69 713 LEU B C 1
ATOM 12291 O O . LEU B 1 713 ? -23.047 -16.312 12.742 1 97.69 713 LEU B O 1
ATOM 12295 N N . TRP B 1 714 ? -20.922 -15.906 12.102 1 98.31 714 TRP B N 1
ATOM 12296 C CA . TRP B 1 714 ? -21.188 -15.984 10.672 1 98.31 714 TRP B CA 1
ATOM 12297 C C . TRP B 1 714 ? -20.281 -17.016 10 1 98.31 714 TRP B C 1
ATOM 12299 O O . TRP B 1 714 ? -19.062 -16.984 10.18 1 98.31 714 TRP B O 1
ATOM 12309 N N . GLN B 1 715 ? -20.828 -17.922 9.242 1 97.12 715 GLN B N 1
ATOM 12310 C CA . GLN B 1 715 ? -20.062 -18.922 8.492 1 97.12 715 GLN B CA 1
ATOM 12311 C C . GLN B 1 715 ? -19.984 -18.547 7.012 1 97.12 715 GLN B C 1
ATOM 12313 O O . GLN B 1 715 ? -21 -18.203 6.402 1 97.12 715 GLN B O 1
ATOM 12318 N N . PHE B 1 716 ? -18.812 -18.609 6.465 1 97.62 716 PHE B N 1
ATOM 12319 C CA . PHE B 1 716 ? -18.562 -18.281 5.066 1 97.62 716 PHE B CA 1
ATOM 12320 C C . PHE B 1 716 ? -18.516 -19.531 4.215 1 97.62 716 PHE B C 1
ATOM 12322 O O . PHE B 1 716 ? -17.844 -20.516 4.574 1 97.62 716 PHE B O 1
ATOM 12329 N N . PHE B 1 717 ? -19.25 -19.547 3.078 1 95.38 717 PHE B N 1
ATOM 12330 C CA . PHE B 1 717 ? -19.219 -20.594 2.078 1 95.38 717 PHE B CA 1
ATOM 12331 C C . PHE B 1 717 ? -18.781 -20.047 0.724 1 95.38 717 PHE B C 1
ATOM 12333 O O . PHE B 1 717 ? -19.328 -19.062 0.243 1 95.38 717 PHE B O 1
ATOM 12340 N N . PRO B 1 718 ? -17.75 -20.734 0.133 1 94.62 718 PRO B N 1
ATOM 12341 C CA . PRO B 1 718 ? -17.359 -20.266 -1.195 1 94.62 718 PRO B CA 1
ATOM 12342 C C . PRO B 1 718 ? -18.438 -20.469 -2.248 1 94.62 718 PRO B C 1
ATOM 12344 O O . PRO B 1 718 ? -19.203 -21.438 -2.18 1 94.62 718 PRO B O 1
ATOM 12347 N N . SER B 1 719 ? -18.547 -19.531 -3.152 1 94.31 719 SER B N 1
ATOM 12348 C CA . SER B 1 719 ? -19.406 -19.594 -4.324 1 94.31 719 SER B CA 1
ATOM 12349 C C . SER B 1 719 ? -18.641 -19.297 -5.602 1 94.31 719 SER B C 1
ATOM 12351 O O . SER B 1 719 ? -17.531 -18.734 -5.551 1 94.31 719 SER B O 1
ATOM 12353 N N . ALA B 1 720 ? -19.188 -19.734 -6.715 1 92.5 720 ALA B N 1
ATOM 12354 C CA . ALA B 1 720 ? -18.516 -19.578 -8.008 1 92.5 720 ALA B CA 1
ATOM 12355 C C . ALA B 1 720 ? -18.188 -18.109 -8.273 1 92.5 720 ALA B C 1
ATOM 12357 O O . ALA B 1 720 ? -18.984 -17.219 -7.938 1 92.5 720 ALA B O 1
ATOM 12358 N N . GLY B 1 721 ? -17.078 -17.875 -8.922 1 95.5 721 GLY B N 1
ATOM 12359 C CA . GLY B 1 721 ? -16.656 -16.531 -9.305 1 95.5 721 GLY B CA 1
ATOM 12360 C C . GLY B 1 721 ? -15.938 -15.797 -8.203 1 95.5 721 GLY B C 1
ATOM 12361 O O . GLY B 1 721 ? -15.664 -14.602 -8.32 1 95.5 721 GLY B O 1
ATOM 12362 N N . GLY B 1 722 ? -15.586 -16.5 -7.109 1 95.19 722 GLY B N 1
ATOM 12363 C CA . GLY B 1 722 ? -14.867 -15.898 -6.004 1 95.19 722 GLY B CA 1
ATOM 12364 C C . GLY B 1 722 ? -15.773 -15.172 -5.027 1 95.19 722 GLY B C 1
ATOM 12365 O O . GLY B 1 722 ? -15.328 -14.266 -4.312 1 95.19 722 GLY B O 1
ATOM 12366 N N . TRP B 1 723 ? -17.094 -15.445 -5.031 1 97.25 723 TRP B N 1
ATOM 12367 C CA . TRP B 1 723 ? -18.062 -14.844 -4.117 1 97.25 723 TRP B CA 1
ATOM 12368 C C . TRP B 1 723 ? -18.266 -15.719 -2.887 1 97.25 723 TRP B C 1
ATOM 12370 O O . TRP B 1 723 ? -17.891 -16.891 -2.885 1 97.25 723 TRP B O 1
ATOM 12380 N N . TRP B 1 724 ? -18.766 -15.109 -1.832 1 97.88 724 TRP B N 1
ATOM 12381 C CA . TRP B 1 724 ? -19.109 -15.805 -0.596 1 97.88 724 TRP B CA 1
ATOM 12382 C C . TRP B 1 724 ? -20.609 -15.75 -0.339 1 97.88 724 TRP B C 1
ATOM 12384 O O . TRP B 1 724 ? -21.25 -14.719 -0.582 1 97.88 724 TRP B O 1
ATOM 12394 N N . ARG B 1 725 ? -21.188 -16.797 0.116 1 98 725 ARG B N 1
ATOM 12395 C CA . ARG B 1 725 ? -22.406 -16.781 0.906 1 98 725 ARG B CA 1
ATOM 12396 C C . ARG B 1 725 ? -22.094 -16.766 2.398 1 98 725 ARG B C 1
ATOM 12398 O O . ARG B 1 725 ? -21.234 -17.5 2.871 1 98 725 ARG B O 1
ATOM 12405 N N . ILE B 1 726 ? -22.688 -15.867 3.072 1 98.56 726 ILE B N 1
ATOM 12406 C CA . ILE B 1 726 ? -22.438 -15.695 4.496 1 98.56 726 ILE B CA 1
ATOM 12407 C C . ILE B 1 726 ? -23.688 -16.078 5.297 1 98.56 726 ILE B C 1
ATOM 12409 O O . ILE B 1 726 ? -24.734 -15.445 5.164 1 98.56 726 ILE B O 1
ATOM 12413 N N . LYS B 1 727 ? -23.547 -17.078 6.121 1 98.25 727 LYS B N 1
ATOM 12414 C CA . LYS B 1 727 ? -24.688 -17.672 6.832 1 98.25 727 LYS B CA 1
ATOM 12415 C C . LYS B 1 727 ? -24.578 -17.406 8.336 1 98.25 727 LYS B C 1
ATOM 12417 O O . LYS B 1 727 ? -23.516 -17.594 8.938 1 98.25 727 LYS B O 1
ATOM 12422 N N . ASN B 1 728 ? -25.719 -16.953 8.914 1 98.38 728 ASN B N 1
ATOM 12423 C CA . ASN B 1 728 ? -25.75 -16.812 10.367 1 98.38 728 ASN B CA 1
ATOM 12424 C C . ASN B 1 728 ? -25.984 -18.141 11.062 1 98.38 728 ASN B C 1
ATOM 12426 O O . ASN B 1 728 ? -26.859 -18.922 10.664 1 98.38 728 ASN B O 1
ATOM 12430 N N . LEU B 1 729 ? -25.266 -18.422 12.086 1 96.88 729 LEU B N 1
ATOM 12431 C CA . LEU B 1 729 ? -25.312 -19.719 12.727 1 96.88 729 LEU B CA 1
ATOM 12432 C C . LEU B 1 729 ? -26.578 -19.875 13.555 1 96.88 729 LEU B C 1
ATOM 12434 O O . LEU B 1 729 ? -27.016 -21 13.828 1 96.88 729 LEU B O 1
ATOM 12438 N N . ASN B 1 730 ? -27.125 -18.766 14.055 1 97.06 730 ASN B N 1
ATOM 12439 C CA . ASN B 1 730 ? -28.344 -18.812 14.852 1 97.06 730 ASN B CA 1
ATOM 12440 C C . ASN B 1 730 ? -29.562 -19.188 13.992 1 97.06 730 ASN B C 1
ATOM 12442 O O . ASN B 1 730 ? -30.375 -20.016 14.383 1 97.06 730 ASN B O 1
ATOM 12446 N N . SER B 1 731 ? -29.688 -18.578 12.844 1 97.19 731 SER B N 1
ATOM 12447 C CA . SER B 1 731 ? -30.891 -18.719 12.023 1 97.19 731 SER B CA 1
ATOM 12448 C C . SER B 1 731 ? -30.688 -19.703 10.883 1 97.19 731 SER B C 1
ATOM 12450 O O . SER B 1 731 ? -31.641 -20.234 10.328 1 97.19 731 SER B O 1
ATOM 12452 N N . GLY B 1 732 ? -29.406 -19.906 10.453 1 97.19 732 GLY B N 1
ATOM 12453 C CA . GLY B 1 732 ? -29.125 -20.688 9.266 1 97.19 732 GLY B CA 1
ATOM 12454 C C . GLY B 1 732 ? -29.469 -19.969 7.977 1 97.19 732 GLY B C 1
ATOM 12455 O O . GLY B 1 732 ? -29.438 -20.562 6.898 1 97.19 732 GLY B O 1
ATOM 12456 N N . LEU B 1 733 ? -29.781 -18.688 8.055 1 98.25 733 LEU B N 1
ATOM 12457 C CA . LEU B 1 733 ? -30.109 -17.875 6.891 1 98.25 733 LEU B CA 1
ATOM 12458 C C . LEU B 1 733 ? -28.906 -17.094 6.406 1 98.25 733 LEU B C 1
ATOM 12460 O O . LEU B 1 733 ? -27.891 -17 7.109 1 98.25 733 LEU B O 1
ATOM 12464 N N . LEU B 1 734 ? -29.062 -16.547 5.195 1 98.69 734 LEU B N 1
ATOM 12465 C CA . LEU B 1 734 ? -27.938 -15.859 4.566 1 98.69 734 LEU B CA 1
ATOM 12466 C C . LEU B 1 734 ? -28.031 -14.352 4.777 1 98.69 734 LEU B C 1
ATOM 12468 O O . LEU B 1 734 ? -29.125 -13.805 4.867 1 98.69 734 LEU B O 1
ATOM 12472 N N . LEU B 1 735 ? -26.844 -13.664 4.906 1 98.62 735 LEU B N 1
ATOM 12473 C CA . LEU B 1 735 ? -26.75 -12.211 4.824 1 98.62 735 LEU B CA 1
ATOM 12474 C C . LEU B 1 735 ? -27.203 -11.703 3.463 1 98.62 735 LEU B C 1
ATOM 12476 O O . LEU B 1 735 ? -26.766 -12.211 2.428 1 98.62 735 LEU B O 1
ATOM 12480 N N . ALA B 1 736 ? -28.125 -10.766 3.443 1 98.5 736 ALA B N 1
ATOM 12481 C CA . ALA B 1 736 ? -28.734 -10.211 2.23 1 98.5 736 ALA B CA 1
ATOM 12482 C C . ALA B 1 736 ? -29.016 -8.727 2.396 1 98.5 736 ALA B C 1
ATOM 12484 O O . ALA B 1 736 ? -28.578 -8.102 3.359 1 98.5 736 ALA B O 1
ATOM 12485 N N . VAL B 1 737 ? -29.609 -8.148 1.344 1 98.19 737 VAL B N 1
ATOM 12486 C CA . VAL B 1 737 ? -29.984 -6.742 1.351 1 98.19 737 VAL B CA 1
ATOM 12487 C C . VAL B 1 737 ? -31.516 -6.617 1.271 1 98.19 737 VAL B C 1
ATOM 12489 O O . VAL B 1 737 ? -32.156 -7.355 0.529 1 98.19 737 VAL B O 1
ATOM 12492 N N . GLU B 1 738 ? -32 -5.691 2.047 1 97.5 738 GLU B N 1
ATOM 12493 C CA . GLU B 1 738 ? -33.438 -5.441 2.068 1 97.5 738 GLU B CA 1
ATOM 12494 C C . GLU B 1 738 ? -34 -5.234 0.659 1 97.5 738 GLU B C 1
ATOM 12496 O O . GLU B 1 738 ? -33.656 -4.254 -0.006 1 97.5 738 GLU B O 1
ATOM 12501 N N . GLY B 1 739 ? -34.812 -6.176 0.259 1 96.12 739 GLY B N 1
ATOM 12502 C CA . GLY B 1 739 ? -35.469 -6.062 -1.03 1 96.12 739 GLY B CA 1
ATOM 12503 C C . GLY B 1 739 ? -34.5 -6.086 -2.201 1 96.12 739 GLY B C 1
ATOM 12504 O O . GLY B 1 739 ? -34.781 -5.516 -3.258 1 96.12 739 GLY B O 1
ATOM 12505 N N . ALA B 1 740 ? -33.344 -6.543 -2.012 1 96.88 740 ALA B N 1
ATOM 12506 C CA . ALA B 1 740 ? -32.312 -6.543 -3.037 1 96.88 740 ALA B CA 1
ATOM 12507 C C . ALA B 1 740 ? -32.062 -5.133 -3.572 1 96.88 740 ALA B C 1
ATOM 12509 O O . ALA B 1 740 ? -31.844 -4.949 -4.77 1 96.88 740 ALA B O 1
ATOM 12510 N N . SER B 1 741 ? -32.156 -4.148 -2.672 1 96.12 741 SER B N 1
ATOM 12511 C CA . SER B 1 741 ? -32.031 -2.738 -3.027 1 96.12 741 SER B CA 1
ATOM 12512 C C . SER B 1 741 ? -30.609 -2.426 -3.5 1 96.12 741 SER B C 1
ATOM 12514 O O . SER B 1 741 ? -29.641 -3.084 -3.09 1 96.12 741 SER B O 1
ATOM 12516 N N . THR B 1 742 ? -30.484 -1.436 -4.336 1 93.5 742 THR B N 1
ATOM 12517 C CA . THR B 1 742 ? -29.172 -0.913 -4.715 1 93.5 742 THR B CA 1
ATOM 12518 C C . THR B 1 742 ? -28.953 0.482 -4.137 1 93.5 742 THR B C 1
ATOM 12520 O O . THR B 1 742 ? -28.016 1.177 -4.508 1 93.5 742 THR B O 1
ATOM 12523 N N . ALA B 1 743 ? -29.875 0.887 -3.242 1 87.62 743 ALA B N 1
ATOM 12524 C CA . ALA B 1 743 ? -29.828 2.236 -2.682 1 87.62 743 ALA B CA 1
ATOM 12525 C C . ALA B 1 743 ? -28.859 2.316 -1.513 1 87.62 743 ALA B C 1
ATOM 12527 O O . ALA B 1 743 ? -28.656 1.335 -0.794 1 87.62 743 ALA B O 1
ATOM 12528 N N . ASN B 1 744 ? -28.266 3.51 -1.341 1 84.88 744 ASN B N 1
ATOM 12529 C CA . ASN B 1 744 ? -27.516 3.779 -0.114 1 84.88 744 ASN B CA 1
ATOM 12530 C C . ASN B 1 744 ? -28.422 3.666 1.118 1 84.88 744 ASN B C 1
ATOM 12532 O O . ASN B 1 744 ? -29.594 4 1.063 1 84.88 744 ASN B O 1
ATOM 12536 N N . SER B 1 745 ? -27.891 3.209 2.18 1 89.19 745 SER B N 1
ATOM 12537 C CA . SER B 1 745 ? -28.5 3.148 3.51 1 89.19 745 SER B CA 1
ATOM 12538 C C . SER B 1 745 ? -29.578 2.082 3.58 1 89.19 745 SER B C 1
ATOM 12540 O O . SER B 1 745 ? -30.328 2.004 4.562 1 89.19 745 SER B O 1
ATOM 12542 N N . ALA B 1 746 ? -29.734 1.294 2.473 1 96.12 746 ALA B N 1
ATOM 12543 C CA . ALA B 1 746 ? -30.609 0.127 2.617 1 96.12 746 ALA B CA 1
ATOM 12544 C C . ALA B 1 746 ? -30.094 -0.807 3.709 1 96.12 746 ALA B C 1
ATOM 12546 O O . ALA B 1 746 ? -28.891 -1.056 3.805 1 96.12 746 ALA B O 1
ATOM 12547 N N . ASN B 1 747 ? -31.016 -1.314 4.484 1 97.81 747 ASN B N 1
ATOM 12548 C CA . ASN B 1 747 ? -30.641 -2.207 5.574 1 97.81 747 ASN B CA 1
ATOM 12549 C C . ASN B 1 747 ? -30.109 -3.539 5.055 1 97.81 747 ASN B C 1
ATOM 12551 O O . ASN B 1 747 ? -30.625 -4.074 4.074 1 97.81 747 ASN B O 1
ATOM 12555 N N . LEU B 1 748 ? -29.109 -4.047 5.633 1 98.62 748 LEU B N 1
ATOM 12556 C CA . LEU B 1 748 ? -28.828 -5.473 5.473 1 98.62 748 LEU B CA 1
ATOM 12557 C C . LEU B 1 748 ? -29.797 -6.309 6.297 1 98.62 748 LEU B C 1
ATOM 12559 O O . LEU B 1 748 ? -30.203 -5.902 7.391 1 98.62 748 LEU B O 1
ATOM 12563 N N . GLN B 1 749 ? -30.188 -7.469 5.754 1 98.44 749 GLN B N 1
ATOM 12564 C CA . GLN B 1 749 ? -31.109 -8.406 6.391 1 98.44 749 GLN B CA 1
ATOM 12565 C C . GLN B 1 749 ? -30.656 -9.844 6.207 1 98.44 749 GLN B C 1
ATOM 12567 O O . GLN B 1 749 ? -29.719 -10.109 5.453 1 98.44 749 GLN B O 1
ATOM 12572 N N . GLN B 1 750 ? -31.188 -10.695 7.027 1 98.19 750 GLN B N 1
ATOM 12573 C CA . GLN B 1 750 ? -31.047 -12.117 6.734 1 98.19 750 GLN B CA 1
ATOM 12574 C C . GLN B 1 750 ? -32.219 -12.633 5.91 1 98.19 750 GLN B C 1
ATOM 12576 O O . GLN B 1 750 ? -33.344 -12.172 6.074 1 98.19 750 GLN B O 1
ATOM 12581 N N . PHE B 1 751 ? -31.922 -13.609 5.035 1 97.81 751 PHE B N 1
ATOM 12582 C CA . PHE B 1 751 ? -32.938 -14.156 4.156 1 97.81 751 PHE B CA 1
ATOM 12583 C C . PHE B 1 751 ? -32.562 -15.555 3.684 1 97.81 751 PHE B C 1
ATOM 12585 O O . PHE B 1 751 ? -31.391 -15.891 3.613 1 97.81 751 PHE B O 1
ATOM 12592 N N . GLU B 1 752 ? -33.531 -16.391 3.354 1 97.56 752 GLU B N 1
ATOM 12593 C CA . GLU B 1 752 ? -33.25 -17.719 2.826 1 97.56 752 GLU B CA 1
ATOM 12594 C C . GLU B 1 752 ? -32.531 -17.656 1.489 1 97.56 752 GLU B C 1
ATOM 12596 O O . GLU B 1 752 ? -32.562 -16.625 0.801 1 97.56 752 GLU B O 1
ATOM 12601 N N . ASP B 1 753 ? -31.797 -18.719 1.192 1 95.69 753 ASP B N 1
ATOM 12602 C CA . ASP B 1 753 ? -31.109 -18.781 -0.088 1 95.69 753 ASP B CA 1
ATOM 12603 C C . ASP B 1 753 ? -32.094 -18.875 -1.249 1 95.69 753 ASP B C 1
ATOM 12605 O O . ASP B 1 753 ? -32.625 -19.953 -1.511 1 95.69 753 ASP B O 1
ATOM 12609 N N . ASN B 1 754 ? -32.312 -17.828 -1.883 1 94.56 754 ASN B N 1
ATOM 12610 C CA . ASN B 1 754 ? -33.219 -17.844 -3.02 1 94.56 754 ASN B CA 1
ATOM 12611 C C . ASN B 1 754 ? -32.469 -17.703 -4.344 1 94.56 754 ASN B C 1
ATOM 12613 O O . ASN B 1 754 ? -33.094 -17.453 -5.383 1 94.56 754 ASN B O 1
ATOM 12617 N N . GLY B 1 755 ? -31.125 -17.688 -4.297 1 93.31 755 GLY B N 1
ATOM 12618 C CA . GLY B 1 755 ? -30.312 -17.766 -5.496 1 93.31 755 GLY B CA 1
ATOM 12619 C C . GLY B 1 755 ? -30.047 -16.406 -6.113 1 93.31 755 GLY B C 1
ATOM 12620 O O . GLY B 1 755 ? -29.453 -16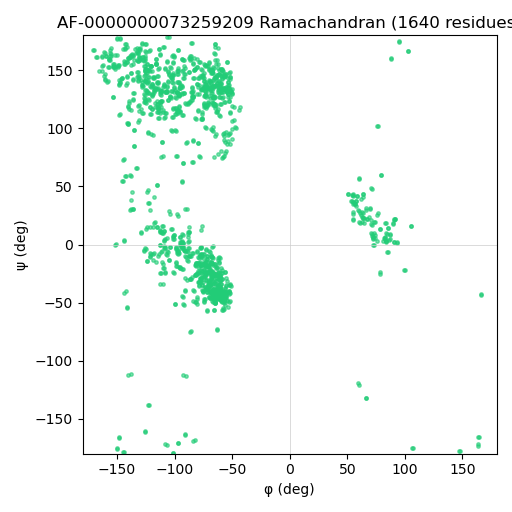.312 -7.195 1 93.31 755 GLY B O 1
ATOM 12621 N N . THR B 1 756 ? -30.422 -15.289 -5.422 1 95.81 756 THR B N 1
ATOM 12622 C CA . THR B 1 756 ? -30.25 -13.961 -5.992 1 95.81 756 THR B CA 1
ATOM 12623 C C . THR B 1 756 ? -28.906 -13.367 -5.594 1 95.81 756 THR B C 1
ATOM 12625 O O . THR B 1 756 ? -28.328 -13.758 -4.586 1 95.81 756 THR B O 1
ATOM 12628 N N . ASP B 1 757 ? -28.469 -12.414 -6.367 1 96.56 757 ASP B N 1
ATOM 12629 C CA . ASP B 1 757 ? -27.109 -11.883 -6.281 1 96.56 757 ASP B CA 1
ATOM 12630 C C . ASP B 1 757 ? -26.906 -11.086 -4.996 1 96.56 757 ASP B C 1
ATOM 12632 O O . ASP B 1 757 ? -25.781 -10.828 -4.586 1 96.56 757 ASP B O 1
ATOM 12636 N N . ASP B 1 758 ? -28 -10.609 -4.379 1 97.19 758 ASP B N 1
ATOM 12637 C CA . ASP B 1 758 ? -27.844 -9.828 -3.156 1 97.19 758 ASP B CA 1
ATOM 12638 C C . ASP B 1 758 ? -27.375 -10.695 -1.996 1 97.19 758 ASP B C 1
ATOM 12640 O O . ASP B 1 758 ? -27 -10.188 -0.939 1 97.19 758 ASP B O 1
ATOM 12644 N N . HIS B 1 759 ? -27.297 -12.078 -2.225 1 97.75 759 HIS B N 1
ATOM 12645 C CA . HIS B 1 759 ? -26.781 -13.008 -1.229 1 97.75 759 HIS B CA 1
ATOM 12646 C C . HIS B 1 759 ? -25.281 -13.234 -1.407 1 97.75 759 HIS B C 1
ATOM 12648 O O . HIS B 1 759 ? -24.656 -13.953 -0.623 1 97.75 759 HIS B O 1
ATOM 12654 N N . LEU B 1 760 ? -24.688 -12.68 -2.428 1 98.19 760 LEU B N 1
ATOM 12655 C CA . LEU B 1 760 ? -23.281 -12.914 -2.758 1 98.19 760 LEU B CA 1
ATOM 12656 C C . LEU B 1 760 ? -22.422 -11.719 -2.355 1 98.19 760 LEU B C 1
ATOM 12658 O O . LEU B 1 760 ? -22.75 -10.578 -2.682 1 98.19 760 LEU B O 1
ATOM 12662 N N . TRP B 1 761 ? -21.391 -12 -1.603 1 98.19 761 TRP B N 1
ATOM 12663 C CA . TRP B 1 761 ? -20.531 -10.969 -1.038 1 98.19 761 TRP B CA 1
ATOM 12664 C C . TRP B 1 761 ? -19.062 -11.219 -1.397 1 98.19 761 TRP B C 1
ATOM 12666 O O . TRP B 1 761 ? -18.672 -12.359 -1.641 1 98.19 761 TRP B O 1
ATOM 12676 N N . ARG B 1 762 ? -18.281 -10.188 -1.498 1 97.31 762 ARG B N 1
ATOM 12677 C CA . ARG B 1 762 ? -16.844 -10.266 -1.683 1 97.31 762 ARG B CA 1
ATOM 12678 C C . ARG B 1 762 ? -16.109 -9.414 -0.652 1 97.31 762 ARG B C 1
ATOM 12680 O O . ARG B 1 762 ? -16.562 -8.312 -0.324 1 97.31 762 ARG B O 1
ATOM 12687 N N . VAL B 1 763 ? -15.039 -9.93 -0.086 1 96.56 763 VAL B N 1
ATOM 12688 C CA . VAL B 1 763 ? -14.234 -9.164 0.864 1 96.56 763 VAL B CA 1
ATOM 12689 C C . VAL B 1 763 ? -12.992 -8.617 0.166 1 96.56 763 VAL B C 1
ATOM 12691 O O . VAL B 1 763 ? -12.383 -9.297 -0.666 1 96.56 763 VAL B O 1
ATOM 12694 N N . GLU B 1 764 ? -12.695 -7.383 0.397 1 94.62 764 GLU B N 1
ATOM 12695 C CA . GLU B 1 764 ? -11.5 -6.727 -0.125 1 94.62 764 GLU B CA 1
ATOM 12696 C C . GLU B 1 764 ? -10.609 -6.23 1.006 1 94.62 764 GLU B C 1
ATOM 12698 O O . GLU B 1 764 ? -10.992 -5.336 1.764 1 94.62 764 GLU B O 1
ATOM 12703 N N . SER B 1 765 ? -9.391 -6.77 1.11 1 93.44 765 SER B N 1
ATOM 12704 C CA . SER B 1 765 ? -8.445 -6.367 2.15 1 93.44 765 SER B CA 1
ATOM 12705 C C . SER B 1 765 ? -7.965 -4.934 1.937 1 93.44 765 SER B C 1
ATOM 12707 O O . SER B 1 765 ? -7.633 -4.547 0.814 1 93.44 765 SER B O 1
ATOM 12709 N N . LYS B 1 766 ? -7.98 -4.195 2.994 1 86.75 766 LYS B N 1
ATOM 12710 C CA . LYS B 1 766 ? -7.469 -2.83 2.971 1 86.75 766 LYS B CA 1
ATOM 12711 C C . LYS B 1 766 ? -6.238 -2.689 3.865 1 86.75 766 LYS B C 1
ATOM 12713 O O . LYS B 1 766 ? -5.867 -1.578 4.25 1 86.75 766 LYS B O 1
ATOM 12718 N N . GLY B 1 767 ? -5.691 -3.824 4.227 1 77.62 767 GLY B N 1
ATOM 12719 C CA . GLY B 1 767 ? -4.551 -3.82 5.129 1 77.62 767 GLY B CA 1
ATOM 12720 C C . GLY B 1 767 ? -4.949 -3.834 6.594 1 77.62 767 GLY B C 1
ATOM 12721 O O . GLY B 1 767 ? -6.121 -3.637 6.926 1 77.62 767 GLY B O 1
ATOM 12722 N N . ASP B 1 768 ? -4.023 -4.242 7.488 1 73.81 768 ASP B N 1
ATOM 12723 C CA . ASP B 1 768 ? -4.18 -4.25 8.938 1 73.81 768 ASP B CA 1
ATOM 12724 C C . ASP B 1 768 ? -5.285 -5.211 9.375 1 73.81 768 ASP B C 1
ATOM 12726 O O . ASP B 1 768 ? -5.938 -4.992 10.391 1 73.81 768 ASP B O 1
ATOM 12730 N N . GLY B 1 769 ? -5.613 -6.18 8.57 1 86.25 769 GLY B N 1
ATOM 12731 C CA . GLY B 1 769 ? -6.645 -7.156 8.883 1 86.25 769 GLY B CA 1
ATOM 12732 C C . GLY B 1 769 ? -8.047 -6.633 8.672 1 86.25 769 GLY B C 1
ATOM 12733 O O . GLY B 1 769 ? -9.016 -7.215 9.164 1 86.25 769 GLY B O 1
ATOM 12734 N N . LEU B 1 770 ? -8.172 -5.453 7.965 1 90.69 770 LEU B N 1
ATOM 12735 C CA . LEU B 1 770 ? -9.461 -4.82 7.73 1 90.69 770 LEU B CA 1
ATOM 12736 C C . LEU B 1 770 ? -9.938 -5.066 6.305 1 90.69 770 LEU B C 1
ATOM 12738 O O . LEU B 1 770 ? -9.133 -5.102 5.371 1 90.69 770 LEU B O 1
ATOM 12742 N N . PHE B 1 771 ? -11.273 -5.238 6.164 1 95.44 771 PHE B N 1
ATOM 12743 C CA . PHE B 1 771 ? -11.867 -5.586 4.879 1 95.44 771 PHE B CA 1
ATOM 12744 C C . PHE B 1 771 ? -13.062 -4.695 4.578 1 95.44 771 PHE B C 1
ATOM 12746 O O . PHE B 1 771 ? -13.836 -4.363 5.48 1 95.44 771 PHE B O 1
ATOM 12753 N N . LEU B 1 772 ? -13.203 -4.309 3.346 1 95.56 772 LEU B N 1
ATOM 12754 C CA . LEU B 1 772 ? -14.516 -3.943 2.832 1 95.56 772 LEU B CA 1
ATOM 12755 C C . LEU B 1 772 ? -15.328 -5.188 2.488 1 95.56 772 LEU B C 1
ATOM 12757 O O . LEU B 1 772 ? -14.773 -6.199 2.061 1 95.56 772 LEU B O 1
ATOM 12761 N N . ILE B 1 773 ? -16.578 -5.184 2.699 1 97.88 773 ILE B N 1
ATOM 12762 C CA . ILE B 1 773 ? -17.5 -6.254 2.316 1 97.88 773 ILE B CA 1
ATOM 12763 C C . ILE B 1 773 ? -18.453 -5.754 1.242 1 97.88 773 ILE B C 1
ATOM 12765 O O . ILE B 1 773 ? -19.375 -4.98 1.532 1 97.88 773 ILE B O 1
ATOM 12769 N N . TRP B 1 774 ? -18.312 -6.207 -0.01 1 97.31 774 TRP B N 1
ATOM 12770 C CA . TRP B 1 774 ? -19.047 -5.742 -1.189 1 97.31 774 TRP B CA 1
ATOM 12771 C C . TRP B 1 774 ? -20.219 -6.66 -1.5 1 97.31 774 TRP B C 1
ATOM 12773 O O . TRP B 1 774 ? -20.094 -7.887 -1.432 1 97.31 774 TRP B O 1
ATOM 12783 N N . ASN B 1 775 ? -21.297 -6.082 -1.859 1 97.94 775 ASN B N 1
ATOM 12784 C CA . ASN B 1 775 ? -22.438 -6.852 -2.365 1 97.94 775 ASN B CA 1
ATOM 12785 C C . ASN B 1 775 ? -22.422 -6.914 -3.891 1 97.94 775 ASN B C 1
ATOM 12787 O O . ASN B 1 775 ? -22.219 -5.902 -4.559 1 97.94 775 ASN B O 1
ATOM 12791 N N . LYS B 1 776 ? -22.656 -8.07 -4.438 1 97 776 LYS B N 1
ATOM 12792 C CA . LYS B 1 776 ? -22.578 -8.273 -5.883 1 97 776 LYS B CA 1
ATOM 12793 C C . LYS B 1 776 ? -23.688 -7.5 -6.598 1 97 776 LYS B C 1
ATOM 12795 O O . LYS B 1 776 ? -23.438 -6.898 -7.648 1 97 776 LYS B O 1
ATOM 12800 N N . ASN B 1 777 ? -24.906 -7.496 -6.023 1 97.31 777 ASN B N 1
ATOM 12801 C CA . ASN B 1 777 ? -26.047 -6.891 -6.691 1 97.31 777 ASN B CA 1
ATOM 12802 C C . ASN B 1 777 ? -25.938 -5.371 -6.746 1 97.31 777 ASN B C 1
ATOM 12804 O O . ASN B 1 777 ? -26.203 -4.762 -7.785 1 97.31 777 ASN B O 1
ATOM 12808 N N . SER B 1 778 ? -25.562 -4.746 -5.625 1 94.81 778 SER B N 1
ATOM 12809 C CA . SER B 1 778 ? -25.625 -3.293 -5.52 1 94.81 778 SER B CA 1
ATOM 12810 C C . SER B 1 778 ? -24.281 -2.654 -5.852 1 94.81 778 SER B C 1
ATOM 12812 O O . SER B 1 778 ? -24.219 -1.455 -6.125 1 94.81 778 SER B O 1
ATOM 12814 N N . GLY B 1 779 ? -23.203 -3.453 -5.77 1 91.56 779 GLY B N 1
ATOM 12815 C CA . GLY B 1 779 ? -21.875 -2.875 -5.922 1 91.56 779 GLY B CA 1
ATOM 12816 C C . GLY B 1 779 ? -21.5 -1.936 -4.789 1 91.56 779 GLY B C 1
ATOM 12817 O O . GLY B 1 779 ? -20.672 -1.034 -4.973 1 91.56 779 GLY B O 1
ATOM 12818 N N . LYS B 1 780 ? -22.109 -2.045 -3.625 1 92.19 780 LYS B N 1
ATOM 12819 C CA . LYS B 1 780 ? -21.875 -1.19 -2.463 1 92.19 780 LYS B CA 1
ATOM 12820 C C . LYS B 1 780 ? -21.25 -1.982 -1.318 1 92.19 780 LYS B C 1
ATOM 12822 O O . LYS B 1 780 ? -21.172 -3.211 -1.379 1 92.19 780 LYS B O 1
ATOM 12827 N N . VAL B 1 781 ? -20.75 -1.241 -0.275 1 96.81 781 VAL B N 1
ATOM 12828 C CA . VAL B 1 781 ? -20.062 -1.903 0.829 1 96.81 781 VAL B CA 1
ATOM 12829 C C . VAL B 1 781 ? -20.938 -1.869 2.078 1 96.81 781 VAL B C 1
ATOM 12831 O O . VAL B 1 781 ? -21.75 -0.959 2.248 1 96.81 781 VAL B O 1
ATOM 12834 N N . ALA B 1 782 ? -20.781 -2.822 2.926 1 98.06 782 ALA B N 1
ATOM 12835 C CA . ALA B 1 782 ? -21.438 -2.838 4.23 1 98.06 782 ALA B CA 1
ATOM 12836 C C . ALA B 1 782 ? -20.812 -1.81 5.172 1 98.06 782 ALA B C 1
ATOM 12838 O O . ALA B 1 782 ? -19.594 -1.646 5.203 1 98.06 782 ALA B O 1
ATOM 12839 N N . GLY B 1 783 ? -21.609 -1.061 5.867 1 96 783 GLY B N 1
ATOM 12840 C CA . GLY B 1 783 ? -21.234 -0.108 6.902 1 96 783 GLY B CA 1
ATOM 12841 C C . GLY B 1 783 ? -22.297 0.066 7.969 1 96 783 GLY B C 1
ATOM 12842 O O . GLY B 1 783 ? -23.266 -0.698 8.023 1 96 783 GLY B O 1
ATOM 12843 N N . VAL B 1 784 ? -22.078 0.969 8.906 1 95.12 784 VAL B N 1
ATOM 12844 C CA . VAL B 1 784 ? -23.031 1.248 9.977 1 95.12 784 VAL B CA 1
ATOM 12845 C C . VAL B 1 784 ? -23.719 2.586 9.719 1 95.12 784 VAL B C 1
ATOM 12847 O O . VAL B 1 784 ? -23.047 3.582 9.414 1 95.12 784 VAL B O 1
ATOM 12850 N N . ASP B 1 785 ? -25 2.588 9.914 1 91.31 785 ASP B N 1
ATOM 12851 C CA . ASP B 1 785 ? -25.797 3.771 9.633 1 91.31 785 ASP B CA 1
ATOM 12852 C C . ASP B 1 785 ? -25.281 4.984 10.398 1 91.31 785 ASP B C 1
ATOM 12854 O O . ASP B 1 785 ? -25.156 4.945 11.617 1 91.31 785 ASP B O 1
ATOM 12858 N N . ARG B 1 786 ? -24.938 6.031 9.672 1 81.19 786 ARG B N 1
ATOM 12859 C CA . ARG B 1 786 ? -24.484 7.32 10.195 1 81.19 786 ARG B CA 1
ATOM 12860 C C . ARG B 1 786 ? -23.219 7.164 11.031 1 81.19 786 ARG B C 1
ATOM 12862 O O . ARG B 1 786 ? -22.969 7.973 11.922 1 81.19 786 ARG B O 1
ATOM 12869 N N . MET B 1 787 ? -22.5 6.09 10.891 1 86.94 787 MET B N 1
ATOM 12870 C CA . MET B 1 787 ? -21.25 5.777 11.57 1 86.94 787 MET B CA 1
ATOM 12871 C C . MET B 1 787 ? -21.469 5.668 13.078 1 86.94 787 MET B C 1
ATOM 12873 O O . MET B 1 787 ? -20.562 5.965 13.859 1 86.94 787 MET B O 1
ATOM 12877 N N . LEU B 1 788 ? -22.734 5.281 13.484 1 87.44 788 LEU B N 1
ATOM 12878 C CA . LEU B 1 788 ? -23.062 5.172 14.906 1 87.44 788 LEU B CA 1
ATOM 12879 C C . LEU B 1 788 ? -22.234 4.098 15.578 1 87.44 788 LEU B C 1
ATOM 12881 O O . LEU B 1 788 ? -21.859 3.102 14.953 1 87.44 788 LEU B O 1
ATOM 12885 N N . THR B 1 789 ? -21.875 4.285 16.828 1 87 789 THR B N 1
ATOM 12886 C CA . THR B 1 789 ? -21.109 3.299 17.594 1 87 789 THR B CA 1
ATOM 12887 C C . THR B 1 789 ? -21.984 2.654 18.672 1 87 789 THR B C 1
ATOM 12889 O O . THR B 1 789 ? -21.484 1.884 19.5 1 87 789 THR B O 1
ATOM 12892 N N . THR B 1 790 ? -23.297 3.053 18.672 1 91.06 790 THR B N 1
ATOM 12893 C CA . THR B 1 790 ? -24.219 2.572 19.703 1 91.06 790 THR B CA 1
ATOM 12894 C C . THR B 1 790 ? -24.641 1.131 19.438 1 91.06 790 THR B C 1
ATOM 12896 O O . THR B 1 790 ? -24.703 0.713 18.266 1 91.06 790 THR B O 1
ATOM 12899 N N . ASP B 1 791 ? -24.953 0.328 20.516 1 92.19 791 ASP B N 1
ATOM 12900 C CA . ASP B 1 791 ? -25.531 -1.009 20.391 1 92.19 791 ASP B CA 1
ATOM 12901 C C . ASP B 1 791 ? -26.875 -0.964 19.703 1 92.19 791 ASP B C 1
ATOM 12903 O O . ASP B 1 791 ? -27.719 -0.106 20 1 92.19 791 ASP B O 1
ATOM 12907 N N . GLY B 1 792 ? -27.031 -1.771 18.766 1 95.38 792 GLY B N 1
ATOM 12908 C CA . GLY B 1 792 ? -28.297 -1.843 18.062 1 95.38 792 GLY B CA 1
ATOM 12909 C C . GLY B 1 792 ? -28.359 -0.968 16.828 1 95.38 792 GLY B C 1
ATOM 12910 O O . GLY B 1 792 ? -29.359 -0.978 16.109 1 95.38 792 GLY B O 1
ATOM 12911 N N . ALA B 1 793 ? -27.266 -0.282 16.5 1 96.38 793 ALA B N 1
ATOM 12912 C CA . ALA B 1 793 ? -27.234 0.513 15.273 1 96.38 793 ALA B CA 1
ATOM 12913 C C . ALA B 1 793 ? -27.359 -0.375 14.039 1 96.38 793 ALA B C 1
ATOM 12915 O O . ALA B 1 793 ? -26.797 -1.469 14 1 96.38 793 ALA B O 1
ATOM 12916 N N . GLN B 1 794 ? -28.047 0.086 12.992 1 97.5 794 GLN B N 1
ATOM 12917 C CA . GLN B 1 794 ? -28.328 -0.674 11.781 1 97.5 794 GLN B CA 1
ATOM 12918 C C . GLN B 1 794 ? -27.062 -0.815 10.922 1 97.5 794 GLN B C 1
ATOM 12920 O O . GLN B 1 794 ? -26.312 0.14 10.766 1 97.5 794 GLN B O 1
ATOM 12925 N N . VAL B 1 795 ? -26.781 -2.018 10.477 1 98.44 795 VAL B N 1
ATOM 12926 C CA . VAL B 1 795 ? -25.797 -2.215 9.414 1 98.44 795 VAL B CA 1
ATOM 12927 C C . VAL B 1 795 ? -26.469 -2.029 8.055 1 98.44 795 VAL B C 1
ATOM 12929 O O . VAL B 1 795 ? -27.5 -2.639 7.781 1 98.44 795 VAL B O 1
ATOM 12932 N N . VAL B 1 796 ? -25.922 -1.185 7.242 1 97.5 796 VAL B N 1
ATOM 12933 C CA . VAL B 1 796 ? -26.5 -0.806 5.957 1 97.5 796 VAL B CA 1
ATOM 12934 C C . VAL B 1 796 ? -25.438 -0.923 4.859 1 97.5 796 VAL B C 1
ATOM 12936 O O . VAL B 1 796 ? -24.266 -1.199 5.141 1 97.5 796 VAL B O 1
ATOM 12939 N N . GLN B 1 797 ? -25.891 -0.834 3.629 1 96.69 797 GLN B N 1
ATOM 12940 C CA . GLN B 1 797 ? -24.922 -0.667 2.539 1 96.69 797 GLN B CA 1
ATOM 12941 C C . GLN B 1 797 ? -24.781 0.803 2.158 1 96.69 797 GLN B C 1
ATOM 12943 O O . GLN B 1 797 ? -25.719 1.588 2.312 1 96.69 797 GLN B O 1
ATOM 12948 N N . PHE B 1 798 ? -23.625 1.14 1.663 1 90.19 798 PHE B N 1
ATOM 12949 C CA . PHE B 1 798 ? -23.328 2.506 1.247 1 90.19 798 PHE B CA 1
ATOM 12950 C C . PHE B 1 798 ? -22.203 2.527 0.229 1 90.19 798 PHE B C 1
ATOM 12952 O O . PHE B 1 798 ? -21.453 1.554 0.098 1 90.19 798 PHE B O 1
ATOM 12959 N N . GLU B 1 799 ? -22.172 3.639 -0.497 1 82.25 799 GLU B N 1
ATOM 12960 C CA . GLU B 1 799 ? -20.953 3.873 -1.272 1 82.25 799 GLU B CA 1
ATOM 12961 C C . GLU B 1 799 ? -19.719 3.918 -0.371 1 82.25 799 GLU B C 1
ATOM 12963 O O . GLU B 1 799 ? -19.812 4.336 0.786 1 82.25 799 GLU B O 1
ATOM 12968 N N . ASN B 1 800 ? -18.562 3.455 -0.797 1 85.62 800 ASN B N 1
ATOM 12969 C CA . ASN B 1 800 ? -17.344 3.494 -0.002 1 85.62 800 ASN B CA 1
ATOM 12970 C C . ASN B 1 800 ? -16.875 4.926 0.226 1 85.62 800 ASN B C 1
ATOM 12972 O O . ASN B 1 800 ? -16.203 5.504 -0.628 1 85.62 800 ASN B O 1
ATOM 12976 N N . SER B 1 801 ? -17.188 5.504 1.352 1 76.31 801 SER B N 1
ATOM 12977 C CA . SER B 1 801 ? -16.828 6.887 1.662 1 76.31 801 SER B CA 1
ATOM 12978 C C . SER B 1 801 ? -15.445 6.973 2.301 1 76.31 801 SER B C 1
ATOM 12980 O O . SER B 1 801 ? -14.953 8.07 2.582 1 76.31 801 SER B O 1
ATOM 12982 N N . GLY B 1 802 ? -14.867 5.766 2.498 1 77.5 802 GLY B N 1
ATOM 12983 C CA . GLY B 1 802 ? -13.523 5.73 3.051 1 77.5 802 GLY B CA 1
ATOM 12984 C C . GLY B 1 802 ? -13.492 5.84 4.562 1 77.5 802 GLY B C 1
ATOM 12985 O O . GLY B 1 802 ? -12.422 5.977 5.164 1 77.5 802 GLY B O 1
ATOM 12986 N N . THR B 1 803 ? -14.633 5.848 5.238 1 82.5 803 THR B N 1
ATOM 12987 C CA . THR B 1 803 ? -14.727 6.004 6.684 1 82.5 803 THR B CA 1
ATOM 12988 C C . THR B 1 803 ? -14.594 4.652 7.383 1 82.5 803 THR B C 1
ATOM 12990 O O . THR B 1 803 ? -14.773 3.604 6.758 1 82.5 803 THR B O 1
ATOM 12993 N N . LYS B 1 804 ? -14.266 4.629 8.68 1 83.94 804 LYS B N 1
ATOM 12994 C CA . LYS B 1 804 ? -13.914 3.432 9.43 1 83.94 804 LYS B CA 1
ATOM 12995 C C . LYS B 1 804 ? -15.117 2.494 9.555 1 83.94 804 LYS B C 1
ATOM 12997 O O . LYS B 1 804 ? -14.945 1.287 9.75 1 83.94 804 LYS B O 1
ATOM 13002 N N . ASP B 1 805 ? -16.344 3.041 9.469 1 91.94 805 ASP B N 1
ATOM 13003 C CA . A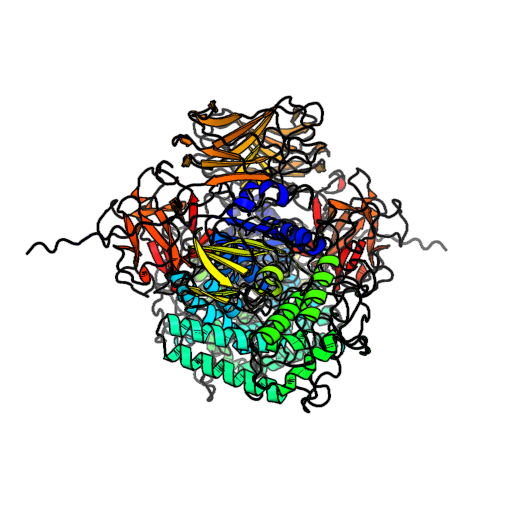SP B 1 805 ? -17.516 2.188 9.648 1 91.94 805 ASP B CA 1
ATOM 13004 C C . ASP B 1 805 ? -17.656 1.217 8.477 1 91.94 805 ASP B C 1
ATOM 13006 O O . ASP B 1 805 ? -18.406 0.243 8.57 1 91.94 805 ASP B O 1
ATOM 13010 N N . HIS B 1 806 ? -16.969 1.444 7.367 1 93.94 806 HIS B N 1
ATOM 13011 C CA . HIS B 1 806 ? -17.016 0.542 6.219 1 93.94 806 HIS B CA 1
ATOM 13012 C C . HIS B 1 806 ? -15.977 -0.568 6.359 1 93.94 806 HIS B C 1
ATOM 13014 O O . HIS B 1 806 ? -15.969 -1.519 5.574 1 93.94 806 HIS B O 1
ATOM 13020 N N . LEU B 1 807 ? -15.094 -0.483 7.301 1 92.31 807 LEU B N 1
ATOM 13021 C CA . LEU B 1 807 ? -14.016 -1.452 7.496 1 92.31 807 LEU B CA 1
ATOM 13022 C C . LEU B 1 807 ? -14.398 -2.475 8.562 1 92.31 807 LEU B C 1
ATOM 13024 O O . LEU B 1 807 ? -14.891 -2.107 9.633 1 92.31 807 LEU B O 1
ATOM 13028 N N . TRP B 1 808 ? -14.242 -3.695 8.227 1 96.5 808 TRP B N 1
ATOM 13029 C CA . TRP B 1 808 ? -14.602 -4.797 9.109 1 96.5 808 TRP B CA 1
ATOM 13030 C C . TRP B 1 808 ? -13.414 -5.734 9.328 1 96.5 808 TRP B C 1
ATOM 13032 O O . TRP B 1 808 ? -12.633 -5.977 8.406 1 96.5 808 TRP B O 1
ATOM 13042 N N . SER B 1 809 ? -13.234 -6.277 10.547 1 93.62 809 SER B N 1
ATOM 13043 C CA . SER B 1 809 ? -12.359 -7.406 10.82 1 93.62 809 SER B CA 1
ATOM 13044 C C . SER B 1 809 ? -13.117 -8.727 10.773 1 93.62 809 SER B C 1
ATOM 13046 O O . SER B 1 809 ? -14.266 -8.805 11.234 1 93.62 809 SER B O 1
ATOM 13048 N N . LEU B 1 810 ? -12.609 -9.719 10.172 1 97.06 810 LEU B N 1
ATOM 13049 C CA . LEU B 1 810 ? -13.117 -11.086 10.203 1 97.06 810 LEU B CA 1
ATOM 13050 C C . LEU B 1 810 ? -12.336 -11.93 11.211 1 97.06 810 LEU B C 1
ATOM 13052 O O . LEU B 1 810 ? -11.266 -12.453 10.883 1 97.06 810 LEU B O 1
ATOM 13056 N N . LEU B 1 811 ? -12.906 -12.062 12.383 1 94.19 811 LEU B N 1
ATOM 13057 C CA . LEU B 1 811 ? -12.211 -12.688 13.508 1 94.19 811 LEU B CA 1
ATOM 13058 C C . LEU B 1 811 ? -12.617 -14.148 13.648 1 94.19 811 LEU B C 1
ATOM 13060 O O . LEU B 1 811 ? -13.781 -14.453 13.922 1 94.19 811 LEU B O 1
ATOM 13064 N N . PRO B 1 812 ? -11.648 -15.102 13.453 1 95.31 812 PRO B N 1
ATOM 13065 C CA . PRO B 1 812 ? -12.008 -16.516 13.609 1 95.31 812 PRO B CA 1
ATOM 13066 C C . PRO B 1 812 ? -12.719 -16.797 14.938 1 95.31 812 PRO B C 1
ATOM 13068 O O . PRO B 1 812 ? -12.297 -16.312 15.984 1 95.31 812 PRO B O 1
ATOM 13071 N N . ALA B 1 813 ? -13.852 -17.547 14.852 1 95.62 813 ALA B N 1
ATOM 13072 C CA . ALA B 1 813 ? -14.695 -17.828 16.016 1 95.62 813 ALA B CA 1
ATOM 13073 C C . ALA B 1 813 ? -15.312 -19.219 15.914 1 95.62 813 ALA B C 1
ATOM 13075 O O . ALA B 1 813 ? -16.531 -19.375 16.047 1 95.62 813 ALA B O 1
ATOM 13076 N N . SER B 1 814 ? -14.492 -20.172 15.75 1 93.62 814 SER B N 1
ATOM 13077 C CA . SER B 1 814 ? -14.969 -21.547 15.594 1 93.62 814 SER B CA 1
ATOM 13078 C C . SER B 1 814 ? -15.641 -22.047 16.859 1 93.62 814 SER B C 1
ATOM 13080 O O . SER B 1 814 ? -15.055 -21.984 17.953 1 93.62 814 SER B O 1
ATOM 13082 N N . VAL B 1 815 ? -16.891 -22.562 16.734 1 91.5 815 VAL B N 1
ATOM 13083 C CA . VAL B 1 815 ? -17.656 -23.078 17.875 1 91.5 815 VAL B CA 1
ATOM 13084 C C . VAL B 1 815 ? -18.094 -24.5 17.594 1 91.5 815 VAL B C 1
ATOM 13086 O O . VAL B 1 815 ? -18.797 -25.109 18.406 1 91.5 815 VAL B O 1
ATOM 13089 N N . GLU B 1 816 ? -17.828 -24.953 16.5 1 81.69 816 GLU B N 1
ATOM 13090 C CA . GLU B 1 816 ? -18.328 -26.266 16.109 1 81.69 816 GLU B CA 1
ATOM 13091 C C . GLU B 1 816 ? -17.234 -27.344 16.234 1 81.69 816 GLU B C 1
ATOM 13093 O O . GLU B 1 816 ? -16.047 -27.047 16.094 1 81.69 816 GLU B O 1
ATOM 13098 N N . ASP B 1 817 ? -17.703 -28.484 16.734 1 70.62 817 ASP B N 1
ATOM 13099 C CA . ASP B 1 817 ? -16.812 -29.625 16.875 1 70.62 817 ASP B CA 1
ATOM 13100 C C . ASP B 1 817 ? -16.438 -30.203 15.508 1 70.62 817 ASP B C 1
ATOM 13102 O O . ASP B 1 817 ? -17.172 -30 14.531 1 70.62 817 ASP B O 1
ATOM 13106 N N . CYS B 1 818 ? -15.18 -30.609 15.391 1 65.06 818 CYS B N 1
ATOM 13107 C CA . CYS B 1 818 ? -14.625 -31.109 14.141 1 65.06 818 CYS B CA 1
ATOM 13108 C C . CYS B 1 818 ? -15.273 -32.438 13.75 1 65.06 818 CYS B C 1
ATOM 13110 O O . CYS B 1 818 ? -14.844 -33.094 12.789 1 65.06 818 CYS B O 1
ATOM 13112 N N . SER B 1 819 ? -16.188 -33.031 14.5 1 53.25 819 SER B N 1
ATOM 13113 C CA . SER B 1 819 ? -16.734 -34.312 14.109 1 53.25 819 SER B CA 1
ATOM 13114 C C . SER B 1 819 ? -17.266 -34.281 12.688 1 53.25 819 SER B C 1
ATOM 13116 O O . SER B 1 819 ? -17.281 -35.312 11.992 1 53.25 819 SER B O 1
ATOM 13118 N N . LYS B 1 820 ? -17.938 -33.281 12.266 1 48 820 LYS B N 1
ATOM 13119 C CA . LYS B 1 820 ? -18.469 -33.281 10.906 1 48 820 LYS B CA 1
ATOM 13120 C C . LYS B 1 820 ? -17.406 -32.875 9.891 1 48 820 LYS B C 1
ATOM 13122 O O . LYS B 1 820 ? -17.656 -32.906 8.688 1 48 820 LYS B O 1
ATOM 13127 N N . SER B 1 821 ? -16.375 -32.281 10.234 1 41.81 821 SER B N 1
ATOM 13128 C CA . SER B 1 821 ? -15.375 -31.812 9.281 1 41.81 821 SER B CA 1
ATOM 13129 C C . SER B 1 821 ? -14.344 -32.906 8.977 1 41.81 821 SER B C 1
ATOM 13131 O O . SER B 1 821 ? -13.141 -32.625 8.961 1 41.81 821 SER B O 1
ATOM 13133 N N . SER B 1 822 ? -14.516 -34.188 9.281 1 34.94 822 SER B N 1
ATOM 13134 C CA . SER B 1 822 ? -13.523 -35.188 8.852 1 34.94 822 SER B CA 1
ATOM 13135 C C . SER B 1 822 ? -13.508 -35.344 7.336 1 34.94 822 SER B C 1
ATOM 13137 O O . SER B 1 822 ? -14.562 -35.344 6.699 1 34.94 822 SER B O 1
#

Secondary structure (DSSP, 8-state):
---------------PPP--S-HHHHTTTSTTHHHHHHHS-EEE-S-HHHHHHHHHHHHHHHHTEEEEETTTEEEE-SSSSPPTTSPGGG--GGGHHHHHHHHTT-SSTHHHHHHHHHHHHSGGGSB-B-SGGG-TT-SBGGGSS---HHHHHHHHHHHH--HHHHHHTHHHHHHHHHTTGGGEETTTTEEEE-GGGGT-TT-HHHHTSS-TTT---EE-HHHHHHHHHHHHHHHHHHHHHT-HHHHHHHHHHHHHHHHHHHHHTEETTTTEE--EESSS-TT-PBPSSPBGGGGHHHHTT----GGGGGGGGGGS-TTTT--TT---SB-TTSTTTTTTTTSS---SSSB-HHHHHHHHHHHHHHHHHS---SS--HHHHHHHHHHHHHHSEETTEE---SEE-SSSS-EEE--TTTSTT---S-SHHIIIIIIS-EEE-SSSEEEE-----TT--EEEEEEEEETTEEEEEEEESSSTTTSS-SEEEEEETTEEEEEESSSS-EEEE--S------PPPEEETT--TT--TTS-EEEES---TT--GGGGGSS--PPTTSSTTSSEE-TT-SSSEEEEEEEEEEEEEEEEEEEEEE--SSSB---S--EEEEEETTEEEEPSS-EEPPPPSSTT-EEEEEEEEEEEEEEEEEEE--BTTBB-EEEEEEEEEE-EEEEEETTT-PEEEEGGG--STTPBEEEE---S-GGG-EEEEEETTTEEEEEETTT-PEEEEGGG--STTPBEEEE---S-GGG-EEEEE-STTEEEEEETTT--EEEEGGG--STTPBEEEE-----GGG-EEEEE---S-GGGG-/---------------PPP--S-HHHHTTT-TTHHHHHHHS-EEE-S-HHHHHHHHHHHHHHHHTEEEEETTTEEEE-SSSSPPTTSPGGG--GGGHHHHHHHHTT-SSTHHHHHHHHHHHHSGGGSB-B-SGGG-TT-SBGGGSS---HHHHHHHHHHHH--HHHHHHTHHHHHHHHHTTGGGEETTTTEEEE-GGGGT-TT-HHHHTSS-TTT---EE-HHHHHHHHHHHHHHHHHHHHHT-HHHHHHHHHHHHHHHHHHHHHTEETTTTEE--EESSS-TT-PBPSSPBGGGGHHHHTT----GGGGGGGGGGS-TTTT--TT---SB-TTSTTTTTTTTSS---SSSB-HHHHHHHHHHHHHHHHHS---SS--HHHHHHHHHHHHHHSEETTEE---SEE-SSSS-EEE--TTTSTT---S-SHHIIIIIIS-EEE-SSSEEEE-----TT--EEEEEEEEETTEEEEEEEESSSTTTSS-SEEEEEETTEEEEEESSSS-EEEE--S------PPPEEETT--TT--TTS-EEEES---TT--GGGGGSS--PPTTSSTTSSEE-TT-SSSEEEEEEEEEEEEEEEEEEEEEE--SSSB---S--EEEEEETTEEEEPSS-EEPPPPSSTT-EEEEEEEEEEEEEEEEEEE--BTTBB-EEEEEEEEEE-EEEEEETTT-PEEEEGGG--STTPBEEEE---S-GGG-EEEEEETTTEEEEEETTT-PEEEEGGG--STTPBEEEE---S-GGG-EEEEE-STTEEEEEETTT--EEEEGGG--STTPBEEEE-----GGG-EEEEE---S-GGG--

Radius of gyration: 35.84 Å; Cα contacts (8 Å, |Δi|>4): 4093; chains: 2; bounding box: 103×115×90 Å

Sequence (1644 aa):
MRYLSLLLFVSVASAVATKFLDHDALLNGLEDKDWFKENIPIIDVPDKAIQEVYYYRWQTYREHLVYTGAQYGYMASEFLSPVSYGAPFGGIVAAAGHHITEGRWLRQTKYGQDVVNYWLSGPGQFPKPMKEEVNKDTSDWVHEYSFWAASALWKQYLVTGDRDFIVGQLENLVKQYRGWDNHFNDSLGLYWQVPVWDATEYTAASYESSDPYHGGAGFRPTINAYQYGDAWAISQIASLRGDTKLEDEYRKRAESLRSSMQKHLWDSKAEFYKHRARDSNPSGTLLSTREIMGYLPWTFNMPSDDTKLIAFSQLTDSQGFSAKYGPTTTERRSKWFMYEAQNCCRWDGPSWPFATAQTLTAVENVLNDYPAQKYITSSDYFDMVQRYAKTQYKNGKPYVAEAHHPDTDQWIYDGQNHSEDYNHSTFIDNVLAGLLGLRAQADDTIIVNPLTPGTWDHFTVENVAYHGHSITVLWDKTGSSYNRGKGLQVFVDGKLSGSRDTIGSLKVNVGAYVQPAAASFSVNIAANSQRFPQLTTAFASYTSPHDHPMRAIDGIVWRTGIPQNSRWTSYQSPNPSDYFGVDLRRTQVVCNVRLFFYDDNGGVRLPSKYDLQYKKGDTWVTIPGQVRSPMPTASNVETKITFPGISTSQIRVVAPNAGSNVGWGLSELQIWTPAIFHIRNENSGKLMGLEKKSTTNRANIQQFESSSSRDLLWQFFPSAGGWWRIKNLNSGLLLAVEGASTANSANLQQFEDNGTDDHLWRVESKGDGLFLIWNKNSGKVAGVDRMLTTDGAQVVQFENSGTKDHLWSLLPASVEDCSKSSMRYLSLLLFVSVASAVATKFLDHDALLNGLEDKDWFKENIPIIDVPDKAIQEVYYYRWQTYREHLVYTGAQYGYMASEFLSPVSYGAPFGGIVAAAGHHITEGRWLRQTKYGQDVVNYWLSGPGQFPKPMKEEVNKDTSDWVHEYSFWAASALWKQYLVTGDRDFIVGQLENLVKQYRGWDNHFNDSLGLYWQVPVWDATEYTAASYESSDPYHGGAGFRPTINAYQYGDAWAISQIASLRGDTKLEDEYRKRAESLRSSMQKHLWDSKAEFYKHRARDSNPSGTLLSTREIMGYLPWTFNMPSDDTKLIAFSQLTDSQGFSAKYGPTTTERRSKWFMYEAQNCCRWDGPSWPFATAQTLTAVENVLNDYPAQKYITSSDYFDMVQRYAKTQYKNGKPYVAEAHHPDTDQWIYDGQNHSEDYNHSTFIDNVLAGLLGLRAQADDTIIVNPLTPGTWDHFTVENVAYHGHSITVLWDKTGSSYNRGKGLQVFVDGKLSGSRDTIGSLKVNVGAYVQPAAASFSVNIAANSQRFPQLTTAFASYTSPHDHPMRAIDGIVWRTGIPQNSRWTSYQSPNPSDYFGVDLRRTQVVCNVRLFFYDDNGGVRLPSKYDLQYKKGDTWVTIPGQVRSPMPTASNVETKITFPGISTSQIRVVAPNAGSNVGWGLSELQIWTPAIFHIRNENSGKLMGLEKKSTTNRANIQQFESSSSRDLLWQFFPSAGGWWRIKNLNSGLLLAVEGASTANSANLQQFEDNGTDDHLWRVESKGDGLFLIWNKNSGKVAGVDRMLTTDGAQVVQFENSGTKDHLWSLLPASVEDCSKSS

Solvent-accessible surface area (backbone atoms only — not comparable to full-atom values): 82636 Å² total; per-residue (Å²): 136,81,77,75,76,77,78,74,78,73,77,78,72,73,52,37,64,70,82,85,65,64,61,69,71,76,41,59,88,53,74,30,47,65,60,48,68,67,27,41,56,48,72,50,61,86,47,64,50,50,50,53,34,46,57,47,49,53,51,39,53,58,37,28,40,34,38,66,30,72,88,51,36,29,37,62,31,35,34,81,59,62,46,72,67,36,39,76,100,20,32,51,43,55,32,44,33,33,51,33,45,48,27,31,50,36,51,60,51,60,71,22,51,19,35,50,32,25,39,60,47,36,61,20,59,37,70,30,38,45,38,81,83,47,34,48,88,32,46,28,35,52,53,36,20,54,54,28,62,38,38,22,50,47,56,23,35,30,27,48,48,48,58,64,52,58,51,34,32,46,67,42,46,51,51,60,59,55,68,49,55,88,37,51,38,80,90,64,48,43,37,45,48,36,32,44,39,60,72,36,26,37,18,62,62,11,57,75,35,99,33,38,55,85,24,30,40,13,36,34,40,52,62,39,25,27,50,28,26,22,25,42,33,47,14,54,43,25,49,74,70,66,37,61,67,59,16,50,53,23,42,49,50,18,51,46,33,46,52,27,43,57,68,68,26,46,35,80,88,80,41,44,40,29,42,24,49,64,63,99,36,93,85,55,60,60,52,87,58,57,42,53,52,36,43,36,33,38,50,48,67,52,75,84,60,73,78,57,51,60,39,46,39,35,57,73,26,73,55,24,20,32,48,80,33,26,48,24,31,18,25,52,72,39,90,49,39,50,61,70,52,83,47,81,74,43,39,20,19,36,12,33,53,47,60,45,34,46,44,50,45,15,51,44,38,47,76,69,75,46,74,92,68,88,45,64,48,50,63,53,50,42,51,48,52,48,33,46,27,61,56,29,45,52,97,89,34,73,39,42,49,58,26,29,38,26,79,47,102,42,70,67,37,61,45,70,84,47,21,61,60,39,47,51,47,48,56,59,45,53,42,45,41,33,38,61,4,51,41,66,33,88,61,50,39,38,36,36,41,49,32,63,56,88,82,60,56,45,36,36,42,40,43,33,48,42,26,48,35,19,36,30,42,37,37,16,67,79,14,73,86,76,69,79,51,59,14,30,37,34,24,50,41,60,35,82,61,40,72,41,78,57,88,54,78,46,77,30,74,68,51,75,69,38,80,65,82,80,69,66,72,62,28,43,61,34,38,29,57,81,63,31,81,80,42,24,41,52,45,57,77,48,67,18,91,79,38,43,53,53,32,18,19,31,35,38,54,59,54,81,71,56,64,78,67,53,28,22,32,27,39,58,41,92,52,69,52,47,35,44,32,39,35,49,78,44,70,25,32,49,25,36,41,37,38,18,42,32,37,72,84,59,48,23,32,73,51,94,50,74,45,56,28,33,40,55,89,94,39,80,40,72,58,64,72,67,48,64,53,70,82,69,90,55,40,50,23,76,34,45,37,36,31,69,53,43,77,30,34,32,41,33,41,37,34,47,34,84,48,90,48,22,10,29,32,29,22,29,44,42,31,51,36,61,44,25,21,32,42,28,30,62,61,50,68,24,26,42,26,42,47,88,60,51,67,51,71,66,33,42,28,18,28,28,71,85,69,89,55,48,40,39,33,34,35,59,41,88,41,61,48,52,26,29,38,40,28,29,66,58,48,69,28,26,46,27,37,50,87,60,50,66,53,69,65,38,44,25,15,31,29,70,89,77,85,54,51,38,37,29,31,38,74,43,80,73,55,85,61,27,23,38,42,31,29,64,62,47,72,29,25,42,27,34,54,85,46,51,60,56,74,64,36,46,28,15,28,27,75,82,80,39,49,50,35,36,28,28,32,75,36,78,44,31,77,57,60,43,79,78,63,111,135,83,79,74,75,76,75,75,77,74,76,80,73,73,54,38,67,69,82,87,67,63,61,70,70,77,40,59,86,52,74,30,46,66,60,48,68,68,27,42,57,48,73,48,61,86,48,63,49,50,49,53,33,46,56,47,50,52,51,39,52,57,37,29,40,33,38,67,30,72,87,52,37,28,37,62,32,35,34,79,59,62,46,72,67,35,39,79,100,22,32,49,42,55,32,43,33,33,53,33,46,47,28,32,50,36,50,60,51,61,70,20,50,20,34,51,32,25,39,59,48,35,62,20,60,39,71,29,38,45,37,82,83,47,33,49,89,32,47,28,36,51,54,36,18,55,55,28,61,39,38,22,49,48,56,25,35,28,25,48,48,48,58,63,52,58,49,35,33,46,67,41,46,51,51,59,61,54,68,49,55,88,37,51,38,81,90,65,48,44,37,45,49,34,33,44,38,60,73,37,26,38,17,63,62,10,56,75,36,99,32,35,55,83,23,31,42,12,38,34,39,52,62,39,26,27,49,26,27,22,25,40,32,47,14,54,43,25,50,76,69,66,37,61,68,58,16,50,54,23,42,50,51,19,52,48,32,47,53,28,44,57,67,68,25,46,35,79,85,80,42,41,42,28,42,25,50,63,63,99,35,92,86,56,58,60,52,88,57,57,42,52,53,36,44,37,34,38,50,48,68,54,74,85,60,73,80,57,52,60,39,47,39,34,58,73,26,72,55,23,19,31,48,80,34,28,49,24,30,17,26,52,72,39,91,48,41,50,61,72,52,84,46,83,74,44,39,20,20,37,12,33,54,47,61,44,34,47,43,50,45,13,51,43,39,46,74,70,75,46,75,92,67,88,45,65,50,51,60,54,51,42,52,48,54,46,33,47,28,60,56,28,44,53,97,90,35,73,40,43,49,57,28,29,37,25,79,49,101,41,71,66,38,61,48,70,84,46,21,60,59,40,47,50,47,48,55,59,44,52,41,46,41,35,38,62,4,51,42,66,33,88,62,50,39,38,35,36,41,50,31,62,54,89,80,59,54,47,36,37,41,40,44,33,48,41,26,48,34,20,36,30,39,38,37,17,65,80,14,73,86,77,67,79,52,61,12,32,37,34,23,48,42,60,35,82,60,40,73,41,77,57,89,52,77,46,78,31,74,68,52,74,68,40,81,66,81,79,69,69,71,62,28,45,62,34,38,28,57,81,63,31,82,81,42,26,41,51,45,56,77,48,68,18,92,82,39,43,54,52,32,17,20,32,36,38,53,59,55,82,71,56,61,78,66,53,28,23,30,27,38,58,41,92,51,69,53,48,35,43,31,39,37,49,76,46,70,24,33,49,26,36,39,38,38,18,42,31,38,73,87,58,49,24,32,74,53,93,50,72,44,56,27,31,40,55,89,94,37,81,39,72,59,65,72,67,48,66,53,72,81,71,90,55,40,50,24,78,33,47,37,35,32,69,53,42,77,31,32,32,39,33,40,36,32,47,32,83,47,89,50,24,10,29,31,28,21,30,46,42,32,52,37,62,45,26,22,33,42,28,31,61,61,50,69,23,27,43,25,40,46,90,63,50,66,53,72,67,34,42,30,17,29,30,71,86,70,89,54,49,41,39,32,33,35,58,39,87,40,62,47,53,29,29,37,39,27,30,66,59,47,70,26,26,49,28,37,50,87,61,51,66,54,69,67,38,42,25,15,31,30,69,90,78,84,54,50,39,37,30,32,38,74,43,79,73,55,87,61,26,23,38,43,32,30,65,62,47,70,27,25,44,26,35,54,86,48,52,61,55,74,64,37,46,27,15,29,28,74,85,81,38,51,50,36,36,28,29,31,76,36,80,43,32,78,57,60,41,78,78,64,110

Organism: Gibberella zeae (strain ATCC MYA-4620 / CBS 123657 / FGSC 9075 / NRRL 31084 / PH-1) (NCBI:txid229533)